Protein AF-0000000076637369 (afdb_homodimer)

Organism: NCBI:txid5963

InterPro domains:
  IPR016024 Armadillo-type fold [SSF48371] (9-493)
  IPR016024 Armadillo-type fold [SSF48371] (441-884)
  IPR044189 Exportin 4/7-like [PTHR12596] (9-879)

Foldseek 3Di:
DLPPLDDDPPVVLLVVLLVVLLVVLVCLLPPPPDLCVLVVVVVVCVVPVSSVVSVLSSLLNNLVNLLDDDPQAFLVSSLVSLVVCLVPRLLVVLQVLLVCLLVVNPVVCVLSSLSSNLSSQVSQVPSPDPDPPVPDDLARARDLSCLCSLLPHRNLVSLLVQCQPPADSSNQSSLSSLLSSLRYAPVSDPDLVSSLVSLQSNLVSLLSNLPRDDGDQNSLLSNLNSLQSNCSRCPLQSSVVHPCVLVSLVSLLVSLVVQLVVPPHDLSSLLSSLVSLLVCLQRVVVPDVSNLPRNLVSLLSSLVSCLVVQDPVCVDPVNPVSNVSSLLSLLSNCQRNVVSSLVSLVVVLVVLVVVPDLDPSSLRSNLSSLSNLQNVLQNNQPDDDDDPLLVSVLVVLVCPVVQQPSDDSSLVSNLSNLLSVCVRLFADPPVPCVVVQCPPSPPDHPLRSLVVLVVSLLVQLQPDQDDDSVVSSLVSLLSLLQTPRSLVSLVPDPCLLVVLVSDDSVNVDLQSLLSNLLSNLSSCLPPPPSNVVSLVVLQVQLVVCLPPLVSLLSNLSNLLSNLVNDQAQVSLVVSCVSNVVSVVVSLVVCVPNVVDLSSVVSNLSSLLSNLACHNLNDADDPVDQCLAVVLQSVLVVLVVVLPDPRCVVPLLVNLLSLLSSVLRSLPSPRHDPVVCVVVVNCSVQVSLVSSVVSVVVDDPNVPPVSSLLSLLSSLLSCLQPPVVCLQPPHDLVSVVVSLVSLLVLLLDPDLSSPLSSLNSLLSNLVVLLVLCVVPDPSNVSNVVSCVVCVVSVLSSVLSLLLCLLSHDDPSNLSCLSNLLSCCLNPVPSSVVSNLVSLVPDPDPPVLSVVLVVLVVCLCPPADSDSDPVNSVSNSVSSVVSSVSSVVVD/DLPPLDDDDPVVLLVVLLVVLLVVLVCLLPPPPDNCVLVVVVVVCVVPVSSVVSVLSSLLNNLVNLLDDDPQDFLVSSLVSLVVCLVPRLLVLLQVLLVCLQVVNPVVCVLSSLSSNLSSQVSQQSSPDPDPPPDDDLARERDLSCLCSLLPHRNLVSLLVQCQPPADSSNQSSLQSLLSSLRYAPVSDPDLVSSLVSLQSNLVSLLSNLPRDDHDQNSLLSNLNSLQSNCSRCFVQSSVVHPCVVVSLVSLLVSLVVVLVVPPHDLSSLLSSLSSLLVCLQRVVVPDVVNLVRNLVSLLSSLVSCLVVPDPVCVDPVNPVSNVSSLLSLQSNCQRNVVSSLVSLVVVLVVLVVVPDLDPSSLRSNLSSLSNLQNNLQNNQPDDDDDPLLQSVLVVLVCCVVQQPSDDSSLVSNLSSLLSVCVRLFADPPVPCVVVQCPPSPPDHPLRSLVVLVVSLVVQLQPDQDDDSVVSSLVSLLSLLQTPRSLVSLVPDPCLLVVLVVVVSNNVDLQSLLSNLLSNLSSCLPPPPSNVVSLVVLQVQLVVCLPPLVSLLSNLSNLLSNLVNDQAQVSLVVSCVSNVVSVVVSLVCCVPNVVDLSSVVSNLSSLLSNLACHVLNDADDPVDQCLAVVLQSVLVVLVVVLPDPRCVVPLLVNLLSLLSSVLRSLVSPRHDPVVCVVVVNCSVLVSLVSSVVSVVVDDPNVPPVSSLLSLLSSLLSCLQPPVVCLQPPHDLVSVVVSLVSLLVLLLDPDLSSPLSSLNSLLSNLVVLLVLCVVPDPSNVSNVVSCVVCVPSVLSSVLSLLLCLLSHDDPSNLSCLSNLLSCCLNPVPSSVVSNLVSLVPDPDDPVLSVVLVVLVVCLCPPADSDSDPVNSVSNSVSSVVSSVSSVVVD

Solvent-accessible surface area (backbone atoms only — not comparable to full-atom values): 95505 Å² total; per-residue (Å²): 124,85,80,59,83,68,93,63,57,69,67,58,50,52,52,52,28,46,52,50,22,50,51,48,43,51,37,61,71,74,43,91,85,70,83,49,60,61,59,52,52,58,55,45,43,78,74,41,72,85,49,43,66,59,51,51,52,27,51,48,36,30,63,59,49,58,67,53,82,64,87,90,55,50,66,62,58,51,44,51,41,49,51,49,41,46,68,53,50,46,43,53,51,46,47,52,42,43,51,36,48,31,65,64,53,64,64,88,46,45,61,61,43,40,50,44,51,42,51,54,61,50,45,47,45,58,67,68,50,79,70,81,65,82,65,77,67,61,57,36,68,68,63,74,85,48,45,69,54,74,70,34,81,39,40,64,58,39,43,41,48,39,48,72,70,40,63,68,68,50,20,32,45,35,22,44,40,48,24,54,63,29,14,49,46,68,80,70,48,89,46,73,64,60,45,50,50,50,51,46,53,53,51,49,43,54,48,50,42,57,72,71,50,85,63,54,71,73,25,35,44,36,40,43,48,16,52,38,31,28,45,64,47,62,38,48,71,59,49,57,70,36,91,57,35,68,56,43,53,51,46,49,54,51,37,53,53,52,57,60,69,66,70,77,66,52,68,64,50,51,46,44,52,47,46,38,52,29,48,45,50,66,69,29,50,91,78,34,75,68,51,69,63,49,49,56,54,51,50,49,50,51,55,54,50,46,52,70,64,64,52,78,65,55,74,30,80,89,32,38,67,60,42,52,52,47,34,48,38,58,7,51,48,29,62,84,37,38,73,57,48,48,50,50,53,51,50,53,50,52,54,48,59,74,60,68,58,105,42,75,67,52,42,49,37,51,18,50,53,38,40,46,52,19,28,32,57,57,52,46,70,74,71,79,88,69,77,78,76,50,59,67,56,40,58,47,60,69,42,44,79,73,45,57,83,71,43,75,54,34,37,51,20,49,50,49,28,50,46,29,46,39,56,67,74,39,55,64,80,59,66,74,46,52,81,54,43,80,48,50,49,68,94,48,50,63,67,55,53,52,46,52,53,48,52,51,40,53,48,39,53,70,69,36,50,65,58,66,62,34,52,51,39,48,51,48,48,35,52,43,22,68,16,73,59,37,23,54,56,45,62,70,33,80,62,45,62,48,54,77,64,47,69,82,63,63,47,76,41,65,65,56,43,15,50,49,33,19,25,53,41,38,39,28,71,83,35,84,70,55,40,61,54,50,49,51,53,50,45,54,49,57,65,68,28,76,81,39,63,68,47,43,30,52,46,27,35,38,50,31,12,38,42,71,46,46,57,43,43,68,61,35,42,53,52,47,66,67,39,44,68,62,53,49,61,54,56,71,48,42,83,69,53,51,75,39,59,66,39,42,51,32,43,52,55,19,44,43,47,70,45,44,31,58,84,60,15,54,69,76,57,44,46,47,43,59,40,57,51,50,51,49,53,51,45,52,51,48,51,50,49,71,72,40,78,62,57,62,91,41,46,57,61,50,41,40,55,53,50,50,36,51,38,28,51,67,66,36,69,50,38,57,56,18,46,34,66,77,70,71,44,58,59,65,61,49,47,56,51,50,51,50,52,43,58,69,67,36,75,74,54,89,76,38,60,74,48,45,56,49,50,44,51,41,50,26,46,38,27,62,53,31,42,64,49,57,63,74,66,46,57,69,66,56,55,51,51,52,51,50,53,40,41,50,21,63,74,42,86,49,65,68,43,32,53,39,35,28,51,23,48,28,28,43,33,51,50,49,44,58,38,55,72,66,75,46,73,68,26,50,48,48,50,51,54,51,55,74,46,38,66,61,53,49,50,37,53,39,46,49,50,46,44,61,76,67,48,77,59,86,70,57,62,51,46,47,54,34,51,49,32,41,37,54,67,37,49,68,59,41,52,49,46,54,52,53,46,53,69,67,44,97,58,59,70,68,59,42,49,53,50,53,58,48,56,65,46,38,62,60,93,49,61,86,54,91,45,72,68,35,50,50,52,35,43,53,34,46,49,53,39,49,52,51,51,55,68,71,93,123,82,79,58,83,71,93,64,57,68,68,58,50,52,53,51,27,46,52,50,21,49,53,48,43,51,37,62,70,75,43,92,83,71,83,48,62,62,58,52,52,58,55,45,42,78,74,42,69,84,49,41,67,60,50,50,52,28,51,48,36,30,63,59,49,58,68,54,82,62,88,91,56,62,67,63,58,50,44,51,40,50,52,50,40,45,68,51,49,46,45,52,51,46,47,53,42,43,51,36,48,32,65,63,53,65,65,91,48,43,62,60,44,42,50,42,51,42,51,53,60,48,46,44,44,58,68,68,49,80,69,80,64,83,64,77,68,63,56,34,68,67,63,73,86,48,46,68,54,72,71,35,82,40,40,64,58,38,42,42,49,39,47,71,70,40,64,69,67,51,19,32,44,35,24,46,40,49,24,54,63,30,14,50,44,69,80,68,49,89,44,74,65,58,45,50,51,51,50,46,53,53,49,49,42,52,48,50,43,56,70,74,49,82,62,55,72,70,24,36,44,36,40,43,48,16,52,37,30,27,48,65,48,61,38,48,70,60,48,57,69,35,89,57,33,68,56,44,52,50,45,49,53,51,39,53,53,52,56,59,67,66,68,75,67,51,67,63,49,52,46,44,52,46,47,39,52,29,48,44,51,67,68,30,52,92,77,34,76,68,51,69,64,49,48,55,54,51,50,49,48,51,55,53,50,45,52,71,63,64,51,77,66,54,75,32,82,90,32,39,65,60,44,51,51,48,34,48,37,60,7,50,48,29,62,84,38,39,74,57,47,49,51,49,53,50,52,53,50,52,55,48,59,75,60,67,55,104,43,75,67,52,43,48,37,51,17,50,53,38,39,45,52,19,27,32,56,56,51,48,68,74,72,79,90,68,77,79,75,49,59,66,56,40,58,47,61,69,42,44,79,73,45,58,82,70,43,75,53,34,38,51,20,50,49,50,29,50,46,30,46,40,55,67,74,40,56,63,81,60,66,75,48,54,81,52,41,83,45,49,47,69,93,47,47,62,68,54,53,53,48,52,50,48,52,52,41,52,49,39,50,69,68,36,49,65,57,66,64,33,52,53,39,49,52,46,48,35,54,40,22,68,18,74,58,37,22,55,56,44,64,70,33,80,62,46,63,53,53,72,68,53,68,79,55,64,50,77,42,66,64,57,43,16,50,49,34,19,25,53,42,38,39,29,71,84,35,84,70,53,40,60,53,50,49,51,51,49,44,53,49,56,66,68,28,75,81,40,63,69,47,44,29,52,47,28,34,38,49,31,12,38,43,70,46,47,56,44,43,68,61,33,41,54,52,46,67,68,38,45,68,62,52,48,60,55,56,72,47,41,82,70,52,50,76,40,58,67,39,43,50,31,42,52,54,19,44,44,47,71,47,44,31,58,85,60,16,54,70,73,56,45,49,47,42,59,41,56,51,50,50,50,54,51,46,50,53,50,52,50,50,70,72,39,79,63,57,60,90,41,44,59,61,49,40,38,56,52,49,51,37,54,39,28,50,67,66,37,68,51,38,59,56,19,47,33,66,76,71,70,44,60,60,65,61,48,47,55,52,49,52,51,53,45,58,69,69,36,74,72,55,89,77,36,60,74,49,46,54,50,51,44,52,39,51,27,47,40,28,63,52,32,43,63,48,58,63,72,66,46,57,67,66,55,53,52,50,52,50,51,55,38,41,51,21,62,75,41,86,49,64,68,43,31,52,41,34,28,51,24,49,28,27,43,32,50,49,50,45,57,40,55,70,66,74,46,73,67,24,51,48,46,50,50,53,50,57,74,47,37,65,60,53,48,50,36,54,40,47,49,48,46,43,62,74,71,48,87,59,88,70,57,64,50,47,46,53,32,51,50,32,42,37,55,65,37,48,67,59,40,52,51,46,53,52,52,45,53,68,68,44,97,59,57,71,67,58,43,49,53,49,52,57,47,57,65,47,39,62,60,93,48,63,86,54,89,46,70,68,36,50,52,51,35,42,54,33,47,48,54,40,49,51,51,50,56,69,71,96

pLDDT: mean 83.12, std 12.06, range [37.91, 97.69]

Radius of gyration: 47.52 Å; Cα contacts (8 Å, |Δi|>4): 1935; chains: 2; bounding box: 89×145×103 Å

Secondary structure (DSSP, 8-state):
-TT--S---HHHHHHHHHHHHHHHHHHHHH-SS-TTHHHHHHHHHHH-GGGHHHHHHHHHHHHHHHTS--TTS-HHHHHHHHHHHIIIIIHHHHHHHHHHHHHT--GGGHHHHHHHHHHHHHHHHHHH--S---S--SSB---GGGHHHHS-TTHHHHHHHHHHH--THHHHHHHHHHHHHHTB-GGG--SHHHHHHHHHHHHHHHHHHHHH-PPPHHHHHHHHHHHHHHHHHHHHHHHHTSTTHHHHHHHHHHHHHHHHHTS---HHHHHHHHHHHHHHHHHHTTT-TTHHHHHHHHHHHHHHHHHHH--GGGGSGGGHHHHHHHHHHHHHHHHHHHHHHHHHHHHHHHHHHHT--S-HHHHHHHHHHHHHHHHHHHHHTTSSS-----HHHHHHHHHHHHHTTS-HHHHHHHHHHHHHHIIIIISS--SHHHHH-S--BTTB-HHHHHHHHHHHHHHHHHH-SSSHHHHHHHHHHHHHHHSHHHHHHHHTSHHHHHTTS------SSHHHHHHHHHHHHHHHHT-TTHHHHHHHHHHHHHHHGGG-HHHHHHHHHHHHHHHHH--SHHHHHHHHHHHHHHHHHHHHTHHHHTT-HHHHHHHHHHHHHHT--GGG-----TT--HHHHHHHHHHHHHHHHHHSSTTGGGHHHHHHHHHHHHHHHHHTS-S-THHHHHTT-THHHHHHHHHHHHHHH-SSGGG-HHHHHHHHHHHHHHHHH-HHIIIIIS-HHHHHHHHHHHHHHHH-S-HHHHHHHHHHHHHHHHHHHHHHHH-SHHHHHHHHHHHHTHHHHHHHHHHHHHHHHH---GGGGGHHHHHHHHHHH-HHHHHHHHHHHHHTSSS-HHHHHHHHHHHGGGGTT--SS--HHHHHHHHHHHHHHHHHHHHH-/-TT--S---HHHHHHHHHHHHHHHHHHHHH-SS-TTHHHHHHHHHHH-GGGHHHHHHHHHHHHHHHTS--TTS-HHHHHHHHHHHIIIIIHHHHHHHHHHHHHT--GGGHHHHHHHHHHHHHHHHHHH--S---S--SSB---GGGHHHHS-TTHHHHHHHHHHH--THHHHHHHHHHHHHHTB-GGG--SHHHHHHHHHHHHHHHHHHHHH----HHHHHHHHHHHHHHHHHHHHHHHHTSTTHHHHHHHHHHHHHHHHHTS---HHHHHHHHHHHHHHHHHHTTT-TTHHHHHHHHHHHHHHHHHHH--GGGGSGGGHHHHHHHHHHHHHHHHHHHHHHHHHHHHHHHHHHHT--S-HHHHHHHHHHHHHHHHHHHHTTSSSS-----HHHHHHHHHHHHHTTS-HHHHHHHHHHHHHHIIIIISS--SHHHHSTT--BTTB-HHHHHHHHHHHHHHHHHH-SSSHHHHHHHHHHHHHHHSHHHHHHHHTSHHHHHTTT-TT---SSHHHHHHHHHHHHHHHHT-TTHHHHHHHHHHHHHHHGGG-HHHHHHHHHHHHHHHHH--SHHHHHHHHHHHHHHHHHHHHTHHHHTT-HHHHHHHHHHHHHHT--GGG-----TT--HHHHHHHHHHHHHHHHHHSSTTGGGHHHHHHHHHHHHHHHHHSS-S-THHHHHTT-THHHHHHHHHHHHHHH-SSGGG-HHHHHHHHHHHHHHHHH-HHIIIIIS-HHHHHHHHHHHHHHHT-S-HHHHHHHHHHHHHHHHHHHHHHHH-SHHHHHHHHHHHHTHHHHHHHHHHHHHHHHH---GGGGGHHHHHHHHHHH-HHHHHHHHHHHHHTSSS-HHHHHHHHHHHGGGGTT--SS--HHHHHHHHHHHHHHHHHHHHH-

Nearest PDB structures (foldseek):
  5dlq-assembly1_B  TM=6.975E-01  e=9.583E-12  Mus musculus
  3lww-assembly2_C  TM=3.543E-01  e=2.177E-04  Homo sapiens
  5xah-assembly3_C  TM=5.628E-01  e=8.469E-02  Homo sapiens
  8gs2-assembly1_B  TM=2.127E-01  e=8.696E-01  Desulfonema ishimotonii
  8fit-assembly1_A  TM=3.434E-01  e=5.077E+00  synthetic construct

Structure (mmCIF, N/CA/C/O backbone):
data_AF-0000000076637369-model_v1
#
loop_
_entity.id
_entity.type
_entity.pdbx_description
1 polymer 'Exportin-1/Importin-beta-like domain-containing protein'
#
loop_
_atom_site.group_PDB
_atom_site.id
_atom_site.type_symbol
_atom_site.label_atom_id
_atom_site.label_alt_id
_atom_site.label_comp_id
_atom_site.label_asym_id
_atom_site.label_entity_id
_atom_site.label_seq_id
_atom_site.pdbx_PDB_ins_code
_atom_site.Cartn_x
_atom_site.Cartn_y
_atom_site.Cartn_z
_atom_site.occupancy
_atom_site.B_iso_or_equiv
_atom_site.auth_seq_id
_atom_site.auth_comp_id
_atom_site.auth_asym_id
_atom_site.auth_atom_id
_atom_site.pdbx_PDB_model_num
ATOM 1 N N . MET A 1 1 ? -31.469 66.562 6.902 1 63.28 1 MET A N 1
ATOM 2 C CA . MET A 1 1 ? -30.859 66.5 8.227 1 63.28 1 MET A CA 1
ATOM 3 C C . MET A 1 1 ? -29.438 67.062 8.188 1 63.28 1 MET A C 1
ATOM 5 O O . MET A 1 1 ? -29.031 67.875 9.031 1 63.28 1 MET A O 1
ATOM 9 N N . LEU A 1 2 ? -28.594 66.625 7.18 1 70.94 2 LEU A N 1
ATOM 10 C CA . LEU A 1 2 ? -27.203 67 7.109 1 70.94 2 LEU A CA 1
ATOM 11 C C . LEU A 1 2 ? -27.078 68.438 6.574 1 70.94 2 LEU A C 1
ATOM 13 O O . LEU A 1 2 ? -26.156 69.188 6.941 1 70.94 2 LEU A O 1
ATOM 17 N N . MET A 1 3 ? -28.109 68.938 5.758 1 69.06 3 MET A N 1
ATOM 18 C CA . MET A 1 3 ? -28.031 70.188 5.039 1 69.06 3 MET A CA 1
ATOM 19 C C . MET A 1 3 ? -28.578 71.312 5.891 1 69.06 3 MET A C 1
ATOM 21 O O . MET A 1 3 ? -28.562 72.5 5.465 1 69.06 3 MET A O 1
ATOM 25 N N . ASN A 1 4 ? -29.031 70.938 7.137 1 65 4 ASN A N 1
ATOM 26 C CA . ASN A 1 4 ? -29.547 72.062 7.953 1 65 4 ASN A CA 1
ATOM 27 C C . ASN A 1 4 ? -28.438 72.938 8.453 1 65 4 ASN A C 1
ATOM 29 O O . ASN A 1 4 ? -27.391 72.5 8.898 1 65 4 ASN A O 1
ATOM 33 N N . GLU A 1 5 ? -28.375 74.188 8.172 1 61.5 5 GLU A N 1
ATOM 34 C CA . GLU A 1 5 ? -27.391 75.25 8.336 1 61.5 5 GLU A CA 1
ATOM 35 C C . GLU A 1 5 ? -27.203 75.625 9.805 1 61.5 5 GLU A C 1
ATOM 37 O O . GLU A 1 5 ? -26.359 76.438 10.141 1 61.5 5 GLU A O 1
ATOM 42 N N . ASP A 1 6 ? -27.891 75.125 10.797 1 61.75 6 ASP A N 1
ATOM 43 C CA . ASP A 1 6 ? -27.734 75.562 12.172 1 61.75 6 ASP A CA 1
ATOM 44 C C . ASP A 1 6 ? -26.453 75.062 12.797 1 61.75 6 ASP A C 1
ATOM 46 O O . ASP A 1 6 ? -26.078 73.938 12.609 1 61.75 6 ASP A O 1
ATOM 50 N N . PRO A 1 7 ? -25.609 75.938 13.375 1 68.12 7 PRO A N 1
ATOM 51 C CA . PRO A 1 7 ? -24.328 75.562 13.992 1 68.12 7 PRO A CA 1
ATOM 52 C C . PRO A 1 7 ? -24.469 74.5 15.07 1 68.12 7 PRO A C 1
ATOM 54 O O . PRO A 1 7 ? -25.25 74.688 16.016 1 68.12 7 PRO A O 1
ATOM 57 N N . ARG A 1 8 ? -24.141 73.188 14.891 1 72.69 8 ARG A N 1
ATOM 58 C CA . ARG A 1 8 ? -24.188 72.062 15.82 1 72.69 8 ARG A CA 1
ATOM 59 C C . ARG A 1 8 ? -22.797 71.812 16.406 1 72.69 8 ARG A C 1
ATOM 61 O O . ARG A 1 8 ? -21.781 72.062 15.766 1 72.69 8 ARG A O 1
ATOM 68 N N . PRO A 1 9 ? -22.859 71.562 17.703 1 75.62 9 PRO A N 1
ATOM 69 C CA . PRO A 1 9 ? -21.562 71.125 18.25 1 75.62 9 PRO A CA 1
ATOM 70 C C . PRO A 1 9 ? -20.953 70 17.5 1 75.62 9 PRO A C 1
ATOM 72 O O . PRO A 1 9 ? -21.672 69.125 16.969 1 75.62 9 PRO A O 1
ATOM 75 N N . ASN A 1 10 ? -19.656 70 17.359 1 76 10 ASN A N 1
ATOM 76 C CA . ASN A 1 10 ? -18.891 69 16.594 1 76 10 ASN A CA 1
ATOM 77 C C . ASN A 1 10 ? -19.219 67.562 17.016 1 76 10 ASN A C 1
ATOM 79 O O . ASN A 1 10 ? -19.312 66.688 16.172 1 76 10 ASN A O 1
ATOM 83 N N . PHE A 1 11 ? -19.484 67.438 18.266 1 81.81 11 PHE A N 1
ATOM 84 C CA . PHE A 1 11 ? -19.766 66.062 18.766 1 81.81 11 PHE A CA 1
ATOM 85 C C . PHE A 1 11 ? -21.094 65.562 18.234 1 81.81 11 PHE A C 1
ATOM 87 O O . PHE A 1 11 ? -21.234 64.375 17.891 1 81.81 11 PHE A O 1
ATOM 94 N N . LEU A 1 12 ? -22.078 66.562 18.219 1 80.38 12 LEU A N 1
ATOM 95 C CA . LEU A 1 12 ? -23.391 66.125 17.719 1 80.38 12 LEU A CA 1
ATOM 96 C C . LEU A 1 12 ? -23.344 65.875 16.219 1 80.38 12 LEU A C 1
ATOM 98 O O . LEU A 1 12 ? -24.016 64.938 15.734 1 80.38 12 LEU A O 1
ATOM 102 N N . THR A 1 13 ? -22.547 66.562 15.555 1 82.06 13 THR A N 1
ATOM 103 C CA . THR A 1 13 ? -22.391 66.375 14.117 1 82.06 13 THR A CA 1
ATOM 104 C C . THR A 1 13 ? -21.75 65 13.852 1 82.06 13 THR A C 1
ATOM 106 O O . THR A 1 13 ? -22.156 64.25 12.93 1 82.06 13 THR A O 1
ATOM 109 N N . ALA A 1 14 ? -20.828 64.625 14.625 1 84.81 14 ALA A N 1
ATOM 110 C CA . ALA A 1 14 ? -20.141 63.375 14.445 1 84.81 14 ALA A CA 1
ATOM 111 C C . ALA A 1 14 ? -21.094 62.188 14.672 1 84.81 14 ALA A C 1
ATOM 113 O O . ALA A 1 14 ? -21.094 61.219 13.898 1 84.81 14 ALA A O 1
ATOM 114 N N . ILE A 1 15 ? -21.953 62.312 15.695 1 86.38 15 ILE A N 1
ATOM 115 C CA . ILE A 1 15 ? -22.891 61.25 16.016 1 86.38 15 ILE A CA 1
ATOM 116 C C . ILE A 1 15 ? -23.953 61.125 14.93 1 86.38 15 ILE A C 1
ATOM 118 O O . ILE A 1 15 ? -24.359 60.031 14.539 1 86.38 15 ILE A O 1
ATOM 122 N N . LEU A 1 16 ? -24.359 62.281 14.531 1 84.25 16 LEU A N 1
ATOM 123 C CA . LEU A 1 16 ? -25.359 62.312 13.469 1 84.25 16 LEU A CA 1
ATOM 124 C C . LEU A 1 16 ? -24.828 61.656 12.195 1 84.25 16 LEU A C 1
ATOM 126 O O . LEU A 1 16 ? -25.531 60.875 11.555 1 84.25 16 LEU A O 1
ATOM 130 N N . CYS A 1 17 ? -23.625 61.938 11.844 1 87.94 17 CYS A N 1
ATOM 131 C CA . CYS A 1 17 ? -23.016 61.375 10.641 1 87.94 17 CYS A CA 1
ATOM 132 C C . CYS A 1 17 ? -22.859 59.844 10.766 1 87.94 17 CYS A C 1
ATOM 134 O O . CYS A 1 17 ? -23.141 59.125 9.82 1 87.94 17 CYS A O 1
ATOM 136 N N . LYS A 1 18 ? -22.484 59.375 11.914 1 88.62 18 LYS A N 1
ATOM 137 C CA . LYS A 1 18 ? -22.297 57.938 12.141 1 88.62 18 LYS A CA 1
ATOM 138 C C . LYS A 1 18 ? -23.625 57.219 12.062 1 88.62 18 LYS A C 1
ATOM 140 O O . LYS A 1 18 ? -23.719 56.125 11.469 1 88.62 18 LYS A O 1
ATOM 145 N N . THR A 1 19 ? -24.641 57.812 12.664 1 88.69 19 THR A N 1
ATOM 146 C CA . THR A 1 19 ? -25.953 57.188 12.648 1 88.69 19 THR A CA 1
ATOM 147 C C . THR A 1 19 ? -26.516 57.156 11.234 1 88.69 19 THR A C 1
ATOM 149 O O . THR A 1 19 ? -27.094 56.156 10.812 1 88.69 19 THR A O 1
ATOM 152 N N . LEU A 1 20 ? -26.328 58.219 10.562 1 85.31 20 LEU A N 1
ATOM 153 C CA . LEU A 1 20 ? -26.812 58.25 9.188 1 85.31 20 LEU A CA 1
ATOM 154 C C . LEU A 1 20 ? -26.062 57.25 8.312 1 85.31 20 LEU A C 1
ATOM 156 O O . LEU A 1 20 ? -26.641 56.656 7.406 1 85.31 20 LEU A O 1
ATOM 160 N N . ALA A 1 21 ? -24.781 57.094 8.5 1 88.31 21 ALA A N 1
ATOM 161 C CA . ALA A 1 21 ? -23.984 56.125 7.75 1 88.31 21 ALA A CA 1
ATOM 162 C C . ALA A 1 21 ? -24.484 54.719 7.992 1 88.31 21 ALA A C 1
ATOM 164 O O . ALA A 1 21 ? -24.562 53.906 7.062 1 88.31 21 ALA A O 1
ATOM 165 N N . ARG A 1 22 ? -24.875 54.469 9.172 1 86.62 22 ARG A N 1
ATOM 166 C CA . ARG A 1 22 ? -25.406 53.156 9.516 1 86.62 22 ARG A CA 1
ATOM 167 C C . ARG A 1 22 ? -26.734 52.906 8.828 1 86.62 22 ARG A C 1
ATOM 169 O O . ARG A 1 22 ? -26.984 51.781 8.344 1 86.62 22 ARG A O 1
ATOM 176 N N . VAL A 1 23 ? -27.484 53.875 8.844 1 82.5 23 VAL A N 1
ATOM 177 C CA . VAL A 1 23 ? -28.781 53.75 8.18 1 82.5 23 VAL A CA 1
ATOM 178 C C . VAL A 1 23 ? -28.578 53.5 6.684 1 82.5 23 VAL A C 1
ATOM 180 O O . VAL A 1 23 ? -29.266 52.688 6.078 1 82.5 23 VAL A O 1
ATOM 183 N N . CYS A 1 24 ? -27.578 54.188 6.109 1 82.69 24 CYS A N 1
ATOM 184 C CA . CYS A 1 24 ? -27.297 54.031 4.688 1 82.69 24 CYS A CA 1
ATOM 185 C C . CYS A 1 24 ? -26.797 52.625 4.395 1 82.69 24 CYS A C 1
ATOM 187 O O . CYS A 1 24 ? -27.172 52.031 3.387 1 82.69 24 CYS A O 1
ATOM 189 N N . ARG A 1 25 ? -25.938 52.156 5.23 1 83.06 25 ARG A N 1
ATOM 190 C CA . ARG A 1 25 ? -25.438 50.781 5.066 1 83.06 25 ARG A CA 1
ATOM 191 C C . ARG A 1 25 ? -26.578 49.781 5.043 1 83.06 25 ARG A C 1
ATOM 193 O O . ARG A 1 25 ? -26.609 48.906 4.18 1 83.06 25 ARG A O 1
ATOM 200 N N . LEU A 1 26 ? -27.453 49.969 5.945 1 78.75 26 LEU A N 1
ATOM 201 C CA . LEU A 1 26 ? -28.594 49.062 6.027 1 78.75 26 LEU A CA 1
ATOM 202 C C . LEU A 1 26 ? -29.5 49.188 4.809 1 78.75 26 LEU A C 1
ATOM 204 O O . LEU A 1 26 ? -30.047 48.219 4.32 1 78.75 26 LEU A O 1
ATOM 208 N N . ALA A 1 27 ? -29.578 50.375 4.316 1 78 27 ALA A N 1
ATOM 209 C CA . ALA A 1 27 ? -30.375 50.625 3.127 1 78 27 ALA A CA 1
ATOM 210 C C . ALA A 1 27 ? -29.766 49.969 1.898 1 78 27 ALA A C 1
ATOM 212 O O . ALA A 1 27 ? -30.484 49.438 1.04 1 78 27 ALA A O 1
ATOM 213 N N . TRP A 1 28 ? -28.422 49.969 1.708 1 79.94 28 TRP A N 1
ATOM 214 C CA . TRP A 1 28 ? -27.719 49.375 0.584 1 79.94 28 TRP A CA 1
ATOM 215 C C . TRP A 1 28 ? -27.953 47.844 0.563 1 79.94 28 TRP A C 1
ATOM 217 O O . TRP A 1 28 ? -28 47.25 -0.506 1 79.94 28 TRP A O 1
ATOM 227 N N . ILE A 1 29 ? -28.172 47.375 1.684 1 71.19 29 ILE A N 1
ATOM 228 C CA . ILE A 1 29 ? -28.328 45.938 1.795 1 71.19 29 ILE A CA 1
ATOM 229 C C . ILE A 1 29 ? -29.781 45.562 1.581 1 71.19 29 ILE A C 1
ATOM 231 O O . ILE A 1 29 ? -30.094 44.594 0.865 1 71.19 29 ILE A O 1
ATOM 235 N N . ASP A 1 30 ? -30.641 46.281 2.17 1 68.88 30 ASP A N 1
ATOM 236 C CA . ASP A 1 30 ? -32.031 45.875 2.225 1 68.88 30 ASP A CA 1
ATOM 237 C C . ASP A 1 30 ? -32.844 46.5 1.098 1 68.88 30 ASP A C 1
ATOM 239 O O . ASP A 1 30 ? -33.844 45.969 0.642 1 68.88 30 ASP A O 1
ATOM 243 N N . ILE A 1 31 ? -32.469 47.812 0.556 1 63.94 31 ILE A N 1
ATOM 244 C CA . ILE A 1 31 ? -33.344 48.531 -0.369 1 63.94 31 ILE A CA 1
ATOM 245 C C . ILE A 1 31 ? -32.656 48.625 -1.732 1 63.94 31 ILE A C 1
ATOM 247 O O . ILE A 1 31 ? -31.516 49.125 -1.838 1 63.94 31 ILE A O 1
ATOM 251 N N . SER A 1 32 ? -32.969 47.938 -2.781 1 56.66 32 SER A N 1
ATOM 252 C CA . SER A 1 32 ? -32.375 47.844 -4.109 1 56.66 32 SER A CA 1
ATOM 253 C C . SER A 1 32 ? -32.156 49.25 -4.703 1 56.66 32 SER A C 1
ATOM 255 O O . SER A 1 32 ? -31.141 49.469 -5.363 1 56.66 32 SER A O 1
ATOM 257 N N . ASN A 1 33 ? -33.156 50.281 -4.809 1 53.97 33 ASN A N 1
ATOM 258 C CA . ASN A 1 33 ? -33.312 51.406 -5.711 1 53.97 33 ASN A CA 1
ATOM 259 C C . ASN A 1 33 ? -32.688 52.688 -5.105 1 53.97 33 ASN A C 1
ATOM 261 O O . ASN A 1 33 ? -32.719 53.75 -5.734 1 53.97 33 ASN A O 1
ATOM 265 N N . THR A 1 34 ? -32.375 52.812 -3.918 1 54.16 34 THR A N 1
ATOM 266 C CA . THR A 1 34 ? -32.312 54.094 -3.244 1 54.16 34 THR A CA 1
ATOM 267 C C . THR A 1 34 ? -30.859 54.625 -3.244 1 54.16 34 THR A C 1
ATOM 269 O O . THR A 1 34 ? -30.5 55.469 -2.434 1 54.16 34 THR A O 1
ATOM 272 N N . ASN A 1 35 ? -30.047 54.312 -4.07 1 60.94 35 ASN A N 1
ATOM 273 C CA . ASN A 1 35 ? -28.609 54.438 -3.932 1 60.94 35 ASN A CA 1
ATOM 274 C C . ASN A 1 35 ? -28.109 55.781 -4.477 1 60.94 35 ASN A C 1
ATOM 276 O O . ASN A 1 35 ? -27 55.875 -5.023 1 60.94 35 ASN A O 1
ATOM 280 N N . THR A 1 36 ? -29.047 56.844 -4.152 1 75.75 36 THR A N 1
ATOM 281 C CA . THR A 1 36 ? -28.703 58.125 -4.766 1 75.75 36 THR A CA 1
ATOM 282 C C . THR A 1 36 ? -28.266 59.125 -3.705 1 75.75 36 THR A C 1
ATOM 284 O O . THR A 1 36 ? -28.203 60.344 -3.975 1 75.75 36 THR A O 1
ATOM 287 N N . THR A 1 37 ? -28.078 58.719 -2.547 1 80.69 37 THR A N 1
ATOM 288 C CA . THR A 1 37 ? -27.734 59.656 -1.468 1 80.69 37 THR A CA 1
ATOM 289 C C . THR A 1 37 ? -26.438 60.375 -1.781 1 80.69 37 THR A C 1
ATOM 291 O O . THR A 1 37 ? -26.359 61.594 -1.617 1 80.69 37 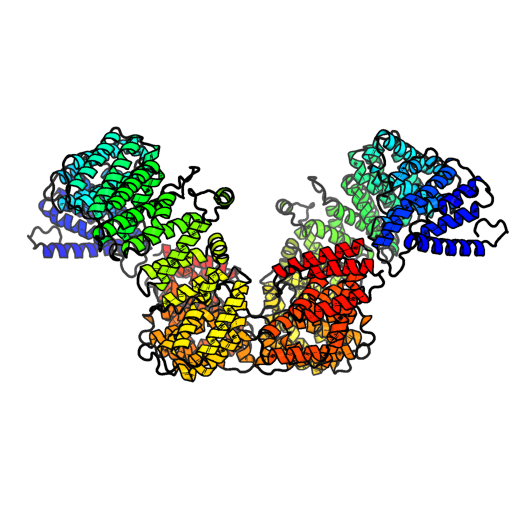THR A O 1
ATOM 294 N N . VAL A 1 38 ? -25.516 59.719 -2.242 1 86.38 38 VAL A N 1
ATOM 295 C CA . VAL A 1 38 ? -24.219 60.312 -2.508 1 86.38 38 VAL A CA 1
ATOM 296 C C . VAL A 1 38 ? -24.328 61.312 -3.664 1 86.38 38 VAL A C 1
ATOM 298 O O . VAL A 1 38 ? -23.781 62.406 -3.602 1 86.38 38 VAL A O 1
ATOM 301 N N . SER A 1 39 ? -25.125 61 -4.617 1 86.25 39 SER A N 1
ATOM 302 C CA . SER A 1 39 ? -25.297 61.875 -5.766 1 86.25 39 SER A CA 1
ATOM 303 C C . SER A 1 39 ? -26.016 63.188 -5.375 1 86.25 39 SER A C 1
ATOM 305 O O . SER A 1 39 ? -25.641 64.25 -5.832 1 86.25 39 SER A O 1
ATOM 307 N N . ILE A 1 40 ? -26.922 63.062 -4.484 1 84.56 40 ILE A N 1
ATOM 308 C CA . ILE A 1 40 ? -27.688 64.25 -4.027 1 84.56 40 ILE A CA 1
ATOM 309 C C . ILE A 1 40 ? -26.797 65.125 -3.195 1 84.56 40 ILE A C 1
ATOM 311 O O . ILE A 1 40 ? -26.844 66.375 -3.355 1 84.56 40 ILE A O 1
ATOM 315 N N . LEU A 1 41 ? -26.062 64.5 -2.441 1 86 41 LEU A N 1
ATOM 316 C CA . LEU A 1 41 ? -25.203 65.312 -1.582 1 86 41 LEU A CA 1
ATOM 317 C C . LEU A 1 41 ? -24.125 66.062 -2.402 1 86 41 LEU A C 1
ATOM 319 O O . LEU A 1 41 ? -23.781 67.188 -2.133 1 86 41 LEU A O 1
ATOM 323 N N . LEU A 1 42 ? -23.562 65.438 -3.422 1 87.88 42 LEU A N 1
ATOM 324 C CA . LEU A 1 42 ? -22.531 66.062 -4.27 1 87.88 42 LEU A CA 1
ATOM 325 C C . LEU A 1 42 ? -23.109 67.188 -5.09 1 87.88 42 LEU A C 1
ATOM 327 O O . LEU A 1 42 ? -22.422 68.188 -5.309 1 87.88 42 LEU A O 1
ATOM 331 N N . GLN A 1 43 ? -24.328 67.062 -5.43 1 84.31 43 GLN A N 1
ATOM 332 C CA . GLN A 1 43 ? -25 68.125 -6.164 1 84.31 43 GLN A CA 1
ATOM 333 C C . GLN A 1 43 ? -25.281 69.312 -5.262 1 84.31 43 GLN A C 1
ATOM 335 O O . GLN A 1 43 ? -25.203 70.438 -5.699 1 84.31 43 GLN A O 1
ATOM 340 N N . SER A 1 44 ? -25.469 69 -4.078 1 81.88 44 SER A N 1
ATOM 341 C CA . SER A 1 44 ? -25.75 70.062 -3.121 1 81.88 44 SER A CA 1
ATOM 342 C C . SER A 1 44 ? -24.5 70.875 -2.811 1 81.88 44 SER A C 1
ATOM 344 O O . SER A 1 44 ? -24.578 72.062 -2.484 1 81.88 44 SER A O 1
ATOM 346 N N . ILE A 1 45 ? -23.312 70.25 -2.9 1 80.25 45 ILE A N 1
ATOM 347 C CA . ILE A 1 45 ? -22.062 70.938 -2.641 1 80.25 45 ILE A CA 1
ATOM 348 C C . ILE A 1 45 ? -21.812 72 -3.709 1 80.25 45 ILE A C 1
ATOM 350 O O . ILE A 1 45 ? -21.312 73.125 -3.41 1 80.25 45 ILE A O 1
ATOM 354 N N . SER A 1 46 ? -22.25 71.75 -4.922 1 74.38 46 SER A N 1
ATOM 355 C CA . SER A 1 46 ? -22.047 72.688 -6.016 1 74.38 46 SER A CA 1
ATOM 356 C C . SER A 1 46 ? -22.859 74 -5.797 1 74.38 46 SER A C 1
ATOM 358 O O . SER A 1 46 ? -22.484 75.062 -6.277 1 74.38 46 SER A O 1
ATOM 360 N N . HIS A 1 47 ? -23.859 73.875 -4.91 1 68.25 47 HIS A N 1
ATOM 361 C CA . HIS A 1 47 ? -24.75 75 -4.703 1 68.25 47 HIS A CA 1
ATOM 362 C C . HIS A 1 47 ? -24.328 75.812 -3.469 1 68.25 47 HIS A C 1
ATOM 364 O O . HIS A 1 47 ? -24.453 77 -3.447 1 68.25 47 HIS A O 1
ATOM 370 N N . SER A 1 48 ? -23.953 75.125 -2.346 1 68.12 48 SER A N 1
ATOM 371 C CA . SER A 1 48 ? -23.578 75.812 -1.122 1 68.12 48 SER A CA 1
ATOM 372 C C . SER A 1 48 ? -22.344 75.188 -0.484 1 68.12 48 SER A C 1
ATOM 374 O O . SER A 1 48 ? -22.375 74.062 -0.066 1 68.12 48 SER A O 1
ATOM 376 N N . TYR A 1 49 ? -21.266 75.938 -0.42 1 71.75 49 TYR A N 1
ATOM 377 C CA . TYR A 1 49 ? -19.969 75.438 0.073 1 71.75 49 TYR A CA 1
ATOM 378 C C . TYR A 1 49 ? -19.953 75.375 1.597 1 71.75 49 TYR A C 1
ATOM 380 O O . TYR A 1 49 ? -19.062 74.812 2.197 1 71.75 49 TYR A O 1
ATOM 388 N N . THR A 1 50 ? -21.031 75.938 2.244 1 75.5 50 THR A N 1
ATOM 389 C CA . THR A 1 50 ? -21.016 76.062 3.699 1 75.5 50 THR A CA 1
ATOM 390 C C . THR A 1 50 ? -21.203 74.688 4.332 1 75.5 50 THR A C 1
ATOM 392 O O . THR A 1 50 ? -20.766 74.438 5.465 1 75.5 50 THR A O 1
ATOM 395 N N . GLN A 1 51 ? -21.719 73.875 3.545 1 78.94 51 GLN A N 1
ATOM 396 C CA . GLN A 1 51 ? -22.031 72.562 4.121 1 78.94 51 GLN A CA 1
ATOM 397 C C . GLN A 1 51 ? -20.953 71.5 3.787 1 78.94 51 GLN A C 1
ATOM 399 O O . GLN A 1 51 ? -21.078 70.375 4.16 1 78.94 51 GLN A O 1
ATOM 404 N N . LEU A 1 52 ? -19.984 71.875 3.242 1 84.44 52 LEU A N 1
ATOM 405 C CA . LEU A 1 52 ? -18.969 71 2.729 1 84.44 52 LEU A CA 1
ATOM 406 C C . LEU A 1 52 ? -18.297 70.188 3.865 1 84.44 52 LEU A C 1
ATOM 408 O O . LEU A 1 52 ? -18.188 69 3.799 1 84.44 52 LEU A O 1
ATOM 412 N N . PRO A 1 53 ? -18.062 70.812 4.98 1 83.88 53 PRO A N 1
ATOM 413 C CA . PRO A 1 53 ? -17.375 70.062 6.035 1 83.88 53 PRO A CA 1
ATOM 414 C C . PRO A 1 53 ? -18.25 68.938 6.617 1 83.88 53 PRO A C 1
ATOM 416 O O . PRO A 1 53 ? -17.75 67.875 6.922 1 83.88 53 PRO A O 1
ATOM 419 N N . THR A 1 54 ? -19.469 69.25 6.715 1 84.94 54 THR A N 1
ATOM 420 C CA . THR A 1 54 ? -20.375 68.25 7.277 1 84.94 54 THR A CA 1
ATOM 421 C C . THR A 1 54 ? -20.562 67.062 6.305 1 84.94 54 THR A C 1
ATOM 423 O O . THR A 1 54 ? -20.594 65.938 6.719 1 84.94 54 THR A O 1
ATOM 426 N N . ILE A 1 55 ? -20.594 67.375 5.074 1 87.56 55 ILE A N 1
ATOM 427 C CA . ILE A 1 55 ? -20.766 66.312 4.059 1 87.56 55 ILE A CA 1
ATOM 428 C C . ILE A 1 55 ? -19.516 65.438 3.984 1 87.56 55 ILE A C 1
ATOM 430 O O . ILE A 1 55 ? -19.609 64.25 3.857 1 87.56 55 ILE A O 1
ATOM 434 N N . LEU A 1 56 ? -18.453 66.062 4.082 1 89.62 56 LEU A N 1
ATOM 435 C CA . LEU A 1 56 ? -17.203 65.312 4.023 1 89.62 56 LEU A CA 1
ATOM 436 C C . LEU A 1 56 ? -17.062 64.375 5.227 1 89.62 56 LEU A C 1
ATOM 438 O O . LEU A 1 56 ? -16.625 63.25 5.09 1 89.62 56 LEU A O 1
ATOM 442 N N . LYS A 1 57 ? -17.484 64.812 6.34 1 89.12 57 LYS A N 1
ATOM 443 C CA . LYS A 1 57 ? -17.453 64 7.531 1 89.12 57 LYS A CA 1
ATOM 444 C C . LYS A 1 57 ? -18.406 62.812 7.379 1 89.12 57 LYS A C 1
ATOM 446 O O . LYS A 1 57 ? -18.094 61.719 7.828 1 89.12 57 LYS A O 1
ATOM 451 N N . PHE A 1 58 ? -19.438 63.125 6.758 1 90.44 58 PHE A N 1
ATOM 452 C CA . PHE A 1 58 ? -20.391 62.062 6.492 1 90.44 58 PHE A CA 1
ATOM 453 C C . PHE A 1 58 ? -19.781 61.031 5.555 1 90.44 58 PHE A C 1
ATOM 455 O O . PHE A 1 58 ? -19.922 59.812 5.773 1 90.44 58 PHE A O 1
ATOM 462 N N . PHE A 1 59 ? -19.094 61.469 4.539 1 91 59 PHE A N 1
ATOM 463 C CA . PHE A 1 59 ? -18.469 60.531 3.6 1 91 59 PHE A CA 1
ATOM 464 C C . PHE A 1 59 ? -17.438 59.656 4.305 1 91 59 PHE A C 1
ATOM 466 O O . PHE A 1 59 ? -17.359 58.438 4.059 1 91 59 PHE A O 1
ATOM 473 N N . GLU A 1 60 ? -16.688 60.156 5.129 1 89.94 60 GLU A N 1
ATOM 474 C CA . GLU A 1 60 ? -15.672 59.438 5.883 1 89.94 60 GLU A CA 1
ATOM 475 C C . GLU A 1 60 ? -16.297 58.312 6.723 1 89.94 60 GLU A C 1
ATOM 477 O O . GLU A 1 60 ? -15.836 57.156 6.691 1 89.94 60 GLU A O 1
ATOM 482 N N . GLU A 1 61 ? -17.359 58.688 7.332 1 89.31 61 GLU A N 1
ATOM 483 C CA . GLU A 1 61 ? -18.031 57.719 8.188 1 89.31 61 GLU A CA 1
ATOM 484 C C . GLU A 1 61 ? -18.75 56.656 7.363 1 89.31 61 GLU A C 1
ATOM 486 O O . GLU A 1 61 ? -18.812 55.5 7.754 1 89.31 61 GLU A O 1
ATOM 491 N N . LEU A 1 62 ? -19.203 57.062 6.312 1 89.06 62 LEU A N 1
ATOM 492 C CA . LEU A 1 62 ? -19.938 56.156 5.453 1 89.06 62 LEU A CA 1
ATOM 493 C C . LEU A 1 62 ? -19.016 55.062 4.906 1 89.06 62 LEU A C 1
ATOM 495 O O . LEU A 1 62 ? -19.359 53.875 4.934 1 89.06 62 LEU A O 1
ATOM 499 N N . ILE A 1 63 ? -17.828 55.406 4.449 1 89.12 63 ILE A N 1
ATOM 500 C CA . ILE A 1 63 ? -16.875 54.438 3.869 1 89.12 63 ILE A CA 1
ATOM 501 C C . ILE A 1 63 ? -16.406 53.469 4.938 1 89.12 63 ILE A C 1
ATOM 503 O O . ILE A 1 63 ? -16.266 52.281 4.664 1 89.12 63 ILE A O 1
ATOM 507 N N . THR A 1 64 ? -16.281 53.875 6.082 1 85.19 64 THR A N 1
ATOM 508 C CA . THR A 1 64 ? -15.797 53 7.164 1 85.19 64 THR A CA 1
ATOM 509 C C . THR A 1 64 ? -16.906 52.062 7.641 1 85.19 64 THR A C 1
ATOM 511 O O . THR A 1 64 ? -16.656 50.906 7.922 1 85.19 64 THR A O 1
ATOM 514 N N . GLU A 1 65 ? -18.094 52.594 7.617 1 82.19 65 GLU A N 1
ATOM 515 C CA . GLU A 1 65 ? -19.219 51.844 8.156 1 82.19 65 GLU A CA 1
ATOM 516 C C . GLU A 1 65 ? -19.672 50.75 7.184 1 82.19 65 GLU A C 1
ATOM 518 O O . GLU A 1 65 ? -20.141 49.688 7.602 1 82.19 65 GLU A O 1
ATOM 523 N N . ILE A 1 66 ? -19.438 50.969 5.973 1 80.19 66 ILE A N 1
ATOM 524 C CA . ILE A 1 66 ? -19.953 50.031 4.98 1 80.19 66 ILE A CA 1
ATOM 525 C C . ILE A 1 66 ? -19.172 48.75 5.035 1 80.19 66 ILE A C 1
ATOM 527 O O . ILE A 1 66 ? -19.703 47.656 4.711 1 80.19 66 ILE A O 1
ATOM 531 N N . HIS A 1 67 ? -17.875 48.812 5.531 1 71.62 67 HIS A N 1
ATOM 532 C CA . HIS A 1 67 ? -17 47.656 5.566 1 71.62 67 HIS A CA 1
ATOM 533 C C . HIS A 1 67 ? -17.297 46.75 6.77 1 71.62 67 HIS A C 1
ATOM 535 O O . HIS A 1 67 ? -16.891 45.594 6.805 1 71.62 67 HIS A O 1
ATOM 541 N N . GLU A 1 68 ? -18 47.188 7.68 1 67.06 68 GLU A N 1
ATOM 542 C CA . GLU A 1 68 ? -18.266 46.438 8.898 1 67.06 68 GLU A CA 1
ATOM 543 C C . GLU A 1 68 ? -19.25 45.312 8.633 1 67.06 68 GLU A C 1
ATOM 545 O O . GLU A 1 68 ? -20.344 45.531 8.109 1 67.06 68 GLU A O 1
ATOM 550 N N . PRO A 1 69 ? -18.625 44 8.734 1 61.09 69 PRO A N 1
ATOM 551 C CA . PRO A 1 69 ? -19.516 42.875 8.438 1 61.09 69 PRO A CA 1
ATOM 552 C C . PRO A 1 69 ? -20.75 42.844 9.352 1 61.09 69 PRO A C 1
ATOM 554 O O . PRO A 1 69 ? -20.656 43.219 10.523 1 61.09 69 PRO A O 1
ATOM 557 N N . ILE A 1 70 ? -21.984 42.969 8.703 1 58.59 70 ILE A N 1
ATOM 558 C CA . ILE A 1 70 ? -23.203 42.812 9.5 1 58.59 70 ILE A CA 1
ATOM 559 C C . ILE A 1 70 ? -23.344 41.375 9.961 1 58.59 70 ILE A C 1
ATOM 561 O O . ILE A 1 70 ? -23.281 40.438 9.156 1 58.59 70 ILE A O 1
ATOM 565 N N . LYS A 1 71 ? -23.547 41.188 11.219 1 53.44 71 LYS A N 1
ATOM 566 C CA . LYS A 1 71 ? -23.75 39.906 11.891 1 53.44 71 LYS A CA 1
ATOM 567 C C . LYS A 1 71 ? -25 39.188 11.375 1 53.44 71 LYS A C 1
ATOM 569 O O . LYS A 1 71 ? -26.016 39.844 11.109 1 53.44 71 LYS A O 1
ATOM 574 N N . ASN A 1 72 ? -24.938 38.094 10.734 1 53.66 72 ASN A N 1
ATOM 575 C CA . ASN A 1 72 ? -26.078 37.219 10.445 1 53.66 72 ASN A CA 1
ATOM 576 C C . ASN A 1 72 ? -26.438 37.25 8.969 1 53.66 72 ASN A C 1
ATOM 578 O O . ASN A 1 72 ? -27.531 36.812 8.586 1 53.66 72 ASN A O 1
ATOM 582 N N . ARG A 1 73 ? -25.781 38.094 8.219 1 55.59 73 ARG A N 1
ATOM 583 C CA . ARG A 1 73 ? -26.109 38.094 6.797 1 55.59 73 ARG A CA 1
ATOM 584 C C . ARG A 1 73 ? -25.031 37.344 5.988 1 55.59 73 ARG A C 1
ATOM 586 O O . ARG A 1 73 ? -23.875 37.281 6.406 1 55.59 73 ARG A O 1
ATOM 593 N N . ALA A 1 74 ? -25.547 36.719 4.887 1 52.47 74 ALA A N 1
ATOM 594 C CA . ALA A 1 74 ? -24.688 35.906 4.031 1 52.47 74 ALA A CA 1
ATOM 595 C C . ALA A 1 74 ? -23.516 36.75 3.508 1 52.47 74 ALA A C 1
ATOM 597 O O . ALA A 1 74 ? -23.688 37.906 3.115 1 52.47 74 ALA A O 1
ATOM 598 N N . LYS A 1 75 ? -22.266 36.344 3.592 1 59.16 75 LYS A N 1
ATOM 599 C CA . LYS A 1 75 ? -21.031 37 3.176 1 59.16 75 LYS A CA 1
ATOM 600 C C . LYS A 1 75 ? -21.109 37.438 1.71 1 59.16 75 LYS A C 1
ATOM 602 O O . LYS A 1 75 ? -20.547 38.469 1.327 1 59.16 75 LYS A O 1
ATOM 607 N N . TYR A 1 76 ? -21.891 36.688 1.025 1 60.38 76 TYR A N 1
ATOM 608 C CA . TYR A 1 76 ? -21.969 36.969 -0.4 1 60.38 76 TYR A CA 1
ATOM 609 C C . TYR A 1 76 ? -22.734 38.281 -0.64 1 60.38 76 TYR A C 1
ATOM 611 O O . TYR A 1 76 ? -22.344 39.094 -1.478 1 60.38 76 TYR A O 1
ATOM 619 N N . ILE A 1 77 ? -23.797 38.469 0.038 1 61.69 77 ILE A N 1
ATOM 620 C CA . ILE A 1 77 ? -24.594 39.656 -0.123 1 61.69 77 ILE A CA 1
ATOM 621 C C . ILE A 1 77 ? -23.781 40.875 0.304 1 61.69 77 ILE A C 1
ATOM 623 O O . ILE A 1 77 ? -23.812 41.938 -0.346 1 61.69 77 ILE A O 1
ATOM 627 N N . ASN A 1 78 ? -23.125 40.688 1.265 1 63.78 78 ASN A N 1
ATOM 628 C CA . ASN A 1 78 ? -22.266 41.75 1.713 1 63.78 78 ASN A CA 1
ATOM 629 C C . ASN A 1 78 ? -21.203 42.094 0.669 1 63.78 78 ASN A C 1
ATOM 631 O O . ASN A 1 78 ? -20.938 43.281 0.397 1 63.78 78 ASN A O 1
ATOM 635 N N . ARG A 1 79 ? -20.688 41.125 0.203 1 71 79 ARG A N 1
ATOM 636 C CA . ARG A 1 79 ? -19.656 41.344 -0.802 1 71 79 ARG A CA 1
ATOM 637 C C . ARG A 1 79 ? -20.234 42.031 -2.029 1 71 79 ARG A C 1
ATOM 639 O O . ARG A 1 79 ? -19.625 42.969 -2.586 1 71 79 ARG A O 1
ATOM 646 N N . LYS A 1 80 ? -21.375 41.531 -2.406 1 72.56 80 LYS A N 1
ATOM 647 C CA . LYS A 1 80 ? -22.031 42.156 -3.553 1 72.56 80 LYS A CA 1
ATOM 648 C C . LYS A 1 80 ? -22.359 43.625 -3.266 1 72.56 80 LYS A C 1
ATOM 650 O O . LYS A 1 80 ? -22.188 44.469 -4.129 1 72.56 80 LYS A O 1
ATOM 655 N N . THR A 1 81 ? -22.781 43.812 -2.148 1 74.19 81 THR A N 1
ATOM 656 C CA . THR A 1 81 ? -23.094 45.188 -1.761 1 74.19 81 THR A CA 1
ATOM 657 C C . THR A 1 81 ? -21.828 46.031 -1.713 1 74.19 81 THR A C 1
ATOM 659 O O . THR A 1 81 ? -21.828 47.188 -2.158 1 74.19 81 THR A O 1
ATOM 662 N N . LEU A 1 82 ? -20.875 45.469 -1.211 1 77.88 82 LEU A N 1
ATOM 663 C CA . LEU A 1 82 ? -19.625 46.188 -1.128 1 77.88 82 LEU A CA 1
ATOM 664 C C . LEU A 1 82 ? -19.094 46.531 -2.52 1 77.88 82 LEU A C 1
ATOM 666 O O . LEU A 1 82 ? -18.641 47.656 -2.762 1 77.88 82 LEU A O 1
ATOM 670 N N . LEU A 1 83 ? -19.297 45.625 -3.357 1 78.81 83 LEU A N 1
ATOM 671 C CA . LEU A 1 83 ? -18.812 45.844 -4.711 1 78.81 83 LEU A CA 1
ATOM 672 C C . LEU A 1 83 ? -19.688 46.875 -5.441 1 78.81 83 LEU A C 1
ATOM 674 O O . LEU A 1 83 ? -19.172 47.719 -6.184 1 78.81 83 LEU A O 1
ATOM 678 N N . LYS A 1 84 ? -20.938 46.719 -5.199 1 80.5 84 LYS A N 1
ATOM 679 C CA . LYS A 1 84 ? -21.844 47.688 -5.816 1 80.5 84 LYS A CA 1
ATOM 680 C C . LYS A 1 84 ? -21.609 49.094 -5.281 1 80.5 84 LYS A C 1
ATOM 682 O O . LYS A 1 84 ? -21.594 50.062 -6.043 1 80.5 84 LYS A O 1
ATOM 687 N N . PHE A 1 85 ? -21.406 49.219 -4.062 1 84.69 85 PHE A N 1
ATOM 688 C CA . PHE A 1 85 ? -21.094 50.5 -3.461 1 84.69 85 PHE A CA 1
ATOM 689 C C . PHE A 1 85 ? -19.797 51.062 -4.039 1 84.69 85 PHE A C 1
ATOM 691 O O . PHE A 1 85 ? -19.719 52.281 -4.348 1 84.69 85 PHE A O 1
ATOM 698 N N . ARG A 1 86 ? -18.875 50.312 -4.164 1 86.06 86 ARG A N 1
ATOM 699 C CA . ARG A 1 86 ? -17.578 50.75 -4.707 1 86.06 86 ARG A CA 1
ATOM 700 C C . ARG A 1 86 ? -17.734 51.281 -6.117 1 86.06 86 ARG A C 1
ATOM 702 O O . ARG A 1 86 ? -17.203 52.375 -6.426 1 86.06 86 ARG A O 1
ATOM 709 N N . ASP A 1 87 ? -18.469 50.656 -6.902 1 84 87 ASP A N 1
ATOM 710 C CA . ASP A 1 87 ? -18.547 51.031 -8.312 1 84 87 ASP A CA 1
ATOM 711 C C . ASP A 1 87 ? -19.469 52.219 -8.539 1 84 87 ASP A C 1
ATOM 713 O O . ASP A 1 87 ? -19.266 53 -9.469 1 84 87 ASP A O 1
ATOM 717 N N . GLU A 1 88 ? -20.391 52.375 -7.648 1 85.88 88 GLU A N 1
ATOM 718 C CA . GLU A 1 88 ? -21.359 53.438 -7.891 1 85.88 88 GLU A CA 1
ATOM 719 C C . GLU A 1 88 ? -21.078 54.656 -7 1 85.88 88 GLU A C 1
ATOM 721 O O . GLU A 1 88 ? -20.625 55.688 -7.484 1 85.88 88 GLU A O 1
ATOM 726 N N . SER A 1 89 ? -21.203 54.438 -5.734 1 86.69 89 SER A N 1
ATOM 727 C CA . SER A 1 89 ? -21.125 55.562 -4.828 1 86.69 89 SER A CA 1
ATOM 728 C C . SER A 1 89 ? -19.672 55.938 -4.535 1 86.69 89 SER A C 1
ATOM 730 O O . SER A 1 89 ? -19.312 57.125 -4.555 1 86.69 89 SER A O 1
ATOM 732 N N . LEU A 1 90 ? -18.891 55.094 -4.324 1 90 90 LEU A N 1
ATOM 733 C CA . LEU A 1 90 ? -17.516 55.375 -3.963 1 90 90 LEU A CA 1
ATOM 734 C C . LEU A 1 90 ? -16.766 56 -5.145 1 90 90 LEU A C 1
ATOM 736 O O . LEU A 1 90 ? -15.891 56.844 -4.961 1 90 90 LEU A O 1
ATOM 740 N N . THR A 1 91 ? -17.109 55.594 -6.309 1 90.81 91 THR A N 1
ATOM 741 C CA . THR A 1 91 ? -16.484 56.156 -7.492 1 90.81 91 THR A CA 1
ATOM 742 C C . THR A 1 91 ? -16.797 57.656 -7.609 1 90.81 91 THR A C 1
ATOM 744 O O . THR A 1 91 ? -15.914 58.438 -7.945 1 90.81 91 THR A O 1
ATOM 747 N N . GLU A 1 92 ? -18.016 58 -7.27 1 91 92 GLU A N 1
ATOM 748 C CA . GLU A 1 92 ? -18.406 59.406 -7.332 1 91 92 GLU A CA 1
ATOM 749 C C . GLU A 1 92 ? -17.688 60.219 -6.27 1 91 92 GLU A C 1
ATOM 751 O O . GLU A 1 92 ? -17.234 61.344 -6.539 1 91 92 GLU A O 1
ATOM 756 N N . ILE A 1 93 ? -17.594 59.688 -5.203 1 91.44 93 ILE A N 1
ATOM 757 C CA . ILE A 1 93 ? -16.906 60.344 -4.113 1 91.44 93 ILE A CA 1
ATOM 758 C C . ILE A 1 93 ? -15.43 60.531 -4.473 1 91.44 93 ILE A C 1
ATOM 760 O O . ILE A 1 93 ? -14.875 61.625 -4.309 1 91.44 93 ILE A O 1
ATOM 764 N N . LEU A 1 94 ? -14.82 59.531 -4.977 1 93.19 94 LEU A N 1
ATOM 765 C CA . LEU A 1 94 ? -13.406 59.562 -5.324 1 93.19 94 LEU A CA 1
ATOM 766 C C . LEU A 1 94 ? -13.141 60.625 -6.406 1 93.19 94 LEU A C 1
ATOM 768 O O . LEU A 1 94 ? -12.133 61.344 -6.355 1 93.19 94 LEU A O 1
ATOM 772 N N . LYS A 1 95 ? -14.055 60.656 -7.309 1 92.38 95 LYS A N 1
ATOM 773 C CA . LYS A 1 95 ? -13.891 61.656 -8.375 1 92.38 95 LYS A CA 1
ATOM 774 C C . LYS A 1 95 ? -13.922 63.062 -7.828 1 92.38 95 LYS A C 1
ATOM 776 O O . LYS A 1 95 ? -13.086 63.906 -8.188 1 92.38 95 LYS A O 1
ATOM 781 N N . PHE A 1 96 ? -14.82 63.25 -6.996 1 90.19 96 PHE A N 1
ATOM 782 C CA . PHE A 1 96 ? -14.945 64.562 -6.391 1 90.19 96 PHE A CA 1
ATOM 783 C C . PHE A 1 96 ? -13.711 64.938 -5.562 1 90.19 96 PHE A C 1
ATOM 785 O O . PHE A 1 96 ? -13.156 66 -5.68 1 90.19 96 PHE A O 1
ATOM 792 N N . ILE A 1 97 ? -13.266 64.062 -4.77 1 91.88 97 ILE A N 1
ATOM 793 C CA . ILE A 1 97 ? -12.148 64.25 -3.859 1 91.88 97 ILE A CA 1
ATOM 794 C C . ILE A 1 97 ? -10.859 64.5 -4.66 1 91.88 97 ILE A C 1
ATOM 796 O O . ILE A 1 97 ? -10.062 65.375 -4.352 1 91.88 97 ILE A O 1
ATOM 800 N N . THR A 1 98 ? -10.641 63.688 -5.656 1 93.56 98 THR A N 1
ATOM 801 C CA . THR A 1 98 ? -9.43 63.812 -6.469 1 93.56 98 THR A CA 1
ATOM 802 C C . THR A 1 98 ? -9.398 65.125 -7.203 1 93.56 98 THR A C 1
ATOM 804 O O . THR A 1 98 ? -8.328 65.75 -7.359 1 93.56 98 THR A O 1
ATOM 807 N N . ASP A 1 99 ? -10.562 65.562 -7.57 1 90.75 99 ASP A N 1
ATOM 808 C CA . ASP A 1 99 ? -10.633 66.875 -8.227 1 90.75 99 ASP A CA 1
ATOM 809 C C . ASP A 1 99 ? -10.273 68 -7.258 1 90.75 99 ASP A C 1
ATOM 811 O O . ASP A 1 99 ? -9.555 68.938 -7.621 1 90.75 99 ASP A O 1
ATOM 815 N N . CYS A 1 100 ? -10.695 67.875 -6.102 1 89.56 100 CYS A N 1
ATOM 816 C CA . CYS A 1 100 ? -10.414 68.875 -5.098 1 89.56 100 CYS A CA 1
ATOM 817 C C . CYS A 1 100 ? -8.938 68.875 -4.715 1 89.56 100 CYS A C 1
ATOM 819 O O . CYS A 1 100 ? -8.336 69.938 -4.551 1 89.56 100 CYS A O 1
ATOM 821 N N . ILE A 1 101 ? -8.328 67.75 -4.602 1 92 101 ILE A N 1
ATOM 822 C CA . ILE A 1 101 ? -6.918 67.688 -4.23 1 92 101 ILE A CA 1
ATOM 823 C C . ILE A 1 101 ? -6.047 68.188 -5.375 1 92 101 ILE A C 1
ATOM 825 O O . ILE A 1 101 ? -5.102 68.938 -5.152 1 92 101 ILE A O 1
ATOM 829 N N . SER A 1 102 ? -6.383 67.812 -6.598 1 91.56 102 SER A N 1
ATOM 830 C CA . SER A 1 102 ? -5.566 68.125 -7.754 1 91.56 102 SER A CA 1
ATOM 831 C C . SER A 1 102 ? -5.605 69.625 -8.023 1 91.56 102 SER A C 1
ATOM 833 O O . SER A 1 102 ? -4.617 70.25 -8.477 1 91.56 102 SER A O 1
ATOM 835 N N . SER A 1 103 ? -6.703 70.312 -7.73 1 84.12 103 SER A N 1
ATOM 836 C CA . SER A 1 103 ? -6.852 71.688 -8.016 1 84.12 103 SER A CA 1
ATOM 837 C C . SER A 1 103 ? -6.469 72.562 -6.809 1 84.12 103 SER A C 1
ATOM 839 O O . SER A 1 103 ? -6.398 73.812 -6.902 1 84.12 103 SER A O 1
ATOM 841 N N . LEU A 1 104 ? -5.992 72 -5.715 1 77.38 104 LEU A N 1
ATOM 842 C CA . LEU A 1 104 ? -5.637 72.688 -4.473 1 77.38 104 LEU A CA 1
ATOM 843 C C . LEU A 1 104 ? -6.723 73.625 -4.059 1 77.38 104 LEU A C 1
ATOM 845 O O . LEU A 1 104 ? -6.422 74.75 -3.58 1 77.38 104 LEU A O 1
ATOM 849 N N . GLN A 1 105 ? -7.953 73.25 -4.449 1 77 105 GLN A N 1
ATOM 850 C CA . GLN A 1 105 ? -9.086 74.062 -4.039 1 77 105 GLN A CA 1
ATOM 851 C C . GLN A 1 105 ? -9.5 73.75 -2.604 1 77 105 GLN A C 1
ATOM 853 O O . GLN A 1 105 ? -9.523 72.625 -2.197 1 77 105 GLN A O 1
ATOM 858 N N . HIS A 1 106 ? -9.766 74.625 -1.706 1 76.44 106 HIS A N 1
ATOM 859 C CA . HIS A 1 106 ? -10.258 74.5 -0.343 1 76.44 106 HIS A CA 1
ATOM 860 C C . HIS A 1 106 ? -9.234 73.812 0.552 1 76.44 106 HIS A C 1
ATOM 862 O O . HIS A 1 106 ? -9.531 72.812 1.197 1 76.44 106 HIS A O 1
ATOM 868 N N . MET A 1 107 ? -8.039 74.312 0.484 1 77.44 107 MET A N 1
ATOM 869 C CA . MET A 1 107 ? -6.879 73.75 1.163 1 77.44 107 MET A CA 1
ATOM 870 C C . MET A 1 107 ? -7.121 73.625 2.666 1 77.44 107 MET A C 1
ATOM 872 O O . MET A 1 107 ? -6.43 72.875 3.363 1 77.44 107 MET A O 1
ATOM 876 N N . GLU A 1 108 ? -8.258 74.312 3.121 1 81.88 108 GLU A N 1
ATOM 877 C CA . GLU A 1 108 ? -8.578 74.25 4.543 1 81.88 108 GLU A CA 1
ATOM 878 C C . GLU A 1 108 ? -9.062 72.875 4.934 1 81.88 108 GLU A C 1
ATOM 880 O O . GLU A 1 108 ? -8.93 72.5 6.09 1 81.88 108 GLU A O 1
ATOM 885 N N . HIS A 1 109 ? -9.508 72.188 3.914 1 87.38 109 HIS A N 1
ATOM 886 C CA . HIS A 1 109 ? -10.062 70.875 4.207 1 87.38 109 HIS A CA 1
ATOM 887 C C . HIS A 1 109 ? -9.195 69.75 3.615 1 87.38 109 HIS A C 1
ATOM 889 O O . HIS A 1 109 ? -9.664 68.625 3.42 1 87.38 109 HIS A O 1
ATOM 895 N N . ILE A 1 110 ? -7.977 70 3.377 1 89.75 110 ILE A N 1
ATOM 896 C CA . ILE A 1 110 ? -7.102 69.062 2.686 1 89.75 110 ILE A CA 1
ATOM 897 C C . ILE A 1 110 ? -6.91 67.812 3.541 1 89.75 110 ILE A C 1
ATOM 899 O O . ILE A 1 110 ? -6.789 66.688 3.014 1 89.75 110 ILE A O 1
ATOM 903 N N . LYS A 1 111 ? -7.008 67.938 4.816 1 90.38 111 LYS A N 1
ATOM 904 C CA . LYS A 1 111 ? -6.836 66.812 5.727 1 90.38 111 LYS A CA 1
ATOM 905 C C . LYS A 1 111 ? -7.941 65.812 5.535 1 90.38 111 LYS A C 1
ATOM 907 O O . LYS A 1 111 ? -7.664 64.625 5.41 1 90.38 111 LYS A O 1
ATOM 912 N N . ILE A 1 112 ? -9.07 66.25 5.445 1 91.12 112 ILE A N 1
ATOM 913 C CA . ILE A 1 112 ? -10.211 65.375 5.309 1 91.12 112 ILE A CA 1
ATOM 914 C C . ILE A 1 112 ? -10.234 64.75 3.896 1 91.12 112 ILE A C 1
ATOM 916 O O . ILE A 1 112 ? -10.625 63.625 3.703 1 91.12 112 ILE A O 1
ATOM 920 N N . PHE A 1 113 ? -9.82 65.562 2.914 1 92.88 113 PHE A N 1
ATOM 921 C CA . PHE A 1 113 ? -9.75 65.062 1.545 1 92.88 113 PHE A CA 1
ATOM 922 C C . PHE A 1 113 ? -8.805 63.906 1.447 1 92.88 113 PHE A C 1
ATOM 924 O O . PHE A 1 113 ? -9.156 62.875 0.88 1 92.88 113 PHE A O 1
ATOM 931 N N . LEU A 1 114 ? -7.684 64.062 2.055 1 93.69 114 LEU A N 1
ATOM 932 C CA . LEU A 1 114 ? -6.676 63 1.988 1 93.69 114 LEU A CA 1
ATOM 933 C C . LEU A 1 114 ? -7.133 61.75 2.742 1 93.69 114 LEU A C 1
ATOM 935 O O . LEU A 1 114 ? -6.918 60.625 2.283 1 93.69 114 LEU A O 1
ATOM 939 N N . ASN A 1 115 ? -7.758 61.969 3.793 1 92.88 115 ASN A N 1
ATOM 940 C CA . ASN A 1 115 ? -8.234 60.812 4.57 1 92.88 115 ASN A CA 1
ATOM 941 C C . ASN A 1 115 ? -9.281 60 3.801 1 92.88 115 ASN A C 1
ATOM 943 O O . ASN A 1 115 ? -9.25 58.781 3.801 1 92.88 115 ASN A O 1
ATOM 947 N N . ILE A 1 116 ? -10.156 60.719 3.174 1 93.12 116 ILE A N 1
ATOM 948 C CA . ILE A 1 116 ? -11.188 60.062 2.391 1 93.12 116 ILE A CA 1
ATOM 949 C C . ILE A 1 116 ? -10.539 59.344 1.204 1 93.12 116 ILE A C 1
ATOM 951 O O . ILE A 1 116 ? -10.945 58.219 0.843 1 93.12 116 ILE A O 1
ATOM 955 N N . PHE A 1 117 ? -9.57 60 0.684 1 92.69 117 PHE A N 1
ATOM 956 C CA . PHE A 1 117 ? -8.852 59.406 -0.431 1 92.69 117 PHE A CA 1
ATOM 957 C C . PHE A 1 117 ? -8.211 58.062 -0.012 1 92.69 117 PHE A C 1
ATOM 959 O O . PHE A 1 117 ? -8.359 57.062 -0.699 1 92.69 117 PHE A O 1
ATOM 966 N N . ILE A 1 118 ? -7.578 58.031 1.094 1 91.56 118 ILE A N 1
ATOM 967 C CA . ILE A 1 118 ? -6.898 56.875 1.608 1 91.56 118 ILE A CA 1
ATOM 968 C C . ILE A 1 118 ? -7.922 55.781 1.943 1 91.56 118 ILE A C 1
ATOM 970 O O . ILE A 1 118 ? -7.738 54.625 1.594 1 91.56 118 ILE A O 1
ATOM 974 N N . LEU A 1 119 ? -8.961 56.156 2.531 1 88.75 119 LEU A N 1
ATOM 975 C CA . LEU A 1 119 ? -10.008 55.188 2.904 1 88.75 119 LEU A CA 1
ATOM 976 C C . LEU A 1 119 ? -10.625 54.562 1.667 1 88.75 119 LEU A C 1
ATOM 978 O O . LEU A 1 119 ? -10.953 53.344 1.68 1 88.75 119 LEU A O 1
ATOM 982 N N . SER A 1 120 ? -10.766 55.281 0.675 1 88.12 120 SER A N 1
ATOM 983 C CA . SER A 1 120 ? -11.344 54.781 -0.562 1 88.12 120 SER A CA 1
ATOM 984 C C . SER A 1 120 ? -10.43 53.75 -1.213 1 88.12 120 SER A C 1
ATOM 986 O O . SER A 1 120 ? -10.891 52.688 -1.646 1 88.12 120 SER A O 1
ATOM 988 N N . LEU A 1 121 ? -9.18 54.031 -1.218 1 86.75 121 LEU A N 1
ATOM 989 C CA . LEU A 1 121 ? -8.234 53.094 -1.846 1 86.75 121 LEU A CA 1
ATOM 990 C C . LEU A 1 121 ? -8.078 51.844 -1.013 1 86.75 121 LEU A C 1
ATOM 992 O O . LEU A 1 121 ? -7.895 50.75 -1.561 1 86.75 121 LEU A O 1
ATOM 996 N N . ASN A 1 122 ? -8.18 51.969 0.181 1 81.25 122 ASN A N 1
ATOM 997 C CA . ASN A 1 122 ? -8.078 50.812 1.062 1 81.25 122 ASN A CA 1
ATOM 998 C C . ASN A 1 122 ? -9.336 49.969 1.012 1 81.25 122 ASN A C 1
ATOM 1000 O O . ASN A 1 122 ? -9.281 48.75 1.231 1 81.25 122 ASN A O 1
ATOM 1004 N N . TYR A 1 123 ? -10.461 50.625 0.829 1 78.69 123 TYR A N 1
ATOM 1005 C CA . TYR A 1 123 ? -11.727 49.906 0.712 1 78.69 123 TYR A CA 1
ATOM 1006 C C . TYR A 1 123 ? -11.656 48.844 -0.378 1 78.69 123 TYR A C 1
ATOM 1008 O O . TYR A 1 123 ? -12.125 47.719 -0.188 1 78.69 123 TYR A O 1
ATOM 1016 N N . ASP A 1 124 ? -11.195 49.094 -1.501 1 61.72 124 ASP A N 1
ATOM 1017 C CA . ASP A 1 124 ? -11.125 48.156 -2.631 1 61.72 124 ASP A CA 1
ATOM 1018 C C . ASP A 1 124 ? -10.344 46.906 -2.271 1 61.72 124 ASP A C 1
ATOM 1020 O O . ASP A 1 124 ? -10.719 45.812 -2.664 1 61.72 124 ASP A O 1
ATOM 1024 N N . PHE A 1 125 ? -9.32 47.094 -1.54 1 59.72 125 PHE A N 1
ATOM 1025 C CA . PHE A 1 125 ? -8.477 45.969 -1.125 1 59.72 125 PHE A CA 1
ATOM 1026 C C . PHE A 1 125 ? -9.234 45.031 -0.173 1 59.72 125 PHE A C 1
ATOM 1028 O O . PHE A 1 125 ? -9.164 43.812 -0.305 1 59.72 125 PHE A O 1
ATOM 1035 N N . LEU A 1 126 ? -9.953 45.562 0.663 1 58.56 126 LEU A N 1
ATOM 1036 C CA . LEU A 1 126 ? -10.633 44.812 1.696 1 58.56 126 LEU A CA 1
ATOM 1037 C C . LEU A 1 126 ? -11.82 44.031 1.113 1 58.56 126 LEU A C 1
ATOM 1039 O O . LEU A 1 126 ? -12.148 42.938 1.573 1 58.56 126 LEU A O 1
ATOM 1043 N N . SER A 1 127 ? -12.43 44.656 0.206 1 58.56 127 SER A N 1
ATOM 1044 C CA . SER A 1 127 ? -13.633 44.062 -0.344 1 58.56 127 SER A CA 1
ATOM 1045 C C . SER A 1 127 ? -13.297 42.812 -1.182 1 58.56 127 SER A C 1
ATOM 1047 O O . SER A 1 127 ? -14.102 41.906 -1.283 1 58.56 127 SER A O 1
ATOM 1049 N N . CYS A 1 128 ? -12.195 42.781 -1.919 1 53.91 128 CYS A N 1
ATOM 1050 C CA . CYS A 1 128 ? -11.875 41.656 -2.801 1 53.91 128 CYS A CA 1
ATOM 1051 C C . CYS A 1 128 ? -11.211 40.531 -2.027 1 53.91 128 CYS A C 1
ATOM 1053 O O . CYS A 1 128 ? -11.344 39.375 -2.393 1 53.91 128 CYS A O 1
ATOM 1055 N N . ASN A 1 129 ? -10.188 40.656 -1.279 1 52.09 129 ASN A N 1
ATOM 1056 C CA . ASN A 1 129 ? -9.422 39.594 -0.663 1 52.09 129 ASN A CA 1
ATOM 1057 C C . ASN A 1 129 ? -10.016 39.188 0.685 1 52.09 129 ASN A C 1
ATOM 1059 O O . ASN A 1 129 ? -10.234 40.031 1.55 1 52.09 129 ASN A O 1
ATOM 1063 N N . ASN A 1 130 ? -10.789 38.219 0.687 1 46.84 130 ASN A N 1
ATOM 1064 C CA . ASN A 1 130 ? -11.445 37.656 1.866 1 46.84 130 ASN A CA 1
ATOM 1065 C C . ASN A 1 130 ? -10.5 37.594 3.061 1 46.84 130 ASN A C 1
ATOM 1067 O O . ASN A 1 130 ? -10.922 37.344 4.188 1 46.84 130 ASN A O 1
ATOM 1071 N N . ASP A 1 131 ? -9.258 36.969 2.914 1 44.16 131 ASP A N 1
ATOM 1072 C CA . ASP A 1 131 ? -8.461 36.562 4.074 1 44.16 131 ASP A CA 1
ATOM 1073 C C . ASP A 1 131 ? -7.922 37.812 4.805 1 44.16 131 ASP A C 1
ATOM 1075 O O . ASP A 1 131 ? -7.523 38.781 4.172 1 44.16 131 ASP A O 1
ATOM 1079 N N . ASP A 1 132 ? -8.375 38.094 5.996 1 43.81 132 ASP A N 1
ATOM 1080 C CA . ASP A 1 132 ? -7.902 39.094 6.98 1 43.81 132 ASP A CA 1
ATOM 1081 C C . ASP A 1 132 ? -6.391 39.25 6.895 1 43.81 132 ASP A C 1
ATOM 1083 O O . ASP A 1 132 ? -5.688 39.125 7.898 1 43.81 132 ASP A O 1
ATOM 1087 N N . THR A 1 133 ? -5.676 38.812 5.973 1 44.34 133 THR A N 1
ATOM 1088 C CA . THR A 1 133 ? -4.242 38.969 6.207 1 44.34 133 THR A CA 1
ATOM 1089 C C . THR A 1 133 ? -3.873 40.438 6.324 1 44.34 133 THR A C 1
ATOM 1091 O O . THR A 1 133 ? -4.25 41.25 5.473 1 44.34 133 THR A O 1
ATOM 1094 N N . SER A 1 134 ? -3.811 40.969 7.504 1 46.75 134 SER A N 1
ATOM 1095 C CA . SER A 1 134 ? -3.271 42.25 7.938 1 46.75 134 SER A CA 1
ATOM 1096 C C . SER A 1 134 ? -2.148 42.719 7.016 1 46.75 134 SER A C 1
ATOM 1098 O O . SER A 1 134 ? -1.6 43.812 7.199 1 46.75 134 SER A O 1
ATOM 1100 N N . GLU A 1 135 ? -1.468 41.906 6.312 1 48.91 135 GLU A N 1
ATOM 1101 C CA . GLU A 1 135 ? -0.254 42.375 5.652 1 48.91 135 GLU A CA 1
ATOM 1102 C C . GLU A 1 135 ? -0.586 43.281 4.465 1 48.91 135 GLU A C 1
ATOM 1104 O O . GLU A 1 135 ? -1.563 43.031 3.752 1 48.91 135 GLU A O 1
ATOM 1109 N N . ASP A 1 136 ? -0.226 44.5 4.473 1 54 136 ASP A N 1
ATOM 1110 C CA . ASP A 1 136 ? -0.301 45.5 3.42 1 54 136 ASP A CA 1
ATOM 1111 C C . ASP A 1 136 ? -0.163 44.875 2.039 1 54 136 ASP A C 1
ATOM 1113 O O . ASP A 1 136 ? 0.788 44.125 1.782 1 54 136 ASP A O 1
ATOM 1117 N N . PRO A 1 137 ? -1.233 44.781 1.376 1 56.41 137 PRO A N 1
ATOM 1118 C CA . PRO A 1 137 ? -1.193 44.125 0.066 1 56.41 137 PRO A CA 1
ATOM 1119 C C . PRO A 1 137 ? -0.077 44.656 -0.828 1 56.41 137 PRO A C 1
ATOM 1121 O O . PRO A 1 137 ? 0.22 45.844 -0.799 1 56.41 137 PRO A O 1
ATOM 1124 N N . SER A 1 138 ? 0.718 43.969 -1.407 1 62.22 138 SER A N 1
ATOM 1125 C CA . SER A 1 138 ? 1.749 44.406 -2.344 1 62.22 138 SER A CA 1
ATOM 1126 C C . SER A 1 138 ? 1.139 45.125 -3.545 1 62.22 138 SER A C 1
ATOM 1128 O O . SER A 1 138 ? 1.722 46.062 -4.07 1 62.22 138 SER A O 1
ATOM 1130 N N . ASN A 1 139 ? -0.136 44.75 -3.887 1 74.12 139 ASN A N 1
ATOM 1131 C CA . ASN A 1 139 ? -0.78 45.375 -5.035 1 74.12 139 ASN A CA 1
ATOM 1132 C C . ASN A 1 139 ? -2.244 45.688 -4.746 1 74.12 139 ASN A C 1
ATOM 1134 O O . ASN A 1 139 ? -2.955 44.875 -4.145 1 74.12 139 ASN A O 1
ATOM 1138 N N . LEU A 1 140 ? -2.604 46.969 -4.953 1 76.19 140 LEU A N 1
ATOM 1139 C CA . LEU A 1 140 ? -3.988 47.406 -4.809 1 76.19 140 LEU A CA 1
ATOM 1140 C C . LEU A 1 140 ? -4.785 47.125 -6.074 1 76.19 140 LEU A C 1
ATOM 1142 O O . LEU A 1 140 ? -4.461 47.625 -7.152 1 76.19 140 LEU A O 1
ATOM 1146 N N . GLN A 1 141 ? -5.691 46.281 -6.043 1 76.5 141 GLN A N 1
ATOM 1147 C CA . GLN A 1 141 ? -6.523 45.906 -7.184 1 76.5 141 GLN A CA 1
ATOM 1148 C C . GLN A 1 141 ? -7.656 46.906 -7.387 1 76.5 141 GLN A C 1
ATOM 1150 O O . GLN A 1 141 ? -8.805 46.625 -7.012 1 76.5 141 GLN A O 1
ATOM 1155 N N . ILE A 1 142 ? -7.355 48.031 -7.859 1 79.62 142 ILE A N 1
ATOM 1156 C CA . ILE A 1 142 ? -8.344 49.094 -8.078 1 79.62 142 ILE A CA 1
ATOM 1157 C C . ILE A 1 142 ? -9.125 48.812 -9.359 1 79.62 142 ILE A C 1
ATOM 1159 O O . ILE A 1 142 ? -8.562 48.281 -10.328 1 79.62 142 ILE A O 1
ATOM 1163 N N . PRO A 1 143 ? -10.453 49.062 -9.336 1 82.5 143 PRO A N 1
ATOM 1164 C CA . PRO A 1 143 ? -11.258 48.844 -10.547 1 82.5 143 PRO A CA 1
ATOM 1165 C C . PRO A 1 143 ? -10.836 49.75 -11.695 1 82.5 143 PRO A C 1
ATOM 1167 O O . PRO A 1 143 ? -10.266 50.844 -11.469 1 82.5 143 PRO A O 1
ATOM 1170 N N . LEU A 1 144 ? -11.133 49.469 -12.953 1 84.38 144 LEU A N 1
ATOM 1171 C CA . LEU A 1 144 ? -10.773 50.219 -14.148 1 84.38 144 LEU A CA 1
ATOM 1172 C C . LEU A 1 144 ? -11.477 51.562 -14.18 1 84.38 144 LEU A C 1
ATOM 1174 O O . LEU A 1 144 ? -10.945 52.531 -14.727 1 84.38 144 LEU A O 1
ATOM 1178 N N . LEU A 1 145 ? -12.539 51.625 -13.484 1 85 145 LEU A N 1
ATOM 1179 C CA . LEU A 1 145 ? -13.328 52.875 -13.438 1 85 145 LEU A CA 1
ATOM 1180 C C . LEU A 1 145 ? -12.578 53.969 -12.695 1 85 145 LEU A C 1
ATOM 1182 O O . LEU A 1 145 ? -12.859 55.156 -12.891 1 85 145 LEU A O 1
ATOM 1186 N N . TRP A 1 146 ? -11.625 53.625 -11.93 1 89.62 146 TRP A N 1
ATOM 1187 C CA . TRP A 1 146 ? -10.922 54.594 -11.086 1 89.62 146 TRP A CA 1
ATOM 1188 C C . TRP A 1 146 ? -9.656 55.094 -11.781 1 89.62 146 TRP A C 1
ATOM 1190 O O . TRP A 1 146 ? -8.977 56 -11.266 1 89.62 146 TRP A O 1
ATOM 1200 N N . LYS A 1 147 ? -9.344 54.719 -12.914 1 88.56 147 LYS A N 1
ATOM 1201 C CA . LYS A 1 147 ? -8.117 55.062 -13.633 1 88.56 147 LYS A CA 1
ATOM 1202 C C . LYS A 1 147 ? -8.008 56.562 -13.828 1 88.56 147 LYS A C 1
ATOM 1204 O O . LYS A 1 147 ? -6.988 57.156 -13.5 1 88.56 147 LYS A O 1
ATOM 1209 N N . PRO A 1 148 ? -9.102 57.125 -14.195 1 88.69 148 PRO A N 1
ATOM 1210 C CA . PRO A 1 148 ? -8.969 58.562 -14.43 1 88.69 148 PRO A CA 1
ATOM 1211 C C . PRO A 1 148 ? -8.711 59.344 -13.148 1 88.69 148 PRO A C 1
ATOM 1213 O O . PRO A 1 148 ? -8.133 60.438 -13.195 1 88.69 148 PRO A O 1
ATOM 1216 N N . CYS A 1 149 ? -9.016 58.844 -12.078 1 90.25 149 CYS A N 1
ATOM 1217 C CA . CYS A 1 149 ? -8.812 59.5 -10.797 1 90.25 149 CYS A CA 1
ATOM 1218 C C . CYS A 1 149 ? -7.371 59.344 -10.328 1 90.25 149 CYS A C 1
ATOM 1220 O O . CYS A 1 149 ? -6.766 60.312 -9.844 1 90.25 149 CYS A O 1
ATOM 1222 N N . VAL A 1 150 ? -6.789 58.281 -10.57 1 88.5 150 VAL A N 1
ATOM 1223 C CA . VAL A 1 150 ? -5.465 57.969 -10.055 1 88.5 150 VAL A CA 1
ATOM 1224 C C . VAL A 1 150 ? -4.395 58.594 -10.945 1 88.5 150 VAL A C 1
ATOM 1226 O O . VAL A 1 150 ? -3.369 59.062 -10.453 1 88.5 150 VAL A O 1
ATOM 1229 N N . ILE A 1 151 ? -4.664 58.594 -12.234 1 88.44 151 ILE A N 1
ATOM 1230 C CA . ILE A 1 151 ? -3.654 59.094 -13.164 1 88.44 151 ILE A CA 1
ATOM 1231 C C . ILE A 1 151 ? -3.887 60.594 -13.43 1 88.44 151 ILE A C 1
ATOM 1233 O O . ILE A 1 151 ? -3.172 61.219 -14.227 1 88.44 151 ILE A O 1
ATOM 1237 N N . LYS A 1 152 ? -4.711 61.188 -12.664 1 89.69 152 LYS A N 1
ATOM 1238 C CA . LYS A 1 152 ? -5.082 62.562 -12.891 1 89.69 152 LYS A CA 1
ATOM 1239 C C . LYS A 1 152 ? -3.879 63.5 -12.727 1 89.69 152 LYS A C 1
ATOM 1241 O O . LYS A 1 152 ? -3.094 63.344 -11.789 1 89.69 152 LYS A O 1
ATOM 1246 N N . GLN A 1 153 ? -3.816 64.438 -13.602 1 86.31 153 GLN A N 1
ATOM 1247 C CA . GLN A 1 153 ? -2.721 65.375 -13.555 1 86.31 153 GLN A CA 1
ATOM 1248 C C . GLN A 1 153 ? -2.881 66.375 -12.383 1 86.31 153 GLN A C 1
ATOM 1250 O O . GLN A 1 153 ? -3.979 66.875 -12.133 1 86.31 153 GLN A O 1
ATOM 1255 N N . GLY A 1 154 ? -1.883 66.438 -11.602 1 89.06 154 GLY A N 1
ATOM 1256 C CA . GLY A 1 154 ? -1.909 67.375 -10.477 1 89.06 154 GLY A CA 1
ATOM 1257 C C . GLY A 1 154 ? -2.045 66.688 -9.133 1 89.06 154 GLY A C 1
ATOM 1258 O O . GLY A 1 154 ? -1.77 67.25 -8.086 1 89.06 154 GLY A O 1
ATOM 1259 N N . LEU A 1 155 ? -2.484 65.438 -9.172 1 92.94 155 LEU A N 1
ATOM 1260 C CA . LEU A 1 155 ? -2.705 64.75 -7.922 1 92.94 155 LEU A CA 1
ATOM 1261 C C . LEU A 1 155 ? -1.388 64.5 -7.191 1 92.94 155 LEU A C 1
ATOM 1263 O O . LEU A 1 155 ? -1.237 64.875 -6.031 1 92.94 155 LEU A O 1
ATOM 1267 N N . LEU A 1 156 ? -0.426 63.938 -7.852 1 94 156 LEU A N 1
ATOM 1268 C CA . LEU A 1 156 ? 0.867 63.656 -7.238 1 94 156 LEU A CA 1
ATOM 1269 C C . LEU A 1 156 ? 1.596 64.938 -6.867 1 94 156 LEU A C 1
ATOM 1271 O O . LEU A 1 156 ? 2.242 65 -5.82 1 94 156 LEU A O 1
ATOM 1275 N N . GLU A 1 157 ? 1.38 65.938 -7.641 1 92.62 157 GLU A N 1
ATOM 1276 C CA . GLU A 1 157 ? 2.035 67.188 -7.398 1 92.62 157 GLU A CA 1
ATOM 1277 C C . GLU A 1 157 ? 1.471 67.875 -6.156 1 92.62 157 GLU A C 1
ATOM 1279 O O . GLU A 1 157 ? 2.213 68.5 -5.395 1 92.62 157 GLU A O 1
ATOM 1284 N N . SER A 1 158 ? 0.204 67.688 -6.059 1 92.88 158 SER A N 1
ATOM 1285 C CA . SER A 1 158 ? -0.42 68.312 -4.867 1 92.88 158 SER A CA 1
ATOM 1286 C C . SER A 1 158 ? 0.02 67.562 -3.605 1 92.88 158 SER A C 1
ATOM 1288 O O . SER A 1 158 ? 0.254 68.188 -2.568 1 92.88 158 SER A O 1
ATOM 1290 N N . ILE A 1 159 ? 0.131 66.312 -3.725 1 94.06 159 ILE A N 1
ATOM 1291 C CA . ILE A 1 159 ? 0.583 65.5 -2.588 1 94.06 159 ILE A CA 1
ATOM 1292 C C . ILE A 1 159 ? 2.031 65.875 -2.254 1 94.06 159 ILE A C 1
ATOM 1294 O O . ILE A 1 159 ? 2.396 65.938 -1.08 1 94.06 159 ILE A O 1
ATOM 1298 N N . GLU A 1 160 ? 2.789 66.125 -3.25 1 93.62 160 GLU A N 1
ATOM 1299 C CA . GLU A 1 160 ? 4.168 66.562 -3.066 1 93.62 160 GLU A CA 1
ATOM 1300 C C . GLU A 1 160 ? 4.23 67.875 -2.293 1 93.62 160 GLU A C 1
ATOM 1302 O O . GLU A 1 160 ? 5.016 68 -1.353 1 93.62 160 GLU A O 1
ATOM 1307 N N . LYS A 1 161 ? 3.371 68.688 -2.611 1 92.75 161 LYS A N 1
ATOM 1308 C CA . LYS A 1 161 ? 3.352 70 -1.96 1 92.75 161 LYS A CA 1
ATOM 1309 C C . LYS A 1 161 ? 2.939 69.875 -0.496 1 92.75 161 LYS A C 1
ATOM 1311 O O . LYS A 1 161 ? 3.521 70.562 0.375 1 92.75 161 LYS A O 1
ATOM 1316 N N . VAL A 1 162 ? 2.064 69.062 -0.302 1 92.31 162 VAL A N 1
ATOM 1317 C CA . VAL A 1 162 ? 1.601 68.875 1.068 1 92.31 162 VAL A CA 1
ATOM 1318 C C . VAL A 1 162 ? 2.695 68.188 1.895 1 92.31 1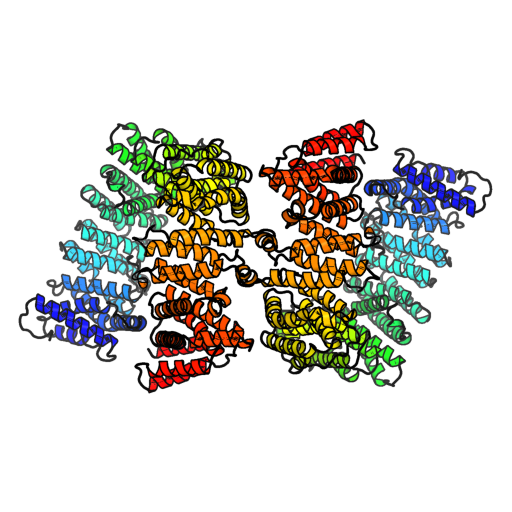62 VAL A C 1
ATOM 1320 O O . VAL A 1 162 ? 2.889 68.5 3.066 1 92.31 162 VAL A O 1
ATOM 1323 N N . LEU A 1 163 ? 3.418 67.312 1.337 1 93.88 163 LEU A N 1
ATOM 1324 C CA . LEU A 1 163 ? 4.504 66.625 2.033 1 93.88 163 LEU A CA 1
ATOM 1325 C C . LEU A 1 163 ? 5.629 67.562 2.369 1 93.88 163 LEU A C 1
ATOM 1327 O O . LEU A 1 163 ? 6.219 67.5 3.449 1 93.88 163 LEU A O 1
ATOM 1331 N N . LEU A 1 164 ? 5.875 68.562 1.497 1 92.69 164 LEU A N 1
ATOM 1332 C CA . LEU A 1 164 ? 6.992 69.438 1.677 1 92.69 164 LEU A CA 1
ATOM 1333 C C . LEU A 1 164 ? 6.609 70.625 2.611 1 92.69 164 LEU A C 1
ATOM 1335 O O . LEU A 1 164 ? 7.43 71.062 3.402 1 92.69 164 LEU A O 1
ATOM 1339 N N . GLN A 1 165 ? 5.344 70.938 2.594 1 89.88 165 GLN A N 1
ATOM 1340 C CA . GLN A 1 165 ? 4.938 72.125 3.357 1 89.88 165 GLN A CA 1
ATOM 1341 C C . GLN A 1 165 ? 4.184 71.75 4.625 1 89.88 165 GLN A C 1
ATOM 1343 O O . GLN A 1 165 ? 4.102 72.5 5.574 1 89.88 165 GLN A O 1
ATOM 1348 N N . GLY A 1 166 ? 3.686 70.625 4.629 1 86.38 166 GLY A N 1
ATOM 1349 C CA . GLY A 1 166 ? 2.857 70.188 5.75 1 86.38 166 GLY A CA 1
ATOM 1350 C C . GLY A 1 166 ? 3.66 69.625 6.914 1 86.38 166 GLY A C 1
ATOM 1351 O O . GLY A 1 166 ? 4.863 69.438 6.789 1 86.38 166 GLY A O 1
ATOM 1352 N N . SER A 1 167 ? 3.008 69.688 8.125 1 88 167 SER A N 1
ATOM 1353 C CA . SER A 1 167 ? 3.633 69.062 9.305 1 88 167 SER A CA 1
ATOM 1354 C C . SER A 1 167 ? 2.621 68.312 10.141 1 88 167 SER A C 1
ATOM 1356 O O . SER A 1 167 ? 1.411 68.5 9.969 1 88 167 SER A O 1
ATOM 1358 N N . GLY A 1 168 ? 3.094 67.312 10.812 1 88.25 168 GLY A N 1
ATOM 1359 C CA . GLY A 1 168 ? 2.266 66.562 11.742 1 88.25 168 GLY A CA 1
ATOM 1360 C C . GLY A 1 168 ? 1.347 65.562 11.062 1 88.25 168 GLY A C 1
ATOM 1361 O O . GLY A 1 168 ? 1.798 64.75 10.258 1 88.25 168 GLY A O 1
ATOM 1362 N N . GLU A 1 169 ? 0.154 65.75 11.352 1 90.94 169 GLU A N 1
ATOM 1363 C CA . GLU A 1 169 ? -0.834 64.75 10.859 1 90.94 169 GLU A CA 1
ATOM 1364 C C . GLU A 1 169 ? -1.034 64.938 9.352 1 90.94 169 GLU A C 1
ATOM 1366 O O . GLU A 1 169 ? -1.286 63.938 8.656 1 90.94 169 GLU A O 1
ATOM 1371 N N . LEU A 1 170 ? -0.921 66.125 8.898 1 91.5 170 LEU A N 1
ATOM 1372 C CA . LEU A 1 170 ? -1.085 66.375 7.473 1 91.5 170 LEU A CA 1
ATOM 1373 C C . LEU A 1 170 ? 0.013 65.688 6.672 1 91.5 170 LEU A C 1
ATOM 1375 O O . LEU A 1 170 ? -0.258 65.125 5.629 1 91.5 170 LEU A O 1
ATOM 1379 N N . GLU A 1 171 ? 1.155 65.75 7.168 1 93 171 GLU A N 1
ATOM 1380 C CA . GLU A 1 171 ? 2.283 65.125 6.52 1 93 171 GLU A CA 1
ATOM 1381 C C . GLU A 1 171 ? 2.098 63.594 6.508 1 93 171 GLU A C 1
ATOM 1383 O O . GLU A 1 171 ? 2.369 62.938 5.5 1 93 171 GLU A O 1
ATOM 1388 N N . LEU A 1 172 ? 1.627 63.125 7.578 1 93.69 172 LEU A N 1
ATOM 1389 C CA . LEU A 1 172 ? 1.413 61.688 7.707 1 93.69 172 LEU A CA 1
ATOM 1390 C C . LEU A 1 172 ? 0.368 61.219 6.707 1 93.69 172 LEU A C 1
ATOM 1392 O O . LEU A 1 172 ? 0.558 60.188 6.051 1 93.69 172 LEU A O 1
ATOM 1396 N N . LEU A 1 173 ? -0.706 61.938 6.609 1 94.62 173 LEU A N 1
ATOM 1397 C CA . LEU A 1 173 ? -1.771 61.531 5.691 1 94.62 173 LEU A CA 1
ATOM 1398 C C . LEU A 1 173 ? -1.291 61.594 4.246 1 94.62 173 LEU A C 1
ATOM 1400 O O . LEU A 1 173 ? -1.649 60.75 3.426 1 94.62 173 LEU A O 1
ATOM 1404 N N . ALA A 1 174 ? -0.517 62.594 3.977 1 94.56 174 ALA A N 1
ATOM 1405 C CA . ALA A 1 174 ? 0.026 62.719 2.627 1 94.56 174 ALA A CA 1
ATOM 1406 C C . ALA A 1 174 ? 0.956 61.531 2.301 1 94.56 174 ALA A C 1
ATOM 1408 O O . ALA A 1 174 ? 0.928 61 1.189 1 94.56 174 ALA A O 1
ATOM 1409 N N . ALA A 1 175 ? 1.77 61.219 3.219 1 94.56 175 ALA A N 1
ATOM 1410 C CA . ALA A 1 175 ? 2.676 60.094 3.018 1 94.56 175 ALA A CA 1
ATOM 1411 C C . ALA A 1 175 ? 1.901 58.781 2.814 1 94.56 175 ALA A C 1
ATOM 1413 O O . ALA A 1 175 ? 2.275 57.969 1.982 1 94.56 175 ALA A O 1
ATOM 1414 N N . ARG A 1 176 ? 0.848 58.656 3.504 1 93.62 176 ARG A N 1
ATOM 1415 C CA . ARG A 1 176 ? 0.01 57.469 3.363 1 93.62 176 ARG A CA 1
ATOM 1416 C C . ARG A 1 176 ? -0.646 57.406 1.987 1 93.62 176 ARG A C 1
ATOM 1418 O O . ARG A 1 176 ? -0.771 56.344 1.39 1 93.62 176 ARG A O 1
ATOM 1425 N N . ALA A 1 177 ? -1.124 58.531 1.611 1 93.88 177 ALA A N 1
ATOM 1426 C CA . ALA A 1 177 ? -1.723 58.625 0.281 1 93.88 177 ALA A CA 1
ATOM 1427 C C . ALA A 1 177 ? -0.713 58.219 -0.797 1 93.88 177 ALA A C 1
ATOM 1429 O O . ALA A 1 177 ? -1.041 57.5 -1.729 1 93.88 177 ALA A O 1
ATOM 1430 N N . LEU A 1 178 ? 0.472 58.719 -0.603 1 93.94 178 LEU A N 1
ATOM 1431 C CA . LEU A 1 178 ? 1.532 58.375 -1.545 1 93.94 178 LEU A CA 1
ATOM 1432 C C . LEU A 1 178 ? 1.811 56.875 -1.535 1 93.94 178 LEU A C 1
ATOM 1434 O O . LEU A 1 178 ? 2.037 56.281 -2.588 1 93.94 178 LEU A O 1
ATOM 1438 N N . ASN A 1 179 ? 1.871 56.406 -0.404 1 92.38 179 ASN A N 1
ATOM 1439 C CA . ASN A 1 179 ? 2.09 54.969 -0.239 1 92.38 179 ASN A CA 1
ATOM 1440 C C . ASN A 1 179 ? 1.032 54.156 -0.973 1 92.38 179 ASN A C 1
ATOM 1442 O O . ASN A 1 179 ? 1.358 53.188 -1.672 1 92.38 179 ASN A O 1
ATOM 1446 N N . GLN A 1 180 ? -0.172 54.531 -0.884 1 90.94 180 GLN A N 1
ATOM 1447 C CA . GLN A 1 180 ? -1.251 53.812 -1.559 1 90.94 180 GLN A CA 1
ATOM 1448 C C . GLN A 1 180 ? -1.147 53.969 -3.074 1 90.94 180 GLN A C 1
ATOM 1450 O O . GLN A 1 180 ? -1.379 53 -3.816 1 90.94 180 GLN A O 1
ATOM 1455 N N . LEU A 1 181 ? -0.792 55.062 -3.52 1 90.88 181 LEU A N 1
ATOM 1456 C CA . LEU A 1 181 ? -0.673 55.312 -4.949 1 90.88 181 LEU A CA 1
ATOM 1457 C C . LEU A 1 181 ? 0.488 54.531 -5.551 1 90.88 181 LEU A C 1
ATOM 1459 O O . LEU A 1 181 ? 0.484 54.219 -6.742 1 90.88 181 LEU A O 1
ATOM 1463 N N . GLY A 1 182 ? 1.426 54.312 -4.723 1 89.06 182 GLY A N 1
ATOM 1464 C CA . GLY A 1 182 ? 2.561 53.5 -5.188 1 89.06 182 GLY A CA 1
ATOM 1465 C C . GLY A 1 182 ? 2.23 52.062 -5.395 1 89.06 182 GLY A C 1
ATOM 1466 O O . GLY A 1 182 ? 2.924 51.344 -6.137 1 89.06 182 GLY A O 1
ATOM 1467 N N . ALA A 1 183 ? 1.142 51.625 -4.902 1 86.81 183 ALA A N 1
ATOM 1468 C CA . ALA A 1 183 ? 0.792 50.219 -4.934 1 86.81 183 ALA A CA 1
ATOM 1469 C C . ALA A 1 183 ? -0.344 49.969 -5.918 1 86.81 183 ALA A C 1
ATOM 1471 O O . ALA A 1 183 ? -0.942 48.875 -5.91 1 86.81 183 ALA A O 1
ATOM 1472 N N . VAL A 1 184 ? -0.635 50.781 -6.703 1 86.25 184 VAL A N 1
ATOM 1473 C CA . VAL A 1 184 ? -1.713 50.625 -7.672 1 86.25 184 VAL A CA 1
ATOM 1474 C C . VAL A 1 184 ? -1.334 49.562 -8.703 1 86.25 184 VAL A C 1
ATOM 1476 O O . VAL A 1 184 ? -0.204 49.562 -9.195 1 86.25 184 VAL A O 1
ATOM 1479 N N . ARG A 1 185 ? -2.254 48.75 -9.047 1 80.75 185 ARG A N 1
ATOM 1480 C CA . ARG A 1 185 ? -1.979 47.625 -9.914 1 80.75 185 ARG A CA 1
ATOM 1481 C C . ARG A 1 185 ? -1.52 48.062 -11.289 1 80.75 185 ARG A C 1
ATOM 1483 O O . ARG A 1 185 ? -2.014 49.094 -11.812 1 80.75 185 ARG A O 1
ATOM 1490 N N . ARG A 1 186 ? -0.706 47.312 -11.984 1 81.94 186 ARG A N 1
ATOM 1491 C CA . ARG A 1 186 ? -0.074 47.625 -13.258 1 81.94 186 ARG A CA 1
ATOM 1492 C C . ARG A 1 186 ? -1.059 47.469 -14.414 1 81.94 186 ARG A C 1
ATOM 1494 O O . ARG A 1 186 ? -0.907 48.125 -15.453 1 81.94 186 ARG A O 1
ATOM 1501 N N . SER A 1 187 ? -1.982 46.656 -14.188 1 80.25 187 SER A N 1
ATOM 1502 C CA . SER A 1 187 ? -2.877 46.281 -15.281 1 80.25 187 SER A CA 1
ATOM 1503 C C . SER A 1 187 ? -3.826 47.438 -15.625 1 80.25 187 SER A C 1
ATOM 1505 O O . SER A 1 187 ? -4.512 47.375 -16.641 1 80.25 187 SER A O 1
ATOM 1507 N N . ILE A 1 188 ? -3.816 48.438 -14.836 1 82.12 188 ILE A N 1
ATOM 1508 C CA . ILE A 1 188 ? -4.73 49.531 -15.078 1 82.12 188 ILE A CA 1
ATOM 1509 C C . ILE A 1 188 ? -4.207 50.406 -16.219 1 82.12 188 ILE A C 1
ATOM 1511 O O . ILE A 1 188 ? -4.977 51.125 -16.875 1 82.12 188 ILE A O 1
ATOM 1515 N N . PHE A 1 189 ? -2.947 50.281 -16.422 1 83.62 189 PHE A N 1
ATOM 1516 C CA . PHE A 1 189 ? -2.338 51.094 -17.469 1 83.62 189 PHE A CA 1
ATOM 1517 C C . PHE A 1 189 ? -2.412 50.375 -18.812 1 83.62 189 PHE A C 1
ATOM 1519 O O . PHE A 1 189 ? -1.948 49.25 -18.953 1 83.62 189 PHE A O 1
ATOM 1526 N N . ASP A 1 190 ? -3.195 50.781 -19.719 1 74.88 190 ASP A N 1
ATOM 1527 C CA . ASP A 1 190 ? -3.412 50.156 -21.031 1 74.88 190 ASP A CA 1
ATOM 1528 C C . ASP A 1 190 ? -2.188 50.312 -21.922 1 74.88 190 ASP A C 1
ATOM 1530 O O . ASP A 1 190 ? -1.859 49.406 -22.703 1 74.88 190 ASP A O 1
ATOM 1534 N N . ASP A 1 191 ? -1.463 51.5 -21.812 1 78.81 191 ASP A N 1
ATOM 1535 C CA . ASP A 1 191 ? -0.377 51.844 -22.734 1 78.81 191 ASP A CA 1
ATOM 1536 C C . ASP A 1 191 ? 0.949 51.969 -21.984 1 78.81 191 ASP A C 1
ATOM 1538 O O . ASP A 1 191 ? 0.979 52.406 -20.828 1 78.81 191 ASP A O 1
ATOM 1542 N N . ALA A 1 192 ? 2.09 51.562 -22.609 1 79.38 192 ALA A N 1
ATOM 1543 C CA . ALA A 1 192 ? 3.445 51.656 -22.078 1 79.38 192 ALA A CA 1
ATOM 1544 C C . ALA A 1 192 ? 3.865 53.094 -21.844 1 79.38 192 ALA A C 1
ATOM 1546 O O . ALA A 1 192 ? 4.562 53.406 -20.875 1 79.38 192 ALA A O 1
ATOM 1547 N N . THR A 1 193 ? 3.262 53.906 -22.562 1 85 193 THR A N 1
ATOM 1548 C CA . THR A 1 193 ? 3.641 55.312 -22.438 1 85 193 THR A CA 1
ATOM 1549 C C . THR A 1 193 ? 2.988 55.938 -21.219 1 85 193 THR A C 1
ATOM 1551 O O . THR A 1 193 ? 3.627 56.719 -20.5 1 85 193 THR A O 1
ATOM 1554 N N . GLU A 1 194 ? 1.779 55.531 -21.062 1 87.5 194 GLU A N 1
ATOM 1555 C CA . GLU A 1 194 ? 1.085 56.062 -19.891 1 87.5 194 GLU A CA 1
ATOM 1556 C C . GLU A 1 194 ? 1.717 55.531 -18.594 1 87.5 194 GLU A C 1
ATOM 1558 O O . GLU A 1 194 ? 1.847 56.281 -17.625 1 87.5 194 GLU A O 1
ATOM 1563 N N . LYS A 1 195 ? 2.082 54.406 -18.578 1 86.19 195 LYS A N 1
ATOM 1564 C CA . LYS A 1 195 ? 2.738 53.781 -17.422 1 86.19 195 LYS A CA 1
ATOM 1565 C C . LYS A 1 195 ? 4.07 54.469 -17.125 1 86.19 195 LYS A C 1
ATOM 1567 O O . LYS A 1 195 ? 4.359 54.781 -15.969 1 86.19 195 LYS A O 1
ATOM 1572 N N . SER A 1 196 ? 4.738 54.75 -18.188 1 87.25 196 SER A N 1
ATOM 1573 C CA . SER A 1 196 ? 6.043 55.406 -18.031 1 87.25 196 SER A CA 1
ATOM 1574 C C . SER A 1 196 ? 5.898 56.844 -17.531 1 87.25 196 SER A C 1
ATOM 1576 O O . SER A 1 196 ? 6.711 57.312 -16.734 1 87.25 196 SER A O 1
ATOM 1578 N N . ALA A 1 197 ? 4.918 57.406 -17.984 1 87.81 197 ALA A N 1
ATOM 1579 C CA . ALA A 1 197 ? 4.68 58.781 -17.531 1 87.81 197 ALA A CA 1
ATOM 1580 C C . ALA A 1 197 ? 4.312 58.812 -16.047 1 87.81 197 ALA A C 1
ATOM 1582 O O . ALA A 1 197 ? 4.766 59.688 -15.312 1 87.81 197 ALA A O 1
ATOM 1583 N N . TYR A 1 198 ? 3.549 57.906 -15.688 1 90.69 198 TYR A N 1
ATOM 1584 C CA . TYR A 1 198 ? 3.168 57.844 -14.281 1 90.69 198 TYR A CA 1
ATOM 1585 C C . TYR A 1 198 ? 4.379 57.531 -13.398 1 90.69 198 TYR A C 1
ATOM 1587 O O . TYR A 1 198 ? 4.559 58.156 -12.352 1 90.69 198 TYR A O 1
ATOM 1595 N N . ILE A 1 199 ? 5.172 56.656 -13.812 1 90.38 199 ILE A N 1
ATOM 1596 C CA . ILE A 1 199 ? 6.371 56.281 -13.078 1 90.38 199 ILE A CA 1
ATOM 1597 C C . ILE A 1 199 ? 7.305 57.469 -12.938 1 90.38 199 ILE A C 1
ATOM 1599 O O . ILE A 1 199 ? 7.867 57.719 -11.867 1 90.38 199 ILE A O 1
ATOM 1603 N N . TYR A 1 200 ? 7.328 58.156 -13.961 1 89.81 200 TYR A N 1
ATOM 1604 C CA . TYR A 1 200 ? 8.203 59.344 -13.945 1 89.81 200 TYR A CA 1
ATOM 1605 C C . TYR A 1 200 ? 7.703 60.375 -12.945 1 89.81 200 TYR A C 1
ATOM 1607 O O . TYR A 1 200 ? 8.492 60.906 -12.172 1 89.81 200 TYR A O 1
ATOM 1615 N N . ARG A 1 201 ? 6.5 60.594 -12.938 1 90.12 201 ARG A N 1
ATOM 1616 C CA . ARG A 1 201 ? 5.934 61.562 -12.023 1 90.12 201 ARG A CA 1
ATOM 1617 C C . ARG A 1 201 ? 6.086 61.125 -10.57 1 90.12 201 ARG A C 1
ATOM 1619 O O . ARG A 1 201 ? 6.422 61.938 -9.703 1 90.12 201 ARG A O 1
ATOM 1626 N N . TYR A 1 202 ? 5.793 59.938 -10.375 1 92.69 202 TYR A N 1
ATOM 1627 C CA . TYR A 1 202 ? 5.93 59.375 -9.031 1 92.69 202 TYR A CA 1
ATOM 1628 C C . TYR A 1 202 ? 7.375 59.469 -8.555 1 92.69 202 TYR A C 1
ATOM 1630 O O . TYR A 1 202 ? 7.637 59.844 -7.41 1 92.69 202 TYR A O 1
ATOM 1638 N N . LEU A 1 203 ? 8.266 59.125 -9.391 1 91.38 203 LEU A N 1
ATOM 1639 C CA . LEU A 1 203 ? 9.688 59.188 -9.07 1 91.38 203 LEU A CA 1
ATOM 1640 C C . LEU A 1 203 ? 10.117 60.625 -8.742 1 91.38 203 LEU A C 1
ATOM 1642 O O . LEU A 1 203 ? 10.93 60.844 -7.84 1 91.38 203 LEU A O 1
ATOM 1646 N N . ASN A 1 204 ? 9.586 61.438 -9.445 1 90.5 204 ASN A N 1
ATOM 1647 C CA . ASN A 1 204 ? 9.922 62.844 -9.203 1 90.5 204 ASN A CA 1
ATOM 1648 C C . ASN A 1 204 ? 9.445 63.312 -7.832 1 90.5 204 ASN A C 1
ATOM 1650 O O . ASN A 1 204 ? 10.141 64.062 -7.16 1 90.5 204 ASN A O 1
ATOM 1654 N N . VAL A 1 205 ? 8.328 62.844 -7.453 1 93.44 205 VAL A N 1
ATOM 1655 C CA . VAL A 1 205 ? 7.816 63.188 -6.125 1 93.44 205 VAL A CA 1
ATOM 1656 C C . VAL A 1 205 ? 8.758 62.656 -5.059 1 93.44 205 VAL A C 1
ATOM 1658 O O . VAL A 1 205 ? 9.109 63.344 -4.105 1 93.44 205 VAL A O 1
ATOM 1661 N N . LEU A 1 206 ? 9.195 61.469 -5.234 1 93.56 206 LEU A N 1
ATOM 1662 C CA . LEU A 1 206 ? 10.109 60.875 -4.281 1 93.56 206 LEU A CA 1
ATOM 1663 C C . LEU A 1 206 ? 11.43 61.625 -4.219 1 93.56 206 LEU A C 1
ATOM 1665 O O . LEU A 1 206 ? 11.953 61.875 -3.133 1 93.56 206 LEU A O 1
ATOM 1669 N N . LEU A 1 207 ? 11.883 62 -5.355 1 91.94 207 LEU A N 1
ATOM 1670 C CA . LEU A 1 207 ? 13.156 62.719 -5.438 1 91.94 207 LEU A CA 1
ATOM 1671 C C . LEU A 1 207 ? 13.062 64.062 -4.719 1 91.94 207 LEU A C 1
ATOM 1673 O O . LEU A 1 207 ? 13.961 64.438 -3.949 1 91.94 207 LEU A O 1
ATOM 1677 N N . GLN A 1 208 ? 11.992 64.688 -4.906 1 92.38 208 GLN A N 1
ATOM 1678 C CA . GLN A 1 208 ? 11.836 66 -4.301 1 92.38 208 GLN A CA 1
ATOM 1679 C C . GLN A 1 208 ? 11.711 65.938 -2.783 1 92.38 208 GLN A C 1
ATOM 1681 O O . GLN A 1 208 ? 12.305 66.688 -2.053 1 92.38 208 GLN A O 1
ATOM 1686 N N . VAL A 1 209 ? 11.047 65 -2.389 1 92.88 209 VAL A N 1
ATOM 1687 C CA . VAL A 1 209 ? 10.867 64.812 -0.949 1 92.88 209 VAL A CA 1
ATOM 1688 C C . VAL A 1 209 ? 12.195 64.438 -0.302 1 92.88 209 VAL A C 1
ATOM 1690 O O . VAL A 1 209 ? 12.562 65 0.746 1 92.88 209 VAL A O 1
ATOM 1693 N N . MET A 1 210 ? 12.969 63.656 -0.861 1 91.25 210 MET A N 1
ATOM 1694 C CA . MET A 1 210 ? 14.25 63.219 -0.312 1 91.25 210 MET A CA 1
ATOM 1695 C C . MET A 1 210 ? 15.258 64.375 -0.301 1 91.25 210 MET A C 1
ATOM 1697 O O . MET A 1 210 ? 16.094 64.438 0.608 1 91.25 210 MET A O 1
ATOM 1701 N N . LYS A 1 211 ? 15.109 65.188 -1.189 1 88.19 211 LYS A N 1
ATOM 1702 C CA . LYS A 1 211 ? 16.078 66.312 -1.33 1 88.19 211 LYS A CA 1
ATOM 1703 C C . LYS A 1 211 ? 15.766 67.438 -0.368 1 88.19 211 LYS A C 1
ATOM 1705 O O . LYS A 1 211 ? 16.672 68.062 0.204 1 88.19 211 LYS A O 1
ATOM 1710 N N . PHE A 1 212 ? 14.578 67.625 -0.098 1 88.25 212 PHE A N 1
ATOM 1711 C CA . PHE A 1 212 ? 14.273 68.875 0.512 1 88.25 212 PHE A CA 1
ATOM 1712 C C . PHE A 1 212 ? 13.844 68.75 1.964 1 88.25 212 PHE A C 1
ATOM 1714 O O . PHE A 1 212 ? 13.961 69.625 2.77 1 88.25 212 PHE A O 1
ATOM 1721 N N . LYS A 1 213 ? 13.328 67.562 2.307 1 88.25 213 LYS A N 1
ATOM 1722 C CA . LYS A 1 213 ? 12.789 67.5 3.662 1 88.25 213 LYS A CA 1
ATOM 1723 C C . LYS A 1 213 ? 12.961 66.062 4.246 1 88.25 213 LYS A C 1
ATOM 1725 O O . LYS A 1 213 ? 12.758 65.062 3.549 1 88.25 213 LYS A O 1
ATOM 1730 N N . ILE A 1 214 ? 13.359 66.062 5.52 1 86.06 214 ILE A N 1
ATOM 1731 C CA . ILE A 1 214 ? 13.289 64.812 6.285 1 86.06 214 ILE A CA 1
ATOM 1732 C C . ILE A 1 214 ? 11.992 64.812 7.09 1 86.06 214 ILE A C 1
ATOM 1734 O O . ILE A 1 214 ? 11.773 65.625 7.973 1 86.06 214 ILE A O 1
ATOM 1738 N N . LEU A 1 215 ? 11.188 63.906 6.762 1 87.94 215 LEU A N 1
ATOM 1739 C CA . LEU A 1 215 ? 9.844 63.812 7.32 1 87.94 215 LEU A CA 1
ATOM 1740 C C . LEU A 1 215 ? 9.891 63.406 8.789 1 87.94 215 LEU A C 1
ATOM 1742 O O . LEU A 1 215 ? 10.93 62.969 9.281 1 87.94 215 LEU A O 1
ATOM 1746 N N . ASP A 1 216 ? 8.734 63.594 9.508 1 85.88 216 ASP A N 1
ATOM 1747 C CA . ASP A 1 216 ? 8.602 63.156 10.891 1 85.88 216 ASP A CA 1
ATOM 1748 C C . ASP A 1 216 ? 8.664 61.625 10.992 1 85.88 216 ASP A C 1
ATOM 1750 O O . ASP A 1 216 ? 8.484 60.938 9.992 1 85.88 216 ASP A O 1
ATOM 1754 N N . GLU A 1 217 ? 8.891 61.219 12.078 1 84.31 217 GLU A N 1
ATOM 1755 C CA . GLU A 1 217 ? 9.172 59.781 12.297 1 84.31 217 GLU A CA 1
ATOM 1756 C C . GLU A 1 217 ? 8.07 58.906 11.711 1 84.31 217 GLU A C 1
ATOM 1758 O O . GLU A 1 217 ? 8.344 58 10.938 1 84.31 217 GLU A O 1
ATOM 1763 N N . ASP A 1 218 ? 6.859 59.125 12.031 1 87.31 218 ASP A N 1
ATOM 1764 C CA . ASP A 1 218 ? 5.758 58.312 11.531 1 87.31 218 ASP A CA 1
ATOM 1765 C C . ASP A 1 218 ? 5.582 58.5 10.023 1 87.31 218 ASP A C 1
ATOM 1767 O O . ASP A 1 218 ? 5.297 57.562 9.305 1 87.31 218 ASP A O 1
ATOM 1771 N N . SER A 1 219 ? 5.742 59.75 9.602 1 90.06 219 SER A N 1
ATOM 1772 C CA . SER A 1 219 ? 5.613 60.031 8.18 1 90.06 219 SER A CA 1
ATOM 1773 C C . SER A 1 219 ? 6.75 59.406 7.383 1 90.06 219 SER A C 1
ATOM 1775 O O . SER A 1 219 ? 6.543 58.938 6.262 1 90.06 219 SER A O 1
ATOM 1777 N N . LEU A 1 220 ? 7.852 59.438 8.07 1 88.88 220 LEU A N 1
ATOM 1778 C CA . LEU A 1 220 ? 9.008 58.812 7.414 1 88.88 220 LEU A CA 1
ATOM 1779 C C . LEU A 1 220 ? 8.805 57.344 7.215 1 88.88 220 LEU A C 1
ATOM 1781 O O . LEU A 1 220 ? 9.156 56.781 6.164 1 88.88 220 LEU A O 1
ATOM 1785 N N . CYS A 1 221 ? 8.25 56.719 8.18 1 88.38 221 CYS A N 1
ATOM 1786 C CA . CYS A 1 221 ? 7.965 55.312 8.078 1 88.38 221 CYS A CA 1
ATOM 1787 C C . CYS A 1 221 ? 7.055 55 6.891 1 88.38 221 CYS A C 1
ATOM 1789 O O . CYS A 1 221 ? 7.344 54.125 6.082 1 88.38 221 CYS A O 1
ATOM 1791 N N . GLU A 1 222 ? 6.012 55.75 6.742 1 90.88 222 GLU A N 1
ATOM 1792 C CA . GLU A 1 222 ? 5.07 55.531 5.641 1 90.88 222 GLU A CA 1
ATOM 1793 C C . GLU A 1 222 ? 5.715 55.875 4.301 1 90.88 222 GLU A C 1
ATOM 1795 O O . GLU A 1 222 ? 5.418 55.25 3.285 1 90.88 222 GLU A O 1
ATOM 1800 N N . PHE A 1 223 ? 6.578 56.875 4.344 1 92 223 PHE A N 1
ATOM 1801 C CA . PHE A 1 223 ? 7.277 57.281 3.127 1 92 223 PHE A CA 1
ATOM 1802 C C . PHE A 1 223 ? 8.195 56.156 2.645 1 92 223 PHE A C 1
ATOM 1804 O O . PHE A 1 223 ? 8.227 55.844 1.453 1 92 223 PHE A O 1
ATOM 1811 N N . LEU A 1 224 ? 8.867 55.625 3.529 1 89.75 224 LEU A N 1
ATOM 1812 C CA . LEU A 1 224 ? 9.766 54.531 3.17 1 89.75 224 LEU A CA 1
ATOM 1813 C C . LEU A 1 224 ? 8.977 53.312 2.691 1 89.75 224 LEU A C 1
ATOM 1815 O O . LEU A 1 224 ? 9.391 52.625 1.753 1 89.75 224 LEU A O 1
ATOM 1819 N N . LYS A 1 225 ? 7.902 53.094 3.295 1 89.62 225 LYS A N 1
ATOM 1820 C CA . LYS A 1 225 ? 7.027 52.031 2.83 1 89.62 225 LYS A CA 1
ATOM 1821 C C . LYS A 1 225 ? 6.531 52.281 1.412 1 89.62 225 LYS A C 1
ATOM 1823 O O . LYS A 1 225 ? 6.383 51.375 0.613 1 89.62 225 LYS A O 1
ATOM 1828 N N . ALA A 1 226 ? 6.258 53.5 1.195 1 91.19 226 ALA A N 1
ATOM 1829 C CA . ALA A 1 226 ? 5.801 53.875 -0.136 1 91.19 226 ALA A CA 1
ATOM 1830 C C . ALA A 1 226 ? 6.855 53.562 -1.192 1 91.19 226 ALA A C 1
ATOM 1832 O O . ALA A 1 226 ? 6.531 53.062 -2.271 1 91.19 226 ALA A O 1
ATOM 1833 N N . ILE A 1 227 ? 8.039 53.844 -0.828 1 89.38 227 ILE A N 1
ATOM 1834 C CA . ILE A 1 227 ? 9.133 53.562 -1.757 1 89.38 227 ILE A CA 1
ATOM 1835 C C . ILE A 1 227 ? 9.203 52.062 -2.029 1 89.38 227 ILE A C 1
ATOM 1837 O O . ILE A 1 227 ? 9.289 51.656 -3.186 1 89.38 227 ILE A O 1
ATOM 1841 N N . LYS A 1 228 ? 9.148 51.406 -1.037 1 87.5 228 LYS A N 1
ATOM 1842 C CA . LYS A 1 228 ? 9.242 49.969 -1.159 1 87.5 228 LYS A CA 1
ATOM 1843 C C . LYS A 1 228 ? 8.094 49.406 -1.989 1 87.5 228 LYS A C 1
ATOM 1845 O O . LYS A 1 228 ? 8.305 48.594 -2.898 1 87.5 228 LYS A O 1
ATOM 1850 N N . ARG A 1 229 ? 6.996 49.75 -1.721 1 87 229 ARG A N 1
ATOM 1851 C CA . ARG A 1 229 ? 5.82 49.25 -2.438 1 87 229 ARG A CA 1
ATOM 1852 C C . ARG A 1 229 ? 5.871 49.656 -3.906 1 87 229 ARG A C 1
ATOM 1854 O O . ARG A 1 229 ? 5.484 48.875 -4.781 1 87 229 ARG A O 1
ATOM 1861 N N . PHE A 1 230 ? 6.266 50.844 -4.09 1 89.19 230 PHE A N 1
ATOM 1862 C CA . PHE A 1 230 ? 6.402 51.344 -5.453 1 89.19 230 PHE A CA 1
ATOM 1863 C C . PHE A 1 230 ? 7.395 50.5 -6.242 1 89.19 230 PHE A C 1
ATOM 1865 O O . PHE A 1 230 ? 7.102 50.094 -7.363 1 89.19 230 PHE A O 1
ATOM 1872 N N . LEU A 1 231 ? 8.422 50.219 -5.656 1 85.25 231 LEU A N 1
ATOM 1873 C CA . LEU A 1 231 ? 9.461 49.438 -6.32 1 85.25 231 LEU A CA 1
ATOM 1874 C C . LEU A 1 231 ? 8.984 48.031 -6.566 1 85.25 231 LEU A C 1
ATOM 1876 O O . LEU A 1 231 ? 9.297 47.438 -7.602 1 85.25 231 LEU A O 1
ATOM 1880 N N . ASN A 1 232 ? 8.273 47.562 -5.703 1 82.5 232 ASN A N 1
ATOM 1881 C CA . ASN A 1 232 ? 7.785 46.188 -5.797 1 82.5 232 ASN A CA 1
ATOM 1882 C C . ASN A 1 232 ? 6.68 46.062 -6.84 1 82.5 232 ASN A C 1
ATOM 1884 O O . ASN A 1 232 ? 6.617 45.062 -7.562 1 82.5 232 ASN A O 1
ATOM 1888 N N . ASN A 1 233 ? 5.93 47 -6.824 1 83.31 233 ASN A N 1
ATOM 1889 C CA . ASN A 1 233 ? 4.758 46.969 -7.688 1 83.31 233 ASN A CA 1
ATOM 1890 C C . ASN A 1 233 ? 5.133 47.156 -9.156 1 83.31 233 ASN A C 1
ATOM 1892 O O . ASN A 1 233 ? 4.688 46.406 -10.023 1 83.31 233 ASN A O 1
ATOM 1896 N N . PHE A 1 234 ? 5.926 48.156 -9.664 1 84.06 234 PHE A N 1
ATOM 1897 C CA . PHE A 1 234 ? 6.23 48.469 -11.047 1 84.06 234 PHE A CA 1
ATOM 1898 C C . PHE A 1 234 ? 7.539 47.812 -11.484 1 84.06 234 PHE A C 1
ATOM 1900 O O . PHE A 1 234 ? 7.93 47.906 -12.648 1 84.06 234 PHE A O 1
ATOM 1907 N N . LEU A 1 235 ? 8.164 46.969 -10.773 1 76.06 235 LEU A N 1
ATOM 1908 C CA . LEU A 1 235 ? 9.391 46.25 -11.047 1 76.06 235 LEU A CA 1
ATOM 1909 C C . LEU A 1 235 ? 10.547 47.219 -11.328 1 76.06 235 LEU A C 1
ATOM 1911 O O . LEU A 1 235 ? 10.367 48.219 -12.016 1 76.06 235 LEU A O 1
ATOM 1915 N N . VAL A 1 236 ? 11.523 46.969 -10.984 1 76.44 236 VAL A N 1
ATOM 1916 C CA . VAL A 1 236 ? 12.719 47.781 -11.086 1 76.44 236 VAL A CA 1
ATOM 1917 C C . VAL A 1 236 ? 13.102 47.969 -12.555 1 76.44 236 VAL A C 1
ATOM 1919 O O . VAL A 1 236 ? 13.586 49.031 -12.945 1 76.44 236 VAL A O 1
ATOM 1922 N N . LYS A 1 237 ? 12.773 47.031 -13.344 1 75 237 LYS A N 1
ATOM 1923 C CA . LYS A 1 237 ? 13.117 47.094 -14.766 1 75 237 LYS A CA 1
ATOM 1924 C C . LYS A 1 237 ? 12.367 48.219 -15.445 1 75 237 LYS A C 1
ATOM 1926 O O . LYS A 1 237 ? 12.938 48.969 -16.266 1 75 237 LYS A O 1
ATOM 1931 N N . ASP A 1 238 ? 11.156 48.344 -15.062 1 79.44 238 ASP A N 1
ATOM 1932 C CA . ASP A 1 238 ? 10.336 49.406 -15.648 1 79.44 238 ASP A CA 1
ATOM 1933 C C . ASP A 1 238 ? 10.742 50.75 -15.109 1 79.44 238 ASP A C 1
ATOM 1935 O O . ASP A 1 238 ? 10.75 51.75 -15.852 1 79.44 238 ASP A O 1
ATOM 1939 N N . ILE A 1 239 ? 11.141 50.781 -13.93 1 84.25 239 ILE A N 1
ATOM 1940 C CA . ILE A 1 239 ? 11.516 52.062 -13.289 1 84.25 239 ILE A CA 1
ATOM 1941 C C . ILE A 1 239 ? 12.883 52.5 -13.805 1 84.25 239 ILE A C 1
ATOM 1943 O O . ILE A 1 239 ? 13.133 53.688 -13.977 1 84.25 239 ILE A O 1
ATOM 1947 N N . ALA A 1 240 ? 13.75 51.531 -14.062 1 79.06 240 ALA A N 1
ATOM 1948 C CA . ALA A 1 240 ? 15.109 51.812 -14.531 1 79.06 240 ALA A CA 1
ATOM 1949 C C . ALA A 1 240 ? 15.086 52.438 -15.922 1 79.06 240 ALA A C 1
ATOM 1951 O O . ALA A 1 240 ? 16.016 53.156 -16.297 1 79.06 240 ALA A O 1
ATOM 1952 N N . SER A 1 241 ? 14.031 52.125 -16.562 1 77.62 241 SER A N 1
ATOM 1953 C CA . SER A 1 241 ? 13.93 52.688 -17.906 1 77.62 241 SER A CA 1
ATOM 1954 C C . SER A 1 241 ? 13.531 54.156 -17.844 1 77.62 241 SER A C 1
ATOM 1956 O O . SER A 1 241 ? 13.648 54.875 -18.844 1 77.62 241 SER A O 1
ATOM 1958 N N . ALA A 1 242 ? 13.133 54.562 -16.688 1 76.44 242 ALA A N 1
ATOM 1959 C CA . ALA A 1 242 ? 12.758 55.969 -16.531 1 76.44 242 ALA A CA 1
ATOM 1960 C C . ALA A 1 242 ? 14 56.844 -16.422 1 76.44 242 ALA A C 1
ATOM 1962 O O . ALA A 1 242 ? 15.047 56.406 -15.938 1 76.44 242 ALA A O 1
ATOM 1963 N N . VAL A 1 243 ? 14.18 58.031 -17.031 1 66.12 243 VAL A N 1
ATOM 1964 C CA . VAL A 1 243 ? 15.328 58.906 -17.219 1 66.12 243 VAL A CA 1
ATOM 1965 C C . VAL A 1 243 ? 15.977 59.219 -15.875 1 66.12 243 VAL A C 1
ATOM 1967 O O . VAL A 1 243 ? 17.203 59.219 -15.758 1 66.12 243 VAL A O 1
ATOM 1970 N N . ASP A 1 244 ? 15.297 59.188 -14.789 1 76.44 244 ASP A N 1
ATOM 1971 C CA . ASP A 1 244 ? 15.852 59.719 -13.547 1 76.44 244 ASP A CA 1
ATOM 1972 C C . ASP A 1 244 ? 16.109 58.594 -12.539 1 76.44 244 ASP A C 1
ATOM 1974 O O . ASP A 1 244 ? 16.172 58.844 -11.336 1 76.44 244 ASP A O 1
ATOM 1978 N N . PHE A 1 245 ? 16.391 57.5 -13.07 1 80.25 245 PHE A N 1
ATOM 1979 C CA . PHE A 1 245 ? 16.531 56.406 -12.117 1 80.25 245 PHE A CA 1
ATOM 1980 C C . PHE A 1 245 ? 17.891 56.469 -11.422 1 80.25 245 PHE A C 1
ATOM 1982 O O . PHE A 1 245 ? 17.984 56.219 -10.219 1 80.25 245 PHE A O 1
ATOM 1989 N N . ASP A 1 246 ? 18.828 56.781 -12.203 1 77.88 246 ASP A N 1
ATOM 1990 C CA . ASP A 1 246 ? 20.156 56.906 -11.602 1 77.88 246 ASP A CA 1
ATOM 1991 C C . ASP A 1 246 ? 20.172 58.031 -10.547 1 77.88 246 ASP A C 1
ATOM 1993 O O . ASP A 1 246 ? 20.797 57.875 -9.5 1 77.88 246 ASP A O 1
ATOM 1997 N N . LEU A 1 247 ? 19.422 59 -10.891 1 84.25 247 LEU A N 1
ATOM 1998 C CA . LEU A 1 247 ? 19.312 60.094 -9.938 1 84.25 247 LEU A CA 1
ATOM 1999 C C . LEU A 1 247 ? 18.562 59.656 -8.688 1 84.25 247 LEU A C 1
ATOM 2001 O O . LEU A 1 247 ? 18.891 60.062 -7.574 1 84.25 247 LEU A O 1
ATOM 2005 N N . PHE A 1 248 ? 17.641 58.844 -8.898 1 86.75 248 PHE A N 1
ATOM 2006 C CA . PHE A 1 248 ? 16.875 58.312 -7.781 1 86.75 248 PHE A CA 1
ATOM 2007 C C . PHE A 1 248 ? 17.766 57.469 -6.855 1 86.75 248 PHE A C 1
ATOM 2009 O O . PHE A 1 248 ? 17.703 57.625 -5.637 1 86.75 248 PHE A O 1
ATOM 2016 N N . LEU A 1 249 ? 18.594 56.688 -7.406 1 83.56 249 LEU A N 1
ATOM 2017 C CA . LEU A 1 249 ? 19.469 55.844 -6.609 1 83.56 249 LEU A CA 1
ATOM 2018 C C . LEU A 1 249 ? 20.469 56.688 -5.809 1 83.56 249 LEU A C 1
ATOM 2020 O O . LEU A 1 249 ? 20.703 56.406 -4.633 1 83.56 249 LEU A O 1
ATOM 2024 N N . ASP A 1 250 ? 20.891 57.688 -6.414 1 82.81 250 ASP A N 1
ATOM 2025 C CA . ASP A 1 250 ? 21.844 58.562 -5.742 1 82.81 250 ASP A CA 1
ATOM 2026 C C . ASP A 1 250 ? 21.172 59.344 -4.609 1 82.81 250 ASP A C 1
ATOM 2028 O O . ASP A 1 250 ? 21.719 59.438 -3.514 1 82.81 250 ASP A O 1
ATOM 2032 N N . SER A 1 251 ? 20.047 59.719 -4.949 1 87.5 251 SER A N 1
ATOM 2033 C CA . SER A 1 251 ? 19.312 60.469 -3.936 1 87.5 251 SER A CA 1
ATOM 2034 C C . SER A 1 251 ? 18.906 59.594 -2.77 1 87.5 251 SER A C 1
ATOM 2036 O O . SER A 1 251 ? 18.953 60 -1.612 1 87.5 251 SER A O 1
ATOM 2038 N N . MET A 1 252 ? 18.594 58.438 -3.133 1 87.81 252 MET A N 1
ATOM 2039 C CA . MET A 1 252 ? 18.234 57.5 -2.088 1 87.81 252 MET A CA 1
ATOM 2040 C C . MET A 1 252 ? 19.422 57.156 -1.209 1 87.81 252 MET A C 1
ATOM 2042 O O . MET A 1 252 ? 19.281 57 0.007 1 87.81 252 MET A O 1
ATOM 2046 N N . GLY A 1 253 ? 20.547 56.969 -1.809 1 85.06 253 GLY A N 1
ATOM 2047 C CA . GLY A 1 253 ? 21.766 56.75 -1.048 1 85.06 253 GLY A CA 1
ATOM 2048 C C . GLY A 1 253 ? 22.094 57.875 -0.097 1 85.06 253 GLY A C 1
ATOM 2049 O O . GLY A 1 253 ? 22.391 57.656 1.077 1 85.06 253 GLY A O 1
ATOM 2050 N N . GLN A 1 254 ? 21.922 59.031 -0.605 1 85.69 254 GLN A N 1
ATOM 2051 C CA . GLN A 1 254 ? 22.219 60.219 0.211 1 85.69 254 GLN A CA 1
ATOM 2052 C C . GLN A 1 254 ? 21.188 60.375 1.322 1 85.69 254 GLN A C 1
ATOM 2054 O O . GLN A 1 254 ? 21.531 60.75 2.449 1 85.69 254 GLN A O 1
ATOM 2059 N N . PHE A 1 255 ? 20.062 60.125 0.951 1 87.5 255 PHE A N 1
ATOM 2060 C CA . PHE A 1 255 ? 18.969 60.219 1.918 1 87.5 255 PHE A CA 1
ATOM 2061 C C . PHE A 1 255 ? 19.188 59.219 3.055 1 87.5 255 PHE A C 1
ATOM 2063 O O . PHE A 1 255 ? 19 59.562 4.227 1 87.5 255 PHE A O 1
ATOM 2070 N N . THR A 1 256 ? 19.562 58.031 2.742 1 86.12 256 THR A N 1
ATOM 2071 C CA . THR A 1 256 ? 19.828 57 3.74 1 86.12 256 THR A CA 1
ATOM 2072 C C . THR A 1 256 ? 20.953 57.406 4.668 1 86.12 256 THR A C 1
ATOM 2074 O O . THR A 1 256 ? 20.875 57.219 5.887 1 86.12 256 THR A O 1
ATOM 2077 N N . LEU A 1 257 ? 21.953 58.062 4.125 1 81.75 257 LEU A N 1
ATOM 2078 C CA . LEU A 1 257 ? 23.094 58.5 4.934 1 81.75 257 LEU A CA 1
ATOM 2079 C C . LEU A 1 257 ? 22.672 59.625 5.871 1 81.75 257 LEU A C 1
ATOM 2081 O O . LEU A 1 257 ? 23.094 59.656 7.027 1 81.75 257 LEU A O 1
ATOM 2085 N N . LYS A 1 258 ? 21.828 60.438 5.391 1 82.88 258 LYS A N 1
ATOM 2086 C CA . LYS A 1 258 ? 21.328 61.531 6.203 1 82.88 258 LYS A CA 1
ATOM 2087 C C . LYS A 1 258 ? 20.453 61.031 7.348 1 82.88 258 LYS A C 1
ATOM 2089 O O . LYS A 1 258 ? 20.531 61.531 8.469 1 82.88 258 LYS A O 1
ATOM 2094 N N . LEU A 1 259 ? 19.719 60.062 7.066 1 81.75 259 LEU A N 1
ATOM 2095 C CA . LEU A 1 259 ? 18.828 59.5 8.078 1 81.75 259 LEU A CA 1
ATOM 2096 C C . LEU A 1 259 ? 19.641 58.844 9.203 1 81.75 259 LEU A C 1
ATOM 2098 O O . LEU A 1 259 ? 19.266 58.938 10.375 1 81.75 259 LEU A O 1
ATOM 2102 N N . PHE A 1 260 ? 20.703 58.375 8.898 1 75.06 260 PHE A N 1
ATOM 2103 C CA . PHE A 1 260 ? 21.5 57.625 9.875 1 75.06 260 PHE A CA 1
ATOM 2104 C C . PHE A 1 260 ? 22.344 58.562 10.711 1 75.06 260 PHE A C 1
ATOM 2106 O O . PHE A 1 260 ? 22.672 58.281 11.867 1 75.06 260 PHE A O 1
ATOM 2113 N N . THR A 1 261 ? 22.766 59.625 10.172 1 72.38 261 THR A N 1
ATOM 2114 C CA . THR A 1 261 ? 23.594 60.594 10.906 1 72.38 261 THR A CA 1
ATOM 2115 C C . THR A 1 261 ? 22.766 61.344 11.922 1 72.38 261 THR A C 1
ATOM 2117 O O . THR A 1 261 ? 23.297 61.844 12.922 1 72.38 261 THR A O 1
ATOM 2120 N N . GLN A 1 262 ? 21.594 61.469 11.633 1 69.56 262 GLN A N 1
ATOM 2121 C CA . GLN A 1 262 ? 20.766 62.25 12.547 1 69.56 262 GLN A CA 1
ATOM 2122 C C . GLN A 1 262 ? 20.359 61.406 13.758 1 69.56 262 GLN A C 1
ATOM 2124 O O . GLN A 1 262 ? 19.859 61.969 14.75 1 69.56 262 GLN A O 1
ATOM 2129 N N . GLY A 1 263 ? 21.125 60.469 14.383 1 59.22 263 GLY A N 1
ATOM 2130 C CA . GLY A 1 263 ? 21.266 59.688 15.586 1 59.22 263 GLY A CA 1
ATOM 2131 C C . GLY A 1 263 ? 19.969 59 16.016 1 59.22 263 GLY A C 1
ATOM 2132 O O . GLY A 1 263 ? 20 57.875 16.531 1 59.22 263 GLY A O 1
ATOM 2133 N N . ASP A 1 264 ? 18.703 59.625 16.172 1 54.91 264 ASP A N 1
ATOM 2134 C CA . ASP A 1 264 ? 17.562 59.188 16.969 1 54.91 264 ASP A CA 1
ATOM 2135 C C . ASP A 1 264 ? 16.703 58.219 16.172 1 54.91 264 ASP A C 1
ATOM 2137 O O . ASP A 1 264 ? 15.516 58.062 16.469 1 54.91 264 ASP A O 1
ATOM 2141 N N . ILE A 1 265 ? 17.188 57.625 15.297 1 55.12 265 ILE A N 1
ATOM 2142 C CA . ILE A 1 265 ? 16.172 57 14.461 1 55.12 265 ILE A CA 1
ATOM 2143 C C . ILE A 1 265 ? 15.773 55.656 15.055 1 55.12 265 ILE A C 1
ATOM 2145 O O . ILE A 1 265 ? 16.641 54.812 15.344 1 55.12 265 ILE A O 1
ATOM 2149 N N . ALA A 1 266 ? 14.531 55.5 15.32 1 63.75 266 ALA A N 1
ATOM 2150 C CA . ALA A 1 266 ? 13.797 54.344 15.836 1 63.75 266 ALA A CA 1
ATOM 2151 C C . ALA A 1 266 ? 14.078 53.094 15 1 63.75 266 ALA A C 1
ATOM 2153 O O . ALA A 1 266 ? 14.312 53.188 13.797 1 63.75 266 ALA A O 1
ATOM 2154 N N . LEU A 1 267 ? 14.312 52.062 15.555 1 69.62 267 LEU A N 1
ATOM 2155 C CA . LEU A 1 267 ? 14.586 50.75 14.984 1 69.62 267 LEU A CA 1
ATOM 2156 C C . LEU A 1 267 ? 13.648 50.438 13.82 1 69.62 267 LEU A C 1
ATOM 2158 O O . LEU A 1 267 ? 14.055 49.844 12.828 1 69.62 267 LEU A O 1
ATOM 2162 N N . ASP A 1 268 ? 12.492 50.938 13.867 1 72.69 268 ASP A N 1
ATOM 2163 C CA . ASP A 1 268 ? 11.508 50.688 12.82 1 72.69 268 ASP A CA 1
ATOM 2164 C C . ASP A 1 268 ? 11.914 51.344 11.5 1 72.69 268 ASP A C 1
ATOM 2166 O O . ASP A 1 268 ? 11.773 50.719 10.43 1 72.69 268 ASP A O 1
ATOM 2170 N N . ASN A 1 269 ? 12.398 52.5 11.641 1 77.31 269 ASN A N 1
ATOM 2171 C CA . ASN A 1 269 ? 12.789 53.219 10.43 1 77.31 269 ASN A CA 1
ATOM 2172 C C . ASN A 1 269 ? 14.039 52.625 9.797 1 77.31 269 ASN A C 1
ATOM 2174 O O . ASN A 1 269 ? 14.156 52.562 8.57 1 77.31 269 ASN A O 1
ATOM 2178 N N . ASP A 1 270 ? 14.828 52.125 10.68 1 78.25 270 ASP A N 1
ATOM 2179 C CA . ASP A 1 270 ? 16.016 51.469 10.148 1 78.25 270 ASP A CA 1
ATOM 2180 C C . ASP A 1 270 ? 15.625 50.188 9.406 1 78.25 270 ASP A C 1
ATOM 2182 O O . ASP A 1 270 ? 16.156 49.906 8.336 1 78.25 270 ASP A O 1
ATOM 2186 N N . LEU A 1 271 ? 14.695 49.562 9.984 1 82.81 271 LEU A N 1
ATOM 2187 C CA . LEU A 1 271 ? 14.234 48.312 9.375 1 82.81 271 LEU A CA 1
ATOM 2188 C C . LEU A 1 271 ? 13.609 48.594 8.016 1 82.81 271 LEU A C 1
ATOM 2190 O O . LEU A 1 271 ? 13.859 47.844 7.062 1 82.81 271 LEU A O 1
ATOM 2194 N N . ASN A 1 272 ? 12.828 49.594 7.957 1 84 272 ASN A N 1
ATOM 2195 C CA . ASN A 1 272 ? 12.188 49.906 6.68 1 84 272 ASN A CA 1
ATOM 2196 C C . ASN A 1 272 ? 13.211 50.375 5.641 1 84 272 ASN A C 1
ATOM 2198 O O . ASN A 1 272 ? 13.094 50.031 4.461 1 84 272 ASN A O 1
ATOM 2202 N N . THR A 1 273 ? 14.156 51.094 6.094 1 85.5 273 THR A N 1
ATOM 2203 C CA . THR A 1 273 ? 15.18 51.562 5.176 1 85.5 273 THR A CA 1
ATOM 2204 C C . THR A 1 273 ? 15.992 50.406 4.613 1 85.5 273 THR A C 1
ATOM 2206 O O . THR A 1 273 ? 16.219 50.312 3.404 1 85.5 273 THR A O 1
ATOM 2209 N N . ILE A 1 274 ? 16.328 49.562 5.512 1 87.44 274 ILE A N 1
ATOM 2210 C CA . ILE A 1 274 ? 17.156 48.469 5.062 1 87.44 274 ILE A CA 1
ATOM 2211 C C . ILE A 1 274 ? 16.312 47.531 4.176 1 87.44 274 ILE A C 1
ATOM 2213 O O . ILE A 1 274 ? 16.828 46.938 3.234 1 87.44 274 ILE A O 1
ATOM 2217 N N . SER A 1 275 ? 15.094 47.438 4.434 1 88.62 275 SER A N 1
ATOM 2218 C CA . SER A 1 275 ? 14.203 46.594 3.637 1 88.62 275 SER A CA 1
ATOM 2219 C C . SER A 1 275 ? 14.125 47.094 2.197 1 88.62 275 SER A C 1
ATOM 2221 O O . SER A 1 275 ? 14.07 46.281 1.262 1 88.62 275 SER A O 1
ATOM 2223 N N . VAL A 1 276 ? 14.125 48.344 2.035 1 86.38 276 VAL A N 1
ATOM 2224 C CA . VAL A 1 276 ? 14.078 48.938 0.7 1 86.38 276 VAL A CA 1
ATOM 2225 C C . VAL A 1 276 ? 15.359 48.562 -0.058 1 86.38 276 VAL A C 1
ATOM 2227 O O . VAL A 1 276 ? 15.305 48.125 -1.208 1 86.38 276 VAL A O 1
ATOM 2230 N N . TRP A 1 277 ? 16.391 48.75 0.618 1 87.5 277 TRP A N 1
ATOM 2231 C CA . TRP A 1 277 ? 17.672 48.5 -0.034 1 87.5 277 TRP A CA 1
ATOM 2232 C C . TRP A 1 277 ? 17.828 47 -0.329 1 87.5 277 TRP A C 1
ATOM 2234 O O . TRP A 1 277 ? 18.422 46.625 -1.344 1 87.5 277 TRP A O 1
ATOM 2244 N N . SER A 1 278 ? 17.406 46.25 0.571 1 87.94 278 SER A N 1
ATOM 2245 C CA . SER A 1 278 ? 17.469 44.812 0.347 1 87.94 278 SER A CA 1
ATOM 2246 C C . SER A 1 278 ? 16.656 44.406 -0.879 1 87.94 278 SER A C 1
ATOM 2248 O O . SER A 1 278 ? 17.078 43.531 -1.657 1 87.94 278 SER A O 1
ATOM 2250 N N . TYR A 1 279 ? 15.562 45 -1.066 1 83 279 TYR A N 1
ATOM 2251 C CA . TYR A 1 279 ? 14.734 44.719 -2.234 1 83 279 TYR A CA 1
ATOM 2252 C C . TYR A 1 279 ? 15.43 45.156 -3.514 1 83 279 TYR A C 1
ATOM 2254 O O . TYR A 1 279 ? 15.414 44.469 -4.523 1 83 279 TYR A O 1
ATOM 2262 N N . LEU A 1 280 ? 16.016 46.25 -3.482 1 82.38 280 LEU A N 1
ATOM 2263 C CA . LEU A 1 280 ? 16.734 46.812 -4.633 1 82.38 280 LEU A CA 1
ATOM 2264 C C . LEU A 1 280 ? 17.906 45.906 -5.008 1 82.38 280 LEU A C 1
ATOM 2266 O O . LEU A 1 280 ? 18.203 45.719 -6.191 1 82.38 280 LEU A O 1
ATOM 2270 N N . ALA A 1 281 ? 18.5 45.406 -3.99 1 82.5 281 ALA A N 1
ATOM 2271 C CA . ALA A 1 281 ? 19.625 44.5 -4.238 1 82.5 281 ALA A CA 1
ATOM 2272 C C . ALA A 1 281 ? 19.172 43.219 -4.914 1 82.5 281 ALA A C 1
ATOM 2274 O O . ALA A 1 281 ? 19.828 42.719 -5.836 1 82.5 281 ALA A O 1
ATOM 2275 N N . TYR A 1 282 ? 18.141 42.781 -4.535 1 78.12 282 TYR A N 1
ATOM 2276 C CA . TYR A 1 282 ? 17.656 41.5 -5.039 1 78.12 282 TYR A CA 1
ATOM 2277 C C . TYR A 1 282 ? 17.078 41.625 -6.445 1 78.12 282 TYR A C 1
ATOM 2279 O O . TYR A 1 282 ? 17.406 40.844 -7.336 1 78.12 282 TYR A O 1
ATOM 2287 N N . GLU A 1 283 ? 16.234 42.562 -6.715 1 72.94 283 GLU A N 1
ATOM 2288 C CA . GLU A 1 283 ? 15.539 42.688 -7.988 1 72.94 283 GLU A CA 1
ATOM 2289 C C . GLU A 1 283 ? 16.328 43.594 -8.953 1 72.94 283 GLU A C 1
ATOM 2291 O O . GLU A 1 283 ? 16.234 43.406 -10.172 1 72.94 283 GLU A O 1
ATOM 2296 N N . GLY A 1 284 ? 17.094 44.531 -8.5 1 68.88 284 GLY A N 1
ATOM 2297 C CA . GLY A 1 284 ? 17.719 45.562 -9.336 1 68.88 284 GLY A CA 1
ATOM 2298 C C . GLY A 1 284 ? 19.125 45.188 -9.773 1 68.88 284 GLY A C 1
ATOM 2299 O O . GLY A 1 284 ? 19.688 45.812 -10.672 1 68.88 284 GLY A O 1
ATOM 2300 N N . TYR A 1 285 ? 19.75 44.156 -9.164 1 64.38 285 TYR A N 1
ATOM 2301 C CA . TYR A 1 285 ? 21.156 43.875 -9.375 1 64.38 285 TYR A CA 1
ATOM 2302 C C . TYR A 1 285 ? 21.453 43.656 -10.859 1 64.38 285 TYR A C 1
ATOM 2304 O O . TYR A 1 285 ? 22.438 44.156 -11.383 1 64.38 285 TYR A O 1
ATOM 2312 N N . ALA A 1 286 ? 20.641 42.844 -11.523 1 59.59 286 ALA A N 1
ATOM 2313 C CA . ALA A 1 286 ? 20.922 42.469 -12.906 1 59.59 286 ALA A CA 1
ATOM 2314 C C . ALA A 1 286 ? 20.719 43.656 -13.844 1 59.59 286 ALA A C 1
ATOM 2316 O O . ALA A 1 286 ? 21.359 43.719 -14.898 1 59.59 286 ALA A O 1
ATOM 2317 N N . GLN A 1 287 ? 19.969 44.688 -13.359 1 63.72 287 GLN A N 1
ATOM 2318 C CA . GLN A 1 287 ? 19.484 45.688 -14.328 1 63.72 287 GLN A CA 1
ATOM 2319 C C . GLN A 1 287 ? 20.266 47 -14.219 1 63.72 287 GLN A C 1
ATOM 2321 O O . GLN A 1 287 ? 20.328 47.75 -15.18 1 63.72 287 GLN A O 1
ATOM 2326 N N . CYS A 1 288 ? 20.859 47.219 -13.016 1 69 288 CYS A N 1
ATOM 2327 C CA . CYS A 1 288 ? 21.453 48.531 -12.828 1 69 288 CYS A CA 1
ATOM 2328 C C . CYS A 1 288 ? 22.844 48.438 -12.227 1 69 288 CYS A C 1
ATOM 2330 O O . CYS A 1 288 ? 23 48.125 -11.039 1 69 288 CYS A O 1
ATOM 2332 N N . PRO A 1 289 ? 23.891 48.688 -12.984 1 68.06 289 PRO A N 1
ATOM 2333 C CA . PRO A 1 289 ? 25.266 48.594 -12.492 1 68.06 289 PRO A CA 1
ATOM 2334 C C . PRO A 1 289 ? 25.547 49.531 -11.336 1 68.06 289 PRO A C 1
ATOM 2336 O O . PRO A 1 289 ? 26.438 49.281 -10.523 1 68.06 289 PRO A O 1
ATOM 2339 N N . LYS A 1 290 ? 24.75 50.625 -11.234 1 73.31 290 LYS A N 1
ATOM 2340 C CA . LYS A 1 290 ? 25.031 51.625 -10.203 1 73.31 290 LYS A CA 1
ATOM 2341 C C . LYS A 1 290 ? 24.719 51.094 -8.812 1 73.31 290 LYS A C 1
ATOM 2343 O O . LYS A 1 290 ? 25.266 51.562 -7.812 1 73.31 290 LYS A O 1
ATOM 2348 N N . ILE A 1 291 ? 23.938 50.094 -8.852 1 77.56 291 ILE A N 1
ATOM 2349 C CA . ILE A 1 291 ? 23.547 49.469 -7.59 1 77.56 291 ILE A CA 1
ATOM 2350 C C . ILE A 1 291 ? 24.734 48.719 -6.98 1 77.56 291 ILE A C 1
ATOM 2352 O O . ILE A 1 291 ? 24.844 48.625 -5.754 1 77.56 291 ILE A O 1
ATOM 2356 N N . SER A 1 292 ? 25.672 48.406 -7.777 1 75.81 292 SER A N 1
ATOM 2357 C CA . SER A 1 292 ? 26.812 47.625 -7.336 1 75.81 292 SER A CA 1
ATOM 2358 C C . SER A 1 292 ? 27.75 48.438 -6.457 1 75.81 292 SER A C 1
ATOM 2360 O O . SER A 1 292 ? 28.438 47.906 -5.582 1 75.81 292 SER A O 1
ATOM 2362 N N . ASP A 1 293 ? 27.609 49.75 -6.621 1 77.19 293 ASP A N 1
ATOM 2363 C CA . ASP A 1 293 ? 28.5 50.594 -5.832 1 77.19 293 ASP A CA 1
ATOM 2364 C C . ASP A 1 293 ? 27.812 51.062 -4.562 1 77.19 293 ASP A C 1
ATOM 2366 O O . ASP A 1 293 ? 28.453 51.219 -3.518 1 77.19 293 ASP A O 1
ATOM 2370 N N . CYS A 1 294 ? 26.547 51.188 -4.594 1 79.44 294 CYS A N 1
ATOM 2371 C CA . CYS A 1 294 ? 25.828 51.781 -3.488 1 79.44 294 CYS A CA 1
ATOM 2372 C C . CYS A 1 294 ? 25.516 50.781 -2.4 1 79.44 294 CYS A C 1
ATOM 2374 O O . CYS A 1 294 ? 25.656 51.062 -1.211 1 79.44 294 CYS A O 1
ATOM 2376 N N . ILE A 1 295 ? 25.328 49.625 -2.734 1 85.38 295 ILE A N 1
ATOM 2377 C CA . ILE A 1 295 ? 24.812 48.625 -1.805 1 85.38 295 ILE A CA 1
ATOM 2378 C C . ILE A 1 295 ? 25.875 48.25 -0.781 1 85.38 295 ILE A C 1
ATOM 2380 O O . ILE A 1 295 ? 25.609 48.25 0.424 1 85.38 295 ILE A O 1
ATOM 2384 N N . PRO A 1 296 ? 27.062 47.969 -1.184 1 86.38 296 PRO A N 1
ATOM 2385 C CA . PRO A 1 296 ? 28.062 47.625 -0.173 1 86.38 296 PRO A CA 1
ATOM 2386 C C . PRO A 1 296 ? 28.344 48.75 0.803 1 86.38 296 PRO A C 1
ATOM 2388 O O . PRO A 1 296 ? 28.578 48.531 1.99 1 86.38 296 PRO A O 1
ATOM 2391 N N . ARG A 1 297 ? 28.281 49.969 0.391 1 86.81 297 ARG A N 1
ATOM 2392 C CA . ARG A 1 297 ? 28.516 51.125 1.253 1 86.81 297 ARG A CA 1
ATOM 2393 C C . ARG A 1 297 ? 27.391 51.281 2.27 1 86.81 297 ARG A C 1
ATOM 2395 O O . ARG A 1 297 ? 27.641 51.531 3.445 1 86.81 297 ARG A O 1
ATOM 2402 N N . ILE A 1 298 ? 26.234 51.094 1.762 1 85.19 298 ILE A N 1
ATOM 2403 C CA . ILE A 1 298 ? 25.078 51.188 2.645 1 85.19 298 ILE A CA 1
ATOM 2404 C C . ILE A 1 298 ? 25.109 50.062 3.668 1 85.19 298 ILE A C 1
ATOM 2406 O O . ILE A 1 298 ? 24.812 50.25 4.848 1 85.19 298 ILE A O 1
ATOM 2410 N N . PHE A 1 299 ? 25.5 48.906 3.203 1 89.06 299 PHE A N 1
ATOM 2411 C CA . PHE A 1 299 ? 25.625 47.781 4.102 1 89.06 299 PHE A CA 1
ATOM 2412 C C . PHE A 1 299 ? 26.625 48.062 5.215 1 89.06 299 PHE A C 1
ATOM 2414 O O . PHE A 1 299 ? 26.344 47.812 6.391 1 89.06 299 PHE A O 1
ATOM 2421 N N . GLN A 1 300 ? 27.703 48.594 4.828 1 88.5 300 GLN A N 1
ATOM 2422 C CA . GLN A 1 300 ? 28.75 48.906 5.797 1 88.5 300 GLN A CA 1
ATOM 2423 C C . GLN A 1 300 ? 28.25 49.938 6.812 1 88.5 300 GLN A C 1
ATOM 2425 O O . GLN A 1 300 ? 28.469 49.781 8.016 1 88.5 300 GLN A O 1
ATOM 2430 N N . PHE A 1 301 ? 27.609 50.844 6.32 1 85.94 301 PHE A N 1
ATOM 2431 C CA . PHE A 1 301 ? 27.094 51.875 7.191 1 85.94 301 PHE A CA 1
ATOM 2432 C C . PHE A 1 301 ? 26.078 51.312 8.18 1 85.94 301 PHE A C 1
ATOM 2434 O O . PHE A 1 301 ? 26.109 51.656 9.367 1 85.94 301 PHE A O 1
ATOM 2441 N N . PHE A 1 302 ? 25.234 50.438 7.676 1 85.75 302 PHE A N 1
ATOM 2442 C CA . PHE A 1 302 ? 24.219 49.844 8.539 1 85.75 302 PHE A CA 1
ATOM 2443 C C . PHE A 1 302 ? 24.875 48.969 9.602 1 85.75 302 PHE A C 1
ATOM 2445 O O . PHE A 1 302 ? 24.438 48.969 10.758 1 85.75 302 PHE A O 1
ATOM 2452 N N . VAL A 1 303 ? 25.844 48.219 9.289 1 88.44 303 VAL A N 1
ATOM 2453 C CA . VAL A 1 303 ? 26.531 47.344 10.227 1 88.44 303 VAL A CA 1
ATOM 2454 C C . VAL A 1 303 ? 27.203 48.188 11.32 1 88.44 303 VAL A C 1
ATOM 2456 O O . VAL A 1 303 ? 27.078 47.875 12.508 1 88.44 303 VAL A O 1
ATOM 2459 N N . GLU A 1 304 ? 27.797 49.25 10.969 1 83.62 304 GLU A N 1
ATOM 2460 C CA . GLU A 1 304 ? 28.516 50.125 11.914 1 83.62 304 GLU A CA 1
ATOM 2461 C C . GLU A 1 304 ? 27.547 50.875 12.82 1 83.62 304 GLU A C 1
ATOM 2463 O O . GLU A 1 304 ? 27.766 50.969 14.023 1 83.62 304 GLU A O 1
ATOM 2468 N N . LYS A 1 305 ? 26.547 51.281 12.234 1 83.12 305 LYS A N 1
ATOM 2469 C CA . LYS A 1 305 ? 25.562 52 13.023 1 83.12 305 LYS A CA 1
ATOM 2470 C C . LYS A 1 305 ? 24.906 51.094 14.055 1 83.12 305 LYS A C 1
ATOM 2472 O O . LYS A 1 305 ? 24.781 51.469 15.227 1 83.12 305 LYS A O 1
ATOM 2477 N N . THR A 1 306 ? 24.531 50.031 13.57 1 82.94 306 THR A N 1
ATOM 2478 C CA . THR A 1 306 ? 23.859 49.125 14.477 1 82.94 306 THR A CA 1
ATOM 2479 C C . THR A 1 306 ? 24.812 48.625 15.555 1 82.94 306 THR A C 1
ATOM 2481 O O . THR A 1 306 ? 24.406 48.406 16.703 1 82.94 306 THR A O 1
ATOM 2484 N N . SER A 1 307 ? 26.031 48.438 15.234 1 82.69 307 SER A N 1
ATOM 2485 C CA . SER A 1 307 ? 27.016 48 16.203 1 82.69 307 SER A CA 1
ATOM 2486 C C . SER A 1 307 ? 27.203 49.031 17.328 1 82.69 307 SER A C 1
ATOM 2488 O O . SER A 1 307 ? 27.516 48.656 18.453 1 82.69 307 SER A O 1
ATOM 2490 N N . GLU A 1 308 ? 26.844 50.25 17.031 1 78.19 308 GLU A N 1
ATOM 2491 C CA . GLU A 1 308 ? 27.016 51.312 18.016 1 78.19 308 GLU A CA 1
ATOM 2492 C C . GLU A 1 308 ? 25.781 51.406 18.922 1 78.19 308 GLU A C 1
ATOM 2494 O O . GLU A 1 308 ? 25.891 51.75 20.094 1 78.19 308 GLU A O 1
ATOM 2499 N N . ILE A 1 309 ? 24.734 51.031 18.391 1 77 309 ILE A N 1
ATOM 2500 C CA . ILE A 1 309 ? 23.5 51.281 19.141 1 77 309 ILE A CA 1
ATOM 2501 C C . ILE A 1 309 ? 23.047 49.969 19.797 1 77 309 ILE A C 1
ATOM 2503 O O . ILE A 1 309 ? 22.266 50 20.766 1 77 309 ILE A O 1
ATOM 2507 N N . ILE A 1 310 ? 23.562 48.906 19.328 1 79.94 310 ILE A N 1
ATOM 2508 C CA . ILE A 1 310 ? 23.031 47.594 19.719 1 79.94 310 ILE A CA 1
ATOM 2509 C C . ILE A 1 310 ? 23.219 47.406 21.219 1 79.94 310 ILE A C 1
ATOM 2511 O O . ILE A 1 310 ? 24.25 47.781 21.781 1 79.94 310 ILE A O 1
ATOM 2515 N N . SER A 1 311 ? 22.078 47.219 21.906 1 76.94 311 SER A N 1
ATOM 2516 C CA . SER A 1 311 ? 22.062 46.938 23.328 1 76.94 311 SER A CA 1
ATOM 2517 C C . SER A 1 311 ? 21.422 45.562 23.625 1 76.94 311 SER A C 1
ATOM 2519 O O . SER A 1 311 ? 20.969 44.875 22.703 1 76.94 311 SER A O 1
ATOM 2521 N N . SER A 1 312 ? 21.531 45.156 24.828 1 75.69 312 SER A N 1
ATOM 2522 C CA . SER A 1 312 ? 21 43.875 25.25 1 75.69 312 SER A CA 1
ATOM 2523 C C . SER A 1 312 ? 19.5 43.75 24.969 1 75.69 312 SER A C 1
ATOM 2525 O O . SER A 1 312 ? 18.969 42.656 24.797 1 75.69 312 SER A O 1
ATOM 2527 N N . ASP A 1 313 ? 18.844 44.875 24.75 1 73.62 313 ASP A N 1
ATOM 2528 C CA . ASP A 1 313 ? 17.406 44.938 24.562 1 73.62 313 ASP A CA 1
ATOM 2529 C C . ASP A 1 313 ? 17 44.375 23.188 1 73.62 313 ASP A C 1
ATOM 2531 O O . ASP A 1 313 ? 15.859 43.969 22.984 1 73.62 313 ASP A O 1
ATOM 2535 N N . PHE A 1 314 ? 18.078 44.406 22.297 1 72.75 314 PHE A N 1
ATOM 2536 C CA . PHE A 1 314 ? 17.812 43.938 20.938 1 72.75 314 PHE A CA 1
ATOM 2537 C C . PHE A 1 314 ? 17.516 42.438 20.922 1 72.75 314 PHE A C 1
ATOM 2539 O O . PHE A 1 314 ? 16.812 41.938 20.031 1 72.75 314 PHE A O 1
ATOM 2546 N N . PHE A 1 315 ? 18.016 41.844 22 1 69.81 315 PHE A N 1
ATOM 2547 C CA . PHE A 1 315 ? 17.953 40.375 21.984 1 69.81 315 PHE A CA 1
ATOM 2548 C C . PHE A 1 315 ? 16.781 39.875 22.828 1 69.81 315 PHE A C 1
ATOM 2550 O O . PHE A 1 315 ? 16.578 38.656 22.984 1 69.81 315 PHE A O 1
ATOM 2557 N N . THR A 1 316 ? 15.961 40.906 23.281 1 68.31 316 THR A N 1
ATOM 2558 C CA . THR A 1 316 ? 14.844 40.531 24.141 1 68.31 316 THR A CA 1
ATOM 2559 C C . THR A 1 316 ? 13.688 39.969 23.328 1 68.31 316 THR A C 1
ATOM 2561 O O . THR A 1 316 ? 13.648 40.125 22.109 1 68.31 316 THR A O 1
ATOM 2564 N N . SER A 1 317 ? 12.797 39.219 23.922 1 67.19 317 SER A N 1
ATOM 2565 C CA . SER A 1 317 ? 11.656 38.531 23.312 1 67.19 317 SER A CA 1
ATOM 2566 C C . SER A 1 317 ? 10.727 39.531 22.625 1 67.19 317 SER A C 1
ATOM 2568 O O . SER A 1 317 ? 10.117 39.188 21.594 1 67.19 317 SER A O 1
ATOM 2570 N N . GLU A 1 318 ? 10.664 40.781 23.047 1 64.88 318 GLU A N 1
ATOM 2571 C CA . GLU A 1 318 ? 9.742 41.781 22.484 1 64.88 318 GLU A CA 1
ATOM 2572 C C . GLU A 1 318 ? 10.188 42.219 21.094 1 64.88 318 GLU A C 1
ATOM 2574 O O . GLU A 1 318 ? 9.359 42.438 20.203 1 64.88 318 GLU A O 1
ATOM 2579 N N . ASN A 1 319 ? 11.555 42.125 20.906 1 73.81 319 ASN A N 1
ATOM 2580 C CA . ASN A 1 319 ? 12.086 42.625 19.641 1 73.81 319 ASN A CA 1
ATOM 2581 C C . ASN A 1 319 ? 12.641 41.5 18.781 1 73.81 319 ASN A C 1
ATOM 2583 O O . ASN A 1 319 ? 13.398 41.719 17.844 1 73.81 319 ASN A O 1
ATOM 2587 N N . GLU A 1 320 ? 12.242 40.344 19.203 1 79.38 320 GLU A N 1
ATOM 2588 C CA . GLU A 1 320 ? 12.812 39.219 18.531 1 79.38 320 GLU A CA 1
ATOM 2589 C C . GLU A 1 320 ? 12.398 39.156 17.062 1 79.38 320 GLU A C 1
ATOM 2591 O O . GLU A 1 320 ? 13.211 38.875 16.188 1 79.38 320 GLU A O 1
ATOM 2596 N N . HIS A 1 321 ? 11.18 39.469 16.781 1 81.06 321 HIS A N 1
ATOM 2597 C CA . HIS A 1 321 ? 10.695 39.438 15.398 1 81.06 321 HIS A CA 1
ATOM 2598 C C . HIS A 1 321 ? 11.414 40.469 14.531 1 81.06 321 HIS A C 1
ATOM 2600 O O . HIS A 1 321 ? 11.852 40.156 13.422 1 81.06 321 HIS A O 1
ATOM 2606 N N . ASP A 1 322 ? 11.547 41.625 15.078 1 79.31 322 ASP A N 1
ATOM 2607 C CA . ASP A 1 322 ? 12.211 42.688 14.336 1 79.31 322 ASP A CA 1
ATOM 2608 C C . ASP A 1 322 ? 13.688 42.375 14.117 1 79.31 322 ASP A C 1
ATOM 2610 O O . ASP A 1 322 ? 14.242 42.656 13.047 1 79.31 322 ASP A O 1
ATOM 2614 N N . PHE A 1 323 ? 14.148 41.75 15.102 1 83.12 323 PHE A N 1
ATOM 2615 C CA . PHE A 1 323 ? 15.562 41.375 15.008 1 83.12 323 PHE A CA 1
ATOM 2616 C C . PHE A 1 323 ? 15.773 40.344 13.922 1 83.12 323 PHE A C 1
ATOM 2618 O O . PHE A 1 323 ? 16.688 40.469 13.109 1 83.12 323 PHE A O 1
ATOM 2625 N N . LYS A 1 324 ? 14.945 39.438 13.867 1 86.06 324 LYS A N 1
ATOM 2626 C CA . LYS A 1 324 ? 15.055 38.375 12.859 1 86.06 324 LYS A CA 1
ATOM 2627 C C . LYS A 1 324 ? 14.859 38.938 11.453 1 86.06 324 LYS A C 1
ATOM 2629 O O . LYS A 1 324 ? 15.547 38.531 10.516 1 86.06 324 LYS A O 1
ATOM 2634 N N . GLU A 1 325 ? 13.922 39.781 11.328 1 84.94 325 GLU A N 1
ATOM 2635 C CA . GLU A 1 325 ? 13.688 40.438 10.039 1 84.94 325 GLU A CA 1
ATOM 2636 C C . GLU A 1 325 ? 14.898 41.25 9.594 1 84.94 325 GLU A C 1
ATOM 2638 O O . GLU A 1 325 ? 15.266 41.219 8.414 1 84.94 325 GLU A O 1
ATOM 2643 N N . LEU A 1 326 ? 15.445 41.938 10.594 1 85.88 326 LEU A N 1
ATOM 2644 C CA . LEU A 1 326 ? 16.641 42.719 10.305 1 85.88 326 LEU A CA 1
ATOM 2645 C C . LEU A 1 326 ? 17.766 41.812 9.797 1 85.88 326 LEU A C 1
ATOM 2647 O O . LEU A 1 326 ? 18.406 42.125 8.781 1 85.88 326 LEU A O 1
ATOM 2651 N N . LEU A 1 327 ? 17.922 40.75 10.469 1 88.69 327 LEU A N 1
ATOM 2652 C CA . LEU A 1 327 ? 18.969 39.812 10.078 1 88.69 327 LEU A CA 1
ATOM 2653 C C . LEU A 1 327 ? 18.703 39.25 8.695 1 88.69 327 LEU A C 1
ATOM 2655 O O . LEU A 1 327 ? 19.625 39.062 7.891 1 88.69 327 LEU A O 1
ATOM 2659 N N . HIS A 1 328 ? 17.547 39.031 8.422 1 88.81 328 HIS A N 1
ATOM 2660 C CA . HIS A 1 328 ? 17.172 38.469 7.117 1 88.81 328 HIS A CA 1
ATOM 2661 C C . HIS A 1 328 ? 17.562 39.438 5.996 1 88.81 328 HIS A C 1
ATOM 2663 O O . HIS A 1 328 ? 18.109 39.031 4.977 1 88.81 328 HIS A O 1
ATOM 2669 N N . HIS A 1 329 ? 17.281 40.625 6.184 1 87.31 329 HIS A N 1
ATOM 2670 C CA . HIS A 1 329 ? 17.609 41.594 5.164 1 87.31 329 HIS A CA 1
ATOM 2671 C C . HIS A 1 329 ? 19.109 41.719 4.973 1 87.31 329 HIS A C 1
ATOM 2673 O O . HIS A 1 329 ? 19.594 41.906 3.85 1 87.31 329 HIS A O 1
ATOM 2679 N N . PHE A 1 330 ? 19.812 41.625 6.078 1 87.44 330 PHE A N 1
ATOM 2680 C CA . PHE A 1 330 ? 21.266 41.656 5.941 1 87.44 330 PHE A CA 1
ATOM 2681 C C . PHE A 1 330 ? 21.75 40.469 5.121 1 87.44 330 PHE A C 1
ATOM 2683 O O . PHE A 1 330 ? 22.688 40.594 4.332 1 87.44 330 PHE A O 1
ATOM 2690 N N . GLY A 1 331 ? 21.141 39.406 5.312 1 87.75 331 GLY A N 1
ATOM 2691 C CA . GLY A 1 331 ? 21.5 38.219 4.566 1 87.75 331 GLY A CA 1
ATOM 2692 C C . GLY A 1 331 ? 21.219 38.344 3.078 1 87.75 331 GLY A C 1
ATOM 2693 O O . GLY A 1 331 ? 22 37.844 2.256 1 87.75 331 GLY A O 1
ATOM 2694 N N . VAL A 1 332 ? 20.234 39 2.691 1 86.5 332 VAL A N 1
ATOM 2695 C CA . VAL A 1 332 ? 19.812 39.156 1.298 1 86.5 332 VAL A CA 1
ATOM 2696 C C . VAL A 1 332 ? 20.891 39.906 0.517 1 86.5 332 VAL A C 1
ATOM 2698 O O . VAL A 1 332 ? 21.125 39.625 -0.662 1 86.5 332 VAL A O 1
ATOM 2701 N N . PHE A 1 333 ? 21.609 40.781 1.202 1 85.62 333 PHE A N 1
ATOM 2702 C CA . PHE A 1 333 ? 22.656 41.531 0.544 1 85.62 333 PHE A CA 1
ATOM 2703 C C . PHE A 1 333 ? 23.766 40.625 0.05 1 85.62 333 PHE A C 1
ATOM 2705 O O . PHE A 1 333 ? 24.438 40.938 -0.936 1 85.62 333 PHE A O 1
ATOM 2712 N N . SER A 1 334 ? 23.859 39.5 0.718 1 83.25 334 SER A N 1
ATOM 2713 C CA . SER A 1 334 ? 24.984 38.625 0.417 1 83.25 334 SER A CA 1
ATOM 2714 C C . SER A 1 334 ? 24.688 37.781 -0.819 1 83.25 334 SER A C 1
ATOM 2716 O O . SER A 1 334 ? 25.609 37.219 -1.42 1 83.25 334 SER A O 1
ATOM 2718 N N . ILE A 1 335 ? 23.578 37.75 -1.303 1 78.06 335 ILE A N 1
ATOM 2719 C CA . ILE A 1 335 ? 23.203 36.906 -2.434 1 78.06 335 ILE A CA 1
ATOM 2720 C C . ILE A 1 335 ? 23.969 37.344 -3.682 1 78.06 335 ILE A C 1
ATOM 2722 O O . ILE A 1 335 ? 24.547 36.531 -4.387 1 78.06 335 ILE A O 1
ATOM 2726 N N . TYR A 1 336 ? 24.047 38.656 -3.922 1 75.44 336 TYR A N 1
ATOM 2727 C CA . TYR A 1 336 ? 24.688 39.125 -5.145 1 75.44 336 TYR A CA 1
ATOM 2728 C C . TYR A 1 336 ? 25.984 39.875 -4.828 1 75.44 336 TYR A C 1
ATOM 2730 O O . TYR A 1 336 ? 26.828 40.062 -5.711 1 75.44 336 TYR A O 1
ATOM 2738 N N . PHE A 1 337 ? 26.203 40.219 -3.504 1 81.5 337 PHE A N 1
ATOM 2739 C CA . PHE A 1 337 ? 27.375 41 -3.148 1 81.5 337 PHE A CA 1
ATOM 2740 C C . PHE A 1 337 ? 28.188 40.312 -2.076 1 81.5 337 PHE A C 1
ATOM 2742 O O . PHE A 1 337 ? 28.734 40.969 -1.182 1 81.5 337 PHE A O 1
ATOM 2749 N N . TYR A 1 338 ? 28.312 39.062 -2.154 1 81.31 338 TYR A N 1
ATOM 2750 C CA . TYR A 1 338 ? 28.891 38.219 -1.098 1 81.31 338 TYR A CA 1
ATOM 2751 C C . TYR A 1 338 ? 30.312 38.656 -0.772 1 81.31 338 TYR A C 1
ATOM 2753 O O . TYR A 1 338 ? 30.641 38.906 0.391 1 81.31 338 TYR A O 1
ATOM 2761 N N . PRO A 1 339 ? 31.172 38.875 -1.812 1 79.88 339 PRO A N 1
ATOM 2762 C CA . PRO A 1 339 ? 32.562 39.188 -1.45 1 79.88 339 PRO A CA 1
ATOM 2763 C C . PRO A 1 339 ? 32.656 40.5 -0.688 1 79.88 339 PRO A C 1
ATOM 2765 O O . PRO A 1 339 ? 33.469 40.625 0.254 1 79.88 339 PRO A O 1
ATOM 2768 N N . GLN A 1 340 ? 31.891 41.438 -1.039 1 85.25 340 GLN A N 1
ATOM 2769 C CA . GLN A 1 340 ? 31.969 42.719 -0.392 1 85.25 340 GLN A CA 1
ATOM 2770 C C . GLN A 1 340 ? 31.375 42.688 1.014 1 85.25 340 GLN A C 1
ATOM 2772 O O . GLN A 1 340 ? 31.953 43.219 1.954 1 85.25 340 GLN A O 1
ATOM 2777 N N . VAL A 1 341 ? 30.297 42.062 1.058 1 86.44 341 VAL A N 1
ATOM 2778 C CA . VAL A 1 341 ? 29.594 41.938 2.338 1 86.44 341 VAL A CA 1
ATOM 2779 C C . VAL A 1 341 ? 30.453 41.156 3.326 1 86.44 341 VAL A C 1
ATOM 2781 O O . VAL A 1 341 ? 30.578 41.531 4.492 1 86.44 341 VAL A O 1
ATOM 2784 N N . TYR A 1 342 ? 31.078 40.156 2.846 1 85.69 342 TYR A N 1
ATOM 2785 C CA . TYR A 1 342 ? 31.922 39.312 3.695 1 85.69 342 TYR A CA 1
ATOM 2786 C C . TYR A 1 342 ? 33.125 40.125 4.195 1 85.69 342 TYR A C 1
ATOM 2788 O O . TYR A 1 342 ? 33.469 40.062 5.375 1 85.69 342 TYR A O 1
ATOM 2796 N N . GLU A 1 343 ? 33.656 40.844 3.324 1 86.75 343 GLU A N 1
ATOM 2797 C CA . GLU A 1 343 ? 34.844 41.625 3.699 1 86.75 343 GLU A CA 1
ATOM 2798 C C . GLU A 1 343 ? 34.5 42.625 4.797 1 86.75 343 GLU A C 1
ATOM 2800 O O . GLU A 1 343 ? 35.281 42.844 5.727 1 86.75 343 GLU A O 1
ATOM 2805 N N . ILE A 1 344 ? 33.406 43.156 4.707 1 89.88 344 ILE A N 1
ATOM 2806 C CA . ILE A 1 344 ? 32.969 44.156 5.684 1 89.88 344 ILE A CA 1
ATOM 2807 C C . ILE A 1 344 ? 32.781 43.5 7.043 1 89.88 344 ILE A C 1
ATOM 2809 O O . ILE A 1 344 ? 33.25 44.031 8.062 1 89.88 344 ILE A O 1
ATOM 2813 N N . VAL A 1 345 ? 32.156 42.406 7.027 1 89.56 345 VAL A N 1
ATOM 2814 C CA . VAL A 1 345 ? 31.859 41.719 8.281 1 89.56 345 VAL A CA 1
ATOM 2815 C C . VAL A 1 345 ? 33.156 41.156 8.883 1 89.56 345 VAL A C 1
ATOM 2817 O O . VAL A 1 345 ? 33.375 41.25 10.094 1 89.56 345 VAL A O 1
ATOM 2820 N N . GLU A 1 346 ? 34 40.656 8.062 1 87.62 346 GLU A N 1
ATOM 2821 C CA . GLU A 1 346 ? 35.281 40.094 8.539 1 87.62 346 GLU A CA 1
ATOM 2822 C C . GLU A 1 346 ? 36.125 41.188 9.164 1 87.62 346 GLU A C 1
ATOM 2824 O O . GLU A 1 346 ? 36.719 41 10.234 1 87.62 346 GLU A O 1
ATOM 2829 N N . LYS A 1 347 ? 36.125 42.281 8.492 1 87.88 347 LYS A N 1
ATOM 2830 C CA . LYS A 1 347 ? 36.906 43.406 9.016 1 87.88 347 LYS A CA 1
ATOM 2831 C C . LYS A 1 347 ? 36.344 43.875 10.367 1 87.88 347 LYS A C 1
ATOM 2833 O O . LYS A 1 347 ? 37.125 44.156 11.281 1 87.88 347 LYS A O 1
ATOM 2838 N N . SER A 1 348 ? 35.125 43.906 10.461 1 88.25 348 SER A N 1
ATOM 2839 C CA . SER A 1 348 ? 34.5 44.312 11.711 1 88.25 348 SER A CA 1
ATOM 2840 C C . SER A 1 348 ? 34.781 43.312 12.828 1 88.25 348 SER A C 1
ATOM 2842 O O . SER A 1 348 ? 35 43.688 13.984 1 88.25 348 SER A O 1
ATOM 2844 N N . ILE A 1 349 ? 34.812 42.062 12.508 1 86.5 349 ILE A N 1
ATOM 2845 C CA . ILE A 1 349 ? 35.062 41.031 13.492 1 86.5 349 ILE A CA 1
ATOM 2846 C C . ILE A 1 349 ? 36.5 41.094 13.969 1 86.5 349 ILE A C 1
ATOM 2848 O O . ILE A 1 349 ? 36.781 41 15.172 1 86.5 349 ILE A O 1
ATOM 2852 N N . VAL A 1 350 ? 37.406 41.312 13.047 1 84.69 350 VAL A N 1
ATOM 2853 C CA . VAL A 1 350 ? 38.812 41.375 13.391 1 84.69 350 VAL A CA 1
ATOM 2854 C C . VAL A 1 350 ? 39.094 42.594 14.273 1 84.69 350 VAL A C 1
ATOM 2856 O O . VAL A 1 350 ? 39.844 42.531 15.234 1 84.69 350 VAL A O 1
ATOM 2859 N N . GLU A 1 351 ? 38.438 43.625 14.016 1 82.81 351 GLU A N 1
ATOM 2860 C CA . GLU A 1 351 ? 38.562 44.812 14.812 1 82.81 351 GLU A CA 1
ATOM 2861 C C . GLU A 1 351 ? 38.062 44.625 16.234 1 82.81 351 GLU A C 1
ATOM 2863 O O . GLU A 1 351 ? 38.656 45.094 17.203 1 82.81 351 GLU A O 1
ATOM 2868 N N . GLU A 1 352 ? 37.062 43.906 16.297 1 81.12 352 GLU A N 1
ATOM 2869 C CA . GLU A 1 352 ? 36.5 43.656 17.609 1 81.12 352 GLU A CA 1
ATOM 2870 C C . GLU A 1 352 ? 37.375 42.688 18.406 1 81.12 352 GLU A C 1
ATOM 2872 O O . GLU A 1 352 ? 37.469 42.781 19.625 1 81.12 352 GLU A O 1
ATOM 2877 N N . ILE A 1 353 ? 38 41.75 17.75 1 79.5 353 ILE A N 1
ATOM 2878 C CA . ILE A 1 353 ? 38.875 40.781 18.406 1 79.5 353 ILE A CA 1
ATOM 2879 C C . ILE A 1 353 ? 40.094 41.5 18.953 1 79.5 353 ILE A C 1
ATOM 2881 O O . ILE A 1 353 ? 40.594 41.156 20.047 1 79.5 353 ILE A O 1
ATOM 2885 N N . ARG A 1 354 ? 40.562 42.438 18.234 1 76.69 354 ARG A N 1
ATOM 2886 C CA . ARG A 1 354 ? 41.781 43.156 18.641 1 76.69 354 ARG A CA 1
ATOM 2887 C C . ARG A 1 354 ? 41.531 43.969 19.922 1 76.69 354 ARG A C 1
ATOM 2889 O O . ARG A 1 354 ? 42.406 44.094 20.766 1 76.69 354 ARG A O 1
ATOM 2896 N N . HIS A 1 355 ? 40.281 44.344 20.094 1 71.56 355 HIS A N 1
ATOM 2897 C CA . HIS A 1 355 ? 39.938 45.156 21.266 1 71.56 355 HIS A CA 1
ATOM 2898 C C . HIS A 1 355 ? 39.281 44.312 22.344 1 71.56 355 HIS A C 1
ATOM 2900 O O . HIS A 1 355 ? 38.625 44.875 23.234 1 71.56 355 HIS A O 1
ATOM 2906 N N . MET A 1 356 ? 39.375 43 22.359 1 62.19 356 MET A N 1
ATOM 2907 C CA . MET A 1 356 ? 38.625 42.062 23.188 1 62.19 356 MET A CA 1
ATOM 2908 C C . MET A 1 356 ? 38.875 42.344 24.672 1 62.19 356 MET A C 1
ATOM 2910 O O . MET A 1 356 ? 39.969 42.094 25.156 1 62.19 356 MET A O 1
ATOM 2914 N N . SER A 1 357 ? 38.406 43.5 25.188 1 60.25 357 SER A N 1
ATOM 2915 C CA . SER A 1 357 ? 38.375 43.688 26.625 1 60.25 357 SER A CA 1
ATOM 2916 C C . SER A 1 357 ? 37.094 43.125 27.234 1 60.25 357 SER A C 1
ATOM 2918 O O . SER A 1 357 ? 36.094 42.938 26.531 1 60.25 357 SER A O 1
ATOM 2920 N N . ASN A 1 358 ? 37.062 42.594 28.484 1 60.69 358 ASN A N 1
ATOM 2921 C CA . ASN A 1 358 ? 35.969 41.969 29.266 1 60.69 358 ASN A CA 1
ATOM 2922 C C . ASN A 1 358 ? 34.844 42.969 29.531 1 60.69 358 ASN A C 1
ATOM 2924 O O . ASN A 1 358 ? 34.719 43.469 30.641 1 60.69 358 ASN A O 1
ATOM 2928 N N . ASN A 1 359 ? 34.25 43.656 28.422 1 71.94 359 ASN A N 1
ATOM 2929 C CA . ASN A 1 359 ? 33.156 44.594 28.594 1 71.94 359 ASN A CA 1
ATOM 2930 C C . ASN A 1 359 ? 31.875 44.062 27.953 1 71.94 359 ASN A C 1
ATOM 2932 O O . ASN A 1 359 ? 31.922 43.469 26.875 1 71.94 359 ASN A O 1
ATOM 2936 N N . ASN A 1 360 ? 30.797 44.062 28.656 1 78 360 ASN A N 1
ATOM 2937 C CA . ASN A 1 360 ? 29.484 43.562 28.281 1 78 360 ASN A CA 1
ATOM 2938 C C . ASN A 1 360 ? 29.016 44.188 26.953 1 78 360 ASN A C 1
ATOM 2940 O O . ASN A 1 360 ? 28.391 43.5 26.141 1 78 360 ASN A O 1
ATOM 2944 N N . ILE A 1 361 ? 29.469 45.344 26.719 1 80.56 361 ILE A N 1
ATOM 2945 C CA . ILE A 1 361 ? 29.031 46.031 25.5 1 80.56 361 ILE A CA 1
ATOM 2946 C C . ILE A 1 361 ? 29.719 45.438 24.281 1 80.56 361 ILE A C 1
ATOM 2948 O O . ILE A 1 361 ? 29.109 45.25 23.234 1 80.56 361 ILE A O 1
ATOM 2952 N N . ARG A 1 362 ? 30.859 45.031 24.516 1 81.44 362 ARG A N 1
ATOM 2953 C CA . ARG A 1 362 ? 31.609 44.469 23.391 1 81.44 362 ARG A CA 1
ATOM 2954 C C . ARG A 1 362 ? 31.125 43.062 23.062 1 81.44 362 ARG A C 1
ATOM 2956 O O . ARG A 1 362 ? 31.094 42.656 21.906 1 81.44 362 ARG A O 1
ATOM 2963 N N . ASP A 1 363 ? 30.719 42.438 24.141 1 85.19 363 ASP A N 1
ATOM 2964 C CA . ASP A 1 363 ? 30.172 41.125 23.906 1 85.19 363 ASP A CA 1
ATOM 2965 C C . ASP A 1 363 ? 28.906 41.188 23.062 1 85.19 363 ASP A C 1
ATOM 2967 O O . ASP A 1 363 ? 28.672 40.344 22.203 1 85.19 363 ASP A O 1
ATOM 2971 N N . ILE A 1 364 ? 28.203 42.188 23.281 1 87.69 364 ILE A N 1
ATOM 2972 C CA . ILE A 1 364 ? 26.953 42.375 22.547 1 87.69 364 ILE A CA 1
ATOM 2973 C C . ILE A 1 364 ? 27.25 42.719 21.094 1 87.69 364 ILE A C 1
ATOM 2975 O O . ILE A 1 364 ? 26.578 42.188 20.188 1 87.69 364 ILE A O 1
ATOM 2979 N N . ARG A 1 365 ? 28.266 43.438 20.969 1 85.75 365 ARG A N 1
ATOM 2980 C CA . ARG A 1 365 ? 28.641 43.812 19.609 1 85.75 365 ARG A CA 1
ATOM 2981 C C . ARG A 1 365 ? 29.172 42.625 18.828 1 85.75 365 ARG A C 1
ATOM 2983 O O . ARG A 1 365 ? 28.844 42.438 17.656 1 85.75 365 ARG A O 1
ATOM 2990 N N . PHE A 1 366 ? 29.922 41.969 19.562 1 86.31 366 PHE A N 1
ATOM 2991 C CA . PHE A 1 366 ? 30.453 40.75 18.953 1 86.31 366 PHE A CA 1
ATOM 2992 C C . PHE A 1 366 ? 29.328 39.781 18.578 1 86.31 366 PHE A C 1
ATOM 2994 O O . PHE A 1 366 ? 29.344 39.188 17.5 1 86.31 366 PHE A O 1
ATOM 3001 N N . SER A 1 367 ? 28.406 39.625 19.406 1 90.12 367 SER A N 1
ATOM 3002 C CA . SER A 1 367 ? 27.266 38.75 19.141 1 90.12 367 SER A CA 1
ATOM 3003 C C . SER A 1 367 ? 26.484 39.25 17.906 1 90.12 367 SER A C 1
ATOM 3005 O O . SER A 1 367 ? 26.031 38.406 17.109 1 90.12 367 SER A O 1
ATOM 3007 N N . TRP A 1 368 ? 26.406 40.469 17.797 1 89.44 368 TRP A N 1
ATOM 3008 C CA . TRP A 1 368 ? 25.703 41.062 16.656 1 89.44 368 TRP A CA 1
ATOM 3009 C C . TRP A 1 368 ? 26.391 40.688 15.352 1 89.44 368 TRP A C 1
ATOM 3011 O O . TRP A 1 368 ? 25.719 40.281 14.391 1 89.44 368 TRP A O 1
ATOM 3021 N N . LEU A 1 369 ? 27.641 40.719 15.336 1 89.25 369 LEU A N 1
ATOM 3022 C CA . LEU A 1 369 ? 28.391 40.375 14.125 1 89.25 369 LEU A CA 1
ATOM 3023 C C . LEU A 1 369 ? 28.281 38.906 13.805 1 89.25 369 LEU A C 1
ATOM 3025 O O . LEU A 1 369 ? 28.219 38.5 12.633 1 89.25 369 LEU A O 1
ATOM 3029 N N . ILE A 1 370 ? 28.219 38.125 14.789 1 90.81 370 ILE A N 1
ATOM 3030 C CA . ILE A 1 370 ? 28.062 36.688 14.578 1 90.81 370 ILE A CA 1
ATOM 3031 C C . ILE A 1 370 ? 26.672 36.406 14.039 1 90.81 370 ILE A C 1
ATOM 3033 O O . ILE A 1 370 ? 26.5 35.562 13.148 1 90.81 370 ILE A O 1
ATOM 3037 N N . PHE A 1 371 ? 25.672 37.094 14.516 1 91.5 371 PHE A N 1
ATOM 3038 C CA . PHE A 1 371 ? 24.312 36.938 14.016 1 91.5 371 PHE A CA 1
ATOM 3039 C C . PHE A 1 371 ? 24.25 37.281 12.531 1 91.5 371 PHE A C 1
ATOM 3041 O O . PHE A 1 371 ? 23.562 36.625 11.758 1 91.5 371 PHE A O 1
ATOM 3048 N N . ILE A 1 372 ? 24.922 38.281 12.211 1 90.5 372 ILE A N 1
ATOM 3049 C CA . ILE A 1 372 ? 24.938 38.688 10.812 1 90.5 372 ILE A CA 1
ATOM 3050 C C . ILE A 1 372 ? 25.594 37.594 9.969 1 90.5 372 ILE A C 1
ATOM 3052 O O . ILE A 1 372 ? 25.109 37.25 8.883 1 90.5 372 ILE A O 1
ATOM 3056 N N . SER A 1 373 ? 26.641 37.062 10.477 1 88.69 373 SER A N 1
ATOM 3057 C CA . SER A 1 373 ? 27.328 36 9.758 1 88.69 373 SER A CA 1
ATOM 3058 C C . SER A 1 373 ? 26.422 34.781 9.594 1 88.69 373 SER A C 1
ATOM 3060 O O . SER A 1 373 ? 26.438 34.125 8.555 1 88.69 373 SER A O 1
ATOM 3062 N N . SER A 1 374 ? 25.734 34.594 10.586 1 90.62 374 SER A N 1
ATOM 3063 C CA . SER A 1 374 ? 24.781 33.469 10.523 1 90.62 374 SER A CA 1
ATOM 3064 C C . SER A 1 374 ? 23.719 33.719 9.461 1 90.62 374 SER A C 1
ATOM 3066 O O . SER A 1 374 ? 23.359 32.781 8.719 1 90.62 374 SER A O 1
ATOM 3068 N N . SER A 1 375 ? 23.203 34.812 9.359 1 89.69 375 SER A N 1
ATOM 3069 C CA . SER A 1 375 ? 22.156 35.125 8.383 1 89.69 375 SER A CA 1
ATOM 3070 C C . SER A 1 375 ? 22.719 35.094 6.957 1 89.69 375 SER A C 1
ATOM 3072 O O . SER A 1 375 ? 22.016 34.656 6.031 1 89.69 375 SER A O 1
ATOM 3074 N N . ILE A 1 376 ? 23.922 35.531 6.812 1 86.69 376 ILE A N 1
ATOM 3075 C CA . ILE A 1 376 ? 24.578 35.469 5.512 1 86.69 376 ILE A CA 1
ATOM 3076 C C . ILE A 1 376 ? 24.703 34.031 5.047 1 86.69 376 ILE A C 1
ATOM 3078 O O . ILE A 1 376 ? 24.438 33.719 3.887 1 86.69 376 ILE A O 1
ATOM 3082 N N . LEU A 1 377 ? 25 33.281 5.992 1 83.38 377 LEU A N 1
ATOM 3083 C CA . LEU A 1 377 ? 25.141 31.859 5.668 1 83.38 377 LEU A CA 1
ATOM 3084 C C . LEU A 1 377 ? 23.797 31.25 5.312 1 83.38 377 LEU A C 1
ATOM 3086 O O . LEU A 1 377 ? 23.688 30.469 4.363 1 83.38 377 LEU A O 1
ATOM 3090 N N . SER A 1 378 ? 22.781 31.484 5.922 1 82.25 378 SER A N 1
ATOM 3091 C CA . SER A 1 378 ? 21.469 30.891 5.738 1 82.25 378 SER A CA 1
ATOM 3092 C C . SER A 1 378 ? 20.844 31.328 4.422 1 82.25 378 SER A C 1
ATOM 3094 O O . SER A 1 378 ? 20.062 30.594 3.814 1 82.25 378 SER A O 1
ATOM 3096 N N . THR A 1 379 ? 21.078 32.469 3.951 1 76.31 379 THR A N 1
ATOM 3097 C CA . THR A 1 379 ? 20.422 33.031 2.773 1 76.31 379 THR A CA 1
ATOM 3098 C C . THR A 1 379 ? 21.219 32.719 1.511 1 76.31 379 THR A C 1
ATOM 3100 O O . THR A 1 379 ? 20.656 32.688 0.411 1 76.31 379 THR A O 1
ATOM 3103 N N . THR A 1 380 ? 22.5 32.531 1.503 1 64.31 380 THR A N 1
ATOM 3104 C CA . THR A 1 380 ? 23.344 32.344 0.328 1 64.31 380 THR A CA 1
ATOM 3105 C C . THR A 1 380 ? 23.047 31 -0.334 1 64.31 380 THR A C 1
ATOM 3107 O O . THR A 1 380 ? 23.344 30.812 -1.513 1 64.31 380 THR A O 1
ATOM 3110 N N . ASN A 1 381 ? 22.453 29.891 0.192 1 55.66 381 ASN A N 1
ATOM 3111 C CA . ASN A 1 381 ? 22.438 28.562 -0.409 1 55.66 381 ASN A CA 1
ATOM 3112 C C . ASN A 1 381 ? 21.484 28.5 -1.611 1 55.66 381 ASN A C 1
ATOM 3114 O O . ASN A 1 381 ? 21.406 27.484 -2.287 1 55.66 381 ASN A O 1
ATOM 3118 N N . LYS A 1 382 ? 20.453 29.328 -1.657 1 47.12 382 LYS A N 1
ATOM 3119 C CA . LYS A 1 382 ? 19.391 29 -2.609 1 47.12 382 LYS A CA 1
ATOM 3120 C C . LYS A 1 382 ? 19.906 29.062 -4.047 1 47.12 382 LYS A C 1
ATOM 3122 O O . LYS A 1 382 ? 19.25 28.594 -4.969 1 47.12 382 LYS A O 1
ATOM 3127 N N . LYS A 1 383 ? 20.531 30.375 -4.465 1 44.16 383 LYS A N 1
ATOM 3128 C CA . LYS A 1 383 ? 20.703 30.359 -5.914 1 44.16 383 LYS A CA 1
ATOM 3129 C C . LYS A 1 383 ? 21.609 29.234 -6.355 1 44.16 383 LYS A C 1
ATOM 3131 O O . LYS A 1 383 ? 22.281 28.609 -5.531 1 44.16 383 LYS A O 1
ATOM 3136 N N . THR A 1 384 ? 22.219 29.578 -7.875 1 40.19 384 THR A N 1
ATOM 3137 C CA . THR A 1 384 ? 22.859 28.969 -9.039 1 40.19 384 THR A CA 1
ATOM 3138 C C . THR A 1 384 ? 24.141 28.234 -8.633 1 40.19 384 THR A C 1
ATOM 3140 O O . THR A 1 384 ? 24.641 28.422 -7.52 1 40.19 384 THR A O 1
ATOM 3143 N N . GLY A 1 385 ? 24.969 27.906 -9.602 1 40.66 385 GLY A N 1
ATOM 3144 C CA . GLY A 1 385 ? 26.25 27.375 -10.023 1 40.66 385 GLY A CA 1
ATOM 3145 C C . GLY A 1 385 ? 27.406 27.891 -9.188 1 40.66 385 GLY A C 1
ATOM 3146 O O . GLY A 1 385 ? 28.578 27.656 -9.516 1 40.66 385 GLY A O 1
ATOM 3147 N N . HIS A 1 386 ? 27.25 29.078 -8.445 1 42.38 386 HIS A N 1
ATOM 3148 C CA . HIS A 1 386 ? 28.516 29.688 -8.047 1 42.38 386 HIS A CA 1
ATOM 3149 C C . HIS A 1 386 ? 29.188 28.906 -6.926 1 42.38 386 HIS A C 1
ATOM 3151 O O . HIS A 1 386 ? 28.5 28.297 -6.094 1 42.38 386 HIS A O 1
ATOM 3157 N N . ASP A 1 387 ? 30.375 28.641 -6.953 1 47.16 387 ASP A N 1
ATOM 3158 C CA . ASP A 1 387 ? 31.422 28.094 -6.086 1 47.16 387 ASP A CA 1
ATOM 3159 C C . ASP A 1 387 ? 31.219 28.562 -4.645 1 47.16 387 ASP A C 1
ATOM 3161 O O . ASP A 1 387 ? 31.266 29.75 -4.355 1 47.16 387 ASP A O 1
ATOM 3165 N N . LEU A 1 388 ? 30.391 28.141 -3.867 1 51.09 388 LEU A N 1
ATOM 3166 C CA . LEU A 1 388 ? 30.188 28.375 -2.441 1 51.09 388 LEU A CA 1
ATOM 3167 C C . LEU A 1 388 ? 31.469 28.875 -1.794 1 51.09 388 LEU A C 1
ATOM 3169 O O . LEU A 1 388 ? 32.469 28.156 -1.764 1 51.09 388 LEU A O 1
ATOM 3173 N N . ASP A 1 389 ? 31.859 30.125 -1.93 1 57.78 389 ASP A N 1
ATOM 3174 C CA . ASP A 1 389 ? 32.969 30.641 -1.157 1 57.78 389 ASP A CA 1
ATOM 3175 C C . ASP A 1 389 ? 32.719 30.516 0.343 1 57.78 389 ASP A C 1
ATOM 3177 O O . ASP A 1 389 ? 31.875 31.203 0.897 1 57.78 389 ASP A O 1
ATOM 3181 N N . ASP A 1 390 ? 33.219 29.578 1.018 1 68 390 ASP A N 1
ATOM 3182 C CA . ASP A 1 390 ? 33.031 29.141 2.396 1 68 390 ASP A CA 1
ATOM 3183 C C . ASP A 1 390 ? 33.969 29.922 3.344 1 68 390 ASP A C 1
ATOM 3185 O O . ASP A 1 390 ? 34.312 29.438 4.422 1 68 390 ASP A O 1
ATOM 3189 N N . SER A 1 391 ? 34.281 31.172 2.973 1 75.56 391 SER A N 1
ATOM 3190 C CA . SER A 1 391 ? 35.219 31.922 3.773 1 75.56 391 SER A CA 1
ATOM 3191 C C . SER A 1 391 ? 34.656 32.312 5.121 1 75.56 391 SER A C 1
ATOM 3193 O O . SER A 1 391 ? 35.312 32.25 6.148 1 75.56 391 SER A O 1
ATOM 3195 N N . ILE A 1 392 ? 33.375 32.625 5.039 1 78.19 392 ILE A N 1
ATOM 3196 C CA . ILE A 1 392 ? 32.781 33.062 6.285 1 78.19 392 ILE A CA 1
ATOM 3197 C C . ILE A 1 392 ? 32.688 31.891 7.266 1 78.19 392 ILE A C 1
ATOM 3199 O O . ILE A 1 392 ? 32.875 32.062 8.469 1 78.19 392 ILE A O 1
ATOM 3203 N N . VAL A 1 393 ? 32.438 30.797 6.742 1 79.12 393 VAL A N 1
ATOM 3204 C CA . VAL A 1 393 ? 32.312 29.609 7.582 1 79.12 393 VAL A CA 1
ATOM 3205 C C . VAL A 1 393 ? 33.688 29.25 8.172 1 79.12 393 VAL A C 1
ATOM 3207 O O . VAL A 1 393 ? 33.781 28.953 9.367 1 79.12 393 VAL A O 1
ATOM 3210 N N . GLU A 1 394 ? 34.656 29.453 7.422 1 78.81 394 GLU A N 1
ATOM 3211 C CA . GLU A 1 394 ? 36 29.141 7.891 1 78.81 394 GLU A CA 1
ATOM 3212 C C . GLU A 1 394 ? 36.406 30.078 9.023 1 78.81 394 GLU A C 1
ATOM 3214 O O . GLU A 1 394 ? 36.938 29.641 10.039 1 78.81 394 GLU A O 1
ATOM 3219 N N . SER A 1 395 ? 36.125 31.266 8.812 1 79.75 395 SER A N 1
ATOM 3220 C CA . SER A 1 395 ? 36.531 32.281 9.805 1 79.75 395 SER A CA 1
ATOM 3221 C C . SER A 1 395 ? 35.75 32.094 11.109 1 79.75 395 SER A C 1
ATOM 3223 O O . SER A 1 395 ? 36.344 32.156 12.195 1 79.75 395 SER A O 1
ATOM 3225 N N . MET A 1 396 ? 34.562 31.719 10.914 1 83.38 396 MET A N 1
ATOM 3226 C CA . MET A 1 396 ? 33.75 31.594 12.109 1 83.38 396 MET A CA 1
ATOM 3227 C C . MET A 1 396 ? 34.062 30.312 12.867 1 83.38 396 MET A C 1
ATOM 3229 O O . MET A 1 396 ? 34.062 30.297 14.094 1 83.38 396 MET A O 1
ATOM 3233 N N . VAL A 1 397 ? 34.312 29.281 12.188 1 83.06 397 VAL A N 1
ATOM 3234 C CA . VAL A 1 397 ? 34.562 27.984 12.812 1 83.06 397 VAL A CA 1
ATOM 3235 C C . VAL A 1 397 ? 35.844 28.062 13.625 1 83.06 397 VAL A C 1
ATOM 3237 O O . VAL A 1 397 ? 35.969 27.453 14.695 1 83.06 397 VAL A O 1
ATOM 3240 N N . LYS A 1 398 ? 36.719 28.875 13.172 1 80.88 398 LYS A N 1
ATOM 3241 C CA . LYS A 1 398 ? 37.969 29.031 13.891 1 80.88 398 LYS A CA 1
ATOM 3242 C C . LYS A 1 398 ? 37.781 29.828 15.18 1 80.88 398 LYS A C 1
ATOM 3244 O O . LYS A 1 398 ? 38.531 29.656 16.141 1 80.88 398 LYS A O 1
ATOM 3249 N N . LEU A 1 399 ? 36.75 30.531 15.211 1 82.5 399 LEU A N 1
ATOM 3250 C CA . LEU A 1 399 ? 36.531 31.422 16.344 1 82.5 399 LEU A CA 1
ATOM 3251 C C . LEU A 1 399 ? 35.625 30.75 17.391 1 82.5 399 LEU A C 1
ATOM 3253 O O . LEU A 1 399 ? 35.656 31.141 18.562 1 82.5 399 LEU A O 1
ATOM 3257 N N . ILE A 1 400 ? 34.938 29.75 17.078 1 81.88 400 ILE A N 1
ATOM 3258 C CA . ILE A 1 400 ? 33.906 29.172 17.922 1 81.88 400 ILE A CA 1
ATOM 3259 C C . ILE A 1 400 ? 34.531 28.594 19.188 1 81.88 400 ILE A C 1
ATOM 3261 O O . ILE A 1 400 ? 34.062 28.859 20.297 1 81.88 400 ILE A O 1
ATOM 3265 N N . PRO A 1 401 ? 35.625 27.891 19.094 1 79.38 401 PRO A N 1
ATOM 3266 C CA . PRO A 1 401 ? 36.188 27.312 20.328 1 79.38 401 PRO A CA 1
ATOM 3267 C C . PRO A 1 401 ? 36.625 28.375 21.312 1 79.38 401 PRO A C 1
ATOM 3269 O O . PRO A 1 401 ? 36.562 28.172 22.531 1 79.38 401 PRO A O 1
ATOM 3272 N N . THR A 1 402 ? 36.938 29.531 20.797 1 79.44 402 THR A N 1
ATOM 3273 C CA . THR A 1 402 ? 37.438 30.594 21.656 1 79.44 402 THR A CA 1
ATOM 3274 C C . THR A 1 402 ? 36.281 31.406 22.25 1 79.44 402 THR A C 1
ATOM 3276 O O . THR A 1 402 ? 36.375 31.922 23.359 1 79.44 402 THR A O 1
ATOM 3279 N N . LEU A 1 403 ? 35.312 31.375 21.547 1 79.19 403 LEU A N 1
ATOM 3280 C CA . LEU A 1 403 ? 34.188 32.25 21.938 1 79.19 403 LEU A CA 1
ATOM 3281 C C . LEU A 1 403 ? 33.188 31.469 22.781 1 79.19 403 LEU A C 1
ATOM 3283 O O . LEU A 1 403 ? 32.406 32.062 23.531 1 79.19 403 LEU A O 1
ATOM 3287 N N . ALA A 1 404 ? 33.281 30.219 22.812 1 75.38 404 ALA A N 1
ATOM 3288 C CA . ALA A 1 404 ? 32.281 29.391 23.469 1 75.38 404 ALA A CA 1
ATOM 3289 C C . ALA A 1 404 ? 32.281 29.641 24.984 1 75.38 404 ALA A C 1
ATOM 3291 O O . ALA A 1 404 ? 33.344 29.688 25.609 1 75.38 404 ALA A O 1
ATOM 3292 N N . ASN A 1 405 ? 31.172 29.891 25.562 1 73 405 ASN A N 1
ATOM 3293 C CA . ASN A 1 405 ? 30.859 30.031 26.969 1 73 405 ASN A CA 1
ATOM 3294 C C . ASN A 1 405 ? 31.469 31.312 27.547 1 73 405 ASN A C 1
ATOM 3296 O O . ASN A 1 405 ? 31.812 31.344 28.734 1 73 405 ASN A O 1
ATOM 3300 N N . MET A 1 406 ? 31.719 32.375 26.688 1 75.12 406 MET A N 1
ATOM 3301 C CA . MET A 1 406 ? 32.25 33.656 27.156 1 75.12 406 MET A CA 1
ATOM 3302 C C . MET A 1 406 ? 31.156 34.531 27.766 1 75.12 406 MET A C 1
ATOM 3304 O O . MET A 1 406 ? 31.312 35.062 28.859 1 75.12 406 MET A O 1
ATOM 3308 N N . SER A 1 407 ? 30.109 34.656 27.078 1 83.38 407 SER A N 1
ATOM 3309 C CA . SER A 1 407 ? 28.969 35.438 27.547 1 83.38 407 SER A CA 1
ATOM 3310 C C . SER A 1 407 ? 27.656 34.875 27.047 1 83.38 407 SER A C 1
ATOM 3312 O O . SER A 1 407 ? 27.625 34 26.156 1 83.38 407 SER A O 1
ATOM 3314 N N . TYR A 1 408 ? 26.672 35.281 27.672 1 86.19 408 TYR A N 1
ATOM 3315 C CA . TYR A 1 408 ? 25.328 34.812 27.344 1 86.19 408 TYR A CA 1
ATOM 3316 C C . TYR A 1 408 ? 24.984 35.125 25.891 1 86.19 408 TYR A C 1
ATOM 3318 O O . TYR A 1 408 ? 24.531 34.25 25.156 1 86.19 408 TYR A O 1
ATOM 3326 N N . TYR A 1 409 ? 25.266 36.281 25.438 1 86.31 409 TYR A N 1
ATOM 3327 C CA . TYR A 1 409 ? 24.844 36.719 24.109 1 86.31 409 TYR A CA 1
ATOM 3328 C C . TYR A 1 409 ? 25.766 36.125 23.031 1 86.31 409 TYR A C 1
ATOM 3330 O O . TYR A 1 409 ? 25.312 35.812 21.922 1 86.31 409 TYR A O 1
ATOM 3338 N N . ILE A 1 410 ? 26.891 35.906 23.359 1 88.44 410 ILE A N 1
ATOM 3339 C CA . ILE A 1 410 ? 27.828 35.281 22.406 1 88.44 410 ILE A CA 1
ATOM 3340 C C . ILE A 1 410 ? 27.422 33.844 22.172 1 88.44 410 ILE A C 1
ATOM 3342 O O . ILE A 1 410 ? 27.422 33.375 21.031 1 88.44 410 ILE A O 1
ATOM 3346 N N . GLU A 1 411 ? 27.047 33.281 23.266 1 89.75 411 GLU A N 1
ATOM 3347 C CA . GLU A 1 411 ? 26.641 31.875 23.125 1 89.75 411 GLU A CA 1
ATOM 3348 C C . GLU A 1 411 ? 25.375 31.766 22.266 1 89.75 411 GLU A C 1
ATOM 3350 O O . GLU A 1 411 ? 25.266 30.844 21.453 1 89.75 411 GLU A O 1
ATOM 3355 N N . LEU A 1 412 ? 24.5 32.625 22.406 1 89.94 412 LEU A N 1
ATOM 3356 C CA . LEU A 1 412 ? 23.281 32.625 21.609 1 89.94 412 LEU A CA 1
ATOM 3357 C C . LEU A 1 412 ? 23.594 32.844 20.141 1 89.94 412 LEU A C 1
ATOM 3359 O O . LEU A 1 412 ? 22.984 32.188 19.281 1 89.94 412 LEU A O 1
ATOM 3363 N N . SER A 1 413 ? 24.5 33.719 19.906 1 91.38 413 SER A N 1
ATOM 3364 C CA . SER A 1 413 ? 24.859 34 18.516 1 91.38 413 SER A CA 1
ATOM 3365 C C . SER A 1 413 ? 25.609 32.844 17.891 1 91.38 413 SER A C 1
ATOM 3367 O O . SER A 1 413 ? 25.438 32.531 16.703 1 91.38 413 SER A O 1
ATOM 3369 N N . ILE A 1 414 ? 26.391 32.188 18.688 1 91.5 414 ILE A N 1
ATOM 3370 C CA . ILE A 1 414 ? 27.109 31.016 18.188 1 91.5 414 ILE A CA 1
ATOM 3371 C C . ILE A 1 414 ? 26.125 29.906 17.844 1 91.5 414 ILE A C 1
ATOM 3373 O O . ILE A 1 414 ? 26.25 29.234 16.812 1 91.5 414 ILE A O 1
ATOM 3377 N N . LEU A 1 415 ? 25.156 29.734 18.625 1 92.25 415 LEU A N 1
ATOM 3378 C CA . LEU A 1 415 ? 24.141 28.719 18.375 1 92.25 415 LEU A CA 1
ATOM 3379 C C . LEU A 1 415 ? 23.375 29.031 17.094 1 92.25 415 LEU A C 1
ATOM 3381 O O . LEU A 1 415 ? 23.062 28.109 16.328 1 92.25 415 LEU A O 1
ATOM 3385 N N . SER A 1 416 ? 23.078 30.234 16.891 1 90.94 416 SER A N 1
ATOM 3386 C CA . SER A 1 416 ? 22.406 30.625 15.664 1 90.94 416 SER A CA 1
ATOM 3387 C C . SER A 1 416 ? 23.25 30.312 14.438 1 90.94 416 SER A C 1
ATOM 3389 O O . SER A 1 416 ? 22.734 29.859 13.414 1 90.94 416 SER A O 1
ATOM 3391 N N . PHE A 1 417 ? 24.516 30.531 14.578 1 90.88 417 PHE A N 1
ATOM 3392 C CA . PHE A 1 417 ? 25.438 30.234 13.477 1 90.88 417 PHE A CA 1
ATOM 3393 C C . PHE A 1 417 ? 25.5 28.734 13.227 1 90.88 417 PHE A C 1
ATOM 3395 O O . PHE A 1 417 ? 25.469 28.297 12.07 1 90.88 417 PHE A O 1
ATOM 3402 N N . CYS A 1 418 ? 25.594 28.062 14.305 1 89.5 418 CYS A N 1
ATOM 3403 C CA . CYS A 1 418 ? 25.641 26.609 14.172 1 89.5 418 CYS A CA 1
ATOM 3404 C C . CYS A 1 418 ? 24.344 26.078 13.562 1 89.5 418 CYS A C 1
ATOM 3406 O O . CYS A 1 418 ? 24.375 25.109 12.805 1 89.5 418 CYS A O 1
ATOM 3408 N N . ASP A 1 419 ? 23.281 26.625 13.883 1 89.38 419 ASP A N 1
ATOM 3409 C CA . ASP A 1 419 ? 21.984 26.234 13.32 1 89.38 419 ASP A CA 1
ATOM 3410 C C . ASP A 1 419 ? 21.953 26.469 11.812 1 89.38 419 ASP A C 1
ATOM 3412 O O . ASP A 1 419 ? 21.5 25.609 11.055 1 89.38 419 ASP A O 1
ATOM 3416 N N . ALA A 1 420 ? 22.469 27.562 11.398 1 84.31 420 ALA A N 1
ATOM 3417 C CA . ALA A 1 420 ? 22.547 27.875 9.969 1 84.31 420 ALA A CA 1
ATOM 3418 C C . ALA A 1 420 ? 23.484 26.906 9.258 1 84.31 420 ALA A C 1
ATOM 3420 O O . ALA A 1 420 ? 23.188 26.438 8.156 1 84.31 420 ALA A O 1
ATOM 3421 N N . PHE A 1 421 ? 24.562 26.656 9.953 1 81.69 421 PHE A N 1
ATOM 3422 C CA . PHE A 1 421 ? 25.516 25.719 9.398 1 81.69 421 PHE A CA 1
ATOM 3423 C C . PHE A 1 421 ? 24.891 24.344 9.203 1 81.69 421 PHE A C 1
ATOM 3425 O O . PHE A 1 421 ? 25.047 23.719 8.156 1 81.69 421 PHE A O 1
ATOM 3432 N N . THR A 1 422 ? 24.203 23.906 10.203 1 82.12 422 THR A N 1
ATOM 3433 C CA . THR A 1 422 ? 23.578 22.594 10.164 1 82.12 422 THR A CA 1
ATOM 3434 C C . THR A 1 422 ? 22.5 22.531 9.07 1 82.12 422 THR A C 1
ATOM 3436 O O . THR A 1 422 ? 22.391 21.531 8.367 1 82.12 422 THR A O 1
ATOM 3439 N N . THR A 1 423 ? 21.781 23.531 8.852 1 79.5 423 THR A N 1
ATOM 3440 C CA . THR A 1 423 ? 20.703 23.562 7.867 1 79.5 423 THR A CA 1
ATOM 3441 C C . THR A 1 423 ? 21.281 23.547 6.453 1 79.5 423 THR A C 1
ATOM 3443 O O . THR A 1 423 ? 20.719 22.906 5.562 1 79.5 423 THR A O 1
ATOM 3446 N N . ILE A 1 424 ? 22.422 24.062 6.273 1 73.88 424 ILE A N 1
ATOM 3447 C CA . ILE A 1 424 ? 22.953 24.219 4.926 1 73.88 424 ILE A CA 1
ATOM 3448 C C . ILE A 1 424 ? 23.859 23.016 4.594 1 73.88 424 ILE A C 1
ATOM 3450 O O . ILE A 1 424 ? 23.75 22.453 3.504 1 73.88 424 ILE A O 1
ATOM 3454 N N . TYR A 1 425 ? 24.625 22.625 5.598 1 72.38 425 TYR A N 1
ATOM 3455 C CA . TYR A 1 425 ? 25.656 21.656 5.266 1 72.38 425 TYR A CA 1
ATOM 3456 C C . TYR A 1 425 ? 25.266 20.25 5.73 1 72.38 425 TYR A C 1
ATOM 3458 O O . TYR A 1 425 ? 25.703 19.25 5.152 1 72.38 425 TYR A O 1
ATOM 3466 N N . LEU A 1 426 ? 24.422 20.125 6.695 1 70.88 426 LEU A N 1
ATOM 3467 C CA . LEU A 1 426 ? 24.188 18.812 7.273 1 70.88 426 LEU A CA 1
ATOM 3468 C C . LEU A 1 426 ? 22.797 18.312 6.941 1 70.88 426 LEU A C 1
ATOM 3470 O O . LEU A 1 426 ? 22.531 17.109 6.961 1 70.88 426 LEU A O 1
ATOM 3474 N N . SER A 1 427 ? 21.656 19.047 6.824 1 60.66 427 SER A N 1
ATOM 3475 C CA . SER A 1 427 ? 20.297 18.562 6.609 1 60.66 427 SER A CA 1
ATOM 3476 C C . SER A 1 427 ? 20.094 18.062 5.184 1 60.66 427 SER A C 1
ATOM 3478 O O . SER A 1 427 ? 19.281 17.172 4.934 1 60.66 427 SER A O 1
ATOM 3480 N N . SER A 1 428 ? 20.297 18.906 3.889 1 52.5 428 SER A N 1
ATOM 3481 C CA . SER A 1 428 ? 19.812 18.703 2.529 1 52.5 428 SER A CA 1
ATOM 3482 C C . SER A 1 428 ? 20.406 17.422 1.926 1 52.5 428 SER A C 1
ATOM 3484 O O . SER A 1 428 ? 21.484 16.984 2.312 1 52.5 428 SER A O 1
ATOM 3486 N N . THR A 1 429 ? 19.453 16.641 1.114 1 46.81 429 THR A N 1
ATOM 3487 C CA . THR A 1 429 ? 19.625 15.656 0.052 1 46.81 429 THR A CA 1
ATOM 3488 C C . THR A 1 429 ? 20.781 16.047 -0.869 1 46.81 429 THR A C 1
ATOM 3490 O O . THR A 1 429 ? 20.844 15.594 -2.012 1 46.81 429 THR A O 1
ATOM 3493 N N . TYR A 1 430 ? 21.438 17.078 -0.716 1 39.56 430 TYR A N 1
ATOM 3494 C CA . TYR A 1 430 ? 22.422 17.406 -1.747 1 39.56 430 TYR A CA 1
ATOM 3495 C C . TYR A 1 430 ? 23.328 16.234 -2.045 1 39.56 430 TYR A C 1
ATOM 3497 O O . TYR A 1 430 ? 24.25 15.938 -1.271 1 39.56 430 TYR A O 1
ATOM 3505 N N . ASP A 1 431 ? 22.75 15.266 -2.611 1 41.91 431 ASP A N 1
ATOM 3506 C CA . ASP A 1 431 ? 23.438 14.141 -3.229 1 41.91 431 ASP A CA 1
ATOM 3507 C C . ASP A 1 431 ? 24.844 14.547 -3.688 1 41.91 431 ASP A C 1
ATOM 3509 O O . ASP A 1 431 ? 25.797 13.781 -3.547 1 41.91 431 ASP A O 1
ATOM 3513 N N . ASN A 1 432 ? 24.859 15.719 -4.617 1 39.22 432 ASN A N 1
ATOM 3514 C CA . ASN A 1 432 ? 26.047 16.078 -5.387 1 39.22 432 ASN A CA 1
ATOM 3515 C C . ASN A 1 432 ? 27.156 16.609 -4.488 1 39.22 432 ASN A C 1
ATOM 3517 O O . ASN A 1 432 ? 28.297 16.766 -4.934 1 39.22 432 ASN A O 1
ATOM 3521 N N . CYS A 1 433 ? 26.781 17.172 -3.387 1 39.5 433 CYS A N 1
ATOM 3522 C CA . CYS A 1 433 ? 27.875 17.812 -2.656 1 39.5 433 CYS A CA 1
ATOM 3523 C C . CYS A 1 433 ? 28.734 16.781 -1.948 1 39.5 433 CYS A C 1
ATOM 3525 O O . CYS A 1 433 ? 29.766 17.125 -1.353 1 39.5 433 CYS A O 1
ATOM 3527 N N . TRP A 1 434 ? 28.203 15.633 -1.729 1 39.25 434 TRP A N 1
ATOM 3528 C CA . TRP A 1 434 ? 28.969 14.633 -0.997 1 39.25 434 TRP A CA 1
ATOM 3529 C C . TRP A 1 434 ? 30.203 14.203 -1.789 1 39.25 434 TRP A C 1
ATOM 3531 O O . TRP A 1 434 ? 31.203 13.781 -1.209 1 39.25 434 TRP A O 1
ATOM 3541 N N . ASN A 1 435 ? 29.844 13.891 -3.016 1 39.56 435 ASN A N 1
ATOM 3542 C CA . ASN A 1 435 ? 31.062 13.492 -3.707 1 39.56 435 ASN A CA 1
ATOM 3543 C C . ASN A 1 435 ? 32.188 14.516 -3.51 1 39.56 435 ASN A C 1
ATOM 3545 O O . ASN A 1 435 ? 33.375 14.148 -3.455 1 39.56 435 ASN A O 1
ATOM 3549 N N . ASP A 1 436 ? 31.797 15.844 -3.586 1 37.91 436 ASP A N 1
ATOM 3550 C CA . ASP A 1 436 ? 32.812 16.891 -3.4 1 37.91 436 ASP A CA 1
ATOM 3551 C C . ASP A 1 436 ? 32.938 17.25 -1.923 1 37.91 436 ASP A C 1
ATOM 3553 O O . ASP A 1 436 ? 33.594 18.234 -1.58 1 37.91 436 ASP A O 1
ATOM 3557 N N . SER A 1 437 ? 32.125 17 -1.03 1 39.84 437 SER A N 1
ATOM 3558 C CA . SER A 1 437 ? 31.984 17.359 0.378 1 39.84 437 SER A CA 1
ATOM 3559 C C . SER A 1 437 ? 33.219 16.953 1.187 1 39.84 437 SER A C 1
ATOM 3561 O O . SER A 1 437 ? 33.25 17.141 2.404 1 39.84 437 SER A O 1
ATOM 3563 N N . THR A 1 438 ? 33.75 15.93 0.855 1 40.47 438 THR A N 1
ATOM 3564 C CA . THR A 1 438 ? 35.094 16.016 1.374 1 40.47 438 THR A CA 1
ATOM 3565 C C . THR A 1 438 ? 35.688 17.406 1.146 1 40.47 438 THR A C 1
ATOM 3567 O O . THR A 1 438 ? 36.906 17.609 1.237 1 40.47 438 THR A O 1
ATOM 3570 N N . SER A 1 439 ? 34.938 18.234 0.507 1 42.59 439 SER A N 1
ATOM 3571 C CA . SER A 1 439 ? 35.5 19.547 0.191 1 42.59 439 SER A CA 1
ATOM 3572 C C . SER A 1 439 ? 35.719 20.375 1.455 1 42.59 439 SER A C 1
ATOM 3574 O O . SER A 1 439 ? 34.844 20.438 2.328 1 42.59 439 SER A O 1
ATOM 3576 N N . LEU A 1 440 ? 36.906 20.594 1.843 1 45.41 440 LEU A N 1
ATOM 3577 C CA . LEU A 1 440 ? 37.688 21.359 2.814 1 45.41 440 LEU A CA 1
ATOM 3578 C C . LEU A 1 440 ? 37.094 22.75 3.021 1 45.41 440 LEU A C 1
ATOM 3580 O O . LEU A 1 440 ? 36.875 23.484 2.057 1 45.41 440 LEU A O 1
ATOM 3584 N N . ILE A 1 441 ? 36.062 22.844 3.787 1 51.16 441 ILE A N 1
ATOM 3585 C CA . ILE A 1 441 ? 35.938 24.219 4.227 1 51.16 441 ILE A CA 1
ATOM 3586 C C . ILE A 1 441 ? 37.281 24.672 4.84 1 51.16 441 ILE A C 1
ATOM 3588 O O . ILE A 1 441 ? 37.5 24.453 6.027 1 51.16 441 ILE A O 1
ATOM 3592 N N . GLY A 1 442 ? 38.125 25.031 4.195 1 52.41 442 GLY A N 1
ATOM 3593 C CA . GLY A 1 442 ? 39.5 25.234 4.551 1 52.41 442 GLY A CA 1
ATOM 3594 C C . GLY A 1 442 ? 40.219 23.953 4.902 1 52.41 442 GLY A C 1
ATOM 3595 O O . GLY A 1 442 ? 40.219 23 4.121 1 52.41 442 GLY A O 1
ATOM 3596 N N . ASP A 1 443 ? 40.844 23.766 6.184 1 52.22 443 ASP A N 1
ATOM 3597 C CA . ASP A 1 443 ? 41.625 22.625 6.699 1 52.22 443 ASP A CA 1
ATOM 3598 C C . ASP A 1 443 ? 40.688 21.641 7.426 1 52.22 443 ASP A C 1
ATOM 3600 O O . ASP A 1 443 ? 41.125 20.531 7.781 1 52.22 443 ASP A O 1
ATOM 3604 N N . ALA A 1 444 ? 39.375 22.062 7.75 1 58.09 444 ALA A N 1
ATOM 3605 C CA . ALA A 1 444 ? 38.656 21.172 8.641 1 58.09 444 ALA A CA 1
ATOM 3606 C C . ALA A 1 444 ? 37.594 20.375 7.887 1 58.09 444 ALA A C 1
ATOM 3608 O O . ALA A 1 444 ? 36.969 20.906 6.945 1 58.09 444 ALA A O 1
ATOM 3609 N N . ASN A 1 445 ? 37.406 19.109 8.023 1 67.75 445 ASN A N 1
ATOM 3610 C CA . ASN A 1 445 ? 36.438 18.156 7.492 1 67.75 445 ASN A CA 1
ATOM 3611 C C . ASN A 1 445 ? 35.062 18.328 8.141 1 67.75 445 ASN A C 1
ATOM 3613 O O . ASN A 1 445 ? 34.969 18.781 9.289 1 67.75 445 ASN A O 1
ATOM 3617 N N . ILE A 1 446 ? 34 18.375 7.426 1 68.38 446 ILE A N 1
ATOM 3618 C CA . ILE A 1 446 ? 32.594 18.5 7.898 1 68.38 446 ILE A CA 1
ATOM 3619 C C . ILE A 1 446 ? 32.406 17.641 9.141 1 68.38 446 ILE A C 1
ATOM 3621 O O . ILE A 1 446 ? 31.672 18 10.055 1 68.38 446 ILE A O 1
ATOM 3625 N N . GLY A 1 447 ? 33.094 16.609 9.195 1 68.88 447 GLY A N 1
ATOM 3626 C CA . GLY A 1 447 ? 33.031 15.75 10.359 1 68.88 447 GLY A CA 1
ATOM 3627 C C . GLY A 1 447 ? 33.594 16.375 11.609 1 68.88 447 GLY A C 1
ATOM 3628 O O . GLY A 1 447 ? 33.031 16.266 12.695 1 68.88 447 GLY A O 1
ATOM 3629 N N . GLN A 1 448 ? 34.625 17.141 11.43 1 74.81 448 GLN A N 1
ATOM 3630 C CA . GLN A 1 448 ? 35.281 17.812 12.555 1 74.81 448 GLN A CA 1
ATOM 3631 C C . GLN A 1 448 ? 34.406 18.953 13.078 1 74.81 448 GLN A C 1
ATOM 3633 O O . GLN A 1 448 ? 34.312 19.172 14.289 1 74.81 448 GLN A O 1
ATOM 3638 N N . ILE A 1 449 ? 33.844 19.578 12.188 1 77.56 449 ILE A N 1
ATOM 3639 C CA . ILE A 1 449 ? 33 20.703 12.586 1 77.56 449 ILE A CA 1
ATOM 3640 C C . ILE A 1 449 ? 31.75 20.172 13.297 1 77.56 449 ILE A C 1
ATOM 3642 O O . ILE A 1 449 ? 31.297 20.75 14.297 1 77.56 449 ILE A O 1
ATOM 3646 N N . SER A 1 450 ? 31.266 19.156 12.781 1 76.88 450 SER A N 1
ATOM 3647 C CA . SER A 1 450 ? 30.094 18.562 13.43 1 76.88 450 SER A CA 1
ATOM 3648 C C . SER A 1 450 ? 30.422 18.109 14.852 1 76.88 450 SER A C 1
ATOM 3650 O O . SER A 1 450 ? 29.594 18.234 15.75 1 76.88 450 SER A O 1
ATOM 3652 N N . TYR A 1 451 ? 31.625 17.703 15 1 77.12 451 TYR A N 1
ATOM 3653 C CA . TYR A 1 451 ? 32.062 17.297 16.328 1 77.12 451 TYR A CA 1
ATOM 3654 C C . TYR A 1 451 ? 32.188 18.5 17.25 1 77.12 451 TYR A C 1
ATOM 3656 O O . TYR A 1 451 ? 31.812 18.438 18.422 1 77.12 451 TYR A O 1
ATOM 3664 N N . MET A 1 452 ? 32.719 19.438 16.734 1 80.81 452 MET A N 1
ATOM 3665 C CA . MET A 1 452 ? 32.844 20.672 17.5 1 80.81 452 MET A CA 1
ATOM 3666 C C . MET A 1 452 ? 31.5 21.203 17.953 1 80.81 452 MET A C 1
ATOM 3668 O O . MET A 1 452 ? 31.344 21.641 19.094 1 80.81 452 MET A O 1
ATOM 3672 N N . ILE A 1 453 ? 30.578 21.141 17.109 1 82.56 453 ILE A N 1
ATOM 3673 C CA . ILE A 1 453 ? 29.234 21.609 17.422 1 82.56 453 ILE A CA 1
ATOM 3674 C C . ILE A 1 453 ? 28.625 20.719 18.5 1 82.56 453 ILE A C 1
ATOM 3676 O O . ILE A 1 453 ? 28 21.203 19.438 1 82.56 453 ILE A O 1
ATOM 3680 N N . LEU A 1 454 ? 28.859 19.531 18.391 1 80.38 454 LEU A N 1
ATOM 3681 C CA . LEU A 1 454 ? 28.312 18.594 19.375 1 80.38 454 LEU A CA 1
ATOM 3682 C C . LEU A 1 454 ? 28.922 18.828 20.75 1 80.38 454 LEU A C 1
ATOM 3684 O O . LEU A 1 454 ? 28.234 18.781 21.766 1 80.38 454 LEU A O 1
ATOM 3688 N N . GLU A 1 455 ? 30.141 19.062 20.75 1 80.06 455 GLU A N 1
ATOM 3689 C CA . GLU A 1 455 ? 30.828 19.344 22.016 1 80.06 455 GLU A CA 1
ATOM 3690 C C . GLU A 1 455 ? 30.266 20.609 22.672 1 80.06 455 GLU A C 1
ATOM 3692 O O . GLU A 1 455 ? 30.078 20.656 23.891 1 80.06 455 GLU A O 1
ATOM 3697 N N . LEU A 1 456 ? 30.078 21.469 21.859 1 85.31 456 LEU A N 1
ATOM 3698 C CA . LEU A 1 456 ? 29.484 22.719 22.359 1 85.31 456 LEU A CA 1
ATOM 3699 C C . LEU A 1 456 ? 28.094 22.484 22.938 1 85.31 456 LEU A C 1
ATOM 3701 O O . LEU A 1 456 ? 27.766 23.016 24 1 85.31 456 LEU A O 1
ATOM 3705 N N . LEU A 1 457 ? 27.359 21.719 22.297 1 84 457 LEU A N 1
ATOM 3706 C CA . LEU A 1 457 ? 26 21.453 22.734 1 84 457 LEU A CA 1
ATOM 3707 C C . LEU A 1 457 ? 26 20.656 24.031 1 84 457 LEU A C 1
ATOM 3709 O O . LEU A 1 457 ? 25.188 20.906 24.922 1 84 457 LEU A O 1
ATOM 3713 N N . LEU A 1 458 ? 26.938 19.781 24.156 1 78.75 458 LEU A N 1
ATOM 3714 C CA . LEU A 1 458 ? 27.016 18.969 25.359 1 78.75 458 LEU A CA 1
ATOM 3715 C C . LEU A 1 458 ? 27.422 19.828 26.562 1 78.75 458 LEU A C 1
ATOM 3717 O O . LEU A 1 458 ? 26.906 19.641 27.656 1 78.75 458 LEU A O 1
ATOM 3721 N N . LYS A 1 459 ? 28.219 20.672 26.281 1 81.38 459 LYS A N 1
ATOM 3722 C CA . LYS A 1 459 ? 28.641 21.594 27.344 1 81.38 459 LYS A CA 1
ATOM 3723 C C . LYS A 1 459 ? 27.469 22.484 27.781 1 81.38 459 LYS A C 1
ATOM 3725 O O . LYS A 1 459 ? 27.281 22.703 28.969 1 81.38 459 LYS A O 1
ATOM 3730 N N . ASN A 1 460 ? 26.75 22.906 26.859 1 84.81 460 ASN A N 1
ATOM 3731 C CA . ASN A 1 460 ? 25.609 23.75 27.172 1 84.81 460 ASN A CA 1
ATOM 3732 C C . ASN A 1 460 ? 24.531 22.969 27.938 1 84.81 460 ASN A C 1
ATOM 3734 O O . ASN A 1 460 ? 23.906 23.5 28.859 1 84.81 460 ASN A O 1
ATOM 3738 N N . LEU A 1 461 ? 24.375 21.797 27.594 1 79.38 461 LEU A N 1
ATOM 3739 C CA . LEU A 1 461 ? 23.344 20.984 28.219 1 79.38 461 LEU A CA 1
ATOM 3740 C C . LEU A 1 461 ? 23.719 20.656 29.672 1 79.38 461 LEU A C 1
ATOM 3742 O O . LEU A 1 461 ? 22.844 20.484 30.516 1 79.38 461 LEU A O 1
ATOM 3746 N N . THR A 1 462 ? 25.016 20.672 29.906 1 77.06 462 THR A N 1
ATOM 3747 C CA . THR A 1 462 ? 25.469 20.391 31.266 1 77.06 462 THR A CA 1
ATOM 3748 C C . THR A 1 462 ? 25.5 21.672 32.094 1 77.06 462 THR A C 1
ATOM 3750 O O . THR A 1 462 ? 25.172 21.656 33.281 1 77.06 462 THR A O 1
ATOM 3753 N N . LYS A 1 463 ? 25.719 22.656 31.406 1 78.88 463 LYS A N 1
ATOM 3754 C CA . LYS A 1 463 ? 25.938 23.922 32.094 1 78.88 463 LYS A CA 1
ATOM 3755 C C . LYS A 1 463 ? 24.609 24.609 32.406 1 78.88 463 LYS A C 1
ATOM 3757 O O . LYS A 1 463 ? 24.422 25.141 33.5 1 78.88 463 LYS A O 1
ATOM 3762 N N . TYR A 1 464 ? 23.734 24.562 31.453 1 78.56 464 TYR A N 1
ATOM 3763 C CA . TYR A 1 464 ? 22.5 25.344 31.609 1 78.56 464 TYR A CA 1
ATOM 3764 C C . TYR A 1 464 ? 21.344 24.438 32 1 78.56 464 TYR A C 1
ATOM 3766 O O . TYR A 1 464 ? 21.172 23.359 31.438 1 78.56 464 TYR A O 1
ATOM 3774 N N . LYS A 1 465 ? 20.672 24.844 33 1 73.38 465 LYS A N 1
ATOM 3775 C CA . LYS A 1 465 ? 19.531 24.062 33.5 1 73.38 465 LYS A CA 1
ATOM 3776 C C . LYS A 1 465 ? 18.219 24.625 32.969 1 73.38 465 LYS A C 1
ATOM 3778 O O . LYS A 1 465 ? 17.203 23.922 32.906 1 73.38 465 LYS A O 1
ATOM 3783 N N . CYS A 1 466 ? 18.266 25.938 32.688 1 71.62 466 CYS A N 1
ATOM 3784 C CA . CYS A 1 466 ? 17.078 26.609 32.125 1 71.62 466 CYS A CA 1
ATOM 3785 C C . CYS A 1 466 ? 17.469 27.797 31.266 1 71.62 466 CYS A C 1
ATOM 3787 O O . CYS A 1 466 ? 18.656 28.172 31.203 1 71.62 466 CYS A O 1
ATOM 3789 N N . GLY A 1 467 ? 16.547 28.109 30.422 1 81 467 GLY A N 1
ATOM 3790 C CA . GLY A 1 467 ? 16.781 29.344 29.672 1 81 467 GLY A CA 1
ATOM 3791 C C . GLY A 1 467 ? 16.797 29.125 28.172 1 81 467 GLY A C 1
ATOM 3792 O O . GLY A 1 467 ? 16.672 27.984 27.703 1 81 467 GLY A O 1
ATOM 3793 N N . LYS A 1 468 ? 16.969 30.109 27.516 1 85.38 468 LYS A N 1
ATOM 3794 C CA . LYS A 1 468 ? 16.906 30.125 26.062 1 85.38 468 LYS A CA 1
ATOM 3795 C C . LYS A 1 468 ? 18.094 29.359 25.453 1 85.38 468 LYS A C 1
ATOM 3797 O O . LYS A 1 468 ? 17.953 28.672 24.438 1 85.38 468 LYS A O 1
ATOM 3802 N N . ILE A 1 469 ? 19.234 29.438 26.125 1 88.56 469 ILE A N 1
ATOM 3803 C CA . ILE A 1 469 ? 20.422 28.75 25.625 1 88.56 469 ILE A CA 1
ATOM 3804 C C . ILE A 1 469 ? 20.188 27.25 25.609 1 88.56 469 ILE A C 1
ATOM 3806 O O . ILE A 1 469 ? 20.531 26.562 24.641 1 88.56 469 ILE A O 1
ATOM 3810 N N . LEU A 1 470 ? 19.625 26.844 26.641 1 87.06 470 LEU A N 1
ATOM 3811 C CA . LEU A 1 470 ? 19.344 25.422 26.719 1 87.06 470 LEU A CA 1
ATOM 3812 C C . LEU A 1 470 ? 18.328 25 25.656 1 87.06 470 LEU A C 1
ATOM 3814 O O . LEU A 1 470 ? 18.484 23.984 25 1 87.06 470 LEU A O 1
ATOM 3818 N N . GLU A 1 471 ? 17.312 25.781 25.484 1 88.06 471 GLU A N 1
ATOM 3819 C CA . GLU A 1 471 ? 16.266 25.469 24.516 1 88.06 471 GLU A CA 1
ATOM 3820 C C . GLU A 1 471 ? 16.828 25.453 23.094 1 88.06 471 GLU A C 1
ATOM 3822 O O . GLU A 1 471 ? 16.547 24.547 22.312 1 88.06 471 GLU A O 1
ATOM 3827 N N . ASP A 1 472 ? 17.625 26.438 22.812 1 89.56 472 ASP A N 1
ATOM 3828 C CA . ASP A 1 472 ? 18.203 26.516 21.469 1 89.56 472 ASP A CA 1
ATOM 3829 C C . ASP A 1 472 ? 19.203 25.391 21.25 1 89.56 472 ASP A C 1
ATOM 3831 O O . ASP A 1 472 ? 19.312 24.875 20.125 1 89.56 472 ASP A O 1
ATOM 3835 N N . SER A 1 473 ? 19.906 25.094 22.312 1 88.81 473 SER A N 1
ATOM 3836 C CA . SER A 1 473 ? 20.859 24 22.203 1 88.81 473 SER A CA 1
ATOM 3837 C C . SER A 1 473 ? 20.141 22.672 21.953 1 88.81 473 SER A C 1
ATOM 3839 O O . SER A 1 473 ? 20.594 21.859 21.141 1 88.81 473 SER A O 1
ATOM 3841 N N . LEU A 1 474 ? 19.078 22.562 22.625 1 88.62 474 LEU A N 1
ATOM 3842 C CA . LEU A 1 474 ? 18.312 21.328 22.453 1 88.62 474 LEU A CA 1
ATOM 3843 C C . LEU A 1 474 ? 17.672 21.281 21.078 1 88.62 474 LEU A C 1
ATOM 3845 O O . LEU A 1 474 ? 17.594 20.203 20.469 1 88.62 474 LEU A O 1
ATOM 3849 N N . THR A 1 475 ? 17.219 22.328 20.625 1 89.69 475 THR A N 1
ATOM 3850 C CA . THR A 1 475 ? 16.641 22.391 19.297 1 89.69 475 THR A CA 1
ATOM 3851 C C . THR A 1 475 ? 17.672 22.031 18.234 1 89.69 475 THR A C 1
ATOM 3853 O O . THR A 1 475 ? 17.391 21.297 17.297 1 89.69 475 THR A O 1
ATOM 3856 N N . LEU A 1 476 ? 18.828 22.578 18.391 1 89.31 476 LEU A N 1
ATOM 3857 C CA . LEU A 1 476 ? 19.906 22.281 17.453 1 89.31 476 LEU A CA 1
ATOM 3858 C C . LEU A 1 476 ? 20.328 20.812 17.562 1 89.31 476 LEU A C 1
ATOM 3860 O O . LEU A 1 476 ? 20.594 20.172 16.547 1 89.31 476 LEU A O 1
ATOM 3864 N N . PHE A 1 477 ? 20.312 20.422 18.781 1 85.81 477 PHE A N 1
ATOM 3865 C CA . PHE A 1 477 ? 20.641 19.016 18.984 1 85.81 477 PHE A CA 1
ATOM 3866 C C . PHE A 1 477 ? 19.609 18.109 18.297 1 85.81 477 PHE A C 1
ATOM 3868 O O . PHE A 1 477 ? 19.984 17.141 17.641 1 85.81 477 PHE A O 1
ATOM 3875 N N . SER A 1 478 ? 18.453 18.422 18.453 1 87.25 478 SER A N 1
ATOM 3876 C CA . SER A 1 478 ? 17.391 17.656 17.812 1 87.25 478 SER A CA 1
ATOM 3877 C C . SER A 1 478 ? 17.531 17.672 16.297 1 87.25 478 SER A C 1
ATOM 3879 O O . SER A 1 478 ? 17.328 16.641 15.641 1 87.25 478 SER A O 1
ATOM 3881 N N . LYS A 1 479 ? 17.953 18.703 15.711 1 84.31 479 LYS A N 1
ATOM 3882 C CA . LYS A 1 479 ? 18.156 18.828 14.273 1 84.31 479 LYS A CA 1
ATOM 3883 C C . LYS A 1 479 ? 19.297 17.938 13.797 1 84.31 479 LYS A C 1
ATOM 3885 O O . LYS A 1 479 ? 19.219 17.328 12.727 1 84.31 479 LYS A O 1
ATOM 3890 N N . LEU A 1 480 ? 20.25 17.906 14.617 1 81.94 480 LEU A N 1
ATOM 3891 C CA . LEU A 1 480 ? 21.422 17.078 14.281 1 81.94 480 LEU A CA 1
ATOM 3892 C C . LEU A 1 480 ? 21.078 15.602 14.328 1 81.94 480 LEU A C 1
ATOM 3894 O O . LEU A 1 480 ? 21.625 14.805 13.57 1 81.94 480 LEU A O 1
ATOM 3898 N N . CYS A 1 481 ? 20.141 15.305 15.133 1 81 481 CYS A N 1
ATOM 3899 C CA . CYS A 1 481 ? 19.781 13.906 15.344 1 81 481 CYS A CA 1
ATOM 3900 C C . CYS A 1 481 ? 18.797 13.422 14.281 1 81 481 CYS A C 1
ATOM 3902 O O . CYS A 1 481 ? 18.531 12.227 14.172 1 81 481 CYS A O 1
ATOM 3904 N N . ILE A 1 482 ? 18.188 14.18 13.555 1 77.69 482 ILE A N 1
ATOM 3905 C CA . ILE A 1 482 ? 17.219 13.812 12.523 1 77.69 482 ILE A CA 1
ATOM 3906 C C . ILE A 1 482 ? 17.922 13.711 11.172 1 77.69 482 ILE A C 1
ATOM 3908 O O . ILE A 1 482 ? 17.531 12.906 10.32 1 77.69 482 ILE A O 1
ATOM 3912 N N . GLY A 1 483 ? 18.969 14.352 10.961 1 70.69 483 GLY A N 1
ATOM 3913 C CA . GLY A 1 483 ? 19.672 14.383 9.688 1 70.69 483 GLY A CA 1
ATOM 3914 C C . GLY A 1 483 ? 20.391 13.094 9.367 1 70.69 483 GLY A C 1
ATOM 3915 O O . GLY A 1 483 ? 20.984 12.469 10.258 1 70.69 483 GLY A O 1
ATOM 3916 N N . TYR A 1 484 ? 20.281 12.625 8.18 1 66.06 484 TYR A N 1
ATOM 3917 C CA . TYR A 1 484 ? 20.844 11.352 7.754 1 66.06 484 TYR A CA 1
ATOM 3918 C C . TYR A 1 484 ? 22.359 11.352 7.922 1 66.06 484 TYR A C 1
ATOM 3920 O O . TYR A 1 484 ? 22.922 10.422 8.516 1 66.06 484 TYR A O 1
ATOM 3928 N N . TYR A 1 485 ? 23 12.445 7.578 1 67.31 485 TYR A N 1
ATOM 3929 C CA . TYR A 1 485 ? 24.453 12.492 7.613 1 67.31 485 TYR A CA 1
ATOM 3930 C C . TYR A 1 485 ? 24.953 12.773 9.023 1 67.31 485 TYR A C 1
ATOM 3932 O O . TYR A 1 485 ? 25.938 12.172 9.477 1 67.31 485 TYR A O 1
ATOM 3940 N N . SER A 1 486 ? 24.219 13.688 9.586 1 73.31 486 SER A N 1
ATOM 3941 C CA . SER A 1 486 ? 24.672 14.055 10.93 1 73.31 486 SER A CA 1
ATOM 3942 C C . SER A 1 486 ? 24.531 12.891 11.898 1 73.31 486 SER A C 1
ATOM 3944 O O . SER A 1 486 ? 25.391 12.688 12.758 1 73.31 486 SER A O 1
ATOM 3946 N N . THR A 1 487 ? 23.516 12.125 11.711 1 74.56 487 THR A N 1
ATOM 3947 C CA . THR A 1 487 ? 23.281 11.008 12.609 1 74.56 487 THR A CA 1
ATOM 3948 C C . THR A 1 487 ? 24.391 9.969 12.477 1 74.56 487 THR A C 1
ATOM 3950 O O . THR A 1 487 ? 24.844 9.391 13.477 1 74.56 487 THR A O 1
ATOM 3953 N N . LYS A 1 488 ? 24.828 9.836 11.258 1 69.88 488 LYS A N 1
ATOM 3954 C CA . LYS A 1 488 ? 25.891 8.867 11.023 1 69.88 488 LYS A CA 1
ATOM 3955 C C . LYS A 1 488 ? 27.203 9.32 11.648 1 69.88 488 LYS A C 1
ATOM 3957 O O . LYS A 1 488 ? 27.938 8.508 12.219 1 69.88 488 LYS A O 1
ATOM 3962 N N . VAL A 1 489 ? 27.406 10.539 11.617 1 69.38 489 VAL A N 1
ATOM 3963 C CA . VAL A 1 489 ? 28.641 11.094 12.156 1 69.38 489 VAL A CA 1
ATOM 3964 C C . VAL A 1 489 ? 28.594 11.055 13.68 1 69.38 489 VAL A C 1
ATOM 3966 O O . VAL A 1 489 ? 29.578 10.664 14.328 1 69.38 489 VAL A O 1
ATOM 3969 N N . ILE A 1 490 ? 27.438 11.336 14.141 1 72.75 490 ILE A N 1
ATOM 3970 C CA . ILE A 1 490 ? 27.312 11.43 15.594 1 72.75 490 ILE A CA 1
ATOM 3971 C C . ILE A 1 490 ? 27.312 10.031 16.203 1 72.75 490 ILE A C 1
ATOM 3973 O O . ILE A 1 490 ? 27.875 9.82 17.281 1 72.75 490 ILE A O 1
ATOM 3977 N N . ALA A 1 491 ? 26.719 9.125 15.453 1 69.06 491 ALA A N 1
ATOM 3978 C CA . ALA A 1 491 ? 26.594 7.762 15.961 1 69.06 491 ALA A CA 1
ATOM 3979 C C . ALA A 1 491 ? 27.969 7.094 16.062 1 69.06 491 ALA A C 1
ATOM 3981 O O . ALA A 1 491 ? 28.172 6.203 16.891 1 69.06 491 ALA A O 1
ATOM 3982 N N . THR A 1 492 ? 28.844 7.547 15.18 1 67.25 492 THR A N 1
ATOM 3983 C CA . THR A 1 492 ? 30.172 6.949 15.172 1 67.25 492 THR A CA 1
ATOM 3984 C C . THR A 1 492 ? 31.047 7.566 16.266 1 67.25 492 THR A C 1
ATOM 3986 O O . THR A 1 492 ? 32.156 7.062 16.547 1 67.25 492 THR A O 1
ATOM 3989 N N . LEU A 1 493 ? 30.5 8.555 16.938 1 67.19 493 LEU A N 1
ATOM 3990 C CA . LEU A 1 493 ? 31.281 9.219 17.969 1 67.19 493 LEU A CA 1
ATOM 3991 C C . LEU A 1 493 ? 31.25 8.422 19.266 1 67.19 493 LEU A C 1
ATOM 3993 O O . LEU A 1 493 ? 30.203 7.898 19.656 1 67.19 493 LEU A O 1
ATOM 3997 N N . PRO A 1 494 ? 32.375 8.117 19.797 1 63 494 PRO A N 1
ATOM 3998 C CA . PRO A 1 494 ? 32.406 7.359 21.062 1 63 494 PRO A CA 1
ATOM 3999 C C . PRO A 1 494 ? 31.562 7.977 22.156 1 63 494 PRO A C 1
ATOM 4001 O O . PRO A 1 494 ? 31.062 7.262 23.031 1 63 494 PRO A O 1
ATOM 4004 N N . GLU A 1 495 ? 31.406 9.367 22.031 1 62.91 495 GLU A N 1
ATOM 4005 C CA . GLU A 1 495 ? 30.656 10.055 23.078 1 62.91 495 GLU A CA 1
ATOM 4006 C C . GLU A 1 495 ? 29.156 9.883 22.891 1 62.91 495 GLU A C 1
ATOM 4008 O O . GLU A 1 495 ? 28.375 10.164 23.812 1 62.91 495 GLU A O 1
ATOM 4013 N N . ALA A 1 496 ? 28.922 9.359 21.781 1 64.81 496 ALA A N 1
ATOM 4014 C CA . ALA A 1 496 ? 27.5 9.312 21.484 1 64.81 496 ALA A CA 1
ATOM 4015 C C . ALA A 1 496 ? 26.766 8.375 22.422 1 64.81 496 ALA A C 1
ATOM 4017 O O . ALA A 1 496 ? 25.672 8.695 22.922 1 64.81 496 ALA A O 1
ATOM 4018 N N . PHE A 1 497 ? 27.438 7.246 22.734 1 61.62 497 PHE A N 1
ATOM 4019 C CA . PHE A 1 497 ? 26.75 6.285 23.594 1 61.62 497 PHE A CA 1
ATOM 4020 C C . PHE A 1 497 ? 26.797 6.734 25.047 1 61.62 497 PHE A C 1
ATOM 4022 O O . PHE A 1 497 ? 25.906 6.418 25.844 1 61.62 497 PHE A O 1
ATOM 4029 N N . SER A 1 498 ? 27.859 7.461 25.25 1 65.88 498 SER A N 1
ATOM 4030 C CA . SER A 1 498 ? 27.953 7.98 26.609 1 65.88 498 SER A CA 1
ATOM 4031 C C . SER A 1 498 ? 26.844 8.977 26.906 1 65.88 498 SER A C 1
ATOM 4033 O O . SER A 1 498 ? 26.594 9.312 28.062 1 65.88 498 SER A O 1
ATOM 4035 N N . LEU A 1 499 ? 26.266 9.383 25.766 1 67.19 499 LEU A N 1
ATOM 4036 C CA . LEU A 1 499 ? 25.172 10.32 25.938 1 67.19 499 LEU A CA 1
ATOM 4037 C C . LEU A 1 499 ? 23.984 9.656 26.641 1 67.19 499 LEU A C 1
ATOM 4039 O O . LEU A 1 499 ? 23.172 10.336 27.266 1 67.19 499 LEU A O 1
ATOM 4043 N N . ILE A 1 500 ? 24.031 8.266 26.484 1 60.94 500 ILE A N 1
ATOM 4044 C CA . ILE A 1 500 ? 22.953 7.508 27.109 1 60.94 500 ILE A CA 1
ATOM 4045 C C . ILE A 1 500 ? 23.047 7.621 28.625 1 60.94 500 ILE A C 1
ATOM 4047 O O . ILE A 1 500 ? 22.031 7.617 29.328 1 60.94 500 ILE A O 1
ATOM 4051 N N . ASN A 1 501 ? 24.422 7.566 28.969 1 58.12 501 ASN A N 1
ATOM 4052 C CA . ASN A 1 501 ? 24.672 7.629 30.391 1 58.12 501 ASN A CA 1
ATOM 4053 C C . ASN A 1 501 ? 24.703 9.07 30.891 1 58.12 501 ASN A C 1
ATOM 4055 O O . ASN A 1 501 ? 25.078 9.328 32.031 1 58.12 501 ASN A O 1
ATOM 4059 N N . TYR A 1 502 ? 24.781 9.93 29.891 1 51.34 502 TYR A N 1
ATOM 4060 C CA . TYR A 1 502 ? 25 11.312 30.281 1 51.34 502 TYR A CA 1
ATOM 4061 C C . TYR A 1 502 ? 24.188 11.656 31.531 1 51.34 502 TYR A C 1
ATOM 4063 O O . TYR A 1 502 ? 22.984 11.359 31.594 1 51.34 502 TYR A O 1
ATOM 4071 N N . PRO A 1 503 ? 24.781 11.781 32.562 1 49.53 503 PRO A N 1
ATOM 4072 C CA . PRO A 1 503 ? 24.234 12.156 33.875 1 49.53 503 PRO A CA 1
ATOM 4073 C C . PRO A 1 503 ? 22.891 12.867 33.781 1 49.53 503 PRO A C 1
ATOM 4075 O O . PRO A 1 503 ? 22.547 13.398 32.719 1 49.53 503 PRO A O 1
ATOM 4078 N N . GLN A 1 504 ? 22.109 12.922 34.938 1 50.09 504 GLN A N 1
ATOM 4079 C CA . GLN A 1 504 ? 20.906 13.5 35.531 1 50.09 504 GLN A CA 1
ATOM 4080 C C . GLN A 1 504 ? 20.672 14.922 35.031 1 50.09 504 GLN A C 1
ATOM 4082 O O . GLN A 1 504 ? 21.328 15.867 35.469 1 50.09 504 GLN A O 1
ATOM 4087 N N . CYS A 1 505 ? 20.75 15.133 33.844 1 52.34 505 CYS A N 1
ATOM 4088 C CA . CYS A 1 505 ? 20.312 16.422 33.344 1 52.34 505 CYS A CA 1
ATOM 4089 C C . CYS A 1 505 ? 19.281 17.062 34.25 1 52.34 505 CYS A C 1
ATOM 4091 O O . CYS A 1 505 ? 18.188 16.531 34.469 1 52.34 505 CYS A O 1
ATOM 4093 N N . SER A 1 506 ? 19.703 17.359 35.188 1 59.97 506 SER A N 1
ATOM 4094 C CA . SER A 1 506 ? 18.828 18.062 36.125 1 59.97 506 SER A CA 1
ATOM 4095 C C . SER A 1 506 ? 18.016 19.141 35.406 1 59.97 506 SER A C 1
ATOM 4097 O O . SER A 1 506 ? 18.406 20.312 35.375 1 59.97 506 SER A O 1
ATOM 4099 N N . PHE A 1 507 ? 17.375 18.672 34.219 1 72.94 507 PHE A N 1
ATOM 4100 C CA . PHE A 1 507 ? 16.438 19.625 33.625 1 72.94 507 PHE A CA 1
ATOM 4101 C C . PHE A 1 507 ? 15.383 20.062 34.656 1 72.94 507 PHE A C 1
ATOM 4103 O O . PHE A 1 507 ? 14.789 19.219 35.312 1 72.94 507 PHE A O 1
ATOM 4110 N N . THR A 1 508 ? 15.445 21.234 34.969 1 72.56 508 THR A N 1
ATOM 4111 C CA . THR A 1 508 ? 14.391 21.719 35.844 1 72.56 508 THR A CA 1
ATOM 4112 C C . THR A 1 508 ? 13.039 21.719 35.156 1 72.56 508 THR A C 1
ATOM 4114 O O . THR A 1 508 ? 12 21.578 35.781 1 72.56 508 THR A O 1
ATOM 4117 N N . ASP A 1 509 ? 13.141 21.734 33.812 1 79.62 509 ASP A N 1
ATOM 4118 C CA . ASP A 1 509 ? 11.914 21.75 33 1 79.62 509 ASP A CA 1
ATOM 4119 C C . ASP A 1 509 ? 11.641 20.391 32.375 1 79.62 509 ASP A C 1
ATOM 4121 O O . ASP A 1 509 ? 12.453 19.891 31.594 1 79.62 509 ASP A O 1
ATOM 4125 N N . ASN A 1 510 ? 10.547 19.781 32.781 1 83.62 510 ASN A N 1
ATOM 4126 C CA . ASN A 1 510 ? 10.156 18.453 32.344 1 83.62 510 ASN A CA 1
ATOM 4127 C C . ASN A 1 510 ? 10.031 18.406 30.812 1 83.62 510 ASN A C 1
ATOM 4129 O O . ASN A 1 510 ? 10.297 17.375 30.188 1 83.62 510 ASN A O 1
ATOM 4133 N N . ARG A 1 511 ? 9.727 19.422 30.188 1 87.88 511 ARG A N 1
ATOM 4134 C CA . ARG A 1 511 ? 9.547 19.453 28.734 1 87.88 511 ARG A CA 1
ATOM 4135 C C . ARG A 1 511 ? 10.883 19.312 28.016 1 87.88 511 ARG A C 1
ATOM 4137 O O . ARG A 1 511 ? 10.969 18.625 26.984 1 87.88 511 ARG A O 1
ATOM 4144 N N . LEU A 1 512 ? 11.766 19.953 28.609 1 85.75 512 LEU A N 1
ATOM 4145 C CA . LEU A 1 512 ? 13.094 19.906 28 1 85.75 512 LEU A CA 1
ATOM 4146 C C . LEU A 1 512 ? 13.703 18.516 28.125 1 85.75 512 LEU A C 1
ATOM 4148 O O . LEU A 1 512 ? 14.398 18.047 27.219 1 85.75 512 LEU A O 1
ATOM 4152 N N . ARG A 1 513 ? 13.414 17.938 29.281 1 85.5 513 ARG A N 1
ATOM 4153 C CA . ARG A 1 513 ? 13.898 16.578 29.469 1 85.5 513 ARG A CA 1
ATOM 4154 C C . ARG A 1 513 ? 13.273 15.633 28.453 1 85.5 513 ARG A C 1
ATOM 4156 O O . ARG A 1 513 ? 13.961 14.797 27.859 1 85.5 513 ARG A O 1
ATOM 4163 N N . SER A 1 514 ? 11.969 15.742 28.297 1 90.44 514 SER A N 1
ATOM 4164 C CA . SER A 1 514 ? 11.273 14.938 27.312 1 90.44 514 SER A CA 1
ATOM 4165 C C . SER A 1 514 ? 11.828 15.18 25.906 1 90.44 514 SER A C 1
ATOM 4167 O O . SER A 1 514 ? 12.039 14.242 25.141 1 90.44 514 SER A O 1
ATOM 4169 N N . LYS A 1 515 ? 12.148 16.406 25.578 1 89 515 LYS A N 1
ATOM 4170 C CA . LYS A 1 515 ? 12.695 16.766 24.266 1 89 515 LYS A CA 1
ATOM 4171 C C . LYS A 1 515 ? 14.078 16.156 24.062 1 89 515 LYS A C 1
ATOM 4173 O O . LYS A 1 515 ? 14.43 15.75 22.953 1 89 515 LYS A O 1
ATOM 4178 N N . PHE A 1 516 ? 14.805 16.188 25.109 1 85.5 516 PHE A N 1
ATOM 4179 C CA . PHE A 1 516 ? 16.141 15.617 25.047 1 85.5 516 PHE A CA 1
ATOM 4180 C C . PHE A 1 516 ? 16.078 14.133 24.719 1 85.5 516 PHE A C 1
ATOM 4182 O O . PHE A 1 516 ? 16.812 13.648 23.844 1 85.5 516 PHE A O 1
ATOM 4189 N N . PHE A 1 517 ? 15.203 13.422 25.344 1 88.31 517 PHE A N 1
ATOM 4190 C CA . PHE A 1 517 ? 15.109 11.984 25.109 1 88.31 517 PHE A CA 1
ATOM 4191 C C . PHE A 1 517 ? 14.477 11.703 23.75 1 88.31 517 PHE A C 1
ATOM 4193 O O . PHE A 1 517 ? 14.742 10.656 23.156 1 88.31 517 PHE A O 1
ATOM 4200 N N . THR A 1 518 ? 13.633 12.602 23.266 1 90.81 518 THR A N 1
ATOM 4201 C CA . THR A 1 518 ? 13.148 12.477 21.906 1 90.81 518 THR A CA 1
ATOM 4202 C C . THR A 1 518 ? 14.297 12.547 20.906 1 90.81 518 THR A C 1
ATOM 4204 O O . THR A 1 518 ? 14.406 11.703 20.016 1 90.81 518 THR A O 1
ATOM 4207 N N . ALA A 1 519 ? 15.188 13.453 21.125 1 85.38 519 ALA A N 1
ATOM 4208 C CA . ALA A 1 519 ? 16.328 13.648 20.234 1 85.38 519 ALA A CA 1
ATOM 4209 C C . ALA A 1 519 ? 17.297 12.469 20.328 1 85.38 519 ALA A C 1
ATOM 4211 O O . ALA A 1 519 ? 17.797 11.992 19.312 1 85.38 519 ALA A O 1
ATOM 4212 N N . LEU A 1 520 ? 17.5 12.07 21.5 1 82.88 520 LEU A N 1
ATOM 4213 C CA . LEU A 1 520 ? 18.438 10.961 21.734 1 82.88 520 LEU A CA 1
ATOM 4214 C C . LEU A 1 520 ? 17.938 9.688 21.062 1 82.88 520 LEU A C 1
ATOM 4216 O O . LEU A 1 520 ? 18.719 8.961 20.453 1 82.88 520 LEU A O 1
ATOM 4220 N N . THR A 1 521 ? 16.656 9.445 21.188 1 87.56 521 THR A N 1
ATOM 4221 C CA . THR A 1 521 ? 16.078 8.25 20.594 1 87.56 521 THR A CA 1
ATOM 4222 C C . THR A 1 521 ? 16.125 8.32 19.078 1 87.56 521 THR A C 1
ATOM 4224 O O . THR A 1 521 ? 16.375 7.312 18.406 1 87.56 521 THR A O 1
ATOM 4227 N N . GLN A 1 522 ? 15.969 9.43 18.578 1 83.94 522 GLN A N 1
ATOM 4228 C CA . GLN A 1 522 ? 16.047 9.609 17.125 1 83.94 522 GLN A CA 1
ATOM 4229 C C . GLN A 1 522 ? 17.453 9.336 16.609 1 83.94 522 GLN A C 1
ATOM 4231 O O . GLN A 1 522 ? 17.625 8.852 15.484 1 83.94 522 GLN A O 1
ATOM 4236 N N . LEU A 1 523 ? 18.344 9.656 17.391 1 80 523 LEU A N 1
ATOM 4237 C CA . LEU A 1 523 ? 19.734 9.422 17.031 1 80 523 LEU A CA 1
ATOM 4238 C C . LEU A 1 523 ? 20.016 7.93 16.891 1 80 523 LEU A C 1
ATOM 4240 O O . LEU A 1 523 ? 20.703 7.504 15.945 1 80 523 LEU A O 1
ATOM 4244 N N . TRP A 1 524 ? 19.312 7.172 17.688 1 77.88 524 TRP A N 1
ATOM 4245 C CA . TRP A 1 524 ? 19.625 5.746 17.734 1 77.88 524 TRP A CA 1
ATOM 4246 C C . TRP A 1 524 ? 18.656 4.941 16.891 1 77.88 524 TRP A C 1
ATOM 4248 O O . TRP A 1 524 ? 18.859 3.748 16.656 1 77.88 524 TRP A O 1
ATOM 4258 N N . ALA A 1 525 ? 17.547 5.516 16.484 1 73.56 525 ALA A N 1
ATOM 4259 C CA . ALA A 1 525 ? 16.5 4.797 15.75 1 73.56 525 ALA A CA 1
ATOM 4260 C C . ALA A 1 525 ? 17.062 4.195 14.461 1 73.56 525 ALA A C 1
ATOM 4262 O O . ALA A 1 525 ? 16.578 3.158 13.992 1 73.56 525 ALA A O 1
ATOM 4263 N N . ASN A 1 526 ? 18.141 4.785 13.867 1 64.56 526 ASN A N 1
ATOM 4264 C CA . ASN A 1 526 ? 18.641 4.289 12.594 1 64.56 526 ASN A CA 1
ATOM 4265 C C . ASN A 1 526 ? 19.812 3.34 12.781 1 64.56 526 ASN A C 1
ATOM 4267 O O . ASN A 1 526 ? 20.359 2.816 11.805 1 64.56 526 ASN A O 1
ATOM 4271 N N . ASP A 1 527 ? 20.172 3.209 14.094 1 64.38 527 ASP A N 1
ATOM 4272 C CA . ASP A 1 527 ? 21.281 2.307 14.367 1 64.38 527 ASP A CA 1
ATOM 4273 C C . ASP A 1 527 ? 20.797 1.017 15.023 1 64.38 527 ASP A C 1
ATOM 4275 O O . ASP A 1 527 ? 20.312 1.034 16.156 1 64.38 527 ASP A O 1
ATOM 4279 N N . ASP A 1 528 ? 20.859 -0.049 14.453 1 61.81 528 ASP A N 1
ATOM 4280 C CA . ASP A 1 528 ? 20.312 -1.33 14.891 1 61.81 528 ASP A CA 1
ATOM 4281 C C . ASP A 1 528 ? 21.094 -1.881 16.078 1 61.81 528 ASP A C 1
ATOM 4283 O O . ASP A 1 528 ? 20.578 -2.713 16.828 1 61.81 528 ASP A O 1
ATOM 4287 N N . THR A 1 529 ? 22.281 -1.388 16.375 1 63.88 529 THR A N 1
ATOM 4288 C CA . THR A 1 529 ? 23.078 -1.927 17.469 1 63.88 529 THR A CA 1
ATOM 4289 C C . THR A 1 529 ? 22.859 -1.122 18.75 1 63.88 529 THR A C 1
ATOM 4291 O O . THR A 1 529 ? 22.75 -1.692 19.844 1 63.88 529 THR A O 1
ATOM 4294 N N . SER A 1 530 ? 22.719 0.094 18.562 1 69.38 530 SER A N 1
ATOM 4295 C CA . SER A 1 530 ? 22.672 0.972 19.719 1 69.38 530 SER A CA 1
ATOM 4296 C C . SER A 1 530 ? 21.281 1.012 20.344 1 69.38 530 SER A C 1
ATOM 4298 O O . SER A 1 530 ? 21.141 1.178 21.547 1 69.38 530 SER A O 1
ATOM 4300 N N . LEU A 1 531 ? 20.312 0.662 19.641 1 74.06 531 LEU A N 1
ATOM 4301 C CA . LEU A 1 531 ? 18.953 0.805 20.109 1 74.06 531 LEU A CA 1
ATOM 4302 C C . LEU A 1 531 ? 18.609 -0.284 21.125 1 74.06 531 LEU A C 1
ATOM 4304 O O . LEU A 1 531 ? 18.062 0.002 22.188 1 74.06 531 LEU A O 1
ATOM 4308 N N . PRO A 1 532 ? 19.062 -1.453 20.906 1 73.31 532 PRO A N 1
ATOM 4309 C CA . PRO A 1 532 ? 18.781 -2.475 21.922 1 73.31 532 PRO A CA 1
ATOM 4310 C C . PRO A 1 532 ? 19.531 -2.232 23.234 1 73.31 532 PRO A C 1
ATOM 4312 O O . PRO A 1 532 ? 19 -2.523 24.312 1 73.31 532 PRO A O 1
ATOM 4315 N N . MET A 1 533 ? 20.672 -1.633 23.141 1 75.19 533 MET A N 1
ATOM 4316 C CA . MET A 1 533 ? 21.422 -1.298 24.328 1 75.19 533 MET A CA 1
ATOM 4317 C C . MET A 1 533 ? 20.734 -0.188 25.125 1 75.19 533 MET A C 1
ATOM 4319 O O . MET A 1 533 ? 20.703 -0.219 26.359 1 75.19 533 MET A O 1
ATOM 4323 N N . PHE A 1 534 ? 20.25 0.672 24.406 1 80.19 534 PHE A N 1
ATOM 4324 C CA . PHE A 1 534 ? 19.5 1.758 25.016 1 80.19 534 PHE A CA 1
ATOM 4325 C C . PHE A 1 534 ? 18.266 1.223 25.734 1 80.19 534 PHE A C 1
ATOM 4327 O O . PHE A 1 534 ? 17.953 1.649 26.844 1 80.19 534 PHE A O 1
ATOM 4334 N N . TYR A 1 535 ? 17.625 0.25 25.219 1 83.5 535 TYR A N 1
ATOM 4335 C CA . TYR A 1 535 ? 16.438 -0.333 25.828 1 83.5 535 TYR A CA 1
ATOM 4336 C C . TYR A 1 535 ? 16.797 -1.097 27.109 1 83.5 535 TYR A C 1
ATOM 4338 O O . TYR A 1 535 ? 16.062 -1.049 28.094 1 83.5 535 TYR A O 1
ATOM 4346 N N . GLU A 1 536 ? 17.922 -1.714 27.031 1 81.12 536 GLU A N 1
ATOM 4347 C CA . GLU A 1 536 ? 18.375 -2.426 28.219 1 81.12 536 GLU A CA 1
ATOM 4348 C C . GLU A 1 536 ? 18.672 -1.459 29.375 1 81.12 536 GLU A C 1
ATOM 4350 O O . GLU A 1 536 ? 18.344 -1.745 30.531 1 81.12 536 GLU A O 1
ATOM 4355 N N . TYR A 1 537 ? 19.234 -0.401 28.984 1 81.12 537 TYR A N 1
ATOM 4356 C CA . TYR A 1 537 ? 19.5 0.641 29.969 1 81.12 537 TYR A CA 1
ATOM 4357 C C . TYR A 1 537 ? 18.188 1.167 30.562 1 81.12 537 TYR A C 1
ATOM 4359 O O . TYR A 1 537 ? 18.078 1.346 31.766 1 81.12 537 TYR A O 1
ATOM 4367 N N . LEU A 1 538 ? 17.219 1.332 29.75 1 85 538 LEU A N 1
ATOM 4368 C CA . LEU A 1 538 ? 15.93 1.846 30.188 1 85 538 LEU A CA 1
ATOM 4369 C C . LEU A 1 538 ? 15.227 0.846 31.109 1 85 538 LEU A C 1
ATOM 4371 O O . LEU A 1 538 ? 14.648 1.231 32.125 1 85 538 LEU A O 1
ATOM 4375 N N . VAL A 1 539 ? 15.305 -0.401 30.75 1 88.31 539 VAL A N 1
ATOM 4376 C CA . VAL A 1 539 ? 14.703 -1.459 31.547 1 88.31 539 VAL A CA 1
ATOM 4377 C C . VAL A 1 539 ? 15.367 -1.511 32.938 1 88.31 539 VAL A C 1
ATOM 4379 O O . VAL A 1 539 ? 14.688 -1.614 33.938 1 88.31 539 VAL A O 1
ATOM 4382 N N . GLY A 1 540 ? 16.672 -1.399 32.906 1 84.69 540 GLY A N 1
ATOM 4383 C CA . GLY A 1 540 ? 17.406 -1.35 34.156 1 84.69 540 GLY A CA 1
ATOM 4384 C C . GLY A 1 540 ? 17 -0.169 35.031 1 84.69 540 GLY A C 1
ATOM 4385 O O . GLY A 1 540 ? 16.844 -0.309 36.25 1 84.69 540 GLY A O 1
ATOM 4386 N N . LYS A 1 541 ? 16.781 0.914 34.438 1 86.75 541 LYS A N 1
ATOM 4387 C CA . LYS A 1 541 ? 16.375 2.117 35.188 1 86.75 541 LYS A CA 1
ATOM 4388 C C . LYS A 1 541 ? 14.977 1.962 35.75 1 86.75 541 LYS A C 1
ATOM 4390 O O . LYS A 1 541 ? 14.719 2.373 36.906 1 86.75 541 LYS A O 1
ATOM 4395 N N . ILE A 1 542 ? 14.008 1.375 35.031 1 89.19 542 ILE A N 1
ATOM 4396 C CA . ILE A 1 542 ? 12.641 1.157 35.5 1 89.19 542 ILE A CA 1
ATOM 4397 C C . ILE A 1 542 ? 12.641 0.22 36.719 1 89.19 542 ILE A C 1
ATOM 4399 O O . ILE A 1 542 ? 11.938 0.461 37.688 1 89.19 542 ILE A O 1
ATOM 4403 N N . GLN A 1 543 ? 13.477 -0.715 36.656 1 87.31 543 GLN A N 1
ATOM 4404 C CA . GLN A 1 543 ? 13.539 -1.695 37.719 1 87.31 543 GLN A CA 1
ATOM 4405 C C . GLN A 1 543 ? 14.094 -1.072 39 1 87.31 543 GLN A C 1
ATOM 4407 O O . GLN A 1 543 ? 13.633 -1.386 40.094 1 87.31 543 GLN A O 1
ATOM 4412 N N . ARG A 1 544 ? 14.992 -0.167 38.906 1 85.88 544 ARG A N 1
ATOM 4413 C CA . ARG A 1 544 ? 15.633 0.456 40.062 1 85.88 544 ARG A CA 1
ATOM 4414 C C . ARG A 1 544 ? 14.734 1.526 40.688 1 85.88 544 ARG A C 1
ATOM 4416 O O . ARG A 1 544 ? 14.797 1.787 41.875 1 85.88 544 ARG A O 1
ATOM 4423 N N . SER A 1 545 ? 13.906 2.238 39.844 1 80.94 545 SER A N 1
ATOM 4424 C CA . SER A 1 545 ? 13.133 3.404 40.281 1 80.94 545 SER A CA 1
ATOM 4425 C C . SER A 1 545 ? 11.844 2.988 40.969 1 80.94 545 SER A C 1
ATOM 4427 O O . SER A 1 545 ? 11.086 3.84 41.438 1 80.94 545 SER A O 1
ATOM 4429 N N . LYS A 1 546 ? 11.555 1.748 41.25 1 75.75 546 LYS A N 1
ATOM 4430 C CA . LYS A 1 546 ? 10.281 1.261 41.75 1 75.75 546 LYS A CA 1
ATOM 4431 C C . LYS A 1 546 ? 10.039 1.756 43.188 1 75.75 546 LYS A C 1
ATOM 4433 O O . LYS A 1 546 ? 8.891 1.857 43.625 1 75.75 546 LYS A O 1
ATOM 4438 N N . THR A 1 547 ? 11.086 2.305 43.781 1 76.38 547 THR A N 1
ATOM 4439 C CA . THR A 1 547 ? 10.93 2.562 45.219 1 76.38 547 THR A CA 1
ATOM 4440 C C . THR A 1 547 ? 10.797 4.059 45.5 1 76.38 547 THR A C 1
ATOM 4442 O O . THR A 1 547 ? 10.305 4.465 46.531 1 76.38 547 THR A O 1
ATOM 4445 N N . GLN A 1 548 ? 11.141 4.918 44.531 1 83.31 548 GLN A N 1
ATOM 4446 C CA . GLN A 1 548 ? 11.102 6.355 44.75 1 83.31 548 GLN A CA 1
ATOM 4447 C C . GLN A 1 548 ? 10.164 7.055 43.781 1 83.31 548 GLN A C 1
ATOM 4449 O O . GLN A 1 548 ? 10.344 6.957 42.562 1 83.31 548 GLN A O 1
ATOM 4454 N N . THR A 1 549 ? 9.281 7.785 44.281 1 85.69 549 THR A N 1
ATOM 4455 C CA . THR A 1 549 ? 8.25 8.445 43.5 1 85.69 549 THR A CA 1
ATOM 4456 C C . THR A 1 549 ? 8.875 9.453 42.531 1 85.69 549 THR A C 1
ATOM 4458 O O . THR A 1 549 ? 8.398 9.609 41.406 1 85.69 549 THR A O 1
ATOM 4461 N N . GLU A 1 550 ? 9.93 10.109 42.906 1 85.5 550 GLU A N 1
ATOM 4462 C CA . GLU A 1 550 ? 10.57 11.102 42.062 1 85.5 550 GLU A CA 1
ATOM 4463 C C . GLU A 1 550 ? 11.211 10.438 40.844 1 85.5 550 GLU A C 1
ATOM 4465 O O . GLU A 1 550 ? 11.188 10.992 39.75 1 85.5 550 GLU A O 1
ATOM 4470 N N . ASP A 1 551 ? 11.703 9.312 41.094 1 87.81 551 ASP A N 1
ATOM 4471 C CA . ASP A 1 551 ? 12.32 8.586 40 1 87.81 551 ASP A CA 1
ATOM 4472 C C . ASP A 1 551 ? 11.273 8.086 39 1 87.81 551 ASP A C 1
ATOM 4474 O O . ASP A 1 551 ? 11.516 8.047 37.781 1 87.81 551 ASP A O 1
ATOM 4478 N N . ILE A 1 552 ? 10.164 7.773 39.594 1 90.81 552 ILE A N 1
ATOM 4479 C CA . ILE A 1 552 ? 9.078 7.297 38.75 1 90.81 552 ILE A CA 1
ATOM 4480 C C . ILE A 1 552 ? 8.586 8.438 37.844 1 90.81 552 ILE A C 1
ATOM 4482 O O . ILE A 1 552 ? 8.312 8.227 36.656 1 90.81 552 ILE A O 1
ATOM 4486 N N . LYS A 1 553 ? 8.508 9.547 38.469 1 90.88 553 LYS A N 1
ATOM 4487 C CA . LYS A 1 553 ? 8.133 10.734 37.688 1 90.88 553 LYS A CA 1
ATOM 4488 C C . LYS A 1 553 ? 9.078 10.961 36.531 1 90.88 553 LYS A C 1
ATOM 4490 O O . LYS A 1 553 ? 8.633 11.172 35.406 1 90.88 553 LYS A O 1
ATOM 4495 N N . VAL A 1 554 ? 10.336 10.859 36.781 1 89.44 554 VAL A N 1
ATOM 4496 C CA . VAL A 1 554 ? 11.359 11.102 35.75 1 89.44 554 VAL A CA 1
ATOM 4497 C C . VAL A 1 554 ? 11.266 10.047 34.656 1 89.44 554 VAL A C 1
ATOM 4499 O O . VAL A 1 554 ? 11.43 10.367 33.469 1 89.44 554 VAL A O 1
ATOM 4502 N N . ILE A 1 555 ? 10.922 8.875 35 1 91.38 555 ILE A N 1
ATOM 4503 C CA . ILE A 1 555 ? 10.82 7.793 34.031 1 91.38 555 ILE A CA 1
ATOM 4504 C C . ILE A 1 555 ? 9.672 8.078 33.062 1 91.38 555 ILE A C 1
ATOM 4506 O O . ILE A 1 555 ? 9.812 7.902 31.859 1 91.38 555 ILE A O 1
ATOM 4510 N N . PHE A 1 556 ? 8.578 8.523 33.625 1 94.06 556 PHE A N 1
ATOM 4511 C CA . PHE A 1 556 ? 7.422 8.789 32.75 1 94.06 556 PHE A CA 1
ATOM 4512 C C . PHE A 1 556 ? 7.723 9.914 31.781 1 94.06 556 PHE A C 1
ATOM 4514 O O . PHE A 1 556 ? 7.289 9.875 30.625 1 94.06 556 PHE A O 1
ATOM 4521 N N . ILE A 1 557 ? 8.508 10.867 32.219 1 93.31 557 ILE A N 1
ATOM 4522 C CA . ILE A 1 557 ? 8.875 11.984 31.359 1 93.31 557 ILE A CA 1
ATOM 4523 C C . ILE A 1 557 ? 9.789 11.5 30.234 1 93.31 557 ILE A C 1
ATOM 4525 O O . ILE A 1 557 ? 9.602 11.875 29.062 1 93.31 557 ILE A O 1
ATOM 4529 N N . GLU A 1 558 ? 10.672 10.711 30.594 1 91 558 GLU A N 1
ATOM 4530 C CA . GLU A 1 558 ? 11.609 10.188 29.609 1 91 558 GLU A CA 1
ATOM 4531 C C . GLU A 1 558 ? 10.914 9.258 28.609 1 91 558 GLU A C 1
ATOM 4533 O O . GLU A 1 558 ? 11.164 9.328 27.406 1 91 558 GLU A O 1
ATOM 4538 N N . LEU A 1 559 ? 10.008 8.438 29.141 1 94.56 559 LEU A N 1
ATOM 4539 C CA . LEU A 1 559 ? 9.273 7.535 28.25 1 94.56 559 LEU A CA 1
ATOM 4540 C C . LEU A 1 559 ? 8.383 8.32 27.297 1 94.56 559 LEU A C 1
ATOM 4542 O O . LEU A 1 559 ? 8.203 7.918 26.141 1 94.56 559 LEU A O 1
ATOM 4546 N N . HIS A 1 560 ? 7.84 9.367 27.797 1 95.69 560 HIS A N 1
ATOM 4547 C CA . HIS A 1 560 ? 7.051 10.242 26.938 1 95.69 560 HIS A CA 1
ATOM 4548 C C . HIS A 1 560 ? 7.871 10.734 25.75 1 95.69 560 HIS A C 1
ATOM 4550 O O . HIS A 1 560 ? 7.406 10.695 24.609 1 95.69 560 HIS A O 1
ATOM 4556 N N . GLY A 1 561 ? 9.102 11.156 25.984 1 92.81 561 GLY A N 1
ATOM 4557 C CA . GLY A 1 561 ? 9.984 11.625 24.938 1 92.81 561 GLY A CA 1
ATOM 4558 C C . GLY A 1 561 ? 10.367 10.539 23.953 1 92.81 561 GLY A C 1
ATOM 4559 O O . GLY A 1 561 ? 10.422 10.781 22.734 1 92.81 561 GLY A O 1
ATOM 4560 N N . ILE A 1 562 ? 10.516 9.391 24.438 1 92.75 562 ILE A N 1
ATOM 4561 C CA . ILE A 1 562 ? 10.914 8.266 23.594 1 92.75 562 ILE A CA 1
ATOM 4562 C C . ILE A 1 562 ? 9.766 7.895 22.656 1 92.75 562 ILE A C 1
ATOM 4564 O O . ILE A 1 562 ? 9.977 7.676 21.469 1 92.75 562 ILE A O 1
ATOM 4568 N N . CYS A 1 563 ? 8.555 7.828 23.156 1 95.25 563 CYS A N 1
ATOM 4569 C CA . CYS A 1 563 ? 7.391 7.5 22.344 1 95.25 563 CYS A CA 1
ATOM 4570 C C . CYS A 1 563 ? 7.18 8.531 21.25 1 95.25 563 CYS A C 1
ATOM 4572 O O . CYS A 1 563 ? 6.75 8.195 20.156 1 95.25 563 CYS A O 1
ATOM 4574 N N . LYS A 1 564 ? 7.547 9.711 21.578 1 93.62 564 LYS A N 1
ATOM 4575 C CA . LYS A 1 564 ? 7.359 10.789 20.609 1 93.62 564 LYS A CA 1
ATOM 4576 C C . LYS A 1 564 ? 8.312 10.625 19.422 1 93.62 564 LYS A C 1
ATOM 4578 O O . LYS A 1 564 ? 7.973 11 18.297 1 93.62 564 LYS A O 1
ATOM 4583 N N . ALA A 1 565 ? 9.367 10.016 19.594 1 91.56 565 ALA A N 1
ATOM 4584 C CA . ALA A 1 565 ? 10.406 9.891 18.578 1 91.56 565 ALA A CA 1
ATOM 4585 C C . ALA A 1 565 ? 10.117 8.719 17.641 1 91.56 565 ALA A C 1
ATOM 4587 O O . ALA A 1 565 ? 10.484 8.742 16.469 1 91.56 565 ALA A O 1
ATOM 4588 N N . LEU A 1 566 ? 9.492 7.711 18.156 1 92.25 566 LEU A N 1
ATOM 4589 C CA . LEU A 1 566 ? 9.305 6.477 17.406 1 92.25 566 LEU A CA 1
ATOM 4590 C C . LEU A 1 566 ? 7.996 6.516 16.625 1 92.25 566 LEU A C 1
ATOM 4592 O O . LEU A 1 566 ? 6.91 6.508 17.203 1 92.25 566 LEU A O 1
ATOM 4596 N N . ASN A 1 567 ? 8.07 6.469 15.203 1 89.81 567 ASN A N 1
ATOM 4597 C CA . ASN A 1 567 ? 6.859 6.629 14.406 1 89.81 567 ASN A CA 1
ATOM 4598 C C . ASN A 1 567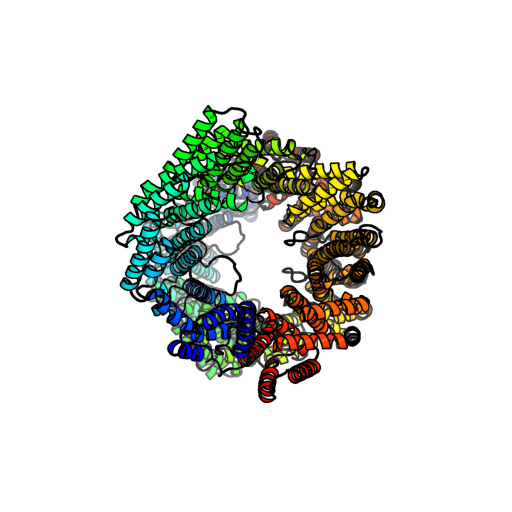 ? 6.629 5.434 13.484 1 89.81 567 ASN A C 1
ATOM 4600 O O . ASN A 1 567 ? 5.551 5.285 12.906 1 89.81 567 ASN A O 1
ATOM 4604 N N . THR A 1 568 ? 7.625 4.547 13.445 1 88.94 568 THR A N 1
ATOM 4605 C CA . THR A 1 568 ? 7.469 3.395 12.57 1 88.94 568 THR A CA 1
ATOM 4606 C C . THR A 1 568 ? 6.957 2.184 13.344 1 88.94 568 THR A C 1
ATOM 4608 O O . THR A 1 568 ? 7.184 2.074 14.555 1 88.94 568 THR A O 1
ATOM 4611 N N . GLU A 1 569 ? 6.312 1.361 12.664 1 91.38 569 GLU A N 1
ATOM 4612 C CA . GLU A 1 569 ? 5.754 0.165 13.289 1 91.38 569 GLU A CA 1
ATOM 4613 C C . GLU A 1 569 ? 6.852 -0.709 13.883 1 91.38 569 GLU A C 1
ATOM 4615 O O . GLU A 1 569 ? 6.723 -1.185 15.016 1 91.38 569 GLU A O 1
ATOM 4620 N N . LYS A 1 570 ? 7.887 -0.923 13.164 1 86 570 LYS A N 1
ATOM 4621 C CA . LYS A 1 570 ? 8.961 -1.807 13.602 1 86 570 LYS A CA 1
ATOM 4622 C C . LYS A 1 570 ? 9.672 -1.236 14.828 1 86 570 LYS A C 1
ATOM 4624 O O . LYS A 1 570 ? 9.82 -1.92 15.844 1 86 570 LYS A O 1
ATOM 4629 N N . SER A 1 571 ? 10.039 0.026 14.773 1 87.31 571 SER A N 1
ATOM 4630 C CA . SER A 1 571 ? 10.781 0.635 15.875 1 87.31 571 SER A CA 1
ATOM 4631 C C . SER A 1 571 ? 9.93 0.737 17.125 1 87.31 571 SER A C 1
ATOM 4633 O O . SER A 1 571 ? 10.398 0.461 18.234 1 87.31 571 SER A O 1
ATOM 4635 N N . TYR A 1 572 ? 8.688 1.114 16.938 1 91.88 572 TYR A N 1
ATOM 4636 C CA . TYR A 1 572 ? 7.809 1.236 18.094 1 91.88 572 TYR A CA 1
ATOM 4637 C C . TYR A 1 572 ? 7.5 -0.131 18.688 1 91.88 572 TYR A C 1
ATOM 4639 O O . TYR A 1 572 ? 7.434 -0.279 19.922 1 91.88 572 TYR A O 1
ATOM 4647 N N . GLY A 1 573 ? 7.273 -1.039 17.812 1 89.69 573 GLY A N 1
ATOM 4648 C CA . GLY A 1 573 ? 7.012 -2.393 18.281 1 89.69 573 GLY A CA 1
ATOM 4649 C C . GLY A 1 573 ? 8.148 -2.973 19.109 1 89.69 573 GLY A C 1
ATOM 4650 O O . GLY A 1 573 ? 7.918 -3.58 20.156 1 89.69 573 GLY A O 1
ATOM 4651 N N . ASP A 1 574 ? 9.383 -2.787 18.688 1 86.06 574 ASP A N 1
ATOM 4652 C CA . ASP A 1 574 ? 10.562 -3.26 19.422 1 86.06 574 ASP A CA 1
ATOM 4653 C C . ASP A 1 574 ? 10.664 -2.584 20.797 1 86.06 574 ASP A C 1
ATOM 4655 O O . ASP A 1 574 ? 10.992 -3.234 21.781 1 86.06 574 ASP A O 1
ATOM 4659 N N . PHE A 1 575 ? 10.422 -1.314 20.797 1 91.12 575 PHE A N 1
ATOM 4660 C CA . PHE A 1 575 ? 10.422 -0.555 22.031 1 91.12 575 PHE A CA 1
ATOM 4661 C C . PHE A 1 575 ? 9.359 -1.07 22.984 1 91.12 575 PHE A C 1
ATOM 4663 O O . PHE A 1 575 ? 9.633 -1.324 24.156 1 91.12 575 PHE A O 1
ATOM 4670 N N . PHE A 1 576 ? 8.188 -1.269 22.438 1 92.56 576 PHE A N 1
ATOM 4671 C CA . PHE A 1 576 ? 7.051 -1.712 23.234 1 92.56 576 PHE A CA 1
ATOM 4672 C C . PHE A 1 576 ? 7.324 -3.072 23.875 1 92.56 576 PHE A C 1
ATOM 4674 O O . PHE A 1 576 ? 7.121 -3.258 25.062 1 92.56 576 PHE A O 1
ATOM 4681 N N . ARG A 1 577 ? 7.836 -3.959 23.156 1 86.06 577 ARG A N 1
ATOM 4682 C CA . ARG A 1 577 ? 8.094 -5.309 23.656 1 86.06 577 ARG A CA 1
ATOM 4683 C C . ARG A 1 577 ? 9.219 -5.312 24.688 1 86.06 577 ARG A C 1
ATOM 4685 O O . ARG A 1 577 ? 9.203 -6.109 25.625 1 86.06 577 ARG A O 1
ATOM 4692 N N . ALA A 1 578 ? 10.117 -4.395 24.5 1 87.12 578 ALA A N 1
ATOM 4693 C CA . ALA A 1 578 ? 11.266 -4.324 25.391 1 87.12 578 ALA A CA 1
ATOM 4694 C C . ALA A 1 578 ? 10.852 -3.85 26.781 1 87.12 578 ALA A C 1
ATOM 4696 O O . ALA A 1 578 ? 11.359 -4.344 27.797 1 87.12 578 ALA A O 1
ATOM 4697 N N . ILE A 1 579 ? 9.898 -2.98 26.859 1 90.62 579 ILE A N 1
ATOM 4698 C CA . ILE A 1 579 ? 9.641 -2.344 28.141 1 90.62 579 ILE A CA 1
ATOM 4699 C C . ILE A 1 579 ? 8.344 -2.887 28.734 1 90.62 579 ILE A C 1
ATOM 4701 O O . ILE A 1 579 ? 8.047 -2.66 29.906 1 90.62 579 ILE A O 1
ATOM 4705 N N . TYR A 1 580 ? 7.543 -3.578 28.047 1 90.38 580 TYR A N 1
ATOM 4706 C CA . TYR A 1 580 ? 6.172 -3.922 28.406 1 90.38 580 TYR A CA 1
ATOM 4707 C C . TYR A 1 580 ? 6.133 -4.605 29.766 1 90.38 580 TYR A C 1
ATOM 4709 O O . TYR A 1 580 ? 5.395 -4.184 30.672 1 90.38 580 TYR A O 1
ATOM 4717 N N . ASP A 1 581 ? 6.895 -5.594 30.031 1 86.5 581 ASP A N 1
ATOM 4718 C CA . ASP A 1 581 ? 6.816 -6.375 31.266 1 86.5 581 ASP A CA 1
ATOM 4719 C C . ASP A 1 581 ? 7.199 -5.527 32.469 1 86.5 581 ASP A C 1
ATOM 4721 O O . ASP A 1 581 ? 6.504 -5.543 33.5 1 86.5 581 ASP A O 1
ATOM 4725 N N . ASP A 1 582 ? 8.203 -4.777 32.344 1 88.69 582 ASP A N 1
ATOM 4726 C CA . ASP A 1 582 ? 8.68 -3.953 33.469 1 88.69 582 ASP A CA 1
ATOM 4727 C C . ASP A 1 582 ? 7.75 -2.764 33.688 1 88.69 582 ASP A C 1
ATOM 4729 O O . ASP A 1 582 ? 7.539 -2.348 34.844 1 88.69 582 ASP A O 1
ATOM 4733 N N . LEU A 1 583 ? 7.262 -2.219 32.562 1 90.62 583 LEU A N 1
ATOM 4734 C CA . LEU A 1 583 ? 6.328 -1.107 32.688 1 90.62 583 LEU A CA 1
ATOM 4735 C C . LEU A 1 583 ? 5.055 -1.546 33.406 1 90.62 583 LEU A C 1
ATOM 4737 O O . LEU A 1 583 ? 4.555 -0.838 34.281 1 90.62 583 LEU A O 1
ATOM 4741 N N . TRP A 1 584 ? 4.598 -2.725 33.125 1 89.5 584 TRP A N 1
ATOM 4742 C CA . TRP A 1 584 ? 3.359 -3.205 33.719 1 89.5 584 TRP A CA 1
ATOM 4743 C C . TRP A 1 584 ? 3.559 -3.504 35.219 1 89.5 584 TRP A C 1
ATOM 4745 O O . TRP A 1 584 ? 2.678 -3.232 36.031 1 89.5 584 TRP A O 1
ATOM 4755 N N . GLU A 1 585 ? 4.715 -4.043 35.5 1 88.25 585 GLU A N 1
ATOM 4756 C CA . GLU A 1 585 ? 5.023 -4.273 36.906 1 88.25 585 GLU A CA 1
ATOM 4757 C C . GLU A 1 585 ? 5.039 -2.963 37.688 1 88.25 585 GLU A C 1
ATOM 4759 O O . GLU A 1 585 ? 4.559 -2.904 38.812 1 88.25 585 GLU A O 1
ATOM 4764 N N . LEU A 1 586 ? 5.512 -1.982 37.062 1 90 586 LEU A N 1
ATOM 4765 C CA . LEU A 1 586 ? 5.551 -0.661 37.656 1 90 586 LEU A CA 1
ATOM 4766 C C . LEU A 1 586 ? 4.145 -0.088 37.812 1 90 586 LEU A C 1
ATOM 4768 O O . LEU A 1 586 ? 3.812 0.49 38.844 1 90 586 LEU A O 1
ATOM 4772 N N . LEU A 1 587 ? 3.264 -0.308 36.844 1 90.69 587 LEU A N 1
ATOM 4773 C CA . LEU A 1 587 ? 1.932 0.286 36.812 1 90.69 587 LEU A CA 1
ATOM 4774 C C . LEU A 1 587 ? 0.983 -0.451 37.75 1 90.69 587 LEU A C 1
ATOM 4776 O O . LEU A 1 587 ? -0.019 0.114 38.188 1 90.69 587 LEU A O 1
ATOM 4780 N N . GLN A 1 588 ? 1.312 -1.667 38.062 1 88.31 588 GLN A N 1
ATOM 4781 C CA . GLN A 1 588 ? 0.47 -2.428 38.969 1 88.31 588 GLN A CA 1
ATOM 4782 C C . GLN A 1 588 ? 0.495 -1.825 40.375 1 88.31 588 GLN A C 1
ATOM 4784 O O . GLN A 1 588 ? -0.467 -1.963 41.125 1 88.31 588 GLN A O 1
ATOM 4789 N N . ASP A 1 589 ? 1.524 -1.055 40.656 1 86.69 589 ASP A N 1
ATOM 4790 C CA . ASP A 1 589 ? 1.674 -0.444 41.969 1 86.69 589 ASP A CA 1
ATOM 4791 C C . ASP A 1 589 ? 1.218 1.013 41.938 1 86.69 589 ASP A C 1
ATOM 4793 O O . ASP A 1 589 ? 1.706 1.83 42.719 1 86.69 589 ASP A O 1
ATOM 4797 N N . TYR A 1 590 ? 0.297 1.335 41.031 1 86 590 TYR A N 1
ATOM 4798 C CA . TYR A 1 590 ? -0.097 2.729 40.844 1 86 590 TYR A CA 1
ATOM 4799 C C . TYR A 1 590 ? -0.736 3.279 42.125 1 86 590 TYR A C 1
ATOM 4801 O O . TYR A 1 590 ? -0.669 4.484 42.375 1 86 590 TYR A O 1
ATOM 4809 N N . SER A 1 591 ? -1.321 2.414 43 1 81.88 591 SER A N 1
ATOM 4810 C CA . SER A 1 591 ? -1.987 2.865 44.219 1 81.88 591 SER A CA 1
ATOM 4811 C C . SER A 1 591 ? -0.99 3.467 45.188 1 81.88 591 SER A C 1
ATOM 4813 O O . SER A 1 591 ? -1.354 4.312 46 1 81.88 591 SER A O 1
ATOM 4815 N N . ILE A 1 592 ? 0.239 3.105 45.031 1 82 592 ILE A N 1
ATOM 4816 C CA . ILE A 1 592 ? 1.26 3.547 45.969 1 82 592 ILE A CA 1
ATOM 4817 C C . ILE A 1 592 ? 1.767 4.93 45.594 1 82 592 ILE A C 1
ATOM 4819 O O . ILE A 1 592 ? 1.783 5.852 46.406 1 82 592 ILE A O 1
ATOM 4823 N N . TRP A 1 593 ? 2.066 5.145 44.406 1 77.62 593 TRP A N 1
ATOM 4824 C CA . TRP A 1 593 ? 2.707 6.395 44.031 1 77.62 593 TRP A CA 1
ATOM 4825 C C . TRP A 1 593 ? 1.681 7.383 43.469 1 77.62 593 TRP A C 1
ATOM 4827 O O . TRP A 1 593 ? 2.008 8.539 43.219 1 77.62 593 TRP A O 1
ATOM 4837 N N . SER A 1 594 ? 0.416 7.023 43.375 1 73.94 594 SER A N 1
ATOM 4838 C CA . SER A 1 594 ? -0.631 7.879 42.812 1 73.94 594 SER A CA 1
ATOM 4839 C C . SER A 1 594 ? -0.996 9 43.781 1 73.94 594 SER A C 1
ATOM 4841 O O . SER A 1 594 ? -1.72 9.93 43.438 1 73.94 594 SER A O 1
ATOM 4843 N N . VAL A 1 595 ? -0.412 8.875 44.938 1 76.62 595 VAL A N 1
ATOM 4844 C CA . VAL A 1 595 ? -0.693 9.883 45.938 1 76.62 595 VAL A CA 1
ATOM 4845 C C . VAL A 1 595 ? -0.099 11.227 45.531 1 76.62 595 VAL A C 1
ATOM 4847 O O . VAL A 1 595 ? -0.67 12.281 45.812 1 76.62 595 VAL A O 1
ATOM 4850 N N . ASP A 1 596 ? 0.907 11.133 44.719 1 82.88 596 ASP A N 1
ATOM 4851 C CA . ASP A 1 596 ? 1.545 12.344 44.188 1 82.88 596 ASP A CA 1
ATOM 4852 C C . ASP A 1 596 ? 0.902 12.797 42.875 1 82.88 596 ASP A C 1
ATOM 4854 O O . ASP A 1 596 ? 1.062 12.141 41.844 1 82.88 596 ASP A O 1
ATOM 4858 N N . GLY A 1 597 ? 0.186 13.859 42.906 1 84.56 597 GLY A N 1
ATOM 4859 C CA . GLY A 1 597 ? -0.54 14.375 41.781 1 84.56 597 GLY A CA 1
ATOM 4860 C C . GLY A 1 597 ? 0.36 14.703 40.594 1 84.56 597 GLY A C 1
ATOM 4861 O O . GLY A 1 597 ? -0.011 14.469 39.438 1 84.56 597 GLY A O 1
ATOM 4862 N N . GLU A 1 598 ? 1.548 15.133 40.812 1 87.19 598 GLU A N 1
ATOM 4863 C CA . GLU A 1 598 ? 2.469 15.492 39.75 1 87.19 598 GLU A CA 1
ATOM 4864 C C . GLU A 1 598 ? 2.947 14.25 39 1 87.19 598 GLU A C 1
ATOM 4866 O O . GLU A 1 598 ? 3.049 14.266 37.781 1 87.19 598 GLU A O 1
ATOM 4871 N N . THR A 1 599 ? 3.221 13.266 39.812 1 89.88 599 THR A N 1
ATOM 4872 C CA . THR A 1 599 ? 3.658 12.016 39.219 1 89.88 599 THR A CA 1
ATOM 4873 C C . THR A 1 599 ? 2.549 11.414 38.344 1 89.88 599 THR A C 1
ATOM 4875 O O . THR A 1 599 ? 2.803 10.945 37.25 1 89.88 599 THR A O 1
ATOM 4878 N N . PHE A 1 600 ? 1.38 11.539 38.844 1 91 600 PHE A N 1
ATOM 4879 C CA . PHE A 1 600 ? 0.255 10.992 38.094 1 91 600 PHE A CA 1
ATOM 4880 C C . PHE A 1 600 ? 0.011 11.781 36.812 1 91 600 PHE A C 1
ATOM 4882 O O . PHE A 1 600 ? -0.326 11.203 35.781 1 91 600 PHE A O 1
ATOM 4889 N N . ASN A 1 601 ? 0.22 13.039 36.875 1 91.19 601 ASN A N 1
ATOM 4890 C CA . ASN A 1 601 ? 0.071 13.867 35.688 1 91.19 601 ASN A CA 1
ATOM 4891 C C . ASN A 1 601 ? 1.109 13.516 34.625 1 91.19 601 ASN A C 1
ATOM 4893 O O . ASN A 1 601 ? 0.813 13.539 33.438 1 91.19 601 ASN A O 1
ATOM 4897 N N . CYS A 1 602 ? 2.27 13.195 35.094 1 92.88 602 CYS A N 1
ATOM 4898 C CA . CYS A 1 602 ? 3.307 12.773 34.156 1 92.88 602 CYS A CA 1
ATOM 4899 C C . CYS A 1 602 ? 2.957 11.43 33.531 1 92.88 602 CYS A C 1
ATOM 4901 O O . CYS A 1 602 ? 3.229 11.211 32.344 1 92.88 602 CYS A O 1
ATOM 4903 N N . LEU A 1 603 ? 2.314 10.625 34.344 1 94.25 603 LEU A N 1
ATOM 4904 C CA . LEU A 1 603 ? 1.853 9.344 33.812 1 94.25 603 LEU A CA 1
ATOM 4905 C C . LEU A 1 603 ? 0.806 9.539 32.719 1 94.25 603 LEU A C 1
ATOM 4907 O O . LEU A 1 603 ? 0.867 8.898 31.672 1 94.25 603 LEU A O 1
ATOM 4911 N N . LEU A 1 604 ? -0.117 10.406 32.969 1 94.94 604 LEU A N 1
ATOM 4912 C CA . LEU A 1 604 ? -1.183 10.656 32 1 94.94 604 LEU A CA 1
ATOM 4913 C C . LEU A 1 604 ? -0.622 11.242 30.719 1 94.94 604 LEU A C 1
ATOM 4915 O O . LEU A 1 604 ? -1.08 10.898 29.625 1 94.94 604 LEU A O 1
ATOM 4919 N N . SER A 1 605 ? 0.416 12.07 30.906 1 94.62 605 SER A N 1
ATOM 4920 C CA . SER A 1 605 ? 1.064 12.625 29.719 1 94.62 605 SER A CA 1
ATOM 4921 C C . SER A 1 605 ? 1.777 11.539 28.922 1 94.62 605 SER A C 1
ATOM 4923 O O . SER A 1 605 ? 1.761 11.555 27.688 1 94.62 605 SER A O 1
ATOM 4925 N N . PHE A 1 606 ? 2.332 10.648 29.656 1 95.81 606 PHE A N 1
ATOM 4926 C CA . PHE A 1 606 ? 2.98 9.508 29.016 1 95.81 606 PHE A CA 1
ATOM 4927 C C . PHE A 1 606 ? 1.958 8.633 28.297 1 95.81 606 PHE A C 1
ATOM 4929 O O . PHE A 1 606 ? 2.166 8.25 27.141 1 95.81 606 PHE A O 1
ATOM 4936 N N . PHE A 1 607 ? 0.787 8.43 28.938 1 97.5 607 PHE A N 1
ATOM 4937 C CA . PHE A 1 607 ? -0.256 7.594 28.344 1 97.5 607 PHE A CA 1
ATOM 4938 C C . PHE A 1 607 ? -0.777 8.203 27.047 1 97.5 607 PHE A C 1
ATOM 4940 O O . PHE A 1 607 ? -1.052 7.488 26.078 1 97.5 607 PHE A O 1
ATOM 4947 N N . LYS A 1 608 ? -0.92 9.414 27.062 1 96.25 608 LYS A N 1
ATOM 4948 C CA . LYS A 1 608 ? -1.444 10.109 25.891 1 96.25 608 LYS A CA 1
ATOM 4949 C C . LYS A 1 608 ? -0.605 9.805 24.656 1 96.25 608 LYS A C 1
ATOM 4951 O O . LYS A 1 608 ? -1.147 9.516 23.594 1 96.25 608 LYS A O 1
ATOM 4956 N N . GLU A 1 609 ? 0.708 9.727 24.859 1 95.69 609 GLU A N 1
ATOM 4957 C CA . GLU A 1 609 ? 1.617 9.477 23.734 1 95.69 609 GLU A CA 1
ATOM 4958 C C . GLU A 1 609 ? 1.796 7.984 23.5 1 95.69 609 GLU A C 1
ATOM 4960 O O . GLU A 1 609 ? 1.869 7.543 22.344 1 95.69 609 GLU A O 1
ATOM 4965 N N . PHE A 1 610 ? 1.833 7.25 24.5 1 96.25 610 PHE A N 1
ATOM 4966 C CA . PHE A 1 610 ? 2.098 5.816 24.469 1 96.25 610 PHE A CA 1
ATOM 4967 C C . PHE A 1 610 ? 0.997 5.078 23.719 1 96.25 610 PHE A C 1
ATOM 4969 O O . PHE A 1 610 ? 1.261 4.086 23.031 1 96.25 610 PHE A O 1
ATOM 4976 N N . LEU A 1 611 ? -0.222 5.676 23.781 1 97.31 611 LEU A N 1
ATOM 4977 C CA . LEU A 1 611 ? -1.371 4.949 23.25 1 97.31 611 LEU A CA 1
ATOM 4978 C C . LEU A 1 611 ? -1.859 5.586 21.953 1 97.31 611 LEU A C 1
ATOM 4980 O O . LEU A 1 611 ? -2.873 5.164 21.391 1 97.31 611 LEU A O 1
ATOM 4984 N N . ASP A 1 612 ? -1.132 6.547 21.453 1 95.94 612 ASP A N 1
ATOM 4985 C CA . ASP A 1 612 ? -1.481 7.211 20.203 1 95.94 612 ASP A CA 1
ATOM 4986 C C . ASP A 1 612 ? -0.915 6.457 19 1 95.94 612 ASP A C 1
ATOM 4988 O O . ASP A 1 612 ? 0.302 6.402 18.812 1 95.94 612 ASP A O 1
ATOM 4992 N N . SER A 1 613 ? -1.788 5.848 18.281 1 95.19 613 SER A N 1
ATOM 4993 C CA . SER A 1 613 ? -1.336 5.094 17.125 1 95.19 613 SER A CA 1
ATOM 4994 C C . SER A 1 613 ? -1.205 5.996 15.898 1 95.19 613 SER A C 1
ATOM 4996 O O . SER A 1 613 ? -1.74 5.684 14.836 1 95.19 613 SER A O 1
ATOM 4998 N N . ARG A 1 614 ? -0.454 7.02 16.016 1 91.75 614 ARG A N 1
ATOM 4999 C CA . ARG A 1 614 ? -0.211 7.883 14.875 1 91.75 614 ARG A CA 1
ATOM 5000 C C . ARG A 1 614 ? 0.543 7.137 13.773 1 91.75 614 ARG A C 1
ATOM 5002 O O . ARG A 1 614 ? 1.447 6.352 14.062 1 91.75 614 ARG A O 1
ATOM 5009 N N . ASN A 1 615 ? 0.246 7.188 12.547 1 89.56 615 ASN A N 1
ATOM 5010 C CA . ASN A 1 615 ? 0.855 6.527 11.398 1 89.56 615 ASN A CA 1
ATOM 5011 C C . ASN A 1 615 ? 0.704 5.008 11.477 1 89.56 615 ASN A C 1
ATOM 5013 O O . ASN A 1 615 ? 1.513 4.27 10.914 1 89.56 615 ASN A O 1
ATOM 5017 N N . ALA A 1 616 ? -0.248 4.621 12.273 1 91.56 616 ALA A N 1
ATOM 5018 C CA . ALA A 1 616 ? -0.507 3.193 12.453 1 91.56 616 ALA A CA 1
ATOM 5019 C C . ALA A 1 616 ? 0.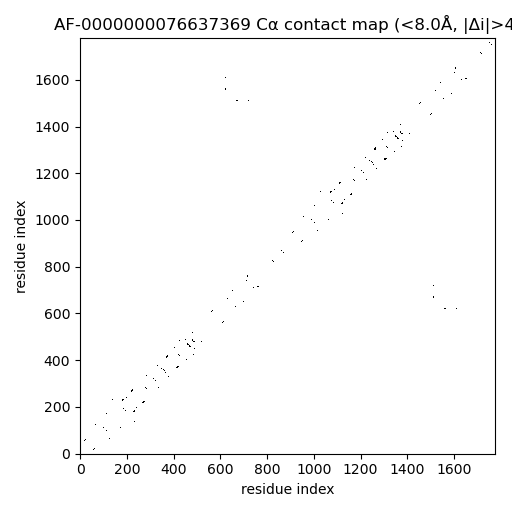726 2.475 12.992 1 91.56 616 ALA A C 1
ATOM 5021 O O . ALA A 1 616 ? 1.057 1.374 12.547 1 91.56 616 ALA A O 1
ATOM 5022 N N . ARG A 1 617 ? 1.398 3.158 13.961 1 93.62 617 ARG A N 1
ATOM 5023 C CA . ARG A 1 617 ? 2.662 2.635 14.477 1 93.62 617 ARG A CA 1
ATOM 5024 C C . ARG A 1 617 ? 2.424 1.488 15.453 1 93.62 617 ARG A C 1
ATOM 5026 O O . ARG A 1 617 ? 3.326 0.688 15.711 1 93.62 617 ARG A O 1
ATOM 5033 N N . ILE A 1 618 ? 1.239 1.433 16.047 1 94.5 618 ILE A N 1
ATOM 5034 C CA . ILE A 1 618 ? 0.974 0.364 17 1 94.5 618 ILE A CA 1
ATOM 5035 C C . ILE A 1 618 ? 0.266 -0.792 16.297 1 94.5 618 ILE A C 1
ATOM 5037 O O . ILE A 1 618 ? -0.852 -0.635 15.805 1 94.5 618 ILE A O 1
ATOM 5041 N N . LYS A 1 619 ? 0.88 -1.879 16.219 1 90.75 619 LYS A N 1
ATOM 5042 C CA . LYS A 1 619 ? 0.339 -3.105 15.633 1 90.75 619 LYS A CA 1
ATOM 5043 C C . LYS A 1 619 ? 0.853 -4.336 16.375 1 90.75 619 LYS A C 1
ATOM 5045 O O . LYS A 1 619 ? 2.053 -4.457 16.641 1 90.75 619 LYS A O 1
ATOM 5050 N N . PHE A 1 620 ? -0.044 -5.129 16.75 1 89.25 620 PHE A N 1
ATOM 5051 C CA . PHE A 1 620 ? 0.347 -6.32 17.484 1 89.25 620 PHE A CA 1
ATOM 5052 C C . PHE A 1 620 ? 0.162 -7.574 16.641 1 89.25 620 PHE A C 1
ATOM 5054 O O . PHE A 1 620 ? -0.678 -7.598 15.734 1 89.25 620 PHE A O 1
ATOM 5061 N N . ASP A 1 621 ? 0.951 -8.562 16.984 1 86 621 ASP A N 1
ATOM 5062 C CA . ASP A 1 621 ? 0.869 -9.828 16.266 1 86 621 ASP A CA 1
ATOM 5063 C C . ASP A 1 621 ? -0.377 -10.609 16.672 1 86 621 ASP A C 1
ATOM 5065 O O . ASP A 1 621 ? -0.943 -10.383 17.734 1 86 621 ASP A O 1
ATOM 5069 N N . VAL A 1 622 ? -0.782 -11.547 15.859 1 86.88 622 VAL A N 1
ATOM 5070 C CA . VAL A 1 622 ? -2.01 -12.312 16.031 1 86.88 622 VAL A CA 1
ATOM 5071 C C . VAL A 1 622 ? -1.904 -13.188 17.281 1 86.88 622 VAL A C 1
ATOM 5073 O O . VAL A 1 622 ? -2.916 -13.5 17.906 1 86.88 622 VAL A O 1
ATOM 5076 N N . GLY A 1 623 ? -0.732 -13.539 17.656 1 87.19 623 GLY A N 1
ATOM 5077 C CA . GLY A 1 623 ? -0.557 -14.406 18.812 1 87.19 623 GLY A CA 1
ATOM 5078 C C . GLY A 1 623 ? -0.477 -13.641 20.125 1 87.19 623 GLY A C 1
ATOM 5079 O O . GLY A 1 623 ? -0.431 -14.242 21.188 1 87.19 623 GLY A O 1
ATOM 5080 N N . GLU A 1 624 ? -0.562 -12.336 20.016 1 87.5 624 GLU A N 1
ATOM 5081 C CA . GLU A 1 624 ? -0.437 -11.477 21.203 1 87.5 624 GLU A CA 1
ATOM 5082 C C . GLU A 1 624 ? -1.725 -10.695 21.453 1 87.5 624 GLU A C 1
ATOM 5084 O O . GLU A 1 624 ? -2.387 -10.258 20.5 1 87.5 624 GLU A O 1
ATOM 5089 N N . ALA A 1 625 ? -2.193 -10.594 22.672 1 90.5 625 ALA A N 1
ATOM 5090 C CA . ALA A 1 625 ? -3.408 -9.867 23.031 1 90.5 625 ALA A CA 1
ATOM 5091 C C . ALA A 1 625 ? -3.074 -8.586 23.797 1 90.5 625 ALA A C 1
ATOM 5093 O O . ALA A 1 625 ? -3.793 -8.203 24.734 1 90.5 625 ALA A O 1
ATOM 5094 N N . TYR A 1 626 ? -1.993 -7.926 23.469 1 91.31 626 TYR A N 1
ATOM 5095 C CA . TYR A 1 626 ? -1.532 -6.734 24.172 1 91.31 626 TYR A CA 1
ATOM 5096 C C . TYR A 1 626 ? -2.576 -5.629 24.109 1 91.31 626 TYR A C 1
ATOM 5098 O O . TYR A 1 626 ? -2.779 -4.902 25.078 1 91.31 626 TYR A O 1
ATOM 5106 N N . GLY A 1 627 ? -3.279 -5.547 22.969 1 92.69 627 GLY A N 1
ATOM 5107 C CA . GLY A 1 627 ? -4.258 -4.48 22.812 1 92.69 627 GLY A CA 1
ATOM 5108 C C . GLY A 1 627 ? -5.371 -4.547 23.844 1 92.69 627 GLY A C 1
ATOM 5109 O O . GLY A 1 627 ? -5.648 -3.562 24.531 1 92.69 627 GLY A O 1
ATOM 5110 N N . VAL A 1 628 ? -5.926 -5.664 24.031 1 94 628 VAL A N 1
ATOM 5111 C CA . VAL A 1 628 ? -7.031 -5.863 24.953 1 94 628 VAL A CA 1
ATOM 5112 C C . VAL A 1 628 ? -6.527 -5.742 26.391 1 94 628 VAL A C 1
ATOM 5114 O O . VAL A 1 628 ? -7.184 -5.133 27.234 1 94 628 VAL A O 1
ATOM 5117 N N . MET A 1 629 ? -5.34 -6.195 26.641 1 93.5 629 MET A N 1
ATOM 5118 C CA . MET A 1 629 ? -4.777 -6.16 27.984 1 93.5 629 MET A CA 1
ATOM 5119 C C . MET A 1 629 ? -4.441 -4.73 28.406 1 93.5 629 MET A C 1
ATOM 5121 O O . MET A 1 629 ? -4.758 -4.312 29.516 1 93.5 629 MET A O 1
ATOM 5125 N N . ILE A 1 630 ? -3.861 -4.023 27.484 1 94 630 ILE A N 1
ATOM 5126 C CA . ILE A 1 630 ? -3.506 -2.635 27.75 1 94 630 ILE A CA 1
ATOM 5127 C C . ILE A 1 630 ? -4.773 -1.819 28 1 94 630 ILE A C 1
ATOM 5129 O O . ILE A 1 630 ? -4.812 -0.997 28.922 1 94 630 ILE A O 1
ATOM 5133 N N . PHE A 1 631 ? -5.801 -2.059 27.219 1 96.06 631 PHE A N 1
ATOM 5134 C CA . PHE A 1 631 ? -7.043 -1.314 27.391 1 96.06 631 PHE A CA 1
ATOM 5135 C C . PHE A 1 631 ? -7.656 -1.572 28.75 1 96.06 631 PHE A C 1
ATOM 5137 O O . PHE A 1 631 ? -8.102 -0.64 29.422 1 96.06 631 PHE A O 1
ATOM 5144 N N . LYS A 1 632 ? -7.656 -2.771 29.203 1 94.56 632 LYS A N 1
ATOM 5145 C CA . LYS A 1 632 ? -8.234 -3.146 30.484 1 94.56 632 LYS A CA 1
ATOM 5146 C C . LYS A 1 632 ? -7.469 -2.504 31.641 1 94.56 632 LYS A C 1
ATOM 5148 O O . LYS A 1 632 ? -8.07 -1.901 32.531 1 94.56 632 LYS A O 1
ATOM 5153 N N . TYR A 1 633 ? -6.18 -2.607 31.594 1 93.94 633 TYR A N 1
ATOM 5154 C CA . TYR A 1 633 ? -5.34 -2.109 32.656 1 93.94 633 TYR A CA 1
ATOM 5155 C C . TYR A 1 633 ? -5.395 -0.588 32.75 1 93.94 633 TYR A C 1
ATOM 5157 O O . TYR A 1 633 ? -5.566 -0.02 33.812 1 93.94 633 TYR A O 1
ATOM 5165 N N . ILE A 1 634 ? -5.254 0.02 31.594 1 95.25 634 ILE A N 1
ATOM 5166 C CA . ILE A 1 634 ? -5.242 1.479 31.562 1 95.25 634 ILE A CA 1
ATOM 5167 C C . ILE A 1 634 ? -6.613 2.014 31.969 1 95.25 634 ILE A C 1
ATOM 5169 O O . ILE A 1 634 ? -6.715 3.025 32.656 1 95.25 634 ILE A O 1
ATOM 5173 N N . SER A 1 635 ? -7.703 1.355 31.516 1 95.56 635 SER A N 1
ATOM 5174 C CA . SER A 1 635 ? -9.047 1.763 31.906 1 95.56 635 SER A CA 1
ATOM 5175 C C . SER A 1 635 ? -9.234 1.701 33.406 1 95.56 635 SER A C 1
ATOM 5177 O O . SER A 1 635 ? -9.883 2.57 34 1 95.56 635 SER A O 1
ATOM 5179 N N . GLN A 1 636 ? -8.625 0.715 34.031 1 94.25 636 GLN A N 1
ATOM 5180 C CA . GLN A 1 636 ? -8.703 0.594 35.469 1 94.25 636 GLN A CA 1
ATOM 5181 C C . GLN A 1 636 ? -7.973 1.743 36.156 1 94.25 636 GLN A C 1
ATOM 5183 O O . GLN A 1 636 ? -8.469 2.305 37.156 1 94.25 636 GLN A O 1
ATOM 5188 N N . ILE A 1 637 ? -6.848 2.109 35.688 1 93.94 637 ILE A N 1
ATOM 5189 C CA . ILE A 1 637 ? -6.055 3.201 36.219 1 93.94 637 ILE A CA 1
ATOM 5190 C C . ILE A 1 637 ? -6.801 4.523 36.062 1 93.94 637 ILE A C 1
ATOM 5192 O O . ILE A 1 637 ? -6.844 5.348 36.969 1 93.94 637 ILE A O 1
ATOM 5196 N N . LEU A 1 638 ? -7.414 4.707 34.875 1 94.81 638 LEU A N 1
ATOM 5197 C CA . LEU A 1 638 ? -8.156 5.938 34.625 1 94.81 638 LEU A CA 1
ATOM 5198 C C . LEU A 1 638 ? -9.391 6.02 35.5 1 94.81 638 LEU A C 1
ATOM 5200 O O . LEU A 1 638 ? -9.766 7.105 35.969 1 94.81 638 LEU A O 1
ATOM 5204 N N . MET A 1 639 ? -10.016 4.875 35.719 1 93.69 639 MET A N 1
ATOM 5205 C CA . MET A 1 639 ? -11.164 4.844 36.625 1 93.69 639 MET A CA 1
ATOM 5206 C C . MET A 1 639 ? -10.758 5.25 38.031 1 93.69 639 MET A C 1
ATOM 5208 O O . MET A 1 639 ? -11.477 5.988 38.719 1 93.69 639 MET A O 1
ATOM 5212 N N . PHE A 1 640 ? -9.617 4.777 38.438 1 91.94 640 PHE A N 1
ATOM 5213 C CA . PHE A 1 640 ? -9.086 5.152 39.719 1 91.94 640 PHE A CA 1
ATOM 5214 C C . PHE A 1 640 ? -8.828 6.652 39.812 1 91.94 640 PHE A C 1
ATOM 5216 O O . PHE A 1 640 ? -9.18 7.309 40.781 1 91.94 640 PHE A O 1
ATOM 5223 N N . TYR A 1 641 ? -8.258 7.25 38.781 1 91.44 641 TYR A N 1
ATOM 5224 C CA . TYR A 1 641 ? -7.957 8.672 38.688 1 91.44 641 TYR A CA 1
ATOM 5225 C C . TYR A 1 641 ? -9.234 9.508 38.75 1 91.44 641 TYR A C 1
ATOM 5227 O O . TYR A 1 641 ? -9.297 10.523 39.438 1 91.44 641 TYR A O 1
ATOM 5235 N N . THR A 1 642 ? -10.234 9.094 38 1 91.31 642 THR A N 1
ATOM 5236 C CA . THR A 1 642 ? -11.492 9.828 37.938 1 91.31 642 THR A CA 1
ATOM 5237 C C . THR A 1 642 ? -12.203 9.836 39.281 1 91.31 642 THR A C 1
ATOM 5239 O O . THR A 1 642 ? -12.836 10.828 39.656 1 91.31 642 THR A O 1
ATOM 5242 N N . ASN A 1 643 ? -11.992 8.797 40.031 1 88.12 643 ASN A N 1
ATOM 5243 C CA . ASN A 1 643 ? -12.664 8.695 41.312 1 88.12 643 ASN A CA 1
ATOM 5244 C C . ASN A 1 643 ? -11.82 9.297 42.438 1 88.12 643 ASN A C 1
ATOM 5246 O O . ASN A 1 643 ? -12.297 9.461 43.562 1 88.12 643 ASN A O 1
ATOM 5250 N N . SER A 1 644 ? -10.617 9.633 42.094 1 86.94 644 SER A N 1
ATOM 5251 C CA . SER A 1 644 ? -9.734 10.195 43.125 1 86.94 644 SER A CA 1
ATOM 5252 C C . SER A 1 644 ? -9.945 11.703 43.25 1 86.94 644 SER A C 1
ATOM 5254 O O . SER A 1 644 ? -10.625 12.32 42.438 1 86.94 644 SER A O 1
ATOM 5256 N N . SER A 1 645 ? -9.406 12.297 44.25 1 81.5 645 SER A N 1
ATOM 5257 C CA . SER A 1 645 ? -9.523 13.727 44.531 1 81.5 645 SER A CA 1
ATOM 5258 C C . SER A 1 645 ? -8.469 14.523 43.781 1 81.5 645 SER A C 1
ATOM 5260 O O . SER A 1 645 ? -8.383 15.75 43.906 1 81.5 645 SER A O 1
ATOM 5262 N N . LEU A 1 646 ? -7.797 13.867 42.969 1 80.38 646 LEU A N 1
ATOM 5263 C CA . LEU A 1 646 ? -6.75 14.547 42.219 1 80.38 646 LEU A CA 1
ATOM 5264 C C . LEU A 1 646 ? -7.348 15.469 41.156 1 80.38 646 LEU A C 1
ATOM 5266 O O . LEU A 1 646 ? -8.289 15.094 40.469 1 80.38 646 LEU A O 1
ATOM 5270 N N . ASP A 1 647 ? -6.906 16.766 41.031 1 79.31 647 ASP A N 1
ATOM 5271 C CA . ASP A 1 647 ? -7.281 17.766 40.031 1 79.31 647 ASP A CA 1
ATOM 5272 C C . ASP A 1 647 ? -8.781 18.062 40.094 1 79.31 647 ASP A C 1
ATOM 5274 O O . ASP A 1 647 ? -9.398 18.344 39.062 1 79.31 647 ASP A O 1
ATOM 5278 N N . GLU A 1 648 ? -9.383 17.828 41.219 1 78.94 648 GLU A N 1
ATOM 5279 C CA . GLU A 1 648 ? -10.82 18.062 41.375 1 78.94 648 GLU A CA 1
ATOM 5280 C C . GLU A 1 648 ? -11.148 19.547 41.188 1 78.94 648 GLU A C 1
ATOM 5282 O O . GLU A 1 648 ? -12.25 19.906 40.781 1 78.94 648 GLU A O 1
ATOM 5287 N N . ASN A 1 649 ? -10.133 20.406 41.438 1 82.31 649 ASN A N 1
ATOM 5288 C CA . ASN A 1 649 ? -10.328 21.844 41.312 1 82.31 649 ASN A CA 1
ATOM 5289 C C . ASN A 1 649 ? -10.391 22.25 39.844 1 82.31 649 ASN A C 1
ATOM 5291 O O . ASN A 1 649 ? -10.906 23.328 39.5 1 82.31 649 ASN A O 1
ATOM 5295 N N . ASN A 1 650 ? -9.789 21.469 39.062 1 87.31 650 ASN A N 1
ATOM 5296 C CA . ASN A 1 650 ? -9.828 21.703 37.625 1 87.31 650 ASN A CA 1
ATOM 5297 C C . ASN A 1 650 ? -10.43 20.531 36.844 1 87.31 650 ASN A C 1
ATOM 5299 O O . ASN A 1 650 ? -9.727 19.828 36.125 1 87.31 650 ASN A O 1
ATOM 5303 N N . ILE A 1 651 ? -11.711 20.422 36.938 1 89.62 651 ILE A N 1
ATOM 5304 C CA . ILE A 1 651 ? -12.453 19.281 36.406 1 89.62 651 ILE A CA 1
ATOM 5305 C C . ILE A 1 651 ? -12.383 19.281 34.906 1 89.62 651 ILE A C 1
ATOM 5307 O O . ILE A 1 651 ? -12.344 18.219 34.281 1 89.62 651 ILE A O 1
ATOM 5311 N N . ASN A 1 652 ? -12.336 20.438 34.281 1 90.38 652 ASN A N 1
ATOM 5312 C CA . ASN A 1 652 ? -12.258 20.516 32.844 1 90.38 652 ASN A CA 1
ATOM 5313 C C . ASN A 1 652 ? -10.945 19.938 32.312 1 90.38 652 ASN A C 1
ATOM 5315 O O . ASN A 1 652 ? -10.938 19.203 31.328 1 90.38 652 ASN A O 1
ATOM 5319 N N . GLU A 1 653 ? -9.844 20.297 33 1 89.19 653 GLU A N 1
ATOM 5320 C CA . GLU A 1 653 ? -8.555 19.766 32.594 1 89.19 653 GLU A CA 1
ATOM 5321 C C . GLU A 1 653 ? -8.461 18.25 32.875 1 89.19 653 GLU A C 1
ATOM 5323 O O . GLU A 1 653 ? -7.871 17.516 32.062 1 89.19 653 GLU A O 1
ATOM 5328 N N . LYS A 1 654 ? -9.039 17.812 34 1 92.31 654 LYS A N 1
ATOM 5329 C CA . LYS A 1 654 ? -9.117 16.391 34.344 1 92.31 654 LYS A CA 1
ATOM 5330 C C . LYS A 1 654 ? -9.867 15.617 33.25 1 92.31 654 LYS A C 1
ATOM 5332 O O . LYS A 1 654 ? -9.391 14.586 32.781 1 92.31 654 LYS A O 1
ATOM 5337 N N . THR A 1 655 ? -10.984 16.219 32.812 1 93.81 655 THR A N 1
ATOM 5338 C CA . THR A 1 655 ? -11.812 15.586 31.797 1 93.81 655 THR A CA 1
ATOM 5339 C C . THR A 1 655 ? -11.094 15.562 30.438 1 93.81 655 THR A C 1
ATOM 5341 O O . THR A 1 655 ? -11.125 14.555 29.734 1 93.81 655 THR A O 1
ATOM 5344 N N . LYS A 1 656 ? -10.445 16.609 30.141 1 93.69 656 LYS A N 1
ATOM 5345 C CA . LYS A 1 656 ? -9.727 16.703 28.875 1 93.69 656 LYS A CA 1
ATOM 5346 C C . LYS A 1 656 ? -8.648 15.625 28.781 1 93.69 656 LYS A C 1
ATOM 5348 O O . LYS A 1 656 ? -8.555 14.922 27.766 1 93.69 656 LYS A O 1
ATOM 5353 N N . LYS A 1 657 ? -7.871 15.43 29.828 1 94.12 657 LYS A N 1
ATOM 5354 C CA . LYS A 1 657 ? -6.773 14.469 29.844 1 94.12 657 LYS A CA 1
ATOM 5355 C C . LYS A 1 657 ? -7.293 13.039 29.672 1 94.12 657 LYS A C 1
ATOM 5357 O O . LYS A 1 657 ? -6.773 12.281 28.859 1 94.12 657 LYS A O 1
ATOM 5362 N N . VAL A 1 658 ? -8.344 12.719 30.359 1 96 658 VAL A N 1
ATOM 5363 C CA . VAL A 1 658 ? -8.898 11.367 30.328 1 96 658 VAL A CA 1
ATOM 5364 C C . VAL A 1 658 ? -9.508 11.094 28.953 1 96 658 VAL A C 1
ATOM 5366 O O . VAL A 1 658 ? -9.25 10.047 28.359 1 96 658 VAL A O 1
ATOM 5369 N N . LEU A 1 659 ? -10.258 12.062 28.422 1 96.88 659 LEU A N 1
ATOM 5370 C CA . LEU A 1 659 ? -10.93 11.867 27.141 1 96.88 659 LEU A CA 1
ATOM 5371 C C . LEU A 1 659 ? -9.922 11.711 26.016 1 96.88 659 LEU A C 1
ATOM 5373 O O . LEU A 1 659 ? -10.133 10.922 25.094 1 96.88 659 LEU A O 1
ATOM 5377 N N . ARG A 1 660 ? -8.844 12.391 26.125 1 96.5 660 ARG A N 1
ATOM 5378 C CA . ARG A 1 660 ? -7.828 12.305 25.078 1 96.5 660 ARG A CA 1
ATOM 5379 C C . ARG A 1 660 ? -7.211 10.914 25.031 1 96.5 660 ARG A C 1
ATOM 5381 O O . ARG A 1 660 ? -6.996 10.352 23.953 1 96.5 660 ARG A O 1
ATOM 5388 N N . ILE A 1 661 ? -6.934 10.391 26.172 1 97.62 661 ILE A N 1
ATOM 5389 C CA . ILE A 1 661 ? -6.312 9.078 26.266 1 97.62 661 ILE A CA 1
ATOM 5390 C C . ILE A 1 661 ? -7.277 8.016 25.75 1 97.62 661 ILE A C 1
ATOM 5392 O O . ILE A 1 661 ? -6.902 7.168 24.938 1 97.62 661 ILE A O 1
ATOM 5396 N N . VAL A 1 662 ? -8.508 8.109 26.141 1 97.5 662 VAL A N 1
ATOM 5397 C CA . VAL A 1 662 ? -9.508 7.117 25.734 1 97.5 662 VAL A CA 1
ATOM 5398 C C . VAL A 1 662 ? -9.781 7.23 24.234 1 97.5 662 VAL A C 1
ATOM 5400 O O . VAL A 1 662 ? -9.898 6.215 23.547 1 97.5 662 VAL A O 1
ATOM 5403 N N . ASN A 1 663 ? -9.867 8.422 23.781 1 96.38 663 ASN A N 1
ATOM 5404 C CA . ASN A 1 663 ? -10.086 8.617 22.359 1 96.38 663 ASN A CA 1
ATOM 5405 C C . ASN A 1 663 ? -8.953 8.031 21.516 1 96.38 663 ASN A C 1
ATOM 5407 O O . ASN A 1 663 ? -9.195 7.434 20.469 1 96.38 663 ASN A O 1
ATOM 5411 N N . ASN A 1 664 ? -7.703 8.164 22.016 1 96.44 664 ASN A N 1
ATOM 5412 C CA . ASN A 1 664 ? -6.559 7.594 21.312 1 96.44 664 ASN A CA 1
ATOM 5413 C C . ASN A 1 664 ? -6.637 6.07 21.25 1 96.44 664 ASN A C 1
ATOM 5415 O O . ASN A 1 664 ? -6.273 5.461 20.25 1 96.44 664 ASN A O 1
ATOM 5419 N N . MET A 1 665 ? -7.16 5.477 22.266 1 96.44 665 MET A N 1
ATOM 5420 C CA . MET A 1 665 ? -7.277 4.023 22.312 1 96.44 665 MET A CA 1
ATOM 5421 C C . MET A 1 665 ? -8.391 3.545 21.375 1 96.44 665 MET A C 1
ATOM 5423 O O . MET A 1 665 ? -8.227 2.545 20.672 1 96.44 665 MET A O 1
ATOM 5427 N N . ILE A 1 666 ? -9.422 4.316 21.297 1 95 666 ILE A N 1
ATOM 5428 C CA . ILE A 1 666 ? -10.578 3.885 20.531 1 95 666 ILE A CA 1
ATOM 5429 C C . ILE A 1 666 ? -10.32 4.102 19.047 1 95 666 ILE A C 1
ATOM 5431 O O . ILE A 1 666 ? -10.664 3.252 18.219 1 95 666 ILE A O 1
ATOM 5435 N N . LYS A 1 667 ? -9.664 5.086 18.703 1 92.62 667 LYS A N 1
ATOM 5436 C CA . LYS A 1 667 ? -9.438 5.43 17.297 1 92.62 667 LYS A CA 1
ATOM 5437 C C . LYS A 1 667 ? -8.25 4.664 16.734 1 92.62 667 LYS A C 1
ATOM 5439 O O . LYS A 1 667 ? -8.102 4.555 15.516 1 92.62 667 LYS A O 1
ATOM 5444 N N . GLY A 1 668 ? -7.344 4.137 17.5 1 91.56 668 GLY A N 1
ATOM 5445 C CA . GLY A 1 668 ? -6.086 3.551 17.062 1 91.56 668 GLY A CA 1
ATOM 5446 C C . GLY A 1 668 ? -6.266 2.27 16.266 1 91.56 668 GLY A C 1
ATOM 5447 O O . GLY A 1 668 ? -5.398 1.896 15.477 1 91.56 668 GLY A O 1
ATOM 5448 N N . ARG A 1 669 ? -7.305 1.535 16.391 1 90.19 669 ARG A N 1
ATOM 5449 C CA . ARG A 1 669 ? -7.656 0.336 15.633 1 90.19 669 ARG A CA 1
ATOM 5450 C C . ARG A 1 669 ? -6.676 -0.797 15.914 1 90.19 669 ARG A C 1
ATOM 5452 O O . ARG A 1 669 ? -6.297 -1.537 15 1 90.19 669 ARG A O 1
ATOM 5459 N N . TYR A 1 670 ? -6 -0.883 17 1 92.5 670 TYR A N 1
ATOM 5460 C CA . TYR A 1 670 ? -5.105 -1.966 17.406 1 92.5 670 TYR A CA 1
ATOM 5461 C C . TYR A 1 670 ? -5.719 -2.791 18.531 1 92.5 670 TYR A C 1
ATOM 5463 O O . TYR A 1 670 ? -5.102 -3.746 19.016 1 92.5 670 TYR A O 1
ATOM 5471 N N . ILE A 1 671 ? -6.918 -2.41 18.938 1 92.94 671 ILE A N 1
ATOM 5472 C CA . ILE A 1 671 ? -7.648 -3.121 19.984 1 92.94 671 ILE A CA 1
ATOM 5473 C C . ILE A 1 671 ? -8.914 -3.738 19.391 1 92.94 671 ILE A C 1
ATOM 5475 O O . ILE A 1 671 ? -9.688 -3.059 18.719 1 92.94 671 ILE A O 1
ATOM 5479 N N . SER A 1 672 ? -9.109 -5.008 19.594 1 91.06 672 SER A N 1
ATOM 5480 C CA . SER A 1 672 ? -10.344 -5.672 19.188 1 91.06 672 SER A CA 1
ATOM 5481 C C . SER A 1 672 ? -11.43 -5.535 20.234 1 91.06 672 SER A C 1
ATOM 5483 O O . SER A 1 672 ? -11.594 -6.414 21.094 1 91.06 672 SER A O 1
ATOM 5485 N N . PHE A 1 673 ? -12.234 -4.574 20.078 1 94.31 673 PHE A N 1
ATOM 5486 C CA . PHE A 1 673 ? -13.203 -4.23 21.109 1 94.31 673 PHE A CA 1
ATOM 5487 C C . PHE A 1 673 ? -14.359 -5.227 21.125 1 94.31 673 PHE A C 1
ATOM 5489 O O . PHE A 1 673 ? -15.039 -5.379 22.141 1 94.31 673 PHE A O 1
ATOM 5496 N N . GLY A 1 674 ? -14.641 -5.906 20 1 91.62 674 GLY A N 1
ATOM 5497 C CA . GLY A 1 674 ? -15.703 -6.895 19.938 1 91.62 674 GLY A CA 1
ATOM 5498 C C . GLY A 1 674 ? -15.516 -8.047 20.906 1 91.62 674 GLY A C 1
ATOM 5499 O O . GLY A 1 674 ? -16.484 -8.695 21.312 1 91.62 674 GLY A O 1
ATOM 5500 N N . ILE A 1 675 ? -14.312 -8.219 21.422 1 93.81 675 ILE A N 1
ATOM 5501 C CA . ILE A 1 675 ? -13.953 -9.32 22.312 1 93.81 675 ILE A CA 1
ATOM 5502 C C . ILE A 1 675 ? -14.578 -9.102 23.688 1 93.81 675 ILE A C 1
ATOM 5504 O O . ILE A 1 675 ? -14.945 -10.062 24.359 1 93.81 675 ILE A O 1
ATOM 5508 N N . PHE A 1 676 ? -14.688 -7.863 24.047 1 94.12 676 PHE A N 1
ATOM 5509 C CA . PHE A 1 676 ? -15.234 -7.562 25.359 1 94.12 676 PHE A CA 1
ATOM 5510 C C . PHE A 1 676 ? -16.688 -8.023 25.469 1 94.12 676 PHE A C 1
ATOM 5512 O O . PHE A 1 676 ? -17.109 -8.523 26.5 1 94.12 676 PHE A O 1
ATOM 5519 N N . GLU A 1 677 ? -17.438 -7.965 24.422 1 90.5 677 GLU A N 1
ATOM 5520 C CA . GLU A 1 677 ? -18.828 -8.414 24.406 1 90.5 677 GLU A CA 1
ATOM 5521 C C . GLU A 1 677 ? -18.906 -9.938 24.422 1 90.5 677 GLU A C 1
ATOM 5523 O O . GLU A 1 677 ? -19.719 -10.508 25.156 1 90.5 677 GLU A O 1
ATOM 5528 N N . VAL A 1 678 ? -18.031 -10.594 23.641 1 91.25 678 VAL A N 1
ATOM 5529 C CA . VAL A 1 678 ? -18.062 -12.047 23.5 1 91.25 678 VAL A CA 1
ATOM 5530 C C . VAL A 1 678 ? -17.734 -12.711 24.828 1 91.25 678 VAL A C 1
ATOM 5532 O O . VAL A 1 678 ? -18.359 -13.719 25.188 1 91.25 678 VAL A O 1
ATOM 5535 N N . TYR A 1 679 ? -16.844 -12.156 25.594 1 94.06 679 TYR A N 1
ATOM 5536 C CA . TYR A 1 679 ? -16.438 -12.758 26.859 1 94.06 679 TYR A CA 1
ATOM 5537 C C . TYR A 1 679 ? -17.109 -12.062 28.047 1 94.06 679 TYR A C 1
ATOM 5539 O O . TYR A 1 679 ? -16.703 -12.258 29.188 1 94.06 679 TYR A O 1
ATOM 5547 N N . ASN A 1 680 ? -18.109 -11.172 27.828 1 92.31 680 ASN A N 1
ATOM 5548 C CA . ASN A 1 680 ? -18.891 -10.477 28.844 1 92.31 680 ASN A CA 1
ATOM 5549 C C . ASN A 1 680 ? -18 -9.68 29.797 1 92.31 680 ASN A C 1
ATOM 5551 O O . ASN A 1 680 ? -18.141 -9.766 31.016 1 92.31 680 ASN A O 1
ATOM 5555 N N . ASP A 1 681 ? -16.969 -9.078 29.219 1 93.94 681 ASP A N 1
ATOM 5556 C CA . ASP A 1 681 ? -16.094 -8.156 29.938 1 93.94 681 ASP A CA 1
ATOM 5557 C C . ASP A 1 681 ? -16.609 -6.723 29.844 1 93.94 681 ASP A C 1
ATOM 5559 O O . ASP A 1 681 ? -16.719 -6.16 28.766 1 93.94 681 ASP A O 1
ATOM 5563 N N . ASP A 1 682 ? -16.922 -6.004 30.906 1 94 682 ASP A N 1
ATOM 5564 C CA . ASP A 1 682 ? -17.562 -4.699 30.922 1 94 682 ASP A CA 1
ATOM 5565 C C . ASP A 1 682 ? -16.547 -3.568 30.906 1 94 682 ASP A C 1
ATOM 5567 O O . ASP A 1 682 ? -16.875 -2.42 31.203 1 94 682 ASP A O 1
ATOM 5571 N N . ALA A 1 683 ? -15.344 -3.91 30.609 1 94.88 683 ALA A N 1
ATOM 5572 C CA . ALA A 1 683 ? -14.297 -2.895 30.656 1 94.88 683 ALA A CA 1
ATOM 5573 C C . ALA A 1 683 ? -14.586 -1.771 29.656 1 94.88 683 ALA A C 1
ATOM 5575 O O . ALA A 1 683 ? -14.438 -0.591 29.984 1 94.88 683 ALA A O 1
ATOM 5576 N N . PHE A 1 684 ? -15.016 -2.104 28.5 1 95.88 684 PHE A N 1
ATOM 5577 C CA . PHE A 1 684 ? -15.25 -1.114 27.453 1 95.88 684 PHE A CA 1
ATOM 5578 C C . PHE A 1 684 ? -16.453 -0.237 27.797 1 95.88 684 PHE A C 1
ATOM 5580 O O . PHE A 1 684 ? -16.359 0.992 27.75 1 95.88 684 PHE A O 1
ATOM 5587 N N . ILE A 1 685 ? -17.531 -0.819 28.219 1 95 685 ILE A N 1
ATOM 5588 C CA . ILE A 1 685 ? -18.75 -0.097 28.562 1 95 685 ILE A CA 1
ATOM 5589 C C . ILE A 1 685 ? -18.516 0.791 29.781 1 95 685 ILE A C 1
ATOM 5591 O O . ILE A 1 685 ? -18.969 1.94 29.812 1 95 685 ILE A O 1
ATOM 5595 N N . ASN A 1 686 ? -17.766 0.228 30.641 1 95.25 686 ASN A N 1
ATOM 5596 C CA . ASN A 1 686 ? -17.469 0.999 31.844 1 95.25 686 ASN A CA 1
ATOM 5597 C C . ASN A 1 686 ? -16.594 2.213 31.531 1 95.25 686 ASN A C 1
ATOM 5599 O O . ASN A 1 686 ? -16.781 3.285 32.094 1 95.25 686 ASN A O 1
ATOM 5603 N N . THR A 1 687 ? -15.695 2.023 30.641 1 96.88 687 THR A N 1
ATOM 5604 C CA . THR A 1 687 ? -14.812 3.119 30.266 1 96.88 687 THR A CA 1
ATOM 5605 C C . THR A 1 687 ? -15.586 4.227 29.562 1 96.88 687 THR A C 1
ATOM 5607 O O . THR A 1 687 ? -15.398 5.41 29.859 1 96.88 687 THR A O 1
ATOM 5610 N N . ILE A 1 688 ? -16.5 3.891 28.641 1 96.19 688 ILE A N 1
ATOM 5611 C CA . ILE A 1 688 ? -17.281 4.883 27.922 1 96.19 688 ILE A CA 1
ATOM 5612 C C . ILE A 1 688 ? -18.234 5.586 28.891 1 96.19 688 ILE A C 1
ATOM 5614 O O . ILE A 1 688 ? -18.391 6.809 28.844 1 96.19 688 ILE A O 1
ATOM 5618 N N . SER A 1 689 ? -18.812 4.828 29.844 1 95 689 SER A N 1
ATOM 5619 C CA . SER A 1 689 ? -19.703 5.41 30.844 1 95 689 SER A CA 1
ATOM 5620 C C . SER A 1 689 ? -18.969 6.387 31.734 1 95 689 SER A C 1
ATOM 5622 O O . SER A 1 689 ? -19.5 7.43 32.125 1 95 689 SER A O 1
ATOM 5624 N N . MET A 1 690 ? -17.766 6.016 32.062 1 95.44 690 MET A N 1
ATOM 5625 C CA . MET A 1 690 ? -16.922 6.898 32.875 1 95.44 690 MET A CA 1
ATOM 5626 C C . MET A 1 690 ? -16.672 8.211 32.125 1 95.44 690 MET A C 1
ATOM 5628 O O . MET A 1 690 ? -16.719 9.281 32.75 1 95.44 690 MET A O 1
ATOM 5632 N N . CYS A 1 691 ? -16.422 8.188 30.812 1 96.19 691 CYS A N 1
ATOM 5633 C CA . CYS A 1 691 ? -16.172 9.391 30.031 1 96.19 691 CYS A CA 1
ATOM 5634 C C . CYS A 1 691 ? -17.391 10.305 30.047 1 96.19 691 CYS A C 1
ATOM 5636 O O . CYS A 1 691 ? -17.25 11.508 30.281 1 96.19 691 CYS A O 1
ATOM 5638 N N . PHE A 1 692 ? -18.562 9.773 29.938 1 95.38 692 PHE A N 1
ATOM 5639 C CA . PHE A 1 692 ? -19.766 10.594 29.875 1 95.38 692 PHE A CA 1
ATOM 5640 C C . PHE A 1 692 ? -20.141 11.109 31.25 1 95.38 692 PHE A C 1
ATOM 5642 O O . PHE A 1 692 ? -20.719 12.188 31.391 1 95.38 692 PHE A O 1
ATOM 5649 N N . HIS A 1 693 ? -19.75 10.297 32.25 1 93.81 693 HIS A N 1
ATOM 5650 C CA . HIS A 1 693 ? -19.938 10.781 33.625 1 93.81 693 HIS A CA 1
ATOM 5651 C C . HIS A 1 693 ? -19.078 12.008 33.906 1 93.81 693 HIS A C 1
ATOM 5653 O O . HIS A 1 693 ? -19.531 12.984 34.5 1 93.81 693 HIS A O 1
ATOM 5659 N N . LEU A 1 694 ? -17.875 12 33.375 1 94.44 694 LEU A N 1
ATOM 5660 C CA . LEU A 1 694 ? -16.953 13.117 33.531 1 94.44 694 LEU A CA 1
ATOM 5661 C C . LEU A 1 694 ? -17.422 14.328 32.75 1 94.44 694 LEU A C 1
ATOM 5663 O O . LEU A 1 694 ? -17.328 15.461 33.219 1 94.44 694 LEU A O 1
ATOM 5667 N N . ILE A 1 695 ? -17.953 14.109 31.562 1 94.94 695 ILE A N 1
ATOM 5668 C CA . ILE A 1 695 ? -18.469 15.18 30.719 1 94.94 695 ILE A CA 1
ATOM 5669 C C . ILE A 1 695 ? -19.641 15.875 31.438 1 94.94 695 ILE A C 1
ATOM 5671 O O . ILE A 1 695 ? -19.75 17.109 31.391 1 94.94 695 ILE A O 1
ATOM 5675 N N . GLY A 1 696 ? -20.422 15.102 32.125 1 91.62 696 GLY A N 1
ATOM 5676 C CA . GLY A 1 696 ? -21.562 15.641 32.844 1 91.62 696 GLY A CA 1
ATOM 5677 C C . GLY A 1 696 ? -21.172 16.531 34.031 1 91.62 696 GLY A C 1
ATOM 5678 O O . GLY A 1 696 ? -21.891 17.453 34.406 1 91.62 696 GLY A O 1
ATOM 5679 N N . LYS A 1 697 ? -19.953 16.312 34.5 1 89.56 697 LYS A N 1
ATOM 5680 C CA . LYS A 1 697 ? -19.469 17.062 35.656 1 89.56 697 LYS A CA 1
ATOM 5681 C C . LYS A 1 697 ? -18.812 18.375 35.219 1 89.56 697 LYS A C 1
ATOM 5683 O O . LYS A 1 697 ? -18.609 19.266 36.062 1 89.56 697 LYS A O 1
ATOM 5688 N N . CYS A 1 698 ? -18.531 18.516 33.969 1 90.38 698 CYS A N 1
ATOM 5689 C CA . CYS A 1 698 ? -17.812 19.688 33.469 1 90.38 698 CYS A CA 1
ATOM 5690 C C . CYS A 1 698 ? -18.703 20.922 33.5 1 90.38 698 CYS A C 1
ATOM 5692 O O . CYS A 1 698 ? -19.906 20.828 33.281 1 90.38 698 CYS A O 1
ATOM 5694 N N . LYS A 1 699 ? -18.047 22.047 33.938 1 84.94 699 LYS A N 1
ATOM 5695 C CA . LYS A 1 699 ? -18.719 23.344 33.969 1 84.94 699 LYS A CA 1
ATOM 5696 C C . LYS A 1 699 ? -18.516 24.094 32.656 1 84.94 699 LYS A C 1
ATOM 5698 O O . LYS A 1 699 ? -17.391 24.188 32.156 1 84.94 699 LYS A O 1
ATOM 5703 N N . GLU A 1 700 ? -19.547 24.641 32 1 87.06 700 GLU A N 1
ATOM 5704 C CA . GLU A 1 700 ? -19.5 25.438 30.781 1 87.06 700 GLU A CA 1
ATOM 5705 C C . GLU A 1 700 ? -18.656 24.75 29.719 1 87.06 700 GLU A C 1
ATOM 5707 O O . GLU A 1 700 ? -17.75 25.359 29.125 1 87.06 700 GLU A O 1
ATOM 5712 N N . ILE A 1 701 ? -18.969 23.594 29.406 1 88.25 701 ILE A N 1
ATOM 5713 C CA . ILE A 1 701 ? -18.156 22.719 28.547 1 88.25 701 ILE A CA 1
ATOM 5714 C C . ILE A 1 701 ? -18.109 23.281 27.125 1 88.25 701 ILE A C 1
ATOM 5716 O O . ILE A 1 701 ? -17.109 23.141 26.438 1 88.25 701 ILE A O 1
ATOM 5720 N N . TYR A 1 702 ? -19.062 24.016 26.656 1 87.25 702 TYR A N 1
ATOM 5721 C CA . TYR A 1 702 ? -19.172 24.469 25.266 1 87.25 702 TYR A CA 1
ATOM 5722 C C . TYR A 1 702 ? -18.172 25.578 24.984 1 87.25 702 TYR A C 1
ATOM 5724 O O . TYR A 1 702 ? -17.875 25.875 23.812 1 87.25 702 TYR A O 1
ATOM 5732 N N . THR A 1 703 ? -17.625 26.156 26.047 1 86.5 703 THR A N 1
ATOM 5733 C CA . THR A 1 703 ? -16.672 27.25 25.859 1 86.5 703 THR A CA 1
ATOM 5734 C C . THR A 1 703 ? -15.25 26.719 25.719 1 86.5 703 THR A C 1
ATOM 5736 O O . THR A 1 703 ? -14.359 27.453 25.281 1 86.5 703 THR A O 1
ATOM 5739 N N . TYR A 1 704 ? -15.164 25.484 26.047 1 88.94 704 TYR A N 1
ATOM 5740 C CA . TYR A 1 704 ? -13.828 24.891 26.016 1 88.94 704 TYR A CA 1
ATOM 5741 C C . TYR A 1 704 ? -13.609 24.156 24.688 1 88.94 704 TYR A C 1
ATOM 5743 O O . TYR A 1 704 ? -13.93 22.969 24.578 1 88.94 704 TYR A O 1
ATOM 5751 N N . ASN A 1 705 ? -12.984 24.75 23.766 1 88.88 705 ASN A N 1
ATOM 5752 C CA . ASN A 1 705 ? -12.828 24.234 22.406 1 88.88 705 ASN A CA 1
ATOM 5753 C C . ASN A 1 705 ? -12 22.969 22.375 1 88.88 705 ASN A C 1
ATOM 5755 O O . ASN A 1 705 ? -12.297 22.031 21.625 1 88.88 705 ASN A O 1
ATOM 5759 N N . LYS A 1 706 ? -10.969 22.906 23.203 1 90.44 706 LYS A N 1
ATOM 5760 C CA . LYS A 1 706 ? -10.086 21.75 23.188 1 90.44 706 LYS A CA 1
ATOM 5761 C C . LYS A 1 706 ? -10.836 20.484 23.609 1 90.44 706 LYS A C 1
ATOM 5763 O O . LYS A 1 706 ? -10.617 19.406 23.047 1 90.44 706 LYS A O 1
ATOM 5768 N N . ILE A 1 707 ? -11.734 20.578 24.562 1 93.44 707 ILE A N 1
ATOM 5769 C CA . ILE A 1 707 ? -12.516 19.438 25.047 1 93.44 707 ILE A CA 1
ATOM 5770 C C . ILE A 1 707 ? -13.57 19.078 24.016 1 93.44 707 ILE A C 1
ATOM 5772 O O . ILE A 1 707 ? -13.82 17.891 23.75 1 93.44 707 ILE A O 1
ATOM 5776 N N . MET A 1 708 ? -14.102 20.094 23.391 1 93.38 708 MET A N 1
ATOM 5777 C CA . MET A 1 708 ? -15.156 19.859 22.422 1 93.38 708 MET A CA 1
ATOM 5778 C C . MET A 1 708 ? -14.633 19.078 21.219 1 93.38 708 MET A C 1
ATOM 5780 O O . MET A 1 708 ? -15.297 18.156 20.734 1 93.38 708 MET A O 1
ATOM 5784 N N . ASN A 1 709 ? -13.477 19.391 20.812 1 93.44 709 ASN A N 1
ATOM 5785 C CA . ASN A 1 709 ? -12.891 18.688 19.672 1 93.44 709 ASN A CA 1
ATOM 5786 C C . ASN A 1 709 ? -12.719 17.188 19.969 1 93.44 709 ASN A C 1
ATOM 5788 O O . ASN A 1 709 ? -12.977 16.344 19.109 1 93.44 709 ASN A O 1
ATOM 5792 N N . VAL A 1 710 ? -12.312 16.906 21.156 1 95.19 710 VAL A N 1
ATOM 5793 C CA . VAL A 1 710 ? -12.086 15.516 21.547 1 95.19 710 VAL A CA 1
ATOM 5794 C C . VAL A 1 710 ? -13.43 14.797 21.672 1 95.19 710 VAL A C 1
ATOM 5796 O O . VAL A 1 710 ? -13.547 13.625 21.312 1 95.19 710 VAL A O 1
ATOM 5799 N N . ILE A 1 711 ? -14.398 15.531 22.203 1 96.31 711 ILE A N 1
ATOM 5800 C CA . ILE A 1 711 ? -15.719 14.938 22.375 1 96.31 711 ILE A CA 1
ATOM 5801 C C . ILE A 1 711 ? -16.312 14.57 21.016 1 96.31 711 ILE A C 1
ATOM 5803 O O . ILE A 1 711 ? -16.812 13.461 20.828 1 96.31 711 ILE A O 1
ATOM 5807 N N . TYR A 1 712 ? -16.203 15.406 20.047 1 96 712 TYR A N 1
ATOM 5808 C CA . TYR A 1 712 ? -16.75 15.117 18.719 1 96 712 TYR A CA 1
ATOM 5809 C C . TYR A 1 712 ? -15.992 13.984 18.047 1 96 712 TYR A C 1
ATOM 5811 O O . TYR A 1 712 ? -16.594 13.141 17.375 1 96 712 TYR A O 1
ATOM 5819 N N . SER A 1 713 ? -14.711 13.953 18.25 1 95.44 713 SER A N 1
ATOM 5820 C CA . SER A 1 713 ? -13.922 12.852 17.719 1 95.44 713 SER A CA 1
ATOM 5821 C C . SER A 1 713 ? -14.352 11.523 18.328 1 95.44 713 SER A C 1
ATOM 5823 O O . SER A 1 713 ? -14.438 10.508 17.641 1 95.44 713 SER A O 1
ATOM 5825 N N . LEU A 1 714 ? -14.547 11.547 19.594 1 96.38 714 LEU A N 1
ATOM 5826 C CA . LEU A 1 714 ? -14.984 10.352 20.312 1 96.38 714 LEU A CA 1
ATOM 5827 C C . LEU A 1 714 ? -16.344 9.891 19.812 1 96.38 714 LEU A C 1
ATOM 5829 O O . LEU A 1 714 ? -16.547 8.711 19.531 1 96.38 714 LEU A O 1
ATOM 5833 N N . ILE A 1 715 ? -17.266 10.82 19.656 1 96.94 715 ILE A N 1
ATOM 5834 C CA . ILE A 1 715 ? -18.609 10.492 19.203 1 96.94 715 ILE A CA 1
ATOM 5835 C C . ILE A 1 715 ? -18.562 9.922 17.781 1 96.94 715 ILE A C 1
ATOM 5837 O O . ILE A 1 715 ? -19.234 8.938 17.484 1 96.94 715 ILE A O 1
ATOM 5841 N N . GLU A 1 716 ? -17.797 10.492 16.969 1 95.88 716 GLU A N 1
ATOM 5842 C CA . GLU A 1 716 ? -17.641 10.016 15.609 1 95.88 716 GLU A CA 1
ATOM 5843 C C . GLU A 1 716 ? -17.109 8.578 15.578 1 95.88 716 GLU A C 1
ATOM 5845 O O . GLU A 1 716 ? -17.641 7.73 14.867 1 95.88 716 GLU A O 1
ATOM 5850 N N . SER A 1 717 ? -16.125 8.297 16.406 1 94.75 717 SER A N 1
ATOM 5851 C CA . SER A 1 717 ? -15.531 6.969 16.453 1 94.75 717 SER A CA 1
ATOM 5852 C C . SER A 1 717 ? -16.516 5.941 17 1 94.75 717 SER A C 1
ATOM 5854 O O . SER A 1 717 ? -16.531 4.789 16.562 1 94.75 717 SER A O 1
ATOM 5856 N N . LEU A 1 718 ? -17.297 6.375 17.953 1 95.94 718 LEU A N 1
ATOM 5857 C CA . LEU A 1 718 ? -18.281 5.473 18.547 1 95.94 718 LEU A CA 1
ATOM 5858 C C . LEU A 1 718 ? -19.344 5.078 17.516 1 95.94 718 LEU A C 1
ATOM 5860 O O . LEU A 1 718 ? -19.688 3.904 17.422 1 95.94 718 LEU A O 1
ATOM 5864 N N . TYR A 1 719 ? -19.766 6.008 16.703 1 95.69 719 TYR A N 1
ATOM 5865 C CA . TYR A 1 719 ? -20.781 5.688 15.703 1 95.69 719 TYR A CA 1
ATOM 5866 C C . TYR A 1 719 ? -20.156 4.926 14.539 1 95.69 719 TYR A C 1
ATOM 5868 O O . TYR A 1 719 ? -20.797 4.039 13.961 1 95.69 719 TYR A O 1
ATOM 5876 N N . LYS A 1 720 ? -19 5.195 14.203 1 93.19 720 LYS A N 1
ATOM 5877 C CA . LYS A 1 720 ? -18.344 4.609 13.039 1 93.19 720 LYS A CA 1
ATOM 5878 C C . LYS A 1 720 ? -18.031 3.137 13.266 1 93.19 720 LYS A C 1
ATOM 5880 O O . LYS A 1 720 ? -18.375 2.285 12.445 1 93.19 720 LYS A O 1
ATOM 5885 N N . ASP A 1 721 ? -17.453 2.855 14.438 1 91.75 721 ASP A N 1
ATOM 5886 C CA . ASP A 1 721 ? -16.906 1.514 14.617 1 91.75 721 ASP A CA 1
ATOM 5887 C C . ASP A 1 721 ? -17.656 0.755 15.711 1 91.75 721 ASP A C 1
ATOM 5889 O O . ASP A 1 721 ? -17.594 -0.474 15.773 1 91.75 721 ASP A O 1
ATOM 5893 N N . HIS A 1 722 ? -18.375 1.45 16.547 1 94.06 722 HIS A N 1
ATOM 5894 C CA . HIS A 1 722 ? -18.969 0.795 17.703 1 94.06 722 HIS A CA 1
ATOM 5895 C C . HIS A 1 722 ? -20.453 1.109 17.812 1 94.06 722 HIS A C 1
ATOM 5897 O O . HIS A 1 722 ? -20.969 1.369 18.906 1 94.06 722 HIS A O 1
ATOM 5903 N N . GLY A 1 723 ? -21.125 1.104 16.688 1 91.44 723 GLY A N 1
ATOM 5904 C CA . GLY A 1 723 ? -22.562 1.354 16.672 1 91.44 723 GLY A CA 1
ATOM 5905 C C . GLY A 1 723 ? -23.344 0.397 17.547 1 91.44 723 GLY A C 1
ATOM 5906 O O . GLY A 1 723 ? -24.328 0.792 18.188 1 91.44 723 GLY A O 1
ATOM 5907 N N . ARG A 1 724 ? -22.859 -0.818 17.734 1 89.56 724 ARG A N 1
ATOM 5908 C CA . ARG A 1 724 ? -23.562 -1.824 18.531 1 89.56 724 ARG A CA 1
ATOM 5909 C C . ARG A 1 724 ? -23.547 -1.448 20 1 89.56 724 ARG A C 1
ATOM 5911 O O . ARG A 1 724 ? -24.562 -1.562 20.688 1 89.56 724 ARG A O 1
ATOM 5918 N N . VAL A 1 725 ? -22.422 -0.957 20.438 1 91.62 725 VAL A N 1
ATOM 5919 C CA . VAL A 1 725 ? -22.281 -0.588 21.844 1 91.62 725 VAL A CA 1
ATOM 5920 C C . VAL A 1 725 ? -23.156 0.623 22.156 1 91.62 725 VAL A C 1
ATOM 5922 O O . VAL A 1 725 ? -23.781 0.69 23.203 1 91.62 725 VAL A O 1
ATOM 5925 N N . VAL A 1 726 ? -23.234 1.511 21.188 1 93.69 726 VAL A N 1
ATOM 5926 C CA . VAL A 1 72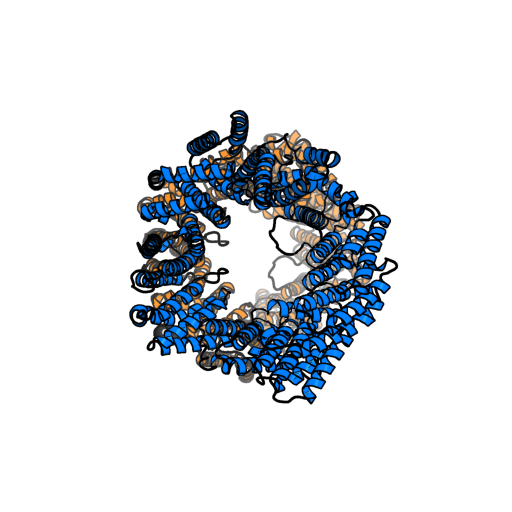6 ? -23.984 2.744 21.375 1 93.69 726 VAL A CA 1
ATOM 5927 C C . VAL A 1 726 ? -25.484 2.43 21.453 1 93.69 726 VAL A C 1
ATOM 5929 O O . VAL A 1 726 ? -26.188 2.93 22.344 1 93.69 726 VAL A O 1
ATOM 5932 N N . PHE A 1 727 ? -26.031 1.509 20.703 1 93.38 727 PHE A N 1
ATOM 5933 C CA . PHE A 1 727 ? -27.469 1.318 20.578 1 93.38 727 PHE A CA 1
ATOM 5934 C C . PHE A 1 727 ? -27.969 0.229 21.516 1 93.38 727 PHE A C 1
ATOM 5936 O O . PHE A 1 727 ? -29.109 0.252 21.953 1 93.38 727 PHE A O 1
ATOM 5943 N N . PHE A 1 728 ? -27.078 -0.72 21.984 1 91.38 728 PHE A N 1
ATOM 5944 C CA . PHE A 1 728 ? -27.594 -1.865 22.719 1 91.38 728 PHE A CA 1
ATOM 5945 C C . PHE A 1 728 ? -27.109 -1.843 24.156 1 91.38 728 PHE A C 1
ATOM 5947 O O . PHE A 1 728 ? -27.766 -2.367 25.062 1 91.38 728 PHE A O 1
ATOM 5954 N N . TYR A 1 729 ? -25.969 -1.257 24.422 1 90.81 729 TYR A N 1
ATOM 5955 C CA . TYR A 1 729 ? -25.375 -1.474 25.734 1 90.81 729 TYR A CA 1
ATOM 5956 C C . TYR A 1 729 ? -25.219 -0.157 26.484 1 90.81 729 TYR A C 1
ATOM 5958 O O . TYR A 1 729 ? -25.266 -0.129 27.719 1 90.81 729 TYR A O 1
ATOM 5966 N N . LEU A 1 730 ? -25.031 0.896 25.734 1 92.25 730 LEU A N 1
ATOM 5967 C CA . LEU A 1 730 ? -24.812 2.18 26.406 1 92.25 730 LEU A CA 1
ATOM 5968 C C . LEU A 1 730 ? -26.109 2.68 27.031 1 92.25 730 LEU A C 1
ATOM 5970 O O . LEU A 1 730 ? -27.188 2.525 26.453 1 92.25 730 LEU A O 1
ATOM 5974 N N . HIS A 1 731 ? -26 3.262 28.203 1 91.75 731 HIS A N 1
ATOM 5975 C CA . HIS A 1 731 ? -27.156 3.834 28.906 1 91.75 731 HIS A CA 1
ATOM 5976 C C . HIS A 1 731 ? -27.828 4.914 28.062 1 91.75 731 HIS A C 1
ATOM 5978 O O . HIS A 1 731 ? -27.156 5.676 27.375 1 91.75 731 HIS A O 1
ATOM 5984 N N . PRO A 1 732 ? -29.109 5.066 28.109 1 91.44 732 PRO A N 1
ATOM 5985 C CA . PRO A 1 732 ? -29.844 6.039 27.297 1 91.44 732 PRO A CA 1
ATOM 5986 C C . PRO A 1 732 ? -29.422 7.48 27.578 1 91.44 732 PRO A C 1
ATOM 5988 O O . PRO A 1 732 ? -29.5 8.328 26.688 1 91.44 732 PRO A O 1
ATOM 5991 N N . SER A 1 733 ? -28.984 7.691 28.766 1 92.44 733 SER A N 1
ATOM 5992 C CA . SER A 1 733 ? -28.547 9.047 29.094 1 92.44 733 SER A CA 1
ATOM 5993 C C . SER A 1 733 ? -27.312 9.445 28.266 1 92.44 733 SER A C 1
ATOM 5995 O O . SER A 1 733 ? -27.172 10.602 27.875 1 92.44 733 SER A O 1
ATOM 5997 N N . CYS A 1 734 ? -26.453 8.523 28.047 1 94.62 734 CYS A N 1
ATOM 5998 C CA . CYS A 1 734 ? -25.281 8.781 27.234 1 94.62 734 CYS A CA 1
ATOM 5999 C C . CYS A 1 734 ? -25.656 9.078 25.781 1 94.62 734 CYS A C 1
ATOM 6001 O O . CYS A 1 734 ? -25.078 9.969 25.156 1 94.62 734 CYS A O 1
ATOM 6003 N N . PHE A 1 735 ? -26.672 8.328 25.312 1 94.75 735 PHE A N 1
ATOM 6004 C CA . PHE A 1 735 ? -27.156 8.523 23.953 1 94.75 735 PHE A CA 1
ATOM 6005 C C . PHE A 1 735 ? -27.75 9.922 23.797 1 94.75 735 PHE A C 1
ATOM 6007 O O . PHE A 1 735 ? -27.484 10.609 22.812 1 94.75 735 PHE A O 1
ATOM 6014 N N . ALA A 1 736 ? -28.453 10.375 24.812 1 94.5 736 ALA A N 1
ATOM 6015 C CA . ALA A 1 736 ? -29.062 11.703 24.797 1 94.5 736 ALA A CA 1
ATOM 6016 C C . ALA A 1 736 ? -28 12.797 24.828 1 94.5 736 ALA A C 1
ATOM 6018 O O . ALA A 1 736 ? -28.109 13.812 24.141 1 94.5 736 ALA A O 1
ATOM 6019 N N . THR A 1 737 ? -27.031 12.5 25.672 1 94.94 737 THR A N 1
ATOM 6020 C CA . THR A 1 737 ? -25.938 13.469 25.781 1 94.94 737 THR A CA 1
ATOM 6021 C C . THR A 1 737 ? -25.219 13.609 24.438 1 94.94 737 THR A C 1
ATOM 6023 O O . THR A 1 737 ? -24.844 14.711 24.031 1 94.94 737 THR A O 1
ATOM 6026 N N . MET A 1 738 ? -24.953 12.547 23.719 1 96.56 738 MET A N 1
ATOM 6027 C CA . MET A 1 738 ? -24.297 12.57 22.422 1 96.56 738 MET A CA 1
ATOM 6028 C C . MET A 1 738 ? -25.094 13.383 21.406 1 96.56 738 MET A C 1
ATOM 6030 O O . MET A 1 738 ? -24.547 14.219 20.688 1 96.56 738 MET A O 1
ATOM 6034 N N . LEU A 1 739 ? -26.359 13.172 21.422 1 96.38 739 LEU A N 1
ATOM 6035 C CA . LEU A 1 739 ? -27.234 13.906 20.5 1 96.38 739 LEU A CA 1
ATOM 6036 C C . LEU A 1 739 ? -27.266 15.391 20.844 1 96.38 739 LEU A C 1
ATOM 6038 O O . LEU A 1 739 ? -27.359 16.234 19.969 1 96.38 739 LEU A O 1
ATOM 6042 N N . GLY A 1 740 ? -27.188 15.633 22.156 1 94.44 740 GLY A N 1
ATOM 6043 C CA . GLY A 1 740 ? -27.125 17.031 22.562 1 94.44 740 GLY A CA 1
ATOM 6044 C C . GLY A 1 740 ? -25.906 17.75 22.031 1 94.44 740 GLY A C 1
ATOM 6045 O O . GLY A 1 740 ? -26.016 18.891 21.578 1 94.44 740 GLY A O 1
ATOM 6046 N N . PHE A 1 741 ? -24.812 17.125 22.062 1 95.81 741 PHE A N 1
ATOM 6047 C CA . PHE A 1 741 ? -23.594 17.703 21.531 1 95.81 741 PHE A CA 1
ATOM 6048 C C . PHE A 1 741 ? -23.688 17.891 20.031 1 95.81 741 PHE A C 1
ATOM 6050 O O . PHE A 1 741 ? -23.188 18.875 19.484 1 95.81 741 PHE A O 1
ATOM 6057 N N . LEU A 1 742 ? -24.281 16.922 19.312 1 96.94 742 LEU A N 1
ATOM 6058 C CA . LEU A 1 742 ? -24.422 17.016 17.859 1 96.94 742 LEU A CA 1
ATOM 6059 C C . LEU A 1 742 ? -25.328 18.172 17.484 1 96.94 742 LEU A C 1
ATOM 6061 O O . LEU A 1 742 ? -25.062 18.906 16.516 1 96.94 742 LEU A O 1
ATOM 6065 N N . LEU A 1 743 ? -26.422 18.359 18.266 1 95.38 743 LEU A N 1
ATOM 6066 C CA . LEU A 1 743 ? -27.328 19.484 18.016 1 95.38 743 LEU A CA 1
ATOM 6067 C C . LEU A 1 743 ? -26.594 20.812 18.188 1 95.38 743 LEU A C 1
ATOM 6069 O O . LEU A 1 743 ? -26.766 21.719 17.375 1 95.38 743 LEU A O 1
ATOM 6073 N N . TYR A 1 744 ? -25.797 20.828 19.203 1 94 744 TYR A N 1
ATOM 6074 C CA . TYR A 1 744 ? -25.016 22.047 19.438 1 94 744 TYR A CA 1
ATOM 6075 C C . TYR A 1 744 ? -24.062 22.312 18.281 1 94 744 TYR A C 1
ATOM 6077 O O . TYR A 1 744 ? -23.906 23.469 17.844 1 94 744 TYR A O 1
ATOM 6085 N N . ALA A 1 745 ? -23.406 21.359 17.734 1 94.75 745 ALA A N 1
ATOM 6086 C CA . ALA A 1 745 ? -22.422 21.5 16.656 1 94.75 745 ALA A CA 1
ATOM 6087 C C . ALA A 1 745 ? -23.078 22 15.367 1 94.75 745 ALA A C 1
ATOM 6089 O O . ALA A 1 745 ? -22.531 22.828 14.656 1 94.75 745 ALA A O 1
ATOM 6090 N N . VAL A 1 746 ? -24.266 21.484 15.031 1 93.94 746 VAL A N 1
ATOM 6091 C CA . VAL A 1 746 ? -24.969 21.844 13.805 1 93.94 746 VAL A CA 1
ATOM 6092 C C . VAL A 1 746 ? -25.328 23.328 13.836 1 93.94 746 VAL A C 1
ATOM 6094 O O . VAL A 1 746 ? -25.281 24 12.805 1 93.94 746 VAL A O 1
ATOM 6097 N N . ARG A 1 747 ? -25.625 23.797 15.031 1 89.56 747 ARG A N 1
ATOM 6098 C CA . ARG A 1 747 ? -26.031 25.188 15.18 1 89.56 747 ARG A CA 1
ATOM 6099 C C . ARG A 1 747 ? -24.828 26.109 15.383 1 89.56 747 ARG A C 1
ATOM 6101 O O . ARG A 1 747 ? -24.984 27.328 15.43 1 89.56 747 ARG A O 1
ATOM 6108 N N . SER A 1 748 ? -23.688 25.453 15.523 1 87.75 748 SER A N 1
ATOM 6109 C CA . SER A 1 748 ? -22.484 26.219 15.82 1 87.75 748 SER A CA 1
ATOM 6110 C C . SER A 1 748 ? -21.922 26.875 14.555 1 87.75 748 SER A C 1
ATOM 6112 O O . SER A 1 748 ? -22.234 26.453 13.445 1 87.75 748 SER A O 1
ATOM 6114 N N . GLU A 1 749 ? -21.094 27.875 14.727 1 80.31 749 GLU A N 1
ATOM 6115 C CA . GLU A 1 749 ? -20.453 28.578 13.609 1 80.31 749 GLU A CA 1
ATOM 6116 C C . GLU A 1 749 ? -19.094 27.984 13.289 1 80.31 749 GLU A C 1
ATOM 6118 O O . GLU A 1 749 ? -18.516 28.281 12.242 1 80.31 749 GLU A O 1
ATOM 6123 N N . SER A 1 750 ? -18.703 27.141 14.156 1 86.38 750 SER A N 1
ATOM 6124 C CA . SER A 1 750 ? -17.391 26.547 13.938 1 86.38 750 SER A CA 1
ATOM 6125 C C . SER A 1 750 ? -17.453 25.469 12.844 1 86.38 750 SER A C 1
ATOM 6127 O O . SER A 1 750 ? -18.219 24.516 12.953 1 86.38 750 SER A O 1
ATOM 6129 N N . MET A 1 751 ? -16.656 25.656 11.82 1 88.25 751 MET A N 1
ATOM 6130 C CA . MET A 1 751 ? -16.609 24.719 10.695 1 88.25 751 MET A CA 1
ATOM 6131 C C . MET A 1 751 ? -16.203 23.328 11.164 1 88.25 751 MET A C 1
ATOM 6133 O O . MET A 1 751 ? -16.781 22.328 10.719 1 88.25 751 MET A O 1
ATOM 6137 N N . ASN A 1 752 ? -15.258 23.203 12.07 1 90.5 752 ASN A N 1
ATOM 6138 C CA . ASN A 1 752 ? -14.742 21.922 12.539 1 90.5 752 ASN A CA 1
ATOM 6139 C C . ASN A 1 752 ? -15.828 21.109 13.25 1 90.5 752 ASN A C 1
ATOM 6141 O O . ASN A 1 752 ? -15.945 19.906 13.039 1 90.5 752 ASN A O 1
ATOM 6145 N N . TYR A 1 753 ? -16.641 21.906 14.039 1 92.62 753 TYR A N 1
ATOM 6146 C CA . TYR A 1 753 ? -17.719 21.219 14.758 1 92.62 753 TYR A CA 1
ATOM 6147 C C . TYR A 1 753 ? -18.766 20.672 13.789 1 92.62 753 TYR A C 1
ATOM 6149 O O . TYR A 1 753 ? -19.234 19.547 13.953 1 92.62 753 TYR A O 1
ATOM 6157 N N . VAL A 1 754 ? -19 21.406 12.75 1 92.38 754 VAL A N 1
ATOM 6158 C CA . VAL A 1 754 ? -20.062 21.016 11.812 1 92.38 754 VAL A CA 1
ATOM 6159 C C . VAL A 1 754 ? -19.609 19.812 10.992 1 92.38 754 VAL A C 1
ATOM 6161 O O . VAL A 1 754 ? -20.375 18.875 10.789 1 92.38 754 VAL A O 1
ATOM 6164 N N . VAL A 1 755 ? -18.406 19.844 10.594 1 93.69 755 VAL A N 1
ATOM 6165 C CA . VAL A 1 755 ? -17.875 18.75 9.781 1 93.69 755 VAL A CA 1
ATOM 6166 C C . VAL A 1 755 ? -17.859 17.453 10.586 1 93.69 755 VAL A C 1
ATOM 6168 O O . VAL A 1 755 ? -18.281 16.406 10.102 1 93.69 755 VAL A O 1
ATOM 6171 N N . ASP A 1 756 ? -17.391 17.516 11.82 1 94.94 756 ASP A N 1
ATOM 6172 C CA . ASP A 1 756 ? -17.328 16.328 12.672 1 94.94 756 ASP A CA 1
ATOM 6173 C C . ASP A 1 756 ? -18.734 15.82 13.008 1 94.94 756 ASP A C 1
ATOM 6175 O O . ASP A 1 756 ? -18.969 14.617 13.031 1 94.94 756 ASP A O 1
ATOM 6179 N N . ALA A 1 757 ? -19.578 16.75 13.281 1 95.31 757 ALA A N 1
ATOM 6180 C CA . ALA A 1 757 ? -20.953 16.359 13.602 1 95.31 757 ALA A CA 1
ATOM 6181 C C . ALA A 1 757 ? -21.641 15.734 12.398 1 95.31 757 ALA A C 1
ATOM 6183 O O . ALA A 1 757 ? -22.391 14.773 12.539 1 95.31 757 ALA A O 1
ATOM 6184 N N . SER A 1 758 ? -21.422 16.25 11.195 1 95.75 758 SER A N 1
ATOM 6185 C CA . SER A 1 758 ? -22 15.688 9.977 1 95.75 758 SER A CA 1
ATOM 6186 C C . SER A 1 758 ? -21.5 14.266 9.742 1 95.75 758 SER A C 1
ATOM 6188 O O . SER A 1 758 ? -22.281 13.383 9.367 1 95.75 758 SER A O 1
ATOM 6190 N N . SER A 1 759 ? -20.266 14.078 9.977 1 95.75 759 SER A N 1
ATOM 6191 C CA . SER A 1 759 ? -19.703 12.742 9.82 1 95.75 759 SER A CA 1
ATOM 6192 C C . SER A 1 759 ? -20.312 11.766 10.82 1 95.75 759 SER A C 1
ATOM 6194 O O . SER A 1 759 ? -20.672 10.648 10.469 1 95.75 759 SER A O 1
ATOM 6196 N N . ALA A 1 760 ? -20.359 12.18 12.055 1 97.12 760 ALA A N 1
ATOM 6197 C CA . ALA A 1 760 ? -20.938 11.344 13.102 1 97.12 760 ALA A CA 1
ATOM 6198 C C . ALA A 1 760 ? -22.391 10.992 12.789 1 97.12 760 ALA A C 1
ATOM 6200 O O . ALA A 1 760 ? -22.797 9.836 12.914 1 97.12 760 ALA A O 1
ATOM 6201 N N . LEU A 1 761 ? -23.094 11.984 12.336 1 96.94 761 LEU A N 1
ATOM 6202 C CA . LEU A 1 761 ? -24.5 11.758 11.992 1 96.94 761 LEU A CA 1
ATOM 6203 C C . LEU A 1 761 ? -24.625 10.805 10.812 1 96.94 761 LEU A C 1
ATOM 6205 O O . LEU A 1 761 ? -25.5 9.938 10.797 1 96.94 761 LEU A O 1
ATOM 6209 N N . PHE A 1 762 ? -23.75 10.898 9.852 1 96.06 762 PHE A N 1
ATOM 6210 C CA . PHE A 1 762 ? -23.766 10 8.703 1 96.06 762 PHE A CA 1
ATOM 6211 C C . PHE A 1 762 ? -23.5 8.562 9.125 1 96.06 762 PHE A C 1
ATOM 6213 O O . PHE A 1 762 ? -24.188 7.641 8.68 1 96.06 762 PHE A O 1
ATOM 6220 N N . TYR A 1 763 ? -22.547 8.445 10.031 1 95.75 763 TYR A N 1
ATOM 6221 C CA . TYR A 1 763 ? -22.219 7.102 10.484 1 95.75 763 TYR A CA 1
ATOM 6222 C C . TYR A 1 763 ? -23.359 6.512 11.32 1 95.75 763 TYR A C 1
ATOM 6224 O O . TYR A 1 763 ? -23.594 5.305 11.281 1 95.75 763 TYR A O 1
ATOM 6232 N N . MET A 1 764 ? -23.953 7.34 12.07 1 95.38 764 MET A N 1
ATOM 6233 C CA . MET A 1 764 ? -25.125 6.879 12.797 1 95.38 764 MET A CA 1
ATOM 6234 C C . MET A 1 764 ? -26.203 6.375 11.836 1 95.38 764 MET A C 1
ATOM 6236 O O . MET A 1 764 ? -26.75 5.297 12.031 1 95.38 764 MET A O 1
ATOM 6240 N N . CYS A 1 765 ? -26.406 7.09 10.758 1 94.38 765 CYS A N 1
ATOM 6241 C CA . CYS A 1 765 ? -27.406 6.711 9.758 1 94.38 765 CYS A CA 1
ATOM 6242 C C . CYS A 1 765 ? -27 5.426 9.047 1 94.38 765 CYS A C 1
ATOM 6244 O O . CYS A 1 765 ? -27.859 4.574 8.766 1 94.38 765 CYS A O 1
ATOM 6246 N N . GLU A 1 766 ? -25.766 5.371 8.75 1 92.38 766 GLU A N 1
ATOM 6247 C CA . GLU A 1 766 ? -25.281 4.18 8.07 1 92.38 766 GLU A CA 1
ATOM 6248 C C . GLU A 1 766 ? -25.516 2.926 8.906 1 92.38 766 GLU A C 1
ATOM 6250 O O . GLU A 1 766 ? -25.969 1.901 8.391 1 92.38 766 GLU A O 1
ATOM 6255 N N . TYR A 1 767 ? -25.203 3.01 10.18 1 92.5 767 TYR A N 1
ATOM 6256 C CA . TYR A 1 767 ? -25.406 1.872 11.07 1 92.5 767 TYR A CA 1
ATOM 6257 C C . TYR A 1 767 ? -26.891 1.532 11.188 1 92.5 767 TYR A C 1
ATOM 6259 O O . TYR A 1 767 ? -27.266 0.359 11.148 1 92.5 767 TYR A O 1
ATOM 6267 N N . VAL A 1 768 ? -27.703 2.523 11.312 1 93.44 768 VAL A N 1
ATOM 6268 C CA . VAL A 1 768 ? -29.141 2.32 11.469 1 93.44 768 VAL A CA 1
ATOM 6269 C C . VAL A 1 768 ? -29.719 1.713 10.195 1 93.44 768 VAL A C 1
ATOM 6271 O O . VAL A 1 768 ? -30.531 0.791 10.25 1 93.44 768 VAL A O 1
ATOM 6274 N N . ALA A 1 769 ? -29.25 2.219 9.062 1 89.69 769 ALA A N 1
ATOM 6275 C CA . ALA A 1 769 ? -29.719 1.68 7.785 1 89.69 769 ALA A CA 1
ATOM 6276 C C . ALA A 1 769 ? -29.359 0.203 7.648 1 89.69 769 ALA A C 1
ATOM 6278 O O . ALA A 1 769 ? -30.172 -0.598 7.172 1 89.69 769 ALA A O 1
ATOM 6279 N N . LYS A 1 770 ? -28.203 -0.115 8.086 1 82.94 770 LYS A N 1
ATOM 6280 C CA . LYS A 1 770 ? -27.75 -1.498 8.039 1 82.94 770 LYS A CA 1
ATOM 6281 C C . LYS A 1 770 ? -28.578 -2.393 8.945 1 82.94 770 LYS A C 1
ATOM 6283 O O . LYS A 1 770 ? -28.922 -3.516 8.578 1 82.94 770 LYS A O 1
ATOM 6288 N N . MET A 1 771 ? -28.938 -1.927 10.117 1 86.06 771 MET A N 1
ATOM 6289 C CA . MET A 1 771 ? -29.703 -2.709 11.094 1 86.06 771 MET A CA 1
ATOM 6290 C C . MET A 1 771 ? -31.156 -2.842 10.664 1 86.06 771 MET A C 1
ATOM 6292 O O . MET A 1 771 ? -31.797 -3.873 10.906 1 86.06 771 MET A O 1
ATOM 6296 N N . MET A 1 772 ? -31.641 -1.853 10.039 1 84.81 772 MET A N 1
ATOM 6297 C CA . MET A 1 772 ? -33.031 -1.859 9.633 1 84.81 772 MET A CA 1
ATOM 6298 C C . MET A 1 772 ? -33.25 -2.838 8.484 1 84.81 772 MET A C 1
ATOM 6300 O O . MET A 1 772 ? -34.375 -3.379 8.328 1 84.81 772 MET A O 1
ATOM 6304 N N . LYS A 1 773 ? -32.25 -3.139 7.695 1 74.88 773 LYS A N 1
ATOM 6305 C CA . LYS A 1 773 ? -32.344 -4.074 6.578 1 74.88 773 LYS A CA 1
ATOM 6306 C C . LYS A 1 773 ? -32.5 -5.512 7.078 1 74.88 773 LYS A C 1
ATOM 6308 O O . LYS A 1 773 ? -33.094 -6.355 6.406 1 74.88 773 LYS A O 1
ATOM 6313 N N . LYS A 1 774 ? -32 -5.867 8.219 1 73.38 774 LYS A N 1
ATOM 6314 C CA . LYS A 1 774 ? -32.031 -7.223 8.758 1 73.38 774 LYS A CA 1
ATOM 6315 C C . LYS A 1 774 ? -33.406 -7.613 9.242 1 73.38 774 LYS A C 1
ATOM 6317 O O . LYS A 1 774 ? -33.75 -8.797 9.281 1 73.38 774 LYS A O 1
ATOM 6322 N N . LYS A 1 775 ? -34.438 -6.898 9.672 1 74 775 LYS A N 1
ATOM 6323 C CA . LYS A 1 775 ? -35.844 -7.113 10.078 1 74 775 LYS A CA 1
ATOM 6324 C C . LYS A 1 775 ? -35.938 -8.148 11.195 1 74 775 LYS A C 1
ATOM 6326 O O . LYS A 1 775 ? -36.719 -9.094 11.117 1 74 775 LYS A O 1
ATOM 6331 N N . ASN A 1 776 ? -34.969 -8.031 12.125 1 78.69 776 ASN A N 1
ATOM 6332 C CA . ASN A 1 776 ? -34.969 -8.93 13.273 1 78.69 776 ASN A CA 1
ATOM 6333 C C . ASN A 1 776 ? -35.188 -8.18 14.578 1 78.69 776 ASN A C 1
ATOM 6335 O O . ASN A 1 776 ? -35.625 -7.031 14.57 1 78.69 776 ASN A O 1
ATOM 6339 N N . ARG A 1 777 ? -35.094 -8.781 15.688 1 80.5 777 ARG A N 1
ATOM 6340 C CA . ARG A 1 777 ? -35.312 -8.188 17 1 80.5 777 ARG A CA 1
ATOM 6341 C C . ARG A 1 777 ? -34.375 -7 17.219 1 80.5 777 ARG A C 1
ATOM 6343 O O . ARG A 1 777 ? -34.719 -6.023 17.875 1 80.5 777 ARG A O 1
ATOM 6350 N N . ASP A 1 778 ? -33.062 -7.09 16.578 1 83.62 778 ASP A N 1
ATOM 6351 C CA . ASP A 1 778 ? -32.094 -6.016 16.688 1 83.62 778 ASP A CA 1
ATOM 6352 C C . ASP A 1 778 ? -32.594 -4.75 15.992 1 83.62 778 ASP A C 1
ATOM 6354 O O . ASP A 1 778 ? -32.375 -3.639 16.484 1 83.62 778 ASP A O 1
ATOM 6358 N N . SER A 1 779 ? -33.312 -4.953 14.906 1 87.25 779 SER A N 1
ATOM 6359 C CA . SER A 1 779 ? -33.844 -3.809 14.188 1 87.25 779 SER A CA 1
ATOM 6360 C C . SER A 1 779 ? -34.906 -3.078 15.023 1 87.25 779 SER A C 1
ATOM 6362 O O . SER A 1 779 ? -34.938 -1.846 15.023 1 87.25 779 SER A O 1
ATOM 6364 N N . GLU A 1 780 ? -35.594 -3.857 15.805 1 88.62 780 GLU A N 1
ATOM 6365 C CA . GLU A 1 780 ? -36.625 -3.264 16.656 1 88.62 780 GLU A CA 1
ATOM 6366 C C . GLU A 1 780 ? -36 -2.512 17.828 1 88.62 780 GLU A C 1
ATOM 6368 O O . GLU A 1 780 ? -36.469 -1.443 18.219 1 88.62 780 GLU A O 1
ATOM 6373 N N . SER A 1 781 ? -35 -3.062 18.359 1 89.62 781 SER A N 1
ATOM 6374 C CA . SER A 1 781 ? -34.312 -2.408 19.469 1 89.62 781 SER A CA 1
ATOM 6375 C C . SER A 1 781 ? -33.688 -1.079 19.031 1 89.62 781 SER A C 1
ATOM 6377 O O . SER A 1 781 ? -33.75 -0.099 19.781 1 89.62 781 SER A O 1
ATOM 6379 N N . VAL A 1 782 ? -33.125 -1.042 17.828 1 92.12 782 VAL A N 1
ATOM 6380 C CA . VAL A 1 782 ? -32.531 0.177 17.312 1 92.12 782 VAL A CA 1
ATOM 6381 C C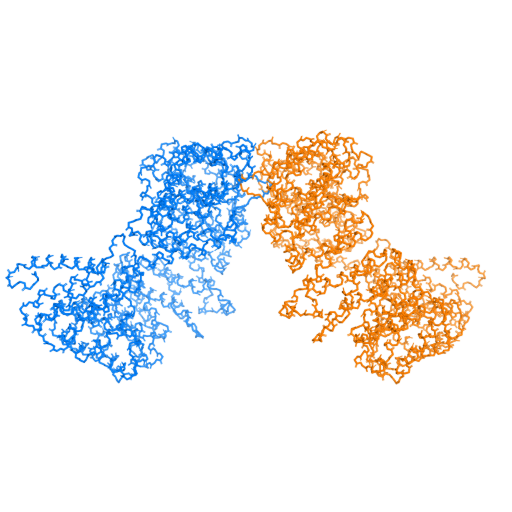 . VAL A 1 782 ? -33.594 1.219 17.047 1 92.12 782 VAL A C 1
ATOM 6383 O O . VAL A 1 782 ? -33.438 2.398 17.359 1 92.12 782 VAL A O 1
ATOM 6386 N N . LYS A 1 783 ? -34.719 0.754 16.531 1 90.56 783 LYS A N 1
ATOM 6387 C CA . LYS A 1 783 ? -35.844 1.655 16.281 1 90.56 783 LYS A CA 1
ATOM 6388 C C . LYS A 1 783 ? -36.375 2.238 17.578 1 90.56 783 LYS A C 1
ATOM 6390 O O . LYS A 1 783 ? -36.688 3.43 17.656 1 90.56 783 LYS A O 1
ATOM 6395 N N . ASN A 1 784 ? -36.438 1.422 18.578 1 91 784 ASN A N 1
ATOM 6396 C CA . ASN A 1 784 ? -36.938 1.873 19.875 1 91 784 ASN A CA 1
ATOM 6397 C C . ASN A 1 784 ? -36 2.906 20.5 1 91 784 ASN A C 1
ATOM 6399 O O . ASN A 1 784 ? -36.469 3.885 21.094 1 91 784 ASN A O 1
ATOM 6403 N N . LYS A 1 785 ? -34.75 2.666 20.328 1 92 785 LYS A N 1
ATOM 6404 C CA . LYS A 1 785 ? -33.781 3.6 20.875 1 92 785 LYS A CA 1
ATOM 6405 C C . LYS A 1 785 ? -33.844 4.945 20.156 1 92 785 LYS A C 1
ATOM 6407 O O . LYS A 1 785 ? -33.75 6 20.797 1 92 785 LYS A O 1
ATOM 6412 N N . LEU A 1 786 ? -34.031 4.961 18.844 1 92.19 786 LEU A N 1
ATOM 6413 C CA . LEU A 1 786 ? -34.125 6.18 18.047 1 92.19 786 LEU A CA 1
ATOM 6414 C C . LEU A 1 786 ? -35.406 6.949 18.391 1 92.19 786 LEU A C 1
ATOM 6416 O O . LEU A 1 786 ? -35.375 8.18 18.484 1 92.19 786 LEU A O 1
ATOM 6420 N N . GLU A 1 787 ? -36.438 6.215 18.688 1 90.81 787 GLU A N 1
ATOM 6421 C CA . GLU A 1 787 ? -37.719 6.836 18.984 1 90.81 787 GLU A CA 1
ATOM 6422 C C . GLU A 1 787 ? -37.719 7.434 20.391 1 90.81 787 GLU A C 1
ATOM 6424 O O . GLU A 1 787 ? -38.438 8.414 20.656 1 90.81 787 GLU A O 1
ATOM 6429 N N . SER A 1 788 ? -36.969 6.816 21.25 1 91.56 788 SER A N 1
ATOM 6430 C CA . SER A 1 788 ? -36.875 7.363 22.609 1 91.56 788 SER A CA 1
ATOM 6431 C C . SER A 1 788 ? -36.344 8.797 22.594 1 91.56 788 SER A C 1
ATOM 6433 O O . SER A 1 788 ? -36.719 9.602 23.453 1 91.56 788 SER A O 1
ATOM 6435 N N . GLU A 1 789 ? -35.469 9.094 21.656 1 93.5 789 GLU A N 1
ATOM 6436 C CA . GLU A 1 789 ? -34.938 10.445 21.5 1 93.5 789 GLU A CA 1
ATOM 6437 C C . GLU A 1 789 ? -35.375 11.047 20.172 1 93.5 789 GLU A C 1
ATOM 6439 O O . GLU A 1 789 ? -34.625 11.781 19.531 1 93.5 789 GLU A O 1
ATOM 6444 N N . GLY A 1 790 ? -36.594 10.75 19.766 1 92.06 790 GLY A N 1
ATOM 6445 C CA . GLY A 1 790 ? -37.094 11.156 18.469 1 92.06 790 GLY A CA 1
ATOM 6446 C C . GLY A 1 790 ? -37.188 12.664 18.312 1 92.06 790 GLY A C 1
ATOM 6447 O O . GLY A 1 790 ? -36.844 13.211 17.25 1 92.06 790 GLY A O 1
ATOM 6448 N N . GLN A 1 791 ? -37.531 13.312 19.359 1 91.81 791 GLN A N 1
ATOM 6449 C CA . GLN A 1 791 ? -37.688 14.766 19.312 1 91.81 791 GLN A CA 1
ATOM 6450 C C . GLN A 1 791 ? -36.344 15.445 19.062 1 91.81 791 GLN A C 1
ATOM 6452 O O . GLN A 1 791 ? -36.281 16.391 18.266 1 91.81 791 GLN A O 1
ATOM 6457 N N . LYS A 1 792 ? -35.438 15.016 19.781 1 94 792 LYS A N 1
ATOM 6458 C CA . LYS A 1 792 ? -34.125 15.609 19.625 1 94 792 LYS A CA 1
ATOM 6459 C C . LYS A 1 792 ? -33.562 15.352 18.219 1 94 792 LYS A C 1
ATOM 6461 O O . LYS A 1 792 ? -32.906 16.219 17.641 1 94 792 LYS A O 1
ATOM 6466 N N . ILE A 1 793 ? -33.75 14.188 17.672 1 95.5 793 ILE A N 1
ATOM 6467 C CA . ILE A 1 793 ? -33.281 13.836 16.344 1 95.5 793 ILE A CA 1
ATOM 6468 C C . ILE A 1 793 ? -33.969 14.711 15.297 1 95.5 793 ILE A C 1
ATOM 6470 O O . ILE A 1 793 ? -33.344 15.203 14.367 1 95.5 793 ILE A O 1
ATOM 6474 N N . ASP A 1 794 ? -35.25 14.953 15.523 1 94.31 794 ASP A N 1
ATOM 6475 C CA . ASP A 1 794 ? -36 15.836 14.625 1 94.31 794 ASP A CA 1
ATOM 6476 C C . ASP A 1 794 ? -35.438 17.266 14.68 1 94.31 794 ASP A C 1
ATOM 6478 O O . ASP A 1 794 ? -35.312 17.922 13.641 1 94.31 794 ASP A O 1
ATOM 6482 N N . GLU A 1 795 ? -35.188 17.641 15.883 1 94.75 795 GLU A N 1
ATOM 6483 C CA . GLU A 1 795 ? -34.625 18.984 16.047 1 94.75 795 GLU A CA 1
ATOM 6484 C C . GLU A 1 795 ? -33.281 19.109 15.312 1 94.75 795 GLU A C 1
ATOM 6486 O O . GLU A 1 795 ? -32.969 20.172 14.781 1 94.75 795 GLU A O 1
ATOM 6491 N N . ILE A 1 796 ? -32.469 18.094 15.352 1 96.5 796 ILE A N 1
ATOM 6492 C CA . ILE A 1 796 ? -31.188 18.094 14.664 1 96.5 796 ILE A CA 1
ATOM 6493 C C . ILE A 1 796 ? -31.391 18.281 13.164 1 96.5 796 ILE A C 1
ATOM 6495 O O . ILE A 1 796 ? -30.766 19.141 12.547 1 96.5 796 ILE A O 1
ATOM 6499 N N . TYR A 1 797 ? -32.281 17.516 12.562 1 95.69 797 TYR A N 1
ATOM 6500 C CA . TYR A 1 797 ? -32.5 17.578 11.125 1 95.69 797 TYR A CA 1
ATOM 6501 C C . TYR A 1 797 ? -33.125 18.906 10.727 1 95.69 797 TYR A C 1
ATOM 6503 O O . TYR A 1 797 ? -32.844 19.453 9.656 1 95.69 797 TYR A O 1
ATOM 6511 N N . GLU A 1 798 ? -34.031 19.406 11.586 1 93.75 798 GLU A N 1
ATOM 6512 C CA . GLU A 1 798 ? -34.594 20.734 11.336 1 93.75 798 GLU A CA 1
ATOM 6513 C C . GLU A 1 798 ? -33.531 21.812 11.305 1 93.75 798 GLU A C 1
ATOM 6515 O O . GLU A 1 798 ? -33.531 22.688 10.445 1 93.75 798 GLU A O 1
ATOM 6520 N N . SER A 1 799 ? -32.688 21.672 12.273 1 94.06 799 SER A N 1
ATOM 6521 C CA . SER A 1 799 ? -31.578 22.625 12.336 1 94.06 799 SER A CA 1
ATOM 6522 C C . SER A 1 799 ? -30.688 22.5 11.109 1 94.06 799 SER A C 1
ATOM 6524 O O . SER A 1 799 ? -30.156 23.5 10.617 1 94.06 799 SER A O 1
ATOM 6526 N N . VAL A 1 800 ? -30.438 21.297 10.602 1 95.38 800 VAL A N 1
ATOM 6527 C CA . VAL A 1 800 ? -29.609 21.078 9.414 1 95.38 800 VAL A CA 1
ATOM 6528 C C . VAL A 1 800 ? -30.234 21.781 8.211 1 95.38 800 VAL A C 1
ATOM 6530 O O . VAL A 1 800 ? -29.547 22.5 7.488 1 95.38 800 VAL A O 1
ATOM 6533 N N . PHE A 1 801 ? -31.516 21.594 8.062 1 92.5 801 PHE A N 1
ATOM 6534 C CA . PHE A 1 801 ? -32.219 22.25 6.949 1 92.5 801 PHE A CA 1
ATOM 6535 C C . PHE A 1 801 ? -32.156 23.766 7.098 1 92.5 801 PHE A C 1
ATOM 6537 O O . PHE A 1 801 ? -31.953 24.484 6.117 1 92.5 801 PHE A O 1
ATOM 6544 N N . GLU A 1 802 ? -32.344 24.188 8.273 1 88.88 802 GLU A N 1
ATOM 6545 C CA . GLU A 1 802 ? -32.312 25.625 8.531 1 88.88 802 GLU A CA 1
ATOM 6546 C C . GLU A 1 802 ? -30.984 26.234 8.141 1 88.88 802 GLU A C 1
ATOM 6548 O O . GLU A 1 802 ? -30.922 27.297 7.512 1 88.88 802 GLU A O 1
ATOM 6553 N N . VAL A 1 803 ? -29.969 25.531 8.539 1 89.56 803 VAL A N 1
ATOM 6554 C CA . VAL A 1 803 ? -28.625 26.016 8.25 1 89.56 803 VAL A CA 1
ATOM 6555 C C . VAL A 1 803 ? -28.375 25.984 6.746 1 89.56 803 VAL A C 1
ATOM 6557 O O . VAL A 1 803 ? -27.781 26.906 6.188 1 89.56 803 VAL A O 1
ATOM 6560 N N . ILE A 1 804 ? -28.828 24.984 6.066 1 89.56 804 ILE A N 1
ATOM 6561 C CA . ILE A 1 804 ? -28.641 24.828 4.629 1 89.56 804 ILE A CA 1
ATOM 6562 C C . ILE A 1 804 ? -29.375 25.953 3.889 1 89.56 804 ILE A C 1
ATOM 6564 O O . ILE A 1 804 ? -28.844 26.5 2.922 1 89.56 804 ILE A O 1
ATOM 6568 N N . PHE A 1 805 ? -30.547 26.344 4.387 1 86 805 PHE A N 1
ATOM 6569 C CA . PHE A 1 805 ? -31.391 27.297 3.684 1 86 805 PHE A CA 1
ATOM 6570 C C . PHE A 1 805 ? -30.969 28.719 3.994 1 86 805 PHE A C 1
ATOM 6572 O O . PHE A 1 805 ? -31.156 29.625 3.18 1 86 805 PHE A O 1
ATOM 6579 N N . THR A 1 806 ? -30.375 28.875 5.156 1 80.56 806 THR A N 1
ATOM 6580 C CA . THR A 1 806 ? -30.156 30.25 5.594 1 80.56 806 THR A CA 1
ATOM 6581 C C . THR A 1 806 ? -28.688 30.625 5.469 1 80.56 806 THR A C 1
ATOM 6583 O O . THR A 1 806 ? -28.359 31.812 5.293 1 80.56 806 THR A O 1
ATOM 6586 N N . GLN A 1 807 ? -27.859 29.609 5.578 1 79.5 807 GLN A N 1
ATOM 6587 C CA . GLN A 1 807 ? -26.438 29.938 5.621 1 79.5 807 GLN A CA 1
ATOM 6588 C C . GLN A 1 807 ? -25.75 29.609 4.293 1 79.5 807 GLN A C 1
ATOM 6590 O O . GLN A 1 807 ? -26.234 28.781 3.529 1 79.5 807 GLN A O 1
ATOM 6595 N N . GLU A 1 808 ? -24.781 30.406 3.988 1 75.44 808 GLU A N 1
ATOM 6596 C CA . GLU A 1 808 ? -23.938 30.125 2.822 1 75.44 808 GLU A CA 1
ATOM 6597 C C . GLU A 1 808 ? -22.5 29.812 3.232 1 75.44 808 GLU A C 1
ATOM 6599 O O . GLU A 1 808 ? -21.766 30.688 3.688 1 75.44 808 GLU A O 1
ATOM 6604 N N . ALA A 1 809 ? -22.234 28.656 3.385 1 76 809 ALA A N 1
ATOM 6605 C CA . ALA A 1 809 ? -20.875 28.219 3.742 1 76 809 ALA A CA 1
ATOM 6606 C C . ALA A 1 809 ? -20.422 27.062 2.865 1 76 809 ALA A C 1
ATOM 6608 O O . ALA A 1 809 ? -21.234 26.281 2.379 1 76 809 ALA A O 1
ATOM 6609 N N . ASN A 1 810 ? -19.125 26.984 2.617 1 75.75 810 ASN A N 1
ATOM 6610 C CA . ASN A 1 810 ? -18.547 25.984 1.733 1 75.75 810 ASN A CA 1
ATOM 6611 C C . ASN A 1 810 ? -18.609 24.578 2.352 1 75.75 810 ASN A C 1
ATOM 6613 O O . ASN A 1 810 ? -18.547 23.578 1.639 1 75.75 810 ASN A O 1
ATOM 6617 N N . TYR A 1 811 ? -18.75 24.531 3.664 1 84.44 811 TYR A N 1
ATOM 6618 C CA . TYR A 1 811 ? -18.688 23.234 4.312 1 84.44 811 TYR A CA 1
ATOM 6619 C C . TYR A 1 811 ? -20.078 22.609 4.398 1 84.44 811 TYR A C 1
ATOM 6621 O O . TYR A 1 811 ? -20.219 21.469 4.871 1 84.44 811 TYR A O 1
ATOM 6629 N N . LEU A 1 812 ? -21.109 23.281 3.826 1 86.5 812 LEU A N 1
ATOM 6630 C CA . LEU A 1 812 ? -22.484 22.812 3.961 1 86.5 812 LEU A CA 1
ATOM 6631 C C . LEU A 1 812 ? -22.734 21.578 3.104 1 86.5 812 LEU A C 1
ATOM 6633 O O . LEU A 1 812 ? -23.719 20.875 3.301 1 86.5 812 LEU A O 1
ATOM 6637 N N . TRP A 1 813 ? -21.734 21.344 2.266 1 87.94 813 TRP A N 1
ATOM 6638 C CA . TRP A 1 813 ? -21.875 20.156 1.426 1 87.94 813 TRP A CA 1
ATOM 6639 C C . TRP A 1 813 ? -21.812 18.891 2.266 1 87.94 813 TRP A C 1
ATOM 6641 O O . TRP A 1 813 ? -22.328 17.844 1.862 1 87.94 813 TRP A O 1
ATOM 6651 N N . THR A 1 814 ? -21.25 18.938 3.461 1 91.88 814 THR A N 1
ATOM 6652 C CA . THR A 1 814 ? -21.109 17.781 4.332 1 91.88 814 THR A CA 1
ATOM 6653 C C . THR A 1 814 ? -22.469 17.297 4.805 1 91.88 814 THR A C 1
ATOM 6655 O O . THR A 1 814 ? -22.641 16.109 5.121 1 91.88 814 THR A O 1
ATOM 6658 N N . PHE A 1 815 ? -23.484 18.188 4.758 1 94.31 815 PHE A N 1
ATOM 6659 C CA . PHE A 1 815 ? -24.828 17.828 5.207 1 94.31 815 PHE A CA 1
ATOM 6660 C C . PHE A 1 815 ? -25.547 17 4.156 1 94.31 815 PHE A C 1
ATOM 6662 O O . PHE A 1 815 ? -26.578 16.391 4.441 1 94.31 815 PHE A O 1
ATOM 6669 N N . SER A 1 816 ? -24.984 16.984 2.924 1 93.94 816 SER A N 1
ATOM 6670 C CA . SER A 1 816 ? -25.609 16.188 1.868 1 93.94 816 SER A CA 1
ATOM 6671 C C . SER A 1 816 ? -25.688 14.719 2.262 1 93.94 816 SER A C 1
ATOM 6673 O O . SER A 1 816 ? -26.719 14.078 2.051 1 93.94 816 SER A O 1
ATOM 6675 N N . LYS A 1 817 ? -24.609 14.273 2.883 1 93.88 817 LYS A N 1
ATOM 6676 C CA . LYS A 1 817 ? -24.578 12.875 3.285 1 93.88 817 LYS A CA 1
ATOM 6677 C C . LYS A 1 817 ? -25.562 12.602 4.418 1 93.88 817 LYS A C 1
ATOM 6679 O O . LYS A 1 817 ? -26.172 11.539 4.473 1 93.88 817 LYS A O 1
ATOM 6684 N N . VAL A 1 818 ? -25.672 13.531 5.27 1 95.56 818 VAL A N 1
ATOM 6685 C CA . VAL A 1 818 ? -26.562 13.398 6.418 1 95.56 818 VAL A CA 1
ATOM 6686 C C . VAL A 1 818 ? -28.016 13.344 5.945 1 95.56 818 VAL A C 1
ATOM 6688 O O . VAL A 1 818 ? -28.781 12.5 6.398 1 95.56 818 VAL A O 1
ATOM 6691 N N . LEU A 1 819 ? -28.328 14.148 5.016 1 95.19 819 LEU A N 1
ATOM 6692 C CA . LEU A 1 819 ? -29.688 14.195 4.496 1 95.19 819 LEU A CA 1
ATOM 6693 C C . LEU A 1 819 ? -30.016 12.945 3.691 1 95.19 819 LEU A C 1
ATOM 6695 O O . LEU A 1 819 ? -31.125 12.422 3.762 1 95.19 819 LEU A O 1
ATOM 6699 N N . LEU A 1 820 ? -29.062 12.531 2.926 1 94.69 820 LEU A N 1
ATOM 6700 C CA . LEU A 1 820 ? -29.25 11.273 2.203 1 94.69 820 LEU A CA 1
ATOM 6701 C C . LEU A 1 820 ? -29.516 10.125 3.17 1 94.69 820 LEU A C 1
ATOM 6703 O O . LEU A 1 820 ? -30.359 9.273 2.908 1 94.69 820 LEU A O 1
ATOM 6707 N N . GLY A 1 821 ? -28.75 10.094 4.246 1 94.25 821 GLY A N 1
ATOM 6708 C CA . GLY A 1 821 ? -28.969 9.078 5.262 1 94.25 821 GLY A CA 1
ATOM 6709 C C . GLY A 1 821 ? -30.375 9.07 5.816 1 94.25 821 GLY A C 1
ATOM 6710 O O . GLY A 1 821 ? -30.984 8.008 5.957 1 94.25 821 GLY A O 1
ATOM 6711 N N . LEU A 1 822 ? -30.828 10.211 6.098 1 92.44 822 LEU A N 1
ATOM 6712 C CA . LEU A 1 822 ? -32.188 10.336 6.598 1 92.44 822 LEU A CA 1
ATOM 6713 C C . LEU A 1 822 ? -33.188 9.859 5.551 1 92.44 822 LEU A C 1
ATOM 6715 O O . LEU A 1 822 ? -34.156 9.172 5.883 1 92.44 822 LEU A O 1
ATOM 6719 N N . ALA A 1 823 ? -32.969 10.164 4.336 1 93.12 823 ALA A N 1
ATOM 6720 C CA . ALA A 1 823 ? -33.875 9.781 3.252 1 93.12 823 ALA A CA 1
ATOM 6721 C C . ALA A 1 823 ? -33.906 8.266 3.09 1 93.12 823 ALA A C 1
ATOM 6723 O O . ALA A 1 823 ? -34.969 7.703 2.801 1 93.12 823 ALA A O 1
ATOM 6724 N N . VAL A 1 824 ? -32.812 7.656 3.238 1 91.5 824 VAL A N 1
ATOM 6725 C CA . VAL A 1 824 ? -32.719 6.211 3.066 1 91.5 824 VAL A CA 1
ATOM 6726 C C . VAL A 1 824 ? -33.406 5.512 4.242 1 91.5 824 VAL A C 1
ATOM 6728 O O . VAL A 1 824 ? -34.062 4.492 4.062 1 91.5 824 VAL A O 1
ATOM 6731 N N . ILE A 1 825 ? -33.25 6.035 5.461 1 91.56 825 ILE A N 1
ATOM 6732 C CA . ILE A 1 825 ? -33.812 5.418 6.66 1 91.56 825 ILE A CA 1
ATOM 6733 C C . ILE A 1 825 ? -35.312 5.637 6.695 1 91.56 825 ILE A C 1
ATOM 6735 O O . ILE A 1 825 ? -36.062 4.707 6.984 1 91.56 825 ILE A O 1
ATOM 6739 N N . ASN A 1 826 ? -35.719 6.84 6.48 1 91.31 826 ASN A N 1
ATOM 6740 C CA . ASN A 1 826 ? -37.125 7.223 6.547 1 91.31 826 ASN A CA 1
ATOM 6741 C C . ASN A 1 826 ? -37.469 8.367 5.59 1 91.31 826 ASN A C 1
ATOM 6743 O O . ASN A 1 826 ? -37.375 9.539 5.969 1 91.31 826 ASN A O 1
ATOM 6747 N N . GLU A 1 827 ? -37.938 7.996 4.418 1 92.62 827 GLU A N 1
ATOM 6748 C CA . GLU A 1 827 ? -38.219 8.984 3.379 1 92.62 827 GLU A CA 1
ATOM 6749 C C . GLU A 1 827 ? -39.375 9.898 3.791 1 92.62 827 GLU A C 1
ATOM 6751 O O . GLU A 1 827 ? -39.344 11.094 3.48 1 92.62 827 GLU A O 1
ATOM 6756 N N . GLU A 1 828 ? -40.344 9.375 4.465 1 91.94 828 GLU A N 1
ATOM 6757 C CA . GLU A 1 828 ? -41.5 10.172 4.902 1 91.94 828 GLU A CA 1
ATOM 6758 C C . GLU A 1 828 ? -41.062 11.266 5.879 1 91.94 828 GLU A C 1
ATOM 6760 O O . GLU A 1 828 ? -41.531 12.406 5.777 1 91.94 828 GLU A O 1
ATOM 6765 N N . LYS A 1 829 ? -40.281 10.875 6.781 1 92 829 LYS A N 1
ATOM 6766 C CA . LYS A 1 829 ? -39.781 11.844 7.75 1 92 829 LYS A CA 1
ATOM 6767 C C . LYS A 1 829 ? -38.938 12.914 7.062 1 92 829 LYS A C 1
ATOM 6769 O O . LYS A 1 829 ? -39 14.094 7.426 1 92 829 LYS A O 1
ATOM 6774 N N . PHE A 1 830 ? -38.125 12.477 6.07 1 95.06 830 PHE A N 1
ATOM 6775 C CA . PHE A 1 830 ? -37.312 13.398 5.297 1 95.06 830 PHE A CA 1
ATOM 6776 C C . PHE A 1 830 ? -38.156 14.461 4.625 1 95.06 830 PHE A C 1
ATOM 6778 O O . PHE A 1 830 ? -37.875 15.656 4.727 1 95.06 830 PHE A O 1
ATOM 6785 N N . GLU A 1 831 ? -39.25 14.039 4.02 1 94.19 831 GLU A N 1
ATOM 6786 C CA . GLU A 1 831 ? -40.125 14.961 3.311 1 94.19 831 GLU A CA 1
ATOM 6787 C C . GLU A 1 831 ? -40.875 15.875 4.281 1 94.19 831 GLU A C 1
ATOM 6789 O O . GLU A 1 831 ? -41.062 17.062 4.012 1 94.19 831 GLU A O 1
ATOM 6794 N N . ARG A 1 832 ? -41.281 15.305 5.332 1 94.25 832 ARG A N 1
ATOM 6795 C CA . ARG A 1 832 ? -42 16.078 6.336 1 94.25 832 ARG A CA 1
ATOM 6796 C C . ARG A 1 832 ? -41.125 17.188 6.906 1 94.25 832 ARG A C 1
ATOM 6798 O O . ARG A 1 832 ? -41.562 18.344 6.98 1 94.25 832 ARG A O 1
ATOM 6805 N N . ILE A 1 833 ? -39.906 16.875 7.305 1 94.88 833 ILE A N 1
ATOM 6806 C CA . ILE A 1 833 ? -39.031 17.844 7.926 1 94.88 833 ILE A CA 1
ATOM 6807 C C . ILE A 1 833 ? -38.594 18.891 6.891 1 94.88 833 ILE A C 1
ATOM 6809 O O . ILE A 1 833 ? -38.5 20.078 7.203 1 94.88 833 ILE A O 1
ATOM 6813 N N . LYS A 1 834 ? -38.281 18.406 5.699 1 93.75 834 LYS A N 1
ATOM 6814 C CA . LYS A 1 834 ? -37.938 19.312 4.613 1 93.75 834 LYS A CA 1
ATOM 6815 C C . LYS A 1 834 ? -39.031 20.359 4.383 1 93.75 834 LYS A C 1
ATOM 6817 O O . LYS A 1 834 ? -38.75 21.547 4.363 1 93.75 834 LYS A O 1
ATOM 6822 N N . ASN A 1 835 ? -40.281 19.938 4.27 1 92.75 835 ASN A N 1
ATOM 6823 C CA . ASN A 1 835 ? -41.406 20.844 4.008 1 92.75 835 ASN A CA 1
ATOM 6824 C C . ASN A 1 835 ? -41.688 21.75 5.195 1 92.75 835 ASN A C 1
ATOM 6826 O O . ASN A 1 835 ? -42 22.938 5.016 1 92.75 835 ASN A O 1
ATOM 6830 N N . PHE A 1 836 ? -41.562 21.203 6.309 1 92.62 836 PHE A N 1
ATOM 6831 C CA . PHE A 1 836 ? -41.719 21.984 7.527 1 92.62 836 PHE A CA 1
ATOM 6832 C C . PHE A 1 836 ? -40.688 23.094 7.605 1 92.62 836 PHE A C 1
ATOM 6834 O O . PHE A 1 836 ? -41.031 24.234 7.961 1 92.62 836 PHE A O 1
ATOM 6841 N N . SER A 1 837 ? -39.469 22.797 7.289 1 91.38 837 SER A N 1
ATOM 6842 C CA . SER A 1 837 ? -38.375 23.75 7.363 1 91.38 837 SER A CA 1
ATOM 6843 C C . SER A 1 837 ? -38.531 24.844 6.309 1 91.38 837 SER A C 1
ATOM 6845 O O . SER A 1 837 ? -38.156 26 6.535 1 91.38 837 SER A O 1
ATOM 6847 N N . ILE A 1 838 ? -39.094 24.531 5.164 1 90.75 838 ILE A N 1
ATOM 6848 C CA . ILE A 1 838 ? -39.312 25.516 4.102 1 90.75 838 ILE A CA 1
ATOM 6849 C C . ILE A 1 838 ? -40.406 26.484 4.504 1 90.75 838 ILE A C 1
ATOM 6851 O O . ILE A 1 838 ? -40.312 27.688 4.242 1 90.75 838 ILE A O 1
ATOM 6855 N N . GLU A 1 839 ? -41.438 25.938 5.152 1 89.56 839 GLU A N 1
ATOM 6856 C CA . GLU A 1 839 ? -42.562 26.766 5.578 1 89.56 839 GLU A CA 1
ATOM 6857 C C . GLU A 1 839 ? -42.125 27.766 6.637 1 89.56 839 GLU A C 1
ATOM 6859 O O . GLU A 1 839 ? -42.656 28.875 6.707 1 89.56 839 GLU A O 1
ATOM 6864 N N . LYS A 1 840 ? -41.156 27.453 7.348 1 84.75 840 LYS A N 1
ATOM 6865 C CA . LYS A 1 840 ? -40.719 28.297 8.445 1 84.75 840 LYS A CA 1
ATOM 6866 C C . LYS A 1 840 ? -39.75 29.391 7.945 1 84.75 840 LYS A C 1
ATOM 6868 O O . LYS A 1 840 ? -39.438 30.328 8.672 1 84.75 840 LYS A O 1
ATOM 6873 N N . LEU A 1 841 ? -39.375 29.297 6.672 1 85 841 LEU A N 1
ATOM 6874 C CA . LEU A 1 841 ? -38.438 30.281 6.133 1 85 841 LEU A CA 1
ATOM 6875 C C . LEU A 1 841 ? -39.125 31.641 5.957 1 85 841 LEU A C 1
ATOM 6877 O O . LEU A 1 841 ? -40.281 31.703 5.59 1 85 841 LEU A O 1
ATOM 6881 N N . PRO A 1 842 ? -38.438 32.688 6.332 1 78 842 PRO A N 1
ATOM 6882 C CA . PRO A 1 842 ? -39.031 34.031 6.242 1 78 842 PRO A CA 1
ATOM 6883 C C . PRO A 1 842 ? -39.031 34.562 4.816 1 78 842 PRO A C 1
ATOM 6885 O O . PRO A 1 842 ? -38.531 35.656 4.559 1 78 842 PRO A O 1
ATOM 6888 N N . TYR A 1 843 ? -39.375 33.812 3.824 1 77.44 843 TYR A N 1
ATOM 6889 C CA . TYR A 1 843 ? -39.406 34.25 2.43 1 77.44 843 TYR A CA 1
ATOM 6890 C C . TYR A 1 843 ? -40.844 34.344 1.932 1 77.44 843 TYR A C 1
ATOM 6892 O O . TYR A 1 843 ? -41.75 33.75 2.508 1 77.44 843 TYR A O 1
ATOM 6900 N N . PRO A 1 844 ? -41.031 35.25 0.911 1 80.38 844 PRO A N 1
ATOM 6901 C CA . PRO A 1 844 ? -42.375 35.312 0.315 1 80.38 844 PRO A CA 1
ATOM 6902 C C . PRO A 1 844 ? -42.812 33.969 -0.302 1 80.38 844 PRO A C 1
ATOM 6904 O O . PRO A 1 844 ? -42 33.094 -0.551 1 80.38 844 PRO A O 1
ATOM 6907 N N . GLU A 1 845 ? -44.094 33.75 -0.435 1 84.12 845 GLU A N 1
ATOM 6908 C CA . GLU A 1 845 ? -44.656 32.469 -0.861 1 84.12 845 GLU A CA 1
ATOM 6909 C C . GLU A 1 845 ? -44.156 32.062 -2.24 1 84.12 845 GLU A C 1
ATOM 6911 O O . GLU A 1 845 ? -44 30.891 -2.523 1 84.12 845 GLU A O 1
ATOM 6916 N N . ASP A 1 846 ? -43.812 33.031 -3.164 1 79.62 846 ASP A N 1
ATOM 6917 C CA . ASP A 1 846 ? -43.312 32.719 -4.492 1 79.62 846 ASP A CA 1
ATOM 6918 C C . ASP A 1 846 ? -41.938 32.062 -4.41 1 79.62 846 ASP A C 1
ATOM 6920 O O . ASP A 1 846 ? -41.656 31.109 -5.113 1 79.62 846 ASP A O 1
ATOM 6924 N N . THR A 1 847 ? -41.125 32.75 -3.576 1 83 847 THR A N 1
ATOM 6925 C CA . THR A 1 847 ? -39.781 32.219 -3.395 1 83 847 THR A CA 1
ATOM 6926 C C . THR A 1 847 ? -39.812 30.844 -2.732 1 83 847 THR A C 1
ATOM 6928 O O . THR A 1 847 ? -39.031 29.938 -3.094 1 83 847 THR A O 1
ATOM 6931 N N . LYS A 1 848 ? -40.719 30.672 -1.772 1 88.88 848 LYS A N 1
ATOM 6932 C CA . LYS A 1 848 ? -40.875 29.391 -1.1 1 88.88 848 LYS A CA 1
ATOM 6933 C C . LYS A 1 848 ? -41.312 28.297 -2.082 1 88.88 848 LYS A C 1
ATOM 6935 O O . LYS A 1 848 ? -40.844 27.156 -1.99 1 88.88 848 LYS A O 1
ATOM 6940 N N . SER A 1 849 ? -42.125 28.703 -2.951 1 87.31 849 SER A N 1
ATOM 6941 C CA . SER A 1 849 ? -42.625 27.766 -3.953 1 87.31 849 SER A CA 1
ATOM 6942 C C . SER A 1 849 ? -41.469 27.328 -4.879 1 87.31 849 SER A C 1
ATOM 6944 O O . SER A 1 849 ? -41.406 26.172 -5.301 1 87.31 849 SER A O 1
ATOM 6946 N N . SER A 1 850 ? -40.594 28.234 -5.211 1 85.31 850 SER A N 1
ATOM 6947 C CA . SER A 1 850 ? -39.438 27.906 -6.043 1 85.31 850 SER A CA 1
ATOM 6948 C C . SER A 1 850 ? -38.5 26.984 -5.312 1 85.31 850 SER A C 1
ATOM 6950 O O . SER A 1 850 ? -37.969 26.031 -5.91 1 85.31 850 SER A O 1
ATOM 6952 N N . ILE A 1 851 ? -38.344 27.297 -4.039 1 88.5 851 ILE A N 1
ATOM 6953 C CA . ILE A 1 851 ? -37.469 26.469 -3.223 1 88.5 851 ILE A CA 1
ATOM 6954 C C . ILE A 1 851 ? -38.062 25.078 -3.084 1 88.5 851 ILE A C 1
ATOM 6956 O O . ILE A 1 851 ? -37.375 24.062 -3.168 1 88.5 851 ILE A O 1
ATOM 6960 N N . ARG A 1 852 ? -39.375 25.031 -2.857 1 89.62 852 ARG A N 1
ATOM 6961 C CA . ARG A 1 852 ? -40.094 23.766 -2.727 1 89.62 852 ARG A CA 1
ATOM 6962 C C . ARG A 1 852 ? -39.969 22.938 -3.994 1 89.62 852 ARG A C 1
ATOM 6964 O O . ARG A 1 852 ? -39.781 21.719 -3.926 1 89.62 852 ARG A O 1
ATOM 6971 N N . SER A 1 853 ? -40 23.562 -5.129 1 88.31 853 SER A N 1
ATOM 6972 C CA . SER A 1 853 ? -39.906 22.859 -6.402 1 88.31 853 SER A CA 1
ATOM 6973 C C . SER A 1 853 ? -38.5 22.281 -6.613 1 88.31 853 SER A C 1
ATOM 6975 O O . SER A 1 853 ? -38.344 21.141 -7.074 1 88.31 853 SER A O 1
ATOM 6977 N N . THR A 1 854 ? -37.531 23 -6.293 1 88.25 854 THR A N 1
ATOM 6978 C CA . THR A 1 854 ? -36.188 22.516 -6.473 1 88.25 854 THR A CA 1
ATOM 6979 C C . THR A 1 854 ? -35.844 21.453 -5.434 1 88.25 854 THR A C 1
ATOM 6981 O O . THR A 1 854 ? -35.125 20.484 -5.734 1 88.25 854 THR A O 1
ATOM 6984 N N . ALA A 1 855 ? -36.281 21.719 -4.25 1 91.25 855 ALA A N 1
ATOM 6985 C CA . ALA A 1 855 ? -36.031 20.781 -3.166 1 91.25 855 ALA A CA 1
ATOM 6986 C C . ALA A 1 855 ? -36.688 19.422 -3.441 1 91.25 855 ALA A C 1
ATOM 6988 O O . ALA A 1 855 ? -36.219 18.391 -2.955 1 91.25 855 ALA A O 1
ATOM 6989 N N . SER A 1 856 ? -37.719 19.344 -4.16 1 89 856 SER A N 1
ATOM 6990 C CA . SER A 1 856 ? -38.406 18.094 -4.5 1 89 856 SER A CA 1
ATOM 6991 C C . SER A 1 856 ? -37.562 17.25 -5.457 1 89 856 SER A C 1
ATOM 6993 O O . SER A 1 856 ? -37.781 16.047 -5.562 1 89 856 SER A O 1
ATOM 6995 N N . THR A 1 857 ? -36.594 17.906 -6.066 1 90.12 857 THR A N 1
ATOM 6996 C CA . THR A 1 857 ? -35.75 17.188 -7.02 1 90.12 857 THR A CA 1
ATOM 6997 C C . THR A 1 857 ? -34.562 16.547 -6.309 1 90.12 857 THR A C 1
ATOM 6999 O O . THR A 1 857 ? -33.75 15.883 -6.941 1 90.12 857 THR A O 1
ATOM 7002 N N . LEU A 1 858 ? -34.5 16.703 -5.059 1 92.06 858 LEU A N 1
ATOM 7003 C CA . LEU A 1 858 ? -33.344 16.188 -4.305 1 92.06 858 LEU A CA 1
ATOM 7004 C C . LEU A 1 858 ? -33.281 14.672 -4.387 1 92.06 858 LEU A C 1
ATOM 7006 O O . LEU A 1 858 ? -32.188 14.094 -4.426 1 92.06 858 LEU A O 1
ATOM 7010 N N . LEU A 1 859 ? -34.406 14.031 -4.371 1 92.5 859 LEU A N 1
ATOM 7011 C CA . LEU A 1 859 ? -34.438 12.57 -4.348 1 92.5 859 LEU A CA 1
ATOM 7012 C C . LEU A 1 859 ? -34.594 12.008 -5.758 1 92.5 859 LEU A C 1
ATOM 7014 O O . LEU A 1 859 ? -34.781 10.797 -5.934 1 92.5 859 LEU A O 1
ATOM 7018 N N . GLU A 1 860 ? -34.438 12.836 -6.719 1 89.88 860 GLU A N 1
ATOM 7019 C CA . GLU A 1 860 ? -34.562 12.367 -8.094 1 89.88 860 GLU A CA 1
ATOM 7020 C C . GLU A 1 860 ? -33.406 11.469 -8.492 1 89.88 860 GLU A C 1
ATOM 7022 O O . GLU A 1 860 ? -32.25 11.867 -8.375 1 89.88 860 GLU A O 1
ATOM 7027 N N . GLY A 1 861 ? -33.656 10.312 -8.938 1 86.38 861 GLY A N 1
ATOM 7028 C CA . GLY A 1 861 ? -32.625 9.383 -9.406 1 86.38 861 GLY A CA 1
ATOM 7029 C C . GLY A 1 861 ? -31.922 8.664 -8.273 1 86.38 861 GLY A C 1
ATOM 7030 O O . GLY A 1 861 ? -30.969 7.902 -8.508 1 86.38 861 GLY A O 1
ATOM 7031 N N . VAL A 1 862 ? -32.25 9 -7.047 1 88.31 862 VAL A N 1
ATOM 7032 C CA . VAL A 1 862 ? -31.562 8.43 -5.895 1 88.31 862 VAL A CA 1
ATOM 7033 C C . VAL A 1 862 ? -32.25 7.129 -5.48 1 88.31 862 VAL A C 1
ATOM 7035 O O . VAL A 1 862 ? -33.469 7.078 -5.352 1 88.31 862 VAL A O 1
ATOM 7038 N N . LYS A 1 863 ? -31.438 6.098 -5.367 1 81.56 863 LYS A N 1
ATOM 7039 C CA . LYS A 1 863 ? -31.938 4.812 -4.895 1 81.56 863 LYS A CA 1
ATOM 7040 C C . LYS A 1 863 ? -31.875 4.723 -3.371 1 81.56 863 LYS A C 1
ATOM 7042 O O . LYS A 1 863 ? -31.297 5.598 -2.719 1 81.56 863 LYS A O 1
ATOM 7047 N N . LYS A 1 864 ? -32.562 3.807 -2.809 1 80.56 864 LYS A N 1
ATOM 7048 C CA . LYS A 1 864 ? -32.594 3.639 -1.358 1 80.56 864 LYS A CA 1
ATOM 7049 C C . LYS A 1 864 ? -31.359 2.896 -0.87 1 80.56 864 LYS A C 1
ATOM 7051 O O . LYS A 1 864 ? -31.469 1.817 -0.284 1 80.56 864 LYS A O 1
ATOM 7056 N N . SER A 1 865 ? -30.172 3.492 -1.19 1 82.06 865 SER A N 1
ATOM 7057 C CA . SER A 1 865 ? -28.891 2.92 -0.774 1 82.06 865 SER A CA 1
ATOM 7058 C C . SER A 1 865 ? -27.859 4.012 -0.502 1 82.06 865 SER A C 1
ATOM 7060 O O . SER A 1 865 ? -28.016 5.145 -0.966 1 82.06 865 SER A O 1
ATOM 7062 N N . LEU A 1 866 ? -26.953 3.674 0.339 1 85.5 866 LEU A N 1
ATOM 7063 C CA . LEU A 1 866 ? -25.922 4.641 0.693 1 85.5 866 LEU A CA 1
ATOM 7064 C C . LEU A 1 866 ? -24.625 4.348 -0.051 1 85.5 866 LEU A C 1
ATOM 7066 O O . LEU A 1 866 ? -23.531 4.59 0.473 1 85.5 866 LEU A O 1
ATOM 7070 N N . ASP A 1 867 ? -24.734 3.91 -1.252 1 78.69 867 ASP A N 1
ATOM 7071 C CA . ASP A 1 867 ? -23.562 3.617 -2.082 1 78.69 867 ASP A CA 1
ATOM 7072 C C . ASP A 1 867 ? -22.922 4.902 -2.602 1 78.69 867 ASP A C 1
ATOM 7074 O O . ASP A 1 867 ? -23.531 5.973 -2.549 1 78.69 867 ASP A O 1
ATOM 7078 N N . THR A 1 868 ? -21.734 4.762 -3.088 1 81.69 868 THR A N 1
ATOM 7079 C CA . THR A 1 868 ? -20.969 5.918 -3.535 1 81.69 868 THR A CA 1
ATOM 7080 C C . THR A 1 868 ? -21.656 6.602 -4.715 1 81.69 868 THR A C 1
ATOM 7082 O O . THR A 1 868 ? -21.672 7.832 -4.809 1 81.69 868 THR A O 1
ATOM 7085 N N . GLN A 1 869 ? -22.234 5.879 -5.605 1 79.38 869 GLN A N 1
ATOM 7086 C CA . GLN A 1 869 ? -22.922 6.453 -6.762 1 79.38 869 GLN A CA 1
ATOM 7087 C C . GLN A 1 869 ? -24.141 7.27 -6.336 1 79.38 869 GLN A C 1
ATOM 7089 O O . GLN A 1 869 ? -24.391 8.344 -6.875 1 79.38 869 GLN A O 1
ATOM 7094 N N . ASN A 1 870 ? -24.844 6.73 -5.41 1 86.25 870 ASN A N 1
ATOM 7095 C CA . ASN A 1 870 ? -26.016 7.441 -4.902 1 86.25 870 ASN A CA 1
ATOM 7096 C C . ASN A 1 870 ? -25.625 8.719 -4.168 1 86.25 870 ASN A C 1
ATOM 7098 O O . ASN A 1 870 ? -26.328 9.727 -4.238 1 86.25 870 ASN A O 1
ATOM 7102 N N . LYS A 1 871 ? -24.516 8.633 -3.51 1 89.88 871 LYS A N 1
ATOM 7103 C CA . LYS A 1 871 ? -24.016 9.82 -2.814 1 89.88 871 LYS A CA 1
ATOM 7104 C C . LYS A 1 871 ? -23.656 10.93 -3.801 1 89.88 871 LYS A C 1
ATOM 7106 O O . LYS A 1 871 ? -23.953 12.102 -3.555 1 89.88 871 LYS A O 1
ATOM 7111 N N . ASP A 1 872 ? -23.141 10.492 -4.898 1 88.81 872 ASP A N 1
ATOM 7112 C CA . ASP A 1 872 ? -22.734 11.469 -5.91 1 88.81 872 ASP A CA 1
ATOM 7113 C C . ASP A 1 872 ? -23.969 12.094 -6.582 1 88.81 872 ASP A C 1
ATOM 7115 O O . ASP A 1 872 ? -23.984 13.297 -6.848 1 88.81 872 ASP A O 1
ATOM 7119 N N . ILE A 1 873 ? -24.906 11.312 -6.859 1 91.19 873 ILE A N 1
ATOM 7120 C CA . ILE A 1 873 ? -26.125 11.805 -7.48 1 91.19 873 ILE A CA 1
ATOM 7121 C C . ILE A 1 873 ? -26.828 12.781 -6.539 1 91.19 873 ILE A C 1
ATOM 7123 O O . ILE A 1 873 ? -27.266 13.859 -6.957 1 91.19 873 ILE A O 1
ATOM 7127 N N . PHE A 1 874 ? -26.922 12.406 -5.293 1 93.94 874 PHE A N 1
ATOM 7128 C CA . PHE A 1 874 ? -27.578 13.266 -4.312 1 93.94 874 PHE A CA 1
ATOM 7129 C C . PHE A 1 874 ? -26.797 14.57 -4.141 1 93.94 874 PHE A C 1
ATOM 7131 O O . PHE A 1 874 ? -27.406 15.641 -3.99 1 93.94 874 PHE A O 1
ATOM 7138 N N . LEU A 1 875 ? -25.484 14.438 -4.078 1 93 875 LEU A N 1
ATOM 7139 C CA . LEU A 1 875 ? -24.656 15.633 -3.953 1 93 875 LEU A CA 1
ATOM 7140 C C . LEU A 1 875 ? -24.875 16.578 -5.133 1 93 875 LEU A C 1
ATOM 7142 O O . LEU A 1 875 ? -24.906 17.797 -4.957 1 93 875 LEU A O 1
ATOM 7146 N N . LYS A 1 876 ? -25 15.977 -6.332 1 91.5 876 LYS A N 1
ATOM 7147 C CA . LYS A 1 876 ? -25.281 16.797 -7.516 1 91.5 876 LYS A CA 1
ATOM 7148 C C . LYS A 1 876 ? -26.609 17.516 -7.375 1 91.5 876 LYS A C 1
ATOM 7150 O O . LYS A 1 876 ? -26.703 18.719 -7.684 1 91.5 876 LYS A O 1
ATOM 7155 N N . ASN A 1 877 ? -27.641 16.828 -6.953 1 93.38 877 ASN A N 1
ATOM 7156 C CA . ASN A 1 877 ? -28.953 17.438 -6.734 1 93.38 877 ASN A CA 1
ATOM 7157 C C . ASN A 1 877 ? -28.891 18.5 -5.641 1 93.38 877 ASN A C 1
ATOM 7159 O O . ASN A 1 877 ? -29.547 19.531 -5.742 1 93.38 877 ASN A O 1
ATOM 7163 N N . PHE A 1 878 ? -28.141 18.234 -4.609 1 93.44 878 PHE A N 1
ATOM 7164 C CA . PHE A 1 878 ? -27.953 19.141 -3.48 1 93.44 878 PHE A CA 1
ATOM 7165 C C . PHE A 1 878 ? -27.281 20.438 -3.928 1 93.44 878 PHE A C 1
ATOM 7167 O O . PHE A 1 878 ? -27.688 21.516 -3.504 1 93.44 878 PHE A O 1
ATOM 7174 N N . ASN A 1 879 ? -26.344 20.281 -4.766 1 89.38 879 ASN A N 1
ATOM 7175 C CA . ASN A 1 879 ? -25.641 21.453 -5.277 1 89.38 879 ASN A CA 1
ATOM 7176 C C . ASN A 1 879 ? -26.547 22.312 -6.145 1 89.38 879 ASN A C 1
ATOM 7178 O O . ASN A 1 879 ? -26.438 23.547 -6.148 1 89.38 879 ASN A O 1
ATOM 7182 N N . LYS A 1 880 ? -27.438 21.688 -6.906 1 87.62 880 LYS A N 1
ATOM 7183 C CA . LYS A 1 880 ? -28.438 22.438 -7.672 1 87.62 880 LYS A CA 1
ATOM 7184 C C . LYS A 1 880 ? -29.328 23.266 -6.754 1 87.62 880 LYS A C 1
ATOM 7186 O O . LYS A 1 880 ? -29.641 24.406 -7.062 1 87.62 880 LYS A O 1
ATOM 7191 N N . LEU A 1 881 ? -29.688 22.672 -5.699 1 88.94 881 LEU A N 1
ATOM 7192 C CA . LEU A 1 881 ? -30.5 23.375 -4.719 1 88.94 881 LEU A CA 1
ATOM 7193 C C . LEU A 1 881 ? -29.734 24.547 -4.109 1 88.94 881 LEU A C 1
ATOM 7195 O O . LEU A 1 881 ? -30.281 25.641 -3.957 1 88.94 881 LEU A O 1
ATOM 7199 N N . LYS A 1 882 ? -28.547 24.281 -3.812 1 87.38 882 LYS A N 1
ATOM 7200 C CA . LYS A 1 882 ? -27.734 25.328 -3.201 1 87.38 882 LYS A CA 1
ATOM 7201 C C . LYS A 1 882 ? -27.516 26.484 -4.168 1 87.38 882 LYS A C 1
ATOM 7203 O O . LYS A 1 882 ? -27.438 27.641 -3.748 1 87.38 882 LYS A O 1
ATOM 7208 N N . GLN A 1 883 ? -27.406 26.156 -5.375 1 82.69 883 GLN A N 1
ATOM 7209 C CA . GLN A 1 883 ? -27.234 27.188 -6.391 1 82.69 883 GLN A CA 1
ATOM 7210 C C . GLN A 1 883 ? -28.469 28.078 -6.48 1 82.69 883 GLN A C 1
ATOM 7212 O O . GLN A 1 883 ? -28.359 29.297 -6.609 1 82.69 883 GLN A O 1
ATOM 7217 N N . ILE A 1 884 ? -29.547 27.453 -6.434 1 78.62 884 ILE A N 1
ATOM 7218 C CA . ILE A 1 884 ? -30.797 28.203 -6.504 1 78.62 884 ILE A CA 1
ATOM 7219 C C . ILE A 1 884 ? -30.969 29.047 -5.246 1 78.62 884 ILE A C 1
ATOM 7221 O O . ILE A 1 884 ? -31.406 30.203 -5.32 1 78.62 884 ILE A O 1
ATOM 7225 N N . LEU A 1 885 ? -30.609 28.453 -4.16 1 81.88 885 LEU A N 1
ATOM 7226 C CA . LEU A 1 885 ? -30.719 29.188 -2.898 1 81.88 885 LEU A CA 1
ATOM 7227 C C . LEU A 1 885 ? -29.766 30.375 -2.875 1 81.88 885 LEU A C 1
ATOM 7229 O O . LEU A 1 885 ? -30.109 31.438 -2.352 1 81.88 885 LEU A O 1
ATOM 7233 N N . SER A 1 886 ? -28.672 30.125 -3.484 1 76.75 886 SER A N 1
ATOM 7234 C CA . SER A 1 886 ? -27.703 31.219 -3.566 1 76.75 886 SER A CA 1
ATOM 7235 C C . SER A 1 886 ? -28.203 32.344 -4.484 1 76.75 886 SER A C 1
ATOM 7237 O O . SER A 1 886 ? -27.875 33.5 -4.285 1 76.75 886 SER A O 1
ATOM 7239 N N . SER A 1 887 ? -29 31.906 -5.484 1 68.44 887 SER A N 1
ATOM 7240 C CA . SER A 1 887 ? -29.562 32.906 -6.418 1 68.44 887 SER A CA 1
ATOM 7241 C C . SER A 1 887 ? -30.703 33.688 -5.777 1 68.44 887 SER A C 1
ATOM 7243 O O . SER A 1 887 ? -30.984 34.812 -6.18 1 68.44 887 SER A O 1
ATOM 7245 N N . LEU A 1 888 ? -31.312 33.031 -4.883 1 66.19 888 LEU A N 1
ATOM 7246 C CA . LEU A 1 888 ? -32.469 33.656 -4.23 1 66.19 888 LEU A CA 1
ATOM 7247 C C . LEU A 1 888 ? -32 34.594 -3.107 1 66.19 888 LEU A C 1
ATOM 7249 O O . LEU A 1 888 ? -32.688 35.531 -2.748 1 66.19 888 LEU A O 1
ATOM 7253 N N . ASN A 1 889 ? -30.891 34.281 -2.557 1 53.53 889 ASN A N 1
ATOM 7254 C CA . ASN A 1 889 ? -30.375 35.156 -1.513 1 53.53 889 ASN A CA 1
ATOM 7255 C C . ASN A 1 889 ? -29.641 36.344 -2.104 1 53.53 889 ASN A C 1
ATOM 7257 O O . ASN A 1 889 ? -28.922 36.219 -3.1 1 53.53 889 ASN A O 1
ATOM 7261 N N . MET B 1 1 ? 39 -60 -22.375 1 63.78 1 MET B N 1
ATOM 7262 C CA . MET B 1 1 ? 37.688 -60.625 -22.25 1 63.78 1 MET B CA 1
ATOM 7263 C C . MET B 1 1 ? 36.906 -60.5 -23.547 1 63.78 1 MET B C 1
ATOM 7265 O O . MET B 1 1 ? 36.344 -61.5 -24.031 1 63.78 1 MET B O 1
ATOM 7269 N N . LEU B 1 2 ? 36.875 -59.281 -24.156 1 71.31 2 LEU B N 1
ATOM 7270 C CA . LEU B 1 2 ? 36.094 -59.062 -25.375 1 71.31 2 LEU B CA 1
ATOM 7271 C C . LEU B 1 2 ? 36.781 -59.625 -26.594 1 71.31 2 LEU B C 1
ATOM 7273 O O . LEU B 1 2 ? 36.156 -60.062 -27.547 1 71.31 2 LEU B O 1
ATOM 7277 N N . MET B 1 3 ? 38.219 -59.719 -26.547 1 69.44 3 MET B N 1
ATOM 7278 C CA . MET B 1 3 ? 39 -60.062 -27.719 1 69.44 3 MET B CA 1
ATOM 7279 C C . MET B 1 3 ? 39.219 -61.562 -27.812 1 69.44 3 MET B C 1
ATOM 7281 O O . MET B 1 3 ? 39.844 -62.062 -28.75 1 69.44 3 MET B O 1
ATOM 7285 N N . ASN B 1 4 ? 38.594 -62.312 -26.844 1 65.94 4 ASN B N 1
ATOM 7286 C CA . ASN B 1 4 ? 38.75 -63.75 -26.938 1 65.94 4 ASN B CA 1
ATOM 7287 C C . ASN B 1 4 ? 37.969 -64.375 -28.094 1 65.94 4 ASN B C 1
ATOM 7289 O O . ASN B 1 4 ? 36.812 -64 -28.281 1 65.94 4 ASN B O 1
ATOM 7293 N N . GLU B 1 5 ? 38.5 -64.938 -29.062 1 61.88 5 GLU B N 1
ATOM 7294 C CA . GLU B 1 5 ? 38.062 -65.438 -30.359 1 61.88 5 GLU B CA 1
ATOM 7295 C C . GLU B 1 5 ? 37.094 -66.625 -30.203 1 61.88 5 GLU B C 1
ATOM 7297 O O . GLU B 1 5 ? 36.562 -67.125 -31.188 1 61.88 5 GLU B O 1
ATOM 7302 N N . ASP B 1 6 ? 36.75 -67.125 -29.062 1 62.22 6 ASP B N 1
ATOM 7303 C CA . ASP B 1 6 ? 35.906 -68.375 -28.984 1 62.22 6 ASP B CA 1
ATOM 7304 C C . ASP B 1 6 ? 34.438 -68 -29.234 1 62.22 6 ASP B C 1
ATOM 7306 O O . ASP B 1 6 ? 33.938 -67 -28.75 1 62.22 6 ASP B O 1
ATOM 7310 N N . PRO B 1 7 ? 33.75 -68.688 -30.156 1 68.81 7 PRO B N 1
ATOM 7311 C CA . PRO B 1 7 ? 32.344 -68.5 -30.531 1 68.81 7 PRO B CA 1
ATOM 7312 C C . PRO B 1 7 ? 31.422 -68.5 -29.328 1 68.81 7 PRO B C 1
ATOM 7314 O O . PRO B 1 7 ? 31.391 -69.5 -28.594 1 68.81 7 PRO B O 1
ATOM 7317 N N . ARG B 1 8 ? 30.891 -67.438 -28.703 1 73.56 8 ARG B N 1
ATOM 7318 C CA . ARG B 1 8 ? 29.953 -67.312 -27.594 1 73.56 8 ARG B CA 1
ATOM 7319 C C . ARG B 1 8 ? 28.531 -67.062 -28.078 1 73.56 8 ARG B C 1
ATOM 7321 O O . ARG B 1 8 ? 28.344 -66.5 -29.156 1 73.56 8 ARG B O 1
ATOM 7328 N N . PRO B 1 9 ? 27.656 -67.75 -27.422 1 76.56 9 PRO B N 1
ATOM 7329 C CA . PRO B 1 9 ? 26.281 -67.438 -27.781 1 76.56 9 PRO B CA 1
ATOM 7330 C C . PRO B 1 9 ? 25.953 -66 -27.641 1 76.56 9 PRO B C 1
ATOM 7332 O O . PRO B 1 9 ? 26.531 -65.312 -26.812 1 76.56 9 PRO B O 1
ATOM 7335 N N . ASN B 1 10 ? 25.172 -65.5 -28.547 1 76.38 10 ASN B N 1
ATOM 7336 C CA . ASN B 1 10 ? 24.812 -64.062 -28.641 1 76.38 10 ASN B CA 1
ATOM 7337 C C . ASN B 1 10 ? 24.312 -63.5 -27.312 1 76.38 10 ASN B C 1
ATOM 7339 O O . ASN B 1 10 ? 24.625 -62.375 -26.938 1 76.38 10 ASN B O 1
ATOM 7343 N N . PHE B 1 11 ? 23.641 -64.312 -26.594 1 82.06 11 PHE B N 1
ATOM 7344 C CA . PHE B 1 11 ? 23.078 -63.875 -25.328 1 82.06 11 PHE B CA 1
ATOM 7345 C C . PHE B 1 11 ? 24.188 -63.594 -24.312 1 82.06 11 PHE B C 1
ATOM 7347 O O . PHE B 1 11 ? 24.125 -62.656 -23.562 1 82.06 11 PHE B O 1
ATOM 7354 N N . LEU B 1 12 ? 25.188 -64.562 -24.344 1 81 12 LEU B N 1
ATOM 7355 C CA . LEU B 1 12 ? 26.297 -64.375 -23.406 1 81 12 LEU B CA 1
ATOM 7356 C C . LEU B 1 12 ? 27.156 -63.188 -23.781 1 81 12 LEU B C 1
ATOM 7358 O O . LEU B 1 12 ? 27.625 -62.438 -22.906 1 81 12 LEU B O 1
ATOM 7362 N N . THR B 1 13 ? 27.25 -62.938 -25.016 1 82.69 13 THR B N 1
ATOM 7363 C CA . THR B 1 13 ? 28 -61.781 -25.484 1 82.69 13 THR B CA 1
ATOM 7364 C C . THR B 1 13 ? 27.297 -60.469 -25.078 1 82.69 13 THR B C 1
ATOM 7366 O O . THR B 1 13 ? 27.953 -59.531 -24.656 1 82.69 13 THR B O 1
ATOM 7369 N N . ALA B 1 14 ? 26.047 -60.469 -25.141 1 85.06 14 ALA B N 1
ATOM 7370 C CA . ALA B 1 14 ? 25.281 -59.281 -24.781 1 85.06 14 ALA B CA 1
ATOM 7371 C C . ALA B 1 14 ? 25.422 -58.938 -23.297 1 85.06 14 ALA B C 1
ATOM 7373 O O . ALA B 1 14 ? 25.609 -57.781 -22.906 1 85.06 14 ALA B O 1
ATOM 7374 N N . ILE B 1 15 ? 25.391 -60 -22.453 1 86.25 15 ILE B N 1
ATOM 7375 C CA . ILE B 1 15 ? 25.484 -59.812 -21 1 86.25 15 ILE B CA 1
ATOM 7376 C C . ILE B 1 15 ? 26.906 -59.344 -20.641 1 86.25 15 ILE B C 1
ATOM 7378 O O . ILE B 1 15 ? 27.078 -58.469 -19.781 1 86.25 15 ILE B O 1
ATOM 7382 N N . LEU B 1 16 ? 27.812 -59.969 -21.328 1 84.56 16 LEU B N 1
ATOM 7383 C CA . LEU B 1 16 ? 29.203 -59.594 -21.078 1 84.56 16 LEU B CA 1
ATOM 7384 C C . LEU B 1 16 ? 29.453 -58.125 -21.438 1 84.56 16 LEU B C 1
ATOM 7386 O O . LEU B 1 16 ? 30.094 -57.406 -20.688 1 84.56 16 LEU B O 1
ATOM 7390 N N . CYS B 1 17 ? 28.906 -57.688 -22.5 1 88.31 17 CYS B N 1
ATOM 7391 C CA . CYS B 1 17 ? 29.094 -56.312 -22.938 1 88.31 17 CYS B CA 1
ATOM 7392 C C . CYS B 1 17 ? 28.422 -55.344 -21.969 1 88.31 17 CYS B C 1
ATOM 7394 O O . CYS B 1 17 ? 29 -54.281 -21.641 1 88.31 17 CYS B O 1
ATOM 7396 N N . LYS B 1 18 ? 27.281 -55.656 -21.484 1 88.75 18 LYS B N 1
ATOM 7397 C CA . LYS B 1 18 ? 26.547 -54.781 -20.547 1 88.75 18 LYS B CA 1
ATOM 7398 C C . LYS B 1 18 ? 27.281 -54.688 -19.219 1 88.75 18 LYS B C 1
ATOM 7400 O O . LYS B 1 18 ? 27.391 -53.594 -18.656 1 88.75 18 LYS B O 1
ATOM 7405 N N . THR B 1 19 ? 27.781 -55.812 -18.766 1 89.12 19 THR B N 1
ATOM 7406 C CA . THR B 1 19 ? 28.516 -55.812 -17.5 1 89.12 19 THR B CA 1
ATOM 7407 C C . THR B 1 19 ? 29.797 -55.031 -17.625 1 89.12 19 THR B C 1
ATOM 7409 O O . THR B 1 19 ? 30.156 -54.25 -16.719 1 89.12 19 THR B O 1
ATOM 7412 N N . LEU B 1 20 ? 30.438 -55.219 -18.719 1 85.69 20 LEU B N 1
ATOM 7413 C CA . LEU B 1 20 ? 31.688 -54.469 -18.938 1 85.69 20 LEU B CA 1
ATOM 7414 C C . LEU B 1 20 ? 31.406 -52.969 -19.047 1 85.69 20 LEU B C 1
ATOM 7416 O O . LEU B 1 20 ? 32.219 -52.156 -18.594 1 85.69 20 LEU B O 1
ATOM 7420 N N . ALA B 1 21 ? 30.344 -52.562 -19.688 1 88.69 21 ALA B N 1
ATOM 7421 C CA . ALA B 1 21 ? 29.969 -51.156 -19.812 1 88.69 21 ALA B CA 1
ATOM 7422 C C . ALA B 1 21 ? 29.703 -50.562 -18.438 1 88.69 21 ALA B C 1
ATOM 7424 O O . ALA B 1 21 ? 30.109 -49.406 -18.172 1 88.69 21 ALA B O 1
ATOM 7425 N N . ARG B 1 22 ? 29.156 -51.312 -17.609 1 86.94 22 ARG B N 1
ATOM 7426 C CA . ARG B 1 22 ? 28.875 -50.844 -16.25 1 86.94 22 ARG B CA 1
ATOM 7427 C C . ARG B 1 22 ? 30.172 -50.656 -15.469 1 86.94 22 ARG B C 1
ATOM 7429 O O . ARG B 1 22 ? 30.312 -49.656 -14.734 1 86.94 22 ARG B O 1
ATOM 7436 N N . VAL B 1 23 ? 30.984 -51.531 -15.641 1 83.31 23 VAL B N 1
ATOM 7437 C CA . VAL B 1 23 ? 32.281 -51.438 -14.969 1 83.31 23 VAL B CA 1
ATOM 7438 C C . VAL B 1 23 ? 33.031 -50.188 -15.477 1 83.31 23 VAL B C 1
ATOM 7440 O O . VAL B 1 23 ? 33.625 -49.469 -14.688 1 83.31 23 VAL B O 1
ATOM 7443 N N . CYS B 1 24 ? 32.938 -49.969 -16.781 1 83.5 24 CYS B N 1
ATOM 7444 C CA . CYS B 1 24 ? 33.594 -48.781 -17.375 1 83.5 24 CYS B CA 1
ATOM 7445 C C . CYS B 1 24 ? 33 -47.5 -16.844 1 83.5 24 CYS B C 1
ATOM 7447 O O . CYS B 1 24 ? 33.719 -46.531 -16.562 1 83.5 24 CYS B O 1
ATOM 7449 N N . ARG B 1 25 ? 31.703 -47.469 -16.766 1 83.75 25 ARG B N 1
ATOM 7450 C CA . ARG B 1 25 ? 31.031 -46.312 -16.234 1 83.75 25 ARG B CA 1
ATOM 7451 C C . ARG B 1 25 ? 31.516 -46 -14.82 1 83.75 25 ARG B C 1
ATOM 7453 O O . ARG B 1 25 ? 31.828 -44.844 -14.508 1 83.75 25 ARG B O 1
ATOM 7460 N N . LEU B 1 26 ? 31.609 -47 -14.047 1 79.75 26 LEU B N 1
ATOM 7461 C CA . LEU B 1 26 ? 32.062 -46.812 -12.672 1 79.75 26 LEU B CA 1
ATOM 7462 C C . LEU B 1 26 ? 33.531 -46.375 -12.633 1 79.75 26 LEU B C 1
ATOM 7464 O O . LEU B 1 26 ? 33.906 -45.562 -11.789 1 79.75 26 LEU B O 1
ATOM 7468 N N . ALA B 1 27 ? 34.281 -46.875 -13.57 1 78.81 27 ALA B N 1
ATOM 7469 C CA . ALA B 1 27 ? 35.688 -46.5 -13.648 1 78.81 27 ALA B CA 1
ATOM 7470 C C . ALA B 1 27 ? 35.844 -45.031 -14.031 1 78.81 27 ALA B C 1
ATOM 7472 O O . ALA B 1 27 ? 36.719 -44.344 -13.531 1 78.81 27 ALA B O 1
ATOM 7473 N N . TRP B 1 28 ? 35.031 -44.469 -14.961 1 80.62 28 TRP B N 1
ATOM 7474 C CA . TRP B 1 28 ? 35.062 -43.094 -15.391 1 80.62 28 TRP B CA 1
ATOM 7475 C C . TRP B 1 28 ? 34.75 -42.156 -14.234 1 80.62 28 TRP B C 1
ATOM 7477 O O . TRP B 1 28 ? 35.281 -41.031 -14.172 1 80.62 28 TRP B O 1
ATOM 7487 N N . ILE B 1 29 ? 34 -42.656 -13.398 1 72.19 29 ILE B N 1
ATOM 7488 C CA . ILE B 1 29 ? 33.562 -41.812 -12.281 1 72.19 29 ILE B CA 1
ATOM 7489 C C . ILE B 1 29 ? 34.594 -41.906 -11.156 1 72.19 29 IL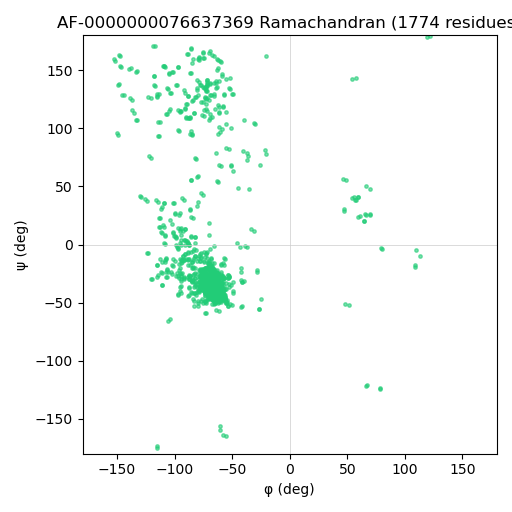E B C 1
ATOM 7491 O O . ILE B 1 29 ? 34.969 -40.875 -10.562 1 72.19 29 ILE B O 1
ATOM 7495 N N . ASP B 1 30 ? 35.031 -43.062 -10.891 1 69.88 30 ASP B N 1
ATOM 7496 C CA . ASP B 1 30 ? 35.844 -43.281 -9.688 1 69.88 30 ASP B CA 1
ATOM 7497 C C . ASP B 1 30 ? 37.344 -43.188 -10 1 69.88 30 ASP B C 1
ATOM 7499 O O . ASP B 1 30 ? 38.156 -42.844 -9.133 1 69.88 30 ASP B O 1
ATOM 7503 N N . ILE B 1 31 ? 37.844 -43.594 -11.312 1 64.75 31 ILE B N 1
ATOM 7504 C CA . ILE B 1 31 ? 39.281 -43.719 -11.586 1 64.75 31 ILE B CA 1
ATOM 7505 C C . ILE B 1 31 ? 39.719 -42.656 -12.578 1 64.75 31 ILE B C 1
ATOM 7507 O O . ILE B 1 31 ? 39.156 -42.531 -13.664 1 64.75 31 ILE B O 1
ATOM 7511 N N . SER B 1 32 ? 40.406 -41.594 -12.281 1 57.34 32 SER B N 1
ATOM 7512 C CA . SER B 1 32 ? 40.812 -40.438 -13.086 1 57.34 32 SER B CA 1
ATOM 7513 C C . SER B 1 32 ? 41.5 -40.875 -14.383 1 57.34 32 SER B C 1
ATOM 7515 O O . SER B 1 32 ? 41.281 -40.281 -15.43 1 57.34 32 SER B O 1
ATOM 7517 N N . ASN B 1 33 ? 42.594 -41.812 -14.484 1 54.69 33 ASN B N 1
ATOM 7518 C CA . ASN B 1 33 ? 43.656 -42 -15.492 1 54.69 33 ASN B CA 1
ATOM 7519 C C . ASN B 1 33 ? 43.25 -43.062 -16.516 1 54.69 33 ASN B C 1
ATOM 7521 O O . ASN B 1 33 ? 44 -43.312 -17.453 1 54.69 33 ASN B O 1
ATOM 7525 N N . THR B 1 34 ? 42.344 -43.875 -16.375 1 54.56 34 THR B N 1
ATOM 7526 C CA . THR B 1 34 ? 42.281 -45.156 -17.062 1 54.56 34 THR B CA 1
ATOM 7527 C C . THR B 1 34 ? 41.438 -45.062 -18.328 1 54.56 34 THR B C 1
ATOM 7529 O O . THR B 1 34 ? 40.938 -46.062 -18.828 1 54.56 34 THR B O 1
ATOM 7532 N N . ASN B 1 35 ? 41.281 -44.031 -18.969 1 61.47 35 ASN B N 1
ATOM 7533 C CA . ASN B 1 35 ? 40.219 -43.781 -19.922 1 61.47 35 ASN B CA 1
ATOM 7534 C C . ASN B 1 35 ? 40.625 -44.125 -21.344 1 61.47 35 ASN B C 1
ATOM 7536 O O . ASN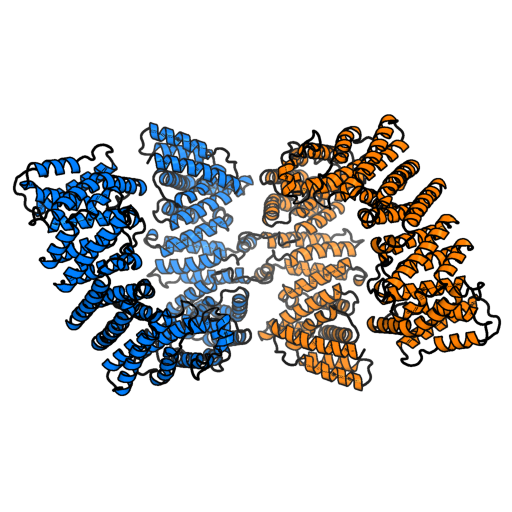 B 1 35 ? 40.25 -43.438 -22.297 1 61.47 35 ASN B O 1
ATOM 7540 N N . THR B 1 36 ? 41.406 -45.344 -21.344 1 76.25 36 THR B N 1
ATOM 7541 C CA . THR B 1 36 ? 41.969 -45.656 -22.656 1 76.25 36 THR B CA 1
ATOM 7542 C C . THR B 1 36 ? 41.312 -46.906 -23.234 1 76.25 36 THR B C 1
ATOM 7544 O O . THR B 1 36 ? 41.812 -47.5 -24.203 1 76.25 36 THR B O 1
ATOM 7547 N N . THR B 1 37 ? 40.281 -47.344 -22.641 1 81.19 37 THR B N 1
ATOM 7548 C CA . THR B 1 37 ? 39.656 -48.562 -23.109 1 81.19 37 THR B CA 1
ATOM 7549 C C . THR B 1 37 ? 39.188 -48.406 -24.547 1 81.19 37 THR B C 1
ATOM 7551 O O . THR B 1 37 ? 39.406 -49.312 -25.375 1 81.19 37 THR B O 1
ATOM 7554 N N . VAL B 1 38 ? 38.656 -47.344 -24.859 1 86.62 38 VAL B N 1
ATOM 7555 C CA . VAL B 1 38 ? 38.094 -47.156 -26.203 1 86.62 38 VAL B CA 1
ATOM 7556 C C . VAL B 1 38 ? 39.25 -47.062 -27.203 1 86.62 38 VAL B C 1
ATOM 7558 O O . VAL B 1 38 ? 39.188 -47.656 -28.281 1 86.62 38 VAL B O 1
ATOM 7561 N N . SER B 1 39 ? 40.312 -46.5 -26.812 1 86.69 39 SER B N 1
ATOM 7562 C CA . SER B 1 39 ? 41.469 -46.375 -27.719 1 86.69 39 SER B CA 1
ATOM 7563 C C . SER B 1 39 ? 42.125 -47.719 -27.984 1 86.69 39 SER B C 1
ATOM 7565 O O . SER B 1 39 ? 42.5 -48 -29.125 1 86.69 39 SER B O 1
ATOM 7567 N N . ILE B 1 40 ? 42.125 -48.562 -27.031 1 84.94 40 ILE B N 1
ATOM 7568 C CA . ILE B 1 40 ? 42.719 -49.875 -27.156 1 84.94 40 ILE B CA 1
ATOM 7569 C C . ILE B 1 40 ? 41.875 -50.75 -28.047 1 84.94 40 ILE B C 1
ATOM 7571 O O . ILE B 1 40 ? 42.375 -51.469 -28.906 1 84.94 40 ILE B O 1
ATOM 7575 N N . LEU B 1 41 ? 40.656 -50.594 -27.844 1 86.12 41 LEU B N 1
ATOM 7576 C CA . LEU B 1 41 ? 39.75 -51.438 -28.625 1 86.12 41 LEU B CA 1
ATOM 7577 C C . LEU B 1 41 ? 39.781 -51 -30.094 1 86.12 41 LEU B C 1
ATOM 7579 O O . LEU B 1 41 ? 39.719 -51.812 -31 1 86.12 41 LEU B O 1
ATOM 7583 N N . LEU B 1 42 ? 39.875 -49.75 -30.438 1 87.94 42 LEU B N 1
ATOM 7584 C CA . LEU B 1 42 ? 39.906 -49.219 -31.797 1 87.94 42 LEU B CA 1
ATOM 7585 C C . LEU B 1 42 ? 41.188 -49.625 -32.5 1 87.94 42 LEU B C 1
ATOM 7587 O O . LEU B 1 42 ? 41.188 -49.938 -33.688 1 87.94 42 LEU B O 1
ATOM 7591 N N . GLN B 1 43 ? 42.219 -49.719 -31.719 1 84.69 43 GLN B N 1
ATOM 7592 C CA . GLN B 1 43 ? 43.5 -50.156 -32.281 1 84.69 43 GLN B CA 1
ATOM 7593 C C . GLN B 1 43 ? 43.469 -51.656 -32.562 1 84.69 43 GLN B C 1
ATOM 7595 O O . GLN B 1 43 ? 44.062 -52.094 -33.562 1 84.69 43 GLN B O 1
ATOM 7600 N N . SER B 1 44 ? 42.719 -52.281 -31.828 1 82.12 44 SER B N 1
ATOM 7601 C CA . SER B 1 44 ? 42.625 -53.719 -32.031 1 82.12 44 SER B CA 1
ATOM 7602 C C . SER B 1 44 ? 41.812 -54.062 -33.281 1 82.12 44 SER B C 1
ATOM 7604 O O . SER B 1 44 ? 42.031 -55.094 -33.906 1 82.12 44 SER B O 1
ATOM 7606 N N . ILE B 1 45 ? 40.875 -53.219 -33.656 1 80.38 45 ILE B N 1
ATOM 7607 C CA . ILE B 1 45 ? 40.062 -53.438 -34.844 1 80.38 45 ILE B CA 1
ATOM 7608 C C . ILE B 1 45 ? 40.906 -53.344 -36.094 1 80.38 45 ILE B C 1
ATOM 7610 O O . ILE B 1 45 ? 40.719 -54.094 -37.062 1 80.38 45 ILE B O 1
ATOM 7614 N N . SER B 1 46 ? 41.906 -52.5 -36.062 1 74.62 46 SER B N 1
ATOM 7615 C CA . SER B 1 46 ? 42.781 -52.312 -37.219 1 74.62 46 SER B CA 1
ATOM 7616 C C . SER B 1 46 ? 43.625 -53.594 -37.5 1 74.62 46 SER B C 1
ATOM 7618 O O . SER B 1 46 ? 44 -53.844 -38.625 1 74.62 46 SER B O 1
ATOM 7620 N N . HIS B 1 47 ? 43.688 -54.406 -36.438 1 69.31 47 HIS B N 1
ATOM 7621 C CA . HIS B 1 47 ? 44.531 -55.594 -36.562 1 69.31 47 HIS B CA 1
ATOM 7622 C C . HIS B 1 47 ? 43.719 -56.812 -36.938 1 69.31 47 HIS B C 1
ATOM 7624 O O . HIS B 1 47 ? 44.156 -57.688 -37.688 1 69.31 47 HIS B O 1
ATOM 7630 N N . SER B 1 48 ? 42.531 -57.031 -36.312 1 68.69 48 SER B N 1
ATOM 7631 C CA . SER B 1 48 ? 41.688 -58.188 -36.562 1 68.69 48 SER B CA 1
ATOM 7632 C C . SER B 1 48 ? 40.219 -57.812 -36.719 1 68.69 48 SER B C 1
ATOM 7634 O O . SER B 1 48 ? 39.594 -57.312 -35.75 1 68.69 48 SER B O 1
ATOM 7636 N N . TYR B 1 49 ? 39.656 -57.969 -37.906 1 72.19 49 TYR B N 1
ATOM 7637 C CA . TYR B 1 49 ? 38.312 -57.562 -38.25 1 72.19 49 TYR B CA 1
ATOM 7638 C C . TYR B 1 49 ? 37.281 -58.562 -37.688 1 72.19 49 TYR B C 1
ATOM 7640 O O . TYR B 1 49 ? 36.094 -58.25 -37.625 1 72.19 49 TYR B O 1
ATOM 7648 N N . THR B 1 50 ? 37.75 -59.688 -37.125 1 75.88 50 THR B N 1
ATOM 7649 C CA . THR B 1 50 ? 36.844 -60.719 -36.656 1 75.88 50 THR B CA 1
ATOM 7650 C C . THR B 1 50 ? 36.125 -60.312 -35.375 1 75.88 50 THR B C 1
ATOM 7652 O O . THR B 1 50 ? 35.031 -60.781 -35.094 1 75.88 50 THR B O 1
ATOM 7655 N N . GLN B 1 51 ? 36.719 -59.406 -34.781 1 79.06 51 GLN B N 1
ATOM 7656 C CA . GLN B 1 51 ? 36.156 -59.031 -33.469 1 79.06 51 GLN B CA 1
ATOM 7657 C C . GLN B 1 51 ? 35.312 -57.781 -33.594 1 79.06 51 GLN B C 1
ATOM 7659 O O . GLN B 1 51 ? 34.781 -57.281 -32.594 1 79.06 51 GLN B O 1
ATOM 7664 N N . LEU B 1 52 ? 35.094 -57.344 -34.688 1 84.69 52 LEU B N 1
ATOM 7665 C CA . LEU B 1 52 ? 34.438 -56.062 -34.906 1 84.69 52 LEU B CA 1
ATOM 7666 C C . LEU B 1 52 ? 33 -56.094 -34.406 1 84.69 52 LEU B C 1
ATOM 7668 O O . LEU B 1 52 ? 32.562 -55.188 -33.688 1 84.69 52 LEU B O 1
ATOM 7672 N N . PRO B 1 53 ? 32.312 -57.156 -34.562 1 83.88 53 PRO B N 1
ATOM 7673 C CA . PRO B 1 53 ? 30.906 -57.156 -34.125 1 83.88 53 PRO B CA 1
ATOM 7674 C C . PRO B 1 53 ? 30.781 -57.094 -32.594 1 83.88 53 PRO B C 1
ATOM 7676 O O . PRO B 1 53 ? 29.906 -56.406 -32.094 1 83.88 53 PRO B O 1
ATOM 7679 N N . THR B 1 54 ? 31.656 -57.75 -31.969 1 85.19 54 THR B N 1
ATOM 7680 C CA . THR B 1 54 ? 31.594 -57.75 -30.516 1 85.19 54 THR B CA 1
ATOM 7681 C C . THR B 1 54 ? 31.984 -56.406 -29.953 1 85.19 54 THR B C 1
ATOM 7683 O O . THR B 1 54 ? 31.391 -55.906 -29 1 85.19 54 THR B O 1
ATOM 7686 N N . ILE B 1 55 ? 32.906 -55.75 -30.578 1 87.88 55 ILE B N 1
ATOM 7687 C CA . ILE B 1 55 ? 33.344 -54.438 -30.125 1 87.88 55 ILE B CA 1
ATOM 7688 C C . ILE B 1 55 ? 32.25 -53.406 -30.375 1 87.88 55 ILE B C 1
ATOM 7690 O O . ILE B 1 55 ? 32.031 -52.531 -29.531 1 87.88 55 ILE B O 1
ATOM 7694 N N . LEU B 1 56 ? 31.656 -53.531 -31.422 1 89.88 56 LEU B N 1
ATOM 7695 C CA . LEU B 1 56 ? 30.578 -52.594 -31.75 1 89.88 56 LEU B CA 1
ATOM 7696 C C . LEU B 1 56 ? 29.422 -52.75 -30.781 1 89.88 56 LEU B C 1
ATOM 7698 O O . LEU B 1 56 ? 28.844 -51.75 -30.328 1 89.88 56 LEU B O 1
ATOM 7702 N N . LYS B 1 57 ? 29.125 -53.906 -30.422 1 89.19 57 LYS B N 1
ATOM 7703 C CA . LYS B 1 57 ? 28.062 -54.156 -29.438 1 89.19 57 LYS B CA 1
ATOM 7704 C C . LYS B 1 57 ? 28.453 -53.562 -28.078 1 89.19 57 LYS B C 1
ATOM 7706 O O . LYS B 1 57 ? 27.594 -53.031 -27.359 1 89.19 57 LYS B O 1
ATOM 7711 N N . PHE B 1 58 ? 29.672 -53.688 -27.844 1 90.88 58 PHE B N 1
ATOM 7712 C CA . PHE B 1 58 ? 30.156 -53.125 -26.609 1 90.88 58 PHE B CA 1
ATOM 7713 C C . PHE B 1 58 ? 30.016 -51.594 -26.625 1 90.88 58 PHE B C 1
ATOM 7715 O O . PHE B 1 58 ? 29.594 -51 -25.641 1 90.88 58 PHE B O 1
ATOM 7722 N N . PHE B 1 59 ? 30.344 -50.969 -27.734 1 91.62 59 PHE B N 1
ATOM 7723 C CA . PHE B 1 59 ? 30.234 -49.531 -27.844 1 91.62 59 PHE B CA 1
ATOM 7724 C C . PHE B 1 59 ? 28.781 -49.094 -27.656 1 91.62 59 PHE B C 1
ATOM 7726 O O . PHE B 1 59 ? 28.516 -48.094 -26.969 1 91.62 59 PHE B O 1
ATOM 7733 N N . GLU B 1 60 ? 27.891 -49.719 -28.172 1 90.31 60 GLU B N 1
ATOM 7734 C CA . GLU B 1 60 ? 26.469 -49.406 -28.062 1 90.31 60 GLU B CA 1
ATOM 7735 C C . GLU B 1 60 ? 26.016 -49.438 -26.594 1 90.31 60 GLU B C 1
ATOM 7737 O O . GLU B 1 60 ? 25.344 -48.531 -26.125 1 90.31 60 GLU B O 1
ATOM 7742 N N . GLU B 1 61 ? 26.469 -50.469 -25.953 1 89.69 61 GLU B N 1
ATOM 7743 C CA . GLU B 1 61 ? 26.078 -50.594 -24.562 1 89.69 61 GLU B CA 1
ATOM 7744 C C . GLU B 1 61 ? 26.766 -49.594 -23.672 1 89.69 61 GLU B C 1
ATOM 7746 O O . GLU B 1 61 ? 26.188 -49.094 -22.703 1 89.69 61 GLU B O 1
ATOM 7751 N N . LEU B 1 62 ? 27.891 -49.281 -24.047 1 89.81 62 LEU B N 1
ATOM 7752 C CA . LEU B 1 62 ? 28.672 -48.344 -23.266 1 89.81 62 LEU B CA 1
ATOM 7753 C C . LEU B 1 62 ? 28.047 -46.938 -23.312 1 89.81 62 LEU B C 1
ATOM 7755 O O . LEU B 1 62 ? 27.891 -46.281 -22.281 1 89.81 62 LEU B O 1
ATOM 7759 N N . ILE B 1 63 ? 27.609 -46.469 -24.453 1 89.88 63 ILE B N 1
ATOM 7760 C CA . ILE B 1 63 ? 27.031 -45.156 -24.641 1 89.88 63 ILE B CA 1
ATOM 7761 C C . ILE B 1 63 ? 25.719 -45.062 -23.875 1 89.88 63 ILE B C 1
ATOM 7763 O O . ILE B 1 63 ? 25.422 -44.031 -23.266 1 89.88 63 ILE B O 1
ATOM 7767 N N . THR B 1 64 ? 25 -46.062 -23.828 1 85.94 64 THR B N 1
ATOM 7768 C CA . THR B 1 64 ? 23.703 -46.062 -23.172 1 85.94 64 THR B CA 1
ATOM 7769 C C . THR B 1 64 ? 23.859 -46.094 -21.656 1 85.94 64 THR B C 1
ATOM 7771 O O . THR B 1 64 ? 23.125 -45.438 -20.938 1 85.94 64 THR B O 1
ATOM 7774 N N . GLU B 1 65 ? 24.875 -46.812 -21.25 1 83 65 GLU B N 1
ATOM 7775 C CA . GLU B 1 65 ? 25.062 -47.031 -19.812 1 83 65 GLU B CA 1
ATOM 7776 C C . GLU B 1 65 ? 25.656 -45.812 -19.141 1 83 65 GLU B C 1
ATOM 7778 O O . GLU B 1 65 ? 25.375 -45.531 -17.969 1 83 65 GLU B O 1
ATOM 7783 N N . ILE B 1 66 ? 26.328 -45.062 -19.891 1 80.81 66 ILE B N 1
ATOM 7784 C CA . ILE B 1 66 ? 27.062 -43.969 -19.281 1 80.81 66 ILE B CA 1
ATOM 7785 C C . ILE B 1 66 ? 26.062 -42.875 -18.875 1 80.81 66 ILE B C 1
ATOM 7787 O O . ILE B 1 66 ? 26.328 -42.125 -17.922 1 80.81 66 ILE B O 1
ATOM 7791 N N . HIS B 1 67 ? 24.859 -42.844 -19.547 1 72.56 67 HIS B N 1
ATOM 7792 C CA . HIS B 1 67 ? 23.875 -41.781 -19.297 1 72.56 67 HIS B CA 1
ATOM 7793 C C . HIS B 1 67 ? 23.031 -42.125 -18.062 1 72.56 67 HIS B C 1
ATOM 7795 O O . HIS B 1 67 ? 22.375 -41.25 -17.516 1 72.56 67 HIS B O 1
ATOM 7801 N N . GLU B 1 68 ? 23.094 -43.25 -17.594 1 68.75 68 GLU B N 1
ATOM 7802 C CA . GLU B 1 68 ? 22.234 -43.656 -16.484 1 68.75 68 GLU B CA 1
ATOM 7803 C C . GLU B 1 68 ? 22.75 -43.062 -15.172 1 68.75 68 GLU B C 1
ATOM 7805 O O . GLU B 1 68 ? 23.922 -43.219 -14.812 1 68.75 68 GLU B O 1
ATOM 7810 N N . PRO B 1 69 ? 21.844 -42.062 -14.648 1 61.88 69 PRO B N 1
ATOM 7811 C CA . PRO B 1 69 ? 22.312 -41.406 -13.414 1 61.88 69 PRO B CA 1
ATOM 7812 C C . PRO B 1 69 ? 22.562 -42.406 -12.281 1 61.88 69 PRO B C 1
ATOM 7814 O O . PRO B 1 69 ? 21.844 -43.406 -12.172 1 61.88 69 PRO B O 1
ATOM 7817 N N . ILE B 1 70 ? 23.875 -42.469 -11.797 1 59.12 70 ILE B N 1
ATOM 7818 C CA . ILE B 1 70 ? 24.156 -43.312 -10.633 1 59.12 70 ILE B CA 1
ATOM 7819 C C . ILE B 1 70 ? 23.5 -42.688 -9.391 1 59.12 70 ILE B C 1
ATOM 7821 O O . ILE B 1 70 ? 23.688 -41.531 -9.094 1 59.12 70 ILE B O 1
ATOM 7825 N N . LYS B 1 71 ? 22.75 -43.531 -8.719 1 53.72 71 LYS B N 1
ATOM 7826 C CA . LYS B 1 71 ? 22.047 -43.188 -7.48 1 53.72 71 LYS B CA 1
ATOM 7827 C C . LYS B 1 71 ? 23.031 -42.781 -6.383 1 53.72 71 LYS B C 1
ATOM 7829 O O . LYS B 1 71 ? 24.109 -43.375 -6.262 1 53.72 71 LYS B O 1
ATOM 7834 N N . ASN B 1 72 ? 23.078 -41.562 -5.922 1 53.97 72 ASN B N 1
ATOM 7835 C CA . ASN B 1 72 ? 23.797 -41.188 -4.711 1 53.97 72 ASN B CA 1
ATOM 7836 C C . ASN B 1 72 ? 25 -40.281 -5.035 1 53.97 72 ASN B C 1
ATOM 7838 O O . ASN B 1 72 ? 25.859 -40.094 -4.18 1 53.97 72 ASN B O 1
ATOM 7842 N N . ARG B 1 73 ? 25.297 -40.156 -6.324 1 56.25 73 ARG B N 1
ATOM 7843 C CA . ARG B 1 73 ? 26.438 -39.312 -6.633 1 56.25 73 ARG B CA 1
ATOM 7844 C C . ARG B 1 73 ? 25.969 -37.938 -7.102 1 56.25 73 ARG B C 1
ATOM 7846 O O . ARG B 1 73 ? 24.859 -37.781 -7.621 1 56.25 73 ARG B O 1
ATOM 7853 N N . ALA B 1 74 ? 26.844 -36.938 -6.75 1 52.19 74 ALA B N 1
ATOM 7854 C CA . ALA B 1 74 ? 26.547 -35.531 -7.062 1 52.19 74 ALA B CA 1
ATOM 7855 C C . ALA B 1 74 ? 26.328 -35.344 -8.562 1 52.19 74 ALA B C 1
ATOM 7857 O O . ALA B 1 74 ? 27.062 -35.906 -9.375 1 52.19 74 ALA B O 1
ATOM 7858 N N . LYS B 1 75 ? 25.281 -34.75 -9.031 1 60.03 75 LYS B N 1
ATOM 7859 C CA . LYS B 1 75 ? 24.922 -34.5 -10.422 1 60.03 75 LYS B CA 1
ATOM 7860 C C . LYS B 1 75 ? 26.047 -33.812 -11.18 1 60.03 75 LYS B C 1
ATOM 7862 O O . LYS B 1 75 ? 26.234 -34.062 -12.375 1 60.03 75 LYS B O 1
ATOM 7867 N N . TYR B 1 76 ? 26.797 -33.094 -10.43 1 60.72 76 TYR B N 1
ATOM 7868 C CA . TYR B 1 76 ? 27.875 -32.375 -11.086 1 60.72 76 TYR B CA 1
ATOM 7869 C C . TYR B 1 76 ? 28.984 -33.312 -11.547 1 60.72 76 TYR B C 1
ATOM 7871 O O . TYR B 1 76 ? 29.5 -33.156 -12.656 1 60.72 76 TYR B O 1
ATOM 7879 N N . ILE B 1 77 ? 29.312 -34.25 -10.734 1 62.41 77 ILE B N 1
ATOM 7880 C CA . ILE B 1 77 ? 30.344 -35.219 -11.102 1 62.41 77 ILE B CA 1
ATOM 7881 C C . ILE B 1 77 ? 29.891 -36.031 -12.305 1 62.41 77 ILE B C 1
ATOM 7883 O O . ILE B 1 77 ? 30.672 -36.312 -13.211 1 62.41 77 ILE B O 1
ATOM 7887 N N . ASN B 1 78 ? 28.734 -36.312 -12.219 1 64.75 78 ASN B N 1
ATOM 7888 C CA . ASN B 1 78 ? 28.188 -37.062 -13.352 1 64.75 78 ASN B CA 1
ATOM 7889 C C . ASN B 1 78 ? 28.234 -36.219 -14.633 1 64.75 78 ASN B C 1
ATOM 7891 O O . ASN B 1 78 ? 28.609 -36.719 -15.688 1 64.75 78 ASN B O 1
ATOM 7895 N N . ARG B 1 79 ? 27.891 -35.094 -14.484 1 71.56 79 ARG B N 1
ATOM 7896 C CA . ARG B 1 79 ? 27.906 -34.219 -15.664 1 71.56 79 ARG B CA 1
ATOM 7897 C C . ARG B 1 79 ? 29.328 -34.062 -16.203 1 71.56 79 ARG B C 1
ATOM 7899 O O . ARG B 1 79 ? 29.562 -34.094 -17.406 1 71.56 79 ARG B O 1
ATOM 7906 N N . LYS B 1 80 ? 30.188 -33.812 -15.242 1 73.19 80 LYS B N 1
ATOM 7907 C CA . LYS B 1 80 ? 31.578 -33.688 -15.656 1 73.19 80 LYS B CA 1
ATOM 7908 C C . LYS B 1 80 ? 32.062 -34.938 -16.344 1 73.19 80 LYS B C 1
ATOM 7910 O O . LYS B 1 80 ? 32.781 -34.875 -17.344 1 73.19 80 LYS B O 1
ATOM 7915 N N . THR B 1 81 ? 31.703 -35.969 -15.781 1 75.19 81 THR B N 1
ATOM 7916 C CA . THR B 1 81 ? 32.094 -37.25 -16.375 1 75.19 81 THR B CA 1
ATOM 7917 C C . THR B 1 81 ? 31.469 -37.438 -17.75 1 75.19 81 THR B C 1
ATOM 7919 O O . THR B 1 81 ? 32.125 -37.875 -18.688 1 75.19 81 THR B O 1
ATOM 7922 N N . LEU B 1 82 ? 30.312 -37.062 -17.781 1 79.06 82 LEU B N 1
ATOM 7923 C CA . LEU B 1 82 ? 29.609 -37.188 -19.062 1 79.06 82 LEU B CA 1
ATOM 7924 C C . LEU B 1 82 ? 30.25 -36.312 -20.125 1 79.06 82 LEU B C 1
ATOM 7926 O O . LEU B 1 82 ? 30.438 -36.719 -21.266 1 79.06 82 LEU B O 1
ATOM 7930 N N . LEU B 1 83 ? 30.656 -35.219 -19.688 1 80 83 LEU B N 1
ATOM 7931 C CA . LEU B 1 83 ? 31.266 -34.281 -20.641 1 80 83 LEU B CA 1
ATOM 7932 C C . LEU B 1 83 ? 32.656 -34.781 -21.031 1 80 83 LEU B C 1
ATOM 7934 O O . LEU B 1 83 ? 33.062 -34.656 -22.203 1 80 83 LEU B O 1
ATOM 7938 N N . LYS B 1 84 ? 33.344 -35.25 -20.047 1 81.31 84 LYS B N 1
ATOM 7939 C CA . LYS B 1 84 ? 34.656 -35.781 -20.328 1 81.31 84 LYS B CA 1
ATOM 7940 C C . LYS B 1 84 ? 34.594 -37 -21.25 1 81.31 84 LYS B C 1
ATOM 7942 O O . LYS B 1 84 ? 35.375 -37.125 -22.188 1 81.31 84 LYS B O 1
ATOM 7947 N N . PHE B 1 85 ? 33.688 -37.812 -21.016 1 85.38 85 PHE B N 1
ATOM 7948 C CA . PHE B 1 85 ? 33.5 -38.969 -21.875 1 85.38 85 PHE B CA 1
ATOM 7949 C C . PHE B 1 85 ? 33.156 -38.531 -23.297 1 85.38 85 PHE B C 1
ATOM 7951 O O . PHE B 1 85 ? 33.656 -39.094 -24.266 1 85.38 85 PHE B O 1
ATOM 7958 N N . ARG B 1 86 ? 32.344 -37.656 -23.438 1 86.75 86 ARG B N 1
ATOM 7959 C CA . ARG B 1 86 ? 31.938 -37.125 -24.734 1 86.75 86 ARG B CA 1
ATOM 7960 C C . ARG B 1 86 ? 33.125 -36.594 -25.531 1 86.75 86 ARG B C 1
ATOM 7962 O O . ARG B 1 86 ? 33.281 -36.938 -26.703 1 86.75 86 ARG B O 1
ATOM 7969 N N . ASP B 1 87 ? 33.969 -35.906 -24.906 1 84.75 87 ASP B N 1
ATOM 7970 C CA . ASP B 1 87 ? 35.031 -35.219 -25.609 1 84.75 87 ASP B CA 1
ATOM 7971 C C . ASP B 1 87 ? 36.188 -36.156 -25.906 1 84.75 87 ASP B C 1
ATOM 7973 O O . ASP B 1 87 ? 36.906 -35.969 -26.891 1 84.75 87 ASP B O 1
ATOM 7977 N N . GLU B 1 88 ? 36.281 -37.156 -25.125 1 86.44 88 GLU B N 1
ATOM 7978 C CA . GLU B 1 88 ? 37.438 -38.031 -25.312 1 86.44 88 GLU B CA 1
ATOM 7979 C C . GLU B 1 88 ? 37.062 -39.344 -25.984 1 86.44 88 GLU B C 1
ATOM 7981 O O . GLU B 1 88 ? 37.344 -39.531 -27.172 1 86.44 88 GLU B O 1
ATOM 7986 N N . SER B 1 89 ? 36.281 -40.125 -25.281 1 87.25 89 SER B N 1
ATOM 7987 C CA . SER B 1 89 ? 36 -41.438 -25.797 1 87.25 89 SER B CA 1
ATOM 7988 C C . SER B 1 89 ? 34.906 -41.406 -26.859 1 87.25 89 SER B C 1
ATOM 7990 O O . SER B 1 89 ? 35.031 -42.062 -27.906 1 87.25 89 SER B O 1
ATOM 7992 N N . LEU B 1 90 ? 33.969 -40.719 -26.719 1 90.62 90 LEU B N 1
ATOM 7993 C CA . LEU B 1 90 ? 32.875 -40.688 -27.672 1 90.62 90 LEU B CA 1
ATOM 7994 C C . LEU B 1 90 ? 33.312 -40.062 -28.984 1 90.62 90 LEU B C 1
ATOM 7996 O O . LEU B 1 90 ? 32.844 -40.469 -30.062 1 90.62 90 LEU B O 1
ATOM 8000 N N . THR B 1 91 ? 34.188 -39.125 -28.906 1 91.5 91 THR B N 1
ATOM 8001 C CA . THR B 1 91 ? 34.688 -38.5 -30.125 1 91.5 91 THR B CA 1
ATOM 8002 C C . THR B 1 91 ? 35.438 -39.531 -30.984 1 91.5 91 THR B C 1
ATOM 8004 O O . THR B 1 91 ? 35.312 -39.531 -32.188 1 91.5 91 THR B O 1
ATOM 8007 N N . GLU B 1 92 ? 36.188 -40.375 -30.312 1 91.5 92 GLU B N 1
ATOM 8008 C CA . GLU B 1 92 ? 36.938 -41.406 -31.031 1 91.5 92 GLU B CA 1
ATOM 8009 C C . GLU B 1 92 ? 36 -42.438 -31.672 1 91.5 92 GLU B C 1
ATOM 8011 O O . GLU B 1 92 ? 36.219 -42.844 -32.812 1 91.5 92 GLU B O 1
ATOM 8016 N N . ILE B 1 93 ? 35.062 -42.75 -30.969 1 91.88 93 ILE B N 1
ATOM 8017 C CA . ILE B 1 93 ? 34.094 -43.719 -31.484 1 91.88 93 ILE B CA 1
ATOM 8018 C C . ILE B 1 93 ? 33.375 -43.094 -32.688 1 91.88 93 ILE B C 1
ATOM 8020 O O . ILE B 1 93 ? 33.219 -43.75 -33.719 1 91.88 93 ILE B O 1
ATOM 8024 N N . LEU B 1 94 ? 32.969 -41.906 -32.594 1 93.75 94 LEU B N 1
ATOM 8025 C CA . LEU B 1 94 ? 32.219 -41.25 -33.656 1 93.75 94 LEU B CA 1
ATOM 8026 C C . LEU B 1 94 ? 33.062 -41.125 -34.906 1 93.75 94 LEU B C 1
ATOM 8028 O O . LEU B 1 94 ? 32.562 -41.281 -36.031 1 93.75 94 LEU B O 1
ATOM 8032 N N . LYS B 1 95 ? 34.281 -40.844 -34.688 1 92.69 95 LYS B N 1
ATOM 8033 C CA . LYS B 1 95 ? 35.188 -40.719 -35.844 1 92.69 95 LYS B CA 1
ATOM 8034 C C . LYS B 1 95 ? 35.281 -42.062 -36.594 1 92.69 95 LYS B C 1
ATOM 8036 O O . LYS B 1 95 ? 35.188 -42.094 -37.812 1 92.69 95 LYS B O 1
ATOM 8041 N N . PHE B 1 96 ? 35.438 -43.031 -35.844 1 90.62 96 PHE B N 1
ATOM 8042 C CA . PHE B 1 96 ? 35.531 -44.344 -36.438 1 90.62 96 PHE B CA 1
ATOM 8043 C C . PHE B 1 96 ? 34.25 -44.719 -37.156 1 90.62 96 PHE B C 1
ATOM 8045 O O . PHE B 1 96 ? 34.281 -45.188 -38.312 1 90.62 96 PHE B O 1
ATOM 8052 N N . ILE B 1 97 ? 33.156 -44.531 -36.562 1 92.12 97 ILE B N 1
ATOM 8053 C CA . ILE B 1 97 ? 31.859 -44.906 -37.094 1 92.12 97 ILE B CA 1
ATOM 8054 C C . ILE B 1 97 ? 31.562 -44.094 -38.344 1 92.12 97 ILE B C 1
ATOM 8056 O O . ILE B 1 97 ? 31.094 -44.625 -39.344 1 92.12 97 ILE B O 1
ATOM 8060 N N . THR B 1 98 ? 31.797 -42.844 -38.344 1 93.75 98 THR B N 1
ATOM 8061 C CA . THR B 1 98 ? 31.516 -41.969 -39.469 1 93.75 98 THR B CA 1
ATOM 8062 C C . THR B 1 98 ? 32.406 -42.344 -40.656 1 93.75 98 THR B C 1
ATOM 8064 O O . THR B 1 98 ? 31.953 -42.312 -41.812 1 93.75 98 THR B O 1
ATOM 8067 N N . ASP B 1 99 ? 33.562 -42.781 -40.344 1 90.94 99 ASP B N 1
ATOM 8068 C CA . ASP B 1 99 ? 34.469 -43.25 -41.406 1 90.94 99 ASP B CA 1
ATOM 8069 C C . ASP B 1 99 ? 33.938 -44.531 -42.062 1 90.94 99 ASP B C 1
ATOM 8071 O O . ASP B 1 99 ? 33.969 -44.688 -43.281 1 90.94 99 ASP B O 1
ATOM 8075 N N . CYS B 1 100 ? 33.438 -45.344 -41.281 1 89.62 100 CYS B N 1
ATOM 8076 C CA . CYS B 1 100 ? 32.938 -46.625 -41.781 1 89.62 100 CYS B CA 1
ATOM 8077 C C . CYS B 1 100 ? 31.656 -46.375 -42.594 1 89.62 100 CYS B C 1
ATOM 8079 O O . CYS B 1 100 ? 31.453 -47 -43.625 1 89.62 100 CYS B O 1
ATOM 8081 N N . ILE B 1 101 ? 30.797 -45.5 -42.188 1 92.12 101 ILE B N 1
ATOM 8082 C CA . ILE B 1 101 ? 29.547 -45.25 -42.906 1 92.12 101 ILE B CA 1
ATOM 8083 C C . ILE B 1 101 ? 29.859 -44.531 -44.219 1 92.12 101 ILE B C 1
ATOM 8085 O O . ILE B 1 101 ? 29.297 -44.875 -45.25 1 92.12 101 ILE B O 1
ATOM 8089 N N . SER B 1 102 ? 30.75 -43.562 -44.188 1 91.62 102 SER B N 1
ATOM 8090 C CA . SER B 1 102 ? 31.047 -42.75 -45.344 1 91.62 102 SER B CA 1
ATOM 8091 C C . SER B 1 102 ? 31.719 -43.594 -46.438 1 91.62 102 SER B C 1
ATOM 8093 O O . SER B 1 102 ? 31.516 -43.344 -47.625 1 91.62 102 SER B O 1
ATOM 8095 N N . SER B 1 103 ? 32.5 -44.562 -46.062 1 84.38 103 SER B N 1
ATOM 8096 C CA . SER B 1 103 ? 33.219 -45.375 -47.031 1 84.38 103 SER B CA 1
ATOM 8097 C C . SER B 1 103 ? 32.438 -46.625 -47.438 1 84.38 103 SER B C 1
ATOM 8099 O O . SER B 1 103 ? 32.844 -47.344 -48.344 1 84.38 103 SER B O 1
ATOM 8101 N N . LEU B 1 104 ? 31.234 -46.812 -46.969 1 77.5 104 LEU B N 1
ATOM 8102 C CA . LEU B 1 104 ? 30.391 -47.969 -47.219 1 77.5 104 LEU B CA 1
ATOM 8103 C C . LEU B 1 104 ? 31.188 -49.281 -47.031 1 77.5 104 LEU B C 1
ATOM 8105 O O . LEU B 1 104 ? 31.016 -50.219 -47.781 1 77.5 104 LEU B O 1
ATOM 8109 N N . GLN B 1 105 ? 32.156 -49.156 -46.125 1 77.25 105 GLN B N 1
ATOM 8110 C CA . GLN B 1 105 ? 32.938 -50.344 -45.781 1 77.25 105 GLN B CA 1
ATOM 8111 C C . GLN B 1 105 ? 32.188 -51.219 -44.781 1 77.25 105 GLN B C 1
ATOM 8113 O O . GLN B 1 105 ? 31.578 -50.719 -43.844 1 77.25 105 GLN B O 1
ATOM 8118 N N . HIS B 1 106 ? 32.062 -52.5 -44.906 1 77.25 106 HIS B N 1
ATOM 8119 C CA . HIS B 1 106 ? 31.484 -53.5 -43.969 1 77.25 106 HIS B CA 1
ATOM 8120 C C . HIS B 1 106 ? 29.984 -53.312 -43.875 1 77.25 106 HIS B C 1
ATOM 8122 O O . HIS B 1 106 ? 29.453 -53.188 -42.75 1 77.25 106 HIS B O 1
ATOM 8128 N N . MET B 1 107 ? 29.344 -53.188 -44.969 1 77.62 107 MET B N 1
ATOM 8129 C CA . MET B 1 107 ? 27.922 -52.875 -45.094 1 77.62 107 MET B CA 1
ATOM 8130 C C . MET B 1 107 ? 27.094 -53.906 -44.344 1 77.62 107 MET B C 1
ATOM 8132 O O . MET B 1 107 ? 25.922 -53.656 -44.031 1 77.62 107 MET B O 1
ATOM 8136 N N . GLU B 1 108 ? 27.797 -55.062 -43.906 1 81.94 108 GLU B N 1
ATOM 8137 C CA . GLU B 1 108 ? 27.078 -56.062 -43.156 1 81.94 108 GLU B CA 1
ATOM 8138 C C . GLU B 1 108 ? 26.719 -55.562 -41.75 1 81.94 108 GLU B C 1
ATOM 8140 O O . GLU B 1 108 ? 25.75 -56.031 -41.156 1 81.94 108 GLU B O 1
ATOM 8145 N N . HIS B 1 109 ? 27.469 -54.562 -41.344 1 87.44 109 HIS B N 1
ATOM 8146 C CA . HIS B 1 109 ? 27.234 -54.062 -40 1 87.44 109 HIS B CA 1
ATOM 8147 C C . HIS B 1 109 ? 26.672 -52.656 -40.031 1 87.44 109 HIS B C 1
ATOM 8149 O O . HIS B 1 109 ? 26.781 -51.906 -39.031 1 87.44 109 HIS B O 1
ATOM 8155 N N . ILE B 1 110 ? 26.078 -52.25 -41.062 1 89.94 110 ILE B N 1
ATOM 8156 C CA . ILE B 1 110 ? 25.625 -50.875 -41.25 1 89.94 110 ILE B CA 1
ATOM 8157 C C . ILE B 1 110 ? 24.531 -50.562 -40.219 1 89.94 110 ILE B C 1
ATOM 8159 O O . ILE B 1 110 ? 24.453 -49.438 -39.719 1 89.94 110 ILE B O 1
ATOM 8163 N N . LYS B 1 111 ? 23.828 -51.562 -39.781 1 90.5 111 LYS B N 1
ATOM 8164 C CA . LYS B 1 111 ? 22.766 -51.344 -38.812 1 90.5 111 LYS B CA 1
ATOM 8165 C C . LYS B 1 111 ? 23.328 -50.906 -37.469 1 90.5 111 LYS B C 1
ATOM 8167 O O . LYS B 1 111 ? 22.844 -49.938 -36.875 1 90.5 111 LYS B O 1
ATOM 8172 N N . ILE B 1 112 ? 24.344 -51.531 -37.094 1 91.31 112 ILE B N 1
ATOM 8173 C CA . ILE B 1 112 ? 24.938 -51.188 -35.812 1 91.31 112 ILE B CA 1
ATOM 8174 C C . ILE B 1 112 ? 25.688 -49.875 -35.906 1 91.31 112 ILE B C 1
ATOM 8176 O O . ILE B 1 112 ? 25.719 -49.094 -34.938 1 91.31 112 ILE B O 1
ATOM 8180 N N . PHE B 1 113 ? 26.266 -49.625 -37.062 1 93 113 PHE B N 1
ATOM 8181 C CA . PHE B 1 113 ? 26.953 -48.344 -37.25 1 93 113 PHE B CA 1
ATOM 8182 C C . PHE B 1 113 ? 25.984 -47.188 -37.094 1 93 113 PHE B C 1
ATOM 8184 O O . PHE B 1 113 ? 26.281 -46.219 -36.375 1 93 113 PHE B O 1
ATOM 8191 N N . LEU B 1 114 ? 24.875 -47.312 -37.719 1 93.94 114 LEU B N 1
ATOM 8192 C CA . LEU B 1 114 ? 23.891 -46.25 -37.656 1 93.94 114 LEU B CA 1
ATOM 8193 C C . LEU B 1 114 ? 23.328 -46.062 -36.25 1 93.94 114 LEU B C 1
ATOM 8195 O O . LEU B 1 114 ? 23.125 -44.938 -35.781 1 93.94 114 LEU B O 1
ATOM 8199 N N . ASN B 1 115 ? 23.125 -47.125 -35.594 1 93.19 115 ASN B N 1
ATOM 8200 C CA . ASN B 1 115 ? 22.594 -47.031 -34.25 1 93.19 115 ASN B CA 1
ATOM 8201 C C . ASN B 1 115 ? 23.578 -46.312 -33.312 1 93.19 115 ASN B C 1
ATOM 8203 O O . ASN B 1 115 ? 23.172 -45.5 -32.5 1 93.19 115 ASN B O 1
ATOM 8207 N N . ILE B 1 116 ? 24.812 -46.656 -33.469 1 93.56 116 ILE B N 1
ATOM 8208 C CA . ILE B 1 116 ? 25.812 -46.031 -32.625 1 93.56 116 ILE B CA 1
ATOM 8209 C C . ILE B 1 116 ? 25.922 -44.531 -32.969 1 93.56 116 ILE B C 1
ATOM 8211 O O . ILE B 1 116 ? 26.094 -43.688 -32.094 1 93.56 116 ILE B O 1
ATOM 8215 N N . PHE B 1 117 ? 25.797 -44.312 -34.25 1 93.12 117 PHE B N 1
ATOM 8216 C CA . PHE B 1 117 ? 25.828 -42.938 -34.688 1 93.12 117 PHE B CA 1
ATOM 8217 C C . PHE B 1 117 ? 24.703 -42.125 -34.062 1 93.12 117 PHE B C 1
ATOM 8219 O O . PHE B 1 117 ? 24.922 -41.031 -33.531 1 93.12 117 PHE B O 1
ATOM 8226 N N . ILE B 1 118 ? 23.531 -42.625 -34.031 1 92 118 ILE B N 1
ATOM 8227 C CA . ILE B 1 118 ? 22.359 -41.969 -33.469 1 92 118 ILE B CA 1
ATOM 8228 C C . ILE B 1 118 ? 22.516 -41.812 -31.969 1 92 118 ILE B C 1
ATOM 8230 O O . ILE B 1 118 ? 22.25 -40.75 -31.406 1 92 118 ILE B O 1
ATOM 8234 N N . LEU B 1 119 ? 22.969 -42.781 -31.328 1 89.38 119 LEU B N 1
ATOM 8235 C CA . LEU B 1 119 ? 23.156 -42.75 -29.875 1 89.38 119 LEU B CA 1
ATOM 8236 C C . LEU B 1 119 ? 24.188 -41.719 -29.484 1 89.38 119 LEU B C 1
ATOM 8238 O O . LEU B 1 119 ? 24.031 -41.031 -28.469 1 89.38 119 LEU B O 1
ATOM 8242 N N . SER B 1 120 ? 25.156 -41.562 -30.281 1 89.06 120 SER B N 1
ATOM 8243 C CA . SER B 1 120 ? 26.203 -40.594 -30 1 89.06 120 SER B CA 1
ATOM 8244 C C . SER B 1 120 ? 25.656 -39.156 -30.109 1 89.06 120 SER B C 1
ATOM 8246 O O . SER B 1 120 ? 25.938 -38.312 -29.25 1 89.06 120 SER B O 1
ATOM 8248 N N . LEU B 1 121 ? 24.875 -38.938 -31.094 1 87.75 121 LEU B N 1
ATOM 8249 C CA . LEU B 1 121 ? 24.344 -37.594 -31.297 1 87.75 121 LEU B CA 1
ATOM 8250 C C . LEU B 1 121 ? 23.297 -37.281 -30.234 1 87.75 121 LEU B C 1
ATOM 8252 O O . LEU B 1 121 ? 23.188 -36.125 -29.797 1 87.75 121 LEU B O 1
ATOM 8256 N N . ASN B 1 122 ? 22.641 -38.219 -29.828 1 82.44 122 ASN B N 1
ATOM 8257 C CA . ASN B 1 122 ? 21.641 -38.031 -28.781 1 82.44 122 ASN B CA 1
ATOM 8258 C C . ASN B 1 122 ? 22.297 -37.844 -27.422 1 82.44 122 ASN B C 1
ATOM 8260 O O . ASN B 1 122 ? 21.766 -37.094 -26.578 1 82.44 122 ASN B O 1
ATOM 8264 N N . TYR B 1 123 ? 23.391 -38.531 -27.266 1 81.25 123 TYR B N 1
ATOM 8265 C CA . TYR B 1 123 ? 24.141 -38.375 -26.016 1 81.25 123 TYR B CA 1
ATOM 8266 C C . TYR B 1 123 ? 24.516 -36.938 -25.781 1 81.25 123 TYR B C 1
ATOM 8268 O O . TYR B 1 123 ? 24.375 -36.438 -24.656 1 81.25 123 TYR B O 1
ATOM 8276 N N . ASP B 1 124 ? 24.969 -36.25 -26.688 1 70.19 124 ASP B N 1
ATOM 8277 C CA . ASP B 1 124 ? 25.406 -34.844 -26.562 1 70.19 124 ASP B CA 1
ATOM 8278 C C . ASP B 1 124 ? 24.25 -33.969 -26.109 1 70.19 124 ASP B C 1
ATOM 8280 O O . ASP B 1 124 ? 24.438 -33.031 -25.297 1 70.19 124 ASP B O 1
ATOM 8284 N N . PHE B 1 125 ? 23.094 -34.281 -26.594 1 64.62 125 PHE B N 1
ATOM 8285 C CA . PHE B 1 125 ? 21.906 -33.5 -26.25 1 64.62 125 PHE B CA 1
ATOM 8286 C C . PHE B 1 125 ? 21.516 -33.719 -24.797 1 64.62 125 PHE B C 1
ATOM 8288 O O . PHE B 1 125 ? 21.188 -32.781 -24.078 1 64.62 125 PHE B O 1
ATOM 8295 N N . LEU B 1 126 ? 21.594 -34.875 -24.359 1 63.41 126 LEU B N 1
ATOM 8296 C CA . LEU B 1 126 ? 21.141 -35.25 -23.031 1 63.41 126 LEU B CA 1
ATOM 8297 C C . LEU B 1 126 ? 22.109 -34.719 -21.969 1 63.41 126 LEU B C 1
ATOM 8299 O O . LEU B 1 126 ? 21.688 -34.375 -20.859 1 63.41 126 LEU B O 1
ATOM 8303 N N . SER B 1 127 ? 23.297 -34.719 -22.328 1 61.47 127 SER B N 1
ATOM 8304 C CA . SER B 1 127 ? 24.312 -34.344 -21.344 1 61.47 127 SER B CA 1
ATOM 8305 C C . SER B 1 127 ? 24.25 -32.844 -21.062 1 61.47 127 SER B C 1
ATOM 8307 O O . SER B 1 127 ? 24.594 -32.406 -19.969 1 61.47 127 SER B O 1
ATOM 8309 N N . CYS B 1 128 ? 23.969 -32 -22.016 1 55.66 128 CYS B N 1
ATOM 8310 C CA . CYS B 1 128 ? 23.953 -30.547 -21.828 1 55.66 128 CYS B CA 1
ATOM 8311 C C . CYS B 1 128 ? 22.656 -30.094 -21.172 1 55.66 128 CYS B C 1
ATOM 8313 O O . CYS B 1 128 ? 22.641 -29.078 -20.453 1 55.66 128 CYS B O 1
ATOM 8315 N N . ASN B 1 129 ? 21.516 -30.391 -21.594 1 53.5 129 ASN B N 1
ATOM 8316 C CA . ASN B 1 129 ? 20.25 -29.828 -21.125 1 53.5 129 ASN B CA 1
ATOM 8317 C C . ASN B 1 129 ? 19.719 -30.578 -19.906 1 53.5 129 ASN B C 1
ATOM 8319 O O . ASN B 1 129 ? 19.641 -31.812 -19.906 1 53.5 129 ASN B O 1
ATOM 8323 N N . ASN B 1 130 ? 19.969 -30.047 -18.828 1 48.22 130 ASN B N 1
ATOM 8324 C CA . ASN B 1 130 ? 19.516 -30.594 -17.547 1 48.22 130 ASN B CA 1
ATOM 8325 C C . ASN B 1 130 ? 18.078 -31.078 -17.641 1 48.22 130 ASN B C 1
ATOM 8327 O O . ASN B 1 130 ? 17.594 -31.781 -16.75 1 48.22 130 ASN B O 1
ATOM 8331 N N . ASP B 1 131 ? 17.109 -30.203 -18.109 1 45.66 131 ASP B N 1
ATOM 8332 C CA . ASP B 1 131 ? 15.695 -30.469 -17.938 1 45.66 131 ASP B CA 1
ATOM 8333 C C . ASP B 1 131 ? 15.242 -31.641 -18.828 1 45.66 131 ASP B C 1
ATOM 8335 O O . ASP B 1 131 ? 15.664 -31.75 -19.969 1 45.66 131 ASP B O 1
ATOM 8339 N N . ASP B 1 132 ? 14.969 -32.781 -18.312 1 44.81 132 ASP B N 1
ATOM 8340 C CA . ASP B 1 132 ? 14.344 -33.969 -18.906 1 44.81 132 ASP B CA 1
ATOM 8341 C C . ASP B 1 132 ? 13.352 -33.594 -19.984 1 44.81 132 ASP B C 1
ATOM 8343 O O . ASP B 1 132 ? 12.203 -34.031 -19.969 1 44.81 132 ASP B O 1
ATOM 8347 N N . THR B 1 133 ? 13.242 -32.438 -20.469 1 45.25 133 THR B N 1
ATOM 8348 C CA . THR B 1 133 ? 12.109 -32.25 -21.359 1 45.25 133 THR B CA 1
ATOM 8349 C C . THR B 1 133 ? 12.211 -33.188 -22.562 1 45.25 133 THR B C 1
ATOM 8351 O O . THR B 1 133 ? 13.266 -33.312 -23.188 1 45.25 133 THR B O 1
ATOM 8354 N N . SER B 1 134 ? 11.555 -34.281 -22.484 1 46.81 134 SER B N 1
ATOM 8355 C CA . SER B 1 134 ? 11.273 -35.25 -23.547 1 46.81 134 SER B CA 1
ATOM 8356 C C . SER B 1 134 ? 11.219 -34.562 -24.922 1 46.81 134 SER B C 1
ATOM 8358 O O . SER B 1 134 ? 11.039 -35.25 -25.938 1 46.81 134 SER B O 1
ATOM 8360 N N . GLU B 1 135 ? 10.992 -33.344 -25.031 1 48.81 135 GLU B N 1
ATOM 8361 C CA . GLU B 1 135 ? 10.719 -32.812 -26.359 1 48.81 135 GLU B CA 1
ATOM 8362 C C . GLU B 1 135 ? 11.984 -32.719 -27.203 1 48.81 135 GLU B C 1
ATOM 8364 O O . GLU B 1 135 ? 13.062 -32.406 -26.688 1 48.81 135 GLU B O 1
ATOM 8369 N N . ASP B 1 136 ? 12.047 -33.438 -28.25 1 53.97 136 ASP B N 1
ATOM 8370 C CA . ASP B 1 136 ? 13.086 -33.406 -29.281 1 53.97 136 ASP B CA 1
ATOM 8371 C C . ASP B 1 136 ? 13.688 -32.031 -29.438 1 53.97 136 ASP B C 1
ATOM 8373 O O . ASP B 1 136 ? 12.953 -31.047 -29.641 1 53.97 136 ASP B O 1
ATOM 8377 N N . PRO B 1 137 ? 14.82 -31.859 -28.938 1 56.78 137 PRO B N 1
ATOM 8378 C CA . PRO B 1 137 ? 15.422 -30.531 -29.016 1 56.78 137 PRO B CA 1
ATOM 8379 C C . PRO B 1 137 ? 15.406 -29.953 -30.422 1 56.78 137 PRO B C 1
ATOM 8381 O O . PRO B 1 137 ? 15.555 -30.688 -31.391 1 56.78 137 PRO B O 1
ATOM 8384 N N . SER B 1 138 ? 14.992 -28.828 -30.688 1 62.31 138 SER B N 1
ATOM 8385 C CA . SER B 1 138 ? 15.016 -28.172 -31.984 1 62.31 138 SER B CA 1
ATOM 8386 C C . SER B 1 138 ? 16.438 -28.047 -32.531 1 62.31 138 SER B C 1
ATOM 8388 O O . SER B 1 138 ? 16.672 -28.156 -33.719 1 62.31 138 SER B O 1
ATOM 8390 N N . ASN B 1 139 ? 17.406 -27.969 -31.594 1 74.44 139 ASN B N 1
ATOM 8391 C CA . ASN B 1 139 ? 18.797 -27.828 -32 1 74.44 139 ASN B CA 1
ATOM 8392 C C . ASN B 1 139 ? 19.719 -28.719 -31.188 1 74.44 139 ASN B C 1
ATOM 8394 O O . ASN B 1 139 ? 19.578 -28.812 -29.969 1 74.44 139 ASN B O 1
ATOM 8398 N N . LEU B 1 140 ? 20.484 -29.547 -31.906 1 76.19 140 LEU B N 1
ATOM 8399 C CA . LEU B 1 140 ? 21.484 -30.391 -31.25 1 76.19 140 LEU B CA 1
ATOM 8400 C C . LEU B 1 140 ? 22.766 -29.625 -31 1 76.19 140 LEU B C 1
ATOM 8402 O O . LEU B 1 140 ? 23.422 -29.156 -31.938 1 76.19 140 LEU B O 1
ATOM 8406 N N . GLN B 1 141 ? 23.109 -29.375 -29.844 1 77.38 141 GLN B N 1
ATOM 8407 C CA . GLN B 1 141 ? 24.312 -28.625 -29.469 1 77.38 141 GLN B CA 1
ATOM 8408 C C . GLN B 1 141 ? 25.547 -29.531 -29.469 1 77.38 141 GLN B C 1
ATOM 8410 O O . GLN B 1 141 ? 26 -29.953 -28.406 1 77.38 141 GLN B O 1
ATOM 8415 N N . ILE B 1 142 ? 26.016 -29.859 -30.609 1 80.75 142 ILE B N 1
ATOM 8416 C CA . ILE B 1 142 ? 27.172 -30.75 -30.734 1 80.75 142 ILE B CA 1
ATOM 8417 C C . ILE B 1 142 ? 28.453 -29.953 -30.516 1 80.75 142 ILE B C 1
ATOM 8419 O O . ILE B 1 142 ? 28.531 -28.766 -30.859 1 80.75 142 ILE B O 1
ATOM 8423 N N . PRO B 1 143 ? 29.453 -30.562 -29.828 1 82.94 143 PRO B N 1
ATOM 8424 C CA . PRO B 1 143 ? 30.719 -29.875 -29.609 1 82.94 143 PRO B CA 1
ATOM 8425 C C . PRO B 1 143 ? 31.453 -29.562 -30.922 1 82.94 143 PRO B C 1
ATOM 8427 O O . PRO B 1 143 ? 31.25 -30.234 -31.922 1 82.94 143 PRO B O 1
ATOM 8430 N N . LEU B 1 144 ? 32.375 -28.609 -30.984 1 85 144 LEU B N 1
ATOM 8431 C CA . LEU B 1 144 ? 33.125 -28.188 -32.156 1 85 144 LEU B CA 1
ATOM 8432 C C . LEU B 1 144 ? 34.062 -29.297 -32.625 1 85 144 LEU B C 1
ATOM 8434 O O . LEU B 1 144 ? 34.344 -29.406 -33.812 1 85 144 LEU B O 1
ATOM 8438 N N . LEU B 1 145 ? 34.375 -30.156 -31.75 1 85.56 145 LEU B N 1
ATOM 8439 C CA . LEU B 1 145 ? 35.281 -31.266 -32.062 1 85.56 145 LEU B CA 1
ATOM 8440 C C . LEU B 1 145 ? 34.625 -32.25 -33.031 1 85.56 145 LEU B C 1
ATOM 8442 O O . LEU B 1 145 ? 35.344 -33 -33.719 1 85.56 145 LEU B O 1
ATOM 8446 N N . TRP B 1 146 ? 33.375 -32.219 -33.125 1 90.25 146 TRP B N 1
ATOM 8447 C CA . TRP B 1 146 ? 32.656 -33.219 -33.906 1 90.25 146 TRP B CA 1
ATOM 8448 C C . TRP B 1 146 ? 32.406 -32.688 -35.312 1 90.25 146 TRP B C 1
ATOM 8450 O O . TRP B 1 146 ? 31.859 -33.406 -36.188 1 90.25 146 TRP B O 1
ATOM 8460 N N . LYS B 1 147 ? 32.781 -31.547 -35.688 1 89.06 147 LYS B N 1
ATOM 8461 C CA . LYS B 1 147 ? 32.5 -30.906 -36.969 1 89.06 147 LYS B CA 1
ATOM 8462 C C . LYS B 1 147 ? 33.031 -31.75 -38.125 1 89.06 147 LYS B C 1
ATOM 8464 O O . LYS B 1 147 ? 32.312 -32.031 -39.062 1 89.06 147 LYS B O 1
ATOM 8469 N N . PRO B 1 148 ? 34.219 -32.219 -37.938 1 89 148 PRO B N 1
ATOM 8470 C CA . PRO B 1 148 ? 34.719 -33 -39.094 1 89 148 PRO B CA 1
ATOM 8471 C C . PRO B 1 148 ? 33.938 -34.281 -39.312 1 89 148 PRO B C 1
ATOM 8473 O O . PRO B 1 148 ? 33.906 -34.781 -40.438 1 89 148 PRO B O 1
ATOM 8476 N N . CYS B 1 149 ? 33.344 -34.781 -38.375 1 90.69 149 CYS B N 1
ATOM 8477 C CA . CYS B 1 149 ? 32.562 -36 -38.5 1 90.69 149 CYS B CA 1
ATOM 8478 C C . CYS B 1 149 ? 31.203 -35.75 -39.156 1 90.69 149 CYS B C 1
ATOM 8480 O O . CYS B 1 149 ? 30.766 -36.5 -40 1 90.69 149 CYS B O 1
ATOM 8482 N N . VAL B 1 150 ? 30.641 -34.688 -38.875 1 89 150 VAL B N 1
ATOM 8483 C CA . VAL B 1 150 ? 29.281 -34.375 -39.344 1 89 150 VAL B CA 1
ATOM 8484 C C . VAL B 1 150 ? 29.297 -33.844 -40.75 1 89 150 VAL B C 1
ATOM 8486 O O . VAL B 1 150 ? 28.422 -34.156 -41.562 1 89 150 VAL B O 1
ATOM 8489 N N . ILE B 1 151 ? 30.328 -33.094 -41.062 1 88.69 151 ILE B N 1
ATOM 8490 C CA . ILE B 1 151 ? 30.375 -32.469 -42.406 1 88.69 151 ILE B CA 1
ATOM 8491 C C . ILE B 1 151 ? 31.172 -33.344 -43.344 1 88.69 151 ILE B C 1
ATOM 8493 O O . ILE B 1 151 ? 31.391 -33 -44.5 1 88.69 151 ILE B O 1
ATOM 8497 N N . LYS B 1 152 ? 31.406 -34.531 -42.938 1 89.56 152 LYS B N 1
ATOM 8498 C CA . LYS B 1 152 ? 32.25 -35.406 -43.719 1 89.56 152 LYS B CA 1
ATOM 8499 C C . LYS B 1 152 ? 31.609 -35.75 -45.062 1 89.56 152 LYS B C 1
ATOM 8501 O O . LYS B 1 152 ? 30.406 -36.031 -45.125 1 89.56 152 LYS B O 1
ATOM 8506 N N . GLN B 1 153 ? 32.438 -35.75 -46.062 1 86.5 153 GLN B N 1
ATOM 8507 C CA . GLN B 1 153 ? 31.953 -36.062 -47.375 1 86.5 153 GLN B CA 1
ATOM 8508 C C . GLN B 1 153 ? 31.609 -37.562 -47.531 1 86.5 153 GLN B C 1
ATOM 8510 O O . GLN B 1 153 ? 32.375 -38.406 -47.062 1 86.5 153 GLN B O 1
ATOM 8515 N N . GLY B 1 154 ? 30.438 -37.844 -47.938 1 88.88 154 GLY B N 1
ATOM 8516 C CA . GLY B 1 154 ? 30.031 -39.219 -48.156 1 88.88 154 GLY B CA 1
ATOM 8517 C C . GLY B 1 154 ? 29.031 -39.688 -47.094 1 88.88 154 GLY B C 1
ATOM 8518 O O . GLY B 1 154 ? 28.344 -40.688 -47.312 1 88.88 154 GLY B O 1
ATOM 8519 N N . LEU B 1 155 ? 28.984 -39 -46 1 92.88 155 LEU B N 1
ATOM 8520 C CA . LEU B 1 155 ? 28.109 -39.438 -44.938 1 92.88 155 LEU B CA 1
ATOM 8521 C C . LEU B 1 155 ? 26.641 -39.344 -45.344 1 92.88 155 LEU B C 1
ATOM 8523 O O . LEU B 1 155 ? 25.906 -40.312 -45.312 1 92.88 155 LEU B O 1
ATOM 8527 N N . LEU B 1 156 ? 26.219 -38.188 -45.844 1 94.12 156 LEU B N 1
ATOM 8528 C CA . LEU B 1 156 ? 24.844 -38 -46.25 1 94.12 156 LEU B CA 1
ATOM 8529 C C . LEU B 1 156 ? 24.5 -38.844 -47.438 1 94.12 156 LEU B C 1
ATOM 8531 O O . LEU B 1 156 ? 23.391 -39.406 -47.531 1 94.12 156 LEU B O 1
ATOM 8535 N N . GLU B 1 157 ? 25.453 -39.062 -48.219 1 92.69 157 GLU B N 1
ATOM 8536 C CA . GLU B 1 157 ? 25.25 -39.875 -49.438 1 92.69 157 GLU B CA 1
ATOM 8537 C C . GLU B 1 157 ? 25.047 -41.344 -49.094 1 92.69 157 GLU B C 1
ATOM 8539 O O . GLU B 1 157 ? 24.234 -42.031 -49.719 1 92.69 157 GLU B O 1
ATOM 8544 N N . SER B 1 158 ? 25.797 -41.719 -48.125 1 92.94 158 SER B N 1
ATOM 8545 C CA . SER B 1 158 ? 25.641 -43.094 -47.688 1 92.94 158 SER B CA 1
ATOM 8546 C C . SER B 1 158 ? 24.281 -43.312 -47.031 1 92.94 158 SER B C 1
ATOM 8548 O O . SER B 1 158 ? 23.641 -44.344 -47.219 1 92.94 158 SER B O 1
ATOM 8550 N N . ILE B 1 159 ? 23.906 -42.375 -46.312 1 94.12 159 ILE B N 1
ATOM 8551 C CA . ILE B 1 159 ? 22.609 -42.438 -45.625 1 94.12 159 ILE B CA 1
ATOM 8552 C C . ILE B 1 159 ? 21.5 -42.438 -46.688 1 94.12 159 ILE B C 1
ATOM 8554 O O . ILE B 1 159 ? 20.516 -43.156 -46.562 1 94.12 159 ILE B O 1
ATOM 8558 N N . GLU B 1 160 ? 21.672 -41.656 -47.688 1 93.69 160 GLU B N 1
ATOM 8559 C CA . GLU B 1 160 ? 20.734 -41.656 -48.812 1 93.69 160 GLU B CA 1
ATOM 8560 C C . GLU B 1 160 ? 20.609 -43.031 -49.438 1 93.69 160 GLU B C 1
ATOM 8562 O O . GLU B 1 160 ? 19.5 -43.5 -49.719 1 93.69 160 GLU B O 1
ATOM 8567 N N . LYS B 1 161 ? 21.672 -43.656 -49.594 1 92.81 161 LYS B N 1
ATOM 8568 C CA . LYS B 1 161 ? 21.688 -44.969 -50.25 1 92.81 161 LYS B CA 1
ATOM 8569 C C . LYS B 1 161 ? 20.984 -46 -49.375 1 92.81 161 LYS B C 1
ATOM 8571 O O . LYS B 1 161 ? 20.219 -46.844 -49.875 1 92.81 161 LYS B O 1
ATOM 8576 N N . VAL B 1 162 ? 21.203 -45.844 -48.156 1 92.31 162 VAL B N 1
ATOM 8577 C CA . VAL B 1 162 ? 20.578 -46.781 -47.25 1 92.31 162 VAL B CA 1
ATOM 8578 C C . VAL B 1 162 ? 19.062 -46.531 -47.188 1 92.31 162 VAL B C 1
ATOM 8580 O O . VAL B 1 162 ? 18.281 -47.5 -47.125 1 92.31 162 VAL B O 1
ATOM 8583 N N . LEU B 1 163 ? 18.656 -45.344 -47.25 1 93.94 163 LEU B N 1
ATOM 8584 C CA . LEU B 1 163 ? 17.234 -45 -47.25 1 93.94 163 LEU B CA 1
ATOM 8585 C C . LEU B 1 163 ? 16.547 -45.5 -48.5 1 93.94 163 LEU B C 1
ATOM 8587 O O . LEU B 1 163 ? 15.414 -46 -48.438 1 93.94 163 LEU B O 1
ATOM 8591 N N . LEU B 1 164 ? 17.234 -45.5 -49.625 1 92.69 164 LEU B N 1
ATOM 8592 C CA . LEU B 1 164 ? 16.641 -45.875 -50.906 1 92.69 164 LEU B CA 1
ATOM 8593 C C . LEU B 1 164 ? 16.656 -47.375 -51.094 1 92.69 164 LEU B C 1
ATOM 8595 O O . LEU B 1 164 ? 15.719 -47.938 -51.625 1 92.69 164 LEU B O 1
ATOM 8599 N N . GLN B 1 165 ? 17.656 -48 -50.5 1 90 165 GLN B N 1
ATOM 8600 C CA . GLN B 1 165 ? 17.812 -49.438 -50.781 1 90 165 GLN B CA 1
ATOM 8601 C C . GLN B 1 165 ? 17.375 -50.25 -49.562 1 90 165 GLN B C 1
ATOM 8603 O O . GLN B 1 165 ? 17.062 -51.438 -49.688 1 90 165 GLN B O 1
ATOM 8608 N N . GLY B 1 166 ? 17.375 -49.688 -48.5 1 86.38 166 GLY B N 1
ATOM 8609 C CA . GLY B 1 166 ? 17.094 -50.438 -47.281 1 86.38 166 GLY B CA 1
ATOM 8610 C C . GLY B 1 166 ? 15.602 -50.594 -47 1 86.38 166 GLY B C 1
ATOM 8611 O O . GLY B 1 166 ? 14.781 -49.938 -47.656 1 86.38 166 GLY B O 1
ATOM 8612 N N . SER B 1 167 ? 15.281 -51.625 -46.156 1 87.94 167 SER B N 1
ATOM 8613 C CA . SER B 1 167 ? 13.891 -51.812 -45.75 1 87.94 167 SER B CA 1
ATOM 8614 C C . SER B 1 167 ? 13.812 -52.188 -44.281 1 87.94 167 SER B C 1
ATOM 8616 O O . SER B 1 167 ? 14.812 -52.594 -43.656 1 87.94 167 SER B O 1
ATOM 8618 N N . GLY B 1 168 ? 12.734 -51.812 -43.688 1 88.19 168 GLY B N 1
ATOM 8619 C CA . GLY B 1 168 ? 12.461 -52.219 -42.312 1 88.19 168 GLY B CA 1
ATOM 8620 C C . GLY B 1 168 ? 13.234 -51.406 -41.281 1 88.19 168 GLY B C 1
ATOM 8621 O O . GLY B 1 168 ? 13.195 -50.188 -41.312 1 88.19 168 GLY B O 1
ATOM 8622 N N . GLU B 1 169 ? 13.914 -52.094 -40.531 1 91.06 169 GLU B N 1
ATOM 8623 C CA . GLU B 1 169 ? 14.625 -51.438 -39.406 1 91.06 169 GLU B CA 1
ATOM 8624 C C . GLU B 1 169 ? 15.789 -50.594 -39.938 1 91.06 169 GLU B C 1
ATOM 8626 O O . GLU B 1 169 ? 16.109 -49.562 -39.344 1 91.06 169 GLU B O 1
ATOM 8631 N N . LEU B 1 170 ? 16.391 -51.094 -40.969 1 91.44 170 LEU B N 1
ATOM 8632 C CA . LEU B 1 170 ? 17.516 -50.344 -41.562 1 91.44 170 LEU B CA 1
ATOM 8633 C C . LEU B 1 170 ? 17.047 -48.969 -42.094 1 91.44 170 LEU B C 1
ATOM 8635 O O . LEU B 1 170 ? 17.719 -47.969 -41.875 1 91.44 170 LEU B O 1
ATOM 8639 N N . GLU B 1 171 ? 15.953 -49 -42.688 1 93.12 171 GLU B N 1
ATOM 8640 C CA . GLU B 1 171 ? 15.383 -47.75 -43.188 1 93.12 171 GLU B CA 1
ATOM 8641 C C . GLU B 1 171 ? 15.047 -46.781 -42.031 1 93.12 171 GLU B C 1
ATOM 8643 O O . GLU B 1 171 ? 15.305 -45.594 -42.125 1 93.12 171 GLU B O 1
ATOM 8648 N N . LEU B 1 172 ? 14.531 -47.375 -41.062 1 93.81 172 LEU B N 1
ATOM 8649 C CA . LEU B 1 172 ? 14.148 -46.562 -39.906 1 93.81 172 LEU B CA 1
ATOM 8650 C C . LEU B 1 172 ? 15.375 -45.906 -39.25 1 93.81 172 LEU B C 1
ATOM 8652 O O . LEU B 1 172 ? 15.344 -44.719 -38.906 1 93.81 172 LEU B O 1
ATOM 8656 N N . LEU B 1 173 ? 16.406 -46.656 -39.062 1 94.69 173 LEU B N 1
ATOM 8657 C CA . LEU B 1 173 ? 17.609 -46.125 -38.469 1 94.69 173 LEU B CA 1
ATOM 8658 C C . LEU B 1 173 ? 18.234 -45.062 -39.344 1 94.69 173 LEU B C 1
ATOM 8660 O O . LEU B 1 173 ? 18.75 -44.062 -38.812 1 94.69 173 LEU B O 1
ATOM 8664 N N . ALA B 1 174 ? 18.188 -45.281 -40.594 1 94.62 174 ALA B N 1
ATOM 8665 C CA . ALA B 1 174 ? 18.734 -44.281 -41.5 1 94.62 174 ALA B CA 1
ATOM 8666 C C . ALA B 1 174 ? 17.938 -42.969 -41.438 1 94.62 174 ALA B C 1
ATOM 8668 O O . ALA B 1 174 ? 18.516 -41.906 -41.469 1 94.62 174 ALA B O 1
ATOM 8669 N N . ALA B 1 175 ? 16.672 -43.125 -41.406 1 94.62 175 ALA B N 1
ATOM 8670 C CA . ALA B 1 175 ? 15.82 -41.938 -41.312 1 94.62 175 ALA B CA 1
ATOM 8671 C C . ALA B 1 175 ? 16.078 -41.188 -40 1 94.62 175 ALA B C 1
ATOM 8673 O O . ALA B 1 175 ? 16.109 -39.938 -39.969 1 94.62 175 ALA B O 1
ATOM 8674 N N . ARG B 1 176 ? 16.312 -41.906 -38.969 1 93.88 176 ARG B N 1
ATOM 8675 C CA . ARG B 1 176 ? 16.609 -41.281 -37.688 1 93.88 176 ARG B CA 1
ATOM 8676 C C . ARG B 1 176 ? 17.938 -40.531 -37.719 1 93.88 176 ARG B C 1
ATOM 8678 O O . ARG B 1 176 ? 18.078 -39.469 -37.125 1 93.88 176 ARG B O 1
ATOM 8685 N N . ALA B 1 177 ? 18.875 -41.188 -38.312 1 93.94 177 ALA B N 1
ATOM 8686 C CA . ALA B 1 177 ? 20.172 -40.531 -38.438 1 93.94 177 ALA B CA 1
ATOM 8687 C C . ALA B 1 177 ? 20.047 -39.219 -39.219 1 93.94 177 ALA B C 1
ATOM 8689 O O . ALA B 1 177 ? 20.656 -38.219 -38.844 1 93.94 177 ALA B O 1
ATOM 8690 N N . LEU B 1 178 ? 19.266 -39.312 -40.25 1 94.12 178 LEU B N 1
ATOM 8691 C CA . LEU B 1 178 ? 19.047 -38.094 -41.062 1 94.12 178 LEU B CA 1
ATOM 8692 C C . LEU B 1 178 ? 18.375 -37 -40.219 1 94.12 178 LEU B C 1
ATOM 8694 O O . LEU B 1 178 ? 18.703 -35.844 -40.344 1 94.12 178 LEU B O 1
ATOM 8698 N N . ASN B 1 179 ? 17.438 -37.438 -39.5 1 92.5 179 ASN B N 1
ATOM 8699 C CA . ASN B 1 179 ? 16.734 -36.5 -38.625 1 92.5 179 ASN B CA 1
ATOM 8700 C C . ASN B 1 179 ? 17.688 -35.812 -37.656 1 92.5 179 ASN B C 1
ATOM 8702 O O . ASN B 1 179 ? 17.609 -34.594 -37.469 1 92.5 179 ASN B O 1
ATOM 8706 N N . GLN B 1 180 ? 18.578 -36.531 -37.125 1 91.25 180 GLN B N 1
ATOM 8707 C CA . GLN B 1 180 ? 19.531 -35.938 -36.188 1 91.25 180 GLN B CA 1
ATOM 8708 C C . GLN B 1 180 ? 20.484 -35 -36.906 1 91.25 180 GLN B C 1
ATOM 8710 O O . GLN B 1 180 ? 20.828 -33.938 -36.375 1 91.25 180 GLN B O 1
ATOM 8715 N N . LEU B 1 181 ? 20.875 -35.312 -38.031 1 91.12 181 LEU B N 1
ATOM 8716 C CA . LEU B 1 181 ? 21.797 -34.469 -38.781 1 91.12 181 LEU B CA 1
ATOM 8717 C C . LEU B 1 181 ? 21.141 -33.188 -39.219 1 91.12 181 LEU B C 1
ATOM 8719 O O . LEU B 1 181 ? 21.812 -32.156 -39.438 1 91.12 181 LEU B O 1
ATOM 8723 N N . GLY B 1 182 ? 19.891 -33.281 -39.375 1 89.31 182 GLY B N 1
ATOM 8724 C CA . GLY B 1 182 ? 19.156 -32.094 -39.75 1 89.31 182 GLY B CA 1
ATOM 8725 C C . GLY B 1 182 ? 19.062 -31.078 -38.625 1 89.31 182 GLY B C 1
ATOM 8726 O O . GLY B 1 182 ? 18.844 -29.891 -38.875 1 89.31 182 GLY B O 1
ATOM 8727 N N . ALA B 1 183 ? 19.359 -31.469 -37.438 1 87 183 ALA B N 1
ATOM 8728 C CA . ALA B 1 183 ? 19.172 -30.609 -36.281 1 87 183 ALA B CA 1
ATOM 8729 C C . ALA B 1 183 ? 20.516 -30.156 -35.688 1 87 183 ALA B C 1
ATOM 8731 O O . ALA B 1 183 ? 20.578 -29.641 -34.594 1 87 183 ALA B O 1
ATOM 8732 N N . VAL B 1 184 ? 21.5 -30.281 -36.375 1 86.56 184 VAL B N 1
ATOM 8733 C CA . VAL B 1 184 ? 22.828 -29.875 -35.906 1 86.56 184 VAL B CA 1
ATOM 8734 C C . VAL B 1 184 ? 22.891 -28.359 -35.812 1 86.56 184 VAL B C 1
ATOM 8736 O O . VAL B 1 184 ? 22.422 -27.641 -36.688 1 86.56 184 VAL B O 1
ATOM 8739 N N . ARG B 1 185 ? 23.5 -27.906 -34.781 1 81.12 185 ARG B N 1
ATOM 8740 C CA . ARG B 1 185 ? 23.516 -26.469 -34.5 1 81.12 185 ARG B CA 1
ATOM 8741 C C . ARG B 1 185 ? 24.234 -25.703 -35.625 1 81.12 185 ARG B C 1
ATOM 8743 O O . ARG B 1 185 ? 25.219 -26.172 -36.156 1 81.12 185 ARG B O 1
ATOM 8750 N N . ARG B 1 186 ? 23.891 -24.438 -35.875 1 82.38 186 ARG B N 1
ATOM 8751 C CA . ARG B 1 186 ? 24.375 -23.594 -36.969 1 82.38 186 ARG B CA 1
ATOM 8752 C C . ARG B 1 186 ? 25.766 -23.047 -36.625 1 82.38 186 ARG B C 1
ATOM 8754 O O . ARG B 1 186 ? 26.531 -22.719 -37.531 1 82.38 186 ARG B O 1
ATOM 8761 N N . SER B 1 187 ? 25.969 -22.953 -35.406 1 80.38 187 SER B N 1
ATOM 8762 C CA . SER B 1 187 ? 27.188 -22.266 -35 1 80.38 187 SER B CA 1
ATOM 8763 C C . SER B 1 187 ? 28.422 -23.109 -35.281 1 80.38 187 SER B C 1
ATOM 8765 O O . SER B 1 187 ? 29.547 -22.625 -35.188 1 80.38 187 SER B O 1
ATOM 8767 N N . ILE B 1 188 ? 28.219 -24.297 -35.688 1 82.5 188 ILE B N 1
ATOM 8768 C CA . ILE B 1 188 ? 29.359 -25.172 -35.938 1 82.5 188 ILE B CA 1
ATOM 8769 C C . ILE B 1 188 ? 30 -24.812 -37.25 1 82.5 188 ILE B C 1
ATOM 8771 O O . ILE B 1 188 ? 31.188 -25.094 -37.469 1 82.5 188 ILE B O 1
ATOM 8775 N N . PHE B 1 189 ? 29.234 -24.188 -38.062 1 83.94 189 PHE B N 1
ATOM 8776 C CA . PHE B 1 189 ? 29.734 -23.828 -39.375 1 83.94 189 PHE B CA 1
ATOM 8777 C C . PHE B 1 189 ? 30.453 -22.469 -39.312 1 83.94 189 PHE B C 1
ATOM 8779 O O . PHE B 1 189 ? 29.859 -21.469 -38.906 1 83.94 189 PHE B O 1
ATOM 8786 N N . ASP B 1 190 ? 31.703 -22.391 -39.438 1 75.06 190 ASP B N 1
ATOM 8787 C CA . ASP B 1 190 ? 32.5 -21.172 -39.344 1 75.06 190 ASP B CA 1
ATOM 8788 C C . ASP B 1 190 ? 32.281 -20.281 -40.562 1 75.06 190 ASP B C 1
ATOM 8790 O O . ASP B 1 190 ? 32.312 -19.047 -40.438 1 75.06 190 ASP B O 1
ATOM 8794 N N . ASP B 1 191 ? 32.094 -20.891 -41.781 1 79 191 ASP B N 1
ATOM 8795 C CA . ASP B 1 191 ? 32.062 -20.156 -43.031 1 79 191 ASP B CA 1
ATOM 8796 C C . ASP B 1 191 ? 30.688 -20.312 -43.719 1 79 191 ASP B C 1
ATOM 8798 O O . ASP B 1 191 ? 30.047 -21.359 -43.594 1 79 191 ASP B O 1
ATOM 8802 N N . ALA B 1 192 ? 30.188 -19.266 -44.406 1 79.69 192 ALA B N 1
ATOM 8803 C CA . ALA B 1 192 ? 28.922 -19.234 -45.156 1 79.69 192 ALA B CA 1
ATOM 8804 C C . ALA B 1 192 ? 28.938 -20.219 -46.312 1 79.69 192 ALA B C 1
ATOM 8806 O O . ALA B 1 192 ? 27.906 -20.844 -46.594 1 79.69 192 ALA B O 1
ATOM 8807 N N . THR B 1 193 ? 30.078 -20.453 -46.719 1 84.88 193 THR B N 1
ATOM 8808 C CA . THR B 1 193 ? 30.172 -21.359 -47.844 1 84.88 193 THR B CA 1
ATOM 8809 C C . THR B 1 193 ? 30.031 -22.812 -47.438 1 84.88 193 THR B C 1
ATOM 8811 O O . THR B 1 193 ? 29.344 -23.594 -48.094 1 84.88 193 THR B O 1
ATOM 8814 N N . GLU B 1 194 ? 30.641 -23.016 -46.344 1 87.75 194 GLU B N 1
ATOM 8815 C CA . GLU B 1 194 ? 30.516 -24.375 -45.812 1 87.75 194 GLU B CA 1
ATOM 8816 C C . GLU B 1 194 ? 29.078 -24.703 -45.406 1 87.75 194 GLU B C 1
ATOM 8818 O O . GLU B 1 194 ? 28.594 -25.797 -45.656 1 87.75 194 GLU B O 1
ATOM 8823 N N . LYS B 1 195 ? 28.469 -23.812 -44.844 1 86.69 195 LYS B N 1
ATOM 8824 C CA . LYS B 1 195 ? 27.078 -23.969 -44.438 1 86.69 195 LYS B CA 1
ATOM 8825 C C . LYS B 1 195 ? 26.172 -24.188 -45.656 1 86.69 195 LYS B C 1
ATOM 8827 O O . LYS B 1 195 ? 25.328 -25.078 -45.656 1 86.69 195 LYS B O 1
ATOM 8832 N N . SER B 1 196 ? 26.469 -23.469 -46.688 1 87.31 196 SER B N 1
ATOM 8833 C CA . SER B 1 196 ? 25.672 -23.578 -47.875 1 87.31 196 SER B CA 1
ATOM 8834 C C . SER B 1 196 ? 25.891 -24.906 -48.594 1 87.31 196 SER B C 1
ATOM 8836 O O . SER B 1 196 ? 24.953 -25.5 -49.125 1 87.31 196 SER B O 1
ATOM 8838 N N . ALA B 1 197 ? 27.047 -25.297 -48.5 1 87.94 197 ALA B N 1
ATOM 8839 C CA . ALA B 1 197 ? 27.359 -26.594 -49.094 1 87.94 197 ALA B CA 1
ATOM 8840 C C . ALA B 1 197 ? 26.656 -27.734 -48.344 1 87.94 197 ALA B C 1
ATOM 8842 O O . ALA B 1 197 ? 26.141 -28.656 -48.969 1 87.94 197 ALA B O 1
ATOM 8843 N N . TYR B 1 198 ? 26.672 -27.641 -47.125 1 90.75 198 TYR B N 1
ATOM 8844 C CA . TYR B 1 198 ? 26 -28.641 -46.312 1 90.75 198 TYR B CA 1
ATOM 8845 C C . TYR B 1 198 ? 24.5 -28.641 -46.562 1 90.75 198 TYR B C 1
ATOM 8847 O O . TYR B 1 198 ? 23.875 -29.703 -46.719 1 90.75 198 TYR B O 1
ATOM 8855 N N . ILE B 1 199 ? 23.938 -27.531 -46.656 1 90.44 199 ILE B N 1
ATOM 8856 C CA . ILE B 1 199 ? 22.516 -27.375 -46.875 1 90.44 199 ILE B CA 1
ATOM 8857 C C . ILE B 1 199 ? 22.156 -27.969 -48.25 1 90.44 199 ILE B C 1
ATOM 8859 O O . ILE B 1 199 ? 21.141 -28.656 -48.375 1 90.44 199 ILE B O 1
ATOM 8863 N N . TYR B 1 200 ? 23 -27.719 -49.094 1 89.94 200 TYR B N 1
ATOM 8864 C CA . TYR B 1 200 ? 22.766 -28.234 -50.438 1 89.94 200 TYR B CA 1
ATOM 8865 C C . TYR B 1 200 ? 22.781 -29.75 -50.469 1 89.94 200 TYR B C 1
ATOM 8867 O O . TYR B 1 200 ? 21.906 -30.391 -51.062 1 89.94 200 TYR B O 1
ATOM 8875 N N . ARG B 1 201 ? 23.672 -30.297 -49.844 1 90.19 201 ARG B N 1
ATOM 8876 C CA . ARG B 1 201 ? 23.766 -31.75 -49.812 1 90.19 201 ARG B CA 1
ATOM 8877 C C . ARG B 1 201 ? 22.578 -32.375 -49.062 1 90.19 201 ARG B C 1
ATOM 8879 O O . ARG B 1 201 ? 22.031 -33.375 -49.5 1 90.19 201 ARG B O 1
ATOM 8886 N N . TYR B 1 202 ? 22.297 -31.797 -48 1 92.88 202 TYR B N 1
ATOM 8887 C CA . TYR B 1 202 ? 21.156 -32.281 -47.25 1 92.88 202 TYR B CA 1
ATOM 8888 C C . TYR B 1 202 ? 19.875 -32.188 -48.062 1 92.88 202 TYR B C 1
ATOM 8890 O O . TYR B 1 202 ? 19.062 -33.125 -48.062 1 92.88 202 TYR B O 1
ATOM 8898 N N . LEU B 1 203 ? 19.688 -31.125 -48.719 1 91.25 203 LEU B N 1
ATOM 8899 C CA . LEU B 1 203 ? 18.516 -30.906 -49.531 1 91.25 203 LEU B CA 1
ATOM 8900 C C . LEU B 1 203 ? 18.453 -31.938 -50.656 1 91.25 203 LEU B C 1
ATOM 8902 O O . LEU B 1 203 ? 17.375 -32.438 -51 1 91.25 203 LEU B O 1
ATOM 8906 N N . ASN B 1 204 ? 19.531 -32.188 -51.125 1 90.5 204 ASN B N 1
ATOM 8907 C CA . ASN B 1 204 ? 19.578 -33.188 -52.219 1 90.5 204 ASN B CA 1
ATOM 8908 C C . ASN B 1 204 ? 19.172 -34.562 -51.719 1 90.5 204 ASN B C 1
ATOM 8910 O O . ASN B 1 204 ? 18.5 -35.312 -52.438 1 90.5 204 ASN B O 1
ATOM 8914 N N . VAL B 1 205 ? 19.562 -34.875 -50.562 1 93.5 205 VAL B N 1
ATOM 8915 C CA . VAL B 1 205 ? 19.156 -36.156 -50 1 93.5 205 VAL B CA 1
ATOM 8916 C C . VAL B 1 205 ? 17.641 -36.188 -49.844 1 93.5 205 VAL B C 1
ATOM 8918 O O . VAL B 1 205 ? 17 -37.188 -50.188 1 93.5 205 VAL B O 1
ATOM 8921 N N . LEU B 1 206 ? 17.094 -35.188 -49.406 1 93.62 206 LEU B N 1
ATOM 8922 C CA . LEU B 1 206 ? 15.648 -35.094 -49.219 1 93.62 206 LEU B CA 1
ATOM 8923 C C . LEU B 1 206 ? 14.938 -35.219 -50.562 1 93.62 206 LEU B C 1
ATOM 8925 O O . LEU B 1 206 ? 13.953 -35.969 -50.688 1 93.62 206 LEU B O 1
ATOM 8929 N N . LEU B 1 207 ? 15.469 -34.562 -51.531 1 91.94 207 LEU B N 1
ATOM 8930 C CA . LEU B 1 207 ? 14.875 -34.594 -52.844 1 91.94 207 LEU B CA 1
ATOM 8931 C C . LEU B 1 207 ? 14.891 -36 -53.438 1 91.94 207 LEU B C 1
ATOM 8933 O O . LEU B 1 207 ? 13.883 -36.438 -53.969 1 91.94 207 LEU B O 1
ATOM 8937 N N . GLN B 1 208 ? 15.945 -36.625 -53.25 1 92.44 208 GLN B N 1
ATOM 8938 C CA . GLN B 1 208 ? 16.078 -37.969 -53.812 1 92.44 208 GLN B CA 1
ATOM 8939 C C . GLN B 1 208 ? 15.148 -38.938 -53.125 1 92.44 208 GLN B C 1
ATOM 8941 O O . GLN B 1 208 ? 14.516 -39.781 -53.781 1 92.44 208 GLN B O 1
ATOM 8946 N N . VAL B 1 209 ? 15.062 -38.812 -51.938 1 92.88 209 VAL B N 1
ATOM 8947 C CA . VAL B 1 209 ? 14.203 -39.719 -51.188 1 92.88 209 VAL B CA 1
ATOM 8948 C C . VAL B 1 209 ? 12.742 -39.469 -51.562 1 92.88 209 VAL B C 1
ATOM 8950 O O . VAL B 1 209 ? 11.977 -40.406 -51.781 1 92.88 209 VAL B O 1
ATOM 8953 N N . MET B 1 210 ? 12.32 -38.344 -51.719 1 91.38 210 MET B N 1
ATOM 8954 C CA . MET B 1 210 ? 10.938 -38 -52.031 1 91.38 210 MET B CA 1
ATOM 8955 C C . MET B 1 210 ? 10.594 -38.438 -53.469 1 91.38 210 MET B C 1
ATOM 8957 O O . MET B 1 210 ? 9.461 -38.844 -53.719 1 91.38 210 MET B O 1
ATOM 8961 N N . LYS B 1 211 ? 11.555 -38.438 -54.25 1 88 211 LYS B N 1
ATOM 8962 C CA . LYS B 1 211 ? 11.312 -38.75 -55.656 1 88 211 LYS B CA 1
ATOM 8963 C C . LYS B 1 211 ? 11.258 -40.281 -55.875 1 88 211 LYS B C 1
ATOM 8965 O O . LYS B 1 211 ? 10.445 -40.75 -56.688 1 88 211 LYS B O 1
ATOM 8970 N N . PHE B 1 212 ? 11.961 -40.969 -55.156 1 88.06 212 PHE B N 1
ATOM 8971 C CA . PHE B 1 212 ? 12.18 -42.344 -55.625 1 88.06 212 PHE B CA 1
ATOM 8972 C C . PHE B 1 212 ? 11.477 -43.312 -54.688 1 88.06 212 PHE B C 1
ATOM 8974 O O . PHE B 1 212 ? 11.156 -44.438 -55.094 1 88.06 212 PHE B O 1
ATOM 8981 N N . LYS B 1 213 ? 11.227 -42.906 -53.438 1 88.12 213 LYS B N 1
ATOM 8982 C CA . LYS B 1 213 ? 10.703 -43.969 -52.562 1 88.12 213 LYS B CA 1
ATOM 8983 C C . LYS B 1 213 ? 9.766 -43.375 -51.5 1 88.12 213 LYS B C 1
ATOM 8985 O O . LYS B 1 213 ? 10.039 -42.281 -50.969 1 88.12 213 LYS B O 1
ATOM 8990 N N . ILE B 1 214 ? 8.664 -44.094 -51.312 1 85.94 214 ILE B N 1
ATOM 8991 C CA . ILE B 1 214 ? 7.828 -43.812 -50.156 1 85.94 214 ILE B CA 1
ATOM 8992 C C . ILE B 1 214 ? 8.203 -44.75 -49 1 85.94 214 ILE B C 1
ATOM 8994 O O . ILE B 1 214 ? 8.039 -45.969 -49.125 1 85.94 214 ILE B O 1
ATOM 8998 N N . LEU B 1 215 ? 8.68 -44.188 -48 1 88 215 LEU B N 1
ATOM 8999 C CA . LEU B 1 215 ? 9.219 -44.938 -46.875 1 88 215 LEU B CA 1
ATOM 9000 C C . LEU B 1 215 ? 8.109 -45.656 -46.125 1 88 215 LEU B C 1
ATOM 9002 O O . LEU B 1 215 ? 6.93 -45.344 -46.281 1 88 215 LEU B O 1
ATOM 9006 N N . ASP B 1 216 ? 8.516 -46.625 -45.219 1 85.69 216 ASP B N 1
ATOM 9007 C CA . ASP B 1 216 ? 7.574 -47.312 -44.344 1 85.69 216 ASP B CA 1
ATOM 9008 C C . ASP B 1 216 ? 6.984 -46.344 -43.312 1 85.69 216 ASP B C 1
ATOM 9010 O O . ASP B 1 216 ? 7.535 -45.281 -43.094 1 85.69 216 ASP B O 1
ATOM 9014 N N . GLU B 1 217 ? 5.996 -46.719 -42.781 1 84.06 217 GLU B N 1
ATOM 9015 C CA . GLU B 1 217 ? 5.211 -45.844 -41.938 1 84.06 217 GLU B CA 1
ATOM 9016 C C . GLU B 1 217 ? 6.078 -45.219 -40.844 1 84.06 217 GLU B C 1
ATOM 9018 O O . GLU B 1 217 ? 6.102 -44 -40.656 1 84.06 217 GLU B O 1
ATOM 9023 N N . ASP B 1 218 ? 6.777 -45.969 -40.094 1 87.12 218 ASP B N 1
ATOM 9024 C CA . ASP B 1 218 ? 7.609 -45.469 -39.031 1 87.12 218 ASP B CA 1
ATOM 9025 C C . ASP B 1 218 ? 8.766 -44.625 -39.562 1 87.12 218 ASP B C 1
ATOM 9027 O O . ASP B 1 218 ? 9.133 -43.594 -39 1 87.12 218 ASP B O 1
ATOM 9031 N N . SER B 1 219 ? 9.305 -45.125 -40.656 1 90.06 219 SER B N 1
ATOM 9032 C CA . SER B 1 219 ? 10.414 -44.406 -41.281 1 90.06 219 SER B CA 1
ATOM 9033 C C . SER B 1 219 ? 9.945 -43.062 -41.875 1 90.06 219 SER B C 1
ATOM 9035 O O . SER B 1 219 ? 10.672 -42.062 -41.812 1 90.06 219 SER B O 1
ATOM 9037 N N . LEU B 1 220 ? 8.758 -43.188 -42.344 1 88.81 220 LEU B N 1
ATOM 9038 C CA . LEU B 1 220 ? 8.188 -41.969 -42.938 1 88.81 220 LEU B CA 1
ATOM 9039 C C . LEU B 1 220 ? 7.992 -40.906 -41.844 1 88.81 220 LEU B C 1
ATOM 9041 O O . LEU B 1 220 ? 8.266 -39.719 -42.094 1 88.81 220 LEU B O 1
ATOM 9045 N N . CYS B 1 221 ? 7.555 -41.344 -40.75 1 88.25 221 CYS B N 1
ATOM 9046 C CA . CYS B 1 221 ? 7.371 -40.406 -39.625 1 88.25 221 CYS B CA 1
ATOM 9047 C C . CYS B 1 221 ? 8.688 -39.719 -39.281 1 88.25 221 CYS B C 1
ATOM 9049 O O . CYS B 1 221 ? 8.734 -38.5 -39.156 1 88.25 221 CYS B O 1
ATOM 9051 N N . GLU B 1 222 ? 9.719 -40.438 -39.156 1 91 222 GLU B N 1
ATOM 9052 C CA . GLU B 1 222 ? 11.023 -39.875 -38.812 1 91 222 GLU B CA 1
ATOM 9053 C C . GLU B 1 222 ? 11.555 -39 -39.938 1 91 222 GLU B C 1
ATOM 9055 O O . GLU B 1 222 ? 12.219 -38 -39.688 1 91 222 GLU B O 1
ATOM 9060 N N . PHE B 1 223 ? 11.242 -39.406 -41.156 1 91.94 223 PHE B N 1
ATOM 9061 C CA . PHE B 1 223 ? 11.672 -38.656 -42.312 1 91.94 223 PHE B CA 1
ATOM 9062 C C . PHE B 1 223 ? 11 -37.281 -42.312 1 91.94 223 PHE B C 1
ATOM 9064 O O . PHE B 1 223 ? 11.648 -36.25 -42.562 1 91.94 223 PHE B O 1
ATOM 9071 N N . LEU B 1 224 ? 9.781 -37.281 -42.062 1 89.75 224 LEU B N 1
ATOM 9072 C CA . LEU B 1 224 ? 9.055 -36 -42.031 1 89.75 224 LEU B CA 1
ATOM 9073 C C . LEU B 1 224 ? 9.531 -35.156 -40.875 1 89.75 224 LEU B C 1
ATOM 9075 O O . LEU B 1 224 ? 9.633 -33.906 -41 1 89.75 224 LEU B O 1
ATOM 9079 N N . LYS B 1 225 ? 9.82 -35.75 -39.812 1 89.5 225 LYS B N 1
ATOM 9080 C CA . LYS B 1 225 ? 10.391 -35.031 -38.688 1 89.5 225 LYS B CA 1
ATOM 9081 C C . LYS B 1 225 ? 11.742 -34.406 -39.062 1 89.5 225 LYS B C 1
ATOM 9083 O O . LYS B 1 225 ? 12.07 -33.312 -38.625 1 89.5 225 LYS B O 1
ATOM 9088 N N . ALA B 1 226 ? 12.445 -35.156 -39.781 1 91.19 226 ALA B N 1
ATOM 9089 C CA . ALA B 1 226 ? 13.742 -34.656 -40.219 1 91.19 226 ALA B CA 1
ATOM 9090 C C . ALA B 1 226 ? 13.594 -33.406 -41.062 1 91.19 226 ALA B C 1
ATOM 9092 O O . ALA B 1 226 ? 14.367 -32.438 -40.906 1 91.19 226 ALA B O 1
ATOM 9093 N N . ILE B 1 227 ? 12.633 -33.469 -41.906 1 89.38 227 ILE B N 1
ATOM 9094 C CA . ILE B 1 227 ? 12.391 -32.281 -42.75 1 89.38 227 ILE B CA 1
ATOM 9095 C C . ILE B 1 227 ? 12.039 -31.094 -41.875 1 89.38 227 ILE B C 1
ATOM 9097 O O . ILE B 1 227 ? 12.594 -30 -42.062 1 89.38 227 ILE B O 1
ATOM 9101 N N . LYS B 1 228 ? 11.234 -31.328 -41.031 1 87.38 228 LYS B N 1
ATOM 9102 C CA . LYS B 1 228 ? 10.789 -30.25 -40.156 1 87.38 228 LYS B CA 1
ATOM 9103 C C . LYS B 1 228 ? 11.945 -29.703 -39.344 1 87.38 228 LYS B C 1
ATOM 9105 O O . LYS B 1 228 ? 12.133 -28.484 -39.25 1 87.38 228 LYS B O 1
ATOM 9110 N N . ARG B 1 229 ? 12.633 -30.469 -38.75 1 86.88 229 ARG B N 1
ATOM 9111 C CA . ARG B 1 229 ? 13.758 -30.047 -37.938 1 86.88 229 ARG B CA 1
ATOM 9112 C C . ARG B 1 229 ? 14.805 -29.297 -38.781 1 86.88 229 ARG B C 1
ATOM 9114 O O . ARG B 1 229 ? 15.391 -28.328 -38.312 1 86.88 229 ARG B O 1
ATOM 9121 N N . PHE B 1 230 ? 15.023 -29.844 -39.906 1 89.25 230 PHE B N 1
ATOM 9122 C CA . PHE B 1 230 ? 15.969 -29.219 -40.812 1 89.25 230 PHE B CA 1
ATOM 9123 C C . PHE B 1 230 ? 15.523 -27.797 -41.188 1 89.25 230 PHE B C 1
ATOM 9125 O O . PHE B 1 230 ? 16.312 -26.859 -41.125 1 89.25 230 PHE B O 1
ATOM 9132 N N . LEU B 1 231 ? 14.352 -27.672 -41.438 1 84.75 231 LEU B N 1
ATOM 9133 C CA . LEU B 1 231 ? 13.812 -26.375 -41.812 1 84.75 231 LEU B CA 1
ATOM 9134 C C . LEU B 1 231 ? 13.844 -25.406 -40.625 1 84.75 231 LEU B C 1
ATOM 9136 O O . LEU B 1 231 ? 14.078 -24.203 -40.812 1 84.75 231 LEU B O 1
ATOM 9140 N N . ASN B 1 232 ? 13.633 -25.906 -39.562 1 82.06 232 ASN B N 1
ATOM 9141 C CA . ASN B 1 232 ? 13.594 -25.094 -38.344 1 82.06 232 ASN B CA 1
ATOM 9142 C C . ASN B 1 232 ? 14.992 -24.656 -37.906 1 82.06 232 ASN B C 1
ATOM 9144 O O . ASN B 1 232 ? 15.188 -23.531 -37.469 1 82.06 232 ASN B O 1
ATOM 9148 N N . ASN B 1 233 ? 15.812 -25.531 -38.094 1 83.06 233 ASN B N 1
ATOM 9149 C CA . ASN B 1 233 ? 17.172 -25.297 -37.625 1 83.06 233 ASN B CA 1
ATOM 9150 C C . ASN B 1 233 ? 17.922 -24.328 -38.531 1 83.06 233 ASN B C 1
ATOM 9152 O O . ASN B 1 233 ? 18.547 -23.375 -38.062 1 83.06 233 ASN B O 1
ATOM 9156 N N . PHE B 1 234 ? 18.047 -24.375 -39.906 1 84 234 PHE B N 1
ATOM 9157 C CA . PHE B 1 234 ? 18.844 -23.578 -40.812 1 84 234 PHE B CA 1
ATOM 9158 C C . PHE B 1 234 ? 18.016 -22.422 -41.375 1 84 234 PHE B C 1
ATOM 9160 O O . PHE B 1 234 ? 18.531 -21.594 -42.125 1 84 234 PHE B O 1
ATOM 9167 N N . LEU B 1 235 ? 16.906 -22.062 -40.906 1 74.88 235 LEU B N 1
ATOM 9168 C CA . LEU B 1 235 ? 16.016 -20.984 -41.312 1 74.88 235 LEU B CA 1
ATOM 9169 C C . LEU B 1 235 ? 15.672 -21.078 -42.812 1 74.88 235 LEU B C 1
ATOM 9171 O O . LEU B 1 235 ? 16.547 -21.375 -43.625 1 74.88 235 LEU B O 1
ATOM 9175 N N . VAL B 1 236 ? 14.68 -20.828 -43.125 1 75.69 236 VAL B N 1
ATOM 9176 C CA . VAL B 1 236 ? 14.18 -20.938 -44.5 1 75.69 236 VAL B CA 1
ATOM 9177 C C . VAL B 1 236 ? 14.906 -19.953 -45.406 1 75.69 236 VAL B C 1
ATOM 9179 O O . VAL B 1 236 ? 15.141 -20.234 -46.594 1 75.69 236 VAL B O 1
ATOM 9182 N N . LYS B 1 237 ? 15.352 -18.891 -44.844 1 74.56 237 LYS B N 1
ATOM 9183 C CA . LYS B 1 237 ? 16.047 -17.891 -45.625 1 74.56 237 LYS B CA 1
ATOM 9184 C C . LYS B 1 237 ? 17.375 -18.438 -46.156 1 74.56 237 LYS B C 1
ATOM 9186 O O . LYS B 1 237 ? 17.734 -18.188 -47.312 1 74.56 237 LYS B O 1
ATOM 9191 N N . ASP B 1 238 ? 18.016 -19.172 -45.344 1 79.19 238 ASP B N 1
ATOM 9192 C CA . ASP B 1 238 ? 19.281 -19.75 -45.719 1 79.19 238 ASP B CA 1
ATOM 9193 C C . ASP B 1 238 ? 19.078 -20.906 -46.719 1 79.19 238 ASP B C 1
ATOM 9195 O O . ASP B 1 238 ? 19.859 -21.062 -47.656 1 79.19 238 ASP B O 1
ATOM 9199 N N . ILE B 1 239 ? 18.047 -21.578 -46.562 1 83.62 239 ILE B N 1
ATOM 9200 C CA . ILE B 1 239 ? 17.766 -22.719 -47.406 1 83.62 239 ILE B CA 1
ATOM 9201 C C . ILE B 1 239 ? 17.281 -22.234 -48.781 1 83.62 239 ILE B C 1
ATOM 9203 O O . ILE B 1 239 ? 17.594 -22.844 -49.812 1 83.62 239 ILE B O 1
ATOM 9207 N N . ALA B 1 240 ? 16.547 -21.125 -48.781 1 78.5 240 ALA B N 1
ATOM 9208 C CA . ALA B 1 240 ? 16 -20.562 -50 1 78.5 240 ALA B CA 1
ATOM 9209 C C . ALA B 1 240 ? 17.125 -20.062 -50.938 1 78.5 240 ALA B C 1
ATOM 9211 O O . ALA B 1 240 ? 16.938 -19.969 -52.125 1 78.5 240 ALA B O 1
ATOM 9212 N N . SER B 1 241 ? 18.172 -19.766 -50.25 1 77.25 241 SER B N 1
ATOM 9213 C CA . SER B 1 241 ? 19.281 -19.281 -51.062 1 77.25 241 SER B CA 1
ATOM 9214 C C . SER B 1 241 ? 19.984 -20.438 -51.781 1 77.25 241 SER B C 1
ATOM 9216 O O . SER B 1 241 ? 20.766 -20.203 -52.719 1 77.25 241 SER B O 1
ATOM 9218 N N . ALA B 1 242 ? 19.625 -21.578 -51.375 1 76.5 242 ALA B N 1
ATOM 9219 C CA . ALA B 1 242 ? 20.203 -22.75 -52.031 1 76.5 242 ALA B CA 1
ATOM 9220 C C . ALA B 1 242 ? 19.547 -23 -53.375 1 76.5 242 ALA B C 1
ATOM 9222 O O . ALA B 1 242 ? 18.375 -22.688 -53.594 1 76.5 242 ALA B O 1
ATOM 9223 N N . VAL B 1 243 ? 20.188 -23.344 -54.531 1 66.38 243 VAL B N 1
ATOM 9224 C CA . VAL B 1 243 ? 19.781 -23.438 -55.906 1 66.38 243 VAL B CA 1
ATOM 9225 C C . VAL B 1 243 ? 18.547 -24.328 -56.031 1 66.38 243 VAL B C 1
ATOM 9227 O O . VAL B 1 243 ? 17.641 -24.031 -56.812 1 66.38 243 VAL B O 1
ATOM 9230 N N . ASP B 1 244 ? 18.359 -25.266 -55.188 1 77 244 ASP B N 1
ATOM 9231 C CA . ASP B 1 244 ? 17.328 -26.266 -55.469 1 77 244 ASP B CA 1
ATOM 9232 C C . ASP B 1 244 ? 16.156 -26.109 -54.5 1 77 244 ASP B C 1
ATOM 9234 O O . ASP B 1 244 ? 15.406 -27.062 -54.281 1 77 244 ASP B O 1
ATOM 9238 N N . PHE B 1 245 ? 15.953 -24.938 -54.156 1 80.19 245 PHE B N 1
ATOM 9239 C CA . PHE B 1 245 ? 14.891 -24.781 -53.156 1 80.19 245 PHE B CA 1
ATOM 9240 C C . PHE B 1 245 ? 13.523 -24.859 -53.812 1 80.19 245 PHE B C 1
ATOM 9242 O O . PHE B 1 245 ? 12.594 -25.469 -53.281 1 80.19 245 PHE B O 1
ATOM 9249 N N . ASP B 1 246 ? 13.477 -24.25 -54.906 1 77.75 246 ASP B N 1
ATOM 9250 C CA . ASP B 1 246 ? 12.219 -24.312 -55.656 1 77.75 246 ASP B CA 1
ATOM 9251 C C . ASP B 1 246 ? 11.875 -25.75 -56.031 1 77.75 246 ASP B C 1
ATOM 9253 O O . ASP B 1 246 ? 10.711 -26.156 -55.938 1 77.75 246 ASP B O 1
ATOM 9257 N N . LEU B 1 247 ? 12.914 -26.406 -56.344 1 84.31 247 LEU B N 1
ATOM 9258 C CA . LEU B 1 247 ? 12.711 -27.812 -56.656 1 84.31 247 LEU B CA 1
ATOM 9259 C C . LEU B 1 247 ? 12.281 -28.609 -55.438 1 84.31 247 LEU B C 1
ATOM 9261 O O . LEU B 1 247 ? 11.461 -29.516 -55.531 1 84.31 247 LEU B O 1
ATOM 9265 N N . PHE B 1 248 ? 12.805 -28.203 -54.375 1 86.88 248 PHE B N 1
ATOM 9266 C CA . PHE B 1 248 ? 12.438 -28.859 -53.094 1 86.88 248 PHE B CA 1
ATOM 9267 C C . PHE B 1 248 ? 10.969 -28.625 -52.781 1 86.88 248 PHE B C 1
ATOM 9269 O O . PHE B 1 248 ? 10.258 -29.562 -52.406 1 86.88 248 PHE B O 1
ATOM 9276 N N . LEU B 1 249 ? 10.492 -27.469 -53 1 83.5 249 LEU B N 1
ATOM 9277 C CA . LEU B 1 249 ? 9.102 -27.141 -52.688 1 83.5 249 LEU B CA 1
ATOM 9278 C C . LEU B 1 249 ? 8.156 -27.906 -53.594 1 83.5 249 LEU B C 1
ATOM 9280 O O . LEU B 1 249 ? 7.137 -28.438 -53.156 1 83.5 249 LEU B O 1
ATOM 9284 N N . ASP B 1 250 ? 8.57 -28.047 -54.781 1 82.81 250 ASP B N 1
ATOM 9285 C CA . ASP B 1 250 ? 7.754 -28.781 -55.75 1 82.81 250 ASP B CA 1
ATOM 9286 C C . ASP B 1 250 ? 7.723 -30.266 -55.406 1 82.81 250 ASP B C 1
ATOM 9288 O O . ASP B 1 250 ? 6.664 -30.891 -55.469 1 82.81 250 ASP B O 1
ATOM 9292 N N . SER B 1 251 ? 8.828 -30.672 -55.062 1 87.44 251 SER B N 1
ATOM 9293 C CA . SER B 1 251 ? 8.914 -32.094 -54.75 1 87.44 251 SER B CA 1
ATOM 9294 C C . SER B 1 251 ? 8.148 -32.406 -53.469 1 87.44 251 SER B C 1
ATOM 9296 O O . SER B 1 251 ? 7.508 -33.438 -53.344 1 87.44 251 SER B O 1
ATOM 9298 N N . MET B 1 252 ? 8.258 -31.5 -52.625 1 87.75 252 MET B N 1
ATOM 9299 C CA . MET B 1 252 ? 7.531 -31.688 -51.375 1 87.75 252 MET B CA 1
ATOM 9300 C C . MET B 1 252 ? 6.023 -31.656 -51.625 1 87.75 252 MET B C 1
ATOM 9302 O O . MET B 1 252 ? 5.277 -32.406 -51 1 87.75 252 MET B O 1
ATOM 9306 N N . GLY B 1 253 ? 5.586 -30.781 -52.438 1 85.12 253 GLY B N 1
ATOM 9307 C CA . GLY B 1 253 ? 4.18 -30.734 -52.781 1 85.12 253 GLY B CA 1
ATOM 9308 C C . GLY B 1 253 ? 3.684 -32 -53.438 1 85.12 253 GLY B C 1
ATOM 9309 O O . GLY B 1 253 ? 2.643 -32.531 -53.031 1 85.12 253 GLY B O 1
ATOM 9310 N N . GLN B 1 254 ? 4.496 -32.5 -54.281 1 85.62 254 GLN B N 1
ATOM 9311 C CA . GLN B 1 254 ? 4.129 -33.75 -54.969 1 85.62 254 GLN B CA 1
ATOM 9312 C C . GLN B 1 254 ? 4.172 -34.938 -54 1 85.62 254 GLN B C 1
ATOM 9314 O O . GLN B 1 254 ? 3.316 -35.812 -54.094 1 85.62 254 GLN B O 1
ATOM 9319 N N . PHE B 1 255 ? 5.105 -34.875 -53.25 1 87.44 255 PHE B N 1
ATOM 9320 C CA . PHE B 1 255 ? 5.254 -35.938 -52.25 1 87.44 255 PHE B CA 1
ATOM 9321 C C . PHE B 1 255 ? 4.055 -35.969 -51.312 1 87.44 255 PHE B C 1
ATOM 9323 O O . PHE B 1 255 ? 3.537 -37.031 -51 1 87.44 255 PHE B O 1
ATOM 9330 N N . THR B 1 256 ? 3.619 -34.844 -50.875 1 86 256 THR B N 1
ATOM 9331 C CA . THR B 1 256 ? 2.469 -34.75 -50 1 86 256 THR B CA 1
ATOM 9332 C C . THR B 1 256 ? 1.209 -35.281 -50.688 1 86 256 THR B C 1
ATOM 9334 O O . THR B 1 256 ? 0.418 -36 -50.062 1 86 256 THR B O 1
ATOM 9337 N N . LEU B 1 257 ? 1.083 -35 -51.938 1 81.5 257 LEU B N 1
ATOM 9338 C CA . LEU B 1 257 ? -0.078 -35.469 -52.688 1 81.5 257 LEU B CA 1
ATOM 9339 C C . LEU B 1 257 ? -0.043 -37 -52.812 1 81.5 257 LEU B C 1
ATOM 9341 O O . LEU B 1 257 ? -1.076 -37.656 -52.719 1 81.5 257 LEU B O 1
ATOM 9345 N N . LYS B 1 258 ? 1.1 -37.469 -53 1 82.75 258 LYS B N 1
ATOM 9346 C CA . LYS B 1 258 ? 1.267 -38.938 -53.125 1 82.75 258 LYS B CA 1
ATOM 9347 C C . LYS B 1 258 ? 0.963 -39.625 -51.812 1 82.75 258 LYS B C 1
ATOM 9349 O O . LYS B 1 258 ? 0.352 -40.719 -51.812 1 82.75 258 LYS B O 1
ATOM 9354 N N . LEU B 1 259 ? 1.363 -39.062 -50.781 1 81.56 259 LEU B N 1
ATOM 9355 C CA . LEU B 1 259 ? 1.131 -39.656 -49.469 1 81.56 259 LEU B CA 1
ATOM 9356 C C . LEU B 1 259 ? -0.361 -39.719 -49.156 1 81.56 259 LEU B C 1
ATOM 9358 O O . LEU B 1 259 ? -0.828 -40.688 -48.531 1 81.56 259 LEU B O 1
ATOM 9362 N N . PHE B 1 260 ? -1.05 -38.844 -49.625 1 75.44 260 PHE B N 1
ATOM 9363 C CA . PHE B 1 260 ? -2.469 -38.75 -49.312 1 75.44 260 PHE B CA 1
ATOM 9364 C C . PHE B 1 260 ? -3.289 -39.688 -50.188 1 75.44 260 PHE B C 1
ATOM 9366 O O . PHE B 1 260 ? -4.344 -40.188 -49.781 1 75.44 260 PHE B O 1
ATOM 9373 N N . THR B 1 261 ? -2.881 -39.875 -51.375 1 72.19 261 THR B N 1
ATOM 9374 C CA . THR B 1 261 ? -3.625 -40.75 -52.312 1 72.19 261 THR B CA 1
ATOM 9375 C C . THR B 1 261 ? -3.463 -42.188 -51.906 1 72.19 261 THR B C 1
ATOM 9377 O O . THR B 1 261 ? -4.32 -43.031 -52.219 1 72.19 261 THR B O 1
ATOM 9380 N N . GLN B 1 262 ? -2.424 -42.438 -51.312 1 69.5 262 GLN B N 1
ATOM 9381 C CA . GLN B 1 262 ? -2.197 -43.844 -50.969 1 69.5 262 GLN B CA 1
ATOM 9382 C C . GLN B 1 262 ? -2.963 -44.25 -49.719 1 69.5 262 GLN B C 1
ATOM 9384 O O . GLN B 1 262 ? -3.08 -45.438 -49.406 1 69.5 262 GLN B O 1
ATOM 9389 N N . GLY B 1 263 ? -4.18 -43.75 -49.344 1 59.28 263 GLY B N 1
ATOM 9390 C CA . GLY B 1 263 ? -5.312 -44 -48.469 1 59.28 263 GLY B CA 1
ATOM 9391 C C . GLY B 1 263 ? -4.902 -44.25 -47.031 1 59.28 263 GLY B C 1
ATOM 9392 O O . GLY B 1 263 ? -5.609 -43.844 -46.094 1 59.28 263 GLY B O 1
ATOM 9393 N N . ASP B 1 264 ? -3.943 -45.188 -46.594 1 54.47 264 ASP B N 1
ATOM 9394 C CA . ASP B 1 264 ? -3.82 -45.781 -45.25 1 54.47 264 ASP B CA 1
ATOM 9395 C C . ASP B 1 264 ? -3.027 -44.875 -44.312 1 54.47 264 ASP B C 1
ATOM 9397 O O . ASP B 1 264 ? -2.471 -45.375 -43.312 1 54.47 264 ASP B O 1
ATOM 9401 N N . ILE B 1 265 ? -2.967 -43.75 -44.562 1 54.75 265 ILE B N 1
ATOM 9402 C CA . ILE B 1 265 ? -1.92 -43.125 -43.75 1 54.75 265 ILE B CA 1
ATOM 9403 C C . ILE B 1 265 ? -2.471 -42.75 -42.375 1 54.75 265 ILE B C 1
ATOM 9405 O O . ILE B 1 265 ? -3.512 -42.094 -42.281 1 54.75 265 ILE B O 1
ATOM 9409 N N . ALA B 1 266 ? -1.854 -43.219 -41.406 1 63.75 266 ALA B N 1
ATOM 9410 C CA . ALA B 1 266 ? -2.035 -43.031 -39.969 1 63.75 266 ALA B CA 1
ATOM 9411 C C . ALA B 1 266 ? -2.082 -41.562 -39.594 1 63.75 266 ALA B C 1
ATOM 9413 O O . ALA B 1 266 ? -1.423 -40.719 -40.25 1 63.75 266 ALA B O 1
ATOM 9414 N N . LEU B 1 267 ? -2.936 -41.156 -38.844 1 69.19 267 LEU B N 1
ATOM 9415 C CA . LEU B 1 267 ? -3.164 -39.812 -38.344 1 69.19 267 LEU B CA 1
ATOM 9416 C C . LEU B 1 267 ? -1.847 -39.125 -37.969 1 69.19 267 LEU B C 1
ATOM 9418 O O . LEU B 1 267 ? -1.675 -37.938 -38.156 1 69.19 267 LEU B O 1
ATOM 9422 N N . ASP B 1 268 ? -0.924 -39.875 -37.531 1 72.19 268 ASP B N 1
ATOM 9423 C CA . ASP B 1 268 ? 0.347 -39.312 -37.094 1 72.19 268 ASP B CA 1
ATOM 9424 C C . ASP B 1 268 ? 1.135 -38.75 -38.25 1 72.19 268 ASP B C 1
ATOM 9426 O O . ASP B 1 268 ? 1.739 -37.688 -38.156 1 72.19 268 ASP B O 1
ATOM 9430 N N . ASN B 1 269 ? 1.059 -39.469 -39.312 1 76.75 269 ASN B N 1
ATOM 9431 C CA . ASN B 1 269 ? 1.806 -39 -40.5 1 76.75 269 ASN B CA 1
ATOM 9432 C C . ASN B 1 269 ? 1.167 -37.75 -41.094 1 76.75 269 ASN B C 1
ATOM 9434 O O . ASN B 1 269 ? 1.87 -36.875 -41.594 1 76.75 269 ASN B O 1
ATOM 9438 N N . ASP B 1 270 ? -0.091 -37.781 -41 1 78.31 270 ASP B N 1
ATOM 9439 C CA . ASP B 1 270 ? -0.771 -36.594 -41.469 1 78.31 270 ASP B CA 1
ATOM 9440 C C . ASP B 1 270 ? -0.425 -35.375 -40.625 1 78.31 270 ASP B C 1
ATOM 9442 O O . ASP B 1 270 ? -0.186 -34.281 -41.156 1 78.31 270 ASP B O 1
ATOM 9446 N N . LEU B 1 271 ? -0.34 -35.656 -39.438 1 82.81 271 LEU B N 1
ATOM 9447 C CA . LEU B 1 271 ? -0.026 -34.562 -38.5 1 82.81 271 LEU B CA 1
ATOM 9448 C C . LEU B 1 271 ? 1.381 -34.031 -38.75 1 82.81 271 LEU B C 1
ATOM 9450 O O . LEU B 1 271 ? 1.601 -32.812 -38.75 1 82.81 271 LEU B O 1
ATOM 9454 N N . ASN B 1 272 ? 2.266 -34.906 -38.969 1 83.81 272 ASN B N 1
ATOM 9455 C CA . ASN B 1 272 ? 3.635 -34.5 -39.219 1 83.81 272 ASN B CA 1
ATOM 9456 C C . ASN B 1 272 ? 3.75 -33.75 -40.562 1 83.81 272 ASN B C 1
ATOM 9458 O O . ASN B 1 272 ? 4.496 -32.781 -40.688 1 83.81 272 ASN B O 1
ATOM 9462 N N . THR B 1 273 ? 3.035 -34.25 -41.5 1 85.44 273 THR B N 1
ATOM 9463 C CA . THR B 1 273 ? 3.076 -33.594 -42.812 1 85.44 273 THR B CA 1
ATOM 9464 C C . THR B 1 273 ? 2.518 -32.188 -42.719 1 85.44 273 THR B C 1
ATOM 9466 O O . THR B 1 273 ? 3.121 -31.25 -43.25 1 85.44 273 THR B O 1
ATOM 9469 N N . ILE B 1 274 ? 1.44 -32.125 -42.062 1 87.38 274 ILE B N 1
ATOM 9470 C CA . ILE B 1 274 ? 0.817 -30.812 -42 1 87.38 274 ILE B CA 1
ATOM 9471 C C . ILE B 1 274 ? 1.679 -29.875 -41.156 1 87.38 274 ILE B C 1
ATOM 9473 O O . ILE B 1 274 ? 1.744 -28.672 -41.438 1 87.38 274 ILE B O 1
ATOM 9477 N N . SER B 1 275 ? 2.312 -30.375 -40.219 1 88.62 275 SER B N 1
ATOM 9478 C CA . SER B 1 275 ? 3.184 -29.578 -39.375 1 88.62 275 SER B CA 1
ATOM 9479 C C . SER B 1 275 ? 4.328 -28.969 -40.188 1 88.62 275 SER B C 1
ATOM 9481 O O . SER B 1 275 ? 4.719 -27.812 -39.938 1 88.62 275 SER B O 1
ATOM 9483 N N . VAL B 1 276 ? 4.844 -29.688 -41.062 1 86.06 276 VAL B N 1
ATOM 9484 C CA . VAL B 1 276 ? 5.922 -29.188 -41.906 1 86.06 276 VAL B CA 1
ATOM 9485 C C . VAL B 1 276 ? 5.418 -28.031 -42.781 1 86.06 276 VAL B C 1
ATOM 9487 O O . VAL B 1 276 ? 6.07 -27 -42.875 1 86.06 276 VAL B O 1
ATOM 9490 N N . TRP B 1 277 ? 4.328 -28.281 -43.312 1 87.25 277 TRP B N 1
ATOM 9491 C CA . TRP B 1 277 ? 3.781 -27.266 -44.188 1 87.25 277 TRP B CA 1
ATOM 9492 C C . TRP B 1 277 ? 3.395 -26.016 -43.406 1 87.25 277 TRP B C 1
ATOM 9494 O O . TRP B 1 277 ? 3.525 -24.891 -43.906 1 87.25 277 TRP B O 1
ATOM 9504 N N . SER B 1 278 ? 2.861 -26.234 -42.281 1 87.88 278 SER B N 1
ATOM 9505 C CA . SER B 1 278 ? 2.516 -25.109 -41.438 1 87.88 278 SER B CA 1
ATOM 9506 C C . SER B 1 278 ? 3.75 -24.281 -41.094 1 87.88 278 SER B C 1
ATOM 9508 O O . SER B 1 278 ? 3.693 -23.047 -41.062 1 87.88 278 SER B O 1
ATOM 9510 N N . TYR B 1 279 ? 4.809 -24.906 -40.844 1 82.56 279 TYR B N 1
ATOM 9511 C CA . TYR B 1 279 ? 6.051 -24.203 -40.562 1 82.56 279 TYR B CA 1
ATOM 9512 C C . TYR B 1 279 ? 6.543 -23.422 -41.781 1 82.56 279 TYR B C 1
ATOM 9514 O O . TYR B 1 279 ? 6.988 -22.281 -41.625 1 82.56 279 TYR B O 1
ATOM 9522 N N . LEU B 1 280 ? 6.457 -24 -42.875 1 81.94 280 LEU B N 1
ATOM 9523 C CA . LEU B 1 280 ? 6.875 -23.344 -44.125 1 81.94 280 LEU B CA 1
ATOM 9524 C C . LEU B 1 280 ? 6.02 -22.109 -44.406 1 81.94 280 LEU B C 1
ATOM 9526 O O . LEU B 1 280 ? 6.523 -21.109 -44.906 1 81.94 280 LEU B O 1
ATOM 9530 N N . ALA B 1 281 ? 4.797 -22.266 -44.094 1 82.44 281 ALA B N 1
ATOM 9531 C CA . ALA B 1 281 ? 3.896 -21.141 -44.281 1 82.44 281 ALA B CA 1
ATOM 9532 C C . ALA B 1 281 ? 4.25 -19.969 -43.375 1 82.44 281 ALA B C 1
ATOM 9534 O O . ALA B 1 281 ? 4.234 -18.812 -43.812 1 82.44 281 ALA B O 1
ATOM 9535 N N . TYR B 1 282 ? 4.582 -20.25 -42.281 1 77.62 282 TYR B N 1
ATOM 9536 C CA . TYR B 1 282 ? 4.848 -19.219 -41.281 1 77.62 282 TYR B CA 1
ATOM 9537 C C . TYR B 1 282 ? 6.195 -18.547 -41.5 1 77.62 282 TYR B C 1
ATOM 9539 O O . TYR B 1 282 ? 6.301 -17.328 -41.531 1 77.62 282 TYR B O 1
ATOM 9547 N N . GLU B 1 283 ? 7.25 -19.266 -41.719 1 71.94 283 GLU B N 1
ATOM 9548 C CA . GLU B 1 283 ? 8.609 -18.734 -41.844 1 71.94 283 GLU B CA 1
ATOM 9549 C C . GLU B 1 283 ? 8.961 -18.422 -43.281 1 71.94 283 GLU B C 1
ATOM 9551 O O . GLU B 1 283 ? 9.758 -17.531 -43.562 1 71.94 283 GLU B O 1
ATOM 9556 N N . GLY B 1 284 ? 8.422 -19.109 -44.25 1 67.75 284 GLY B N 1
ATOM 9557 C CA . GLY B 1 284 ? 8.844 -19.031 -45.656 1 67.75 284 GLY B CA 1
ATOM 9558 C C . GLY B 1 284 ? 8.039 -18.031 -46.438 1 67.75 284 GLY B C 1
ATOM 9559 O O . GLY B 1 284 ? 8.414 -17.688 -47.562 1 67.75 284 GLY B O 1
ATOM 9560 N N . TYR B 1 285 ? 6.91 -17.547 -45.906 1 63.62 285 TYR B N 1
ATOM 9561 C CA . TYR B 1 285 ? 5.98 -16.734 -46.688 1 63.62 285 TYR B CA 1
ATOM 9562 C C . TYR B 1 285 ? 6.676 -15.508 -47.281 1 63.62 285 TYR B C 1
ATOM 9564 O O . TYR B 1 285 ? 6.484 -15.164 -48.438 1 63.62 285 TYR B O 1
ATOM 9572 N N . ALA B 1 286 ? 7.449 -14.789 -46.5 1 58.69 286 ALA B N 1
ATOM 9573 C CA . ALA B 1 286 ? 8.055 -13.523 -46.906 1 58.69 286 ALA B CA 1
ATOM 9574 C C . ALA B 1 286 ? 9.148 -13.758 -47.938 1 58.69 286 ALA B C 1
ATOM 9576 O O . ALA B 1 286 ? 9.406 -12.898 -48.781 1 58.69 286 ALA B O 1
ATOM 9577 N N . GLN B 1 287 ? 9.656 -15.062 -48 1 62.25 287 GLN B N 1
ATOM 9578 C CA . GLN B 1 287 ? 10.922 -15.219 -48.719 1 62.25 287 GLN B CA 1
ATOM 9579 C C . GLN B 1 287 ? 10.703 -15.906 -50.062 1 62.25 287 GLN B C 1
ATOM 9581 O O . GLN B 1 287 ? 11.508 -15.758 -51 1 62.25 287 GLN B O 1
ATOM 9586 N N . CYS B 1 288 ? 9.594 -16.672 -50.156 1 68.31 288 CYS B N 1
ATOM 9587 C CA . CYS B 1 288 ? 9.469 -17.5 -51.344 1 68.31 288 CYS B CA 1
ATOM 9588 C C . CYS B 1 288 ? 8.078 -17.375 -51.969 1 68.31 288 CYS B C 1
ATOM 9590 O O . CYS B 1 288 ? 7.109 -17.906 -51.406 1 68.31 288 CYS B O 1
ATOM 9592 N N . PRO B 1 289 ? 7.934 -16.703 -53.094 1 67.5 289 PRO B N 1
ATOM 9593 C CA . PRO B 1 289 ? 6.629 -16.516 -53.75 1 67.5 289 PRO B CA 1
ATOM 9594 C C . PRO B 1 289 ? 5.973 -17.844 -54.125 1 67.5 289 PRO B C 1
ATOM 9596 O O . PRO B 1 289 ? 4.746 -17.922 -54.25 1 67.5 289 PRO B O 1
ATOM 9599 N N . LYS B 1 290 ? 6.781 -18.875 -54.312 1 73.5 290 LYS B N 1
ATOM 9600 C CA . LYS B 1 290 ? 6.223 -20.156 -54.781 1 73.5 290 LYS B CA 1
ATOM 9601 C C . LYS B 1 290 ? 5.379 -20.797 -53.688 1 73.5 290 LYS B C 1
ATOM 9603 O O . LYS B 1 290 ? 4.48 -21.594 -53.969 1 73.5 290 LYS B O 1
ATOM 9608 N N . ILE B 1 291 ? 5.668 -20.359 -52.531 1 77.31 291 ILE B N 1
ATOM 9609 C CA . ILE B 1 291 ? 4.945 -20.906 -51.375 1 77.31 291 ILE B CA 1
ATOM 9610 C C . ILE B 1 291 ? 3.494 -20.422 -51.438 1 77.31 291 ILE B C 1
ATOM 9612 O O . ILE B 1 291 ? 2.588 -21.141 -51 1 77.31 291 ILE B O 1
ATOM 9616 N N . SER B 1 292 ? 3.248 -19.359 -52.094 1 75.62 292 SER B N 1
ATOM 9617 C CA . SER B 1 292 ? 1.921 -18.75 -52.125 1 75.62 292 SER B CA 1
ATOM 9618 C C . SER B 1 292 ? 0.961 -19.578 -52.969 1 75.62 292 SER B C 1
ATOM 9620 O O . SER B 1 292 ? -0.247 -19.578 -52.719 1 75.62 292 SER B O 1
ATOM 9622 N N . ASP B 1 293 ? 1.59 -20.375 -53.812 1 77.06 293 ASP B N 1
ATOM 9623 C CA . ASP B 1 293 ? 0.723 -21.172 -54.688 1 77.06 293 ASP B CA 1
ATOM 9624 C C . ASP B 1 293 ? 0.526 -22.578 -54.125 1 77.06 293 ASP B C 1
ATOM 9626 O O . ASP B 1 293 ? -0.546 -23.172 -54.281 1 77.06 293 ASP B O 1
ATOM 9630 N N . CYS B 1 294 ? 1.443 -23.031 -53.406 1 79.25 294 CYS B N 1
ATOM 9631 C CA . CYS B 1 294 ? 1.418 -24.422 -52.938 1 79.25 294 CYS B CA 1
ATOM 9632 C C . CYS B 1 294 ? 0.606 -24.578 -51.656 1 79.25 294 CYS B C 1
ATOM 9634 O O . CYS B 1 294 ? -0.156 -25.531 -51.531 1 79.25 294 CYS B O 1
ATOM 9636 N N . ILE B 1 295 ? 0.588 -23.641 -50.906 1 85.44 295 ILE B N 1
ATOM 9637 C CA . ILE B 1 295 ? 0.044 -23.781 -49.562 1 85.44 295 ILE B CA 1
ATOM 9638 C C . ILE B 1 295 ? -1.479 -23.875 -49.625 1 85.44 295 ILE B C 1
ATOM 9640 O O . ILE B 1 295 ? -2.08 -24.75 -49 1 85.44 295 ILE B O 1
ATOM 9644 N N . PRO B 1 296 ? -2.135 -23.016 -50.312 1 86.44 296 PRO B N 1
ATOM 9645 C CA . PRO B 1 296 ? -3.594 -23.141 -50.375 1 86.44 296 PRO B CA 1
ATOM 9646 C C . PRO B 1 296 ? -4.055 -24.469 -50.938 1 86.44 296 PRO B C 1
ATOM 9648 O O . PRO B 1 296 ? -5.066 -25.031 -50.5 1 86.44 296 PRO B O 1
ATOM 9651 N N . ARG B 1 297 ? -3.365 -25.016 -51.875 1 86.81 297 ARG B N 1
ATOM 9652 C CA . ARG B 1 297 ? -3.717 -26.297 -52.5 1 86.81 297 ARG B CA 1
ATOM 9653 C C . ARG B 1 297 ? -3.549 -27.438 -51.5 1 86.81 297 ARG B C 1
ATOM 9655 O O . ARG B 1 297 ? -4.395 -28.344 -51.438 1 86.81 297 ARG B O 1
ATOM 9662 N N . ILE B 1 298 ? -2.494 -27.344 -50.812 1 84.94 298 ILE B N 1
ATOM 9663 C CA . ILE B 1 298 ? -2.232 -28.375 -49.812 1 84.94 298 ILE B CA 1
ATOM 9664 C C . ILE B 1 298 ? -3.273 -28.297 -48.719 1 84.94 298 ILE B C 1
ATOM 9666 O O . ILE B 1 298 ? -3.766 -29.328 -48.25 1 84.94 298 ILE B O 1
ATOM 9670 N N . PHE B 1 299 ? -3.588 -27.109 -48.344 1 89.25 299 PHE B N 1
ATOM 9671 C CA . PHE B 1 299 ? -4.617 -26.906 -47.344 1 89.25 299 PHE B CA 1
ATOM 9672 C C . PHE B 1 299 ? -5.938 -27.516 -47.781 1 89.25 299 PHE B C 1
ATOM 9674 O O . PHE B 1 299 ? -6.582 -28.234 -47 1 89.25 299 PHE B O 1
ATOM 9681 N N . GLN B 1 300 ? -6.281 -27.266 -48.969 1 88.62 300 GLN B N 1
ATOM 9682 C CA . GLN B 1 300 ? -7.527 -27.797 -49.5 1 88.62 300 GLN B CA 1
ATOM 9683 C C . GLN B 1 300 ? -7.516 -29.328 -49.5 1 88.62 300 GLN B C 1
ATOM 9685 O O . GLN B 1 300 ? -8.508 -29.953 -49.125 1 88.62 300 GLN B O 1
ATOM 9690 N N . PHE B 1 301 ? -6.469 -29.797 -49.875 1 86.19 301 PHE B N 1
ATOM 9691 C CA . PHE B 1 301 ? -6.34 -31.25 -49.906 1 86.19 301 PHE B CA 1
ATOM 9692 C C . PHE B 1 301 ? -6.473 -31.844 -48.5 1 86.19 301 PHE B C 1
ATOM 9694 O O . PHE B 1 301 ? -7.137 -32.875 -48.344 1 86.19 301 PHE B O 1
ATOM 9701 N N . PHE B 1 302 ? -5.84 -31.219 -47.562 1 85.38 302 PHE B N 1
ATOM 9702 C CA . PHE B 1 302 ? -5.887 -31.719 -46.219 1 85.38 302 PHE B CA 1
ATOM 9703 C C . PHE B 1 302 ? -7.297 -31.625 -45.656 1 85.38 302 PHE B C 1
ATOM 9705 O O . PHE B 1 302 ? -7.75 -32.5 -44.938 1 85.38 302 PHE B O 1
ATOM 9712 N N . VAL B 1 303 ? -8 -30.609 -45.906 1 88.5 303 VAL B N 1
ATOM 9713 C CA . VAL B 1 303 ? -9.367 -30.422 -45.406 1 88.5 303 VAL B CA 1
ATOM 9714 C C . VAL B 1 303 ? -10.273 -31.484 -46 1 88.5 303 VAL B C 1
ATOM 9716 O O . VAL B 1 303 ? -11.062 -32.125 -45.281 1 88.5 303 VAL B O 1
ATOM 9719 N N . GLU B 1 304 ? -10.117 -31.797 -47.25 1 83.75 304 GLU B N 1
ATOM 9720 C CA . GLU B 1 304 ? -10.953 -32.781 -47.938 1 83.75 304 GLU B CA 1
ATOM 9721 C C . GLU B 1 304 ? -10.633 -34.188 -47.5 1 83.75 304 GLU B C 1
ATOM 9723 O O . GLU B 1 304 ? -11.547 -35 -47.25 1 83.75 304 GLU B O 1
ATOM 9728 N N . LYS B 1 305 ? -9.453 -34.375 -47.312 1 83.31 305 LYS B N 1
ATOM 9729 C CA . LYS B 1 305 ? -9.055 -35.719 -46.875 1 83.31 305 LYS B CA 1
ATOM 9730 C C . LYS B 1 305 ? -9.547 -36 -45.469 1 83.31 305 LYS B C 1
ATOM 9732 O O . LYS B 1 305 ? -10.109 -37.062 -45.219 1 83.31 305 LYS B O 1
ATOM 9737 N N . THR B 1 306 ? -9.312 -35.094 -44.719 1 83.19 306 THR B N 1
ATOM 9738 C CA . THR B 1 306 ? -9.727 -35.312 -43.312 1 83.19 306 THR B CA 1
ATOM 9739 C C . THR B 1 306 ? -11.242 -35.375 -43.219 1 83.19 306 THR B C 1
ATOM 9741 O O . THR B 1 306 ? -11.773 -36.125 -42.406 1 83.19 306 THR B O 1
ATOM 9744 N N . SER B 1 307 ? -11.914 -34.656 -44 1 82.62 307 SER B N 1
ATOM 9745 C CA . SER B 1 307 ? -13.375 -34.656 -44 1 82.62 307 SER B CA 1
ATOM 9746 C C . SER B 1 307 ? -13.906 -36.031 -44.375 1 82.62 307 SER B C 1
ATOM 9748 O O . SER B 1 307 ? -14.977 -36.469 -43.938 1 82.62 307 SER B O 1
ATOM 9750 N N . GLU B 1 308 ? -13.094 -36.781 -45.094 1 78.25 308 GLU B N 1
ATOM 9751 C CA . GLU B 1 308 ? -13.523 -38.094 -45.562 1 78.25 308 GLU B CA 1
ATOM 9752 C C . GLU B 1 308 ? -13.234 -39.188 -44.5 1 78.25 308 GLU B C 1
ATOM 9754 O O . GLU B 1 308 ? -13.961 -40.156 -44.406 1 78.25 308 GLU B O 1
ATOM 9759 N N . ILE B 1 309 ? -12.297 -38.906 -43.781 1 77.06 309 ILE B N 1
ATOM 9760 C CA . ILE B 1 309 ? -11.844 -39.969 -42.875 1 77.06 309 ILE B CA 1
ATOM 9761 C C . ILE B 1 309 ? -12.383 -39.688 -41.469 1 77.06 309 ILE B C 1
ATOM 9763 O O . ILE B 1 309 ? -12.469 -40.594 -40.625 1 77.06 309 ILE B O 1
ATOM 9767 N N . ILE B 1 310 ? -12.766 -38.469 -41.25 1 80 310 ILE B N 1
ATOM 9768 C CA . ILE B 1 310 ? -13.07 -38.031 -39.906 1 80 310 ILE B CA 1
ATOM 9769 C C . ILE B 1 310 ? -14.242 -38.844 -39.344 1 80 310 ILE B C 1
ATOM 9771 O O . ILE B 1 310 ? -15.203 -39.156 -40.094 1 80 310 ILE B O 1
ATOM 9775 N N . SER B 1 311 ? -13.961 -39.562 -38.25 1 77 311 SER B N 1
ATOM 9776 C CA . SER B 1 311 ? -14.977 -40.344 -37.531 1 77 311 SER B CA 1
ATOM 9777 C C . SER B 1 311 ? -15.156 -39.812 -36.094 1 77 311 SER B C 1
ATOM 9779 O O . SER B 1 311 ? -14.461 -38.906 -35.688 1 77 311 SER B O 1
ATOM 9781 N N . SER B 1 312 ? -16.141 -40.312 -35.469 1 75.56 312 SER B N 1
ATOM 9782 C CA . SER B 1 312 ? -16.453 -39.906 -34.094 1 75.56 312 SER B CA 1
ATOM 9783 C C . SER B 1 312 ? -15.273 -40.156 -33.156 1 75.56 312 SER B C 1
ATOM 9785 O O . SER B 1 312 ? -15.141 -39.469 -32.156 1 75.56 312 SER B O 1
ATOM 9787 N N . ASP B 1 313 ? -14.336 -40.938 -33.562 1 73.5 313 ASP B N 1
ATOM 9788 C CA . ASP B 1 313 ? -13.203 -41.344 -32.75 1 73.5 313 ASP B CA 1
ATOM 9789 C C . ASP B 1 313 ? -12.203 -40.188 -32.594 1 73.5 313 ASP B C 1
ATOM 9791 O O . ASP B 1 313 ? -11.414 -40.156 -31.656 1 73.5 313 ASP B O 1
ATOM 9795 N N . PHE B 1 314 ? -12.367 -39.25 -33.625 1 72.75 314 PHE B N 1
ATOM 9796 C CA . PHE B 1 314 ? -11.438 -38.125 -33.625 1 72.75 314 PHE B CA 1
ATOM 9797 C C . PHE B 1 314 ? -11.695 -37.219 -32.438 1 72.75 314 PHE B C 1
ATOM 9799 O O . PHE B 1 314 ? -10.789 -36.531 -31.969 1 72.75 314 PHE B O 1
ATOM 9806 N N . PHE B 1 315 ? -12.938 -37.344 -31.953 1 69.69 315 PHE B N 1
ATOM 9807 C CA . PHE B 1 315 ? -13.352 -36.406 -30.938 1 69.69 315 PHE B CA 1
ATOM 9808 C C . PHE B 1 315 ? -13.242 -37 -29.547 1 69.69 315 PHE B C 1
ATOM 9810 O O . PHE B 1 315 ? -13.578 -36.344 -28.562 1 69.69 315 PHE B O 1
ATOM 9817 N N . THR B 1 316 ? -12.664 -38.25 -29.547 1 68.12 316 THR B N 1
ATOM 9818 C CA . THR B 1 316 ? -12.578 -38.938 -28.266 1 68.12 316 THR B CA 1
ATOM 9819 C C . THR B 1 316 ? -11.406 -38.406 -27.453 1 68.12 316 THR B C 1
ATOM 9821 O O . THR B 1 316 ? -10.531 -37.719 -27.984 1 68.12 316 THR B O 1
ATOM 9824 N N . SER B 1 317 ? -11.391 -38.594 -26.172 1 67.19 317 SER B N 1
ATOM 9825 C CA . SER B 1 317 ? -10.422 -38.125 -25.203 1 67.19 317 SER B CA 1
ATOM 9826 C C . SER B 1 317 ? -9.016 -38.625 -25.516 1 67.19 317 SER B C 1
ATOM 9828 O O . SER B 1 317 ? -8.031 -37.938 -25.266 1 67.19 317 SER B O 1
ATOM 9830 N N . GLU B 1 318 ? -8.867 -39.75 -26.172 1 64.81 318 GLU B N 1
ATOM 9831 C CA . GLU B 1 318 ? -7.566 -40.375 -26.453 1 64.81 318 GLU B CA 1
ATOM 9832 C C . GLU B 1 318 ? -6.824 -39.594 -27.531 1 64.81 318 GLU B C 1
ATOM 9834 O O . GLU B 1 318 ? -5.605 -39.438 -27.469 1 64.81 318 GLU B O 1
ATOM 9839 N N . ASN B 1 319 ? -7.676 -38.938 -28.406 1 73.88 319 ASN B N 1
ATOM 9840 C CA . ASN B 1 319 ? -7.059 -38.25 -29.547 1 73.88 319 ASN B CA 1
ATOM 9841 C C . ASN B 1 319 ? -7.23 -36.75 -29.438 1 73.88 319 ASN B C 1
ATOM 9843 O O . ASN B 1 319 ? -7.059 -36.031 -30.438 1 73.88 319 ASN B O 1
ATOM 9847 N N . GLU B 1 320 ? -7.574 -36.406 -28.266 1 79.31 320 GLU B N 1
ATOM 9848 C CA . GLU B 1 320 ? -7.879 -35 -28.109 1 79.31 320 GLU B CA 1
ATOM 9849 C C . GLU B 1 320 ? -6.645 -34.125 -28.344 1 79.31 320 GLU B C 1
ATOM 9851 O O . GLU B 1 320 ? -6.73 -33.094 -28.984 1 79.31 320 GLU B O 1
ATOM 9856 N N . HIS B 1 321 ? -5.52 -34.562 -27.875 1 81 321 HIS B N 1
ATOM 9857 C CA . HIS B 1 321 ? -4.301 -33.781 -28.047 1 81 321 HIS B CA 1
ATOM 9858 C C . HIS B 1 321 ? -3.922 -33.656 -29.516 1 81 321 HIS B C 1
ATOM 9860 O O . HIS B 1 321 ? -3.592 -32.562 -30 1 81 321 HIS B O 1
ATOM 9866 N N . ASP B 1 322 ? -4.02 -34.75 -30.188 1 79.25 322 ASP B N 1
ATOM 9867 C CA . ASP B 1 322 ? -3.674 -34.75 -31.609 1 79.25 322 ASP B CA 1
ATOM 9868 C C . ASP B 1 322 ? -4.648 -33.906 -32.406 1 79.25 322 ASP B C 1
ATOM 9870 O O . ASP B 1 322 ? -4.25 -33.219 -33.344 1 79.25 322 ASP B O 1
ATOM 9874 N N . PHE B 1 323 ? -5.809 -34 -31.922 1 83.19 323 PHE B N 1
ATOM 9875 C CA . PHE B 1 323 ? -6.836 -33.219 -32.594 1 83.19 323 PHE B CA 1
ATOM 9876 C C . PHE B 1 323 ? -6.586 -31.719 -32.438 1 83.19 323 PHE B C 1
ATOM 9878 O O . PHE B 1 323 ? -6.66 -30.953 -33.406 1 83.19 323 PHE B O 1
ATOM 9885 N N . LYS B 1 324 ? -6.258 -31.344 -31.312 1 86.12 324 LYS B N 1
ATOM 9886 C CA . LYS B 1 324 ? -5.992 -29.938 -31.031 1 86.12 324 LYS B CA 1
ATOM 9887 C C . LYS B 1 324 ? -4.766 -29.438 -31.797 1 86.12 324 LYS B C 1
ATOM 9889 O O . LYS B 1 324 ? -4.75 -28.312 -32.312 1 86.12 324 LYS B O 1
ATOM 9894 N N . GLU B 1 325 ? -3.791 -30.25 -31.828 1 85.12 325 GLU B N 1
ATOM 9895 C CA . GLU B 1 325 ? -2.59 -29.906 -32.562 1 85.12 325 GLU B CA 1
ATOM 9896 C C . GLU B 1 325 ? -2.893 -29.75 -34.062 1 85.12 325 GLU B C 1
ATOM 9898 O O . GLU B 1 325 ? -2.379 -28.844 -34.719 1 85.12 325 GLU B O 1
ATOM 9903 N N . LEU B 1 326 ? -3.699 -30.703 -34.531 1 86 326 LEU B N 1
ATOM 9904 C CA . LEU B 1 326 ? -4.102 -30.641 -35.906 1 86 326 LEU B CA 1
ATOM 9905 C C . LEU B 1 326 ? -4.824 -29.328 -36.219 1 86 326 LEU B C 1
ATOM 9907 O O . LEU B 1 326 ? -4.512 -28.656 -37.188 1 86 326 LEU B O 1
ATOM 9911 N N . LEU B 1 327 ? -5.691 -29 -35.344 1 88.75 327 LEU B N 1
ATOM 9912 C CA . LEU B 1 327 ? -6.453 -27.766 -35.531 1 88.75 327 LEU B CA 1
ATOM 9913 C C . LEU B 1 327 ? -5.539 -26.547 -35.469 1 88.75 327 LEU B C 1
ATOM 9915 O O . LEU B 1 327 ? -5.703 -25.609 -36.25 1 88.75 327 LEU B O 1
ATOM 9919 N N . HIS B 1 328 ? -4.625 -26.609 -34.688 1 89.12 328 HIS B N 1
ATOM 9920 C CA . HIS B 1 328 ? -3.684 -25.5 -34.562 1 89.12 328 HIS B CA 1
ATOM 9921 C C . HIS B 1 328 ? -2.926 -25.281 -35.875 1 89.12 328 HIS B C 1
ATOM 9923 O O . HIS B 1 328 ? -2.764 -24.141 -36.312 1 89.12 328 HIS B O 1
ATOM 9929 N N . HIS B 1 329 ? -2.498 -26.281 -36.406 1 87.69 329 HIS B N 1
ATOM 9930 C CA . HIS B 1 329 ? -1.757 -26.156 -37.656 1 87.69 329 HIS B CA 1
ATOM 9931 C C . HIS B 1 329 ? -2.641 -25.609 -38.781 1 87.69 329 HIS B C 1
ATOM 9933 O O . HIS B 1 329 ? -2.18 -24.828 -39.625 1 87.69 329 HIS B O 1
ATOM 9939 N N . PHE B 1 330 ? -3.861 -26.047 -38.75 1 87.75 330 PHE B N 1
ATOM 9940 C CA . PHE B 1 330 ? -4.773 -25.484 -39.75 1 87.75 330 PHE B CA 1
ATOM 9941 C C . PHE B 1 330 ? -4.934 -23.984 -39.562 1 87.75 330 PHE B C 1
ATOM 9943 O O . PHE B 1 330 ? -5.027 -23.234 -40.531 1 87.75 330 PHE B O 1
ATOM 9950 N N . GLY B 1 331 ? -4.953 -23.625 -38.406 1 87.94 331 GLY B N 1
ATOM 9951 C CA . GLY B 1 331 ? -5.078 -22.203 -38.094 1 87.94 331 GLY B CA 1
ATOM 9952 C C . GLY B 1 331 ? -3.877 -21.391 -38.531 1 87.94 331 GLY B C 1
ATOM 9953 O O . GLY B 1 331 ? -4.027 -20.266 -39 1 87.94 331 GLY B O 1
ATOM 9954 N N . VAL B 1 332 ? -2.736 -21.906 -38.469 1 86.69 332 VAL B N 1
ATOM 9955 C CA . VAL B 1 332 ? -1.497 -21.203 -38.812 1 86.69 332 VAL B CA 1
ATOM 9956 C C . VAL B 1 332 ? -1.492 -20.844 -40.281 1 86.69 332 VAL B C 1
ATOM 9958 O O . VAL B 1 332 ? -0.965 -19.797 -40.656 1 86.69 332 VAL B O 1
ATOM 9961 N N . PHE B 1 333 ? -2.158 -21.656 -41.094 1 85.69 333 PHE B N 1
ATOM 9962 C CA . PHE B 1 333 ? -2.215 -21.375 -42.5 1 85.69 333 PHE B CA 1
ATOM 9963 C C . PHE B 1 333 ? -2.943 -20.062 -42.781 1 85.69 333 PHE B C 1
ATOM 9965 O O . PHE B 1 333 ? -2.676 -19.406 -43.781 1 85.69 333 PHE B O 1
ATOM 9972 N N . SER B 1 334 ? -3.787 -19.719 -41.844 1 83.44 334 SER B N 1
ATOM 9973 C CA . SER B 1 334 ? -4.637 -18.562 -42.094 1 83.44 334 SER B CA 1
ATOM 9974 C C . SER B 1 334 ? -3.898 -17.266 -41.781 1 83.44 334 SER B C 1
ATOM 9976 O O . SER B 1 334 ? -4.316 -16.188 -42.188 1 83.44 334 SER B O 1
ATOM 9978 N N . ILE B 1 335 ? -2.826 -17.297 -41.219 1 78.19 335 ILE B N 1
ATOM 9979 C CA . ILE B 1 335 ? -2.098 -16.109 -40.812 1 78.19 335 ILE B CA 1
ATOM 9980 C C . ILE B 1 335 ? -1.673 -15.312 -42.062 1 78.19 335 ILE B C 1
ATOM 9982 O O . ILE B 1 335 ? -1.875 -14.094 -42.125 1 78.19 335 ILE B O 1
ATOM 9986 N N . TYR B 1 336 ? -1.146 -15.984 -43.062 1 75.44 336 TYR B N 1
ATOM 9987 C CA . TYR B 1 336 ? -0.638 -15.273 -44.219 1 75.44 336 TYR B CA 1
ATOM 9988 C C . TYR B 1 336 ? -1.516 -15.531 -45.438 1 75.44 336 TYR B C 1
ATOM 9990 O O . TYR B 1 336 ? -1.444 -14.805 -46.438 1 75.44 336 TYR B O 1
ATOM 9998 N N . PHE B 1 337 ? -2.41 -16.594 -45.344 1 81.5 337 PHE B N 1
ATOM 9999 C CA . PHE B 1 337 ? -3.209 -16.969 -46.5 1 81.5 337 PHE B CA 1
ATOM 10000 C C . PHE B 1 337 ? -4.695 -16.953 -46.188 1 81.5 337 PHE B C 1
ATOM 10002 O O . PHE B 1 337 ? -5.453 -17.812 -46.625 1 81.5 337 PHE B O 1
ATOM 10009 N N . TYR B 1 338 ? -5.109 -16.016 -45.406 1 81.62 338 TYR B N 1
ATOM 10010 C CA . TYR B 1 338 ? -6.453 -15.984 -44.844 1 81.62 338 TYR B CA 1
ATOM 10011 C C . TYR B 1 338 ? -7.512 -16.031 -45.938 1 81.62 338 TYR B C 1
ATOM 10013 O O . TYR B 1 338 ? -8.422 -16.859 -45.906 1 81.62 338 TYR B O 1
ATOM 10021 N N . PRO B 1 339 ? -7.367 -15.188 -47 1 80.06 339 PRO B N 1
ATOM 10022 C CA . PRO B 1 339 ? -8.461 -15.195 -48 1 80.06 339 PRO B CA 1
ATOM 10023 C C . PRO B 1 339 ? -8.625 -16.547 -48.688 1 80.06 339 PRO B C 1
ATOM 10025 O O . PRO B 1 339 ? -9.75 -16.984 -48.906 1 80.06 339 PRO B O 1
ATOM 10028 N N . GLN B 1 340 ? -7.574 -17.172 -48.938 1 85.25 340 GLN B N 1
ATOM 10029 C CA . GLN B 1 340 ? -7.641 -18.453 -49.625 1 85.25 340 GLN B CA 1
ATOM 10030 C C . GLN B 1 340 ? -8.164 -19.562 -48.719 1 85.25 340 GLN B C 1
ATOM 10032 O O . GLN B 1 340 ? -9 -20.375 -49.125 1 85.25 340 GLN B O 1
ATOM 10037 N N . VAL B 1 341 ? -7.633 -19.516 -47.594 1 86.75 341 VAL B N 1
ATOM 10038 C CA . VAL B 1 341 ? -8.023 -20.531 -46.625 1 86.75 341 VAL B CA 1
ATOM 10039 C C . VAL B 1 341 ? -9.5 -20.391 -46.281 1 86.75 341 VAL B C 1
ATOM 10041 O O . VAL B 1 341 ? -10.227 -21.375 -46.188 1 86.75 341 VAL B O 1
ATOM 10044 N N . TYR B 1 342 ? -9.938 -19.188 -46.156 1 85.94 342 TYR B N 1
ATOM 10045 C CA . TYR B 1 342 ? -11.344 -18.922 -45.844 1 85.94 342 TYR B CA 1
ATOM 10046 C C . TYR B 1 342 ? -12.25 -19.391 -46.969 1 85.94 342 TYR B C 1
ATOM 10048 O O . TYR B 1 342 ? -13.289 -20 -46.719 1 85.94 342 TYR B O 1
ATOM 10056 N N . GLU B 1 343 ? -11.836 -19.109 -48.125 1 86.88 343 GLU B N 1
ATOM 10057 C CA . GLU B 1 343 ? -12.641 -19.516 -49.281 1 86.88 343 GLU B CA 1
ATOM 10058 C C . GLU B 1 343 ? -12.805 -21.031 -49.344 1 86.88 343 GLU B C 1
ATOM 10060 O O . GLU B 1 343 ? -13.883 -21.531 -49.656 1 86.88 343 GLU B O 1
ATOM 10065 N N . ILE B 1 344 ? -11.828 -21.688 -49.031 1 90.06 344 ILE B N 1
ATOM 10066 C CA . ILE B 1 344 ? -11.852 -23.141 -49.062 1 90.06 344 ILE B CA 1
ATOM 10067 C C . ILE B 1 344 ? -12.805 -23.672 -48 1 90.06 344 ILE B C 1
ATOM 10069 O O . ILE B 1 344 ? -13.633 -24.547 -48.281 1 90.06 344 ILE B O 1
ATOM 10073 N N . VAL B 1 345 ? -12.711 -23.156 -46.875 1 89.88 345 VAL B N 1
ATOM 10074 C CA . VAL B 1 345 ? -13.539 -23.625 -45.781 1 89.88 345 VAL B CA 1
ATOM 10075 C C . VAL B 1 345 ? -15 -23.234 -46.031 1 89.88 345 VAL B C 1
ATOM 10077 O O . VAL B 1 345 ? -15.906 -24.047 -45.781 1 89.88 345 VAL B O 1
ATOM 10080 N N . GLU B 1 346 ? -15.219 -22.062 -46.5 1 87.69 346 GLU B N 1
ATOM 10081 C CA . GLU B 1 346 ? -16.578 -21.594 -46.781 1 87.69 346 GLU B CA 1
ATOM 10082 C C . GLU B 1 346 ? -17.234 -22.453 -47.844 1 87.69 346 GLU B C 1
ATOM 10084 O O . GLU B 1 346 ? -18.406 -22.844 -47.719 1 87.69 346 GLU B O 1
ATOM 10089 N N . LYS B 1 347 ? -16.453 -22.75 -48.812 1 88.06 347 LYS B N 1
ATOM 10090 C CA . LYS B 1 347 ? -16.969 -23.594 -49.906 1 88.06 347 LYS B CA 1
ATOM 10091 C C . LYS B 1 347 ? -17.328 -24.984 -49.375 1 88.06 347 LYS B C 1
ATOM 10093 O O . LYS B 1 347 ? -18.359 -25.547 -49.75 1 88.06 347 LYS B O 1
ATOM 10098 N N . SER B 1 348 ? -16.547 -25.469 -48.562 1 88.38 348 SER B N 1
ATOM 10099 C CA . SER B 1 348 ? -16.797 -26.781 -48 1 88.38 348 SER B CA 1
ATOM 10100 C C . SER B 1 348 ? -18.031 -26.781 -47.094 1 88.38 348 SER B C 1
ATOM 10102 O O . SER B 1 348 ? -18.797 -27.734 -47.094 1 88.38 348 SER B O 1
ATOM 10104 N N . ILE B 1 349 ? -18.219 -25.719 -46.406 1 86.62 349 ILE B N 1
ATOM 10105 C CA . ILE B 1 349 ? -19.375 -25.594 -45.5 1 86.62 349 ILE B CA 1
ATOM 10106 C C . ILE B 1 349 ? -20.656 -25.484 -46.312 1 86.62 349 ILE B C 1
ATOM 10108 O O . ILE B 1 349 ? -21.656 -26.141 -46 1 86.62 349 ILE B O 1
ATOM 10112 N N . VAL B 1 350 ? -20.609 -24.703 -47.375 1 84.69 350 VAL B N 1
ATOM 10113 C CA . VAL B 1 350 ? -21.781 -24.516 -48.219 1 84.69 350 VAL B CA 1
ATOM 10114 C C . VAL B 1 350 ? -22.156 -25.844 -48.906 1 84.69 350 VAL B C 1
ATOM 10116 O O . VAL B 1 350 ? -23.328 -26.172 -49 1 84.69 350 VAL B O 1
ATOM 10119 N N . GLU B 1 351 ? -21.219 -26.578 -49.25 1 83.19 351 GLU B N 1
ATOM 10120 C CA . GLU B 1 351 ? -21.453 -27.875 -49.875 1 83.19 351 GLU B CA 1
ATOM 10121 C C . GLU B 1 351 ? -22.094 -28.844 -48.875 1 83.19 351 GLU B C 1
ATOM 10123 O O . GLU B 1 351 ? -22.984 -29.625 -49.25 1 83.19 351 GLU B O 1
ATOM 10128 N N . GLU B 1 352 ? -21.656 -28.75 -47.75 1 81.38 352 GLU B N 1
ATOM 10129 C CA . GLU B 1 352 ? -22.219 -29.641 -46.75 1 81.38 352 GLU B CA 1
ATOM 10130 C C . GLU B 1 352 ? -23.641 -29.234 -46.375 1 81.38 352 GLU B C 1
ATOM 10132 O O . GLU B 1 352 ? -24.469 -30.094 -46.062 1 81.38 352 GLU B O 1
ATOM 10137 N N . ILE B 1 353 ? -23.938 -27.984 -46.375 1 79.44 353 ILE B N 1
ATOM 10138 C CA . ILE B 1 353 ? -25.266 -27.469 -46.031 1 79.44 353 ILE B CA 1
ATOM 10139 C C . ILE B 1 353 ? -26.266 -27.906 -47.125 1 79.44 353 ILE B C 1
ATOM 10141 O O . ILE B 1 353 ? -27.406 -28.266 -46.812 1 79.44 353 ILE B O 1
ATOM 10145 N N . ARG B 1 354 ? -25.797 -27.906 -48.312 1 76.75 354 ARG B N 1
ATOM 10146 C CA . ARG B 1 354 ? -26.672 -28.266 -49.438 1 76.75 354 ARG B CA 1
ATOM 10147 C C . ARG B 1 354 ? -27.078 -29.734 -49.375 1 76.75 354 ARG B C 1
ATOM 10149 O O . ARG B 1 354 ? -28.203 -30.094 -49.719 1 76.75 354 ARG B O 1
ATOM 10156 N N . HIS B 1 355 ? -26.203 -30.516 -48.75 1 71.5 355 HIS B N 1
ATOM 10157 C CA . HIS B 1 355 ? -26.5 -31.938 -48.688 1 71.5 355 HIS B CA 1
ATOM 10158 C C . HIS B 1 355 ? -27 -32.312 -47.281 1 71.5 355 HIS B C 1
ATOM 10160 O O . HIS B 1 355 ? -26.953 -33.5 -46.906 1 71.5 355 HIS B O 1
ATOM 10166 N N . MET B 1 356 ? -27.484 -31.422 -46.5 1 62.16 356 MET B N 1
ATOM 10167 C CA . MET B 1 356 ? -27.812 -31.594 -45.062 1 62.16 356 MET B CA 1
ATOM 10168 C C . MET B 1 356 ? -28.875 -32.656 -44.875 1 62.16 356 MET B C 1
ATOM 10170 O O . MET B 1 356 ? -30.031 -32.5 -45.281 1 62.16 356 MET B O 1
ATOM 10174 N N . SER B 1 357 ? -28.5 -33.938 -45.156 1 60.22 357 SER B N 1
ATOM 10175 C CA . SER B 1 357 ? -29.359 -35.062 -44.75 1 60.22 357 SER B CA 1
ATOM 10176 C C . SER B 1 357 ? -29.062 -35.5 -43.344 1 60.22 357 SER B C 1
ATOM 10178 O O . SER B 1 357 ? -27.984 -35.219 -42.812 1 60.22 357 SER B O 1
ATOM 10180 N N . ASN B 1 358 ? -30.031 -36 -42.5 1 60.66 358 ASN B N 1
ATOM 10181 C CA . ASN B 1 358 ? -29.984 -36.438 -41.125 1 60.66 358 ASN B CA 1
ATOM 10182 C C . ASN B 1 358 ? -29.078 -37.656 -40.938 1 60.66 358 ASN B C 1
ATOM 10184 O O . ASN B 1 358 ? -29.547 -38.781 -40.781 1 60.66 358 ASN B O 1
ATOM 10188 N N . ASN B 1 359 ? -27.734 -37.531 -41.406 1 71.81 359 ASN B N 1
ATOM 10189 C CA . ASN B 1 359 ? -26.797 -38.656 -41.25 1 71.81 359 ASN B CA 1
ATOM 10190 C C . ASN B 1 359 ? -25.656 -38.281 -40.312 1 71.81 359 ASN B C 1
ATOM 10192 O O . ASN B 1 359 ? -25.156 -37.156 -40.344 1 71.81 359 ASN B O 1
ATOM 10196 N N . ASN B 1 360 ? -25.391 -39.094 -39.344 1 78.25 360 ASN B N 1
ATOM 10197 C CA . ASN B 1 360 ? -24.391 -38.969 -38.312 1 78.25 360 ASN B CA 1
ATOM 10198 C C . ASN B 1 360 ? -23.016 -38.625 -38.906 1 78.25 360 ASN B C 1
ATOM 10200 O O . ASN B 1 360 ? -22.266 -37.844 -38.312 1 78.25 360 ASN B O 1
ATOM 10204 N N . ILE B 1 361 ? -22.797 -39.094 -40.031 1 80.5 361 ILE B N 1
ATOM 10205 C CA . ILE B 1 361 ? -21.484 -38.906 -40.656 1 80.5 361 ILE B CA 1
ATOM 10206 C C . ILE B 1 361 ? -21.359 -37.469 -41.156 1 80.5 361 ILE B C 1
ATOM 10208 O O . ILE B 1 361 ? -20.297 -36.844 -41 1 80.5 361 ILE B O 1
ATOM 10212 N N . ARG B 1 362 ? -22.422 -36.969 -41.531 1 81.31 362 ARG B N 1
ATOM 10213 C CA . ARG B 1 362 ? -22.391 -35.625 -42.031 1 81.31 362 ARG B CA 1
ATOM 10214 C C . ARG B 1 362 ? -22.281 -34.594 -40.875 1 81.31 362 ARG B C 1
ATOM 10216 O O . ARG B 1 362 ? -21.625 -33.562 -41 1 81.31 362 ARG B O 1
ATOM 10223 N N . ASP B 1 363 ? -22.891 -35.031 -39.844 1 85.12 363 ASP B N 1
ATOM 10224 C CA . ASP B 1 363 ? -22.781 -34.188 -38.656 1 85.12 363 ASP B CA 1
ATOM 10225 C C . ASP B 1 363 ? -21.328 -34.094 -38.188 1 85.12 363 ASP B C 1
ATOM 10227 O O . ASP B 1 363 ? -20.875 -33 -37.781 1 85.12 363 ASP B O 1
ATOM 10231 N N . ILE B 1 364 ? -20.672 -35.125 -38.312 1 87.75 364 ILE B N 1
ATOM 10232 C CA . ILE B 1 364 ? -19.281 -35.156 -37.906 1 87.75 364 ILE B CA 1
ATOM 10233 C C . ILE B 1 364 ? -18.438 -34.312 -38.844 1 87.75 364 ILE B C 1
ATOM 10235 O O . ILE B 1 364 ? -17.547 -33.594 -38.406 1 87.75 364 ILE B O 1
ATOM 10239 N N . ARG B 1 365 ? -18.797 -34.406 -40.062 1 85.69 365 ARG B N 1
ATOM 10240 C CA . ARG B 1 365 ? -18.062 -33.625 -41.031 1 85.69 365 ARG B CA 1
ATOM 10241 C C . ARG B 1 365 ? -18.297 -32.125 -40.844 1 85.69 365 ARG B C 1
ATOM 10243 O O . ARG B 1 365 ? -17.375 -31.344 -40.938 1 85.69 365 ARG B O 1
ATOM 10250 N N . PHE B 1 366 ? -19.5 -31.938 -40.625 1 86.38 366 PHE B N 1
ATOM 10251 C CA . PHE B 1 366 ? -19.844 -30.547 -40.375 1 86.38 366 PHE B CA 1
ATOM 10252 C C . PHE B 1 366 ? -19.125 -30.016 -39.125 1 86.38 366 PHE B C 1
ATOM 10254 O O . PHE B 1 366 ? -18.625 -28.891 -39.125 1 86.38 366 PHE B O 1
ATOM 10261 N N . SER B 1 367 ? -19.094 -30.75 -38.125 1 90.12 367 SER B N 1
ATOM 10262 C CA . SER B 1 367 ? -18.406 -30.375 -36.906 1 90.12 367 SER B CA 1
ATOM 10263 C C . SER B 1 367 ? -16.922 -30.125 -37.156 1 90.12 367 SER B C 1
ATOM 10265 O O . SER B 1 367 ? -16.344 -29.203 -36.594 1 90.12 367 SER B O 1
ATOM 10267 N N . TRP B 1 368 ? -16.406 -30.891 -37.969 1 89.56 368 TRP B N 1
ATOM 10268 C CA . TRP B 1 368 ? -14.992 -30.766 -38.344 1 89.56 368 TRP B CA 1
ATOM 10269 C C . TRP B 1 368 ? -14.727 -29.422 -39 1 89.56 368 TRP B C 1
ATOM 10271 O O . TRP B 1 368 ? -13.758 -28.734 -38.625 1 89.56 368 TRP B O 1
ATOM 10281 N N . LEU B 1 369 ? -15.57 -29.031 -39.812 1 89.44 369 LEU B N 1
ATOM 10282 C CA . LEU B 1 369 ? -15.398 -27.766 -40.531 1 89.44 369 LEU B CA 1
ATOM 10283 C C . LEU B 1 369 ? -15.57 -26.578 -39.562 1 89.44 369 LEU B C 1
ATOM 10285 O O . LEU B 1 369 ? -14.883 -25.562 -39.719 1 89.44 369 LEU B O 1
ATOM 10289 N N . ILE B 1 370 ? -16.406 -26.734 -38.656 1 90.94 370 ILE B N 1
ATOM 10290 C CA . ILE B 1 370 ? -16.609 -25.688 -37.688 1 90.94 370 ILE B CA 1
ATOM 10291 C C . ILE B 1 370 ? -15.383 -25.594 -36.781 1 90.94 370 ILE B C 1
ATOM 10293 O O . ILE B 1 370 ? -14.953 -24.5 -36.406 1 90.94 370 ILE B O 1
ATOM 10297 N N . PHE B 1 371 ? -14.812 -26.688 -36.438 1 91.62 371 PHE B N 1
ATOM 10298 C CA . PHE B 1 371 ? -13.594 -26.703 -35.625 1 91.62 371 PHE B CA 1
ATOM 10299 C C . PHE B 1 371 ? -12.469 -25.984 -36.344 1 91.62 371 PHE B C 1
ATOM 10301 O O . PHE B 1 371 ? -11.695 -25.234 -35.75 1 91.62 371 PHE B O 1
ATOM 10308 N N . ILE B 1 372 ? -12.414 -26.203 -37.562 1 90.75 372 ILE B N 1
ATOM 10309 C CA . ILE B 1 372 ? -11.383 -25.547 -38.344 1 90.75 372 ILE B CA 1
ATOM 10310 C C . ILE B 1 372 ? -11.625 -24.031 -38.344 1 90.75 372 ILE B C 1
ATOM 10312 O O . ILE B 1 372 ? -10.68 -23.25 -38.188 1 90.75 372 ILE B O 1
ATOM 10316 N N . SER B 1 373 ? -12.844 -23.688 -38.5 1 88.88 373 SER B N 1
ATOM 10317 C CA . SER B 1 373 ? -13.18 -22.266 -38.469 1 88.88 373 SER B CA 1
ATOM 10318 C C . SER B 1 373 ? -12.828 -21.625 -37.125 1 88.88 373 SER B C 1
ATOM 10320 O O . SER B 1 373 ? -12.367 -20.484 -37.062 1 88.88 373 SER B O 1
ATOM 10322 N N . SER B 1 374 ? -13.07 -22.375 -36.188 1 90.88 374 SER B N 1
ATOM 10323 C CA . SER B 1 374 ? -12.719 -21.906 -34.844 1 90.88 374 SER B CA 1
ATOM 10324 C C . SER B 1 374 ? -11.211 -21.703 -34.719 1 90.88 374 SER B C 1
ATOM 10326 O O . SER B 1 374 ? -10.766 -20.719 -34.125 1 90.88 374 SER B O 1
ATOM 10328 N N . SER B 1 375 ? -10.438 -22.547 -35.125 1 90 375 SER B N 1
ATOM 10329 C CA . SER B 1 375 ? -8.984 -22.453 -35.062 1 90 375 SER B CA 1
ATOM 10330 C C . SER B 1 375 ? -8.453 -21.297 -35.875 1 90 375 SER B C 1
ATOM 10332 O O . SER B 1 375 ? -7.492 -20.625 -35.5 1 90 375 SER B O 1
ATOM 10334 N N . ILE B 1 376 ? -9.062 -21.094 -37.031 1 87.12 376 ILE B N 1
ATOM 10335 C CA . ILE B 1 376 ? -8.688 -19.984 -37.875 1 87.12 376 ILE B CA 1
ATOM 10336 C C . ILE B 1 376 ? -8.922 -18.656 -37.156 1 87.12 376 ILE B C 1
ATOM 10338 O O . ILE B 1 376 ? -8.078 -17.766 -37.188 1 87.12 376 ILE B O 1
ATOM 10342 N N . LEU B 1 377 ? -9.977 -18.672 -36.5 1 84.06 377 LEU B N 1
ATOM 10343 C CA . LEU B 1 377 ? -10.305 -17.469 -35.75 1 84.06 377 LEU B CA 1
ATOM 10344 C C . LEU B 1 377 ? -9.328 -17.266 -34.594 1 84.06 377 LEU B C 1
ATOM 10346 O O . LEU B 1 377 ? -8.891 -16.141 -34.344 1 84.06 377 LEU B O 1
ATOM 10350 N N . SER B 1 378 ? -8.969 -18.156 -33.906 1 82.81 378 SER B N 1
ATOM 10351 C CA . SER B 1 378 ? -8.125 -18.078 -32.719 1 82.81 378 SER B CA 1
ATOM 10352 C C . SER B 1 378 ? -6.691 -17.703 -33.094 1 82.81 378 SER B C 1
ATOM 10354 O O . SER B 1 378 ? -5.992 -17.047 -32.312 1 82.81 378 SER B O 1
ATOM 10356 N N . THR B 1 379 ? -6.207 -18.016 -34.188 1 77.06 379 THR B N 1
ATOM 10357 C CA . THR B 1 379 ? -4.812 -17.812 -34.562 1 77.06 379 THR B CA 1
ATOM 10358 C C . THR B 1 379 ? -4.645 -16.5 -35.312 1 77.06 379 THR B C 1
ATOM 10360 O O . THR B 1 379 ? -3.555 -15.922 -35.344 1 77.06 379 THR B O 1
ATOM 10363 N N . THR B 1 380 ? -5.594 -15.961 -36 1 64.62 380 THR B N 1
ATOM 10364 C CA . THR B 1 380 ? -5.48 -14.781 -36.844 1 64.62 380 THR B CA 1
ATOM 10365 C C . THR B 1 380 ? -5.289 -13.523 -36 1 64.62 380 THR B C 1
ATOM 10367 O O . THR B 1 380 ? -4.887 -12.477 -36.5 1 64.62 380 THR B O 1
ATOM 10370 N N . ASN B 1 381 ? -5.52 -13.352 -34.625 1 55.94 381 ASN B N 1
ATOM 10371 C CA . ASN B 1 381 ? -5.523 -12.055 -33.969 1 55.94 381 ASN B CA 1
ATOM 10372 C C . ASN B 1 381 ? -4.117 -11.469 -33.875 1 55.94 381 ASN B C 1
ATOM 10374 O O . ASN B 1 381 ? -3.928 -10.383 -33.344 1 55.94 381 ASN B O 1
ATOM 10378 N N . LYS B 1 382 ? -3.104 -12.289 -33.688 1 45.5 382 LYS B N 1
ATOM 10379 C CA . LYS B 1 382 ? -1.868 -11.781 -33.094 1 45.5 382 LYS B CA 1
ATOM 10380 C C . LYS B 1 382 ? -1.258 -10.688 -33.969 1 45.5 382 LYS B C 1
ATOM 10382 O O . LYS B 1 382 ? -0.341 -9.984 -33.531 1 45.5 382 LYS B O 1
ATOM 10387 N N . LYS B 1 383 ? -0.957 -11.055 -35.375 1 42.66 383 LYS B N 1
ATOM 10388 C CA . LYS B 1 383 ? -0.108 -10 -35.938 1 42.66 383 LYS B CA 1
ATOM 10389 C C . LYS B 1 383 ? -0.824 -8.656 -35.906 1 42.66 383 LYS B C 1
ATOM 10391 O O . LYS B 1 383 ? -2.035 -8.594 -35.688 1 42.66 383 LYS B O 1
ATOM 10396 N N . THR B 1 384 ? -0.212 -7.645 -37.062 1 39.31 384 THR B N 1
ATOM 10397 C CA . THR B 1 384 ? -0.116 -6.246 -37.469 1 39.31 384 THR B CA 1
ATOM 10398 C C . THR B 1 384 ? -1.504 -5.641 -37.656 1 39.31 384 THR B C 1
ATOM 10400 O O . THR B 1 384 ? -2.498 -6.367 -37.719 1 39.31 384 THR B O 1
ATOM 10403 N N . GLY B 1 385 ? -1.547 -4.473 -38.344 1 39.5 385 GLY B N 1
ATOM 10404 C CA . GLY B 1 385 ? -2.33 -3.422 -38.969 1 39.5 385 GLY B CA 1
ATOM 10405 C C . GLY B 1 385 ? -3.506 -3.953 -39.75 1 39.5 385 GLY B C 1
ATOM 10406 O O . GLY B 1 385 ? -4.156 -3.203 -40.5 1 39.5 385 GLY B O 1
ATOM 10407 N N . HIS B 1 386 ? -3.445 -5.309 -40.219 1 41.44 386 HIS B N 1
ATOM 10408 C CA . HIS B 1 386 ? -4.367 -5.59 -41.312 1 41.44 386 HIS B CA 1
ATOM 10409 C C . HIS B 1 386 ? -5.812 -5.629 -40.812 1 41.44 386 HIS B C 1
ATOM 10411 O O . HIS B 1 386 ? -6.07 -6.012 -39.656 1 41.44 386 HIS B O 1
ATOM 10417 N N . ASP B 1 387 ? -6.684 -5.098 -41.438 1 47.12 387 ASP B N 1
ATOM 10418 C CA . ASP B 1 387 ? -8.141 -5.008 -41.469 1 47.12 387 ASP B CA 1
ATOM 10419 C C . ASP B 1 387 ? -8.781 -6.355 -41.125 1 47.12 387 ASP B C 1
ATOM 10421 O O . ASP B 1 387 ? -8.602 -7.328 -41.875 1 47.12 387 ASP B O 1
ATOM 10425 N N . LEU B 1 388 ? -8.82 -6.855 -40.031 1 50.94 388 LEU B N 1
ATOM 10426 C CA . LEU B 1 388 ? -9.523 -8.039 -39.562 1 50.94 388 LEU B CA 1
ATOM 10427 C C . LEU B 1 388 ? -10.688 -8.383 -40.5 1 50.94 388 LEU B C 1
ATOM 10429 O O . LEU B 1 388 ? -11.617 -7.594 -40.656 1 50.94 388 LEU B O 1
ATOM 10433 N N . ASP B 1 389 ? -10.5 -9.031 -41.594 1 58.19 389 ASP B N 1
ATOM 10434 C CA . ASP B 1 389 ? -11.625 -9.523 -42.406 1 58.19 389 ASP B CA 1
ATOM 10435 C C . ASP B 1 389 ? -12.461 -10.516 -41.594 1 58.19 389 ASP B C 1
ATOM 10437 O O . ASP B 1 389 ? -12.016 -11.625 -41.312 1 58.19 389 ASP B O 1
ATOM 10441 N N . ASP B 1 390 ? -13.531 -10.195 -41.062 1 68.25 390 ASP B N 1
ATOM 10442 C CA . ASP B 1 390 ? -14.445 -10.875 -40.156 1 68.25 390 ASP B CA 1
ATOM 10443 C C . ASP B 1 390 ? -15.445 -11.734 -40.938 1 68.25 390 ASP B C 1
ATOM 10445 O O . ASP B 1 390 ? -16.547 -12.008 -40.438 1 68.25 390 ASP B O 1
ATOM 10449 N N . SER B 1 391 ? -15.023 -12.219 -42.094 1 75.81 391 SER B N 1
ATOM 10450 C CA . SER B 1 391 ? -15.977 -12.938 -42.938 1 75.81 391 SER B CA 1
ATOM 10451 C C . SER B 1 391 ? -16.328 -14.297 -42.344 1 75.81 391 SER B C 1
ATOM 10453 O O . SER B 1 391 ? -17.484 -14.719 -42.375 1 75.81 391 SER B O 1
ATOM 10455 N N . ILE B 1 392 ? -15.32 -14.844 -41.75 1 78.69 392 ILE B N 1
ATOM 10456 C CA . ILE B 1 392 ? -15.57 -16.172 -41.219 1 78.69 392 ILE B CA 1
ATOM 10457 C C . ILE B 1 392 ? -16.531 -16.062 -40.031 1 78.69 392 ILE B C 1
ATOM 10459 O O . ILE B 1 392 ? -17.391 -16.922 -39.844 1 78.69 392 ILE B O 1
ATOM 10463 N N . VAL B 1 393 ? -16.375 -15.062 -39.312 1 79.38 393 VAL B N 1
ATOM 10464 C CA . VAL B 1 393 ? -17.234 -14.867 -38.156 1 79.38 393 VAL B CA 1
ATOM 10465 C C . VAL B 1 393 ? -18.656 -14.586 -38.594 1 79.38 393 VAL B C 1
ATOM 10467 O O . VAL B 1 393 ? -19.609 -15.133 -38.031 1 79.38 393 VAL B O 1
ATOM 10470 N N . GLU B 1 394 ? -18.766 -13.891 -39.625 1 79.19 394 GLU B N 1
ATOM 10471 C CA . GLU B 1 394 ? -20.078 -13.562 -40.156 1 79.19 394 GLU B CA 1
ATOM 10472 C C . GLU B 1 394 ? -20.812 -14.812 -40.625 1 79.19 394 GLU B C 1
ATOM 10474 O O . GLU B 1 394 ? -21.984 -15.016 -40.344 1 79.19 394 GLU B O 1
ATOM 10479 N N . SER B 1 395 ? -20.109 -15.57 -41.312 1 80.31 395 SER B N 1
ATOM 10480 C CA . SER B 1 395 ? -20.703 -16.781 -41.875 1 80.31 395 SER B CA 1
ATOM 10481 C C . SER B 1 395 ? -21.094 -17.766 -40.781 1 80.31 395 SER B C 1
ATOM 10483 O O . SER B 1 395 ? -22.172 -18.375 -40.844 1 80.31 395 SER B O 1
ATOM 10485 N N . MET B 1 396 ? -20.266 -17.781 -39.812 1 83.56 396 MET B N 1
ATOM 10486 C CA . MET B 1 396 ? -20.516 -18.75 -38.781 1 83.56 396 MET B CA 1
ATOM 10487 C C . MET B 1 396 ? -21.641 -18.297 -37.844 1 83.56 396 MET B C 1
ATOM 10489 O O . MET B 1 396 ? -22.469 -19.094 -37.406 1 83.56 396 MET B O 1
ATOM 10493 N N . VAL B 1 397 ? -21.703 -17.062 -37.594 1 83.06 397 VAL B N 1
ATOM 10494 C CA . VAL B 1 397 ? -22.703 -16.516 -36.688 1 83.06 397 VAL B CA 1
ATOM 10495 C C . VAL B 1 397 ? -24.109 -16.703 -37.281 1 83.06 397 VAL B C 1
ATOM 10497 O O . VAL B 1 397 ? -25.062 -16.969 -36.562 1 83.06 397 VAL B O 1
ATOM 10500 N N . LYS B 1 398 ? -24.125 -16.688 -38.531 1 80.75 398 LYS B N 1
ATOM 10501 C CA . LYS B 1 398 ? -25.391 -16.875 -39.219 1 80.75 398 LYS B CA 1
ATOM 10502 C C . LYS B 1 398 ? -25.844 -18.328 -39.156 1 80.75 398 LYS B C 1
ATOM 10504 O O . LYS B 1 398 ? -27.031 -18.625 -39.188 1 80.75 398 LYS B O 1
ATOM 10509 N N . LEU B 1 399 ? -24.938 -19.141 -38.938 1 82.5 399 LEU B N 1
ATOM 10510 C CA . LEU B 1 399 ? -25.234 -20.578 -39 1 82.5 399 LEU B CA 1
ATOM 10511 C C . LEU B 1 399 ? -25.531 -21.109 -37.594 1 82.5 399 LEU B C 1
ATOM 10513 O O . LEU B 1 399 ? -26.188 -22.141 -37.438 1 82.5 399 LEU B O 1
ATOM 10517 N N . ILE B 1 400 ? -25.141 -20.469 -36.594 1 81.88 400 ILE B N 1
ATOM 10518 C CA . ILE B 1 400 ? -25.156 -20.984 -35.219 1 81.88 400 ILE B CA 1
ATOM 10519 C C . ILE B 1 400 ? -26.609 -21.234 -34.781 1 81.88 400 ILE B C 1
ATOM 10521 O O . ILE B 1 400 ? -26.922 -22.297 -34.25 1 81.88 400 ILE B O 1
ATOM 10525 N N . PRO B 1 401 ? -27.531 -20.328 -35.062 1 78.94 401 PRO B N 1
ATOM 10526 C CA . PRO B 1 401 ? -28.891 -20.578 -34.594 1 78.94 401 PRO B CA 1
ATOM 10527 C C . PRO B 1 401 ? -29.531 -21.812 -35.25 1 78.94 401 PRO B C 1
ATOM 10529 O O . PRO B 1 401 ? -30.328 -22.5 -34.625 1 78.94 401 PRO B O 1
ATOM 10532 N N . THR B 1 402 ? -29.016 -22.141 -36.406 1 79.12 402 THR B N 1
ATOM 10533 C CA . THR B 1 402 ? -29.594 -23.266 -37.125 1 79.12 402 THR B CA 1
ATOM 10534 C C . THR B 1 402 ? -28.938 -24.578 -36.688 1 79.12 402 THR B C 1
ATOM 10536 O O . THR B 1 402 ? -29.562 -25.625 -36.719 1 79.12 402 THR B O 1
ATOM 10539 N N . LEU B 1 403 ? -27.812 -24.391 -36.281 1 79.06 403 LEU B N 1
ATOM 10540 C CA . LEU B 1 403 ? -27.031 -25.609 -36 1 79.06 403 LEU B CA 1
ATOM 10541 C C . LEU B 1 403 ? -27.141 -25.969 -34.531 1 79.06 403 LEU B C 1
ATOM 10543 O O . LEU B 1 403 ? -26.906 -27.125 -34.156 1 79.06 403 LEU B O 1
ATOM 10547 N N . ALA B 1 404 ? -27.625 -25.109 -33.75 1 75.25 404 ALA B N 1
ATOM 10548 C CA . ALA B 1 404 ? -27.641 -25.312 -32.312 1 75.25 404 ALA B CA 1
ATOM 10549 C C . ALA B 1 404 ? -28.547 -26.484 -31.938 1 75.25 404 ALA B C 1
ATOM 10551 O O . ALA B 1 404 ? -29.672 -26.594 -32.438 1 75.25 404 ALA B O 1
ATOM 10552 N N . ASN B 1 405 ? -28.062 -27.406 -31.188 1 72.81 405 ASN B N 1
ATOM 10553 C CA . ASN B 1 405 ? -28.719 -28.547 -30.578 1 72.81 405 ASN B CA 1
ATOM 10554 C C . ASN B 1 405 ? -29.125 -29.594 -31.609 1 72.81 405 ASN B C 1
ATOM 10556 O O . ASN B 1 405 ? -30.125 -30.297 -31.438 1 72.81 405 ASN B O 1
ATOM 10560 N N . MET B 1 406 ? -28.391 -29.656 -32.812 1 75.19 406 MET B N 1
ATOM 10561 C CA . MET B 1 406 ? -28.656 -30.656 -33.844 1 75.19 406 MET B CA 1
ATOM 10562 C C . MET B 1 406 ? -28.031 -31.984 -33.469 1 75.19 406 MET B C 1
ATOM 10564 O O . MET B 1 406 ? -28.672 -33.031 -33.562 1 75.19 406 MET B O 1
ATOM 10568 N N . SER B 1 407 ? -26.828 -31.953 -33.125 1 83.31 407 SER B N 1
ATOM 10569 C CA . SER B 1 407 ? -26.094 -33.156 -32.75 1 83.31 407 SER B CA 1
ATOM 10570 C C . SER B 1 407 ? -25.047 -32.875 -31.703 1 83.31 407 SER B C 1
ATOM 10572 O O . SER B 1 407 ? -24.719 -31.719 -31.422 1 83.31 407 SER B O 1
ATOM 10574 N N . TYR B 1 408 ? -24.641 -33.875 -31.109 1 86.06 408 TYR B N 1
ATOM 10575 C CA . TYR B 1 408 ? -23.656 -33.781 -30.047 1 86.06 408 TYR B CA 1
ATOM 10576 C C . TYR B 1 408 ? -22.359 -33.156 -30.547 1 86.06 408 TYR B C 1
ATOM 10578 O O . TYR B 1 408 ? -21.828 -32.219 -29.938 1 86.06 408 TYR B O 1
ATOM 10586 N N . TYR B 1 409 ? -21.906 -33.531 -31.672 1 86.38 409 TYR B N 1
ATOM 10587 C CA . TYR B 1 409 ? -20.625 -33.062 -32.188 1 86.38 409 TYR B CA 1
ATOM 10588 C C . TYR B 1 409 ? -20.734 -31.672 -32.75 1 86.38 409 TYR B C 1
ATOM 10590 O O . TYR B 1 409 ? -19.797 -30.875 -32.656 1 86.38 409 TYR B O 1
ATOM 10598 N N . ILE B 1 410 ? -21.781 -31.391 -33.25 1 88.5 410 ILE B N 1
ATOM 10599 C CA . ILE B 1 410 ? -22 -30.047 -33.75 1 88.5 410 ILE B CA 1
ATOM 10600 C C . ILE B 1 410 ? -22.031 -29.031 -32.625 1 88.5 410 ILE B C 1
ATOM 10602 O O . ILE B 1 410 ? -21.422 -27.969 -32.719 1 88.5 410 ILE B O 1
ATOM 10606 N N . GLU B 1 411 ? -22.656 -29.516 -31.594 1 89.69 411 GLU B N 1
ATOM 10607 C CA . GLU B 1 411 ? -22.719 -28.609 -30.438 1 89.69 411 GLU B CA 1
ATOM 10608 C C . GLU B 1 411 ? -21.328 -28.375 -29.859 1 89.69 411 GLU B C 1
ATOM 10610 O O . GLU B 1 411 ? -21.016 -27.25 -29.453 1 89.69 411 GLU B O 1
ATOM 10615 N N . LEU B 1 412 ? -20.547 -29.344 -29.828 1 89.94 412 LEU B N 1
ATOM 10616 C CA . LEU B 1 412 ? -19.172 -29.203 -29.328 1 89.94 412 LEU B CA 1
ATOM 10617 C C . LEU B 1 412 ? -18.375 -28.25 -30.188 1 89.94 412 LEU B C 1
ATOM 10619 O O . LEU B 1 412 ? -17.578 -27.469 -29.688 1 89.94 412 LEU B O 1
ATOM 10623 N N . SER B 1 413 ? -18.562 -28.406 -31.453 1 91.5 413 SER B N 1
ATOM 10624 C CA . SER B 1 413 ? -17.812 -27.547 -32.375 1 91.5 413 SER B CA 1
ATOM 10625 C C . SER B 1 413 ? -18.281 -26.109 -32.312 1 91.5 413 SER B C 1
ATOM 10627 O O . SER B 1 413 ? -17.484 -25.172 -32.406 1 91.5 413 SER B O 1
ATOM 10629 N N . ILE B 1 414 ? -19.547 -25.938 -32.062 1 91.5 414 ILE B N 1
ATOM 10630 C CA . ILE B 1 414 ? -20.078 -24.594 -31.938 1 91.5 414 ILE B CA 1
ATOM 10631 C C . ILE B 1 414 ? -19.531 -23.938 -30.672 1 91.5 414 ILE B C 1
ATOM 10633 O O . ILE B 1 414 ? -19.156 -22.766 -30.688 1 91.5 414 ILE B O 1
ATOM 10637 N N . LEU B 1 415 ? -19.438 -24.672 -29.656 1 92.25 415 LEU B N 1
ATOM 10638 C CA . LEU B 1 415 ? -18.891 -24.156 -28.422 1 92.25 415 LEU B CA 1
ATOM 10639 C C . LEU B 1 415 ? -17.422 -23.766 -28.578 1 92.25 415 LEU B C 1
ATOM 10641 O O . LEU B 1 415 ? -16.984 -22.75 -28.047 1 92.25 415 LEU B O 1
ATOM 10645 N N . SER B 1 416 ? -16.719 -24.531 -29.266 1 90.94 416 SER B N 1
ATOM 10646 C CA . SER B 1 416 ? -15.32 -24.203 -29.531 1 90.94 416 SER B CA 1
ATOM 10647 C C . SER B 1 416 ? -15.203 -22.891 -30.328 1 90.94 416 SER B C 1
ATOM 10649 O O . SER B 1 416 ? -14.297 -22.094 -30.078 1 90.94 416 SER B O 1
ATOM 10651 N N . PHE B 1 417 ? -16.094 -22.734 -31.234 1 91.06 417 PHE B N 1
ATOM 10652 C CA . PHE B 1 417 ? -16.094 -21.5 -32.031 1 91.06 417 PHE B CA 1
ATOM 10653 C C . PHE B 1 417 ? -16.438 -20.297 -31.156 1 91.06 417 PHE B C 1
ATOM 10655 O O . PHE B 1 417 ? -15.805 -19.25 -31.25 1 91.06 417 PHE B O 1
ATOM 10662 N N . CYS B 1 418 ? -17.406 -20.531 -30.344 1 89.56 418 CYS B N 1
ATOM 10663 C CA . CYS B 1 418 ? -17.812 -19.453 -29.453 1 89.56 418 CYS B CA 1
ATOM 10664 C C . CYS B 1 418 ? -16.688 -19.109 -28.484 1 89.56 418 CYS B C 1
ATOM 10666 O O . CYS B 1 418 ? -16.516 -17.938 -28.125 1 89.56 418 CYS B O 1
ATOM 10668 N N . ASP B 1 419 ? -15.992 -20.047 -28.062 1 89.44 419 ASP B N 1
ATOM 10669 C CA . ASP B 1 419 ? -14.859 -19.828 -27.172 1 89.44 419 ASP B CA 1
ATOM 10670 C C . ASP B 1 419 ? -13.773 -19 -27.844 1 89.44 419 ASP B C 1
ATOM 10672 O O . ASP B 1 419 ? -13.219 -18.078 -27.25 1 89.44 419 ASP B O 1
ATOM 10676 N N . ALA B 1 420 ? -13.531 -19.281 -29.062 1 84.69 420 ALA B N 1
ATOM 10677 C CA . ALA B 1 420 ? -12.555 -18.516 -29.828 1 84.69 420 ALA B CA 1
ATOM 10678 C C . ALA B 1 420 ? -13.031 -17.078 -30.047 1 84.69 420 ALA B C 1
ATOM 10680 O O . ALA B 1 420 ? -12.25 -16.141 -29.938 1 84.69 420 ALA B O 1
ATOM 10681 N N . PHE B 1 421 ? -14.305 -17.031 -30.312 1 81.88 421 PHE B N 1
ATOM 10682 C CA . PHE B 1 421 ? -14.898 -15.703 -30.5 1 81.88 421 PHE B CA 1
ATOM 10683 C C . PHE B 1 421 ? -14.758 -14.867 -29.25 1 81.88 421 PHE B C 1
ATOM 10685 O O . PHE B 1 421 ? -14.375 -13.695 -29.312 1 81.88 421 PHE B O 1
ATOM 10692 N N . THR B 1 422 ? -15.07 -15.461 -28.141 1 82.12 422 THR B N 1
ATOM 10693 C CA . THR B 1 422 ? -15.016 -14.758 -26.859 1 82.12 422 THR B CA 1
ATOM 10694 C C . THR B 1 422 ? -13.586 -14.344 -26.531 1 82.12 422 THR B C 1
ATOM 10696 O O . THR B 1 422 ? -13.359 -13.25 -26.031 1 82.12 422 THR B O 1
ATOM 10699 N N . THR B 1 423 ? -12.641 -15.109 -26.828 1 79.56 423 THR B N 1
ATOM 10700 C CA . THR B 1 423 ? -11.242 -14.836 -26.516 1 79.56 423 THR B CA 1
ATOM 10701 C C . THR B 1 423 ? -10.711 -13.688 -27.391 1 79.56 423 THR B C 1
ATOM 10703 O O . THR B 1 423 ? -9.938 -12.859 -26.906 1 79.56 423 THR B O 1
ATOM 10706 N N . ILE B 1 424 ? -11.227 -13.547 -28.531 1 73.88 424 ILE B N 1
ATOM 10707 C CA . ILE B 1 424 ? -10.672 -12.578 -29.469 1 73.88 424 ILE B CA 1
ATOM 10708 C C . ILE B 1 424 ? -11.43 -11.258 -29.344 1 73.88 424 ILE B C 1
ATOM 10710 O O . ILE B 1 424 ? -10.828 -10.188 -29.297 1 73.88 424 ILE B O 1
ATOM 10714 N N . TYR B 1 425 ? -12.742 -11.398 -29.219 1 72.5 425 TYR B N 1
ATOM 10715 C CA . TYR B 1 425 ? -13.539 -10.188 -29.344 1 72.5 425 TYR B CA 1
ATOM 10716 C C . TYR B 1 425 ? -13.984 -9.688 -27.969 1 72.5 425 TYR B C 1
ATOM 10718 O O . TYR B 1 425 ? -14.211 -8.484 -27.781 1 72.5 425 TYR B O 1
ATOM 10726 N N . LEU B 1 426 ? -14.078 -10.516 -27 1 70.75 426 LEU B N 1
ATOM 10727 C CA . LEU B 1 426 ? -14.695 -10.094 -25.75 1 70.75 426 LEU B CA 1
ATOM 10728 C C . LEU B 1 426 ? -13.656 -10 -24.625 1 70.75 426 LEU B C 1
ATOM 10730 O O . LEU B 1 426 ? -13.859 -9.289 -23.641 1 70.75 426 LEU B O 1
ATOM 10734 N N . SER B 1 427 ? -12.578 -10.797 -24.453 1 60.31 427 SER B N 1
ATOM 10735 C CA . SER B 1 427 ? -11.641 -10.781 -23.328 1 60.31 427 SER B CA 1
ATOM 10736 C C . SER B 1 427 ? -10.719 -9.57 -23.406 1 60.31 427 SER B C 1
ATOM 10738 O O . SER B 1 427 ? -10.219 -9.102 -22.375 1 60.31 427 SER B O 1
ATOM 10740 N N . SER B 1 428 ? -9.766 -9.25 -24.578 1 52.03 428 SER B N 1
ATOM 10741 C CA . SER B 1 428 ? -8.602 -8.367 -24.641 1 52.03 428 SER B CA 1
ATOM 10742 C C . SER B 1 428 ? -8.992 -6.922 -24.359 1 52.03 428 SER B C 1
ATOM 10744 O O . SER B 1 428 ? -10.133 -6.52 -24.594 1 52.03 428 SER B O 1
ATOM 10746 N N . THR B 1 429 ? -8.023 -6.184 -23.547 1 46.44 429 THR B N 1
ATOM 10747 C CA . THR B 1 429 ? -7.734 -4.766 -23.391 1 46.44 429 THR B CA 1
ATOM 10748 C C . THR B 1 429 ? -7.863 -4.027 -24.719 1 46.44 429 THR B C 1
ATOM 10750 O O . THR B 1 429 ? -7.309 -2.941 -24.891 1 46.44 429 THR B O 1
ATOM 10753 N N . TYR B 1 430 ? -8.133 -4.613 -25.766 1 39.53 430 TYR B N 1
ATOM 10754 C CA . TYR B 1 430 ? -8.062 -3.842 -27 1 39.53 430 TYR B CA 1
ATOM 10755 C C . TYR B 1 430 ? -8.867 -2.551 -26.875 1 39.53 430 TYR B C 1
ATOM 10757 O O . TYR B 1 430 ? -10.094 -2.562 -26.969 1 39.53 430 TYR B O 1
ATOM 10765 N N . ASP B 1 431 ? -8.383 -1.739 -26.062 1 42.09 431 ASP B N 1
ATOM 10766 C CA . ASP B 1 431 ? -8.797 -0.343 -25.953 1 42.09 431 ASP B CA 1
ATOM 10767 C C . ASP B 1 431 ? -9.344 0.164 -27.297 1 42.09 431 ASP B C 1
ATOM 10769 O O . ASP B 1 431 ? -10.328 0.912 -27.328 1 42.09 431 ASP B O 1
ATOM 10773 N N . ASN B 1 432 ? -8.398 -0.01 -28.438 1 39.25 432 ASN B N 1
ATOM 10774 C CA . ASN B 1 432 ? -8.617 0.661 -29.703 1 39.25 432 ASN B CA 1
ATOM 10775 C C . ASN B 1 432 ? -9.828 0.098 -30.438 1 39.25 432 ASN B C 1
ATOM 10777 O O . ASN B 1 432 ? -10.273 0.659 -31.453 1 39.25 432 ASN B O 1
ATOM 10781 N N . CYS B 1 433 ? -10.117 -1.134 -30.172 1 39.62 433 CYS B N 1
ATOM 10782 C CA . CYS B 1 433 ? -11.164 -1.683 -31.031 1 39.62 433 CYS B CA 1
ATOM 10783 C C . CYS B 1 433 ? -12.539 -1.162 -30.625 1 39.62 433 CYS B C 1
ATOM 10785 O O . CYS B 1 433 ? -13.531 -1.438 -31.297 1 39.62 433 CYS B O 1
ATOM 10787 N N . TRP B 1 434 ? -12.648 -0.724 -29.438 1 39.09 434 TRP B N 1
ATOM 10788 C CA . TRP B 1 434 ? -13.953 -0.271 -28.969 1 39.09 434 TRP B CA 1
ATOM 10789 C C . TRP B 1 434 ? -14.406 0.959 -29.75 1 39.09 434 TRP B C 1
ATOM 10791 O O . TRP B 1 434 ? -15.609 1.217 -29.859 1 39.09 434 TRP B O 1
ATOM 10801 N N . ASN B 1 435 ? -13.453 1.848 -29.766 1 39.59 435 ASN B N 1
ATOM 10802 C CA . ASN B 1 435 ? -13.953 2.988 -30.516 1 39.59 435 ASN B CA 1
ATOM 10803 C C . ASN B 1 435 ? -14.57 2.553 -31.844 1 39.59 435 ASN B C 1
ATOM 10805 O O . ASN B 1 435 ? -15.5 3.184 -32.344 1 39.59 435 ASN B O 1
ATOM 10809 N N . ASP B 1 436 ? -13.898 1.547 -32.531 1 38.12 436 ASP B N 1
ATOM 10810 C CA . ASP B 1 436 ? -14.438 1.042 -33.781 1 38.12 436 ASP B CA 1
ATOM 10811 C C . ASP B 1 436 ? -15.445 -0.081 -33.531 1 38.12 436 ASP B C 1
ATOM 10813 O O . ASP B 1 436 ? -15.82 -0.791 -34.469 1 38.12 436 ASP B O 1
ATOM 10817 N N . SER B 1 437 ? -15.586 -0.736 -32.531 1 40.03 437 SER B N 1
ATOM 10818 C CA . SER B 1 437 ? -16.328 -1.91 -32.094 1 40.03 437 SER B CA 1
ATOM 10819 C C . SER B 1 437 ? -17.812 -1.782 -32.406 1 40.03 437 SER B C 1
ATOM 10821 O O . SER B 1 437 ? -18.609 -2.678 -32.125 1 40.03 437 SER B O 1
ATOM 10823 N N . THR B 1 438 ? -18.266 -0.687 -32.281 1 40.84 438 THR B N 1
ATOM 10824 C CA . THR B 1 438 ? -19.484 -0.675 -33.062 1 40.84 438 THR B CA 1
ATOM 10825 C C . THR B 1 438 ? -19.234 -1.303 -34.438 1 40.84 438 THR B C 1
ATOM 10827 O O . THR B 1 438 ? -20.031 -1.115 -35.375 1 40.84 438 THR B O 1
ATOM 10830 N N . SER B 1 439 ? -18.047 -1.739 -34.656 1 43.47 439 SER B N 1
ATOM 10831 C CA . SER B 1 439 ? -17.75 -2.23 -36 1 43.47 439 SER B CA 1
ATOM 10832 C C . SER B 1 439 ? -18.5 -3.531 -36.281 1 43.47 439 SER B C 1
ATOM 10834 O O . SER B 1 439 ? -18.516 -4.438 -35.438 1 43.47 439 SER B O 1
ATOM 10836 N N . LEU B 1 440 ? -19.453 -3.521 -37.094 1 45.41 440 LEU B N 1
ATOM 10837 C CA . LEU B 1 440 ? -20.375 -4.422 -37.781 1 45.41 440 LEU B CA 1
ATOM 10838 C C . LEU B 1 440 ? -19.656 -5.676 -38.25 1 45.41 440 LEU B C 1
ATOM 10840 O O . LEU B 1 440 ? -18.625 -5.582 -38.938 1 45.41 440 LEU B O 1
ATOM 10844 N N . ILE B 1 441 ? -19.438 -6.605 -37.406 1 51.19 441 ILE B N 1
ATOM 10845 C CA . ILE B 1 441 ? -19.188 -7.859 -38.125 1 51.19 441 ILE B CA 1
ATOM 10846 C C . ILE B 1 441 ? -20.344 -8.156 -39.062 1 51.19 441 ILE B C 1
ATOM 10848 O O . ILE B 1 441 ? -21.359 -8.734 -38.656 1 51.19 441 ILE B O 1
ATOM 10852 N N . GLY B 1 442 ? -20.375 -7.668 -40.094 1 52.62 442 GLY B N 1
ATOM 10853 C CA . GLY B 1 442 ? -21.5 -7.605 -41 1 52.62 442 GLY B CA 1
ATOM 10854 C C . GLY B 1 442 ? -22.641 -6.758 -40.5 1 52.62 442 GLY B C 1
ATOM 10855 O O . GLY B 1 442 ? -22.453 -5.594 -40.156 1 52.62 442 GLY B O 1
ATOM 10856 N N . ASP B 1 443 ? -23.953 -7.293 -40.312 1 52.16 443 ASP B N 1
ATOM 10857 C CA . ASP B 1 443 ? -25.172 -6.645 -39.875 1 52.16 443 ASP B CA 1
ATOM 10858 C C . ASP B 1 443 ? -25.328 -6.75 -38.344 1 52.16 443 ASP B C 1
ATOM 10860 O O . ASP B 1 443 ? -26.219 -6.113 -37.781 1 52.16 443 ASP B O 1
ATOM 10864 N N . ALA B 1 444 ? -24.484 -7.66 -37.656 1 58.31 444 ALA B N 1
ATOM 10865 C CA . ALA B 1 444 ? -24.844 -7.891 -36.281 1 58.31 444 ALA B CA 1
ATOM 10866 C C . ALA B 1 444 ? -23.844 -7.199 -35.344 1 58.31 444 ALA B C 1
ATOM 10868 O O . ALA B 1 444 ? -22.656 -7.098 -35.656 1 58.31 444 ALA B O 1
ATOM 10869 N N . ASN B 1 445 ? -24.234 -6.504 -34.312 1 67.81 445 ASN B N 1
ATOM 10870 C CA . ASN B 1 445 ? -23.5 -5.828 -33.25 1 67.81 445 ASN B CA 1
ATOM 10871 C C . ASN B 1 445 ? -22.922 -6.82 -32.25 1 67.81 445 ASN B C 1
ATOM 10873 O O . ASN B 1 445 ? -23.469 -7.91 -32.062 1 67.81 445 ASN B O 1
ATOM 10877 N N . ILE B 1 446 ? -21.688 -6.711 -31.828 1 68.44 446 ILE B N 1
ATOM 10878 C CA . ILE B 1 446 ? -21.016 -7.551 -30.844 1 68.44 446 ILE B CA 1
ATOM 10879 C C . ILE B 1 446 ? -21.953 -7.855 -29.688 1 68.44 446 ILE B C 1
ATOM 10881 O O . ILE B 1 446 ? -21.938 -8.953 -29.125 1 68.44 446 ILE B O 1
ATOM 10885 N N . GLY B 1 447 ? -22.781 -6.973 -29.406 1 68.88 447 GLY B N 1
ATOM 10886 C CA . GLY B 1 447 ? -23.766 -7.188 -28.359 1 68.88 447 GLY B CA 1
ATOM 10887 C C . GLY B 1 447 ? -24.781 -8.258 -28.703 1 68.88 447 GLY B C 1
ATOM 10888 O O . GLY B 1 447 ? -25.125 -9.086 -27.859 1 68.88 447 GLY B O 1
ATOM 10889 N N . GLN B 1 448 ? -25.141 -8.328 -29.953 1 74.81 448 GLN B N 1
ATOM 10890 C CA . GLN B 1 448 ? -26.109 -9.312 -30.406 1 74.81 448 GLN B CA 1
ATOM 10891 C C . GLN B 1 448 ? -25.5 -10.711 -30.438 1 74.81 448 GLN B C 1
ATOM 10893 O O . GLN B 1 448 ? -26.172 -11.688 -30.078 1 74.81 448 GLN B O 1
ATOM 10898 N N . ILE B 1 449 ? -24.328 -10.719 -30.812 1 77.38 449 ILE B N 1
ATOM 10899 C CA . ILE B 1 449 ? -23.656 -12.016 -30.859 1 77.38 449 ILE B CA 1
ATOM 10900 C C . ILE B 1 449 ? -23.438 -12.547 -29.453 1 77.38 449 ILE B C 1
ATOM 10902 O O . ILE B 1 449 ? -23.609 -13.734 -29.188 1 77.38 449 ILE B O 1
ATOM 10906 N N . SER B 1 450 ? -23.078 -11.664 -28.641 1 76.81 450 SER B N 1
ATOM 10907 C CA . SER B 1 450 ? -22.891 -12.07 -27.25 1 76.81 450 SER B CA 1
ATOM 10908 C C . SER B 1 450 ? -24.188 -12.602 -26.641 1 76.81 450 SER B C 1
ATOM 10910 O O . SER B 1 450 ? -24.172 -13.562 -25.875 1 76.81 450 SER B O 1
ATOM 10912 N N . TYR B 1 451 ? -25.234 -12.039 -27.094 1 76.88 451 TYR B N 1
ATOM 10913 C CA . TYR B 1 451 ? -26.531 -12.508 -26.625 1 76.88 451 TYR B CA 1
ATOM 10914 C C . TYR B 1 451 ? -26.859 -13.883 -27.188 1 76.88 451 TYR B C 1
ATOM 10916 O O . TYR B 1 451 ? -27.391 -14.742 -26.484 1 76.88 451 TYR B O 1
ATOM 10924 N N . MET B 1 452 ? -26.562 -14.016 -28.328 1 80.62 452 MET B N 1
ATOM 10925 C CA . MET B 1 452 ? -26.797 -15.312 -28.969 1 80.62 452 MET B CA 1
ATOM 10926 C C . MET B 1 452 ? -25.984 -16.406 -28.281 1 80.62 452 MET B C 1
ATOM 10928 O O . MET B 1 452 ? -26.5 -17.516 -28.062 1 80.62 452 MET B O 1
ATOM 10932 N N . ILE B 1 453 ? -24.828 -16.094 -27.953 1 82.38 453 ILE B N 1
ATOM 10933 C CA . ILE B 1 453 ? -23.969 -17.062 -27.281 1 82.38 453 ILE B CA 1
ATOM 10934 C C . ILE B 1 453 ? -24.516 -17.375 -25.891 1 82.38 453 ILE B C 1
ATOM 10936 O O . ILE B 1 453 ? -24.562 -18.531 -25.484 1 82.38 453 ILE B O 1
ATOM 10940 N N . LEU B 1 454 ? -24.984 -16.453 -25.297 1 80.25 454 LEU B N 1
ATOM 10941 C CA . LEU B 1 454 ? -25.531 -16.641 -23.969 1 80.25 454 LEU B CA 1
ATOM 10942 C C . LEU B 1 454 ? -26.781 -17.516 -24.016 1 80.25 454 LEU B C 1
ATOM 10944 O O . LEU B 1 454 ? -26.984 -18.375 -23.156 1 80.25 454 LEU B O 1
ATOM 10948 N N . GLU B 1 455 ? -27.562 -17.266 -24.953 1 79.69 455 GLU B N 1
ATOM 10949 C CA . GLU B 1 455 ? -28.766 -18.062 -25.125 1 79.69 455 GLU B CA 1
ATOM 10950 C C . GLU B 1 455 ? -28.422 -19.531 -25.375 1 79.69 455 GLU B C 1
ATOM 10952 O O . GLU B 1 455 ? -29.078 -20.438 -24.844 1 79.69 455 GLU B O 1
ATOM 10957 N N . LEU B 1 456 ? -27.484 -19.656 -26.125 1 85.25 456 LEU B N 1
ATOM 10958 C CA . LEU B 1 456 ? -27.031 -21 -26.406 1 85.25 456 LEU B CA 1
ATOM 10959 C C . LEU B 1 456 ? -26.531 -21.688 -25.141 1 85.25 456 LEU B C 1
ATOM 10961 O O . LEU B 1 456 ? -26.828 -22.859 -24.891 1 85.25 456 LEU B O 1
ATOM 10965 N N . LEU B 1 457 ? -25.828 -21 -24.391 1 84 457 LEU B N 1
ATOM 10966 C CA . LEU B 1 457 ? -25.266 -21.562 -23.156 1 84 457 LEU B CA 1
ATOM 10967 C C . LEU B 1 457 ? -26.359 -21.875 -22.156 1 84 457 LEU B C 1
ATOM 10969 O O . LEU B 1 457 ? -26.312 -22.906 -21.484 1 84 457 LEU B O 1
ATOM 10973 N N . LEU B 1 458 ? -27.359 -21.062 -22.125 1 78.56 458 LEU B N 1
ATOM 10974 C CA . LEU B 1 458 ? -28.453 -21.281 -21.188 1 78.56 458 LEU B CA 1
ATOM 10975 C C . LEU B 1 458 ? -29.266 -22.516 -21.594 1 78.56 458 LEU B C 1
ATOM 10977 O O . LEU B 1 458 ? -29.688 -23.297 -20.734 1 78.56 458 LEU B O 1
ATOM 10981 N N . LYS B 1 459 ? -29.359 -22.641 -22.797 1 81.38 459 LYS B N 1
ATOM 10982 C CA . LYS B 1 459 ? -30.062 -23.812 -23.297 1 81.38 459 LYS B CA 1
ATOM 10983 C C . LYS B 1 459 ? -29.266 -25.094 -22.984 1 81.38 459 LYS B C 1
ATOM 10985 O O . LYS B 1 459 ? -29.859 -26.109 -22.578 1 81.38 459 LYS B O 1
ATOM 10990 N N . ASN B 1 460 ? -28.031 -25 -23.109 1 84.94 460 ASN B N 1
ATOM 10991 C CA . ASN B 1 460 ? -27.203 -26.156 -22.828 1 84.94 460 ASN B CA 1
ATOM 10992 C C . ASN B 1 460 ? -27.203 -26.5 -21.344 1 84.94 460 ASN B C 1
ATOM 10994 O O . ASN B 1 460 ? -27.203 -27.672 -20.953 1 84.94 460 ASN B O 1
ATOM 10998 N N . LEU B 1 461 ? -27.234 -25.516 -20.562 1 79.44 461 LEU B N 1
ATOM 10999 C CA . LEU B 1 461 ? -27.188 -25.719 -19.125 1 79.44 461 LEU B CA 1
ATOM 11000 C C . LEU B 1 461 ? -28.5 -26.328 -18.625 1 79.44 461 LEU B C 1
ATOM 11002 O O . LEU B 1 461 ? -28.5 -27.078 -17.641 1 79.44 461 LEU B O 1
ATOM 11006 N N . THR B 1 462 ? -29.547 -26.078 -19.391 1 76.88 462 THR B N 1
ATOM 11007 C CA . THR B 1 462 ? -30.828 -26.625 -19.016 1 76.88 462 THR B CA 1
ATOM 11008 C C . THR B 1 462 ? -31 -28.031 -19.594 1 76.88 462 THR B C 1
ATOM 11010 O O . THR B 1 462 ? -31.578 -28.906 -18.938 1 76.88 462 THR B O 1
ATOM 11013 N N . LYS B 1 463 ? -30.391 -28.188 -20.641 1 78.81 463 LYS B N 1
ATOM 11014 C CA . LYS B 1 463 ? -30.609 -29.422 -21.375 1 78.81 463 LYS B CA 1
ATOM 11015 C C . LYS B 1 463 ? -29.688 -30.531 -20.875 1 78.81 463 LYS B C 1
ATOM 11017 O O . LYS B 1 463 ? -30.109 -31.688 -20.703 1 78.81 463 LYS B O 1
ATOM 11022 N N . TYR B 1 464 ? -28.469 -30.141 -20.609 1 78.81 464 TYR B N 1
ATOM 11023 C CA . TYR B 1 464 ? -27.5 -31.172 -20.281 1 78.81 464 TYR B CA 1
ATOM 11024 C C . TYR B 1 464 ? -27.234 -31.203 -18.781 1 78.81 464 TYR B C 1
ATOM 11026 O O . TYR B 1 464 ? -27.078 -30.156 -18.141 1 78.81 464 TYR B O 1
ATOM 11034 N N . LYS B 1 465 ? -27.312 -32.375 -18.25 1 73.75 465 LYS B N 1
ATOM 11035 C CA . LYS B 1 465 ? -27.062 -32.531 -16.812 1 73.75 465 LYS B CA 1
ATOM 11036 C C . LYS B 1 465 ? -25.641 -33 -16.547 1 73.75 465 LYS B C 1
ATOM 11038 O O . LYS B 1 465 ? -25.125 -32.812 -15.438 1 73.75 465 LYS B O 1
ATOM 11043 N N . CYS B 1 466 ? -25.078 -33.656 -17.562 1 71.12 466 CYS B N 1
ATOM 11044 C CA . CYS B 1 466 ? -23.688 -34.125 -17.453 1 71.12 466 CYS B CA 1
ATOM 11045 C C . CYS B 1 466 ? -23.031 -34.219 -18.828 1 71.12 466 CYS B C 1
ATOM 11047 O O . CYS B 1 466 ? -23.688 -34.031 -19.844 1 71.12 466 CYS B O 1
ATOM 11049 N N . GLY B 1 467 ? -21.75 -34.219 -18.75 1 81.19 467 GLY B N 1
ATOM 11050 C CA . GLY B 1 467 ? -21.031 -34.469 -20 1 81.19 467 GLY B CA 1
ATOM 11051 C C . GLY B 1 467 ? -20.125 -33.312 -20.406 1 81.19 467 GLY B C 1
ATOM 11052 O O . GLY B 1 467 ? -20.078 -32.281 -19.75 1 81.19 467 GLY B O 1
ATOM 11053 N N . LYS B 1 468 ? -19.516 -33.5 -21.406 1 85.5 468 LYS B N 1
ATOM 11054 C CA . LYS B 1 468 ? -18.516 -32.562 -21.922 1 85.5 468 LYS B CA 1
ATOM 11055 C C . LYS B 1 468 ? -19.172 -31.266 -22.391 1 85.5 468 LYS B C 1
ATOM 11057 O O . LYS B 1 468 ? -18.609 -30.188 -22.219 1 85.5 468 LYS B O 1
ATOM 11062 N N . ILE B 1 469 ? -20.359 -31.391 -22.938 1 88.5 469 ILE B N 1
ATOM 11063 C CA . ILE B 1 469 ? -21.062 -30.219 -23.438 1 88.5 469 ILE B CA 1
ATOM 11064 C C . ILE B 1 469 ? -21.359 -29.266 -22.281 1 88.5 469 ILE B C 1
ATOM 11066 O O . ILE B 1 469 ? -21.172 -28.062 -22.391 1 88.5 469 ILE B O 1
ATOM 11070 N N . LEU B 1 470 ? -21.766 -29.875 -21.25 1 87.25 470 LEU B N 1
ATOM 11071 C CA . LEU B 1 470 ? -22.078 -29.047 -20.094 1 87.25 470 LEU B CA 1
ATOM 11072 C C . LEU B 1 470 ? -20.812 -28.406 -19.531 1 87.25 470 LEU B C 1
ATOM 11074 O O . LEU B 1 470 ? -20.797 -27.234 -19.188 1 87.25 470 LEU B O 1
ATOM 11078 N N . GLU B 1 471 ? -19.766 -29.141 -19.469 1 88.25 471 GLU B N 1
ATOM 11079 C CA . GLU B 1 471 ? -18.5 -28.641 -18.938 1 88.25 471 GLU B CA 1
ATOM 11080 C C . GLU B 1 471 ? -17.969 -27.5 -19.797 1 88.25 471 GLU B C 1
ATOM 11082 O O . GLU B 1 471 ? -17.531 -26.469 -19.266 1 88.25 471 GLU B O 1
ATOM 11087 N N . ASP B 1 472 ? -18.016 -27.719 -21.062 1 89.62 472 ASP B N 1
ATOM 11088 C CA . ASP B 1 472 ? -17.516 -26.688 -21.969 1 89.62 472 ASP B CA 1
ATOM 11089 C C . ASP B 1 472 ? -18.406 -25.438 -21.938 1 89.62 472 ASP B C 1
ATOM 11091 O O . ASP B 1 472 ? -17.922 -24.312 -22.078 1 89.62 472 ASP B O 1
ATOM 11095 N N . SER B 1 473 ? -19.688 -25.719 -21.828 1 88.88 473 SER B N 1
ATOM 11096 C CA . SER B 1 473 ? -20.609 -24.594 -21.734 1 88.88 473 SER B CA 1
ATOM 11097 C C . SER B 1 473 ? -20.359 -23.781 -20.469 1 88.88 473 SER B C 1
ATOM 11099 O O . SER B 1 473 ? -20.391 -22.547 -20.5 1 88.88 473 SER B O 1
ATOM 11101 N N . LEU B 1 474 ? -20.109 -24.5 -19.453 1 88.62 474 LEU B N 1
ATOM 11102 C CA . LEU B 1 474 ? -19.859 -23.812 -18.188 1 88.62 474 LEU B CA 1
ATOM 11103 C C . LEU B 1 474 ? -18.531 -23.078 -18.234 1 88.62 474 LEU B C 1
ATOM 11105 O O . LEU B 1 474 ? -18.406 -21.969 -17.688 1 88.62 474 LEU B O 1
ATOM 11109 N N . THR B 1 475 ? -17.594 -23.641 -18.828 1 89.75 475 THR B N 1
ATOM 11110 C CA . THR B 1 475 ? -16.297 -22.984 -18.969 1 89.75 475 THR B CA 1
ATOM 11111 C C . THR B 1 475 ? -16.422 -21.703 -19.781 1 89.75 475 THR B C 1
ATOM 11113 O O . THR B 1 475 ? -15.844 -20.672 -19.438 1 89.75 475 THR B O 1
ATOM 11116 N N . LEU B 1 476 ? -17.156 -21.797 -20.812 1 89.44 476 LEU B N 1
ATOM 11117 C CA . LEU B 1 476 ? -17.375 -20.625 -21.656 1 89.44 476 LEU B CA 1
ATOM 11118 C C . LEU B 1 476 ? -18.188 -19.578 -20.906 1 89.44 476 LEU B C 1
ATOM 11120 O O . LEU B 1 476 ? -17.922 -18.375 -21.031 1 89.44 476 LEU B O 1
ATOM 11124 N N . PHE B 1 477 ? -19.094 -20.109 -20.203 1 85.75 477 PHE B N 1
ATOM 11125 C CA . PHE B 1 477 ? -19.891 -19.203 -19.391 1 85.75 477 PHE B CA 1
ATOM 11126 C C . PHE B 1 477 ? -19.031 -18.484 -18.359 1 85.75 477 PHE B C 1
ATOM 11128 O O . PHE B 1 477 ? -19.172 -17.266 -18.172 1 85.75 477 PHE B O 1
ATOM 11135 N N . SER B 1 478 ? -18.234 -19.172 -17.766 1 87.31 478 SER B N 1
ATOM 11136 C CA . SER B 1 478 ? -17.328 -18.578 -16.797 1 87.31 478 SER B CA 1
ATOM 11137 C C . SER B 1 478 ? -16.438 -17.531 -17.438 1 87.31 478 SER B C 1
ATOM 11139 O O . SER B 1 478 ? -16.172 -16.484 -16.844 1 87.31 478 SER B O 1
ATOM 11141 N N . LYS B 1 479 ? -16.016 -17.703 -18.625 1 84.44 479 LYS B N 1
ATOM 11142 C CA . LYS B 1 479 ? -15.172 -16.75 -19.344 1 84.44 479 LYS B CA 1
ATOM 11143 C C . LYS B 1 479 ? -15.922 -15.461 -19.656 1 84.44 479 LYS B C 1
ATOM 11145 O O . LYS B 1 479 ? -15.359 -14.367 -19.578 1 84.44 479 LYS B O 1
ATOM 11150 N N . LEU B 1 480 ? -17.141 -15.648 -19.953 1 82 480 LEU B N 1
ATOM 11151 C CA . LEU B 1 480 ? -17.969 -14.5 -20.266 1 82 480 LEU B CA 1
ATOM 11152 C C . LEU B 1 480 ? -18.234 -13.648 -19.031 1 82 480 LEU B C 1
ATOM 11154 O O . LEU B 1 480 ? -18.375 -12.43 -19.125 1 82 480 LEU B O 1
ATOM 11158 N N . CYS B 1 481 ? -18.203 -14.305 -17.938 1 81.06 481 CYS B N 1
ATOM 11159 C CA . CYS B 1 481 ? -18.531 -13.625 -16.688 1 81.06 481 CYS B CA 1
ATOM 11160 C C . CYS B 1 481 ? -17.312 -12.914 -16.109 1 81.06 481 CYS B C 1
ATOM 11162 O O . CYS B 1 481 ? -17.438 -12.117 -15.18 1 81.06 481 CYS B O 1
ATOM 11164 N N . ILE B 1 482 ? -16.188 -13.133 -16.469 1 77.62 482 ILE B N 1
ATOM 11165 C CA . ILE B 1 482 ? -14.969 -12.523 -15.961 1 77.62 482 ILE B CA 1
ATOM 11166 C C . ILE B 1 482 ? -14.594 -11.32 -16.828 1 77.62 482 ILE B C 1
ATOM 11168 O O . ILE B 1 482 ? -14.031 -10.344 -16.328 1 77.62 482 ILE B O 1
ATOM 11172 N N . GLY B 1 483 ? -14.984 -11.258 -18.016 1 70.5 483 GLY B N 1
ATOM 11173 C CA . GLY B 1 483 ? -14.617 -10.195 -18.938 1 70.5 483 GLY B CA 1
ATOM 11174 C C . GLY B 1 483 ? -15.32 -8.883 -18.656 1 70.5 483 GLY B C 1
ATOM 11175 O O . GLY B 1 483 ? -16.5 -8.875 -18.312 1 70.5 483 GLY B O 1
ATOM 11176 N N . TYR B 1 484 ? -14.625 -7.812 -18.688 1 65.5 484 TYR B N 1
ATOM 11177 C CA . TYR B 1 484 ? -15.141 -6.492 -18.359 1 65.5 484 TYR B CA 1
ATOM 11178 C C . TYR B 1 484 ? -16.297 -6.105 -19.281 1 65.5 484 TYR B C 1
ATOM 11180 O O . TYR B 1 484 ? -17.359 -5.699 -18.812 1 65.5 484 TYR B O 1
ATOM 11188 N N . TYR B 1 485 ? -16.141 -6.426 -20.547 1 66.62 485 TYR B N 1
ATOM 11189 C CA . TYR B 1 485 ? -17.156 -6.008 -21.516 1 66.62 485 TYR B CA 1
ATOM 11190 C C . TYR B 1 485 ? -18.328 -6.977 -21.531 1 66.62 485 TYR B C 1
ATOM 11192 O O . TYR B 1 485 ? -19.484 -6.551 -21.609 1 66.62 485 TYR B O 1
ATOM 11200 N N . SER B 1 486 ? -17.906 -8.195 -21.469 1 73 486 SER B N 1
ATOM 11201 C CA . SER B 1 486 ? -18.969 -9.195 -21.516 1 73 486 SER B CA 1
ATOM 11202 C C . SER B 1 486 ? -19.891 -9.102 -20.297 1 73 486 SER B C 1
ATOM 11204 O O . SER B 1 486 ? -21.094 -9.273 -20.422 1 73 486 SER B O 1
ATOM 11206 N N . THR B 1 487 ? -19.312 -8.797 -19.203 1 74.19 487 THR B N 1
ATOM 11207 C CA . THR B 1 487 ? -20.094 -8.727 -17.984 1 74.19 487 THR B CA 1
ATOM 11208 C C . THR B 1 487 ? -21.109 -7.582 -18.062 1 74.19 487 THR B C 1
ATOM 11210 O O . THR B 1 487 ? -22.234 -7.723 -17.594 1 74.19 487 THR B O 1
ATOM 11213 N N . LYS B 1 488 ? -20.656 -6.543 -18.688 1 69.56 488 LYS B N 1
ATOM 11214 C CA . LYS B 1 488 ? -21.531 -5.391 -18.812 1 69.56 488 LYS B CA 1
ATOM 11215 C C . LYS B 1 488 ? -22.703 -5.691 -19.75 1 69.56 488 LYS B C 1
ATOM 11217 O O . LYS B 1 488 ? -23.844 -5.297 -19.484 1 69.56 488 LYS B O 1
ATOM 11222 N N . VAL B 1 489 ? -22.422 -6.434 -20.703 1 69.06 489 VAL B N 1
ATOM 11223 C CA . VAL B 1 489 ? -23.438 -6.766 -21.688 1 69.06 489 VAL B CA 1
ATOM 11224 C C . VAL B 1 489 ? -24.422 -7.773 -21.094 1 69.06 489 VAL B C 1
ATOM 11226 O O . VAL B 1 489 ? -25.641 -7.637 -21.25 1 69.06 489 VAL B O 1
ATOM 11229 N N . ILE B 1 490 ? -23.828 -8.633 -20.359 1 72 490 ILE B N 1
ATOM 11230 C CA . ILE B 1 490 ? -24.656 -9.711 -19.812 1 72 490 ILE B CA 1
ATOM 11231 C C . ILE B 1 490 ? -25.516 -9.172 -18.672 1 72 490 ILE B C 1
ATOM 11233 O O . ILE B 1 490 ? -26.672 -9.57 -18.5 1 72 490 ILE B O 1
ATOM 11237 N N . ALA B 1 491 ? -24.906 -8.258 -17.938 1 68.5 491 ALA B N 1
ATOM 11238 C CA . ALA B 1 491 ? -25.594 -7.715 -16.766 1 68.5 491 ALA B CA 1
ATOM 11239 C C . ALA B 1 491 ? -26.812 -6.902 -17.172 1 68.5 491 ALA B C 1
ATOM 11241 O O . ALA B 1 491 ? -27.781 -6.793 -16.422 1 68.5 491 ALA B O 1
ATOM 11242 N N . THR B 1 492 ? -26.703 -6.348 -18.391 1 66.56 492 THR B N 1
ATOM 11243 C CA . THR B 1 492 ? -27.812 -5.52 -18.859 1 66.56 492 THR B CA 1
ATOM 11244 C C . THR B 1 492 ? -28.922 -6.387 -19.453 1 66.56 492 THR B C 1
ATOM 11246 O O . THR B 1 492 ? -30.016 -5.898 -19.719 1 66.56 492 THR B O 1
ATOM 11249 N N . LEU B 1 493 ? -28.641 -7.68 -19.5 1 66.62 493 LEU B N 1
ATOM 11250 C CA . LEU B 1 493 ? -29.641 -8.562 -20.094 1 66.62 493 LEU B CA 1
ATOM 11251 C C . LEU B 1 493 ? -30.719 -8.914 -19.078 1 66.62 493 LEU B C 1
ATOM 11253 O O . LEU B 1 493 ? -30.422 -9.172 -17.906 1 66.62 493 LEU B O 1
ATOM 11257 N N . PRO B 1 494 ? -31.938 -8.719 -19.391 1 62.47 494 PRO B N 1
ATOM 11258 C CA . PRO B 1 494 ? -33.031 -9.039 -18.469 1 62.47 494 PRO B CA 1
ATOM 11259 C C . PRO B 1 494 ? -32.969 -10.477 -17.953 1 62.47 494 PRO B C 1
ATOM 11261 O O . PRO B 1 494 ? -33.406 -10.75 -16.828 1 62.47 494 PRO B O 1
ATOM 11264 N N . GLU B 1 495 ? -32.312 -11.367 -18.828 1 62.78 495 GLU B N 1
ATOM 11265 C CA . GLU B 1 495 ? -32.281 -12.781 -18.453 1 62.78 495 GLU B CA 1
ATOM 11266 C C . GLU B 1 495 ? -31.188 -13.039 -17.406 1 62.78 495 GLU B C 1
ATOM 11268 O O . GLU B 1 495 ? -31.188 -14.094 -16.766 1 62.78 495 GLU B O 1
ATOM 11273 N N . ALA B 1 496 ? -30.469 -12.047 -17.312 1 63.62 496 ALA B N 1
ATOM 11274 C CA . ALA B 1 496 ? -29.312 -12.281 -16.453 1 63.62 496 ALA B CA 1
ATOM 11275 C C . ALA B 1 496 ? -29.766 -12.484 -15 1 63.62 496 ALA B C 1
ATOM 11277 O O . ALA B 1 496 ? -29.25 -13.359 -14.305 1 63.62 496 ALA B O 1
ATOM 11278 N N . PHE B 1 497 ? -30.781 -11.734 -14.609 1 61.12 497 PHE B N 1
ATOM 11279 C CA . PHE B 1 497 ? -31.219 -11.852 -13.227 1 61.12 497 PHE B CA 1
ATOM 11280 C C . PHE B 1 497 ? -32.031 -13.117 -13.016 1 61.12 497 PHE B C 1
ATOM 11282 O O . PHE B 1 497 ? -32.031 -13.688 -11.93 1 61.12 497 PHE B O 1
ATOM 11289 N N . SER B 1 498 ? -32.625 -13.469 -14.125 1 65.38 498 SER B N 1
ATOM 11290 C CA . SER B 1 498 ? -33.406 -14.703 -14.031 1 65.38 498 SER B CA 1
ATOM 11291 C C . SER B 1 498 ? -32.469 -15.906 -13.82 1 65.38 498 SER B C 1
ATOM 11293 O O . SER B 1 498 ? -32.938 -16.969 -13.414 1 65.38 498 SER B O 1
ATOM 11295 N N . LEU B 1 499 ? -31.219 -15.602 -14.109 1 66.94 499 LEU B N 1
ATOM 11296 C CA . LEU B 1 499 ? -30.266 -16.672 -13.906 1 66.94 499 LEU B CA 1
ATOM 11297 C C . LEU B 1 499 ? -30.109 -17 -12.422 1 66.94 499 LEU B C 1
ATOM 11299 O O . LEU B 1 499 ? -29.734 -18.125 -12.07 1 66.94 499 LEU B O 1
ATOM 11303 N N . ILE B 1 500 ? -30.484 -15.977 -11.602 1 60.38 500 ILE B N 1
ATOM 11304 C CA . ILE B 1 500 ? -30.359 -16.172 -10.156 1 60.38 500 ILE B CA 1
ATOM 11305 C C . ILE B 1 500 ? -31.375 -17.219 -9.695 1 60.38 500 ILE B C 1
ATOM 11307 O O . ILE B 1 500 ? -31.109 -17.969 -8.75 1 60.38 500 ILE B O 1
ATOM 11311 N N . ASN B 1 501 ? -32.438 -17.141 -10.391 1 58.25 501 ASN B N 1
ATOM 11312 C CA . ASN B 1 501 ? -33.531 -18.078 -10.031 1 58.25 501 ASN B CA 1
ATOM 11313 C C . ASN B 1 501 ? -33.312 -19.438 -10.664 1 58.25 501 ASN B C 1
ATOM 11315 O O . ASN B 1 501 ? -34.188 -20.297 -10.625 1 58.25 501 ASN B O 1
ATOM 11319 N N . TYR B 1 502 ? -32.219 -19.641 -11.406 1 52.66 502 TYR B N 1
ATOM 11320 C CA . TYR B 1 502 ? -32.062 -20.875 -12.148 1 52.66 502 TYR B CA 1
ATOM 11321 C C . TYR B 1 502 ? -31.812 -22.047 -11.195 1 52.66 502 TYR B C 1
ATOM 11323 O O . TYR B 1 502 ? -30.688 -22.531 -11.07 1 52.66 502 TYR B O 1
ATOM 11331 N N . PRO B 1 503 ? -32.062 -22.062 -9.953 1 51.88 503 PRO B N 1
ATOM 11332 C CA . PRO B 1 503 ? -31.875 -23.219 -9.07 1 51.88 503 PRO B CA 1
ATOM 11333 C C . PRO B 1 503 ? -31.938 -24.547 -9.812 1 51.88 503 PRO B C 1
ATOM 11335 O O . PRO B 1 503 ? -31.375 -25.547 -9.352 1 51.88 503 PRO B O 1
ATOM 11338 N N . GLN B 1 504 ? -32.938 -24.688 -10.656 1 49.91 504 GLN B N 1
ATOM 11339 C CA . GLN B 1 504 ? -33.375 -26.047 -10.969 1 49.91 504 GLN B CA 1
ATOM 11340 C C . GLN B 1 504 ? -32.312 -26.781 -11.82 1 49.91 504 GLN B C 1
ATOM 11342 O O . GLN B 1 504 ? -32.656 -27.703 -12.57 1 49.91 504 GLN B O 1
ATOM 11347 N N . CYS B 1 505 ? -31.203 -26.156 -11.953 1 53.25 505 CYS B N 1
ATOM 11348 C CA . CYS B 1 505 ? -30.234 -26.906 -12.742 1 53.25 505 CYS B CA 1
ATOM 11349 C C . CYS B 1 505 ? -29.828 -28.203 -12.055 1 53.25 505 CYS B C 1
ATOM 11351 O O . CYS B 1 505 ? -29.344 -28.188 -10.922 1 53.25 505 CYS B O 1
ATOM 11353 N N . SER B 1 506 ? -30.547 -29.047 -12.141 1 60.81 506 SER B N 1
ATOM 11354 C CA . SER B 1 506 ? -30.266 -30.391 -11.633 1 60.81 506 SER B CA 1
ATOM 11355 C C . SER B 1 506 ? -28.906 -30.891 -12.094 1 60.81 506 SER B C 1
ATOM 11357 O O . SER B 1 506 ? -28.797 -31.453 -13.18 1 60.81 506 SER B O 1
ATOM 11359 N N . PHE B 1 507 ? -27.781 -30.141 -11.625 1 74.19 507 PHE B N 1
ATOM 11360 C CA . PHE B 1 507 ? -26.453 -30.688 -11.898 1 74.19 507 PHE B CA 1
ATOM 11361 C C . PHE B 1 507 ? -26.25 -32 -11.156 1 74.19 507 PHE B C 1
ATOM 11363 O O . PHE B 1 507 ? -26.531 -32.094 -9.961 1 74.19 507 PHE B O 1
ATOM 11370 N N . THR B 1 508 ? -26.078 -33 -11.836 1 73.44 508 THR B N 1
ATOM 11371 C CA . THR B 1 508 ? -25.781 -34.25 -11.172 1 73.44 508 THR B CA 1
ATOM 11372 C C . THR B 1 508 ? -24.391 -34.219 -10.555 1 73.44 508 THR B C 1
ATOM 11374 O O . THR B 1 508 ? -24.125 -34.906 -9.562 1 73.44 508 THR B O 1
ATOM 11377 N N . ASP B 1 509 ? -23.547 -33.344 -11.094 1 80.19 509 ASP B N 1
ATOM 11378 C CA . ASP B 1 509 ? -22.172 -33.25 -10.609 1 80.19 509 ASP B CA 1
ATOM 11379 C C . ASP B 1 509 ? -22.016 -32 -9.734 1 80.19 509 ASP B C 1
ATOM 11381 O O . ASP B 1 509 ? -22.219 -30.875 -10.188 1 80.19 509 ASP B O 1
ATOM 11385 N N . ASN B 1 510 ? -21.703 -32.25 -8.461 1 84.06 510 ASN B N 1
ATOM 11386 C CA . ASN B 1 510 ? -21.547 -31.172 -7.477 1 84.06 510 ASN B CA 1
ATOM 11387 C C . ASN B 1 510 ? -20.484 -30.156 -7.91 1 84.06 510 ASN B C 1
ATOM 11389 O O . ASN B 1 510 ? -20.594 -28.969 -7.605 1 84.06 510 ASN B O 1
ATOM 11393 N N . ARG B 1 511 ? -19.562 -30.531 -8.617 1 88.19 511 ARG B N 1
ATOM 11394 C CA . ARG B 1 511 ? -18.484 -29.656 -9.039 1 88.19 511 ARG B CA 1
ATOM 11395 C C . ARG B 1 511 ? -18.984 -28.625 -10.062 1 88.19 511 ARG B C 1
ATOM 11397 O O . ARG B 1 511 ? -18.578 -27.469 -10.031 1 88.19 511 ARG B O 1
ATOM 11404 N N . LEU B 1 512 ? -19.766 -29.172 -10.859 1 86.25 512 LEU B N 1
ATOM 11405 C CA . LEU B 1 512 ? -20.297 -28.312 -11.898 1 86.25 512 LEU B CA 1
ATOM 11406 C C . LEU B 1 512 ? -21.25 -27.266 -11.305 1 86.25 512 LEU B C 1
ATOM 11408 O O . LEU B 1 512 ? -21.281 -26.125 -11.758 1 86.25 512 LEU B O 1
ATOM 11412 N N . ARG B 1 513 ? -21.969 -27.734 -10.32 1 85.94 513 ARG B N 1
ATOM 11413 C CA . ARG B 1 513 ? -22.859 -26.797 -9.641 1 85.94 513 ARG B CA 1
ATOM 11414 C C . ARG B 1 513 ? -22.047 -25.688 -8.961 1 85.94 513 ARG B C 1
ATOM 11416 O O . ARG B 1 513 ? -22.406 -24.5 -9.055 1 85.94 513 ARG B O 1
ATOM 11423 N N . SER B 1 514 ? -21.016 -26.078 -8.258 1 90.5 514 SER B N 1
ATOM 11424 C CA . SER B 1 514 ? -20.141 -25.109 -7.613 1 90.5 514 SER B CA 1
ATOM 11425 C C . SER B 1 514 ? -19.531 -24.156 -8.633 1 90.5 514 SER B C 1
ATOM 11427 O O . SER B 1 514 ? -19.484 -22.938 -8.406 1 90.5 514 SER B O 1
ATOM 11429 N N . LYS B 1 515 ? -19.156 -24.641 -9.789 1 89.31 515 LYS B N 1
ATOM 11430 C CA . LYS B 1 515 ? -18.578 -23.828 -10.844 1 89.31 515 LYS B CA 1
ATOM 11431 C C . LYS B 1 515 ? -19.594 -22.828 -11.406 1 89.31 515 LYS B C 1
ATOM 11433 O O . LYS B 1 515 ? -19.25 -21.703 -11.75 1 89.31 515 LYS B O 1
ATOM 11438 N N . PHE B 1 516 ? -20.75 -23.328 -11.523 1 85.75 516 PHE B N 1
ATOM 11439 C CA . PHE B 1 516 ? -21.812 -22.469 -12.023 1 85.75 516 PHE B CA 1
ATOM 11440 C C . PHE B 1 516 ? -22.031 -21.281 -11.094 1 85.75 516 PHE B C 1
ATOM 11442 O O . PHE B 1 516 ? -22.125 -20.141 -11.555 1 85.75 516 PHE B O 1
ATOM 11449 N N . PHE B 1 517 ? -22.078 -21.516 -9.828 1 88.31 517 PHE B N 1
ATOM 11450 C CA . PHE B 1 517 ? -22.312 -20.422 -8.875 1 88.31 517 PHE B CA 1
ATOM 11451 C C . PHE B 1 517 ? -21.094 -19.531 -8.758 1 88.31 517 PHE B C 1
ATOM 11453 O O . PHE B 1 517 ? -21.203 -18.344 -8.445 1 88.31 517 PHE B O 1
ATOM 11460 N N . THR B 1 518 ? -19.906 -20.078 -9.008 1 90.94 518 THR B N 1
ATOM 11461 C CA . THR B 1 518 ? -18.719 -19.234 -9.094 1 90.94 518 THR B CA 1
ATOM 11462 C C . THR B 1 518 ? -18.844 -18.25 -10.242 1 90.94 518 THR B C 1
ATOM 11464 O O . THR B 1 518 ? -18.609 -17.047 -10.062 1 90.94 518 THR B O 1
ATOM 11467 N N . ALA B 1 519 ? -19.312 -18.719 -11.336 1 85.38 519 ALA B N 1
ATOM 11468 C CA . ALA B 1 519 ? -19.453 -17.875 -12.523 1 85.38 519 ALA B CA 1
ATOM 11469 C C . ALA B 1 519 ? -20.562 -16.828 -12.328 1 85.38 519 ALA B C 1
ATOM 11471 O O . ALA B 1 519 ? -20.391 -15.664 -12.688 1 85.38 519 ALA B O 1
ATOM 11472 N N . LEU B 1 520 ? -21.578 -17.281 -11.773 1 82.62 520 LEU B N 1
ATOM 11473 C CA . LEU B 1 520 ? -22.719 -16.406 -11.547 1 82.62 520 LEU B CA 1
ATOM 11474 C C . LEU B 1 520 ? -22.359 -15.266 -10.602 1 82.62 520 LEU B C 1
ATOM 11476 O O . LEU B 1 520 ? -22.719 -14.109 -10.828 1 82.62 520 LEU B O 1
ATOM 11480 N N . THR B 1 521 ? -21.625 -15.594 -9.57 1 87.44 521 THR B N 1
ATOM 11481 C CA . THR B 1 521 ? -21.219 -14.594 -8.594 1 87.44 521 THR B CA 1
ATOM 11482 C C . THR B 1 521 ? -20.234 -13.602 -9.219 1 87.44 521 THR B C 1
ATOM 11484 O O . THR B 1 521 ? -20.281 -12.406 -8.922 1 87.44 521 THR B O 1
ATOM 11487 N N . GLN B 1 522 ? -19.453 -14.062 -10.039 1 83.81 522 GLN B N 1
ATOM 11488 C CA . GLN B 1 522 ? -18.5 -13.188 -10.719 1 83.81 522 GLN B CA 1
ATOM 11489 C C . GLN B 1 522 ? -19.219 -12.195 -11.633 1 83.81 522 GLN B C 1
ATOM 11491 O O . GLN B 1 522 ? -18.766 -11.062 -11.805 1 83.81 522 GLN B O 1
ATOM 11496 N N . LEU B 1 523 ? -20.234 -12.648 -12.148 1 79.81 523 LEU B N 1
ATOM 11497 C CA . LEU B 1 523 ? -21.047 -11.797 -13.023 1 79.81 523 LEU B CA 1
ATOM 11498 C C . LEU B 1 523 ? -21.625 -10.617 -12.25 1 79.81 523 LEU B C 1
ATOM 11500 O O . LEU B 1 523 ? -21.625 -9.492 -12.742 1 79.81 523 LEU B O 1
ATOM 11504 N N . TRP B 1 524 ? -21.891 -10.883 -10.992 1 77.75 524 TRP B N 1
ATOM 11505 C CA . TRP B 1 524 ? -22.609 -9.867 -10.219 1 77.75 524 TRP B CA 1
ATOM 11506 C C . TRP B 1 524 ? -21.641 -9.086 -9.336 1 77.75 524 TRP B C 1
ATOM 11508 O O . TRP B 1 524 ? -22.016 -8.078 -8.734 1 77.75 524 TRP B O 1
ATOM 11518 N N . ALA B 1 525 ? -20.422 -9.531 -9.172 1 73.31 525 ALA B N 1
ATOM 11519 C CA . ALA B 1 525 ? -19.453 -8.906 -8.266 1 73.31 525 ALA B CA 1
ATOM 11520 C C . ALA B 1 525 ? -19.203 -7.457 -8.656 1 73.31 525 ALA B C 1
ATOM 11522 O O . ALA B 1 525 ? -18.906 -6.621 -7.801 1 73.31 525 ALA B O 1
ATOM 11523 N N . ASN B 1 526 ? -19.375 -7.082 -9.953 1 64.88 526 ASN B N 1
ATOM 11524 C CA . ASN B 1 526 ? -19.062 -5.723 -10.383 1 64.88 526 ASN B CA 1
ATOM 11525 C C . ASN B 1 526 ? -20.312 -4.844 -10.445 1 64.88 526 ASN B C 1
ATOM 11527 O O . ASN B 1 526 ? -20.219 -3.664 -10.781 1 64.88 526 ASN B O 1
ATOM 11531 N N . ASP B 1 527 ? -21.453 -5.543 -10.125 1 64.5 527 ASP B N 1
ATOM 11532 C CA . ASP B 1 527 ? -22.688 -4.777 -10.148 1 64.5 527 ASP B CA 1
ATOM 11533 C C . ASP B 1 527 ? -23.188 -4.508 -8.727 1 64.5 527 ASP B C 1
ATOM 11535 O O . ASP B 1 527 ? -23.594 -5.438 -8.023 1 64.5 527 ASP B O 1
ATOM 11539 N N . ASP B 1 528 ? -23.203 -3.391 -8.273 1 62.03 528 ASP B N 1
ATOM 11540 C CA . ASP B 1 528 ? -23.516 -3 -6.902 1 62.03 528 ASP B CA 1
ATOM 11541 C C . ASP B 1 528 ? -25 -3.186 -6.609 1 62.03 528 ASP B C 1
ATOM 11543 O O . ASP B 1 528 ? -25.406 -3.295 -5.445 1 62.03 528 ASP B O 1
ATOM 11547 N N . THR B 1 529 ? -25.844 -3.324 -7.605 1 63.84 529 THR B N 1
ATOM 11548 C CA . THR B 1 529 ? -27.281 -3.447 -7.367 1 63.84 529 THR B CA 1
ATOM 11549 C C . THR B 1 529 ? -27.703 -4.914 -7.316 1 63.84 529 THR B C 1
ATOM 11551 O O . THR B 1 529 ? -28.516 -5.305 -6.477 1 63.84 529 THR B O 1
ATOM 11554 N N . SER B 1 530 ? -27.078 -5.645 -8.102 1 69.31 530 SER B N 1
ATOM 11555 C CA . SER B 1 530 ? -27.531 -7.023 -8.258 1 69.31 530 SER B CA 1
ATOM 11556 C C . SER B 1 530 ? -26.953 -7.918 -7.16 1 69.31 530 SER B C 1
ATOM 11558 O O . SER B 1 530 ? -27.594 -8.891 -6.75 1 69.31 530 SER B O 1
ATOM 11560 N N . LEU B 1 531 ? -25.953 -7.52 -6.555 1 73.81 531 LEU B N 1
ATOM 11561 C CA . LEU B 1 531 ? -25.281 -8.383 -5.59 1 73.81 531 LEU B CA 1
ATOM 11562 C C . LEU B 1 531 ? -26.047 -8.445 -4.277 1 73.81 531 LEU B C 1
ATOM 11564 O O . LEU B 1 531 ? -26.266 -9.523 -3.734 1 73.81 531 LEU B O 1
ATOM 11568 N N . PRO B 1 532 ? -26.594 -7.363 -3.867 1 73.25 532 PRO B N 1
ATOM 11569 C CA . PRO B 1 532 ? -27.375 -7.453 -2.637 1 73.25 532 PRO B CA 1
ATOM 11570 C C . PRO B 1 532 ? -28.672 -8.25 -2.816 1 73.25 532 PRO B C 1
ATOM 11572 O O . PRO B 1 532 ? -29.094 -8.953 -1.896 1 73.25 532 PRO B O 1
ATOM 11575 N N . MET B 1 533 ? -29.203 -8.234 -3.992 1 75 533 MET B N 1
ATOM 11576 C CA . MET B 1 533 ? -30.391 -9.016 -4.281 1 75 533 MET B CA 1
ATOM 11577 C C . MET B 1 533 ? -30.078 -10.508 -4.301 1 75 533 MET B C 1
ATOM 11579 O O . MET B 1 533 ? -30.875 -11.328 -3.83 1 75 533 MET B O 1
ATOM 11583 N N . PHE B 1 534 ? -29 -10.742 -4.836 1 80.06 534 PHE B N 1
ATOM 11584 C CA . PHE B 1 534 ? -28.531 -12.125 -4.859 1 80.06 534 PHE B CA 1
ATOM 11585 C C . PHE B 1 534 ? -28.328 -12.648 -3.445 1 80.06 534 PHE B C 1
ATOM 11587 O O . PHE B 1 534 ? -28.703 -13.781 -3.135 1 80.06 534 PHE B O 1
ATOM 11594 N N . TYR B 1 535 ? -27.859 -11.867 -2.559 1 83.44 535 TYR B N 1
ATOM 11595 C CA . TYR B 1 535 ? -27.625 -12.273 -1.177 1 83.44 535 TYR B CA 1
ATOM 11596 C C . TYR B 1 535 ? -28.938 -12.5 -0.447 1 83.44 535 TYR B C 1
ATOM 11598 O O . TYR B 1 535 ? -29.062 -13.438 0.347 1 83.44 535 TYR B O 1
ATOM 11606 N N . GLU B 1 536 ? -29.875 -11.68 -0.782 1 80.81 536 GLU B N 1
ATOM 11607 C CA . GLU B 1 536 ? -31.203 -11.859 -0.181 1 80.81 536 GLU B CA 1
ATOM 11608 C C . GLU B 1 536 ? -31.828 -13.18 -0.61 1 80.81 536 GLU B C 1
ATOM 11610 O O . GLU B 1 536 ? -32.438 -13.867 0.202 1 80.81 536 GLU B O 1
ATOM 11615 N N . TYR B 1 537 ? -31.609 -13.43 -1.821 1 80.88 537 TYR B N 1
ATOM 11616 C CA . TYR B 1 537 ? -32.094 -14.711 -2.334 1 80.88 537 TYR B CA 1
ATOM 11617 C C . TYR B 1 537 ? -31.422 -15.875 -1.635 1 80.88 537 TYR B C 1
ATOM 11619 O O . TYR B 1 537 ? -32.062 -16.844 -1.249 1 80.88 537 TYR B O 1
ATOM 11627 N N . LEU B 1 538 ? -30.172 -15.758 -1.413 1 85.06 538 LEU B N 1
ATOM 11628 C CA . LEU B 1 538 ? -29.406 -16.812 -0.765 1 85.06 538 LEU B CA 1
ATOM 11629 C C . LEU B 1 538 ? -29.844 -16.984 0.688 1 85.06 538 LEU B C 1
ATOM 11631 O O . LEU B 1 538 ? -29.969 -18.109 1.167 1 85.06 538 LEU B O 1
ATOM 11635 N N . VAL B 1 539 ? -30.047 -15.891 1.358 1 88.19 539 VAL B N 1
ATOM 11636 C CA . VAL B 1 539 ? -30.5 -15.922 2.75 1 88.19 539 VAL B CA 1
ATOM 11637 C C . VAL B 1 539 ? -31.859 -16.594 2.846 1 88.19 539 VAL B C 1
ATOM 11639 O O . VAL B 1 539 ? -32.094 -17.422 3.723 1 88.19 539 VAL B O 1
ATOM 11642 N N . GLY B 1 540 ? -32.719 -16.219 1.912 1 84.56 540 GLY B N 1
ATOM 11643 C CA . GLY B 1 540 ? -34.031 -16.875 1.865 1 84.56 540 GLY B CA 1
ATOM 11644 C C . GLY B 1 540 ? -33.938 -18.359 1.636 1 84.56 540 GLY B C 1
ATOM 11645 O O . GLY B 1 540 ? -34.656 -19.141 2.258 1 84.56 540 GLY B O 1
ATOM 11646 N N . LYS B 1 541 ? -33.062 -18.781 0.839 1 86.62 541 LYS B N 1
ATOM 11647 C CA . LYS B 1 541 ? -32.875 -20.188 0.547 1 86.62 541 LYS B CA 1
ATOM 11648 C C . LYS B 1 541 ? -32.344 -20.938 1.767 1 86.62 541 LYS B C 1
ATOM 11650 O O . LYS B 1 541 ? -32.75 -22.062 2.057 1 86.62 541 LYS B O 1
ATOM 11655 N N . ILE B 1 542 ? -31.391 -20.375 2.533 1 89.19 542 ILE B N 1
ATOM 11656 C CA . ILE B 1 542 ? -30.812 -20.984 3.729 1 89.19 542 ILE B CA 1
ATOM 11657 C C . ILE B 1 542 ? -31.891 -21.172 4.789 1 89.19 542 ILE B C 1
ATOM 11659 O O . ILE B 1 542 ? -31.969 -22.219 5.434 1 89.19 542 ILE B O 1
ATOM 11663 N N . GLN B 1 543 ? -32.719 -20.234 4.855 1 87.19 543 GLN B N 1
ATOM 11664 C CA . GLN B 1 543 ? -33.781 -20.281 5.859 1 87.19 543 GLN B CA 1
ATOM 11665 C C . GLN B 1 543 ? -34.781 -21.375 5.535 1 87.19 543 GLN B C 1
ATOM 11667 O O . GLN B 1 543 ? -35.281 -22.047 6.438 1 87.19 543 GLN B O 1
ATOM 11672 N N . ARG B 1 544 ? -35.062 -21.625 4.312 1 85.81 544 ARG B N 1
ATOM 11673 C CA . ARG B 1 544 ? -36.062 -22.609 3.893 1 85.81 544 ARG B CA 1
ATOM 11674 C C . ARG B 1 544 ? -35.5 -24.031 3.973 1 85.81 544 ARG B C 1
ATOM 11676 O O . ARG B 1 544 ? -36.25 -24.984 4.188 1 85.81 544 ARG B O 1
ATOM 11683 N N . SER B 1 545 ? -34.156 -24.219 3.729 1 80.56 545 SER B N 1
ATOM 11684 C CA . SER B 1 545 ? -33.531 -25.531 3.592 1 80.56 545 SER B CA 1
ATOM 11685 C C . SER B 1 545 ? -33.219 -26.125 4.957 1 80.56 545 SER B C 1
ATOM 11687 O O . SER B 1 545 ? -32.75 -27.266 5.043 1 80.56 545 SER B O 1
ATOM 11689 N N . LYS B 1 546 ? -33.594 -25.578 6.066 1 75.44 546 LYS B N 1
ATOM 11690 C CA . LYS B 1 546 ? -33.188 -26.016 7.406 1 75.44 546 LYS B CA 1
ATOM 11691 C C . LYS B 1 546 ? -33.781 -27.375 7.734 1 75.44 546 LYS B C 1
ATOM 11693 O O . LYS B 1 546 ? -33.25 -28.109 8.562 1 75.44 546 LYS B O 1
ATOM 11698 N N . THR B 1 547 ? -34.75 -27.828 6.91 1 75.88 547 THR B N 1
ATOM 11699 C CA . THR B 1 547 ? -35.469 -29 7.344 1 75.88 547 THR B CA 1
ATOM 11700 C C . THR B 1 547 ? -35.094 -30.219 6.516 1 75.88 547 THR B C 1
ATOM 11702 O O . THR B 1 547 ? -35.312 -31.359 6.938 1 75.88 547 THR B O 1
ATOM 11705 N N . GLN B 1 548 ? -34.406 -30.031 5.383 1 83.19 548 GLN B N 1
ATOM 11706 C CA . GLN B 1 548 ? -34.094 -31.156 4.523 1 83.19 548 GLN B CA 1
ATOM 11707 C C . GLN B 1 548 ? -32.562 -31.266 4.309 1 83.19 548 GLN B C 1
ATOM 11709 O O . GLN B 1 548 ? -31.938 -30.328 3.826 1 83.19 548 GLN B O 1
ATOM 11714 N N . THR B 1 549 ? -32.062 -32.406 4.562 1 85.56 549 THR B N 1
ATOM 11715 C CA . THR B 1 549 ? -30.641 -32.656 4.504 1 85.56 549 THR B CA 1
ATOM 11716 C C . THR B 1 549 ? -30.109 -32.469 3.084 1 85.56 549 THR B C 1
ATOM 11718 O O . THR B 1 549 ? -29 -31.969 2.885 1 85.56 549 THR B O 1
ATOM 11721 N N . GLU B 1 550 ? -30.875 -32.812 2.092 1 85.44 550 GLU B N 1
ATOM 11722 C CA . GLU B 1 550 ? -30.438 -32.688 0.706 1 85.44 550 GLU B CA 1
ATOM 11723 C C . GLU B 1 550 ? -30.297 -31.219 0.303 1 85.44 550 GLU B C 1
ATOM 11725 O O . GLU B 1 550 ? -29.391 -30.844 -0.443 1 85.44 550 GLU B O 1
ATOM 11730 N N . ASP B 1 551 ? -31.156 -30.469 0.826 1 87.88 551 ASP B N 1
ATOM 11731 C CA . ASP B 1 551 ? -31.109 -29.047 0.525 1 87.88 551 ASP B CA 1
ATOM 11732 C C . ASP B 1 551 ? -29.891 -28.391 1.19 1 87.88 551 ASP B C 1
ATOM 11734 O O . ASP B 1 551 ? -29.297 -27.469 0.629 1 87.88 551 ASP B O 1
ATOM 11738 N N . ILE B 1 552 ? -29.625 -28.938 2.332 1 90.88 552 ILE B N 1
ATOM 11739 C CA . ILE B 1 552 ? -28.469 -28.406 3.053 1 90.88 552 ILE B CA 1
ATOM 11740 C C . ILE B 1 552 ? -27.188 -28.719 2.287 1 90.88 552 ILE B C 1
ATOM 11742 O O . ILE B 1 552 ? -26.297 -27.875 2.184 1 90.88 552 ILE B O 1
ATOM 11746 N N . LYS B 1 553 ? -27.172 -29.891 1.801 1 90.94 553 LYS B N 1
ATOM 11747 C CA . LYS B 1 553 ? -26.047 -30.297 0.974 1 90.94 553 LYS B CA 1
ATOM 11748 C C . LYS B 1 553 ? -25.859 -29.344 -0.208 1 90.94 553 LYS B C 1
ATOM 11750 O O . LYS B 1 553 ? -24.75 -28.875 -0.462 1 90.94 553 LYS B O 1
ATOM 11755 N N . VAL B 1 554 ? -26.922 -29.047 -0.869 1 89.5 554 VAL B N 1
ATOM 11756 C CA . VAL B 1 554 ? -26.906 -28.188 -2.057 1 89.5 554 VAL B CA 1
ATOM 11757 C C . VAL B 1 554 ? -26.453 -26.781 -1.677 1 89.5 554 VAL B C 1
ATOM 11759 O O . VAL B 1 554 ? -25.703 -26.141 -2.418 1 89.5 554 VAL B O 1
ATOM 11762 N N . ILE B 1 555 ? -26.812 -26.359 -0.532 1 91.5 555 ILE B N 1
ATOM 11763 C CA . ILE B 1 555 ? -26.453 -25.016 -0.083 1 91.5 555 ILE B CA 1
ATOM 11764 C C . ILE B 1 555 ? -24.953 -24.922 0.123 1 91.5 555 ILE B C 1
ATOM 11766 O O . ILE B 1 555 ? -24.312 -23.953 -0.282 1 91.5 555 ILE B O 1
ATOM 11770 N N . PHE B 1 556 ? -24.406 -25.953 0.729 1 94.19 556 PHE B N 1
ATOM 11771 C CA . PHE B 1 556 ? -22.984 -25.922 0.992 1 94.19 556 PHE B CA 1
ATOM 11772 C C . PHE B 1 556 ? -22.188 -25.922 -0.312 1 94.19 556 PHE B C 1
ATOM 11774 O O . PHE B 1 556 ? -21.156 -25.25 -0.414 1 94.19 556 PHE B O 1
ATOM 11781 N N . ILE B 1 557 ? -22.719 -26.578 -1.312 1 93.5 557 ILE B N 1
ATOM 11782 C CA . ILE B 1 557 ? -22.047 -26.625 -2.609 1 93.5 557 ILE B CA 1
ATOM 11783 C C . ILE B 1 557 ? -22.109 -25.25 -3.275 1 93.5 557 ILE B C 1
ATOM 11785 O O . ILE B 1 557 ? -21.109 -24.781 -3.82 1 93.5 557 ILE B O 1
ATOM 11789 N N . GLU B 1 558 ? -23.203 -24.703 -3.182 1 91.19 558 GLU B N 1
ATOM 11790 C CA . GLU B 1 558 ? -23.391 -23.375 -3.789 1 91.19 558 GLU B CA 1
ATOM 11791 C C . GLU B 1 558 ? -22.547 -22.328 -3.068 1 91.19 558 GLU B C 1
ATOM 11793 O O . GLU B 1 558 ? -21.922 -21.469 -3.709 1 91.19 558 GLU B O 1
ATOM 11798 N N . LEU B 1 559 ? -22.531 -22.422 -1.743 1 94.81 559 LEU B N 1
ATOM 11799 C CA . LEU B 1 559 ? -21.734 -21.469 -0.974 1 94.81 559 LEU B CA 1
ATOM 11800 C C . LEU B 1 559 ? -20.25 -21.625 -1.268 1 94.81 559 LEU B C 1
ATOM 11802 O O . LEU B 1 559 ? -19.516 -20.641 -1.292 1 94.81 559 LEU B O 1
ATOM 11806 N N . HIS B 1 560 ? -19.875 -22.828 -1.457 1 95.81 560 HIS B N 1
ATOM 11807 C CA . HIS B 1 560 ? -18.484 -23.094 -1.842 1 95.81 560 HIS B CA 1
ATOM 11808 C C . HIS B 1 560 ? -18.125 -22.359 -3.129 1 95.81 560 HIS B C 1
ATOM 11810 O O . HIS B 1 560 ? -17.078 -21.719 -3.209 1 95.81 560 HIS B O 1
ATOM 11816 N N . GLY B 1 561 ? -19 -22.406 -4.125 1 92.94 561 GLY B N 1
ATOM 11817 C CA . GLY B 1 561 ? -18.781 -21.719 -5.387 1 92.94 561 GLY B CA 1
ATOM 11818 C C . GLY B 1 561 ? -18.75 -20.219 -5.254 1 92.94 561 GLY B C 1
ATOM 11819 O O . GLY B 1 561 ? -17.922 -19.547 -5.879 1 92.94 561 GLY B O 1
ATOM 11820 N N . ILE B 1 562 ? -19.547 -19.734 -4.395 1 92.94 562 ILE B N 1
ATOM 11821 C CA . ILE B 1 562 ? -19.625 -18.281 -4.195 1 92.94 562 ILE B CA 1
ATOM 11822 C C . ILE B 1 562 ? -18.344 -17.781 -3.537 1 92.94 562 ILE B C 1
ATOM 11824 O O . ILE B 1 562 ? -17.781 -16.766 -3.953 1 92.94 562 ILE B O 1
ATOM 11828 N N . CYS B 1 563 ? -17.844 -18.469 -2.525 1 95.31 563 CYS B N 1
ATOM 11829 C CA . CYS B 1 563 ? -16.625 -18.078 -1.838 1 95.31 563 CYS B CA 1
ATOM 11830 C C . CYS B 1 563 ? -15.43 -18.109 -2.791 1 95.31 563 CYS B C 1
ATOM 11832 O O . CYS B 1 563 ? -14.523 -17.281 -2.68 1 95.31 563 CYS B O 1
ATOM 11834 N N . LYS B 1 564 ? -15.523 -18.984 -3.711 1 93.62 564 LYS B N 1
ATOM 11835 C CA . LYS B 1 564 ? -14.422 -19.109 -4.66 1 93.62 564 LYS B CA 1
ATOM 11836 C C . LYS B 1 564 ? -14.359 -17.891 -5.59 1 93.62 564 LYS B C 1
ATOM 11838 O O . LYS B 1 564 ? -13.273 -17.5 -6.027 1 93.62 564 LYS B O 1
ATOM 11843 N N . ALA B 1 565 ? -15.398 -17.266 -5.801 1 91.56 565 ALA B N 1
ATOM 11844 C CA . ALA B 1 565 ? -15.484 -16.156 -6.754 1 91.56 565 ALA B CA 1
ATOM 11845 C C . ALA B 1 565 ? -15.055 -14.844 -6.109 1 91.56 565 ALA B C 1
ATOM 11847 O O . ALA B 1 565 ? -14.539 -13.953 -6.789 1 91.56 565 ALA B O 1
ATOM 11848 N N . LEU B 1 566 ? -15.273 -14.719 -4.832 1 92.31 566 LEU B N 1
ATOM 11849 C CA . LEU B 1 566 ? -15.039 -13.453 -4.152 1 92.31 566 LEU B CA 1
ATOM 11850 C C . LEU B 1 566 ? -13.617 -13.375 -3.607 1 92.31 566 LEU B C 1
ATOM 11852 O O . LEU B 1 566 ? -13.258 -14.133 -2.701 1 92.31 566 LEU B O 1
ATOM 11856 N N . ASN B 1 567 ? -12.773 -12.359 -4.117 1 90.06 567 ASN B N 1
ATOM 11857 C CA . ASN B 1 567 ? -11.375 -12.32 -3.721 1 90.06 567 ASN B CA 1
ATOM 11858 C C . ASN B 1 567 ? -11 -10.977 -3.1 1 90.06 567 ASN B C 1
ATOM 11860 O O . ASN B 1 567 ? -9.922 -10.836 -2.518 1 90.06 567 ASN B O 1
ATOM 11864 N N . THR B 1 568 ? -11.953 -10.039 -3.162 1 88.94 568 THR B N 1
ATOM 11865 C CA . THR B 1 568 ? -11.648 -8.734 -2.6 1 88.94 568 THR B CA 1
ATOM 11866 C C . THR B 1 568 ? -12.188 -8.609 -1.178 1 88.94 568 THR B C 1
ATOM 11868 O O . THR B 1 568 ? -13.164 -9.273 -0.819 1 88.94 568 THR B O 1
ATOM 11871 N N . GLU B 1 569 ? -11.555 -7.805 -0.442 1 91.38 569 GLU B N 1
ATOM 11872 C CA . GLU B 1 569 ? -11.961 -7.609 0.947 1 91.38 569 GLU B CA 1
ATOM 11873 C C . GLU B 1 569 ? -13.383 -7.078 1.039 1 91.38 569 GLU B C 1
ATOM 11875 O O . GLU B 1 569 ? -14.188 -7.566 1.844 1 91.38 569 GLU B O 1
ATOM 11880 N N . LYS B 1 570 ? -13.703 -6.121 0.249 1 85.94 570 LYS B N 1
ATOM 11881 C CA . LYS B 1 570 ? -15.016 -5.484 0.306 1 85.94 570 LYS B CA 1
ATOM 11882 C C . LYS B 1 570 ? -16.109 -6.457 -0.102 1 85.94 570 LYS B C 1
ATOM 11884 O O . LYS B 1 570 ? -17.094 -6.637 0.626 1 85.94 570 LYS B O 1
ATOM 11889 N N . SER B 1 571 ? -15.922 -7.145 -1.204 1 87.38 571 SER B N 1
ATOM 11890 C CA . SER B 1 571 ? -16.953 -8.047 -1.704 1 87.38 571 SER B CA 1
ATOM 11891 C C . SER B 1 571 ? -17.141 -9.242 -0.771 1 87.38 571 SER B C 1
ATOM 11893 O O . SER B 1 571 ? -18.281 -9.648 -0.499 1 87.38 571 SER B O 1
ATOM 11895 N N . TYR B 1 572 ? -16.047 -9.758 -0.296 1 91.81 572 TYR B N 1
ATOM 11896 C CA . TYR B 1 572 ? -16.156 -10.898 0.601 1 91.81 572 TYR B CA 1
ATOM 11897 C C . TYR B 1 572 ? -16.781 -10.492 1.934 1 91.81 572 TYR B C 1
ATOM 11899 O O . TYR B 1 572 ? -17.562 -11.242 2.512 1 91.81 572 TYR B O 1
ATOM 11907 N N . GLY B 1 573 ? -16.328 -9.375 2.381 1 89.69 573 GLY B N 1
ATOM 11908 C CA . GLY B 1 573 ? -16.891 -8.867 3.625 1 89.69 573 GLY B CA 1
ATOM 11909 C C . GLY B 1 573 ? -18.391 -8.664 3.57 1 89.69 573 GLY B C 1
ATOM 11910 O O . GLY B 1 573 ? -19.109 -9.039 4.5 1 89.69 573 GLY B O 1
ATOM 11911 N N . ASP B 1 574 ? -18.922 -8.109 2.502 1 85.81 574 ASP B N 1
ATOM 11912 C CA . ASP B 1 574 ? -20.344 -7.906 2.32 1 85.81 574 ASP B CA 1
ATOM 11913 C C . ASP B 1 574 ? -21.094 -9.242 2.281 1 85.81 574 ASP B C 1
ATOM 11915 O O . ASP B 1 574 ? -22.172 -9.367 2.861 1 85.81 574 ASP B O 1
ATOM 11919 N N . PHE B 1 575 ? -20.516 -10.164 1.587 1 91.12 575 PHE B N 1
ATOM 11920 C CA . PHE B 1 575 ? -21.078 -11.508 1.513 1 91.12 575 PHE B CA 1
ATOM 11921 C C . PHE B 1 575 ? -21.125 -12.156 2.893 1 91.12 575 PHE B C 1
ATOM 11923 O O . PHE B 1 575 ? -22.156 -12.688 3.299 1 91.12 575 PHE B O 1
ATOM 11930 N N . PHE B 1 576 ? -20.031 -12.023 3.592 1 92.5 576 PHE B N 1
ATOM 11931 C CA . PHE B 1 576 ? -19.906 -12.633 4.91 1 92.5 576 PHE B CA 1
ATOM 11932 C C . PHE B 1 576 ? -20.953 -12.062 5.871 1 92.5 576 PHE B C 1
ATOM 11934 O O . PHE B 1 576 ? -21.641 -12.812 6.559 1 92.5 576 PHE B O 1
ATOM 11941 N N . ARG B 1 577 ? -21.125 -10.836 5.895 1 85.94 577 ARG B N 1
ATOM 11942 C CA . ARG B 1 577 ? -22.047 -10.188 6.812 1 85.94 577 ARG B CA 1
ATOM 11943 C C . ARG B 1 577 ? -23.5 -10.516 6.453 1 85.94 577 ARG B C 1
ATOM 11945 O O . ARG B 1 577 ? -24.344 -10.625 7.336 1 85.94 577 ARG B O 1
ATOM 11952 N N . ALA B 1 578 ? -23.703 -10.711 5.184 1 87 578 ALA B N 1
ATOM 11953 C CA . ALA B 1 578 ? -25.062 -10.992 4.711 1 87 578 ALA B CA 1
ATOM 11954 C C . ALA B 1 578 ? -25.516 -12.375 5.156 1 87 578 ALA B C 1
ATOM 11956 O O . ALA B 1 578 ? -26.688 -12.562 5.523 1 87 578 ALA B O 1
ATOM 11957 N N . ILE B 1 579 ? -24.625 -13.312 5.207 1 90.56 579 ILE B N 1
ATOM 11958 C CA . ILE B 1 579 ? -25.078 -14.688 5.406 1 90.56 579 ILE B CA 1
ATOM 11959 C C . ILE B 1 579 ? -24.734 -15.141 6.824 1 90.56 579 ILE B C 1
ATOM 11961 O O . ILE B 1 579 ? -25.219 -16.172 7.281 1 90.56 579 ILE B O 1
ATOM 11965 N N . TYR B 1 580 ? -23.969 -14.469 7.559 1 90.31 580 TYR B N 1
ATOM 11966 C CA . TYR B 1 580 ? -23.375 -14.93 8.812 1 90.31 580 TYR B CA 1
ATOM 11967 C C . TYR B 1 580 ? -24.438 -15.398 9.781 1 90.31 580 TYR B C 1
ATOM 11969 O O . TYR B 1 580 ? -24.391 -16.531 10.289 1 90.31 580 TYR B O 1
ATOM 11977 N N . ASP B 1 581 ? -25.453 -14.672 10.047 1 86.5 581 ASP B N 1
ATOM 11978 C CA . ASP B 1 581 ? -26.453 -15.008 11.062 1 86.5 581 ASP B CA 1
ATOM 11979 C C . ASP B 1 581 ? -27.234 -16.25 10.672 1 86.5 581 ASP B C 1
ATOM 11981 O O . ASP B 1 581 ? -27.422 -17.156 11.5 1 86.5 581 ASP B O 1
ATOM 11985 N N . ASP B 1 582 ? -27.609 -16.344 9.477 1 88.62 582 ASP B N 1
ATOM 11986 C CA . ASP B 1 582 ? -28.391 -17.484 9.008 1 88.62 582 ASP B CA 1
ATOM 11987 C C . ASP B 1 582 ? -27.516 -18.734 8.898 1 88.62 582 ASP B C 1
ATOM 11989 O O . ASP B 1 582 ? -27.984 -19.844 9.156 1 88.62 582 ASP B O 1
ATOM 11993 N N . LEU B 1 583 ? -26.281 -18.5 8.438 1 90.69 583 LEU B N 1
ATOM 11994 C CA . LEU B 1 583 ? -25.359 -19.625 8.344 1 90.69 583 LEU B CA 1
ATOM 11995 C C . LEU B 1 583 ? -25.094 -20.234 9.719 1 90.69 583 LEU B C 1
ATOM 11997 O O . LEU B 1 583 ? -25.078 -21.453 9.875 1 90.69 583 LEU B O 1
ATOM 12001 N N . TRP B 1 584 ? -24.969 -19.406 10.703 1 89.5 584 TRP B N 1
ATOM 12002 C CA . TRP B 1 584 ? -24.656 -19.891 12.047 1 89.5 584 TRP B CA 1
ATOM 12003 C C . TRP B 1 584 ? -25.859 -20.625 12.641 1 89.5 584 TRP B C 1
ATOM 12005 O O . TRP B 1 584 ? -25.703 -21.641 13.328 1 89.5 584 TRP B O 1
ATOM 12015 N N . GLU B 1 585 ? -27.016 -20.062 12.367 1 88.19 585 GLU B N 1
ATOM 12016 C CA . GLU B 1 585 ? -28.219 -20.766 12.82 1 88.19 585 GLU B CA 1
ATOM 12017 C C . GLU B 1 585 ? -28.312 -22.156 12.203 1 88.19 585 GLU B C 1
ATOM 12019 O O . GLU B 1 585 ? -28.703 -23.109 12.875 1 88.19 585 GLU B O 1
ATOM 12024 N N . LEU B 1 586 ? -27.906 -22.219 11.008 1 89.94 586 LEU B N 1
ATOM 12025 C CA . LEU B 1 586 ? -27.906 -23.5 10.312 1 89.94 586 LEU B CA 1
ATOM 12026 C C . LEU B 1 586 ? -26.859 -24.438 10.891 1 89.94 586 LEU B C 1
ATOM 12028 O O . LEU B 1 586 ? -27.125 -25.641 11.086 1 89.94 586 LEU B O 1
ATOM 12032 N N . LEU B 1 587 ? -25.688 -23.953 11.266 1 90.69 587 LEU B N 1
ATOM 12033 C CA . LEU B 1 587 ? -24.562 -24.75 11.719 1 90.69 587 LEU B CA 1
ATOM 12034 C C . LEU B 1 587 ? -24.75 -25.203 13.164 1 90.69 587 LEU B C 1
ATOM 12036 O O . LEU B 1 587 ? -24.156 -26.203 13.594 1 90.69 587 LEU B O 1
ATOM 12040 N N . GLN B 1 588 ? -25.562 -24.484 13.867 1 88.38 588 GLN B N 1
ATOM 12041 C CA . GLN B 1 588 ? -25.828 -24.875 15.25 1 88.38 588 GLN B CA 1
ATOM 12042 C C . GLN B 1 588 ? -26.547 -26.203 15.32 1 88.38 588 GLN B C 1
ATOM 12044 O O . GLN B 1 588 ? -26.422 -26.938 16.312 1 88.38 588 GLN B O 1
ATOM 12049 N N . ASP B 1 589 ? -27.188 -26.578 14.242 1 86.44 589 ASP B N 1
ATOM 12050 C CA . ASP B 1 589 ? -27.953 -27.828 14.203 1 86.44 589 ASP B CA 1
ATOM 12051 C C . ASP B 1 589 ? -27.156 -28.938 13.508 1 86.44 589 ASP B C 1
ATOM 12053 O O . ASP B 1 589 ? -27.734 -29.844 12.922 1 86.44 589 ASP B O 1
ATOM 12057 N N . TYR B 1 590 ? -25.828 -28.828 13.555 1 86 590 TYR B N 1
ATOM 12058 C CA . TYR B 1 590 ? -24.984 -29.75 12.805 1 86 590 TYR B CA 1
ATOM 12059 C C . TYR B 1 590 ? -25.188 -31.188 13.297 1 86 590 TYR B C 1
ATOM 12061 O O . TYR B 1 590 ? -25.016 -32.156 12.531 1 86 590 TYR B O 1
ATOM 12069 N N . SER B 1 591 ? -25.609 -31.391 14.562 1 82.06 591 SER B N 1
ATOM 12070 C CA . SER B 1 591 ? -25.781 -32.719 15.117 1 82.06 591 SER B CA 1
ATOM 12071 C C . SER B 1 591 ? -26.922 -33.469 14.422 1 82.06 591 SER B C 1
ATOM 12073 O O . SER B 1 591 ? -26.922 -34.688 14.375 1 82.06 591 SER B O 1
ATOM 12075 N N . ILE B 1 592 ? -27.797 -32.719 13.82 1 82.25 592 ILE B N 1
ATOM 12076 C CA . ILE B 1 592 ? -28.969 -33.312 13.195 1 82.25 592 ILE B CA 1
ATOM 12077 C C . ILE B 1 592 ? -28.609 -33.812 11.797 1 82.25 592 ILE B C 1
ATOM 12079 O O . ILE B 1 592 ? -28.859 -34.969 11.461 1 82.25 592 ILE B O 1
ATOM 12083 N N . TRP B 1 593 ? -28.016 -33.094 11.047 1 77.69 593 TRP B N 1
ATOM 12084 C CA . TRP B 1 593 ? -27.797 -33.438 9.648 1 77.69 593 TRP B CA 1
ATOM 12085 C C . TRP B 1 593 ? -26.422 -34.062 9.453 1 77.69 593 TRP B C 1
ATOM 12087 O O . TRP B 1 593 ? -26.094 -34.531 8.367 1 77.69 593 TRP B O 1
ATOM 12097 N N . SER B 1 594 ? -25.594 -34.156 10.469 1 73.81 594 SER B N 1
ATOM 12098 C CA . SER B 1 594 ? -24.234 -34.688 10.383 1 73.81 594 SER B CA 1
ATOM 12099 C C . SER B 1 594 ? -24.25 -36.188 10.203 1 73.81 594 SER B C 1
ATOM 12101 O O . SER B 1 594 ? -23.219 -36.812 9.914 1 73.81 594 SER B O 1
ATOM 12103 N N . VAL B 1 595 ? -25.438 -36.688 10.312 1 76.88 595 VAL B N 1
ATOM 12104 C CA . VAL B 1 595 ? -25.578 -38.156 10.18 1 76.88 595 VAL B CA 1
ATOM 12105 C C . VAL B 1 595 ? -25.281 -38.562 8.742 1 76.88 595 VAL B C 1
ATOM 12107 O O . VAL B 1 595 ? -24.734 -39.625 8.5 1 76.88 595 VAL B O 1
ATOM 12110 N N . ASP B 1 596 ? -25.484 -37.625 7.863 1 83 596 ASP B N 1
ATOM 12111 C CA . ASP B 1 596 ? -25.203 -37.875 6.449 1 83 596 ASP B CA 1
ATOM 12112 C C . ASP B 1 596 ? -23.766 -37.5 6.098 1 83 596 ASP B C 1
ATOM 12114 O O . ASP B 1 596 ? -23.422 -36.312 6.066 1 83 596 ASP B O 1
ATOM 12118 N N . GLY B 1 597 ? -22.953 -38.438 5.844 1 84.56 597 GLY B N 1
ATOM 12119 C CA . GLY B 1 597 ? -21.547 -38.25 5.555 1 84.56 597 GLY B CA 1
ATOM 12120 C C . GLY B 1 597 ? -21.297 -37.375 4.34 1 84.56 597 GLY B C 1
ATOM 12121 O O . GLY B 1 597 ? -20.359 -36.562 4.332 1 84.56 597 GLY B O 1
ATOM 12122 N N . GLU B 1 598 ? -22.125 -37.438 3.369 1 87.31 598 GLU B N 1
ATOM 12123 C CA . GLU B 1 598 ? -21.938 -36.656 2.152 1 87.31 598 GLU B CA 1
ATOM 12124 C C . GLU B 1 598 ? -22.188 -35.188 2.412 1 87.31 598 GLU B C 1
ATOM 12126 O O . GLU B 1 598 ? -21.453 -34.312 1.901 1 87.31 598 GLU B O 1
ATOM 12131 N N . THR B 1 599 ? -23.234 -34.969 3.195 1 89.94 599 THR B N 1
ATOM 12132 C CA . THR B 1 599 ? -23.531 -33.594 3.535 1 89.94 599 THR B CA 1
ATOM 12133 C C . THR B 1 599 ? -22.406 -32.969 4.352 1 89.94 599 THR B C 1
ATOM 12135 O O . THR B 1 599 ? -22.016 -31.844 4.117 1 89.94 599 THR B O 1
ATOM 12138 N N . PHE B 1 600 ? -21.875 -33.781 5.207 1 90.94 600 PHE B N 1
ATOM 12139 C CA . PHE B 1 600 ? -20.797 -33.281 6.047 1 90.94 600 PHE B CA 1
ATOM 12140 C C . PHE B 1 600 ? -19.547 -33 5.219 1 90.94 600 PHE B C 1
ATOM 12142 O O . PHE B 1 600 ? -18.828 -32.031 5.457 1 90.94 600 PHE B O 1
ATOM 12149 N N . ASN B 1 601 ? -19.328 -33.844 4.246 1 91.12 601 ASN B N 1
ATOM 12150 C CA . ASN B 1 601 ? -18.188 -33.625 3.365 1 91.12 601 ASN B CA 1
ATOM 12151 C C . ASN B 1 601 ? -18.328 -32.344 2.557 1 91.12 601 ASN B C 1
ATOM 12153 O O . ASN B 1 601 ? -17.344 -31.656 2.309 1 91.12 601 ASN B O 1
ATOM 12157 N N . CYS B 1 602 ? -19.547 -32.094 2.182 1 92.94 602 CYS B N 1
ATOM 12158 C CA . CYS B 1 602 ? -19.781 -30.844 1.464 1 92.94 602 CYS B CA 1
ATOM 12159 C C . CYS B 1 602 ? -19.562 -29.641 2.373 1 92.94 602 CYS B C 1
ATOM 12161 O O . CYS B 1 602 ? -19.062 -28.594 1.931 1 92.94 602 CYS B O 1
ATOM 12163 N N . LEU B 1 603 ? -19.891 -29.828 3.617 1 94.38 603 LEU B N 1
ATOM 12164 C CA . LEU B 1 603 ? -19.641 -28.781 4.598 1 94.38 603 LEU B CA 1
ATOM 12165 C C . LEU B 1 603 ? -18.156 -28.516 4.754 1 94.38 603 LEU B C 1
ATOM 12167 O O . LEU B 1 603 ? -17.719 -27.359 4.773 1 94.38 603 LEU B O 1
ATOM 12171 N N . LEU B 1 604 ? -17.406 -29.562 4.855 1 95.06 604 LEU B N 1
ATOM 12172 C CA . LEU B 1 604 ? -15.961 -29.422 5.039 1 95.06 604 LEU B CA 1
ATOM 12173 C C . LEU B 1 604 ? -15.32 -28.766 3.82 1 95.06 604 LEU B C 1
ATOM 12175 O O . LEU B 1 604 ? -14.398 -27.953 3.957 1 95.06 604 LEU B O 1
ATOM 12179 N N . SER B 1 605 ? -15.891 -29.109 2.66 1 94.69 605 SER B N 1
ATOM 12180 C CA . SER B 1 605 ? -15.391 -28.469 1.446 1 94.69 605 SER B CA 1
ATOM 12181 C C . SER B 1 605 ? -15.711 -26.984 1.431 1 94.69 605 SER B C 1
ATOM 12183 O O . SER B 1 605 ? -14.898 -26.172 0.99 1 94.69 605 SER B O 1
ATOM 12185 N N . PHE B 1 606 ? -16.859 -26.703 1.927 1 95.88 606 PHE B N 1
ATOM 12186 C CA . PHE B 1 606 ? -17.266 -25.297 2.053 1 95.88 606 PHE B CA 1
ATOM 12187 C C . PHE B 1 606 ? -16.359 -24.578 3.045 1 95.88 606 PHE B C 1
ATOM 12189 O O . PHE B 1 606 ? -15.883 -23.469 2.758 1 95.88 606 PHE B O 1
ATOM 12196 N N . PHE B 1 607 ? -16.031 -25.234 4.172 1 97.5 607 PHE B N 1
ATOM 12197 C CA . PHE B 1 607 ? -15.195 -24.625 5.203 1 97.5 607 PHE B CA 1
ATOM 12198 C C . PHE B 1 607 ? -13.797 -24.328 4.668 1 97.5 607 PHE B C 1
ATOM 12200 O O . PHE B 1 607 ? -13.211 -23.297 4.98 1 97.5 607 PHE B O 1
ATOM 12207 N N . LYS B 1 608 ? -13.336 -25.203 3.941 1 96.19 608 LYS B N 1
ATOM 12208 C CA . LYS B 1 608 ? -11.984 -25.047 3.396 1 96.19 608 LYS B CA 1
ATOM 12209 C C . LYS B 1 608 ? -11.859 -23.734 2.615 1 96.19 608 LYS B C 1
ATOM 12211 O O . LYS B 1 608 ? -10.883 -23 2.789 1 96.19 608 LYS B O 1
ATOM 12216 N N . GLU B 1 609 ? -12.914 -23.391 1.89 1 95.75 609 GLU B N 1
ATOM 12217 C CA . GLU B 1 609 ? -12.898 -22.188 1.07 1 95.75 609 GLU B CA 1
ATOM 12218 C C . GLU B 1 609 ? -13.336 -20.969 1.874 1 95.75 609 GLU B C 1
ATOM 12220 O O . GLU B 1 609 ? -12.789 -19.875 1.713 1 95.75 609 GLU B O 1
ATOM 12225 N N . PHE B 1 610 ? -14.25 -21.125 2.719 1 96.31 610 PHE B N 1
ATOM 12226 C CA . PHE B 1 610 ? -14.875 -20.078 3.5 1 96.31 610 PHE B CA 1
ATOM 12227 C C . PHE B 1 610 ? -13.859 -19.422 4.441 1 96.31 610 PHE B C 1
ATOM 12229 O O . PHE B 1 610 ? -13.922 -18.219 4.695 1 96.31 610 PHE B O 1
ATOM 12236 N N . LEU B 1 611 ? -12.875 -20.281 4.848 1 97.31 611 LEU B N 1
ATOM 12237 C CA . LEU B 1 611 ? -11.977 -19.797 5.891 1 97.31 611 LEU B CA 1
ATOM 12238 C C . LEU B 1 611 ? -10.586 -19.516 5.316 1 97.31 611 LEU B C 1
ATOM 12240 O O . LEU B 1 611 ? -9.664 -19.172 6.059 1 97.31 611 LEU B O 1
ATOM 12244 N N . ASP B 1 612 ? -10.453 -19.578 4.02 1 95.94 612 ASP B N 1
ATOM 12245 C CA . ASP B 1 612 ? -9.188 -19.297 3.355 1 95.94 612 ASP B CA 1
ATOM 12246 C C . ASP B 1 612 ? -9.047 -17.797 3.066 1 95.94 612 ASP B C 1
ATOM 12248 O O . ASP B 1 612 ? -9.781 -17.25 2.246 1 95.94 612 ASP B O 1
ATOM 12252 N N . SER B 1 613 ? -8.18 -17.203 3.783 1 95.25 613 SER B N 1
ATOM 12253 C CA . SER B 1 613 ? -7.984 -15.766 3.582 1 95.25 613 SER B CA 1
ATOM 12254 C C . SER B 1 613 ? -6.988 -15.5 2.459 1 95.25 613 SER B C 1
ATOM 12256 O O . SER B 1 613 ? -6.027 -14.75 2.639 1 95.25 613 SER B O 1
ATOM 12258 N N . ARG B 1 614 ? -7.254 -16.031 1.346 1 91.44 614 ARG B N 1
ATOM 12259 C CA . ARG B 1 614 ? -6.398 -15.75 0.195 1 91.44 614 ARG B CA 1
ATOM 12260 C C . ARG B 1 614 ? -6.445 -14.273 -0.179 1 91.44 614 ARG B C 1
ATOM 12262 O O . ARG B 1 614 ? -7.504 -13.648 -0.131 1 91.44 614 ARG B O 1
ATOM 12269 N N . ASN B 1 615 ? -5.422 -13.562 -0.461 1 89.69 615 ASN B N 1
ATOM 12270 C CA . ASN B 1 615 ? -5.309 -12.156 -0.818 1 89.69 615 ASN B CA 1
ATOM 12271 C C . ASN B 1 615 ? -5.742 -11.25 0.33 1 89.69 615 ASN B C 1
ATOM 12273 O O . ASN B 1 615 ? -6.172 -10.117 0.104 1 89.69 615 ASN B O 1
ATOM 12277 N N . ALA B 1 616 ? -5.73 -11.836 1.488 1 91.56 616 ALA B N 1
ATOM 12278 C CA . ALA B 1 616 ? -6.125 -11.094 2.68 1 91.56 616 ALA B CA 1
ATOM 12279 C C . ALA B 1 616 ? -7.559 -10.578 2.557 1 91.56 616 ALA B C 1
ATOM 12281 O O . ALA B 1 616 ? -7.852 -9.438 2.93 1 91.56 616 ALA B O 1
ATOM 12282 N N . ARG B 1 617 ? -8.438 -11.461 1.996 1 93.69 617 ARG B N 1
ATOM 12283 C CA . ARG B 1 617 ? -9.805 -11.047 1.713 1 93.69 617 ARG B CA 1
ATOM 12284 C C . ARG B 1 617 ? -10.641 -11.023 2.986 1 93.69 617 ARG B C 1
ATOM 12286 O O . ARG B 1 617 ? -11.695 -10.375 3.031 1 93.69 617 ARG B O 1
ATOM 12293 N N . ILE B 1 618 ? -10.234 -11.758 4.008 1 94.44 618 ILE B N 1
ATOM 12294 C CA . ILE B 1 618 ? -11.016 -11.781 5.238 1 94.44 618 ILE B CA 1
ATOM 12295 C C . ILE B 1 618 ? -10.445 -10.766 6.227 1 94.44 618 ILE B C 1
ATOM 12297 O O . ILE B 1 618 ? -9.297 -10.898 6.668 1 94.44 618 ILE B O 1
ATOM 12301 N N . LYS B 1 619 ? -11.141 -9.789 6.527 1 90.62 619 LYS B N 1
ATOM 12302 C CA . LYS B 1 619 ? -10.789 -8.758 7.5 1 90.62 619 LYS B CA 1
ATOM 12303 C C . LYS B 1 619 ? -12.023 -8.273 8.258 1 90.62 619 LYS B C 1
ATOM 12305 O O . LYS B 1 619 ? -13.062 -7.992 7.652 1 90.62 619 LYS B O 1
ATOM 12310 N N . PHE B 1 620 ? -11.914 -8.281 9.508 1 89.19 620 PHE B N 1
ATOM 12311 C CA . PHE B 1 620 ? -13.047 -7.863 10.32 1 89.19 620 PHE B CA 1
ATOM 12312 C C . PHE B 1 620 ? -12.773 -6.52 10.984 1 89.19 620 PHE B C 1
ATOM 12314 O O . PHE B 1 620 ? -11.617 -6.164 11.227 1 89.19 620 PHE B O 1
ATOM 12321 N N . ASP B 1 621 ? -13.852 -5.844 11.258 1 86.12 621 ASP B N 1
ATOM 12322 C CA . ASP B 1 621 ? -13.734 -4.539 11.898 1 86.12 621 ASP B CA 1
ATOM 12323 C C . ASP B 1 621 ? -13.391 -4.684 13.383 1 86.12 621 ASP B C 1
ATOM 12325 O O . ASP B 1 621 ? -13.625 -5.738 13.977 1 86.12 621 ASP B O 1
ATOM 12329 N N . VAL B 1 622 ? -12.883 -3.641 13.984 1 87 622 VAL B N 1
ATOM 12330 C CA . VAL B 1 622 ? -12.398 -3.635 15.359 1 87 622 VAL B CA 1
ATOM 12331 C C . VAL B 1 622 ? -13.562 -3.859 16.312 1 87 622 VAL B C 1
ATOM 12333 O O . VAL B 1 622 ? -13.383 -4.395 17.406 1 87 622 VAL B O 1
ATOM 12336 N N . GLY B 1 623 ? -14.734 -3.504 15.93 1 87.12 623 GLY B N 1
ATOM 12337 C CA . GLY B 1 623 ? -15.883 -3.643 16.812 1 87.12 623 GLY B CA 1
ATOM 12338 C C . GLY B 1 623 ? -16.547 -5.004 16.719 1 87.12 623 GLY B C 1
ATOM 12339 O O . GLY B 1 623 ? -17.469 -5.305 17.469 1 87.12 623 GLY B O 1
ATOM 12340 N N . GLU B 1 624 ? -16 -5.84 15.859 1 87.56 624 GLU B N 1
ATOM 12341 C CA . GLU B 1 624 ? -16.578 -7.16 15.633 1 87.56 624 GLU B CA 1
ATOM 12342 C C . GLU B 1 624 ? -15.594 -8.266 16.016 1 87.56 624 GLU B C 1
ATOM 12344 O O . GLU B 1 624 ? -14.383 -8.133 15.812 1 87.56 624 GLU B O 1
ATOM 12349 N N . ALA B 1 625 ? -16.031 -9.312 16.688 1 90.62 625 ALA B N 1
ATOM 12350 C CA . ALA B 1 625 ? -15.18 -10.43 17.109 1 90.62 625 ALA B CA 1
ATOM 12351 C C . ALA B 1 625 ? -15.5 -11.688 16.297 1 90.62 625 ALA B C 1
ATOM 12353 O O . ALA B 1 625 ? -15.477 -12.797 16.844 1 90.62 625 ALA B O 1
ATOM 12354 N N . TYR B 1 626 ? -15.828 -11.547 15.039 1 91.5 626 TYR B N 1
ATOM 12355 C CA . TYR B 1 626 ? -16.219 -12.672 14.188 1 91.5 626 TYR B CA 1
ATOM 12356 C C . TYR B 1 626 ? -15.102 -13.703 14.102 1 91.5 626 TYR B C 1
ATOM 12358 O O . TYR B 1 626 ? -15.359 -14.906 14.094 1 91.5 626 TYR B O 1
ATOM 12366 N N . GLY B 1 627 ? -13.859 -13.227 14.086 1 92.69 627 GLY B N 1
ATOM 12367 C CA . GLY B 1 627 ? -12.742 -14.148 13.953 1 92.69 627 GLY B CA 1
ATOM 12368 C C . GLY B 1 627 ? -12.664 -15.156 15.086 1 92.69 627 GLY B C 1
ATOM 12369 O O . GLY B 1 627 ? -12.602 -16.359 14.844 1 92.69 627 GLY B O 1
ATOM 12370 N N . VAL B 1 628 ? -12.758 -14.711 16.266 1 94.06 628 VAL B N 1
ATOM 12371 C CA . VAL B 1 628 ? -12.656 -15.562 17.438 1 94.06 628 VAL B CA 1
ATOM 12372 C C . VAL B 1 628 ? -13.898 -16.453 17.547 1 94.06 628 VAL B C 1
ATOM 12374 O O . VAL B 1 628 ? -13.805 -17.625 17.859 1 94.06 628 VAL B O 1
ATOM 12377 N N . MET B 1 629 ? -15.023 -15.93 17.172 1 93.62 629 MET B N 1
ATOM 12378 C CA . MET B 1 629 ? -16.266 -16.672 17.266 1 93.62 629 MET B CA 1
ATOM 12379 C C . MET B 1 629 ? -16.312 -17.797 16.219 1 93.62 629 MET B C 1
ATOM 12381 O O . MET B 1 629 ? -16.672 -18.938 16.547 1 93.62 629 MET B O 1
ATOM 12385 N N . ILE B 1 630 ? -15.891 -17.453 15.039 1 94.06 630 ILE B N 1
ATOM 12386 C CA . ILE B 1 630 ? -15.859 -18.453 13.969 1 94.06 630 ILE B CA 1
ATOM 12387 C C . ILE B 1 630 ? -14.891 -19.578 14.336 1 94.06 630 ILE B C 1
ATOM 12389 O O . ILE B 1 630 ? -15.188 -20.75 14.133 1 94.06 630 ILE B O 1
ATOM 12393 N N . PHE B 1 631 ? -13.758 -19.219 14.883 1 96.06 631 PHE B N 1
ATOM 12394 C CA . PHE B 1 631 ? -12.758 -20.234 15.242 1 96.06 631 PHE B CA 1
ATOM 12395 C C . PHE B 1 631 ? -13.312 -21.172 16.297 1 96.06 631 PHE B C 1
ATOM 12397 O O . PHE B 1 631 ? -13.133 -22.391 16.203 1 96.06 631 PHE B O 1
ATOM 12404 N N . LYS B 1 632 ? -13.984 -20.672 17.281 1 94.62 632 LYS B N 1
ATOM 12405 C CA . LYS B 1 632 ? -14.539 -21.484 18.359 1 94.62 632 LYS B CA 1
ATOM 12406 C C . LYS B 1 632 ? -15.609 -22.438 17.844 1 94.62 632 LYS B C 1
ATOM 12408 O O . LYS B 1 632 ? -15.586 -23.625 18.141 1 94.62 632 LYS B O 1
ATOM 12413 N N . TYR B 1 633 ? -16.5 -21.906 17.047 1 94 633 TYR B N 1
ATOM 12414 C CA . TYR B 1 633 ? -17.625 -22.703 16.562 1 94 633 TYR B CA 1
ATOM 12415 C C . TYR B 1 633 ? -17.141 -23.781 15.594 1 94 633 TYR B C 1
ATOM 12417 O O . TYR B 1 633 ? -17.547 -24.953 15.711 1 94 633 TYR B O 1
ATOM 12425 N N . ILE B 1 634 ? -16.281 -23.375 14.688 1 95.31 634 ILE B N 1
ATOM 12426 C CA . ILE B 1 634 ? -15.812 -24.328 13.695 1 95.31 634 ILE B CA 1
ATOM 12427 C C . ILE B 1 634 ? -14.953 -25.406 14.367 1 95.31 634 ILE B C 1
ATOM 12429 O O . ILE B 1 634 ? -15.008 -26.578 14 1 95.31 634 ILE B O 1
ATOM 12433 N N . SER B 1 635 ? -14.117 -25 15.352 1 95.56 635 SER B N 1
ATOM 12434 C CA . SER B 1 635 ? -13.312 -25.969 16.094 1 95.56 635 SER B CA 1
ATOM 12435 C C . SER B 1 635 ? -14.188 -27 16.797 1 95.56 635 SER B C 1
ATOM 12437 O O . SER B 1 635 ? -13.844 -28.188 16.844 1 95.56 635 SER B O 1
ATOM 12439 N N . GLN B 1 636 ? -15.32 -26.562 17.281 1 94.25 636 GLN B N 1
ATOM 12440 C CA . GLN B 1 636 ? -16.25 -27.484 17.922 1 94.25 636 GLN B CA 1
ATOM 12441 C C . GLN B 1 636 ? -16.828 -28.469 16.922 1 94.25 636 GLN B C 1
ATOM 12443 O O . GLN B 1 636 ? -16.953 -29.656 17.219 1 94.25 636 GLN B O 1
ATOM 12448 N N . ILE B 1 637 ? -17.172 -28.016 15.766 1 94.06 637 ILE B N 1
ATOM 12449 C CA . ILE B 1 637 ? -17.734 -28.859 14.719 1 94.06 637 ILE B CA 1
ATOM 12450 C C . ILE B 1 637 ? -16.672 -29.875 14.25 1 94.06 637 ILE B C 1
ATOM 12452 O O . ILE B 1 637 ? -16.984 -31.047 14.047 1 94.06 637 ILE B O 1
ATOM 12456 N N . LEU B 1 638 ? -15.422 -29.406 14.102 1 94.88 638 LEU B N 1
ATOM 12457 C CA . LEU B 1 638 ? -14.352 -30.297 13.672 1 94.88 638 LEU B CA 1
ATOM 12458 C C . LEU B 1 638 ? -14.047 -31.344 14.734 1 94.88 638 LEU B C 1
ATOM 12460 O O . LEU B 1 638 ? -13.742 -32.5 14.406 1 94.88 638 LEU B O 1
ATOM 12464 N N . MET B 1 639 ? -14.141 -30.922 15.992 1 93.75 639 MET B N 1
ATOM 12465 C CA . MET B 1 639 ? -13.945 -31.875 17.078 1 93.75 639 MET B CA 1
ATOM 12466 C C . MET B 1 639 ? -15.008 -32.969 17.047 1 93.75 639 MET B C 1
ATOM 12468 O O . MET B 1 639 ? -14.711 -34.156 17.25 1 93.75 639 MET B O 1
ATOM 12472 N N . PHE B 1 640 ? -16.203 -32.531 16.766 1 91.94 640 PHE B N 1
ATOM 12473 C CA . PHE B 1 640 ? -17.297 -33.5 16.625 1 91.94 640 PHE B CA 1
ATOM 12474 C C . PHE B 1 640 ? -17.031 -34.469 15.469 1 91.94 640 PHE B C 1
ATOM 12476 O O . PHE B 1 640 ? -17.219 -35.656 15.609 1 91.94 640 PHE B O 1
ATOM 12483 N N . TYR B 1 641 ? -16.562 -34 14.336 1 91.5 641 TYR B N 1
ATOM 12484 C CA . TYR B 1 641 ? -16.266 -34.812 13.148 1 91.5 641 TYR B CA 1
ATOM 12485 C C . TYR B 1 641 ? -15.148 -35.781 13.43 1 91.5 641 TYR B C 1
ATOM 12487 O O . TYR B 1 641 ? -15.234 -36.969 13.039 1 91.5 641 TYR B O 1
ATOM 12495 N N . THR B 1 642 ? -14.117 -35.344 14.102 1 91.38 642 THR B N 1
ATOM 12496 C CA . THR B 1 642 ? -12.961 -36.188 14.391 1 91.38 642 THR B CA 1
ATOM 12497 C C . THR B 1 642 ? -13.352 -37.312 15.328 1 91.38 642 THR B C 1
ATOM 12499 O O . THR B 1 642 ? -12.836 -38.438 15.203 1 91.38 642 THR B O 1
ATOM 12502 N N . ASN B 1 643 ? -14.312 -37.062 16.172 1 88.12 643 ASN B N 1
ATOM 12503 C CA . ASN B 1 643 ? -14.719 -38.062 17.141 1 88.12 643 ASN B CA 1
ATOM 12504 C C . ASN B 1 643 ? -15.836 -38.938 16.578 1 88.12 643 ASN B C 1
ATOM 12506 O O . ASN B 1 643 ? -16.188 -39.969 17.188 1 88.12 643 ASN B O 1
ATOM 12510 N N . SER B 1 644 ? -16.328 -38.562 15.453 1 87 644 SER B N 1
ATOM 12511 C CA . SER B 1 644 ? -17.422 -39.344 14.859 1 87 644 SER B CA 1
ATOM 12512 C C . SER B 1 644 ? -16.875 -40.5 14.039 1 87 644 SER B C 1
ATOM 12514 O O . SER B 1 644 ? -15.68 -40.594 13.766 1 87 644 SER B O 1
ATOM 12516 N N . SER B 1 645 ? -17.703 -41.406 13.641 1 81.56 645 SER B N 1
ATOM 12517 C CA . SER B 1 645 ? -17.344 -42.594 12.859 1 81.56 645 SER B CA 1
ATOM 12518 C C . SER B 1 645 ? -17.328 -42.281 11.367 1 81.56 645 SER B C 1
ATOM 12520 O O . SER B 1 645 ? -17.062 -43.156 10.539 1 81.56 645 SER B O 1
ATOM 12522 N N . LEU B 1 646 ? -17.484 -41.094 11.07 1 80.5 646 LEU B N 1
ATOM 12523 C CA . LEU B 1 646 ? -17.5 -40.688 9.664 1 80.5 646 LEU B CA 1
ATOM 12524 C C . LEU B 1 646 ? -16.094 -40.781 9.055 1 80.5 646 LEU B C 1
ATOM 12526 O O . LEU B 1 646 ? -15.117 -40.344 9.672 1 80.5 646 LEU B O 1
ATOM 12530 N N . ASP B 1 647 ? -15.891 -41.406 7.848 1 79.44 647 ASP B N 1
ATOM 12531 C CA . ASP B 1 647 ? -14.664 -41.531 7.062 1 79.44 647 ASP B CA 1
ATOM 12532 C C . ASP B 1 647 ? -13.57 -42.25 7.852 1 79.44 647 ASP B C 1
ATOM 12534 O O . ASP B 1 647 ? -12.383 -41.938 7.699 1 79.44 647 ASP B O 1
ATOM 12538 N N . GLU B 1 648 ? -13.969 -43.031 8.805 1 78.94 648 GLU B N 1
ATOM 12539 C CA . GLU B 1 648 ? -12.992 -43.75 9.617 1 78.94 648 GLU B CA 1
ATOM 12540 C C . GLU B 1 648 ? -12.195 -44.75 8.773 1 78.94 648 GLU B C 1
ATOM 12542 O O . GLU B 1 648 ? -11.047 -45.062 9.102 1 78.94 648 GLU B O 1
ATOM 12547 N N . ASN B 1 649 ? -12.789 -45.156 7.641 1 82.44 649 ASN B N 1
ATOM 12548 C CA . ASN B 1 649 ? -12.102 -46.094 6.75 1 82.44 649 ASN B CA 1
ATOM 12549 C C . ASN B 1 649 ? -10.969 -45.406 5.988 1 82.44 649 ASN B C 1
ATOM 12551 O O . ASN B 1 649 ? -10.062 -46.062 5.488 1 82.44 649 ASN B O 1
ATOM 12555 N N . ASN B 1 650 ? -11.125 -44.125 5.855 1 87.38 650 ASN B N 1
ATOM 12556 C CA . ASN B 1 650 ? -10.078 -43.344 5.207 1 87.38 650 ASN B CA 1
ATOM 12557 C C . ASN B 1 650 ? -9.562 -42.25 6.125 1 87.38 650 ASN B C 1
ATOM 12559 O O . ASN B 1 650 ? -9.797 -41.062 5.879 1 87.38 650 ASN B O 1
ATOM 12563 N N . ILE B 1 651 ? -8.766 -42.656 7.062 1 89.62 651 ILE B N 1
ATOM 12564 C CA . ILE B 1 651 ? -8.281 -41.781 8.125 1 89.62 651 ILE B CA 1
ATOM 12565 C C . ILE B 1 651 ? -7.34 -40.719 7.531 1 89.62 651 ILE B C 1
ATOM 12567 O O . ILE B 1 651 ? -7.305 -39.594 7.996 1 89.62 651 ILE B O 1
ATOM 12571 N N . ASN B 1 652 ? -6.613 -41.094 6.512 1 90.38 652 ASN B N 1
ATOM 12572 C CA . ASN B 1 652 ? -5.695 -40.125 5.887 1 90.38 652 ASN B CA 1
ATOM 12573 C C . ASN B 1 652 ? -6.445 -38.969 5.242 1 90.38 652 ASN B C 1
ATOM 12575 O O . ASN B 1 652 ? -6.051 -37.812 5.383 1 90.38 652 ASN B O 1
ATOM 12579 N N . GLU B 1 653 ? -7.547 -39.312 4.539 1 89.31 653 GLU B N 1
ATOM 12580 C CA . GLU B 1 653 ? -8.344 -38.281 3.912 1 89.31 653 GLU B CA 1
ATOM 12581 C C . GLU B 1 653 ? -9.055 -37.406 4.957 1 89.31 653 GLU B C 1
ATOM 12583 O O . GLU B 1 653 ? -9.188 -36.219 4.789 1 89.31 653 GLU B O 1
ATOM 12588 N N . LYS B 1 654 ? -9.539 -38.094 6.043 1 92.31 654 LYS B N 1
ATOM 12589 C CA . LYS B 1 654 ? -10.156 -37.375 7.168 1 92.31 654 LYS B CA 1
ATOM 12590 C C . LYS B 1 654 ? -9.188 -36.375 7.785 1 92.31 654 LYS B C 1
ATOM 12592 O O . LYS B 1 654 ? -9.539 -35.219 8 1 92.31 654 LYS B O 1
ATOM 12597 N N . THR B 1 655 ? -7.934 -36.844 7.938 1 93.81 655 THR B N 1
ATOM 12598 C CA . THR B 1 655 ? -6.902 -36 8.539 1 93.81 655 THR B CA 1
ATOM 12599 C C . THR B 1 655 ? -6.535 -34.844 7.605 1 93.81 655 THR B C 1
ATOM 12601 O O . THR B 1 655 ? -6.375 -33.719 8.055 1 93.81 655 THR B O 1
ATOM 12604 N N . LYS B 1 656 ? -6.453 -35.125 6.375 1 93.5 656 LYS B N 1
ATOM 12605 C CA . LYS B 1 656 ? -6.102 -34.125 5.395 1 93.5 656 LYS B CA 1
ATOM 12606 C C . LYS B 1 656 ? -7.125 -33 5.383 1 93.5 656 LYS B C 1
ATOM 12608 O O . LYS B 1 656 ? -6.762 -31.812 5.434 1 93.5 656 LYS B O 1
ATOM 12613 N N . LYS B 1 657 ? -8.406 -33.312 5.395 1 94.19 657 LYS B N 1
ATOM 12614 C CA . LYS B 1 657 ? -9.484 -32.312 5.336 1 94.19 657 LYS B CA 1
ATOM 12615 C C . LYS B 1 657 ? -9.477 -31.438 6.57 1 94.19 657 LYS B C 1
ATOM 12617 O O . LYS B 1 657 ? -9.539 -30.203 6.453 1 94.19 657 LYS B O 1
ATOM 12622 N N . VAL B 1 658 ? -9.297 -32 7.707 1 96 658 VAL B N 1
ATOM 12623 C CA . VAL B 1 658 ? -9.32 -31.266 8.961 1 96 658 VAL B CA 1
ATOM 12624 C C . VAL B 1 658 ? -8.094 -30.359 9.055 1 96 658 VAL B C 1
ATOM 12626 O O . VAL B 1 658 ? -8.219 -29.172 9.375 1 96 658 VAL B O 1
ATOM 12629 N N . LEU B 1 659 ? -6.926 -30.875 8.703 1 96.88 659 LEU B N 1
ATOM 12630 C CA . LEU B 1 659 ? -5.691 -30.109 8.812 1 96.88 659 LEU B CA 1
ATOM 12631 C C . LEU B 1 659 ? -5.707 -28.922 7.859 1 96.88 659 LEU B C 1
ATOM 12633 O O . LEU B 1 659 ? -5.211 -27.844 8.203 1 96.88 659 LEU B O 1
ATOM 12637 N N . ARG B 1 660 ? -6.301 -29.109 6.75 1 96.5 660 ARG B N 1
ATOM 12638 C CA . ARG B 1 660 ? -6.348 -28.016 5.781 1 96.5 660 ARG B CA 1
ATOM 12639 C C . ARG B 1 660 ? -7.195 -26.859 6.301 1 96.5 660 ARG B C 1
ATOM 12641 O O . ARG B 1 660 ? -6.82 -25.703 6.152 1 96.5 660 ARG B O 1
ATOM 12648 N N . ILE B 1 661 ? -8.297 -27.188 6.879 1 97.69 661 ILE B N 1
ATOM 12649 C CA . ILE B 1 661 ? -9.203 -26.172 7.398 1 97.69 661 ILE B CA 1
ATOM 12650 C C . ILE B 1 661 ? -8.539 -25.438 8.555 1 97.69 661 ILE B C 1
ATOM 12652 O O . ILE B 1 661 ? -8.547 -24.203 8.594 1 97.69 661 ILE B O 1
ATOM 12656 N N . VAL B 1 662 ? -7.906 -26.156 9.422 1 97.56 662 VAL B N 1
ATOM 12657 C CA . VAL B 1 662 ? -7.281 -25.547 10.594 1 97.56 662 VAL B CA 1
ATOM 12658 C C . VAL B 1 662 ? -6.086 -24.703 10.156 1 97.56 662 VAL B C 1
ATOM 12660 O O . VAL B 1 662 ? -5.879 -23.594 10.672 1 97.56 662 VAL B O 1
ATOM 12663 N N . ASN B 1 663 ? -5.352 -25.219 9.25 1 96.44 663 ASN B N 1
ATOM 12664 C CA . ASN B 1 663 ? -4.211 -24.453 8.75 1 96.44 663 ASN B CA 1
ATOM 12665 C C . ASN B 1 663 ? -4.645 -23.141 8.117 1 96.44 663 ASN B C 1
ATOM 12667 O O . ASN B 1 663 ? -3.988 -22.109 8.305 1 96.44 663 ASN B O 1
ATOM 12671 N N . ASN B 1 664 ? -5.785 -23.156 7.391 1 96.5 664 ASN B N 1
ATOM 12672 C CA . ASN B 1 664 ? -6.301 -21.938 6.781 1 96.5 664 ASN B CA 1
ATOM 12673 C C . ASN B 1 664 ? -6.699 -20.906 7.84 1 96.5 664 ASN B C 1
ATOM 12675 O O . ASN B 1 664 ? -6.496 -19.703 7.652 1 96.5 664 ASN B O 1
ATOM 12679 N N . MET B 1 665 ? -7.18 -21.359 8.938 1 96.44 665 MET B N 1
ATOM 12680 C CA . MET B 1 665 ? -7.582 -20.453 10.008 1 96.44 665 MET B CA 1
ATOM 12681 C C . MET B 1 665 ? -6.363 -19.859 10.719 1 96.44 665 MET B C 1
ATOM 12683 O O . MET B 1 665 ? -6.34 -18.672 11.031 1 96.44 665 MET B O 1
ATOM 12687 N N . ILE B 1 666 ? -5.355 -20.656 10.836 1 95.06 666 ILE B N 1
ATOM 12688 C CA . ILE B 1 666 ? -4.188 -20.219 11.602 1 95.06 666 ILE B CA 1
ATOM 12689 C C . ILE B 1 666 ? -3.332 -19.281 10.75 1 95.06 666 ILE B C 1
ATOM 12691 O O . ILE B 1 666 ? -2.83 -18.281 11.25 1 95.06 666 ILE B O 1
ATOM 12695 N N . LYS B 1 667 ? -3.256 -19.516 9.547 1 92.56 667 LYS B N 1
ATOM 12696 C CA . LYS B 1 667 ? -2.395 -18.734 8.664 1 92.56 667 LYS B CA 1
ATOM 12697 C C . LYS B 1 667 ? -3.092 -17.453 8.211 1 92.56 667 LYS B C 1
ATOM 12699 O O . LYS B 1 667 ? -2.439 -16.516 7.754 1 92.56 667 LYS B O 1
ATOM 12704 N N . GLY B 1 668 ? -4.391 -17.328 8.258 1 91.56 668 GLY B N 1
ATOM 12705 C CA . GLY B 1 668 ? -5.164 -16.234 7.684 1 91.56 668 GLY B CA 1
ATOM 12706 C C . GLY B 1 668 ? -4.938 -14.914 8.383 1 91.56 668 GLY B C 1
ATOM 12707 O O . GLY B 1 668 ? -5.141 -13.852 7.797 1 91.56 668 GLY B O 1
ATOM 12708 N N . ARG B 1 669 ? -4.527 -14.836 9.586 1 90.12 669 ARG B N 1
ATOM 12709 C CA . ARG B 1 669 ? -4.176 -13.648 10.359 1 90.12 669 ARG B CA 1
ATOM 12710 C C . ARG B 1 669 ? -5.395 -12.766 10.586 1 90.12 669 ARG B C 1
ATOM 12712 O O . ARG B 1 669 ? -5.301 -11.539 10.508 1 90.12 669 ARG B O 1
ATOM 12719 N N . TYR B 1 670 ? -6.602 -13.211 10.602 1 92.5 670 TYR B N 1
ATOM 12720 C CA . TYR B 1 670 ? -7.82 -12.461 10.891 1 92.5 670 TYR B CA 1
ATOM 12721 C C . TYR B 1 670 ? -8.398 -12.867 12.242 1 92.5 670 TYR B C 1
ATOM 12723 O O . TYR B 1 670 ? -9.438 -12.344 12.664 1 92.5 670 TYR B O 1
ATOM 12731 N N . ILE B 1 671 ? -7.703 -13.781 12.914 1 92.94 671 ILE B N 1
ATOM 12732 C CA . ILE B 1 671 ? -8.109 -14.242 14.234 1 92.94 671 ILE B CA 1
ATOM 12733 C C . ILE B 1 671 ? -7.062 -13.836 15.273 1 92.94 671 ILE B C 1
ATOM 12735 O O . ILE B 1 671 ? -5.871 -14.078 15.078 1 92.94 671 ILE B O 1
ATOM 12739 N N . SER B 1 672 ? -7.48 -13.195 16.312 1 91.12 672 SER B N 1
ATOM 12740 C CA . SER B 1 672 ? -6.582 -12.867 17.406 1 91.12 672 SER B CA 1
ATOM 12741 C C . SER B 1 672 ? -6.469 -14.016 18.391 1 91.12 672 SER B C 1
ATOM 12743 O O . SER B 1 672 ? -7.184 -14.055 19.406 1 91.12 672 SER B O 1
ATOM 12745 N N . PHE B 1 673 ? -5.5 -14.805 18.219 1 94.31 673 PHE B N 1
ATOM 12746 C CA . PHE B 1 673 ? -5.387 -16.047 18.984 1 94.31 673 PHE B CA 1
ATOM 12747 C C . PHE B 1 673 ? -4.918 -15.758 20.406 1 94.31 673 PHE B C 1
ATOM 12749 O O . PHE B 1 673 ? -5.152 -16.562 21.312 1 94.31 673 PHE B O 1
ATOM 12756 N N . GLY B 1 674 ? -4.215 -14.648 20.641 1 91.69 674 GLY B N 1
ATOM 12757 C CA . GLY B 1 674 ? -3.756 -14.281 21.969 1 91.69 674 GLY B CA 1
ATOM 12758 C C . GLY B 1 674 ? -4.887 -14.109 22.969 1 91.69 674 GLY B C 1
ATOM 12759 O O . GLY B 1 674 ? -4.688 -14.266 24.172 1 91.69 674 GLY B O 1
ATOM 12760 N N . ILE B 1 675 ? -6.105 -13.953 22.484 1 93.81 675 ILE B N 1
ATOM 12761 C CA . ILE B 1 675 ? -7.277 -13.695 23.312 1 93.81 675 ILE B CA 1
ATOM 12762 C C . ILE B 1 675 ? -7.668 -14.969 24.062 1 93.81 675 ILE B C 1
ATOM 12764 O O . ILE B 1 675 ? -8.164 -14.906 25.203 1 93.81 675 ILE B O 1
ATOM 12768 N N . PHE B 1 676 ? -7.426 -16.062 23.438 1 94.19 676 PHE B N 1
ATOM 12769 C CA . PHE B 1 676 ? -7.809 -17.328 24.062 1 94.19 676 PHE B CA 1
ATOM 12770 C C . PHE B 1 676 ? -7.031 -17.562 25.344 1 94.19 676 PHE B C 1
ATOM 12772 O O . PHE B 1 676 ? -7.582 -18.062 26.328 1 94.19 676 PHE B O 1
ATOM 12779 N N . GLU B 1 677 ? -5.816 -17.141 25.422 1 90.56 677 GLU B N 1
ATOM 12780 C CA . GLU B 1 677 ? -5.004 -17.281 26.625 1 90.56 677 GLU B CA 1
ATOM 12781 C C . GLU B 1 677 ? -5.453 -16.297 27.719 1 90.56 677 GLU B C 1
ATOM 12783 O O . GLU B 1 677 ? -5.555 -16.672 28.891 1 90.56 677 GLU B O 1
ATOM 12788 N N . VAL B 1 678 ? -5.766 -15.062 27.312 1 91.25 678 VAL B N 1
ATOM 12789 C CA . VAL B 1 678 ? -6.121 -14 28.25 1 91.25 678 VAL B CA 1
ATOM 12790 C C . VAL B 1 678 ? -7.422 -14.359 28.969 1 91.25 678 VAL B C 1
ATOM 12792 O O . VAL B 1 678 ? -7.559 -14.141 30.172 1 91.25 678 VAL B O 1
ATOM 12795 N N . TYR B 1 679 ? -8.359 -14.953 28.281 1 94.06 679 TYR B N 1
ATOM 12796 C CA . TYR B 1 679 ? -9.656 -15.266 28.875 1 94.06 679 TYR B CA 1
ATOM 12797 C C . TYR B 1 679 ? -9.734 -16.734 29.25 1 94.06 679 TYR B C 1
ATOM 12799 O O . TYR B 1 679 ? -10.82 -17.25 29.531 1 94.06 679 TYR B O 1
ATOM 12807 N N . ASN B 1 680 ? -8.609 -17.516 29.219 1 92.38 680 ASN B N 1
ATOM 12808 C CA . ASN B 1 680 ? -8.508 -18.906 29.625 1 92.38 680 ASN B CA 1
ATOM 12809 C C . ASN B 1 680 ? -9.477 -19.797 28.844 1 92.38 680 ASN B C 1
ATOM 12811 O O . ASN B 1 680 ? -10.188 -20.609 29.438 1 92.38 680 ASN B O 1
ATOM 12815 N N . ASP B 1 681 ? -9.617 -19.484 27.578 1 94 681 ASP B N 1
ATOM 12816 C CA . ASP B 1 681 ? -10.391 -20.297 26.641 1 94 681 ASP B CA 1
ATOM 12817 C C . ASP B 1 681 ? -9.516 -21.359 25.984 1 94 681 ASP B C 1
ATOM 12819 O O . ASP B 1 681 ? -8.547 -21.047 25.297 1 94 681 ASP B O 1
ATOM 12823 N N . ASP B 1 682 ? -9.758 -22.656 26.078 1 94.12 682 ASP B N 1
ATOM 12824 C CA . ASP B 1 682 ? -8.898 -23.75 25.625 1 94.12 682 ASP B CA 1
ATOM 12825 C C . ASP B 1 682 ? -9.227 -24.156 24.203 1 94.12 682 ASP B C 1
ATOM 12827 O O . ASP B 1 682 ? -8.812 -25.219 23.734 1 94.12 682 ASP B O 1
ATOM 12831 N N . ALA B 1 683 ? -9.969 -23.359 23.531 1 94.94 683 ALA B N 1
ATOM 12832 C CA . ALA B 1 683 ? -10.391 -23.719 22.188 1 94.94 683 ALA B CA 1
ATOM 12833 C C . ALA B 1 683 ? -9.18 -23.891 21.266 1 94.94 683 ALA B C 1
ATOM 12835 O O . ALA B 1 683 ? -9.117 -24.844 20.5 1 94.94 683 ALA B O 1
ATOM 12836 N N . PHE B 1 684 ? -8.242 -23.031 21.344 1 95.88 684 PHE B N 1
ATOM 12837 C CA . PHE B 1 684 ? -7.078 -23.062 20.469 1 95.88 684 PHE B CA 1
ATOM 12838 C C . PHE B 1 684 ? -6.195 -24.266 20.781 1 95.88 684 PHE B C 1
ATOM 12840 O O . PHE B 1 684 ? -5.836 -25.016 19.875 1 95.88 684 PHE B O 1
ATOM 12847 N N . ILE B 1 685 ? -5.918 -24.5 22.031 1 95.12 685 ILE B N 1
ATOM 12848 C CA . ILE B 1 685 ? -5.059 -25.609 22.453 1 95.12 685 ILE B CA 1
ATOM 12849 C C . ILE B 1 685 ? -5.73 -26.938 22.125 1 95.12 685 ILE B C 1
ATOM 12851 O O . ILE B 1 685 ? -5.074 -27.859 21.656 1 95.12 685 ILE B O 1
ATOM 12855 N N . ASN B 1 686 ? -6.992 -26.906 22.328 1 95.31 686 ASN B N 1
ATOM 12856 C CA . ASN B 1 686 ? -7.734 -28.141 22.031 1 95.31 686 ASN B CA 1
ATOM 12857 C C . ASN B 1 686 ? -7.734 -28.453 20.547 1 95.31 686 ASN B C 1
ATOM 12859 O O . ASN B 1 686 ? -7.637 -29.609 20.156 1 95.31 686 ASN B O 1
ATOM 12863 N N . THR B 1 687 ? -7.832 -27.438 19.781 1 96.94 687 THR B N 1
ATOM 12864 C CA . THR B 1 687 ? -7.852 -27.625 18.328 1 96.94 687 THR B CA 1
ATOM 12865 C C . THR B 1 687 ? -6.5 -28.141 17.844 1 96.94 687 THR B C 1
ATOM 12867 O O . THR B 1 687 ? -6.441 -29.062 17.031 1 96.94 687 THR B O 1
ATOM 12870 N N . ILE B 1 688 ? -5.391 -27.594 18.328 1 96.31 688 ILE B N 1
ATOM 12871 C CA . ILE B 1 688 ? -4.062 -28.031 17.906 1 96.31 688 ILE B CA 1
ATOM 12872 C C . ILE B 1 688 ? -3.809 -29.453 18.391 1 96.31 688 ILE B C 1
ATOM 12874 O O . ILE B 1 688 ? -3.275 -30.281 17.656 1 96.31 688 ILE B O 1
ATOM 12878 N N . SER B 1 689 ? -4.27 -29.75 19.625 1 95.12 689 SER B N 1
ATOM 12879 C CA . SER B 1 689 ? -4.109 -31.109 20.172 1 95.12 689 SER B CA 1
ATOM 12880 C C . SER B 1 689 ? -4.895 -32.125 19.344 1 95.12 689 SER B C 1
ATOM 12882 O O . SER B 1 689 ? -4.426 -33.25 19.125 1 95.12 689 SER B O 1
ATOM 12884 N N . MET B 1 690 ? -6.039 -31.703 18.938 1 95.56 690 MET B N 1
ATOM 12885 C CA . MET B 1 690 ? -6.855 -32.562 18.094 1 95.56 690 MET B CA 1
ATOM 12886 C C . MET B 1 690 ? -6.145 -32.875 16.781 1 95.56 690 MET B C 1
ATOM 12888 O O . MET B 1 690 ? -6.16 -34 16.297 1 95.56 690 MET B O 1
ATOM 12892 N N . CYS B 1 691 ? -5.473 -31.891 16.156 1 96.12 691 CYS B N 1
ATOM 12893 C CA . CYS B 1 691 ? -4.742 -32.094 14.914 1 96.12 691 CYS B CA 1
ATOM 12894 C C . CYS B 1 691 ? -3.619 -33.094 15.086 1 96.12 691 CYS B C 1
ATOM 12896 O O . CYS B 1 691 ? -3.475 -34 14.273 1 96.12 691 CYS B O 1
ATOM 12898 N N . PHE B 1 692 ? -2.902 -33.062 16.172 1 95.38 692 PHE B N 1
ATOM 12899 C CA . PHE B 1 692 ? -1.769 -33.938 16.375 1 95.38 692 PHE B CA 1
ATOM 12900 C C . PHE B 1 692 ? -2.242 -35.344 16.766 1 95.38 692 PHE B C 1
ATOM 12902 O O . PHE B 1 692 ? -1.587 -36.344 16.453 1 95.38 692 PHE B O 1
ATOM 12909 N N . HIS B 1 693 ? -3.43 -35.344 17.406 1 93.81 693 HIS B N 1
ATOM 12910 C CA . HIS B 1 693 ? -4.027 -36.625 17.688 1 93.81 693 HIS B CA 1
ATOM 12911 C C . HIS B 1 693 ? -4.414 -37.344 16.406 1 93.81 693 HIS B C 1
ATOM 12913 O O . HIS B 1 693 ? -4.156 -38.562 16.25 1 93.81 693 HIS B O 1
ATOM 12919 N N . LEU B 1 694 ? -4.918 -36.625 15.445 1 94.44 694 LEU B N 1
ATOM 12920 C CA . LEU B 1 694 ? -5.289 -37.188 14.148 1 94.44 694 LEU B CA 1
ATOM 12921 C C . LEU B 1 694 ? -4.055 -37.594 13.367 1 94.44 694 LEU B C 1
ATOM 12923 O O . LEU B 1 694 ? -4.062 -38.656 12.703 1 94.44 694 LEU B O 1
ATOM 12927 N N . ILE B 1 695 ? -3 -36.844 13.43 1 95 695 ILE B N 1
ATOM 12928 C CA . ILE B 1 695 ? -1.747 -37.156 12.75 1 95 695 ILE B CA 1
ATOM 12929 C C . ILE B 1 695 ? -1.183 -38.469 13.289 1 95 695 ILE B C 1
ATOM 12931 O O . ILE B 1 695 ? -0.678 -39.281 12.523 1 95 695 ILE B O 1
ATOM 12935 N N . GLY B 1 696 ? -1.342 -38.656 14.57 1 91.56 696 GLY B N 1
ATOM 12936 C CA . GLY B 1 696 ? -0.853 -39.875 15.195 1 91.56 696 GLY B CA 1
ATOM 12937 C C . GLY B 1 696 ? -1.604 -41.125 14.758 1 91.56 696 GLY B C 1
ATOM 12938 O O . GLY B 1 696 ? -1.042 -42.219 14.742 1 91.56 696 GLY B O 1
ATOM 12939 N N . LYS B 1 697 ? -2.836 -40.906 14.289 1 89.62 697 LYS B N 1
ATOM 12940 C CA . LYS B 1 697 ? -3.672 -42.031 13.883 1 89.62 697 LYS B CA 1
ATOM 12941 C C . LYS B 1 697 ? -3.43 -42.406 12.422 1 89.62 697 LYS B C 1
ATOM 12943 O O . LYS B 1 697 ? -3.822 -43.5 11.977 1 89.62 697 LYS B O 1
ATOM 12948 N N . CYS B 1 698 ? -2.756 -41.562 11.695 1 90.25 698 CYS B N 1
ATOM 12949 C CA . CYS B 1 698 ? -2.555 -41.781 10.273 1 90.25 698 CYS B CA 1
ATOM 12950 C C . CYS B 1 698 ? -1.57 -42.906 10.023 1 90.25 698 CYS B C 1
ATOM 12952 O O . CYS B 1 698 ? -0.624 -43.094 10.797 1 90.25 698 CYS B O 1
ATOM 12954 N N . LYS B 1 699 ? -1.949 -43.688 8.992 1 84.38 699 LYS B N 1
ATOM 12955 C CA . LYS B 1 699 ? -1.081 -44.781 8.57 1 84.38 699 LYS B CA 1
ATOM 12956 C C . LYS B 1 699 ? -0.123 -44.344 7.473 1 84.38 699 LYS B C 1
ATOM 12958 O O . LYS B 1 699 ? -0.538 -43.719 6.504 1 84.38 699 LYS B O 1
ATOM 12963 N N . GLU B 1 700 ? 1.16 -44.656 7.555 1 87 700 GLU B N 1
ATOM 12964 C CA . GLU B 1 700 ? 2.184 -44.344 6.562 1 87 700 GLU B CA 1
ATOM 12965 C C . GLU B 1 700 ? 2.082 -42.906 6.102 1 87 700 GLU B C 1
ATOM 12967 O O . GLU B 1 700 ? 2.045 -42.625 4.898 1 87 700 GLU B O 1
ATOM 12972 N N . ILE B 1 701 ? 2.146 -42.031 6.957 1 88.19 701 ILE B N 1
ATOM 12973 C CA . ILE B 1 701 ? 1.865 -40.625 6.723 1 88.19 701 ILE B CA 1
ATOM 12974 C C . ILE B 1 701 ? 2.938 -40.031 5.812 1 88.19 701 ILE B C 1
ATOM 12976 O O . ILE B 1 701 ? 2.652 -39.156 5 1 88.19 701 ILE B O 1
ATOM 12980 N N . TYR B 1 702 ? 4.125 -40.5 5.77 1 87.12 702 TYR B N 1
ATOM 12981 C CA . TYR B 1 702 ? 5.246 -39.906 5.051 1 87.12 702 TYR B CA 1
ATOM 12982 C C . TYR B 1 702 ? 5.113 -40.125 3.549 1 87.12 702 TYR B C 1
ATOM 12984 O O . TYR B 1 702 ? 5.754 -39.438 2.752 1 87.12 702 TYR B O 1
ATOM 12992 N N . THR B 1 703 ? 4.219 -41.031 3.18 1 86.44 703 THR B N 1
ATOM 12993 C CA . THR B 1 703 ? 4.047 -41.344 1.765 1 86.44 703 THR B CA 1
ATOM 12994 C C . THR B 1 703 ? 2.98 -40.438 1.144 1 86.44 703 THR B C 1
ATOM 12996 O O . THR B 1 703 ? 2.875 -40.344 -0.081 1 86.44 703 THR B O 1
ATOM 12999 N N . TYR B 1 704 ? 2.32 -39.812 2.041 1 89 704 TYR B N 1
ATOM 13000 C CA . TYR B 1 704 ? 1.239 -38.969 1.556 1 89 704 TYR B CA 1
ATOM 13001 C C . TYR B 1 704 ? 1.697 -37.531 1.433 1 89 704 TYR B C 1
ATOM 13003 O O . TYR B 1 704 ? 1.613 -36.75 2.395 1 89 704 TYR B O 1
ATOM 13011 N N . ASN B 1 705 ? 2.055 -37.094 0.302 1 88.81 705 ASN B N 1
ATOM 13012 C CA . ASN B 1 705 ? 2.668 -35.812 0.065 1 88.81 705 ASN B CA 1
ATOM 13013 C C . ASN B 1 705 ? 1.703 -34.656 0.374 1 88.81 705 ASN B C 1
ATOM 13015 O O . ASN B 1 705 ? 2.105 -33.625 0.92 1 88.81 705 ASN B O 1
ATOM 13019 N N . LYS B 1 706 ? 0.442 -34.844 0.03 1 90.44 706 LYS B N 1
ATOM 13020 C CA . LYS B 1 706 ? -0.531 -33.781 0.237 1 90.44 706 LYS B CA 1
ATOM 13021 C C . LYS B 1 706 ? -0.696 -33.469 1.721 1 90.44 706 LYS B C 1
ATOM 13023 O O . LYS B 1 706 ? -0.82 -32.281 2.105 1 90.44 706 LYS B O 1
ATOM 13028 N N . ILE B 1 707 ? -0.655 -34.438 2.59 1 93.44 707 ILE B N 1
ATOM 13029 C CA . ILE B 1 707 ? -0.792 -34.25 4.031 1 93.44 707 ILE B CA 1
ATOM 13030 C C . ILE B 1 707 ? 0.494 -33.656 4.598 1 93.44 707 ILE B C 1
ATOM 13032 O O . ILE B 1 707 ? 0.448 -32.781 5.457 1 93.44 707 ILE B O 1
ATOM 13036 N N . MET B 1 708 ? 1.573 -34.094 4.031 1 93.38 708 MET B N 1
ATOM 13037 C CA . MET B 1 708 ? 2.863 -33.625 4.531 1 93.38 708 MET B CA 1
ATOM 13038 C C . MET B 1 708 ? 3.029 -32.125 4.285 1 93.38 708 MET B C 1
ATOM 13040 O O . MET B 1 708 ? 3.512 -31.406 5.156 1 93.38 708 MET B O 1
ATOM 13044 N N . ASN B 1 709 ? 2.59 -31.688 3.18 1 93.5 709 ASN B N 1
ATOM 13045 C CA . ASN B 1 709 ? 2.693 -30.266 2.871 1 93.5 709 ASN B CA 1
ATOM 13046 C C . ASN B 1 709 ? 1.901 -29.422 3.861 1 93.5 709 ASN B C 1
ATOM 13048 O O . ASN B 1 709 ? 2.367 -28.359 4.293 1 93.5 709 ASN B O 1
ATOM 13052 N N . VAL B 1 710 ? 0.773 -29.891 4.207 1 95.19 710 VAL B N 1
ATOM 13053 C CA . VAL B 1 710 ? -0.079 -29.141 5.133 1 95.19 710 VAL B CA 1
ATOM 13054 C C . VAL B 1 710 ? 0.524 -29.188 6.535 1 95.19 710 VAL B C 1
ATOM 13056 O O . VAL B 1 710 ? 0.463 -28.203 7.273 1 95.19 710 VAL B O 1
ATOM 13059 N N . ILE B 1 711 ? 1.092 -30.344 6.863 1 96.31 711 ILE B N 1
ATOM 13060 C CA . ILE B 1 711 ? 1.699 -30.484 8.18 1 96.31 711 ILE B CA 1
ATOM 13061 C C . ILE B 1 711 ? 2.867 -29.516 8.32 1 96.31 711 ILE B C 1
ATOM 13063 O O . ILE B 1 711 ? 2.984 -28.812 9.336 1 96.31 711 ILE B O 1
ATOM 13067 N N . TYR B 1 712 ? 3.699 -29.391 7.352 1 96 712 TYR B N 1
ATOM 13068 C CA . TYR B 1 712 ? 4.844 -28.484 7.43 1 96 712 TYR B CA 1
ATOM 13069 C C . TYR B 1 712 ? 4.387 -27.031 7.461 1 96 712 TYR B C 1
ATOM 13071 O O . TYR B 1 712 ? 4.969 -26.203 8.172 1 96 712 TYR B O 1
ATOM 13079 N N . SER B 1 713 ? 3.365 -26.734 6.711 1 95.5 713 SER B N 1
ATOM 13080 C CA . SER B 1 713 ? 2.812 -25.375 6.754 1 95.5 713 SER B CA 1
ATOM 13081 C C . SER B 1 713 ? 2.279 -25.047 8.148 1 95.5 713 SER B C 1
ATOM 13083 O O . SER B 1 713 ? 2.467 -23.938 8.641 1 95.5 713 SER B O 1
ATOM 13085 N N . LEU B 1 714 ? 1.604 -25.984 8.711 1 96.38 714 LEU B N 1
ATOM 13086 C CA . LEU B 1 714 ? 1.057 -25.812 10.047 1 96.38 714 LEU B CA 1
ATOM 13087 C C . LEU B 1 714 ? 2.172 -25.609 11.07 1 96.38 714 LEU B C 1
ATOM 13089 O O . LEU B 1 714 ? 2.105 -24.703 11.898 1 96.38 714 LEU B O 1
ATOM 13093 N N . ILE B 1 715 ? 3.207 -26.406 10.977 1 96.94 715 ILE B N 1
ATOM 13094 C CA . ILE B 1 715 ? 4.32 -26.328 11.922 1 96.94 715 ILE B CA 1
ATOM 13095 C C . ILE B 1 715 ? 5.02 -24.969 11.766 1 96.94 715 ILE B C 1
ATOM 13097 O O . ILE B 1 715 ? 5.367 -24.328 12.758 1 96.94 715 ILE B O 1
ATOM 13101 N N . GLU B 1 716 ? 5.203 -24.562 10.594 1 95.88 716 GLU B N 1
ATOM 13102 C CA . GLU B 1 716 ? 5.832 -23.281 10.328 1 95.88 716 GLU B CA 1
ATOM 13103 C C . GLU B 1 716 ? 5.023 -22.141 10.945 1 95.88 716 GLU B C 1
ATOM 13105 O O . GLU B 1 716 ? 5.578 -21.266 11.609 1 95.88 716 GLU B O 1
ATOM 13110 N N . SER B 1 717 ? 3.713 -22.172 10.781 1 94.75 717 SER B N 1
ATOM 13111 C CA . SER B 1 717 ? 2.842 -21.125 11.305 1 94.75 717 SER B CA 1
ATOM 13112 C C . SER B 1 717 ? 2.836 -21.141 12.836 1 94.75 717 SER B C 1
ATOM 13114 O O . SER B 1 717 ? 2.756 -20.078 13.461 1 94.75 717 SER B O 1
ATOM 13116 N N . LEU B 1 718 ? 2.902 -22.297 13.383 1 95.94 718 LEU B N 1
ATOM 13117 C CA . LEU B 1 718 ? 2.902 -22.422 14.836 1 95.94 718 LEU B CA 1
ATOM 13118 C C . LEU B 1 718 ? 4.172 -21.812 15.43 1 95.94 718 LEU B C 1
ATOM 13120 O O . LEU B 1 718 ? 4.109 -21.078 16.422 1 95.94 718 LEU B O 1
ATOM 13124 N N . TYR B 1 719 ? 5.289 -22.016 14.797 1 95.75 719 TYR B N 1
ATOM 13125 C CA . TYR B 1 719 ? 6.535 -21.453 15.312 1 95.75 719 TYR B CA 1
ATOM 13126 C C . TYR B 1 719 ? 6.625 -19.969 15.016 1 95.75 719 TYR B C 1
ATOM 13128 O O . TYR B 1 719 ? 7.148 -19.188 15.82 1 95.75 719 TYR B O 1
ATOM 13136 N N . LYS B 1 720 ? 6.125 -19.547 13.953 1 93.19 720 LYS B N 1
ATOM 13137 C CA . LYS B 1 720 ? 6.246 -18.172 13.516 1 93.19 720 LYS B CA 1
ATOM 13138 C C . LYS B 1 720 ? 5.402 -17.234 14.383 1 93.19 720 LYS B C 1
ATOM 13140 O O . LYS B 1 720 ? 5.898 -16.234 14.891 1 93.19 720 LYS B O 1
ATOM 13145 N N . ASP B 1 721 ? 4.148 -17.656 14.617 1 91.81 721 ASP B N 1
ATOM 13146 C CA . ASP B 1 721 ? 3.225 -16.703 15.227 1 91.81 721 ASP B CA 1
ATOM 13147 C C . ASP B 1 721 ? 2.787 -17.172 16.609 1 91.81 721 ASP B C 1
ATOM 13149 O O . ASP B 1 721 ? 2.299 -16.391 17.422 1 91.81 721 ASP B O 1
ATOM 13153 N N . HIS B 1 722 ? 2.973 -18.438 16.906 1 94.12 722 HIS B N 1
ATOM 13154 C CA . HIS B 1 722 ? 2.418 -18.969 18.141 1 94.12 722 HIS B CA 1
ATOM 13155 C C . HIS B 1 722 ? 3.475 -19.734 18.938 1 94.12 722 HIS B C 1
ATOM 13157 O O . HIS B 1 722 ? 3.195 -20.797 19.484 1 94.12 722 HIS B O 1
ATOM 13163 N N . GLY B 1 723 ? 4.664 -19.188 18.984 1 91.5 723 GLY B N 1
ATOM 13164 C CA . GLY B 1 723 ? 5.742 -19.812 19.734 1 91.5 723 GLY B CA 1
ATOM 13165 C C . GLY B 1 723 ? 5.406 -20.016 21.203 1 91.5 723 GLY B C 1
ATOM 13166 O O . GLY B 1 723 ? 5.793 -21.016 21.797 1 91.5 723 GLY B O 1
ATOM 13167 N N . ARG B 1 724 ? 4.562 -19.172 21.766 1 89.75 724 ARG B N 1
ATOM 13168 C CA . ARG B 1 724 ? 4.191 -19.25 23.172 1 89.75 724 ARG B CA 1
ATOM 13169 C C . ARG B 1 724 ? 3.344 -20.5 23.438 1 89.75 724 ARG B C 1
ATOM 13171 O O . ARG B 1 724 ? 3.564 -21.203 24.422 1 89.75 724 ARG B O 1
ATOM 13178 N N . VAL B 1 725 ? 2.447 -20.75 22.531 1 91.81 725 VAL B N 1
ATOM 13179 C CA . VAL B 1 725 ? 1.558 -21.906 22.688 1 91.81 725 VAL B CA 1
ATOM 13180 C C . VAL B 1 725 ? 2.354 -23.188 22.562 1 91.81 725 VAL B C 1
ATOM 13182 O O . VAL B 1 725 ? 2.117 -24.156 23.297 1 91.81 725 VAL B O 1
ATOM 13185 N N . VAL B 1 726 ? 3.316 -23.172 21.672 1 93.69 726 VAL B N 1
ATOM 13186 C CA . VAL B 1 726 ? 4.109 -24.359 21.406 1 93.69 726 VAL B CA 1
ATOM 13187 C C . VAL B 1 726 ? 4.984 -24.688 22.609 1 93.69 726 VAL B C 1
ATOM 13189 O O . VAL B 1 726 ? 5.055 -25.844 23.047 1 93.69 726 VAL B O 1
ATOM 13192 N N . PHE B 1 727 ? 5.547 -23.75 23.312 1 93.44 727 PHE B N 1
ATOM 13193 C CA . PHE B 1 727 ? 6.562 -23.984 24.344 1 93.44 727 PHE B CA 1
ATOM 13194 C C . PHE B 1 727 ? 5.938 -24.062 25.719 1 93.44 727 PHE B C 1
ATOM 13196 O O . PHE B 1 727 ? 6.453 -24.734 26.609 1 93.44 727 PHE B O 1
ATOM 13203 N N . PHE B 1 728 ? 4.742 -23.438 25.953 1 91.44 728 PHE B N 1
ATOM 13204 C CA . PHE B 1 728 ? 4.246 -23.344 27.312 1 91.44 728 PHE B CA 1
ATOM 13205 C C . PHE B 1 728 ? 2.973 -24.156 27.484 1 91.44 728 PHE B C 1
ATOM 13207 O O . PHE B 1 728 ? 2.676 -24.625 28.594 1 91.44 728 PHE B O 1
ATOM 13214 N N . TYR B 1 729 ? 2.205 -24.375 26.453 1 90.94 729 TYR B N 1
ATOM 13215 C CA . TYR B 1 729 ? 0.871 -24.922 26.672 1 90.94 729 TYR B CA 1
ATOM 13216 C C . TYR B 1 729 ? 0.694 -26.25 25.953 1 90.94 729 TYR B C 1
ATOM 13218 O O . TYR B 1 729 ? -0.063 -27.109 26.422 1 90.94 729 TYR B O 1
ATOM 13226 N N . LEU B 1 730 ? 1.389 -26.391 24.859 1 92.5 730 LEU B N 1
ATOM 13227 C CA . LEU B 1 730 ? 1.225 -27.625 24.109 1 92.5 730 LEU B CA 1
ATOM 13228 C C . LEU B 1 730 ? 1.869 -28.812 24.828 1 92.5 730 LEU B C 1
ATOM 13230 O O . LEU B 1 730 ? 2.938 -28.656 25.438 1 92.5 730 LEU B O 1
ATOM 13234 N N . HIS B 1 731 ? 1.234 -29.953 24.781 1 91.69 731 HIS B N 1
ATOM 13235 C CA . HIS B 1 731 ? 1.757 -31.172 25.391 1 91.69 731 HIS B CA 1
ATOM 13236 C C . HIS B 1 731 ? 3.115 -31.531 24.797 1 91.69 731 HIS B C 1
ATOM 13238 O O . HIS B 1 731 ? 3.35 -31.359 23.594 1 91.69 731 HIS B O 1
ATOM 13244 N N . PRO B 1 732 ? 4.008 -32.094 25.547 1 91.5 732 PRO B N 1
ATOM 13245 C CA . PRO B 1 732 ? 5.355 -32.438 25.078 1 91.5 732 PRO B CA 1
ATOM 13246 C C . PRO B 1 732 ? 5.348 -33.438 23.938 1 91.5 732 PRO B C 1
ATOM 13248 O O . PRO B 1 732 ? 6.246 -33.438 23.094 1 91.5 732 PRO B O 1
ATOM 13251 N N . SER B 1 733 ? 4.34 -34.25 23.922 1 92.5 733 SER B N 1
ATOM 13252 C CA . SER B 1 733 ? 4.266 -35.219 22.828 1 92.5 733 SER B CA 1
ATOM 13253 C C . SER B 1 733 ? 4.082 -34.531 21.484 1 92.5 733 SER B C 1
ATOM 13255 O O . SER B 1 733 ? 4.617 -34.969 20.469 1 92.5 733 SER B O 1
ATOM 13257 N N . CYS B 1 734 ? 3.346 -33.5 21.469 1 94.62 734 CYS B N 1
ATOM 13258 C CA . CYS B 1 734 ? 3.141 -32.719 20.234 1 94.62 734 CYS B CA 1
ATOM 13259 C C . CYS B 1 734 ? 4.438 -32.062 19.781 1 94.62 734 CYS B C 1
ATOM 13261 O O . CYS B 1 734 ? 4.738 -32.062 18.578 1 94.62 734 CYS B O 1
ATOM 13263 N N . PHE B 1 735 ? 5.199 -31.609 20.781 1 94.81 735 PHE B N 1
ATOM 13264 C CA . PHE B 1 735 ? 6.484 -30.984 20.484 1 94.81 735 PHE B CA 1
ATOM 13265 C C . PHE B 1 735 ? 7.445 -31.984 19.859 1 94.81 735 PHE B C 1
ATOM 13267 O O . PHE B 1 735 ? 8.117 -31.688 18.875 1 94.81 735 PHE B O 1
ATOM 13274 N N . ALA B 1 736 ? 7.422 -33.188 20.375 1 94.44 736 ALA B N 1
ATOM 13275 C CA . ALA B 1 736 ? 8.273 -34.281 19.875 1 94.44 736 ALA B CA 1
ATOM 13276 C C . ALA B 1 736 ? 7.867 -34.688 18.453 1 94.44 736 ALA B C 1
ATOM 13278 O O . ALA B 1 736 ? 8.727 -34.938 17.609 1 94.44 736 ALA B O 1
ATOM 13279 N N . THR B 1 737 ? 6.562 -34.75 18.328 1 94.94 737 THR B N 1
ATOM 13280 C CA . THR B 1 737 ? 6.055 -35.094 17 1 94.94 737 THR B CA 1
ATOM 13281 C C . THR B 1 737 ? 6.469 -34.062 15.969 1 94.94 737 THR B C 1
ATOM 13283 O O . THR B 1 737 ? 6.828 -34.406 14.836 1 94.94 737 THR B O 1
ATOM 13286 N N . MET B 1 738 ? 6.414 -32.781 16.25 1 96.56 738 MET B N 1
ATOM 13287 C CA . MET B 1 738 ? 6.809 -31.703 15.336 1 96.56 738 MET B CA 1
ATOM 13288 C C . MET B 1 738 ? 8.281 -31.828 14.961 1 96.56 738 MET B C 1
ATOM 13290 O O . MET B 1 738 ? 8.633 -31.734 13.781 1 96.56 738 MET B O 1
ATOM 13294 N N . LEU B 1 739 ? 9.078 -32.094 15.93 1 96.38 739 LEU B N 1
ATOM 13295 C CA . LEU B 1 739 ? 10.508 -32.25 15.672 1 96.38 739 LEU B CA 1
ATOM 13296 C C . LEU B 1 739 ? 10.773 -33.469 14.812 1 96.38 739 LEU B C 1
ATOM 13298 O O . LEU B 1 739 ? 11.688 -33.469 13.984 1 96.38 739 LEU B O 1
ATOM 13302 N N . GLY B 1 740 ? 9.953 -34.5 15.062 1 94.38 740 GLY B N 1
ATOM 13303 C CA . GLY B 1 740 ? 10.078 -35.688 14.234 1 94.38 740 GLY B CA 1
ATOM 13304 C C . GLY B 1 740 ? 9.828 -35.406 12.766 1 94.38 740 GLY B C 1
ATOM 13305 O O . GLY B 1 740 ? 10.562 -35.906 11.898 1 94.38 740 GLY B O 1
ATOM 13306 N N . PHE B 1 741 ? 8.859 -34.656 12.5 1 95.75 741 PHE B N 1
ATOM 13307 C CA . PHE B 1 741 ? 8.547 -34.312 11.125 1 95.75 741 PHE B CA 1
ATOM 13308 C C . PHE B 1 741 ? 9.648 -33.438 10.531 1 95.75 741 PHE B C 1
ATOM 13310 O O . PHE B 1 741 ? 9.984 -33.562 9.352 1 95.75 741 PHE B O 1
ATOM 13317 N N . LEU B 1 742 ? 10.211 -32.5 11.305 1 96.88 742 LEU B N 1
ATOM 13318 C CA . LEU B 1 742 ? 11.281 -31.641 10.812 1 96.88 742 LEU B CA 1
ATOM 13319 C C . LEU B 1 742 ? 12.531 -32.438 10.492 1 96.88 742 LEU B C 1
ATOM 13321 O O . LEU B 1 742 ? 13.195 -32.188 9.484 1 96.88 742 LEU B O 1
ATOM 13325 N N . LEU B 1 743 ? 12.836 -33.438 11.359 1 95.38 743 LEU B N 1
ATOM 13326 C CA . LEU B 1 743 ? 13.969 -34.344 11.109 1 95.38 743 LEU B CA 1
ATOM 13327 C C . LEU B 1 743 ? 13.789 -35.094 9.797 1 95.38 743 LEU B C 1
ATOM 13329 O O . LEU B 1 743 ? 14.719 -35.188 9 1 95.38 743 LEU B O 1
ATOM 13333 N N . TYR B 1 744 ? 12.578 -35.531 9.617 1 94 744 TYR B N 1
ATOM 13334 C CA . TYR B 1 744 ? 12.281 -36.25 8.375 1 94 744 TYR B CA 1
ATOM 13335 C C . TYR B 1 744 ? 12.469 -35.344 7.168 1 94 744 TYR B C 1
ATOM 13337 O O . TYR B 1 744 ? 13 -35.75 6.137 1 94 744 TYR B O 1
ATOM 13345 N N . ALA B 1 745 ? 12.055 -34.125 7.191 1 94.69 745 ALA B N 1
ATOM 13346 C CA . ALA B 1 745 ? 12.117 -33.156 6.082 1 94.69 745 ALA B CA 1
ATOM 13347 C C . ALA B 1 745 ? 13.57 -32.844 5.719 1 94.69 745 ALA B C 1
ATOM 13349 O O . ALA B 1 745 ? 13.914 -32.75 4.539 1 94.69 745 ALA B O 1
ATOM 13350 N N . VAL B 1 746 ? 14.438 -32.656 6.707 1 93.88 746 VAL B N 1
ATOM 13351 C CA . VAL B 1 746 ? 15.836 -32.312 6.48 1 93.88 746 VAL B CA 1
ATOM 13352 C C . VAL B 1 746 ? 16.547 -33.438 5.73 1 93.88 746 VAL B C 1
ATOM 13354 O O . VAL B 1 746 ? 17.391 -33.188 4.879 1 93.88 746 VAL B O 1
ATOM 13357 N N . ARG B 1 747 ? 16.109 -34.625 6.031 1 89.44 747 ARG B N 1
ATOM 13358 C CA . ARG B 1 747 ? 16.75 -35.812 5.422 1 89.44 747 ARG B CA 1
ATOM 13359 C C . ARG B 1 747 ? 16.094 -36.156 4.094 1 89.44 747 ARG B C 1
ATOM 13361 O O . ARG B 1 747 ? 16.547 -37.062 3.381 1 89.44 747 ARG B O 1
ATOM 13368 N N . SER B 1 748 ? 15 -35.438 3.84 1 87.69 748 SER B N 1
ATOM 13369 C CA . SER B 1 748 ? 14.227 -35.75 2.645 1 87.69 748 SER B CA 1
ATOM 13370 C C . SER B 1 748 ? 14.867 -35.156 1.396 1 87.69 748 SER B C 1
ATOM 13372 O O . SER B 1 748 ? 15.672 -34.25 1.486 1 87.69 748 SER B O 1
ATOM 13374 N N . GLU B 1 749 ? 14.5 -35.688 0.243 1 80.19 749 GLU B N 1
ATOM 13375 C CA . GLU B 1 749 ? 15.016 -35.188 -1.033 1 80.19 749 GLU B CA 1
ATOM 13376 C C . GLU B 1 749 ? 14.094 -34.125 -1.631 1 80.19 749 GLU B C 1
ATOM 13378 O O . GLU B 1 749 ? 14.469 -33.438 -2.574 1 80.19 749 GLU B O 1
ATOM 13383 N N . SER B 1 750 ? 12.992 -34.031 -1.014 1 86.38 750 SER B N 1
ATOM 13384 C CA . SER B 1 750 ? 12.039 -33.062 -1.529 1 86.38 750 SER B CA 1
ATOM 13385 C C . SER B 1 750 ? 12.453 -31.641 -1.161 1 86.38 750 SER B C 1
ATOM 13387 O O . SER B 1 750 ? 12.617 -31.328 0.019 1 86.38 750 SER B O 1
ATOM 13389 N N . MET B 1 751 ? 12.625 -30.812 -2.166 1 88.12 751 MET B N 1
ATOM 13390 C CA . MET B 1 751 ? 13.031 -29.422 -1.965 1 88.12 751 MET B CA 1
ATOM 13391 C C . MET B 1 751 ? 12.008 -28.672 -1.118 1 88.12 751 MET B C 1
ATOM 13393 O O . MET B 1 751 ? 12.367 -27.906 -0.236 1 88.12 751 MET B O 1
ATOM 13397 N N . ASN B 1 752 ? 10.727 -28.906 -1.341 1 90.5 752 ASN B N 1
ATOM 13398 C CA . ASN B 1 752 ? 9.664 -28.203 -0.639 1 90.5 752 ASN B CA 1
ATOM 13399 C C . ASN B 1 752 ? 9.688 -28.484 0.858 1 90.5 752 ASN B C 1
ATOM 13401 O O . ASN B 1 752 ? 9.516 -27.578 1.675 1 90.5 752 ASN B O 1
ATOM 13405 N N . TYR B 1 753 ? 9.992 -29.797 1.142 1 92.56 753 TYR B N 1
ATOM 13406 C CA . TYR B 1 753 ? 10.047 -30.172 2.551 1 92.56 753 TYR B CA 1
ATOM 13407 C C . TYR B 1 753 ? 11.219 -29.5 3.254 1 92.56 753 TYR B C 1
ATOM 13409 O O . TYR B 1 753 ? 11.078 -29.016 4.379 1 92.56 753 TYR B O 1
ATOM 13417 N N . VAL B 1 754 ? 12.297 -29.375 2.553 1 92.44 754 VAL B N 1
ATOM 13418 C CA . VAL B 1 754 ? 13.508 -28.828 3.156 1 92.44 754 VAL B CA 1
ATOM 13419 C C . VAL B 1 754 ? 13.336 -27.328 3.393 1 92.44 754 VAL B C 1
ATOM 13421 O O . VAL B 1 754 ? 13.695 -26.828 4.457 1 92.44 754 VAL B O 1
ATOM 13424 N N . VAL B 1 755 ? 12.781 -26.688 2.445 1 93.56 755 VAL B N 1
ATOM 13425 C CA . VAL B 1 755 ? 12.602 -25.234 2.545 1 93.56 755 VAL B CA 1
ATOM 13426 C C . VAL B 1 755 ? 11.648 -24.922 3.689 1 93.56 755 VAL B C 1
ATOM 13428 O O . VAL B 1 755 ? 11.922 -24.031 4.508 1 93.56 755 VAL B O 1
ATOM 13431 N N . ASP B 1 756 ? 10.547 -25.625 3.787 1 94.94 756 ASP B N 1
ATOM 13432 C CA . ASP B 1 756 ? 9.57 -25.391 4.844 1 94.94 756 ASP B CA 1
ATOM 13433 C C . ASP B 1 756 ? 10.148 -25.734 6.215 1 94.94 756 ASP B C 1
ATOM 13435 O O . ASP B 1 756 ? 9.906 -25.031 7.191 1 94.94 756 ASP B O 1
ATOM 13439 N N . ALA B 1 757 ? 10.844 -26.812 6.238 1 95.31 757 ALA B N 1
ATOM 13440 C CA . ALA B 1 757 ? 11.453 -27.219 7.496 1 95.31 757 ALA B CA 1
ATOM 13441 C C . ALA B 1 757 ? 12.508 -26.203 7.945 1 95.31 757 ALA B C 1
ATOM 13443 O O . ALA B 1 757 ? 12.625 -25.906 9.133 1 95.31 757 ALA B O 1
ATOM 13444 N N . SER B 1 758 ? 13.312 -25.688 7.027 1 95.75 758 SER B N 1
ATOM 13445 C CA . SER B 1 758 ? 14.32 -24.672 7.355 1 95.75 758 SER B CA 1
ATOM 13446 C C . SER B 1 758 ? 13.68 -23.406 7.906 1 95.75 758 SER B C 1
ATOM 13448 O O . SER B 1 758 ? 14.172 -22.828 8.875 1 95.75 758 SER B O 1
ATOM 13450 N N . SER B 1 759 ? 12.617 -23.047 7.309 1 95.69 759 SER B N 1
ATOM 13451 C CA . SER B 1 759 ? 11.898 -21.859 7.789 1 95.69 759 SER B CA 1
ATOM 13452 C C . SER B 1 759 ? 11.344 -22.078 9.188 1 95.69 759 SER B C 1
ATOM 13454 O O . SER B 1 759 ? 11.469 -21.219 10.055 1 95.69 759 SER B O 1
ATOM 13456 N N . ALA B 1 760 ? 10.719 -23.203 9.391 1 97.19 760 ALA B N 1
ATOM 13457 C CA . ALA B 1 760 ? 10.164 -23.531 10.695 1 97.19 760 ALA B CA 1
ATOM 13458 C C . ALA B 1 760 ? 11.25 -23.562 11.766 1 97.19 760 ALA B C 1
ATOM 13460 O O . ALA B 1 760 ? 11.078 -23 12.852 1 97.19 760 ALA B O 1
ATOM 13461 N N . LEU B 1 761 ? 12.352 -24.156 11.398 1 97 761 LEU B N 1
ATOM 13462 C CA . LEU B 1 761 ? 13.461 -24.219 12.336 1 97 761 LEU B CA 1
ATOM 13463 C C . LEU B 1 761 ? 14.008 -22.828 12.641 1 97 761 LEU B C 1
ATOM 13465 O O . LEU B 1 761 ? 14.344 -22.531 13.789 1 97 761 LEU B O 1
ATOM 13469 N N . PHE B 1 762 ? 14.062 -21.969 11.664 1 95.94 762 PHE B N 1
ATOM 13470 C CA . PHE B 1 762 ? 14.539 -20.609 11.867 1 95.94 762 PHE B CA 1
ATOM 13471 C C . PHE B 1 762 ? 13.609 -19.859 12.812 1 95.94 762 PHE B C 1
ATOM 13473 O O . PHE B 1 762 ? 14.078 -19.156 13.719 1 95.94 762 PHE B O 1
ATOM 13480 N N . TYR B 1 763 ? 12.336 -20.062 12.602 1 95.75 763 TYR B N 1
ATOM 13481 C CA . TYR B 1 763 ? 11.383 -19.375 13.453 1 95.75 763 TYR B CA 1
ATOM 13482 C C . TYR B 1 763 ? 11.43 -19.906 14.875 1 95.75 763 TYR B C 1
ATOM 13484 O O . TYR B 1 763 ? 11.234 -19.156 15.836 1 95.75 763 TYR B O 1
ATOM 13492 N N . MET B 1 764 ? 11.617 -21.141 14.977 1 95.5 764 MET B N 1
ATOM 13493 C CA . MET B 1 764 ? 11.805 -21.703 16.312 1 95.5 764 MET B CA 1
ATOM 13494 C C . MET B 1 764 ? 13.008 -21.078 17 1 95.5 764 MET B C 1
ATOM 13496 O O . MET B 1 764 ? 12.914 -20.672 18.156 1 95.5 764 MET B O 1
ATOM 13500 N N . CYS B 1 765 ? 14.078 -20.891 16.281 1 94.38 765 CYS B N 1
ATOM 13501 C CA . CYS B 1 765 ? 15.289 -20.297 16.828 1 94.38 765 CYS B CA 1
ATOM 13502 C C . CYS B 1 765 ? 15.062 -18.828 17.172 1 94.38 765 CYS B C 1
ATOM 13504 O O . CYS B 1 765 ? 15.547 -18.344 18.203 1 94.38 765 CYS B O 1
ATOM 13506 N N . GLU B 1 766 ? 14.383 -18.188 16.312 1 92.44 766 GLU B N 1
ATOM 13507 C CA . GLU B 1 766 ? 14.109 -16.781 16.547 1 92.44 766 GLU B CA 1
ATOM 13508 C C . GLU B 1 766 ? 13.32 -16.578 17.844 1 92.44 766 GLU B C 1
ATOM 13510 O O . GLU B 1 766 ? 13.633 -15.703 18.641 1 92.44 766 GLU B O 1
ATOM 13515 N N . TYR B 1 767 ? 12.32 -17.391 18.031 1 92.56 767 TYR B N 1
ATOM 13516 C CA . TYR B 1 767 ? 11.508 -17.297 19.234 1 92.56 767 TYR B CA 1
ATOM 13517 C C . TYR B 1 767 ? 12.344 -17.641 20.469 1 92.56 767 TYR B C 1
ATOM 13519 O O . TYR B 1 767 ? 12.25 -16.953 21.5 1 92.56 767 TYR B O 1
ATOM 13527 N N . VAL B 1 768 ? 13.141 -18.641 20.375 1 93.62 768 VAL B N 1
ATOM 13528 C CA . VAL B 1 768 ? 13.961 -19.078 21.5 1 93.62 768 VAL B CA 1
ATOM 13529 C C . VAL B 1 768 ? 14.992 -18 21.844 1 93.62 768 VAL B C 1
ATOM 13531 O O . VAL B 1 768 ? 15.211 -17.688 23.016 1 93.62 768 VAL B O 1
ATOM 13534 N N . ALA B 1 769 ? 15.57 -17.422 20.812 1 89.94 769 ALA B N 1
ATOM 13535 C CA . ALA B 1 769 ? 16.547 -16.359 21.031 1 89.94 769 ALA B CA 1
ATOM 13536 C C . ALA B 1 769 ? 15.914 -15.172 21.734 1 89.94 769 ALA B C 1
ATOM 13538 O O . ALA B 1 769 ? 16.516 -14.578 22.625 1 89.94 769 ALA B O 1
ATOM 13539 N N . LYS B 1 770 ? 14.727 -14.898 21.375 1 83.19 770 LYS B N 1
ATOM 13540 C CA . LYS B 1 770 ? 13.992 -13.789 21.984 1 83.19 770 LYS B CA 1
ATOM 13541 C C . LYS B 1 770 ? 13.688 -14.078 23.453 1 83.19 770 LYS B C 1
ATOM 13543 O O . LYS B 1 770 ? 13.812 -13.195 24.297 1 83.19 770 LYS B O 1
ATOM 13548 N N . MET B 1 771 ? 13.336 -15.281 23.781 1 86.31 771 MET B N 1
ATOM 13549 C CA . MET B 1 771 ? 12.977 -15.664 25.156 1 86.31 771 MET B CA 1
ATOM 13550 C C . MET B 1 771 ? 14.219 -15.758 26.031 1 86.31 771 MET B C 1
ATOM 13552 O O . MET B 1 771 ? 14.164 -15.445 27.219 1 86.31 771 MET B O 1
ATOM 13556 N N . MET B 1 772 ? 15.266 -16.156 25.453 1 85.19 772 MET B N 1
ATOM 13557 C CA . MET B 1 772 ? 16.484 -16.328 26.219 1 85.19 772 MET B CA 1
ATOM 13558 C C . MET B 1 772 ? 17.078 -14.984 26.625 1 85.19 772 MET B C 1
ATOM 13560 O O . MET B 1 772 ? 17.75 -14.875 27.641 1 85.19 772 MET B O 1
ATOM 13564 N N . LYS B 1 773 ? 16.797 -13.922 25.891 1 75.12 773 LYS B N 1
ATOM 13565 C CA . LYS B 1 773 ? 17.297 -12.578 26.188 1 75.12 773 LYS B CA 1
ATOM 13566 C C . LYS B 1 773 ? 16.594 -12.008 27.422 1 75.12 773 LYS B C 1
ATOM 13568 O O . LYS B 1 773 ? 17.172 -11.188 28.141 1 75.12 773 LYS B O 1
ATOM 13573 N N . LYS B 1 774 ? 15.414 -12.383 27.766 1 73.44 774 LYS B N 1
ATOM 13574 C CA . LYS B 1 774 ? 14.641 -11.844 28.875 1 73.44 774 LYS B CA 1
ATOM 13575 C C . LYS B 1 774 ? 15.156 -12.367 30.219 1 73.44 774 LYS B C 1
ATOM 13577 O O . LYS B 1 774 ? 14.977 -11.719 31.25 1 73.44 774 LYS B O 1
ATOM 13582 N N . LYS B 1 775 ? 15.836 -13.469 30.531 1 73.75 775 LYS B N 1
ATOM 13583 C CA . LYS B 1 775 ? 16.453 -14.055 31.719 1 73.75 775 LYS B CA 1
ATOM 13584 C C . LYS B 1 775 ? 15.445 -14.148 32.875 1 73.75 775 LYS B C 1
ATOM 13586 O O . LYS B 1 775 ? 15.727 -13.727 34 1 73.75 775 LYS B O 1
ATOM 13591 N N . ASN B 1 776 ? 14.227 -14.523 32.5 1 78.69 776 ASN B N 1
ATOM 13592 C CA . ASN B 1 776 ? 13.18 -14.688 33.5 1 78.69 776 ASN B CA 1
ATOM 13593 C C . ASN B 1 776 ? 12.719 -16.141 33.594 1 78.69 776 ASN B C 1
ATOM 13595 O O . ASN B 1 776 ? 13.406 -17.047 33.125 1 78.69 776 ASN B O 1
ATOM 13599 N N . ARG B 1 777 ? 11.75 -16.453 34.344 1 80.62 777 ARG B N 1
ATOM 13600 C CA . ARG B 1 777 ? 11.219 -17.797 34.531 1 80.62 777 ARG B CA 1
ATOM 13601 C C . ARG B 1 777 ? 10.82 -18.422 33.188 1 80.62 777 ARG B C 1
ATOM 13603 O O . ARG B 1 777 ? 10.953 -19.625 33 1 80.62 777 ARG B O 1
ATOM 13610 N N . ASP B 1 778 ? 10.32 -17.516 32.188 1 83.75 778 ASP B N 1
ATOM 13611 C CA . ASP B 1 778 ? 9.93 -17.984 30.859 1 83.75 778 ASP B CA 1
ATOM 13612 C C . ASP B 1 778 ? 11.133 -18.531 30.109 1 83.75 778 ASP B C 1
ATOM 13614 O O . ASP B 1 778 ? 11.023 -19.516 29.391 1 83.75 778 ASP B O 1
ATOM 13618 N N . SER B 1 779 ? 12.266 -17.906 30.328 1 87.38 779 SER B N 1
ATOM 13619 C CA . SER B 1 779 ? 13.484 -18.375 29.672 1 87.38 779 SER B CA 1
ATOM 13620 C C . SER B 1 779 ? 13.883 -19.766 30.156 1 87.38 779 SER B C 1
ATOM 13622 O O . SER B 1 779 ? 14.312 -20.594 29.359 1 87.38 779 SER B O 1
ATOM 13624 N N . GLU B 1 780 ? 13.602 -19.984 31.422 1 88.69 780 GLU B N 1
ATOM 13625 C CA . GLU B 1 780 ? 13.93 -21.297 31.984 1 88.69 780 GLU B CA 1
ATOM 13626 C C . GLU B 1 780 ? 12.977 -22.375 31.484 1 88.69 780 GLU B C 1
ATOM 13628 O O . GLU B 1 780 ? 13.398 -23.5 31.203 1 88.69 780 GLU B O 1
ATOM 13633 N N . SER B 1 781 ? 11.758 -22.016 31.375 1 89.69 781 SER B N 1
ATOM 13634 C CA . SER B 1 781 ? 10.773 -22.984 30.875 1 89.69 781 SER B CA 1
ATOM 13635 C C . SER B 1 781 ? 11.07 -23.375 29.438 1 89.69 781 SER B C 1
ATOM 13637 O O . SER B 1 781 ? 10.93 -24.547 29.062 1 89.69 781 SER B O 1
ATOM 13639 N N . VAL B 1 782 ? 11.477 -22.406 28.609 1 92.25 782 VAL B N 1
ATOM 13640 C CA . VAL B 1 782 ? 11.805 -22.672 27.219 1 92.25 782 VAL B CA 1
ATOM 13641 C C . VAL B 1 782 ? 13.055 -23.547 27.125 1 92.25 782 VAL B C 1
ATOM 13643 O O . VAL B 1 782 ? 13.102 -24.484 26.328 1 92.25 782 VAL B O 1
ATOM 13646 N N . LYS B 1 783 ? 14.016 -23.25 27.984 1 90.69 783 LYS B N 1
ATOM 13647 C CA . LYS B 1 783 ? 15.234 -24.047 28.031 1 90.69 783 LYS B CA 1
ATOM 13648 C C . LYS B 1 783 ? 14.945 -25.484 28.438 1 90.69 783 LYS B C 1
ATOM 13650 O O . LYS B 1 783 ? 15.492 -26.422 27.859 1 90.69 783 LYS B O 1
ATOM 13655 N N . ASN B 1 784 ? 14.062 -25.625 29.391 1 91 784 ASN B N 1
ATOM 13656 C CA . ASN B 1 784 ? 13.703 -26.969 29.859 1 91 784 ASN B CA 1
ATOM 13657 C C . ASN B 1 784 ? 12.992 -27.766 28.781 1 91 784 ASN B C 1
ATOM 13659 O O . ASN B 1 784 ? 13.242 -28.969 28.625 1 91 784 ASN B O 1
ATOM 13663 N N . LYS B 1 785 ? 12.164 -27.078 28.062 1 92.06 785 LYS B N 1
ATOM 13664 C CA . LYS B 1 785 ? 11.438 -27.766 27 1 92.06 785 LYS B CA 1
ATOM 13665 C C . LYS B 1 785 ? 12.383 -28.188 25.875 1 92.06 785 LYS B C 1
ATOM 13667 O O . LYS B 1 785 ? 12.242 -29.297 25.328 1 92.06 785 LYS B O 1
ATOM 13672 N N . LEU B 1 786 ? 13.375 -27.391 25.516 1 92.56 786 LEU B N 1
ATOM 13673 C CA . LEU B 1 786 ? 14.352 -27.703 24.484 1 92.56 786 LEU B CA 1
ATOM 13674 C C . LEU B 1 786 ? 15.25 -28.859 24.906 1 92.56 786 LEU B C 1
ATOM 13676 O O . LEU B 1 786 ? 15.562 -29.734 24.109 1 92.56 786 LEU B O 1
ATOM 13680 N N . GLU B 1 787 ? 15.531 -28.891 26.188 1 90.88 787 GLU B N 1
ATOM 13681 C CA . GLU B 1 787 ? 16.422 -29.922 26.719 1 90.88 787 GLU B CA 1
ATOM 13682 C C . GLU B 1 787 ? 15.695 -31.266 26.812 1 90.88 787 GLU B C 1
ATOM 13684 O O . GLU B 1 787 ? 16.328 -32.312 26.703 1 90.88 787 GLU B O 1
ATOM 13689 N N . SER B 1 788 ? 14.406 -31.188 27.031 1 91.69 788 SER B N 1
ATOM 13690 C CA . SER B 1 788 ? 13.641 -32.438 27.078 1 91.69 788 SER B CA 1
ATOM 13691 C C . SER B 1 788 ? 13.75 -33.219 25.781 1 91.69 788 SER B C 1
ATOM 13693 O O . SER B 1 788 ? 13.695 -34.438 25.766 1 91.69 788 SER B O 1
ATOM 13695 N N . GLU B 1 789 ? 13.867 -32.5 24.672 1 93.5 789 GLU B N 1
ATOM 13696 C CA . GLU B 1 789 ? 14.047 -33.125 23.359 1 93.5 789 GLU B CA 1
ATOM 13697 C C . GLU B 1 789 ? 15.406 -32.75 22.766 1 93.5 789 GLU B C 1
ATOM 13699 O O . GLU B 1 789 ? 15.539 -32.562 21.562 1 93.5 789 GLU B O 1
ATOM 13704 N N . GLY B 1 790 ? 16.391 -32.688 23.609 1 92.06 790 GLY B N 1
ATOM 13705 C CA . GLY B 1 790 ? 17.719 -32.25 23.203 1 92.06 790 GLY B CA 1
ATOM 13706 C C . GLY B 1 790 ? 18.375 -33.188 22.203 1 92.06 790 GLY B C 1
ATOM 13707 O O . GLY B 1 790 ? 19 -32.719 21.25 1 92.06 790 GLY B O 1
ATOM 13708 N N . GLN B 1 791 ? 18.141 -34.438 22.359 1 92 791 GLN B N 1
ATOM 13709 C CA . GLN B 1 791 ? 18.75 -35.406 21.469 1 92 791 GLN B CA 1
ATOM 13710 C C . GLN B 1 791 ? 18.219 -35.281 20.047 1 92 791 GLN B C 1
ATOM 13712 O O . GLN B 1 791 ? 18.984 -35.312 19.078 1 92 791 GLN B O 1
ATOM 13717 N N . LYS B 1 792 ? 16.969 -35.188 20 1 94 792 LYS B N 1
ATOM 13718 C CA . LYS B 1 792 ? 16.359 -35.031 18.672 1 94 792 LYS B CA 1
ATOM 13719 C C . LYS B 1 792 ? 16.812 -33.75 18 1 94 792 LYS B C 1
ATOM 13721 O O . LYS B 1 792 ? 17 -33.719 16.781 1 94 792 LYS B O 1
ATOM 13726 N N . ILE B 1 793 ? 16.922 -32.656 18.703 1 95.62 793 ILE B N 1
ATOM 13727 C CA . ILE B 1 793 ? 17.359 -31.375 18.156 1 95.62 793 ILE B CA 1
ATOM 13728 C C . ILE B 1 793 ? 18.797 -31.484 17.656 1 95.62 793 ILE B C 1
ATOM 13730 O O . ILE B 1 793 ? 19.125 -30.984 16.578 1 95.62 793 ILE B O 1
ATOM 13734 N N . ASP B 1 794 ? 19.594 -32.219 18.406 1 94.38 794 ASP B N 1
ATOM 13735 C CA . ASP B 1 794 ? 20.969 -32.438 17.969 1 94.38 794 ASP B CA 1
ATOM 13736 C C . ASP B 1 794 ? 21.016 -33.25 16.672 1 94.38 794 ASP B C 1
ATOM 13738 O O . ASP B 1 794 ? 21.797 -32.938 15.781 1 94.38 794 ASP B O 1
ATOM 13742 N N . GLU B 1 795 ? 20.188 -34.219 16.688 1 94.81 795 GLU B N 1
ATOM 13743 C CA . GLU B 1 795 ? 20.109 -35.031 15.469 1 94.81 795 GLU B CA 1
ATOM 13744 C C . GLU B 1 795 ? 19.719 -34.219 14.258 1 94.81 795 GLU B C 1
ATOM 13746 O O . GLU B 1 795 ? 20.188 -34.438 13.148 1 94.81 795 GLU B O 1
ATOM 13751 N N . ILE B 1 796 ? 18.812 -33.281 14.422 1 96.5 796 ILE B N 1
ATOM 13752 C CA . ILE B 1 796 ? 18.359 -32.406 13.344 1 96.5 796 ILE B CA 1
ATOM 13753 C C . ILE B 1 796 ? 19.547 -31.594 12.828 1 96.5 796 ILE B C 1
ATOM 13755 O O . ILE B 1 796 ? 19.797 -31.547 11.617 1 96.5 796 ILE B O 1
ATOM 13759 N N . TYR B 1 797 ? 20.297 -30.969 13.695 1 95.75 797 TYR B N 1
ATOM 13760 C CA . TYR B 1 797 ? 21.406 -30.109 13.281 1 95.75 797 TYR B CA 1
ATOM 13761 C C . TYR B 1 797 ? 22.531 -30.938 12.672 1 95.75 797 TYR B C 1
ATOM 13763 O O . TYR B 1 797 ? 23.203 -30.5 11.734 1 95.75 797 TYR B O 1
ATOM 13771 N N . GLU B 1 798 ? 22.75 -32.156 13.219 1 93.75 798 GLU B N 1
ATOM 13772 C CA . GLU B 1 798 ? 23.734 -33.031 12.609 1 93.75 798 GLU B CA 1
ATOM 13773 C C . GLU B 1 798 ? 23.359 -33.375 11.172 1 93.75 798 GLU B C 1
ATOM 13775 O O . GLU B 1 798 ? 24.203 -33.406 10.289 1 93.75 798 GLU B O 1
ATOM 13780 N N . SER B 1 799 ? 22.094 -33.688 11.062 1 94.12 799 SER B N 1
ATOM 13781 C CA . SER B 1 799 ? 21.609 -34 9.727 1 94.12 799 SER B CA 1
ATOM 13782 C C . SER B 1 799 ? 21.75 -32.812 8.789 1 94.12 799 SER B C 1
ATOM 13784 O O . SER B 1 799 ? 22.031 -32.969 7.602 1 94.12 799 SER B O 1
ATOM 13786 N N . VAL B 1 800 ? 21.516 -31.562 9.266 1 95.5 800 VAL B N 1
ATOM 13787 C CA . VAL B 1 800 ? 21.656 -30.359 8.469 1 95.5 800 VAL B CA 1
ATOM 13788 C C . VAL B 1 800 ? 23.094 -30.219 7.973 1 95.5 800 VAL B C 1
ATOM 13790 O O . VAL B 1 800 ? 23.328 -30 6.781 1 95.5 800 VAL B O 1
ATOM 13793 N N . PHE B 1 801 ? 24.016 -30.422 8.867 1 92.5 801 PHE B N 1
ATOM 13794 C CA . PHE B 1 801 ? 25.422 -30.328 8.484 1 92.5 801 PHE B CA 1
ATOM 13795 C C . PHE B 1 801 ? 25.781 -31.422 7.492 1 92.5 801 PHE B C 1
ATOM 13797 O O . PHE B 1 801 ? 26.5 -31.172 6.523 1 92.5 801 PHE B O 1
ATOM 13804 N N . GLU B 1 802 ? 25.281 -32.562 7.734 1 88.81 802 GLU B N 1
ATOM 13805 C CA . GLU B 1 802 ? 25.562 -33.688 6.84 1 88.81 802 GLU B CA 1
ATOM 13806 C C . GLU B 1 802 ? 25.078 -33.375 5.422 1 88.81 802 GLU B C 1
ATOM 13808 O O . GLU B 1 802 ? 25.781 -33.656 4.449 1 88.81 802 GLU B O 1
ATOM 13813 N N . VAL B 1 803 ? 23.906 -32.844 5.395 1 89.56 803 VAL B N 1
ATOM 13814 C CA . VAL B 1 803 ? 23.328 -32.531 4.094 1 89.56 803 VAL B CA 1
ATOM 13815 C C . VAL B 1 803 ? 24.125 -31.438 3.422 1 89.56 803 VAL B C 1
ATOM 13817 O O . VAL B 1 803 ? 24.375 -31.484 2.215 1 89.56 803 VAL B O 1
ATOM 13820 N N . ILE B 1 804 ? 24.562 -30.453 4.141 1 89.56 804 ILE B N 1
ATOM 13821 C CA . ILE B 1 804 ? 25.312 -29.312 3.609 1 89.56 804 ILE B CA 1
ATOM 13822 C C . ILE B 1 804 ? 26.656 -29.812 3.064 1 89.56 804 ILE B C 1
ATOM 13824 O O . ILE B 1 804 ? 27.109 -29.359 2.006 1 89.56 804 ILE B O 1
ATOM 13828 N N . PHE B 1 805 ? 27.266 -30.781 3.756 1 85.94 805 PHE B N 1
ATOM 13829 C CA . PHE B 1 805 ? 28.609 -31.219 3.41 1 85.94 805 PHE B CA 1
ATOM 13830 C C . PHE B 1 805 ? 28.578 -32.25 2.279 1 85.94 805 PHE B C 1
ATOM 13832 O O . PHE B 1 805 ? 29.531 -32.344 1.509 1 85.94 805 PHE B O 1
ATOM 13839 N N . THR B 1 806 ? 27.469 -32.906 2.195 1 80.38 806 THR B N 1
ATOM 13840 C CA . THR B 1 806 ? 27.469 -34.062 1.283 1 80.38 806 THR B CA 1
ATOM 13841 C C . THR B 1 806 ? 26.656 -33.75 0.024 1 80.38 806 THR B C 1
ATOM 13843 O O . THR B 1 806 ? 26.938 -34.281 -1.046 1 80.38 806 THR B O 1
ATOM 13846 N N . GLN B 1 807 ? 25.672 -32.844 0.221 1 79.06 807 GLN B N 1
ATOM 13847 C CA . GLN B 1 807 ? 24.766 -32.625 -0.904 1 79.06 807 GLN B CA 1
ATOM 13848 C C . GLN B 1 807 ? 25.062 -31.312 -1.598 1 79.06 807 GLN B C 1
ATOM 13850 O O . GLN B 1 807 ? 25.625 -30.391 -0.989 1 79.06 807 GLN B O 1
ATOM 13855 N N . GLU B 1 808 ? 24.859 -31.312 -2.855 1 75.5 808 GLU B N 1
ATOM 13856 C CA . GLU B 1 808 ? 24.953 -30.078 -3.623 1 75.5 808 GLU B CA 1
ATOM 13857 C C . GLU B 1 808 ? 23.594 -29.672 -4.184 1 75.5 808 GLU B C 1
ATOM 13859 O O . GLU B 1 808 ? 23.062 -30.312 -5.094 1 75.5 808 GLU B O 1
ATOM 13864 N N . ALA B 1 809 ? 22.938 -28.922 -3.547 1 75.94 809 ALA B N 1
ATOM 13865 C CA . ALA B 1 809 ? 21.625 -28.438 -4 1 75.94 809 ALA B CA 1
ATOM 13866 C C . ALA B 1 809 ? 21.516 -26.922 -3.824 1 75.94 809 ALA B C 1
ATOM 13868 O O . ALA B 1 809 ? 22.156 -26.344 -2.941 1 75.94 809 ALA B O 1
ATOM 13869 N N . ASN B 1 810 ? 20.766 -26.297 -4.711 1 76 810 ASN B N 1
ATOM 13870 C CA . ASN B 1 810 ? 20.609 -24.844 -4.719 1 76 810 ASN B CA 1
ATOM 13871 C C . ASN B 1 810 ? 19.812 -24.344 -3.521 1 76 810 ASN B C 1
ATOM 13873 O O . ASN B 1 810 ? 19.922 -23.188 -3.129 1 76 810 ASN B O 1
ATOM 13877 N N . TYR B 1 811 ? 19.031 -25.25 -2.951 1 84.44 811 TYR B N 1
ATOM 13878 C CA . TYR B 1 811 ? 18.156 -24.797 -1.877 1 84.44 811 TYR B CA 1
ATOM 13879 C C . TYR B 1 811 ? 18.859 -24.891 -0.526 1 84.44 811 TYR B C 1
ATOM 13881 O O . TYR B 1 811 ? 18.281 -24.5 0.5 1 84.44 811 TYR B O 1
ATOM 13889 N N . LEU B 1 812 ? 20.141 -25.297 -0.508 1 86.38 812 LEU B N 1
ATOM 13890 C CA . LEU B 1 812 ? 20.859 -25.516 0.74 1 86.38 812 LEU B CA 1
ATOM 13891 C C . LEU B 1 812 ? 21.188 -24.203 1.434 1 86.38 812 LEU B C 1
ATOM 13893 O O . LEU B 1 812 ? 21.5 -24.188 2.625 1 86.38 812 LEU B O 1
ATOM 13897 N N . TRP B 1 813 ? 20.969 -23.156 0.651 1 87.75 813 TRP B N 1
ATOM 13898 C CA . TRP B 1 813 ? 21.219 -21.844 1.245 1 87.75 813 TRP B CA 1
ATOM 13899 C C . TRP B 1 813 ? 20.219 -21.547 2.363 1 87.75 813 TRP B C 1
ATOM 13901 O O . TRP B 1 813 ? 20.516 -20.75 3.262 1 87.75 813 TRP B O 1
ATOM 13911 N N . THR B 1 814 ? 19.078 -22.219 2.377 1 91.88 814 THR B N 1
ATOM 13912 C CA . THR B 1 814 ? 18.047 -21.984 3.379 1 91.88 814 THR B CA 1
ATOM 13913 C C . THR B 1 814 ? 18.531 -22.422 4.762 1 91.88 814 THR B C 1
ATOM 13915 O O . THR B 1 814 ? 18.062 -21.906 5.777 1 91.88 814 THR B O 1
ATOM 13918 N N . PHE B 1 815 ? 19.547 -23.312 4.801 1 94.25 815 PHE B N 1
ATOM 13919 C CA . PHE B 1 815 ? 20.062 -23.812 6.066 1 94.25 815 PHE B CA 1
ATOM 13920 C C . PHE B 1 815 ? 20.969 -22.781 6.727 1 94.25 815 PHE B C 1
ATOM 13922 O O . PHE B 1 815 ? 21.297 -22.906 7.906 1 94.25 815 PHE B O 1
ATOM 13929 N N . SER B 1 816 ? 21.375 -21.766 5.926 1 93.94 816 SER B N 1
ATOM 13930 C CA . SER B 1 816 ? 22.234 -20.734 6.492 1 93.94 816 SER B CA 1
ATOM 13931 C C . SER B 1 816 ? 21.562 -20.047 7.676 1 93.94 816 SER B C 1
ATOM 13933 O O . SER B 1 816 ? 22.203 -19.812 8.711 1 93.94 816 SER B O 1
ATOM 13935 N N . LYS B 1 817 ? 20.281 -19.812 7.492 1 93.75 817 LYS B N 1
ATOM 13936 C CA . LYS B 1 817 ? 19.547 -19.141 8.562 1 93.75 817 LYS B CA 1
ATOM 13937 C C . LYS B 1 817 ? 19.406 -20.047 9.781 1 93.75 817 LYS B C 1
ATOM 13939 O O . LYS B 1 817 ? 19.438 -19.562 10.922 1 93.75 817 LYS B O 1
ATOM 13944 N N . VAL B 1 818 ? 19.219 -21.266 9.516 1 95.5 818 VAL B N 1
ATOM 13945 C CA . VAL B 1 818 ? 19.031 -22.234 10.594 1 95.5 818 VAL B CA 1
ATOM 13946 C C . VAL B 1 818 ? 20.328 -22.359 11.406 1 95.5 818 VAL B C 1
ATOM 13948 O O . VAL B 1 818 ? 20.281 -22.359 12.641 1 95.5 818 VAL B O 1
ATOM 13951 N N . LEU B 1 819 ? 21.406 -22.375 10.758 1 95.19 819 LEU B N 1
ATOM 13952 C CA . LEU B 1 819 ? 22.688 -22.5 11.422 1 95.19 819 LEU B CA 1
ATOM 13953 C C . LEU B 1 819 ? 23.031 -21.219 12.195 1 95.19 819 LEU B C 1
ATOM 13955 O O . LEU B 1 819 ? 23.578 -21.281 13.297 1 95.19 819 LEU B O 1
ATOM 13959 N N . LEU B 1 820 ? 22.75 -20.125 11.578 1 94.75 820 LEU B N 1
ATOM 13960 C CA . LEU B 1 820 ? 22.953 -18.859 12.289 1 94.75 820 LEU B CA 1
ATOM 13961 C C . LEU B 1 820 ? 22.125 -18.828 13.57 1 94.75 820 LEU B C 1
ATOM 13963 O O . LEU B 1 820 ? 22.609 -18.359 14.609 1 94.75 820 LEU B O 1
ATOM 13967 N N . GLY B 1 821 ? 20.906 -19.281 13.484 1 94.25 821 GLY B N 1
ATOM 13968 C CA . GLY B 1 821 ? 20.062 -19.359 14.664 1 94.25 821 GLY B CA 1
ATOM 13969 C C . GLY B 1 821 ? 20.656 -20.172 15.789 1 94.25 821 GLY B C 1
ATOM 13970 O O . GLY B 1 821 ? 20.641 -19.766 16.953 1 94.25 821 GLY B O 1
ATOM 13971 N N . LEU B 1 822 ? 21.156 -21.281 15.406 1 92.56 822 LEU B N 1
ATOM 13972 C CA . LEU B 1 822 ? 21.812 -22.125 16.391 1 92.56 822 LEU B CA 1
ATOM 13973 C C . LEU B 1 822 ? 23.031 -21.438 17 1 92.56 822 LEU B C 1
ATOM 13975 O O . LEU B 1 822 ? 23.266 -21.516 18.203 1 92.56 822 LEU B O 1
ATOM 13979 N N . ALA B 1 823 ? 23.766 -20.75 16.203 1 93.06 823 ALA B N 1
ATOM 13980 C CA . ALA B 1 823 ? 24.969 -20.062 16.656 1 93.06 823 ALA B CA 1
ATOM 13981 C C . ALA B 1 823 ? 24.609 -18.969 17.656 1 93.06 823 ALA B C 1
ATOM 13983 O O . ALA B 1 823 ? 25.344 -18.75 18.625 1 93.06 823 ALA B O 1
ATOM 13984 N N . VAL B 1 824 ? 23.562 -18.312 17.406 1 91.56 824 VAL B N 1
ATOM 13985 C CA . VAL B 1 824 ? 23.141 -17.203 18.266 1 91.56 824 VAL B CA 1
ATOM 13986 C C . VAL B 1 824 ? 22.625 -17.734 19.578 1 91.56 824 VAL B C 1
ATOM 13988 O O . VAL B 1 824 ? 22.875 -17.156 20.641 1 91.56 824 VAL B O 1
ATOM 13991 N N . ILE B 1 825 ? 21.891 -18.844 19.562 1 91.94 825 ILE B N 1
ATOM 13992 C CA . ILE B 1 825 ? 21.281 -19.422 20.75 1 91.94 825 ILE B CA 1
ATOM 13993 C C . ILE B 1 825 ? 22.375 -20.094 21.609 1 91.94 825 ILE B C 1
ATOM 13995 O O . ILE B 1 825 ? 22.406 -19.906 22.828 1 91.94 825 ILE B O 1
ATOM 13999 N N . ASN B 1 826 ? 23.188 -20.875 20.984 1 91.62 826 ASN B N 1
ATOM 14000 C CA . ASN B 1 826 ? 24.234 -21.641 21.672 1 91.62 826 ASN B CA 1
ATOM 14001 C C . ASN B 1 826 ? 25.438 -21.859 20.766 1 91.62 826 ASN B C 1
ATOM 14003 O O . ASN B 1 826 ? 25.516 -22.859 20.047 1 91.62 826 ASN B O 1
ATOM 14007 N N . GLU B 1 827 ? 26.406 -21 20.906 1 92.75 827 GLU B N 1
ATOM 14008 C CA . GLU B 1 827 ? 27.594 -21.047 20.062 1 92.75 827 GLU B CA 1
ATOM 14009 C C . GLU B 1 827 ? 28.422 -22.297 20.328 1 92.75 827 GLU B C 1
ATOM 14011 O O . GLU B 1 827 ? 29 -22.891 19.422 1 92.75 827 GLU B O 1
ATOM 14016 N N . GLU B 1 828 ? 28.484 -22.719 21.578 1 92.06 828 GLU B N 1
ATOM 14017 C CA . GLU B 1 828 ? 29.25 -23.906 21.938 1 92.06 828 GLU B CA 1
ATOM 14018 C C . GLU B 1 828 ? 28.672 -25.156 21.266 1 92.06 828 GLU B C 1
ATOM 14020 O O . GLU B 1 828 ? 29.406 -26 20.766 1 92.06 828 GLU B O 1
ATOM 14025 N N . LYS B 1 829 ? 27.438 -25.25 21.344 1 92.19 829 LYS B N 1
ATOM 14026 C CA . LYS B 1 829 ? 26.766 -26.391 20.703 1 92.19 829 LYS B CA 1
ATOM 14027 C C . LYS B 1 829 ? 26.984 -26.359 19.203 1 92.19 829 LYS B C 1
ATOM 14029 O O . LYS B 1 829 ? 27.172 -27.406 18.578 1 92.19 829 LYS B O 1
ATOM 14034 N N . PHE B 1 830 ? 26.922 -25.156 18.625 1 95.19 830 PHE B N 1
ATOM 14035 C CA . PHE B 1 830 ? 27.156 -24.984 17.188 1 95.19 830 PHE B CA 1
ATOM 14036 C C . PHE B 1 830 ? 28.516 -25.516 16.797 1 95.19 830 PHE B C 1
ATOM 14038 O O . PHE B 1 830 ? 28.641 -26.281 15.836 1 95.19 830 PHE B O 1
ATOM 14045 N N . GLU B 1 831 ? 29.531 -25.172 17.562 1 94.25 831 GLU B N 1
ATOM 14046 C CA . GLU B 1 831 ? 30.891 -25.609 17.266 1 94.25 831 GLU B CA 1
ATOM 14047 C C . GLU B 1 831 ? 31.062 -27.109 17.484 1 94.25 831 GLU B C 1
ATOM 14049 O O . GLU B 1 831 ? 31.75 -27.766 16.703 1 94.25 831 GLU B O 1
ATOM 14054 N N . ARG B 1 832 ? 30.469 -27.562 18.484 1 94.25 832 ARG B N 1
ATOM 14055 C CA . ARG B 1 832 ? 30.562 -28.984 18.797 1 94.25 832 ARG B CA 1
ATOM 14056 C C . ARG B 1 832 ? 29.953 -29.828 17.688 1 94.25 832 ARG B C 1
ATOM 14058 O O . ARG B 1 832 ? 30.578 -30.781 17.203 1 94.25 832 ARG B O 1
ATOM 14065 N N . ILE B 1 833 ? 28.766 -29.484 17.25 1 94.94 833 ILE B N 1
ATOM 14066 C CA . ILE B 1 833 ? 28.062 -30.266 16.234 1 94.94 833 ILE B CA 1
ATOM 14067 C C . ILE B 1 833 ? 28.781 -30.125 14.891 1 94.94 833 ILE B C 1
ATOM 14069 O O . ILE B 1 833 ? 28.891 -31.094 14.133 1 94.94 833 ILE B O 1
ATOM 14073 N N . LYS B 1 834 ? 29.188 -28.891 14.594 1 93.81 834 LYS B N 1
ATOM 14074 C CA . LYS B 1 834 ? 29.938 -28.656 13.367 1 93.81 834 LYS B CA 1
ATOM 14075 C C . LYS B 1 834 ? 31.172 -29.547 13.289 1 93.81 834 LYS B C 1
ATOM 14077 O O . LYS B 1 834 ? 31.375 -30.25 12.289 1 93.81 834 LYS B O 1
ATOM 14082 N N . ASN B 1 835 ? 32 -29.594 14.352 1 92.81 835 ASN B N 1
ATOM 14083 C CA . ASN B 1 835 ? 33.219 -30.391 14.383 1 92.81 835 ASN B CA 1
ATOM 14084 C C . ASN B 1 835 ? 32.938 -31.891 14.359 1 92.81 835 ASN B C 1
ATOM 14086 O O . ASN B 1 835 ? 33.625 -32.656 13.703 1 92.81 835 ASN B O 1
ATOM 14090 N N . PHE B 1 836 ? 31.922 -32.219 15.055 1 92.69 836 PHE B N 1
ATOM 14091 C CA . PHE B 1 836 ? 31.516 -33.625 15.07 1 92.69 836 PHE B CA 1
ATOM 14092 C C . PHE B 1 836 ? 31.109 -34.094 13.672 1 92.69 836 PHE B C 1
ATOM 14094 O O . PHE B 1 836 ? 31.469 -35.188 13.25 1 92.69 836 PHE B O 1
ATOM 14101 N N . SER B 1 837 ? 30.359 -33.25 12.969 1 91.44 837 SER B N 1
ATOM 14102 C CA . SER B 1 837 ? 29.875 -33.594 11.641 1 91.44 837 SER B CA 1
ATOM 14103 C C . SER B 1 837 ? 31.016 -33.656 10.625 1 91.44 837 SER B C 1
ATOM 14105 O O . SER B 1 837 ? 30.984 -34.438 9.688 1 91.44 837 SER B O 1
ATOM 14107 N N . ILE B 1 838 ? 32.062 -32.875 10.805 1 90.81 838 ILE B N 1
ATOM 14108 C CA . ILE B 1 838 ? 33.219 -32.875 9.906 1 90.81 838 ILE B CA 1
ATOM 14109 C C . ILE B 1 838 ? 34.031 -34.125 10.109 1 90.81 838 ILE B C 1
ATOM 14111 O O . ILE B 1 838 ? 34.5 -34.719 9.141 1 90.81 838 ILE B O 1
ATOM 14115 N N . GLU B 1 839 ? 34.125 -34.531 11.375 1 89.62 839 GLU B N 1
ATOM 14116 C CA . GLU B 1 839 ? 34.875 -35.75 11.695 1 89.62 839 GLU B CA 1
ATOM 14117 C C . GLU B 1 839 ? 34.219 -36.969 11.109 1 89.62 839 GLU B C 1
ATOM 14119 O O . GLU B 1 839 ? 34.906 -37.938 10.75 1 89.62 839 GLU B O 1
ATOM 14124 N N . LYS B 1 840 ? 33 -36.938 10.953 1 84.94 840 LYS B N 1
ATOM 14125 C CA . LYS B 1 840 ? 32.25 -38.094 10.469 1 84.94 840 LYS B CA 1
ATOM 14126 C C . LYS B 1 840 ? 32.281 -38.156 8.945 1 84.94 840 LYS B C 1
ATOM 14128 O O . LYS B 1 840 ? 31.906 -39.188 8.367 1 84.94 840 LYS B O 1
ATOM 14133 N N . LEU B 1 841 ? 32.844 -37.156 8.312 1 84.88 841 LEU B N 1
ATOM 14134 C CA . LEU B 1 841 ? 32.844 -37.125 6.855 1 84.88 841 LEU B CA 1
ATOM 14135 C C . LEU B 1 841 ? 33.875 -38.125 6.312 1 84.88 841 LEU B C 1
ATOM 14137 O O . LEU B 1 841 ? 34.938 -38.312 6.898 1 84.88 841 LEU B O 1
ATOM 14141 N N . PRO B 1 842 ? 33.5 -38.875 5.305 1 78 842 PRO B N 1
ATOM 14142 C CA . PRO B 1 842 ? 34.406 -39.875 4.734 1 78 842 PRO B CA 1
ATOM 14143 C C . PRO B 1 842 ? 35.5 -39.281 3.883 1 78 842 PRO B C 1
ATOM 14145 O O . PRO B 1 842 ? 35.688 -39.688 2.725 1 78 842 PRO B O 1
ATOM 14148 N N . TYR B 1 843 ? 36.125 -38.219 4.27 1 77.19 843 TYR B N 1
ATOM 14149 C CA . TYR B 1 843 ? 37.219 -37.562 3.52 1 77.19 843 TYR B CA 1
ATOM 14150 C C . TYR B 1 843 ? 38.562 -37.781 4.211 1 77.19 843 TYR B C 1
ATOM 14152 O O . TYR B 1 843 ? 38.594 -38.062 5.41 1 77.19 843 TYR B O 1
ATOM 14160 N N . PRO B 1 844 ? 39.625 -37.75 3.373 1 80.44 844 PRO B N 1
ATOM 14161 C CA . PRO B 1 844 ? 40.969 -37.844 3.988 1 80.44 844 PRO B CA 1
ATOM 14162 C C . PRO B 1 844 ? 41.219 -36.688 4.949 1 80.44 844 PRO B C 1
ATOM 14164 O O . PRO B 1 844 ? 40.531 -35.656 4.914 1 80.44 844 PRO B O 1
ATOM 14167 N N . GLU B 1 845 ? 42.125 -36.844 5.887 1 84.06 845 GLU B N 1
ATOM 14168 C CA . GLU B 1 845 ? 42.375 -35.906 6.969 1 84.06 845 GLU B CA 1
ATOM 14169 C C . GLU B 1 845 ? 42.781 -34.531 6.422 1 84.06 845 GLU B C 1
ATOM 14171 O O . GLU B 1 845 ? 42.469 -33.5 7.012 1 84.06 845 GLU B O 1
ATOM 14176 N N . ASP B 1 846 ? 43.469 -34.438 5.234 1 79.75 846 ASP B N 1
ATOM 14177 C CA . ASP B 1 846 ? 43.875 -33.188 4.648 1 79.75 846 ASP B CA 1
ATOM 14178 C C . ASP B 1 846 ? 42.688 -32.375 4.199 1 79.75 846 ASP B C 1
ATOM 14180 O O . ASP B 1 846 ? 42.625 -31.156 4.422 1 79.75 846 ASP B O 1
ATOM 14184 N N . THR B 1 847 ? 41.812 -33.094 3.51 1 82.75 847 THR B N 1
ATOM 14185 C CA . THR B 1 847 ? 40.594 -32.438 3.049 1 82.75 847 THR B CA 1
ATOM 14186 C C . THR B 1 847 ? 39.75 -31.984 4.234 1 82.75 847 THR B C 1
ATOM 14188 O O . THR B 1 847 ? 39.156 -30.891 4.207 1 82.75 847 THR B O 1
ATOM 14191 N N . LYS B 1 848 ? 39.688 -32.844 5.297 1 88.81 848 LYS B N 1
ATOM 14192 C CA . LYS B 1 848 ? 38.938 -32.469 6.5 1 88.81 848 LYS B CA 1
ATOM 14193 C C . LYS B 1 848 ? 39.531 -31.219 7.16 1 88.81 848 LYS B C 1
ATOM 14195 O O . LYS B 1 848 ? 38.781 -30.375 7.652 1 88.81 848 LYS B O 1
ATOM 14200 N N . SER B 1 849 ? 40.781 -31.172 7.102 1 87.5 849 SER B N 1
ATOM 14201 C CA . SER B 1 849 ? 41.438 -30.016 7.699 1 87.5 849 SER B CA 1
ATOM 14202 C C . SER B 1 849 ? 41.125 -28.734 6.922 1 87.5 849 SER B C 1
ATOM 14204 O O . SER B 1 849 ? 40.969 -27.656 7.516 1 87.5 849 SER B O 1
ATOM 14206 N N . SER B 1 850 ? 41.031 -28.844 5.621 1 85.38 850 SER B N 1
ATOM 14207 C CA . SER B 1 850 ? 40.688 -27.688 4.797 1 85.38 850 SER B CA 1
ATOM 14208 C C . SER B 1 850 ? 39.25 -27.25 5.055 1 85.38 850 SER B C 1
ATOM 14210 O O . SER B 1 850 ? 38.969 -26.047 5.137 1 85.38 850 SER B O 1
ATOM 14212 N N . ILE B 1 851 ? 38.406 -28.281 5.184 1 88.5 851 ILE B N 1
ATOM 14213 C CA . ILE B 1 851 ? 37 -27.984 5.469 1 88.5 851 ILE B CA 1
ATOM 14214 C C . ILE B 1 851 ? 36.906 -27.359 6.852 1 88.5 851 ILE B C 1
ATOM 14216 O O . ILE B 1 851 ? 36.156 -26.391 7.035 1 88.5 851 ILE B O 1
ATOM 14220 N N . ARG B 1 852 ? 37.656 -27.906 7.816 1 89.75 852 ARG B N 1
ATOM 14221 C CA . ARG B 1 852 ? 37.625 -27.375 9.18 1 89.75 852 ARG B CA 1
ATOM 14222 C C . ARG B 1 852 ? 38.094 -25.938 9.203 1 89.75 852 ARG B C 1
ATOM 14224 O O . ARG B 1 852 ? 37.531 -25.109 9.922 1 89.75 852 ARG B O 1
ATOM 14231 N N . SER B 1 853 ? 39.062 -25.594 8.406 1 88.38 853 SER B N 1
ATOM 14232 C CA . SER B 1 853 ? 39.594 -24.234 8.367 1 88.38 853 SER B CA 1
ATOM 14233 C C . SER B 1 853 ? 38.594 -23.266 7.77 1 88.38 853 SER B C 1
ATOM 14235 O O . SER B 1 853 ? 38.438 -22.156 8.273 1 88.38 853 SER B O 1
ATOM 14237 N N . THR B 1 854 ? 37.969 -23.641 6.777 1 88.25 854 THR B N 1
ATOM 14238 C CA . THR B 1 854 ? 36.969 -22.766 6.145 1 88.25 854 THR B CA 1
ATOM 14239 C C . THR B 1 854 ? 35.719 -22.641 7.008 1 88.25 854 THR B C 1
ATOM 14241 O O . THR B 1 854 ? 35.125 -21.562 7.098 1 88.25 854 THR B O 1
ATOM 14244 N N . ALA B 1 855 ? 35.344 -23.766 7.543 1 91.38 855 ALA B N 1
ATOM 14245 C CA . ALA B 1 855 ? 34.156 -23.781 8.383 1 91.38 855 ALA B CA 1
ATOM 14246 C C . ALA B 1 855 ? 34.344 -22.906 9.617 1 91.38 855 ALA B C 1
ATOM 14248 O O . ALA B 1 855 ? 33.375 -22.391 10.18 1 91.38 855 ALA B O 1
ATOM 14249 N N . SER B 1 856 ? 35.5 -22.719 10.102 1 89.19 856 SER B N 1
ATOM 14250 C CA . SER B 1 856 ? 35.781 -21.875 11.258 1 89.19 856 SER B CA 1
ATOM 14251 C C . SER B 1 856 ? 35.562 -20.406 10.945 1 89.19 856 SER B C 1
ATOM 14253 O O . SER B 1 856 ? 35.406 -19.594 11.852 1 89.19 856 SER B O 1
ATOM 14255 N N . THR B 1 857 ? 35.5 -20.109 9.664 1 90.12 857 THR B N 1
ATOM 14256 C CA . THR B 1 857 ? 35.312 -18.719 9.25 1 90.12 857 THR B CA 1
ATOM 14257 C C . THR B 1 857 ? 33.844 -18.375 9.156 1 90.12 857 THR B C 1
ATOM 14259 O O . THR B 1 857 ? 33.469 -17.234 8.867 1 90.12 857 THR B O 1
ATOM 14262 N N . LEU B 1 858 ? 33.031 -19.297 9.461 1 92.12 858 LEU B N 1
ATOM 14263 C CA . LEU B 1 858 ? 31.578 -19.094 9.328 1 92.12 858 LEU B CA 1
ATOM 14264 C C . LEU B 1 858 ? 31.094 -18 10.281 1 92.12 858 LEU B C 1
ATOM 14266 O O . LEU B 1 858 ? 30.203 -17.234 9.938 1 92.12 858 LEU B O 1
ATOM 14270 N N . LEU B 1 859 ? 31.672 -17.953 11.453 1 92.5 859 LEU B N 1
ATOM 14271 C CA . LEU B 1 859 ? 31.203 -17.016 12.453 1 92.5 859 LEU B CA 1
ATOM 14272 C C . LEU B 1 859 ? 32.062 -15.742 12.445 1 92.5 859 LEU B C 1
ATOM 14274 O O . LEU B 1 859 ? 31.906 -14.875 13.305 1 92.5 859 LEU B O 1
ATOM 14278 N N . GLU B 1 860 ? 32.812 -15.594 11.43 1 89.81 860 GLU B N 1
ATOM 14279 C CA . GLU B 1 860 ? 33.656 -14.414 11.352 1 89.81 860 GLU B CA 1
ATOM 14280 C C . GLU B 1 860 ? 32.844 -13.164 11.047 1 89.81 860 GLU B C 1
ATOM 14282 O O . GLU B 1 860 ? 32.094 -13.125 10.062 1 89.81 860 GLU B O 1
ATOM 14287 N N . GLY B 1 861 ? 32.938 -12.164 11.828 1 86.44 861 GLY B N 1
ATOM 14288 C CA . GLY B 1 861 ? 32.25 -10.898 11.617 1 86.44 861 GLY B CA 1
ATOM 14289 C C . GLY B 1 861 ? 30.781 -10.938 12.039 1 86.44 861 GLY B C 1
ATOM 14290 O O . GLY B 1 861 ? 30.062 -9.961 11.852 1 86.44 861 GLY B O 1
ATOM 14291 N N . VAL B 1 862 ? 30.328 -12.094 12.469 1 88.25 862 VAL B N 1
ATOM 14292 C CA . VAL B 1 862 ? 28.922 -12.258 12.82 1 88.25 862 VAL B CA 1
ATOM 14293 C C . VAL B 1 862 ? 28.703 -11.883 14.289 1 88.25 862 VAL B C 1
ATOM 14295 O O . VAL B 1 862 ? 29.438 -12.344 15.164 1 88.25 862 VAL B O 1
ATOM 14298 N N . LYS B 1 863 ? 27.734 -11.008 14.484 1 81.56 863 LYS B N 1
ATOM 14299 C CA . LYS B 1 863 ? 27.375 -10.641 15.852 1 81.56 863 LYS B CA 1
ATOM 14300 C C . LYS B 1 863 ? 26.297 -11.586 16.406 1 81.56 863 LYS B C 1
ATOM 14302 O O . LYS B 1 863 ? 25.75 -12.406 15.664 1 81.56 863 LYS B O 1
ATOM 14307 N N . LYS B 1 864 ? 26.109 -11.594 17.688 1 80.62 864 LYS B N 1
ATOM 14308 C CA . LYS B 1 864 ? 25.125 -12.469 18.312 1 80.62 864 LYS B CA 1
ATOM 14309 C C . LYS B 1 864 ? 23.719 -11.891 18.188 1 80.62 864 LYS B C 1
ATOM 14311 O O . LYS B 1 864 ? 23.062 -11.609 19.203 1 80.62 864 LYS B O 1
ATOM 14316 N N . SER B 1 865 ? 23.297 -11.68 16.906 1 81.88 865 SER B N 1
ATOM 14317 C CA . SER B 1 865 ? 21.969 -11.164 16.609 1 81.88 865 SER B CA 1
ATOM 14318 C C . SER B 1 865 ? 21.422 -11.742 15.297 1 81.88 865 SER B C 1
ATOM 14320 O O . SER B 1 865 ? 22.203 -12.219 14.461 1 81.88 865 SER B O 1
ATOM 14322 N N . LEU B 1 866 ? 20.141 -11.789 15.242 1 85.56 866 LEU B N 1
ATOM 14323 C CA . LEU B 1 866 ? 19.516 -12.336 14.047 1 85.56 866 LEU B CA 1
ATOM 14324 C C . LEU B 1 866 ? 19.016 -11.227 13.133 1 85.56 866 LEU B C 1
ATOM 14326 O O . LEU B 1 866 ? 18.016 -11.391 12.43 1 85.56 866 LEU B O 1
ATOM 14330 N N . ASP B 1 867 ? 19.719 -10.156 13.078 1 78.69 867 ASP B N 1
ATOM 14331 C CA . ASP B 1 867 ? 19.359 -9.023 12.219 1 78.69 867 ASP B CA 1
ATOM 14332 C C . ASP B 1 867 ? 19.672 -9.328 10.758 1 78.69 867 ASP B C 1
ATOM 14334 O O . ASP B 1 867 ? 20.406 -10.273 10.461 1 78.69 867 ASP B O 1
ATOM 14338 N N . THR B 1 868 ? 19.125 -8.539 9.906 1 81.81 868 THR B N 1
ATOM 14339 C CA . THR B 1 868 ? 19.266 -8.758 8.469 1 81.81 868 THR B CA 1
ATOM 14340 C C . THR B 1 868 ? 20.734 -8.641 8.039 1 81.81 868 THR B C 1
ATOM 14342 O O . THR B 1 868 ? 21.188 -9.406 7.188 1 81.81 868 THR B O 1
ATOM 14345 N N . GLN B 1 869 ? 21.469 -7.734 8.586 1 79.31 869 GLN B N 1
ATOM 14346 C CA . GLN B 1 869 ? 22.875 -7.559 8.234 1 79.31 869 GLN B CA 1
ATOM 14347 C C . GLN B 1 869 ? 23.703 -8.781 8.625 1 79.31 869 GLN B C 1
ATOM 14349 O O . GLN B 1 869 ? 24.578 -9.219 7.875 1 79.31 869 GLN B O 1
ATOM 14354 N N . ASN B 1 870 ? 23.422 -9.281 9.773 1 86 870 ASN B N 1
ATOM 14355 C CA . ASN B 1 870 ? 24.125 -10.469 10.234 1 86 870 ASN B CA 1
ATOM 14356 C C . ASN B 1 870 ? 23.781 -11.688 9.383 1 86 870 ASN B C 1
ATOM 14358 O O . ASN B 1 870 ? 24.641 -12.539 9.141 1 86 870 ASN B O 1
ATOM 14362 N N . LYS B 1 871 ? 22.562 -11.719 8.961 1 89.88 871 LYS B N 1
ATOM 14363 C CA . LYS B 1 871 ? 22.156 -12.812 8.086 1 89.88 871 LYS B CA 1
ATOM 14364 C C . LYS B 1 871 ? 22.906 -12.773 6.762 1 89.88 871 LYS B C 1
ATOM 14366 O O . LYS B 1 871 ? 23.328 -13.82 6.25 1 89.88 871 LYS B O 1
ATOM 14371 N N . ASP B 1 872 ? 23.125 -11.586 6.309 1 88.88 872 ASP B N 1
ATOM 14372 C CA . ASP B 1 872 ? 23.828 -11.43 5.039 1 88.88 872 ASP B CA 1
ATOM 14373 C C . ASP B 1 872 ? 25.297 -11.789 5.176 1 88.88 872 ASP B C 1
ATOM 14375 O O . ASP B 1 872 ? 25.875 -12.422 4.285 1 88.88 872 ASP B O 1
ATOM 14379 N N . ILE B 1 873 ? 25.875 -11.383 6.227 1 91.19 873 ILE B N 1
ATOM 14380 C CA . ILE B 1 873 ? 27.281 -11.695 6.469 1 91.19 873 ILE B CA 1
ATOM 14381 C C . ILE B 1 873 ? 27.453 -13.203 6.598 1 91.19 873 ILE B C 1
ATOM 14383 O O . ILE B 1 873 ? 28.375 -13.781 6.004 1 91.19 873 ILE B O 1
ATOM 14387 N N . PHE B 1 874 ? 26.594 -13.82 7.359 1 93.94 874 PHE B N 1
ATOM 14388 C CA . PHE B 1 874 ? 26.688 -15.266 7.551 1 93.94 874 PHE B CA 1
ATOM 14389 C C . PHE B 1 874 ? 26.469 -16 6.234 1 93.94 874 PHE B C 1
ATOM 14391 O O . PHE B 1 874 ? 27.125 -17 5.961 1 93.94 874 PHE B O 1
ATOM 14398 N N . LEU B 1 875 ? 25.469 -15.523 5.48 1 92.94 875 LEU B N 1
ATOM 14399 C CA . LEU B 1 875 ? 25.203 -16.141 4.184 1 92.94 875 LEU B CA 1
ATOM 14400 C C . LEU B 1 875 ? 26.422 -16.047 3.275 1 92.94 875 LEU B C 1
ATOM 14402 O O . LEU B 1 875 ? 26.719 -16.984 2.537 1 92.94 875 LEU B O 1
ATOM 14406 N N . LYS B 1 876 ? 27.094 -14.867 3.328 1 91.44 876 LYS B N 1
ATOM 14407 C CA . LYS B 1 876 ? 28.328 -14.711 2.547 1 91.44 876 LYS B CA 1
ATOM 14408 C C . LYS B 1 876 ? 29.375 -15.727 2.967 1 91.44 876 LYS B C 1
ATOM 14410 O O . LYS B 1 876 ? 30.031 -16.344 2.119 1 91.44 876 LYS B O 1
ATOM 14415 N N . ASN B 1 877 ? 29.578 -15.883 4.254 1 93.25 877 ASN B N 1
ATOM 14416 C CA . ASN B 1 877 ? 30.531 -16.859 4.762 1 93.25 877 ASN B CA 1
ATOM 14417 C C . ASN B 1 877 ? 30.125 -18.281 4.398 1 93.25 877 ASN B C 1
ATOM 14419 O O . ASN B 1 877 ? 30.969 -19.125 4.086 1 93.25 877 ASN B O 1
ATOM 14423 N N . PHE B 1 878 ? 28.859 -18.547 4.465 1 93.31 878 PHE B N 1
ATOM 14424 C CA . PHE B 1 878 ? 28.297 -19.859 4.137 1 93.31 878 PHE B CA 1
ATOM 14425 C C . PHE B 1 878 ? 28.547 -20.203 2.672 1 93.31 878 PHE B C 1
ATOM 14427 O O . PHE B 1 878 ? 28.891 -21.328 2.344 1 93.31 878 PHE B O 1
ATOM 14434 N N . ASN B 1 879 ? 28.391 -19.234 1.857 1 89.31 879 ASN B N 1
ATOM 14435 C CA . ASN B 1 879 ? 28.609 -19.438 0.431 1 89.31 879 ASN B CA 1
ATOM 14436 C C . ASN B 1 879 ? 30.078 -19.719 0.134 1 89.31 879 ASN B C 1
ATOM 14438 O O . ASN B 1 879 ? 30.391 -20.5 -0.77 1 89.31 879 ASN B O 1
ATOM 14442 N N . LYS B 1 880 ? 30.984 -19.078 0.864 1 87.56 880 LYS B N 1
ATOM 14443 C CA . LYS B 1 880 ? 32.406 -19.391 0.737 1 87.56 880 LYS B CA 1
ATOM 14444 C C . LYS B 1 880 ? 32.688 -20.844 1.079 1 87.56 880 LYS B C 1
ATOM 14446 O O . LYS B 1 880 ? 33.469 -21.516 0.397 1 87.56 880 LYS B O 1
ATOM 14451 N N . LEU B 1 881 ? 32.062 -21.297 2.096 1 88.88 881 LEU B N 1
ATOM 14452 C CA . LEU B 1 881 ? 32.219 -22.688 2.494 1 88.88 881 LEU B CA 1
ATOM 14453 C C . LEU B 1 881 ? 31.656 -23.625 1.423 1 88.88 881 LEU B C 1
ATOM 14455 O O . LEU B 1 881 ? 32.281 -24.625 1.093 1 88.88 881 LEU B O 1
ATOM 14459 N N . LYS B 1 882 ? 30.562 -23.25 0.935 1 87.19 882 LYS B N 1
ATOM 14460 C CA . LYS B 1 882 ? 29.938 -24.094 -0.086 1 87.19 882 LYS B CA 1
ATOM 14461 C C . LYS B 1 882 ? 30.797 -24.141 -1.349 1 87.19 882 LYS B C 1
ATOM 14463 O O . LYS B 1 882 ? 30.859 -25.172 -2.018 1 87.19 882 LYS B O 1
ATOM 14468 N N . GLN B 1 883 ? 31.406 -23.078 -1.633 1 82.5 883 GLN B N 1
ATOM 14469 C CA . GLN B 1 883 ? 32.281 -23.031 -2.795 1 82.5 883 GLN B CA 1
ATOM 14470 C C . GLN B 1 883 ? 33.469 -23.969 -2.619 1 82.5 883 GLN B C 1
ATOM 14472 O O . GLN B 1 883 ? 33.875 -24.656 -3.559 1 82.5 883 GLN B O 1
ATOM 14477 N N . ILE B 1 884 ? 34 -23.938 -1.467 1 78.5 884 ILE B N 1
ATOM 14478 C CA . ILE B 1 884 ? 35.125 -24.797 -1.185 1 78.5 884 ILE B CA 1
ATOM 14479 C C . ILE B 1 884 ? 34.719 -26.266 -1.212 1 78.5 884 ILE B C 1
ATOM 14481 O O . ILE B 1 884 ? 35.438 -27.109 -1.72 1 78.5 884 ILE B O 1
ATOM 14485 N N . LEU B 1 885 ? 33.562 -26.469 -0.668 1 81.69 885 LEU B N 1
ATOM 14486 C CA . LEU B 1 885 ? 33.062 -27.828 -0.644 1 81.69 885 LEU B CA 1
ATOM 14487 C C . LEU B 1 885 ? 32.781 -28.328 -2.057 1 81.69 885 LEU B C 1
ATOM 14489 O O . LEU B 1 885 ? 33.031 -29.5 -2.363 1 81.69 885 LEU B O 1
ATOM 14493 N N . SER B 1 886 ? 32.344 -27.406 -2.814 1 76.31 886 SER B N 1
ATOM 14494 C CA . SER B 1 886 ? 32.094 -27.75 -4.207 1 76.31 886 SER B CA 1
ATOM 14495 C C . SER B 1 886 ? 33.406 -28.031 -4.953 1 76.31 886 SER B C 1
ATOM 14497 O O . SER B 1 886 ? 33.438 -28.844 -5.883 1 76.31 886 SER B O 1
ATOM 14499 N N . SER B 1 887 ? 34.469 -27.344 -4.512 1 68.56 887 SER B N 1
ATOM 14500 C CA . SER B 1 887 ? 35.781 -27.547 -5.137 1 68.56 887 SER B CA 1
ATOM 14501 C C . SER B 1 887 ? 36.406 -28.859 -4.703 1 68.56 887 SER B C 1
ATOM 14503 O O . SER B 1 887 ? 37.219 -29.438 -5.43 1 68.56 887 SER B O 1
ATOM 14505 N N . LEU B 1 888 ? 36.031 -29.234 -3.545 1 66.25 888 LEU B N 1
ATOM 14506 C CA . LEU B 1 888 ? 36.594 -30.469 -3.006 1 66.25 888 LEU B CA 1
ATOM 14507 C C . LEU B 1 888 ? 35.875 -31.688 -3.535 1 66.25 888 LEU B C 1
ATOM 14509 O O . LEU B 1 888 ? 36.438 -32.781 -3.6 1 66.25 888 LEU B O 1
ATOM 14513 N N . ASN B 1 889 ? 34.656 -31.484 -3.84 1 53.47 889 ASN B N 1
ATOM 14514 C CA . ASN B 1 889 ? 33.906 -32.625 -4.41 1 53.47 889 ASN B CA 1
ATOM 14515 C C . ASN B 1 889 ? 34.188 -32.75 -5.906 1 53.47 889 ASN B C 1
ATOM 14517 O O . ASN B 1 889 ? 34.281 -31.75 -6.621 1 53.47 889 ASN B O 1
#

Sequence (1778 aa):
MLMNEDPRPNFLTAILCKTLARVCRLAWIDISNTNTTVSILLQSISHSYTQLPTILKFFEELITEIHEPIKNRAKYINRKTLLKFRDESLTEILKFITDCISSLQHMEHIKIFLNIFILSLNYDFLSCNNDDTSEDPSNLQIPLLWKPCVIKQGLLESIEKVLLQGSGELELLAARALNQLGAVRRSIFDDATEKSAYIYRYLNVLLQVMKFKILDEDSLCEFLKAIKRFLNNFLVKDIASAVDFDLFLDSMGQFTLKLFTQGDIALDNDLNTISVWSYLAYEGYAQCPKISDCIPRIFQFFVEKTSEIISSDFFTSENEHDFKELLHHFGVFSIYFYPQVYEIVEKSIVEEIRHMSNNNIRDIRFSWLIFISSSILSTTNKKTGHDLDDSIVESMVKLIPTLANMSYYIELSILSFCDAFTTIYLSSTYDNCWNDSTSLIGDANIGQISYMILELLLKNLTKYKCGKILEDSLTLFSKLCIGYYSTKVIATLPEAFSLINYPQCSFTDNRLRSKFFTALTQLWANDDTSLPMFYEYLVGKIQRSKTQTEDIKVIFIELHGICKALNTEKSYGDFFRAIYDDLWELLQDYSIWSVDGETFNCLLSFFKEFLDSRNARIKFDVGEAYGVMIFKYISQILMFYTNSSLDENNINEKTKKVLRIVNNMIKGRYISFGIFEVYNDDAFINTISMCFHLIGKCKEIYTYNKIMNVIYSLIESLYKDHGRVVFFYLHPSCFATMLGFLLYAVRSESMNYVVDASSALFYMCEYVAKMMKKKNRDSESVKNKLESEGQKIDEIYESVFEVIFTQEANYLWTFSKVLLGLAVINEEKFERIKNFSIEKLPYPEDTKSSIRSTASTLLEGVKKSLDTQNKDIFLKNFNKLKQILSSLNMLMNEDPRPNFLTAILCKTLARVCRLAWIDISNTNTTVSILLQSISHSYTQLPTILKFFEELITEIHEPIKNRAKYINRKTLLKFRDESLTEILKFITDCISSLQHMEHIKIFLNIFILSLNYDFLSCNNDDTSEDPSNLQIPLLWKPCVIKQGLLESIEKVLLQGSGELELLAARALNQLGAVRRSIFDDATEKSAYIYRYLNVLLQVMKFKILDEDSLCEFLKAIKRFLNNFLVKDIASAVDFDLFLDSMGQFTLKLFTQGDIALDNDLNTISVWSYLAYEGYAQCPKISDCIPRIFQFFVEKTSEIISSDFFTSENEHDFKELLHHFGVFSIYFYPQVYEIVEKSIVEEIRHMSNNNIRDIRFSWLIFISSSILSTTNKKTGHDLDDSIVESMVKLIPTLANMSYYIELSILSFCDAFTTIYLSSTYDNCWNDSTSLIGDANIGQISYMILELLLKNLTKYKCGKILEDSLTLFSKLCIGYYSTKVIATLPEAFSLINYPQCSFTDNRLRSKFFTALTQLWANDDTSLPMFYEYLVGKIQRSKTQTEDIKVIFIELHGICKALNTEKSYGDFFRAIYDDLWELLQDYSIWSVDGETFNCLLSFFKEFLDSRNARIKFDVGEAYGVMIFKYISQILMFYTNSSLDENNINEKTKKVLRIVNNMIKGRYISFGIFEVYNDDAFINTISMCFHLIGKCKEIYTYNKIMNVIYSLIESLYKDHGRVVFFYLHPSCFATMLGFLLYAVRSESMNYVVDASSALFYMCEYVAKMMKKKNRDSESVKNKLESEGQKIDEIYESVFEVIFTQEANYLWTFSKVLLGLAVINEEKFERIKNFSIEKLPYPEDTKSSIRSTASTLLEGVKKSLDTQNKDIFLKNFNKLKQILSSLN

=== Feature glossary ===
A reading guide for the features in this record.

Start from the sequence.

  · Sequence gives the chain of amino acids in standard one-letter code (A=alanine, C=cysteine, …, Y=tyrosine), read N→C. It is the only feature that is directly encoded by the gene; all structural features are derived from the folded form of this sequence.

Fold it, and you get atomic coordinates and the backbone conformation that goes with them.

  · The mmCIF table is the protein's shape written out atom by atom. For each backbone N, Cα, C, and carbonyl O, it records an (x, y, z) coordinate triple in Å plus the residue type, chain letter, and residue number.

  · Backbone dihedral angles. Every residue except chain termini has a φ (preceding-C → N → Cα → C) and a ψ (N → Cα → C → next-N). They are reported in degrees following the IUPAC sign convention. Secondary structure is essentially a statement about which (φ, ψ) basin each residue occupies.

  · DSSP 8-state secondary structure assigns each residue one of H (α-helix), G (3₁₀-helix), I (π-helix), E (extended β-strand), B (isolated β-bridge), T (hydrogen-bonded turn), S (bend), or '-' (coil). The assignment is computed from backbone hydrogen-bond geometry via the Kabsch–Sander algorithm.

  · P-SEA three-state annotation labels each residue as helix, strand, or coil based purely on the geometry of the Cα trace. It serves as a fallback when the full backbone (and thus DSSP) is unavailable.

Summarize the fold with a handful of shape descriptors and a per-residue structural alphabet.

  · Radius of gyration (Rg) is the root-mean-square distance of Cα atoms from their centroid — a single number for overall size and compactness. A globular domain of N residues has Rg ≈ 2.2·N^0.38 Å; an extended or disordered chain has a much larger Rg. The Cα contact count is the number of residue pairs whose Cα atoms are within 8 Å and are more than four positions apart in sequence — a standard proxy for tertiary packing density. The bounding box is the smallest axis-aligned box enclosing all Cα atoms.

  · Foldseek's 3Di representation compresses backbone geometry into a per-residue letter drawn from a learned twenty-state alphabet. It captures the tertiary interaction pattern around each residue — which residues are packed against it in space, regardless of where they are in sequence.

  · Accessible surface area quantifies burial. A residue with SASA near zero is packed into the hydrophobic core; one with SASA >100 Å² sits on the surface. Computed here via the Shrake–Rupley numerical algorithm with a 1.4 Å probe.

Ask how reliable the model is.

  · For AlphaFold models, the B-factor field carries pLDDT — the model's own estimate of local accuracy on a 0–100 scale. Regions with pLDDT<50 should be treated as essentially unmodeled; they often correspond to intrinsically disordered segments.

  · For experimental (PDB) structures, the B-factor (temperature factor) quantifies the positional spread of each atom in the crystal — a combination of thermal vibration and static disorder — in units of Å². High B-factors mark flexible loops or poorly resolved regions; low B-factors mark the rigid, well-ordered core.

  · PAE(i, j) answers: if I align the predicted and true structures on residue i, how far off (in Å) do I expect residue j to be? A block-diagonal PAE matrix with low values on the blocks and high values off-diagonal is the signature of a multi-domain protein with confidently predicted domains but uncertain inter-domain orientation.

Place it in context: what it resembles, what it is annotated as, and how it looks.

  · Structural nearest neighbors (via Foldseek easy-search vs the PDB). Reported per hit: target PDB id, E-value, and alignment TM-score. A TM-score above ~0.5 is the conventional threshold for 'same fold'.

  · Functional annotations link the protein to curated databases. InterPro entries identify conserved domains and families by matching the sequence against member-database signatures (Pfam, PROSITE, CDD, …). Gene Ontology (GO) terms describe molecular function, biological process, and cellular component in a controlled vocabulary. CATH places the structure in a hierarchical fold classification (Class/Architecture/Topology/Homologous-superfamily). The organism is the source species.

  · Plot images: a contact map (which residues are close in 3D, as an N×N binary image), a Ramachandran scatter (backbone torsion angles, revealing secondary-structure composition at a glance), and — for AlphaFold structures — a PAE heatmap (pairwise prediction confidence).

  · Structure images are PyMOL renders from six orthogonal camera directions. Cartoon representation draws helices as coils and strands as arrows; sticks shows the backbone as bonds; surface shows the solvent-excluded envelope. Rainbow coloring maps sequence position to hue (blue→red, N→C); chain coloring assigns a distinct color per polypeptide.